Protein 9B0I (pdb70)

Radius of gyration: 42.86 Å; Cα contacts (8 Å, |Δi|>4): 2723; chains: 2; bounding box: 68×131×93 Å

Structure (mmCIF, N/CA/C/O backbone):
data_9B0I
#
_entry.id   9B0I
#
_cell.length_a   1.00
_cell.length_b   1.00
_cell.length_c   1.00
_cell.angle_alpha   90.00
_cell.angle_beta   90.00
_cell.angle_gamma   90.00
#
_symmetry.space_group_name_H-M   'P 1'
#
loop_
_entity.id
_entity.type
_entity.pdbx_description
1 polymer 'RNA cytidine acetyltransferase'
2 non-polymer "ADENOSINE-5'-DIPHOSPHATE"
3 non-polymer 'MAGNESIUM ION'
4 non-polymer '[[(2~{R},3~{S},4~{S},5~{R})-5-(6-aminopurin-9-yl)-4-oxidanyl-3-phosphonooxy-oxolan-2-yl]methoxy-oxidanyl-phosphoryl] [(3~{R})-4-[[3-[2-[2-[[1-[(2~{R},3~{S},4~{R},5~{R})-5-(hydroxymethyl)-3,4-bis(oxidanyl)oxolan-2-yl]-2-oxidanylidene-pyrimidin-4-yl]amino]-2-oxidanylidene-ethyl]sulfanylethylamino]-3-oxidanylidene-propyl]amino]-2,2-dimethyl-3-oxidanyl-4-oxidanylidene-butyl] hydrogen phosphate'
#
loop_
_atom_site.group_PDB
_atom_site.id
_atom_site.type_symbol
_atom_site.label_atom_id
_atom_site.label_alt_id
_atom_site.label_comp_id
_atom_site.label_asym_id
_atom_site.label_entity_id
_atom_site.label_seq_id
_atom_site.pdbx_PDB_ins_code
_atom_site.Cartn_x
_atom_site.Cartn_y
_atom_site.Cartn_z
_atom_site.occupancy
_atom_site.B_iso_or_equiv
_atom_site.auth_seq_id
_atom_site.auth_comp_id
_atom_site.auth_asym_id
_atom_site.auth_atom_id
_atom_site.pdbx_PDB_model_num
ATOM 1 N N . LYS A 1 18 ? 128.720 88.529 171.908 1.00 110.50 5 LYS A N 1
ATOM 2 C CA . LYS A 1 18 ? 128.609 89.787 172.637 1.00 111.87 5 LYS A CA 1
ATOM 3 C C . LYS A 1 18 ? 129.924 90.130 173.334 1.00 112.82 5 LYS A C 1
ATOM 4 O O . LYS A 1 18 ? 130.178 91.288 173.666 1.00 112.33 5 LYS A O 1
ATOM 10 N N . THR A 1 19 ? 130.759 89.116 173.547 1.00 108.88 6 THR A N 1
ATOM 11 C CA . THR A 1 19 ? 132.034 89.318 174.224 1.00 107.61 6 THR A CA 1
ATOM 12 C C . THR A 1 19 ? 133.012 90.027 173.293 1.00 107.51 6 THR A C 1
ATOM 13 O O . THR A 1 19 ? 133.379 89.494 172.241 1.00 106.60 6 THR A O 1
ATOM 17 N N . VAL A 1 20 ? 133.434 91.229 173.686 1.00 97.54 7 VAL A N 1
ATOM 18 C CA . VAL A 1 20 ? 134.360 92.007 172.874 1.00 96.84 7 VAL A CA 1
ATOM 19 C C . VAL A 1 20 ? 135.761 91.422 172.997 1.00 95.87 7 VAL A C 1
ATOM 20 O O . VAL A 1 20 ? 136.150 90.910 174.056 1.00 97.03 7 VAL A O 1
ATOM 24 N N . ASP A 1 21 ? 136.521 91.480 171.905 1.00 81.86 8 ASP A N 1
ATOM 25 C CA . ASP A 1 21 ? 137.905 91.026 171.928 1.00 80.42 8 ASP A CA 1
ATOM 26 C C . ASP A 1 21 ? 138.701 91.812 172.962 1.00 81.03 8 ASP A C 1
ATOM 27 O O . ASP A 1 21 ? 138.532 93.025 173.110 1.00 81.30 8 ASP A O 1
ATOM 32 N N . SER A 1 22 ? 139.576 91.109 173.683 1.00 76.70 9 SER A N 1
ATOM 33 C CA . SER A 1 22 ? 140.296 91.721 174.792 1.00 76.95 9 SER A CA 1
ATOM 34 C C . SER A 1 22 ? 141.375 92.693 174.335 1.00 76.24 9 SER A C 1
ATOM 35 O O . SER A 1 22 ? 141.867 93.477 175.154 1.00 76.54 9 SER A O 1
ATOM 38 N N . ARG A 1 23 ? 141.761 92.662 173.058 1.00 68.22 10 ARG A N 1
ATOM 39 C CA . ARG A 1 23 ? 142.828 93.539 172.592 1.00 67.46 10 ARG A CA 1
ATOM 40 C C . ARG A 1 23 ? 142.388 94.993 172.483 1.00 69.86 10 ARG A C 1
ATOM 41 O O . ARG A 1 23 ? 143.214 95.891 172.679 1.00 75.30 10 ARG A O 1
ATOM 49 N N . ILE A 1 24 ? 141.118 95.246 172.182 1.00 68.44 11 ILE A N 1
ATOM 50 C CA . ILE A 1 24 ? 140.604 96.609 172.051 1.00 70.10 11 ILE A CA 1
ATOM 51 C C . ILE A 1 24 ? 140.702 97.354 173.381 1.00 68.28 11 ILE A C 1
ATOM 52 O O . ILE A 1 24 ? 141.354 98.413 173.433 1.00 65.71 11 ILE A O 1
ATOM 57 N N . PRO A 1 25 ? 140.083 96.877 174.473 1.00 65.44 12 PRO A N 1
ATOM 58 C CA . PRO A 1 25 ? 140.233 97.602 175.741 1.00 65.04 12 PRO A CA 1
ATOM 59 C C . PRO A 1 25 ? 141.662 97.640 176.233 1.00 64.25 12 PRO A C 1
ATOM 60 O O . PRO A 1 25 ? 142.056 98.616 176.878 1.00 67.00 12 PRO A O 1
ATOM 64 N N . THR A 1 26 ? 142.456 96.609 175.942 1.00 58.19 13 THR A N 1
ATOM 65 C CA . THR A 1 26 ? 143.858 96.616 176.347 1.00 60.51 13 THR A CA 1
ATOM 66 C C . THR A 1 26 ? 144.614 97.759 175.681 1.00 59.34 13 THR A C 1
ATOM 67 O O . THR A 1 26 ? 145.346 98.505 176.342 1.00 65.49 13 THR A O 1
ATOM 71 N N . LEU A 1 27 ? 144.437 97.919 174.367 1.00 55.98 14 LEU A N 1
ATOM 72 C CA . LEU A 1 27 ? 145.101 99.008 173.661 1.00 58.16 14 LEU A CA 1
ATOM 73 C C . LEU A 1 27 ? 144.593 100.363 174.136 1.00 59.87 14 LEU A C 1
ATOM 74 O O . LEU A 1 27 ? 145.379 101.304 174.303 1.00 61.87 14 LEU A O 1
ATOM 79 N N . ILE A 1 28 ? 143.282 100.481 174.362 1.00 60.59 15 ILE A N 1
ATOM 80 C CA . ILE A 1 28 ? 142.734 101.753 174.830 1.00 58.23 15 ILE A CA 1
ATOM 81 C C . ILE A 1 28 ? 143.310 102.112 176.196 1.00 60.15 15 ILE A C 1
ATOM 82 O O . ILE A 1 28 ? 143.687 103.265 176.445 1.00 59.76 15 ILE A O 1
ATOM 87 N N . ARG A 1 29 ? 143.397 101.131 177.096 1.00 64.62 16 ARG A N 1
ATOM 88 C CA . ARG A 1 29 ? 143.936 101.382 178.427 1.00 61.03 16 ARG A CA 1
ATOM 89 C C . ARG A 1 29 ? 145.418 101.734 178.374 1.00 60.28 16 ARG A C 1
ATOM 90 O O . ARG A 1 29 ? 145.873 102.612 179.113 1.00 66.32 16 ARG A O 1
ATOM 98 N N . ASN A 1 30 ? 146.191 101.054 177.522 1.00 50.51 17 ASN A N 1
ATOM 99 C CA . ASN A 1 30 ? 147.605 101.398 177.395 1.00 50.51 17 ASN A CA 1
ATOM 100 C C . ASN A 1 30 ? 147.780 102.814 176.865 1.00 52.32 17 ASN A C 1
ATOM 101 O O . ASN A 1 30 ? 148.642 103.564 177.342 1.00 58.37 17 ASN A O 1
ATOM 106 N N . GLY A 1 31 ? 146.969 103.200 175.879 1.00 52.58 18 GLY A N 1
ATOM 107 C CA . GLY A 1 31 ? 147.035 104.561 175.375 1.00 51.60 18 GLY A CA 1
ATOM 108 C C . GLY A 1 31 ? 146.663 105.588 176.426 1.00 50.90 18 GLY A C 1
ATOM 109 O O . GLY A 1 31 ? 147.292 106.645 176.522 1.00 47.35 18 GLY A O 1
ATOM 110 N N . LEU A 1 32 ? 145.633 105.297 177.224 1.00 58.81 19 LEU A N 1
ATOM 111 C CA . LEU A 1 32 ? 145.240 106.212 178.292 1.00 54.70 19 LEU A CA 1
ATOM 112 C C . LEU A 1 32 ? 146.331 106.330 179.350 1.00 52.53 19 LEU A C 1
ATOM 113 O O . LEU A 1 32 ? 146.604 107.428 179.849 1.00 52.90 19 LEU A O 1
ATOM 118 N N . GLN A 1 33 ? 146.959 105.210 179.708 1.00 53.98 20 GLN A N 1
ATOM 119 C CA . GLN A 1 33 ? 148.006 105.226 180.724 1.00 51.19 20 GLN A CA 1
ATOM 120 C C . GLN A 1 33 ? 149.225 106.004 180.251 1.00 55.10 20 GLN A C 1
ATOM 121 O O . GLN A 1 33 ? 149.786 106.812 180.999 1.00 58.01 20 GLN A O 1
ATOM 127 N N . THR A 1 34 ? 149.655 105.773 179.012 1.00 54.75 21 THR A N 1
ATOM 128 C CA . THR A 1 34 ? 150.859 106.398 178.484 1.00 51.31 21 THR A CA 1
ATOM 129 C C . THR A 1 34 ? 150.566 107.754 177.843 1.00 49.63 21 THR A C 1
ATOM 130 O O . THR A 1 34 ? 151.500 108.485 177.495 1.00 49.06 21 THR A O 1
ATOM 134 N N . LYS A 1 35 ? 149.288 108.117 177.718 1.00 48.38 22 LYS A N 1
ATOM 135 C CA . LYS A 1 35 ? 148.853 109.365 177.087 1.00 49.86 22 LYS A CA 1
ATOM 136 C C . LYS A 1 35 ? 149.256 109.398 175.611 1.00 54.88 22 LYS A C 1
ATOM 137 O O . LYS A 1 35 ? 149.913 110.325 175.132 1.00 54.18 22 LYS A O 1
ATOM 143 N N . LYS A 1 36 ? 148.834 108.360 174.891 1.00 50.83 23 LYS A N 1
ATOM 144 C CA . LYS A 1 36 ? 149.093 108.227 173.466 1.00 37.31 23 LYS A CA 1
ATOM 145 C C . LYS A 1 36 ? 147.806 107.840 172.753 1.00 36.92 23 LYS A C 1
ATOM 146 O O . LYS A 1 36 ? 146.916 107.219 173.337 1.00 43.90 23 LYS A O 1
ATOM 152 N N . ARG A 1 37 ? 147.719 108.212 171.480 1.00 34.96 24 ARG A N 1
ATOM 153 C CA . ARG A 1 37 ? 146.501 108.024 170.712 1.00 30.27 24 ARG A CA 1
ATOM 154 C C . ARG A 1 37 ? 146.365 106.577 170.247 1.00 32.92 24 ARG A C 1
ATOM 155 O O . ARG A 1 37 ? 147.292 105.770 170.338 1.00 35.28 24 ARG A O 1
ATOM 163 N N . SER A 1 38 ? 145.179 106.253 169.742 1.00 37.47 25 SER A N 1
ATOM 164 C CA . SER A 1 38 ? 144.890 104.942 169.187 1.00 36.14 25 SER A CA 1
ATOM 165 C C . SER A 1 38 ? 144.236 105.106 167.825 1.00 40.41 25 SER A C 1
ATOM 166 O O . SER A 1 38 ? 143.493 106.061 167.586 1.00 44.46 25 SER A O 1
ATOM 169 N N . PHE A 1 39 ? 144.521 104.163 166.931 1.00 40.30 26 PHE A N 1
ATOM 170 C CA . PHE A 1 39 ? 144.014 104.184 165.567 1.00 39.45 26 PHE A CA 1
ATOM 171 C C . PHE A 1 39 ? 143.110 102.980 165.360 1.00 40.09 26 PHE A C 1
ATOM 172 O O . PHE A 1 39 ? 143.510 101.845 165.636 1.00 44.73 26 PHE A O 1
ATOM 180 N N . PHE A 1 40 ? 141.896 103.230 164.883 1.00 40.16 27 PHE A N 1
ATOM 181 C CA . PHE A 1 40 ? 140.947 102.174 164.573 1.00 45.26 27 PHE A CA 1
ATOM 182 C C . PHE A 1 40 ? 140.380 102.398 163.181 1.00 52.63 27 PHE A C 1
ATOM 183 O O . PHE A 1 40 ? 140.019 103.522 162.822 1.00 57.98 27 PHE A O 1
ATOM 191 N N . VAL A 1 41 ? 140.311 101.324 162.399 1.00 54.24 28 VAL A N 1
ATOM 192 C CA . VAL A 1 41 ? 139.721 101.342 161.066 1.00 50.82 28 VAL A CA 1
ATOM 193 C C . VAL A 1 41 ? 138.526 100.402 161.072 1.00 50.89 28 VAL A C 1
ATOM 194 O O . VAL A 1 41 ? 138.652 99.236 161.463 1.00 54.38 28 VAL A O 1
ATOM 198 N N . VAL A 1 42 ? 137.373 100.907 160.647 1.00 55.94 29 VAL A N 1
ATOM 199 C CA . VAL A 1 42 ? 136.120 100.163 160.681 1.00 61.66 29 VAL A CA 1
ATOM 200 C C . VAL A 1 42 ? 135.698 99.855 159.252 1.00 65.38 29 VAL A C 1
ATOM 201 O O . VAL A 1 42 ? 135.710 100.741 158.390 1.00 64.40 29 VAL A O 1
ATOM 205 N N . VAL A 1 43 ? 135.335 98.599 159.002 1.00 77.14 30 VAL A N 1
ATOM 206 C CA . VAL A 1 43 ? 134.859 98.149 157.699 1.00 75.29 30 VAL A CA 1
ATOM 207 C C . VAL A 1 43 ? 133.483 97.528 157.894 1.00 77.07 30 VAL A C 1
ATOM 208 O O . VAL A 1 43 ? 133.322 96.606 158.703 1.00 77.74 30 VAL A O 1
ATOM 212 N N . GLY A 1 44 ? 132.502 98.025 157.161 1.00 86.99 31 GLY A N 1
ATOM 213 C CA . GLY A 1 44 ? 131.153 97.505 157.259 1.00 88.38 31 GLY A CA 1
ATOM 214 C C . GLY A 1 44 ? 130.135 98.600 157.011 1.00 92.41 31 GLY A C 1
ATOM 215 O O . GLY A 1 44 ? 130.472 99.742 156.713 1.00 91.24 31 GLY A O 1
ATOM 216 N N . ASP A 1 45 ? 128.865 98.214 157.139 1.00 106.11 32 ASP A N 1
ATOM 217 C CA . ASP A 1 45 ? 127.750 99.127 156.932 1.00 105.11 32 ASP A CA 1
ATOM 218 C C . ASP A 1 45 ? 127.101 99.595 158.229 1.00 103.86 32 ASP A C 1
ATOM 219 O O . ASP A 1 45 ? 126.131 100.357 158.175 1.00 103.17 32 ASP A O 1
ATOM 224 N N . HIS A 1 46 ? 127.603 99.160 159.384 1.00 102.24 33 HIS A N 1
ATOM 225 C CA . HIS A 1 46 ? 127.043 99.579 160.664 1.00 103.41 33 HIS A CA 1
ATOM 226 C C . HIS A 1 46 ? 128.131 100.120 161.582 1.00 103.05 33 HIS A C 1
ATOM 227 O O . HIS A 1 46 ? 128.220 99.726 162.749 1.00 104.23 33 HIS A O 1
ATOM 234 N N . ALA A 1 47 ? 128.965 101.024 161.063 1.00 95.39 34 ALA A N 1
ATOM 235 C CA . ALA A 1 47 ? 130.054 101.590 161.850 1.00 98.07 34 ALA A CA 1
ATOM 236 C C . ALA A 1 47 ? 129.564 102.430 163.022 1.00 97.71 34 ALA A C 1
ATOM 237 O O . ALA A 1 47 ? 130.364 102.744 163.913 1.00 96.68 34 ALA A O 1
ATOM 239 N N . LYS A 1 48 ? 128.282 102.804 163.043 1.00 96.90 35 LYS A N 1
ATOM 240 C CA . LYS A 1 48 ? 127.755 103.597 164.148 1.00 96.97 35 LYS A CA 1
ATOM 241 C C . LYS A 1 48 ? 127.882 102.847 165.468 1.00 96.23 35 LYS A C 1
ATOM 242 O O . LYS A 1 48 ? 128.309 103.413 166.481 1.00 97.64 35 LYS A O 1
ATOM 248 N N . GLU A 1 49 ? 127.516 101.563 165.471 1.00 94.56 36 GLU A N 1
ATOM 249 C CA . GLU A 1 49 ? 127.610 100.769 166.692 1.00 96.60 36 GLU A CA 1
ATOM 250 C C . GLU A 1 49 ? 129.058 100.609 167.137 1.00 96.01 36 GLU A C 1
ATOM 251 O O . GLU A 1 49 ? 129.353 100.665 168.336 1.00 95.19 36 GLU A O 1
ATOM 257 N N . ALA A 1 50 ? 129.973 100.405 166.186 1.00 84.14 37 ALA A N 1
ATOM 258 C CA . ALA A 1 50 ? 131.384 100.280 166.536 1.00 84.59 37 ALA A CA 1
ATOM 259 C C . ALA A 1 50 ? 131.913 101.565 167.159 1.00 86.21 37 ALA A C 1
ATOM 260 O O . ALA A 1 50 ? 132.636 101.525 168.162 1.00 85.38 37 ALA A O 1
ATOM 262 N N . ILE A 1 51 ? 131.556 102.716 166.584 1.00 79.87 38 ILE A N 1
ATOM 263 C CA . ILE A 1 51 ? 132.010 103.989 167.136 1.00 76.22 38 ILE A CA 1
ATOM 264 C C . ILE A 1 51 ? 131.416 104.214 168.522 1.00 77.17 38 ILE A C 1
ATOM 265 O O . ILE A 1 51 ? 132.102 104.686 169.437 1.00 78.48 38 ILE A O 1
ATOM 270 N N . VAL A 1 52 ? 130.137 103.874 168.703 1.00 82.31 39 VAL A N 1
ATOM 271 C CA . VAL A 1 52 ? 129.498 104.030 170.008 1.00 81.91 39 VAL A CA 1
ATOM 272 C C . VAL A 1 52 ? 130.201 103.169 171.050 1.00 82.14 39 VAL A C 1
ATOM 273 O O . VAL A 1 52 ? 130.505 103.626 172.160 1.00 84.81 39 VAL A O 1
ATOM 277 N N . HIS A 1 53 ? 130.475 101.908 170.705 1.00 77.34 40 HIS A N 1
ATOM 278 C CA . HIS A 1 53 ? 131.149 101.011 171.638 1.00 79.79 40 HIS A CA 1
ATOM 279 C C . HIS A 1 53 ? 132.548 101.512 171.974 1.00 79.13 40 HIS A C 1
ATOM 280 O O . HIS A 1 53 ? 132.958 101.485 173.141 1.00 79.44 40 HIS A O 1
ATOM 287 N N . LEU A 1 54 ? 133.293 101.973 170.966 1.00 70.12 41 LEU A N 1
ATOM 288 C CA . LEU A 1 54 ? 134.640 102.476 171.213 1.00 70.66 41 LEU A CA 1
ATOM 289 C C . LEU A 1 54 ? 134.616 103.699 172.121 1.00 73.41 41 LEU A C 1
ATOM 290 O O . LEU A 1 54 ? 135.433 103.811 173.043 1.00 72.66 41 LEU A O 1
ATOM 295 N N . TYR A 1 55 ? 133.686 104.626 171.878 1.00 72.43 42 TYR A N 1
ATOM 296 C CA . TYR A 1 55 ? 133.594 105.814 172.719 1.00 68.94 42 TYR A CA 1
ATOM 297 C C . TYR A 1 55 ? 133.214 105.452 174.147 1.00 68.55 42 TYR A C 1
ATOM 298 O O . TYR A 1 55 ? 133.764 106.014 175.100 1.00 71.56 42 TYR A O 1
ATOM 307 N N . TYR A 1 56 ? 132.276 104.516 174.317 1.00 70.41 43 TYR A N 1
ATOM 308 C CA . TYR A 1 56 ? 131.899 104.087 175.660 1.00 72.39 43 TYR A CA 1
ATOM 309 C C . TYR A 1 56 ? 133.092 103.477 176.386 1.00 73.72 43 TYR A C 1
ATOM 310 O O . TYR A 1 56 ? 133.356 103.803 177.551 1.00 75.33 43 TYR A O 1
ATOM 319 N N . ILE A 1 57 ? 133.832 102.595 175.709 1.00 71.29 44 ILE A N 1
ATOM 320 C CA . ILE A 1 57 ? 134.977 101.944 176.340 1.00 68.12 44 ILE A CA 1
ATOM 321 C C . ILE A 1 57 ? 136.037 102.970 176.719 1.00 69.33 44 ILE A C 1
ATOM 322 O O . ILE A 1 57 ? 136.620 102.907 177.808 1.00 68.71 44 ILE A O 1
ATOM 327 N N . MET A 1 58 ? 136.305 103.931 175.831 1.00 67.64 45 MET A N 1
ATOM 328 C CA . MET A 1 58 ? 137.301 104.954 176.139 1.00 67.21 45 MET A CA 1
ATOM 329 C C . MET A 1 58 ? 136.862 105.834 177.304 1.00 66.85 45 MET A C 1
ATOM 330 O O . MET A 1 58 ? 137.679 106.189 178.160 1.00 66.54 45 MET A O 1
ATOM 335 N N . SER A 1 59 ? 135.579 106.202 177.352 1.00 72.60 46 SER A N 1
ATOM 336 C CA . SER A 1 59 ? 135.119 107.136 178.374 1.00 72.37 46 SER A CA 1
ATOM 337 C C . SER A 1 59 ? 134.976 106.473 179.737 1.00 72.36 46 SER A C 1
ATOM 338 O O . SER A 1 59 ? 135.127 107.143 180.765 1.00 72.76 46 SER A O 1
ATOM 341 N N . SER A 1 60 ? 134.684 105.170 179.777 1.00 78.46 47 SER A N 1
ATOM 342 C CA . SER A 1 60 ? 134.433 104.517 181.057 1.00 77.84 47 SER A CA 1
ATOM 343 C C . SER A 1 60 ? 135.685 104.395 181.918 1.00 79.63 47 SER A C 1
ATOM 344 O O . SER A 1 60 ? 135.570 104.090 183.109 1.00 80.53 47 SER A O 1
ATOM 347 N N . MET A 1 61 ? 136.871 104.622 181.353 1.00 81.21 48 MET A N 1
ATOM 348 C CA . MET A 1 61 ? 138.106 104.460 182.111 1.00 79.68 48 MET A CA 1
ATOM 349 C C . MET A 1 61 ? 138.628 105.758 182.709 1.00 80.76 48 MET A C 1
ATOM 350 O O . MET A 1 61 ? 139.220 105.732 183.794 1.00 80.14 48 MET A O 1
ATOM 355 N N . ASP A 1 62 ? 138.431 106.890 182.039 1.00 90.68 49 ASP A N 1
ATOM 356 C CA . ASP A 1 62 ? 139.019 108.148 182.471 1.00 92.02 49 ASP A CA 1
ATOM 357 C C . ASP A 1 62 ? 137.965 109.243 182.507 1.00 91.17 49 ASP A C 1
ATOM 358 O O . ASP A 1 62 ? 136.941 109.169 181.822 1.00 90.92 49 ASP A O 1
ATOM 363 N N . VAL A 1 63 ? 138.231 110.262 183.319 1.00 89.59 50 VAL A N 1
ATOM 364 C CA . VAL A 1 63 ? 137.348 111.415 183.424 1.00 89.14 50 VAL A CA 1
ATOM 365 C C . VAL A 1 63 ? 138.031 112.720 183.032 1.00 89.18 50 VAL A C 1
ATOM 366 O O . VAL A 1 63 ? 137.343 113.653 182.584 1.00 88.47 50 VAL A O 1
ATOM 370 N N . ARG A 1 64 ? 139.355 112.821 183.148 1.00 89.39 51 ARG A N 1
ATOM 371 C CA . ARG A 1 64 ? 140.070 114.037 182.784 1.00 88.75 51 ARG A CA 1
ATOM 372 C C . ARG A 1 64 ? 140.210 114.223 181.280 1.00 88.64 51 ARG A C 1
ATOM 373 O O . ARG A 1 64 ? 140.609 115.309 180.844 1.00 89.41 51 ARG A O 1
ATOM 381 N N . GLN A 1 65 ? 139.899 113.200 180.477 1.00 83.11 52 GLN A N 1
ATOM 382 C CA . GLN A 1 65 ? 139.985 113.276 179.016 1.00 83.81 52 GLN A CA 1
ATOM 383 C C . GLN A 1 65 ? 138.655 112.796 178.440 1.00 84.88 52 GLN A C 1
ATOM 384 O O . GLN A 1 65 ? 138.491 111.618 178.116 1.00 84.72 52 GLN A O 1
ATOM 390 N N . ASN A 1 66 ? 137.702 113.717 178.317 1.00 77.82 53 ASN A N 1
ATOM 391 C CA . ASN A 1 66 ? 136.413 113.441 177.690 1.00 74.91 53 ASN A CA 1
ATOM 392 C C . ASN A 1 66 ? 135.968 114.635 176.861 1.00 71.41 53 ASN A C 1
ATOM 393 O O . ASN A 1 66 ? 134.805 115.048 176.907 1.00 72.88 53 ASN A O 1
ATOM 398 N N . LYS A 1 67 ? 136.886 115.201 176.086 1.00 57.54 54 LYS A N 1
ATOM 399 C CA . LYS A 1 67 ? 136.631 116.450 175.382 1.00 62.68 54 LYS A CA 1
ATOM 400 C C . LYS A 1 67 ? 135.673 116.216 174.213 1.00 62.12 54 LYS A C 1
ATOM 401 O O . LYS A 1 67 ? 135.112 115.132 174.027 1.00 61.52 54 LYS A O 1
ATOM 407 N N . SER A 1 68 ? 135.474 117.259 173.414 1.00 50.87 55 SER A N 1
ATOM 408 C CA . SER A 1 68 ? 134.515 117.221 172.325 1.00 51.18 55 SER A CA 1
ATOM 409 C C . SER A 1 68 ? 134.956 116.244 171.239 1.00 50.55 55 SER A C 1
ATOM 410 O O . SER A 1 68 ? 136.133 115.894 171.115 1.00 50.09 55 SER A O 1
ATOM 413 N N . VAL A 1 69 ? 133.983 115.805 170.445 1.00 51.23 56 VAL A N 1
ATOM 414 C CA . VAL A 1 69 ? 134.193 114.850 169.363 1.00 46.99 56 VAL A CA 1
ATOM 415 C C . VAL A 1 69 ? 134.089 115.594 168.041 1.00 47.29 56 VAL A C 1
ATOM 416 O O . VAL A 1 69 ? 133.106 116.302 167.797 1.00 55.86 56 VAL A O 1
ATOM 420 N N . LEU A 1 70 ? 135.097 115.434 167.190 1.00 39.95 57 LEU A N 1
ATOM 421 C CA . LEU A 1 70 ? 135.130 116.080 165.886 1.00 43.02 57 LEU A CA 1
ATOM 422 C C . LEU A 1 70 ? 134.659 115.109 164.813 1.00 45.46 57 LEU A C 1
ATOM 423 O O . LEU A 1 70 ? 135.015 113.928 164.833 1.00 52.16 57 LEU A O 1
ATOM 428 N N . TRP A 1 71 ? 133.852 115.611 163.882 1.00 48.61 58 TRP A N 1
ATOM 429 C CA . TRP A 1 71 ? 133.337 114.817 162.773 1.00 46.33 58 TRP A CA 1
ATOM 430 C C . TRP A 1 71 ? 133.585 115.573 161.478 1.00 50.02 58 TRP A C 1
ATOM 431 O O . TRP A 1 71 ? 133.179 116.732 161.348 1.00 54.18 58 TRP A O 1
ATOM 442 N N . ALA A 1 72 ? 134.247 114.921 160.525 1.00 48.73 59 ALA A N 1
ATOM 443 C CA . ALA A 1 72 ? 134.566 115.514 159.234 1.00 50.37 59 ALA A CA 1
ATOM 444 C C . ALA A 1 72 ? 134.007 114.635 158.125 1.00 53.54 59 ALA A C 1
ATOM 445 O O . ALA A 1 72 ? 134.144 113.408 158.172 1.00 57.03 59 ALA A O 1
ATOM 447 N N . TYR A 1 73 ? 133.378 115.262 157.133 1.00 57.38 60 TYR A N 1
ATOM 448 C CA . TYR A 1 73 ? 132.755 114.533 156.037 1.00 57.67 60 TYR A CA 1
ATOM 449 C C . TYR A 1 73 ? 132.628 115.456 154.835 1.00 61.62 60 TYR A C 1
ATOM 450 O O . TYR A 1 73 ? 132.774 116.676 154.948 1.00 60.93 60 TYR A O 1
ATOM 459 N N . LYS A 1 74 ? 132.359 114.852 153.675 1.00 65.03 61 LYS A N 1
ATOM 460 C CA . LYS A 1 74 ? 132.334 115.608 152.426 1.00 63.42 61 LYS A CA 1
ATOM 461 C C . LYS A 1 74 ? 131.001 116.322 152.224 1.00 65.88 61 LYS A C 1
ATOM 462 O O . LYS A 1 74 ? 130.942 117.556 152.223 1.00 66.40 61 LYS A O 1
ATOM 468 N N . LYS A 1 75 ? 129.924 115.565 152.052 1.00 74.59 62 LYS A N 1
ATOM 469 C CA . LYS A 1 75 ? 128.613 116.167 151.822 1.00 74.93 62 LYS A CA 1
ATOM 470 C C . LYS A 1 75 ? 127.523 115.616 152.729 1.00 72.68 62 LYS A C 1
ATOM 471 O O . LYS A 1 75 ? 126.648 116.374 153.152 1.00 72.08 62 LYS A O 1
ATOM 477 N N . GLU A 1 76 ? 127.549 114.322 153.034 1.00 79.03 63 GLU A N 1
ATOM 478 C CA . GLU A 1 76 ? 126.475 113.699 153.802 1.00 81.99 63 GLU A CA 1
ATOM 479 C C . GLU A 1 76 ? 126.999 112.965 155.030 1.00 84.27 63 GLU A C 1
ATOM 480 O O . GLU A 1 76 ? 126.312 112.113 155.594 1.00 84.44 63 GLU A O 1
ATOM 486 N N . PRO A 1 107 ? 121.137 103.609 169.784 1.00 104.71 94 PRO A N 1
ATOM 487 C CA . PRO A 1 107 ? 122.213 104.135 170.629 1.00 104.18 94 PRO A CA 1
ATOM 488 C C . PRO A 1 107 ? 122.913 105.340 170.007 1.00 104.37 94 PRO A C 1
ATOM 489 O O . PRO A 1 107 ? 123.268 106.275 170.723 1.00 104.24 94 PRO A O 1
ATOM 493 N N . PHE A 1 108 ? 123.105 105.309 168.686 1.00 101.86 95 PHE A N 1
ATOM 494 C CA . PHE A 1 108 ? 123.723 106.441 168.001 1.00 100.76 95 PHE A CA 1
ATOM 495 C C . PHE A 1 108 ? 122.867 107.694 168.130 1.00 101.77 95 PHE A C 1
ATOM 496 O O . PHE A 1 108 ? 123.392 108.801 168.304 1.00 101.61 95 PHE A O 1
ATOM 504 N N . GLU A 1 109 ? 121.542 107.537 168.050 1.00 110.22 96 GLU A N 1
ATOM 505 C CA . GLU A 1 109 ? 120.643 108.674 168.215 1.00 110.68 96 GLU A CA 1
ATOM 506 C C . GLU A 1 109 ? 120.794 109.297 169.597 1.00 109.48 96 GLU A C 1
ATOM 507 O O . GLU A 1 109 ? 120.784 110.525 169.739 1.00 108.44 96 GLU A O 1
ATOM 513 N N . LEU A 1 110 ? 120.925 108.465 170.631 1.00 106.45 97 LEU A N 1
ATOM 514 C CA . LEU A 1 110 ? 121.191 108.978 171.968 1.00 107.25 97 LEU A CA 1
ATOM 515 C C . LEU A 1 110 ? 122.631 109.451 172.117 1.00 106.32 97 LEU A C 1
ATOM 516 O O . LEU A 1 110 ? 122.897 110.379 172.889 1.00 105.34 97 LEU A O 1
ATOM 521 N N . PHE A 1 111 ? 123.565 108.828 171.394 1.00 98.11 98 PHE A N 1
ATOM 522 C CA . PHE A 1 111 ? 124.968 109.216 171.496 1.00 97.19 98 PHE A CA 1
ATOM 523 C C . PHE A 1 111 ? 125.194 110.631 170.976 1.00 96.73 98 PHE A C 1
ATOM 524 O O . PHE A 1 111 ? 125.953 111.402 171.574 1.00 96.35 98 PHE A O 1
ATOM 532 N N . ILE A 1 112 ? 124.546 110.994 169.865 1.00 99.02 99 ILE A N 1
ATOM 533 C CA . ILE A 1 112 ? 124.765 112.320 169.296 1.00 99.55 99 ILE A CA 1
ATOM 534 C C . ILE A 1 112 ? 124.071 113.409 170.102 1.00 99.17 99 ILE A C 1
ATOM 535 O O . ILE A 1 112 ? 124.340 114.597 169.889 1.00 98.49 99 ILE A O 1
ATOM 540 N N . SER A 1 113 ? 123.182 113.041 171.022 1.00 102.59 100 SER A N 1
ATOM 541 C CA . SER A 1 113 ? 122.421 114.005 171.804 1.00 103.41 100 SER A CA 1
ATOM 542 C C . SER A 1 113 ? 122.975 114.202 173.209 1.00 102.81 100 SER A C 1
ATOM 543 O O . SER A 1 113 ? 122.318 114.839 174.038 1.00 102.57 100 SER A O 1
ATOM 546 N N . LEU A 1 114 ? 124.165 113.674 173.500 1.00 99.82 101 LEU A N 1
ATOM 547 C CA . LEU A 1 114 ? 124.738 113.765 174.834 1.00 99.95 101 LEU A CA 1
ATOM 548 C C . LEU A 1 114 ? 126.138 114.357 174.881 1.00 99.86 101 LEU A C 1
ATOM 549 O O . LEU A 1 114 ? 126.605 114.691 175.975 1.00 99.60 101 LEU A O 1
ATOM 554 N N . ASN A 1 115 ? 126.818 114.501 173.745 1.00 87.16 102 ASN A N 1
ATOM 555 C CA . ASN A 1 115 ? 128.188 114.989 173.723 1.00 84.54 102 ASN A CA 1
ATOM 556 C C . ASN A 1 115 ? 128.331 116.111 172.706 1.00 83.63 102 ASN A C 1
ATOM 557 O O . ASN A 1 115 ? 127.592 116.180 171.721 1.00 85.46 102 ASN A O 1
ATOM 562 N N . ASP A 1 116 ? 129.297 116.990 172.961 1.00 76.38 103 ASP A N 1
ATOM 563 C CA . ASP A 1 116 ? 129.551 118.136 172.094 1.00 78.14 103 ASP A CA 1
ATOM 564 C C . ASP A 1 116 ? 130.256 117.668 170.828 1.00 75.07 103 ASP A C 1
ATOM 565 O O . ASP A 1 116 ? 131.433 117.296 170.865 1.00 77.39 103 ASP A O 1
ATOM 570 N N . ILE A 1 117 ? 129.543 117.687 169.705 1.00 59.10 104 ILE A N 1
ATOM 571 C CA . ILE A 1 117 ? 130.073 117.256 168.418 1.00 59.88 104 ILE A CA 1
ATOM 572 C C . ILE A 1 117 ? 130.153 118.465 167.499 1.00 60.08 104 ILE A C 1
ATOM 573 O O . ILE A 1 117 ? 129.152 119.159 167.288 1.00 65.96 104 ILE A O 1
ATOM 578 N N . ARG A 1 118 ? 131.341 118.715 166.954 1.00 52.03 105 ARG A N 1
ATOM 579 C CA . ARG A 1 118 ? 131.556 119.786 165.988 1.00 52.55 105 ARG A CA 1
ATOM 580 C C . ARG A 1 118 ? 131.615 119.167 164.597 1.00 55.47 105 ARG A C 1
ATOM 581 O O . ARG A 1 118 ? 132.498 118.353 164.310 1.00 58.65 105 ARG A O 1
ATOM 589 N N . TYR A 1 119 ? 130.675 119.551 163.737 1.00 56.08 106 TYR A N 1
ATOM 590 C CA . TYR A 1 119 ? 130.617 119.040 162.375 1.00 50.43 106 TYR A CA 1
ATOM 591 C C . TYR A 1 119 ? 131.361 119.985 161.444 1.00 53.38 106 TYR A C 1
ATOM 592 O O . TYR A 1 119 ? 131.093 121.190 161.429 1.00 57.05 106 TYR A O 1
ATOM 601 N N . CYS A 1 120 ? 132.291 119.437 160.668 1.00 53.80 107 CYS A N 1
ATOM 602 C CA . CYS A 1 120 ? 133.121 120.223 159.769 1.00 57.49 107 CYS A CA 1
ATOM 603 C C . CYS A 1 120 ? 133.152 119.574 158.394 1.00 61.30 107 CYS A C 1
ATOM 604 O O . CYS A 1 120 ? 133.112 118.346 158.276 1.00 63.50 107 CYS A O 1
ATOM 607 N N . TYR A 1 121 ? 133.216 120.405 157.359 1.00 65.93 108 TYR A N 1
ATOM 608 C CA . TYR A 1 121 ? 133.350 119.919 155.997 1.00 63.35 108 TYR A CA 1
ATOM 609 C C . TYR A 1 121 ? 134.822 119.735 155.646 1.00 66.44 108 TYR A C 1
ATOM 610 O O . TYR A 1 121 ? 135.715 120.291 156.290 1.00 70.18 108 TYR A O 1
ATOM 619 N N . TYR A 1 122 ? 135.072 118.940 154.604 1.00 62.61 109 TYR A N 1
ATOM 620 C CA . TYR A 1 122 ? 136.446 118.732 154.163 1.00 59.99 109 TYR A CA 1
ATOM 621 C C . TYR A 1 122 ? 137.062 120.019 153.631 1.00 57.36 109 TYR A C 1
ATOM 622 O O . TYR A 1 122 ? 138.280 120.207 153.726 1.00 58.44 109 TYR A O 1
ATOM 631 N N . LYS A 1 123 ? 136.247 120.909 153.069 1.00 59.44 110 LYS A N 1
ATOM 632 C CA . LYS A 1 123 ? 136.731 122.197 152.594 1.00 63.54 110 LYS A CA 1
ATOM 633 C C . LYS A 1 123 ? 136.818 123.240 153.698 1.00 65.69 110 LYS A C 1
ATOM 634 O O . LYS A 1 123 ? 137.434 124.290 153.487 1.00 67.18 110 LYS A O 1
ATOM 640 N N . GLU A 1 124 ? 136.223 122.980 154.862 1.00 62.93 111 GLU A N 1
ATOM 641 C CA . GLU A 1 124 ? 136.206 123.925 155.971 1.00 63.95 111 GLU A CA 1
ATOM 642 C C . GLU A 1 124 ? 137.151 123.522 157.098 1.00 66.60 111 GLU A C 1
ATOM 643 O O . GLU A 1 124 ? 137.016 124.019 158.220 1.00 66.68 111 GLU A O 1
ATOM 649 N N . THR A 1 125 ? 138.107 122.632 156.824 1.00 60.92 112 THR A N 1
ATOM 650 C CA . THR A 1 125 ? 139.023 122.171 157.859 1.00 57.69 112 THR A CA 1
ATOM 651 C C . THR A 1 125 ? 139.969 123.262 158.342 1.00 58.48 112 THR A C 1
ATOM 652 O O . THR A 1 125 ? 140.650 123.060 159.352 1.00 62.11 112 THR A O 1
ATOM 656 N N . ASP A 1 126 ? 140.036 124.400 157.651 1.00 57.79 113 ASP A N 1
ATOM 657 C CA . ASP A 1 126 ? 140.855 125.508 158.128 1.00 63.17 113 ASP A CA 1
ATOM 658 C C . ASP A 1 126 ? 140.248 126.189 159.348 1.00 63.49 113 ASP A C 1
ATOM 659 O O . ASP A 1 126 ? 140.949 126.936 160.039 1.00 61.63 113 ASP A O 1
ATOM 664 N N . LYS A 1 127 ? 138.964 125.954 159.626 1.00 60.74 114 LYS A N 1
ATOM 665 C CA . LYS A 1 127 ? 138.301 126.592 160.756 1.00 58.50 114 LYS A CA 1
ATOM 666 C C . LYS A 1 127 ? 138.566 125.890 162.081 1.00 59.18 114 LYS A C 1
ATOM 667 O O . LYS A 1 127 ? 138.348 126.494 163.137 1.00 63.70 114 LYS A O 1
ATOM 673 N N . ILE A 1 128 ? 139.029 124.642 162.058 1.00 49.31 115 ILE A N 1
ATOM 674 C CA . ILE A 1 128 ? 139.248 123.891 163.289 1.00 50.64 115 ILE A CA 1
ATOM 675 C C . ILE A 1 128 ? 140.720 123.951 163.671 1.00 51.28 115 ILE A C 1
ATOM 676 O O . ILE A 1 128 ? 141.201 123.134 164.463 1.00 55.81 115 ILE A O 1
ATOM 681 N N . LEU A 1 129 ? 141.442 124.919 163.115 1.00 47.03 116 LEU A N 1
ATOM 682 C CA . LEU A 1 129 ? 142.856 125.071 163.427 1.00 48.12 116 LEU A CA 1
ATOM 683 C C . LEU A 1 129 ? 143.027 125.582 164.853 1.00 45.46 116 LEU A C 1
ATOM 684 O O . LEU A 1 129 ? 142.382 126.553 165.258 1.00 46.13 116 LEU A O 1
ATOM 689 N N . GLY A 1 130 ? 143.902 124.925 165.614 1.00 38.32 117 GLY A N 1
ATOM 690 C CA . GLY A 1 130 ? 144.214 125.340 166.963 1.00 36.64 117 GLY A CA 1
ATOM 691 C C . GLY A 1 130 ? 143.365 124.720 168.051 1.00 36.88 117 GLY A C 1
ATOM 692 O O . GLY A 1 130 ? 143.633 124.965 169.234 1.00 40.31 117 GLY A O 1
ATOM 693 N N . ASN A 1 131 ? 142.356 123.928 167.702 1.00 39.05 118 ASN A N 1
ATOM 694 C CA . ASN A 1 131 ? 141.500 123.319 168.707 1.00 42.50 118 ASN A CA 1
ATOM 695 C C . ASN A 1 131 ? 142.120 122.023 169.225 1.00 43.42 118 ASN A C 1
ATOM 696 O O . ASN A 1 131 ? 143.201 121.602 168.805 1.00 42.01 118 ASN A O 1
ATOM 701 N N . THR A 1 132 ? 141.420 121.385 170.160 1.00 39.35 119 THR A N 1
ATOM 702 C CA . THR A 1 132 ? 141.829 120.101 170.713 1.00 34.69 119 THR A CA 1
ATOM 703 C C . THR A 1 132 ? 140.583 119.267 170.963 1.00 36.21 119 THR A C 1
ATOM 704 O O . THR A 1 132 ? 139.643 119.736 171.609 1.00 41.55 119 THR A O 1
ATOM 708 N N . TYR A 1 133 ? 140.578 118.038 170.453 1.00 33.25 120 TYR A N 1
ATOM 709 C CA . TYR A 1 133 ? 139.424 117.159 170.555 1.00 33.64 120 TYR A CA 1
ATOM 710 C C . TYR A 1 133 ? 139.846 115.822 171.144 1.00 35.33 120 TYR A C 1
ATOM 711 O O . TYR A 1 133 ? 141.016 115.436 171.094 1.00 39.95 120 TYR A O 1
ATOM 720 N N . GLY A 1 134 ? 138.873 115.119 171.714 1.00 38.18 121 GLY A N 1
ATOM 721 C CA . GLY A 1 134 ? 139.129 113.829 172.320 1.00 38.41 121 GLY A CA 1
ATOM 722 C C . GLY A 1 134 ? 138.839 112.661 171.402 1.00 41.71 121 GLY A C 1
ATOM 723 O O . GLY A 1 134 ? 139.129 111.512 171.745 1.00 42.63 121 GLY A O 1
ATOM 724 N N . MET A 1 135 ? 138.263 112.940 170.234 1.00 46.74 122 MET A N 1
ATOM 725 C CA . MET A 1 135 ? 137.962 111.901 169.260 1.00 43.36 122 MET A CA 1
ATOM 726 C C . MET A 1 135 ? 137.723 112.551 167.905 1.00 42.39 122 MET A C 1
ATOM 727 O O . MET A 1 135 ? 137.076 113.597 167.820 1.00 46.34 122 MET A O 1
ATOM 732 N N . CYS A 1 136 ? 138.249 111.926 166.855 1.00 41.22 123 CYS A N 1
ATOM 733 C CA . CYS A 1 136 ? 138.100 112.410 165.491 1.00 40.78 123 CYS A CA 1
ATOM 734 C C . CYS A 1 136 ? 137.560 111.290 164.616 1.00 43.67 123 CYS A C 1
ATOM 735 O O . CYS A 1 136 ? 137.974 110.136 164.746 1.00 49.75 123 CYS A O 1
ATOM 738 N N . ILE A 1 137 ? 136.630 111.633 163.727 1.00 42.53 124 ILE A N 1
ATOM 739 C CA . ILE A 1 137 ? 135.982 110.666 162.851 1.00 42.76 124 ILE A CA 1
ATOM 740 C C . ILE A 1 137 ? 136.061 111.174 161.419 1.00 43.91 124 ILE A C 1
ATOM 741 O O . ILE A 1 137 ? 135.767 112.345 161.154 1.00 49.98 124 ILE A O 1
ATOM 746 N N . LEU A 1 138 ? 136.465 110.299 160.502 1.00 44.11 125 LEU A N 1
ATOM 747 C CA . LEU A 1 138 ? 136.471 110.586 159.072 1.00 48.70 125 LEU A CA 1
ATOM 748 C C . LEU A 1 138 ? 135.513 109.619 158.392 1.00 51.39 125 LEU A C 1
ATOM 749 O O . LEU A 1 138 ? 135.645 108.401 158.546 1.00 55.51 125 LEU A O 1
ATOM 754 N N . GLN A 1 139 ? 134.553 110.159 157.640 1.00 54.85 126 GLN A N 1
ATOM 755 C CA . GLN A 1 139 ? 133.449 109.364 157.112 1.00 58.43 126 GLN A CA 1
ATOM 756 C C . GLN A 1 139 ? 133.664 108.947 155.660 1.00 63.44 126 GLN A C 1
ATOM 757 O O . GLN A 1 139 ? 133.651 107.754 155.347 1.00 64.24 126 GLN A O 1
ATOM 763 N N . ASP A 1 140 ? 133.860 109.910 154.763 1.00 68.38 127 ASP A N 1
ATOM 764 C CA . ASP A 1 140 ? 133.959 109.628 153.334 1.00 66.27 127 ASP A CA 1
ATOM 765 C C . ASP A 1 140 ? 135.417 109.369 152.972 1.00 66.02 127 ASP A C 1
ATOM 766 O O . ASP A 1 140 ? 136.225 110.301 152.908 1.00 66.44 127 ASP A O 1
ATOM 771 N N . PHE A 1 141 ? 135.748 108.099 152.728 1.00 64.13 128 PHE A N 1
ATOM 772 C CA . PHE A 1 141 ? 137.090 107.715 152.305 1.00 66.26 128 PHE A CA 1
ATOM 773 C C . PHE A 1 141 ? 137.405 108.154 150.881 1.00 67.10 128 PHE A C 1
ATOM 774 O O . PHE A 1 141 ? 138.580 108.178 150.501 1.00 63.21 128 PHE A O 1
ATOM 782 N N . GLU A 1 142 ? 136.388 108.520 150.099 1.00 76.42 129 GLU A N 1
ATOM 783 C CA . GLU A 1 142 ? 136.573 108.736 148.668 1.00 74.06 129 GLU A CA 1
ATOM 784 C C . GLU A 1 142 ? 137.333 110.022 148.368 1.00 74.36 129 GLU A C 1
ATOM 785 O O . GLU A 1 142 ? 137.948 110.136 147.302 1.00 74.42 129 GLU A O 1
ATOM 791 N N . ALA A 1 143 ? 137.302 110.999 149.274 1.00 63.86 130 ALA A N 1
ATOM 792 C CA . ALA A 1 143 ? 137.839 112.323 148.984 1.00 61.67 130 ALA A CA 1
ATOM 793 C C . ALA A 1 143 ? 138.834 112.822 150.024 1.00 62.92 130 ALA A C 1
ATOM 794 O O . ALA A 1 143 ? 139.131 114.022 150.045 1.00 62.06 130 ALA A O 1
ATOM 796 N N . ILE A 1 144 ? 139.363 111.952 150.882 1.00 61.70 131 ILE A N 1
ATOM 797 C CA . ILE A 1 144 ? 140.288 112.391 151.926 1.00 57.32 131 ILE A CA 1
ATOM 798 C C . ILE A 1 144 ? 141.668 112.553 151.294 1.00 53.07 131 ILE A C 1
ATOM 799 O O . ILE A 1 144 ? 142.438 111.599 151.178 1.00 55.07 131 ILE A O 1
ATOM 804 N N . THR A 1 145 ? 141.984 113.774 150.880 1.00 43.00 132 THR A N 1
ATOM 805 C CA . THR A 1 145 ? 143.310 114.073 150.382 1.00 40.46 132 THR A CA 1
ATOM 806 C C . THR A 1 145 ? 144.302 114.109 151.543 1.00 43.68 132 THR A C 1
ATOM 807 O O . THR A 1 145 ? 143.909 114.263 152.701 1.00 49.09 132 THR A O 1
ATOM 811 N N . PRO A 1 146 ? 145.597 113.945 151.260 1.00 35.10 133 PRO A N 1
ATOM 812 C CA . PRO A 1 146 ? 146.592 114.006 152.344 1.00 35.68 133 PRO A CA 1
ATOM 813 C C . PRO A 1 146 ? 146.566 115.305 153.132 1.00 36.27 133 PRO A C 1
ATOM 814 O O . PRO A 1 146 ? 146.836 115.287 154.340 1.00 35.33 133 PRO A O 1
ATOM 818 N N . ASN A 1 147 ? 146.257 116.433 152.489 1.00 35.70 134 ASN A N 1
ATOM 819 C CA . ASN A 1 147 ? 146.180 117.698 153.212 1.00 32.53 134 ASN A CA 1
ATOM 820 C C . ASN A 1 147 ? 145.082 117.662 154.267 1.00 36.85 134 ASN A C 1
ATOM 821 O O . ASN A 1 147 ? 145.261 118.173 155.378 1.00 46.22 134 ASN A O 1
ATOM 826 N N . ILE A 1 148 ? 143.933 117.072 153.934 1.00 35.85 135 ILE A N 1
ATOM 827 C CA . ILE A 1 148 ? 142.865 116.908 154.915 1.00 30.03 135 ILE A CA 1
ATOM 828 C C . ILE A 1 148 ? 143.299 115.967 156.029 1.00 31.52 135 ILE A C 1
ATOM 829 O O . ILE A 1 148 ? 143.032 116.218 157.212 1.00 35.53 135 ILE A O 1
ATOM 834 N N . LEU A 1 149 ? 143.953 114.860 155.665 1.00 33.36 136 LEU A N 1
ATOM 835 C CA . LEU A 1 149 ? 144.328 113.842 156.640 1.00 29.73 136 LEU A CA 1
ATOM 836 C C . LEU A 1 149 ? 145.332 114.373 157.651 1.00 30.99 136 LEU A C 1
ATOM 837 O O . LEU A 1 149 ? 145.252 114.040 158.838 1.00 36.29 136 LEU A O 1
ATOM 842 N N . ALA A 1 150 ? 146.289 115.186 157.204 1.00 32.66 137 ALA A N 1
ATOM 843 C CA . ALA A 1 150 ? 147.260 115.754 158.132 1.00 28.24 137 ALA A CA 1
ATOM 844 C C . ALA A 1 150 ? 146.588 116.679 159.137 1.00 32.31 137 ALA A C 1
ATOM 845 O O . ALA A 1 150 ? 146.947 116.684 160.320 1.00 35.80 137 ALA A O 1
ATOM 847 N N . ARG A 1 151 ? 145.612 117.470 158.688 1.00 34.09 138 ARG A N 1
ATOM 848 C CA . ARG A 1 151 ? 144.989 118.457 159.563 1.00 31.33 138 ARG A CA 1
ATOM 849 C C . ARG A 1 151 ? 143.993 117.831 160.533 1.00 37.20 138 ARG A C 1
ATOM 850 O O . ARG A 1 151 ? 143.888 118.276 161.680 1.00 38.09 138 ARG A O 1
ATOM 858 N N . THR A 1 152 ? 143.244 116.810 160.106 1.00 35.70 139 THR A N 1
ATOM 859 C CA . THR A 1 152 ? 142.179 116.311 160.973 1.00 31.96 139 THR A CA 1
ATOM 860 C C . THR A 1 152 ? 142.698 115.488 162.145 1.00 33.16 139 THR A C 1
ATOM 861 O O . THR A 1 152 ? 141.968 115.305 163.124 1.00 35.68 139 THR A O 1
ATOM 865 N N . ILE A 1 153 ? 143.928 114.986 162.071 1.00 28.16 140 ILE A N 1
ATOM 866 C CA . ILE A 1 153 ? 144.426 114.067 163.089 1.00 22.94 140 ILE A CA 1
ATOM 867 C C . ILE A 1 153 ? 145.262 114.780 164.151 1.00 30.69 140 ILE A C 1
ATOM 868 O O . ILE A 1 153 ? 145.240 114.384 165.321 1.00 35.28 140 ILE A O 1
ATOM 873 N N . GLU A 1 154 ? 145.961 115.853 163.783 1.00 31.58 141 GLU A N 1
ATOM 874 C CA . GLU A 1 154 ? 146.840 116.551 164.714 1.00 31.23 141 GLU A CA 1
ATOM 875 C C . GLU A 1 154 ? 146.091 117.242 165.846 1.00 25.15 141 GLU A C 1
ATOM 876 O O . GLU A 1 154 ? 146.733 117.682 166.805 1.00 27.47 141 GLU A O 1
ATOM 882 N N . THR A 1 155 ? 144.768 117.352 165.763 1.00 26.26 142 THR A N 1
ATOM 883 C CA . THR A 1 155 ? 143.975 118.033 166.778 1.00 27.09 142 THR A CA 1
ATOM 884 C C . THR A 1 155 ? 143.398 117.084 167.822 1.00 27.38 142 THR A C 1
ATOM 885 O O . THR A 1 155 ? 142.433 117.447 168.501 1.00 36.69 142 THR A O 1
ATOM 889 N N . VAL A 1 156 ? 143.952 115.884 167.962 1.00 24.68 143 VAL A N 1
ATOM 890 C CA . VAL A 1 156 ? 143.512 114.926 168.969 1.00 31.71 143 VAL A CA 1
ATOM 891 C C . VAL A 1 156 ? 144.574 114.847 170.056 1.00 37.21 143 VAL A C 1
ATOM 892 O O . VAL A 1 156 ? 145.760 114.649 169.764 1.00 45.36 143 VAL A O 1
ATOM 896 N N . GLU A 1 157 ? 144.154 115.007 171.308 1.00 41.73 144 GLU A N 1
ATOM 897 C CA . GLU A 1 157 ? 145.075 114.951 172.430 1.00 40.42 144 GLU A CA 1
ATOM 898 C C . GLU A 1 157 ? 145.398 113.501 172.784 1.00 44.33 144 GLU A C 1
ATOM 899 O O . GLU A 1 157 ? 144.730 112.561 172.346 1.00 49.54 144 GLU A O 1
ATOM 905 N N . GLY A 1 158 ? 146.438 113.330 173.596 1.00 46.72 145 GLY A N 1
ATOM 906 C CA . GLY A 1 158 ? 146.862 111.990 173.963 1.00 46.04 145 GLY A CA 1
ATOM 907 C C . GLY A 1 158 ? 145.765 111.236 174.695 1.00 47.15 145 GLY A C 1
ATOM 908 O O . GLY A 1 158 ? 145.017 111.804 175.492 1.00 48.45 145 GLY A O 1
ATOM 909 N N . GLY A 1 159 ? 145.674 109.938 174.414 1.00 46.19 146 GLY A N 1
ATOM 910 C CA . GLY A 1 159 ? 144.652 109.092 174.986 1.00 45.50 146 GLY A CA 1
ATOM 911 C C . GLY A 1 159 ? 143.378 108.986 174.176 1.00 47.72 146 GLY A C 1
ATOM 912 O O . GLY A 1 159 ? 142.510 108.174 174.522 1.00 49.07 146 GLY A O 1
ATOM 913 N N . GLY A 1 160 ? 143.238 109.766 173.109 1.00 42.39 147 GLY A N 1
ATOM 914 C CA . GLY A 1 160 ? 142.034 109.758 172.309 1.00 39.46 147 GLY A CA 1
ATOM 915 C C . GLY A 1 160 ? 142.018 108.630 171.295 1.00 46.26 147 GLY A C 1
ATOM 916 O O . GLY A 1 160 ? 142.875 107.746 171.275 1.00 52.06 147 GLY A O 1
ATOM 917 N N . LEU A 1 161 ? 141.004 108.671 170.436 1.00 42.46 148 LEU A N 1
ATOM 918 C CA . LEU A 1 161 ? 140.805 107.677 169.394 1.00 34.88 148 LEU A CA 1
ATOM 919 C C . LEU A 1 161 ? 140.747 108.359 168.036 1.00 38.08 148 LEU A C 1
ATOM 920 O O . LEU A 1 161 ? 140.179 109.447 167.903 1.00 47.12 148 LEU A O 1
ATOM 925 N N . VAL A 1 162 ? 141.339 107.720 167.033 1.00 39.81 149 VAL A N 1
ATOM 926 C CA . VAL A 1 162 ? 141.234 108.149 165.644 1.00 36.74 149 VAL A CA 1
ATOM 927 C C . VAL A 1 162 ? 140.523 107.034 164.892 1.00 39.91 149 VAL A C 1
ATOM 928 O O . VAL A 1 162 ? 141.061 105.929 164.754 1.00 45.89 149 VAL A O 1
ATOM 932 N N . VAL A 1 163 ? 139.317 107.316 164.407 1.00 34.48 150 VAL A N 1
ATOM 933 C CA . VAL A 1 163 ? 138.473 106.322 163.756 1.00 40.03 150 VAL A CA 1
ATOM 934 C C . VAL A 1 163 ? 138.322 106.698 162.290 1.00 41.91 150 VAL A C 1
ATOM 935 O O . VAL A 1 163 ? 138.016 107.852 161.967 1.00 49.30 150 VAL A O 1
ATOM 939 N N . LEU A 1 164 ? 138.546 105.729 161.408 1.00 44.88 151 LEU A N 1
ATOM 940 C CA . LEU A 1 164 ? 138.389 105.907 159.972 1.00 48.23 151 LEU A CA 1
ATOM 941 C C . LEU A 1 164 ? 137.347 104.920 159.467 1.00 49.43 151 LEU A C 1
ATOM 942 O O . LEU A 1 164 ? 137.446 103.718 159.734 1.00 53.48 151 LEU A O 1
ATOM 947 N N . LEU A 1 165 ? 136.355 105.426 158.743 1.00 52.31 152 LEU A N 1
ATOM 948 C CA . LEU A 1 165 ? 135.230 104.622 158.284 1.00 55.63 152 LEU A CA 1
ATOM 949 C C . LEU A 1 165 ? 135.447 104.195 156.840 1.00 61.83 152 LEU A C 1
ATOM 950 O O . LEU A 1 165 ? 135.851 105.006 156.000 1.00 64.57 152 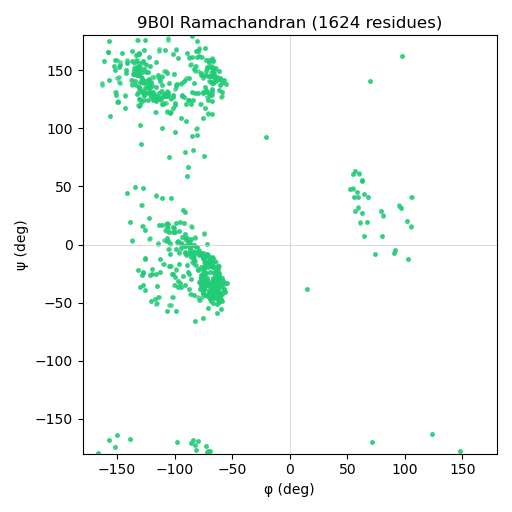LEU A O 1
ATOM 955 N N . LEU A 1 166 ? 135.178 102.925 156.557 1.00 72.18 153 LEU A N 1
ATOM 956 C CA . LEU A 1 166 ? 135.297 102.367 155.221 1.00 69.94 153 LEU A CA 1
ATOM 957 C C . LEU A 1 166 ? 133.945 101.844 154.757 1.00 71.99 153 LEU A C 1
ATOM 958 O O . LEU A 1 166 ? 133.158 101.318 155.549 1.00 72.87 153 LEU A O 1
ATOM 963 N N . LYS A 1 167 ? 133.681 101.994 153.461 1.00 80.80 154 LYS A N 1
ATOM 964 C CA . LYS A 1 167 ? 132.408 101.570 152.902 1.00 80.80 154 LYS A CA 1
ATOM 965 C C . LYS A 1 167 ? 132.288 100.048 152.944 1.00 82.10 154 LYS A C 1
ATOM 966 O O . LYS A 1 167 ? 133.277 99.318 153.055 1.00 82.18 154 LYS A O 1
ATOM 972 N N . GLY A 1 168 ? 131.047 99.572 152.857 1.00 86.24 155 GLY A N 1
ATOM 973 C CA . GLY A 1 168 ? 130.765 98.150 152.918 1.00 87.59 155 GLY A CA 1
ATOM 974 C C . GLY A 1 168 ? 131.448 97.364 151.820 1.00 88.28 155 GLY A C 1
ATOM 975 O O . GLY A 1 168 ? 131.313 97.692 150.637 1.00 88.69 155 GLY A O 1
ATOM 976 N N . MET A 1 169 ? 132.182 96.320 152.197 1.00 89.93 156 MET A N 1
ATOM 977 C CA . MET A 1 169 ? 132.989 95.565 151.253 1.00 89.25 156 MET A CA 1
ATOM 978 C C . MET A 1 169 ? 132.922 94.083 151.589 1.00 90.06 156 MET A C 1
ATOM 979 O O . MET A 1 169 ? 132.620 93.691 152.719 1.00 90.67 156 MET A O 1
ATOM 984 N N . THR A 1 170 ? 133.204 93.259 150.581 1.00 96.83 157 THR A N 1
ATOM 985 C CA . THR A 1 170 ? 133.375 91.825 150.775 1.00 99.25 157 THR A CA 1
ATOM 986 C C . THR A 1 170 ? 134.837 91.415 150.854 1.00 98.94 157 THR A C 1
ATOM 987 O O . THR A 1 170 ? 135.172 90.495 151.606 1.00 98.70 157 THR A O 1
ATOM 991 N N . SER A 1 171 ? 135.707 92.079 150.098 1.00 92.82 158 SER A N 1
ATOM 992 C CA . SER A 1 171 ? 137.144 91.870 150.169 1.00 92.94 158 SER A CA 1
ATOM 993 C C . SER A 1 171 ? 137.835 93.223 150.240 1.00 94.45 158 SER A C 1
ATOM 994 O O . SER A 1 171 ? 137.345 94.216 149.697 1.00 91.11 158 SER A O 1
ATOM 997 N N . LEU A 1 172 ? 138.979 93.257 150.916 1.00 95.13 159 LEU A N 1
ATOM 998 C CA . LEU A 1 172 ? 139.714 94.499 151.114 1.00 92.86 159 LEU A CA 1
ATOM 999 C C . LEU A 1 172 ? 140.582 94.875 149.920 1.00 92.62 159 LEU A C 1
ATOM 1000 O O . LEU A 1 172 ? 141.339 95.847 150.007 1.00 92.53 159 LEU A O 1
ATOM 1005 N N . LYS A 1 173 ? 140.501 94.132 148.819 1.00 82.64 160 LYS A N 1
ATOM 1006 C CA . LYS A 1 173 ? 141.333 94.400 147.656 1.00 80.61 160 LYS A CA 1
ATOM 1007 C C . LYS A 1 173 ? 140.707 95.382 146.673 1.00 81.37 160 LYS A C 1
ATOM 1008 O O . LYS A 1 173 ? 141.395 95.821 145.745 1.00 80.81 160 LYS A O 1
ATOM 1014 N N . GLN A 1 174 ? 139.434 95.745 146.849 1.00 87.60 161 GLN A N 1
ATOM 1015 C CA . GLN A 1 174 ? 138.786 96.632 145.890 1.00 89.44 161 GLN A CA 1
ATOM 1016 C C . GLN A 1 174 ? 139.253 98.076 146.003 1.00 87.48 161 GLN A C 1
ATOM 1017 O O . GLN A 1 174 ? 138.987 98.864 145.089 1.00 86.20 161 GLN A O 1
ATOM 1023 N N . LEU A 1 175 ? 139.932 98.446 147.089 1.00 77.98 162 LEU A N 1
ATOM 1024 C CA . LEU A 1 175 ? 140.489 99.786 147.201 1.00 77.51 162 LEU A CA 1
ATOM 1025 C C . LEU A 1 175 ? 141.718 99.987 146.329 1.00 76.65 162 LEU A C 1
ATOM 1026 O O . LEU A 1 175 ? 142.115 101.135 146.106 1.00 76.58 162 LEU A O 1
ATOM 1031 N N . TYR A 1 176 ? 142.321 98.907 145.828 1.00 72.92 163 TYR A N 1
ATOM 1032 C CA . TYR A 1 176 ? 143.553 99.024 145.059 1.00 70.72 163 TYR A CA 1
ATOM 1033 C C . TYR A 1 176 ? 143.370 99.837 143.786 1.00 72.40 163 TYR A C 1
ATOM 1034 O O . TYR A 1 176 ? 144.340 100.426 143.297 1.00 74.73 163 TYR A O 1
ATOM 1043 N N . THR A 1 177 ? 142.152 99.886 143.238 1.00 78.13 164 THR A N 1
ATOM 1044 C CA . THR A 1 177 ? 141.903 100.652 142.022 1.00 80.56 164 THR A CA 1
ATOM 1045 C C . THR A 1 177 ? 140.579 101.410 142.075 1.00 81.33 164 THR A C 1
ATOM 1046 O O . THR A 1 177 ? 140.058 101.799 141.024 1.00 80.93 164 THR A O 1
ATOM 1050 N N . MET A 1 178 ? 140.025 101.629 143.265 1.00 83.32 165 MET A N 1
ATOM 1051 C CA . MET A 1 178 ? 138.750 102.320 143.388 1.00 82.14 165 MET A CA 1
ATOM 1052 C C . MET A 1 178 ? 138.885 103.777 142.959 1.00 81.60 165 MET A C 1
ATOM 1053 O O . MET A 1 178 ? 139.873 104.446 143.273 1.00 80.68 165 MET A O 1
ATOM 1058 N N . THR A 1 179 ? 137.885 104.263 142.228 1.00 84.11 166 THR A N 1
ATOM 1059 C CA . THR A 1 179 ? 137.905 105.635 141.741 1.00 85.67 166 THR A CA 1
ATOM 1060 C C . THR A 1 179 ? 137.757 106.620 142.894 1.00 84.18 166 THR A C 1
ATOM 1061 O O . THR A 1 179 ? 137.056 106.357 143.875 1.00 81.46 166 THR A O 1
ATOM 1065 N N . MET A 1 180 ? 138.427 107.760 142.770 1.00 75.25 167 MET A N 1
ATOM 1066 C CA . MET A 1 180 ? 138.418 108.803 143.784 1.00 74.85 167 MET A CA 1
ATOM 1067 C C . MET A 1 180 ? 137.712 110.044 143.253 1.00 73.53 167 MET A C 1
ATOM 1068 O O . MET A 1 180 ? 137.438 110.173 142.057 1.00 73.50 167 MET A O 1
ATOM 1073 N N . ASP A 1 181 ? 137.420 110.969 144.168 1.00 67.85 168 ASP A N 1
ATOM 1074 C CA . ASP A 1 181 ? 136.797 112.233 143.799 1.00 66.19 168 ASP A CA 1
ATOM 1075 C C . ASP A 1 181 ? 137.792 113.239 143.240 1.00 67.59 168 ASP A C 1
ATOM 1076 O O . ASP A 1 181 ? 137.376 114.305 142.777 1.00 68.77 168 ASP A O 1
ATOM 1081 N N . VAL A 1 182 ? 139.088 112.928 143.277 1.00 69.73 169 VAL A N 1
ATOM 1082 C CA . VAL A 1 182 ? 140.114 113.809 142.728 1.00 68.97 169 VAL A CA 1
ATOM 1083 C C . VAL A 1 182 ? 140.551 113.374 141.334 1.00 68.71 169 VAL A C 1
ATOM 1084 O O . VAL A 1 182 ? 141.032 114.214 140.555 1.00 70.49 169 VAL A O 1
ATOM 1088 N N . HIS A 1 183 ? 140.339 112.105 140.971 1.00 69.82 170 HIS A N 1
ATOM 1089 C CA . HIS A 1 183 ? 140.774 111.593 139.676 1.00 71.49 170 HIS A CA 1
ATOM 1090 C C . HIS A 1 183 ? 140.115 112.310 138.504 1.00 72.61 170 HIS A C 1
ATOM 1091 O O . HIS A 1 183 ? 140.622 112.223 137.381 1.00 71.36 170 HIS A O 1
ATOM 1098 N N . ALA A 1 184 ? 139.000 113.007 138.736 1.00 74.52 171 ALA A N 1
ATOM 1099 C CA . ALA A 1 184 ? 138.335 113.722 137.652 1.00 73.01 171 ALA A CA 1
ATOM 1100 C C . ALA A 1 184 ? 139.242 114.792 137.056 1.00 73.87 171 ALA A C 1
ATOM 1101 O O . ALA A 1 184 ? 139.301 114.954 135.832 1.00 76.35 171 ALA A O 1
ATOM 1103 N N . ARG A 1 185 ? 139.958 115.531 137.905 1.00 72.82 172 ARG A N 1
ATOM 1104 C CA . ARG A 1 185 ? 140.872 116.554 137.412 1.00 72.70 172 ARG A CA 1
ATOM 1105 C C . ARG A 1 185 ? 142.103 115.959 136.740 1.00 71.37 172 ARG A C 1
ATOM 1106 O O . ARG A 1 185 ? 142.777 116.660 135.978 1.00 70.56 172 ARG A O 1
ATOM 1114 N N . TYR A 1 186 ? 142.414 114.689 137.008 1.00 64.15 173 TYR A N 1
ATOM 1115 C CA . TYR A 1 186 ? 143.590 114.072 136.403 1.00 65.79 173 TYR A CA 1
ATOM 1116 C C . TYR A 1 186 ? 143.356 113.744 134.934 1.00 68.91 173 TYR A C 1
ATOM 1117 O O . TYR A 1 186 ? 144.265 113.889 134.109 1.00 66.61 173 TYR A O 1
ATOM 1126 N N . ARG A 1 187 ? 142.149 113.298 134.592 1.00 77.67 174 ARG A N 1
ATOM 1127 C CA . ARG A 1 187 ? 141.871 112.825 133.242 1.00 75.38 174 ARG A CA 1
ATOM 1128 C C . ARG A 1 187 ? 141.948 113.959 132.228 1.00 73.90 174 ARG A C 1
ATOM 1129 O O . ARG A 1 187 ? 141.602 115.106 132.521 1.00 71.95 174 ARG A O 1
ATOM 1137 N N . THR A 1 188 ? 142.406 113.623 131.026 1.00 74.01 175 THR A N 1
ATOM 1138 C CA . THR A 1 188 ? 142.580 114.567 129.934 1.00 73.52 175 THR A CA 1
ATOM 1139 C C . THR A 1 188 ? 141.975 113.957 128.672 1.00 72.95 175 THR A C 1
ATOM 1140 O O . THR A 1 188 ? 141.506 112.815 128.674 1.00 71.56 175 THR A O 1
ATOM 1144 N N . GLU A 1 189 ? 141.966 114.731 127.586 1.00 71.98 176 GLU A N 1
ATOM 1145 C CA . GLU A 1 189 ? 141.469 114.219 126.313 1.00 72.64 176 GLU A CA 1
ATOM 1146 C C . GLU A 1 189 ? 142.361 113.104 125.779 1.00 72.90 176 GLU A C 1
ATOM 1147 O O . GLU A 1 189 ? 141.868 112.068 125.318 1.00 73.72 176 GLU A O 1
ATOM 1153 N N . ALA A 1 190 ? 143.681 113.297 125.837 1.00 69.92 177 ALA A N 1
ATOM 1154 C CA . ALA A 1 190 ? 144.598 112.297 125.298 1.00 69.47 177 ALA A CA 1
ATOM 1155 C C . ALA A 1 190 ? 144.687 111.071 126.200 1.00 71.83 177 ALA A C 1
ATOM 1156 O O . ALA A 1 190 ? 144.698 109.936 125.711 1.00 70.05 177 ALA A O 1
ATOM 1158 N N . HIS A 1 191 ? 144.753 111.275 127.515 1.00 68.06 178 HIS A N 1
ATOM 1159 C CA . HIS A 1 191 ? 144.881 110.189 128.481 1.00 65.03 178 HIS A CA 1
ATOM 1160 C C . HIS A 1 191 ? 143.643 110.167 129.364 1.00 67.03 178 HIS A C 1
ATOM 1161 O O . HIS A 1 191 ? 143.312 111.174 129.998 1.00 67.18 178 HIS A O 1
ATOM 1168 N N . ASP A 1 192 ? 142.972 109.017 129.420 1.00 78.50 179 ASP A N 1
ATOM 1169 C CA . ASP A 1 192 ? 141.733 108.883 130.170 1.00 79.35 179 ASP A CA 1
ATOM 1170 C C . ASP A 1 192 ? 141.736 107.743 131.178 1.00 78.59 179 ASP A C 1
ATOM 1171 O O . ASP A 1 192 ? 140.820 107.678 132.007 1.00 76.64 179 ASP A O 1
ATOM 1176 N N . ASP A 1 193 ? 142.721 106.850 131.140 1.00 74.03 180 ASP A N 1
ATOM 1177 C CA . ASP A 1 193 ? 142.783 105.711 132.046 1.00 74.00 180 ASP A CA 1
ATOM 1178 C C . ASP A 1 193 ? 143.745 106.033 133.184 1.00 74.84 180 ASP A C 1
ATOM 1179 O O . ASP A 1 193 ? 144.922 106.324 132.943 1.00 74.58 180 ASP A O 1
ATOM 1184 N N . VAL A 1 194 ? 143.245 105.978 134.416 1.00 65.46 181 VAL A N 1
ATOM 1185 C CA . VAL A 1 194 ? 144.015 106.321 135.606 1.00 64.33 181 VAL A CA 1
ATOM 1186 C C . VAL A 1 194 ? 144.043 105.111 136.528 1.00 64.65 181 VAL A C 1
ATOM 1187 O O . VAL A 1 194 ? 142.996 104.521 136.818 1.00 64.32 181 VAL A O 1
ATOM 1191 N N . ILE A 1 195 ? 145.239 104.747 136.989 1.00 59.53 182 ILE A N 1
ATOM 1192 C CA . ILE A 1 195 ? 145.447 103.601 137.867 1.00 57.07 182 ILE A CA 1
ATOM 1193 C C . ILE A 1 195 ? 145.746 104.117 139.267 1.00 57.74 182 ILE A C 1
ATOM 1194 O O . ILE A 1 195 ? 146.628 104.965 139.447 1.00 56.76 182 ILE A O 1
ATOM 1199 N N . ALA A 1 196 ? 145.015 103.605 140.255 1.00 59.78 183 ALA A N 1
ATOM 1200 C CA . ALA A 1 196 ? 145.154 104.070 141.628 1.00 57.83 183 ALA A CA 1
ATOM 1201 C C . ALA A 1 196 ? 146.300 103.349 142.326 1.00 56.85 183 ALA A C 1
ATOM 1202 O O . ALA A 1 196 ? 146.396 102.119 142.276 1.00 59.76 183 ALA A O 1
ATOM 1204 N N . ARG A 1 197 ? 147.167 104.121 142.979 1.00 49.78 184 ARG A N 1
ATOM 1205 C CA . ARG A 1 197 ? 148.295 103.575 143.724 1.00 48.42 184 ARG A CA 1
ATOM 1206 C C . ARG A 1 197 ? 148.387 104.068 145.159 1.00 44.80 184 ARG A C 1
ATOM 1207 O O . ARG A 1 197 ? 149.001 103.380 145.983 1.00 43.72 184 ARG A O 1
ATOM 1215 N N . PHE A 1 198 ? 147.813 105.228 145.487 1.00 37.04 185 PHE A N 1
ATOM 1216 C CA . PHE A 1 198 ? 147.878 105.733 146.854 1.00 37.88 185 PHE A CA 1
ATOM 1217 C C . PHE A 1 198 ? 147.120 104.828 147.819 1.00 42.48 185 PHE A C 1
ATOM 1218 O O . PHE A 1 198 ? 147.580 104.587 148.941 1.00 49.35 185 PHE A O 1
ATOM 1226 N N . ASN A 1 199 ? 145.956 104.323 147.405 1.00 46.91 186 ASN A N 1
ATOM 1227 C CA . ASN A 1 199 ? 145.167 103.464 148.280 1.00 45.30 186 ASN A CA 1
ATOM 1228 C C . ASN A 1 199 ? 145.823 102.111 148.516 1.00 48.29 186 ASN A C 1
ATOM 1229 O O . ASN A 1 199 ? 145.522 101.461 149.523 1.00 52.98 186 ASN A O 1
ATOM 1234 N N . GLU A 1 200 ? 146.692 101.662 147.610 1.00 45.97 187 GLU A N 1
ATOM 1235 C CA . GLU A 1 200 ? 147.460 100.450 147.872 1.00 43.65 187 GLU A CA 1
ATOM 1236 C C . GLU A 1 200 ? 148.433 100.662 149.023 1.00 47.76 187 GLU A C 1
ATOM 1237 O O . GLU A 1 200 ? 148.465 99.872 149.976 1.00 49.17 187 GLU A O 1
ATOM 1243 N N . ARG A 1 201 ? 149.219 101.735 148.957 1.00 45.00 188 ARG A N 1
ATOM 1244 C CA . ARG A 1 201 ? 150.150 102.084 150.019 1.00 35.26 188 ARG A CA 1
ATOM 1245 C C . ARG A 1 201 ? 149.447 102.394 151.331 1.00 36.82 188 ARG A C 1
ATOM 1246 O O . ARG A 1 201 ? 149.987 102.069 152.393 1.00 47.12 188 ARG A O 1
ATOM 1254 N N . PHE A 1 202 ? 148.258 102.998 151.283 1.00 32.79 189 PHE A N 1
ATOM 1255 C CA . PHE A 1 202 ? 147.519 103.298 152.503 1.00 35.95 189 PHE A CA 1
ATOM 1256 C C . PHE A 1 202 ? 147.177 102.034 153.283 1.00 41.06 189 PHE A C 1
ATOM 1257 O O . PHE A 1 202 ? 147.338 101.996 154.506 1.00 43.15 189 PHE A O 1
ATOM 1265 N N . LEU A 1 203 ? 146.702 100.992 152.600 1.00 40.87 190 LEU A N 1
ATOM 1266 C CA . LEU A 1 203 ? 146.407 99.743 153.289 1.00 35.94 190 LEU A CA 1
ATOM 1267 C C . LEU A 1 203 ? 147.663 98.943 153.602 1.00 35.37 190 LEU A C 1
ATOM 1268 O O . LEU A 1 203 ? 147.679 98.186 154.579 1.00 38.38 190 LEU A O 1
ATOM 1273 N N . LEU A 1 204 ? 148.718 99.081 152.796 1.00 38.78 191 LEU A N 1
ATOM 1274 C CA . LEU A 1 204 ? 149.942 98.344 153.090 1.00 37.04 191 LEU A CA 1
ATOM 1275 C C . LEU A 1 204 ? 150.667 98.913 154.302 1.00 38.34 191 LEU A C 1
ATOM 1276 O O . LEU A 1 204 ? 151.371 98.176 155.000 1.00 46.19 191 LEU A O 1
ATOM 1281 N N . SER A 1 205 ? 150.515 100.211 154.566 1.00 31.31 192 SER A N 1
ATOM 1282 C CA . SER A 1 205 ? 151.186 100.832 155.700 1.00 30.47 192 SER A CA 1
ATOM 1283 C C . SER A 1 205 ? 150.430 100.663 157.011 1.00 40.20 192 SER A C 1
ATOM 1284 O O . SER A 1 205 ? 150.976 101.001 158.065 1.00 44.02 192 SER A O 1
ATOM 1287 N N . LEU A 1 206 ? 149.197 100.150 156.976 1.00 44.63 193 LEU A N 1
ATOM 1288 C CA . LEU A 1 206 ? 148.447 99.952 158.212 1.00 38.91 193 LEU A CA 1
ATOM 1289 C C . LEU A 1 206 ? 149.077 98.877 159.087 1.00 41.92 193 LEU A C 1
ATOM 1290 O O . LEU A 1 206 ? 148.950 98.929 160.315 1.00 48.82 193 LEU A O 1
ATOM 1295 N N . GLY A 1 207 ? 149.749 97.903 158.485 1.00 39.55 194 GLY A N 1
ATOM 1296 C CA . GLY A 1 207 ? 150.388 96.845 159.236 1.00 43.64 194 GLY A CA 1
ATOM 1297 C C . GLY A 1 207 ? 151.708 97.205 159.872 1.00 45.70 194 GLY A C 1
ATOM 1298 O O . GLY A 1 207 ? 152.275 96.390 160.604 1.00 48.49 194 GLY A O 1
ATOM 1299 N N . SER A 1 208 ? 152.222 98.404 159.614 1.00 46.30 195 SER A N 1
ATOM 1300 C CA . SER A 1 208 ? 153.471 98.864 160.200 1.00 46.74 195 SER A CA 1
ATOM 1301 C C . SER A 1 208 ? 153.264 99.727 161.437 1.00 50.06 195 SER A C 1
ATOM 1302 O O . SER A 1 208 ? 154.244 100.226 161.998 1.00 54.69 195 SER A O 1
ATOM 1305 N N . CYS A 1 209 ? 152.022 99.916 161.872 1.00 48.16 196 CYS A N 1
ATOM 1306 C CA . CYS A 1 209 ? 151.703 100.725 163.040 1.00 44.36 196 CYS A CA 1
ATOM 1307 C C . CYS A 1 209 ? 151.335 99.807 164.197 1.00 48.79 196 CYS A C 1
ATOM 1308 O O . CYS A 1 209 ? 150.514 98.898 164.036 1.00 53.46 196 CYS A O 1
ATOM 1311 N N . GLU A 1 210 ? 151.943 100.047 165.358 1.00 48.84 197 GLU A N 1
ATOM 1312 C CA . GLU A 1 210 ? 151.727 99.196 166.520 1.00 48.30 197 GLU A CA 1
ATOM 1313 C C . GLU A 1 210 ? 150.497 99.583 167.330 1.00 46.75 197 GLU A C 1
ATOM 1314 O O . GLU A 1 210 ? 150.128 98.847 168.250 1.00 50.20 197 GLU A O 1
ATOM 1320 N N . SER A 1 211 ? 149.858 100.710 167.017 1.00 45.82 198 SER A N 1
ATOM 1321 C CA . SER A 1 211 ? 148.673 101.166 167.732 1.00 43.64 198 SER A CA 1
ATOM 1322 C C . SER A 1 211 ? 147.425 101.146 166.858 1.00 46.84 198 SER A C 1
ATOM 1323 O O . SER A 1 211 ? 146.423 101.781 167.202 1.00 46.91 198 SER A O 1
ATOM 1326 N N . CYS A 1 212 ? 147.461 100.430 165.739 1.00 51.49 199 CYS A N 1
ATOM 1327 C CA . CYS A 1 212 ? 146.371 100.416 164.775 1.00 46.47 199 CYS A CA 1
ATOM 1328 C C . CYS A 1 212 ? 145.670 99.066 164.801 1.00 46.47 199 CYS A C 1
ATOM 1329 O O . CYS A 1 212 ? 146.318 98.022 164.680 1.00 49.36 199 CYS A O 1
ATOM 1332 N N . LEU A 1 213 ? 144.350 99.093 164.959 1.00 47.16 200 LEU A N 1
ATOM 1333 C CA . LEU A 1 213 ? 143.517 97.901 164.915 1.00 49.36 200 LEU A CA 1
ATOM 1334 C C . LEU A 1 213 ? 142.485 98.061 163.809 1.00 54.30 200 LEU A C 1
ATOM 1335 O O . LEU A 1 213 ? 141.870 99.125 163.681 1.00 54.71 200 LEU A O 1
ATOM 1340 N N . VAL A 1 214 ? 142.302 97.013 163.012 1.00 63.48 201 VAL A N 1
ATOM 1341 C CA . VAL A 1 214 ? 141.295 96.983 161.958 1.00 62.81 201 VAL A CA 1
ATOM 1342 C C . VAL A 1 214 ? 140.223 95.989 162.376 1.00 64.14 201 VAL A C 1
ATOM 1343 O O . VAL A 1 214 ? 140.513 94.805 162.586 1.00 64.22 201 VAL A O 1
ATOM 1347 N N . ILE A 1 215 ? 138.984 96.467 162.496 1.00 68.49 202 ILE A N 1
ATOM 1348 C CA . ILE A 1 215 ? 137.879 95.654 162.981 1.00 66.72 202 ILE A CA 1
ATOM 1349 C C . ILE A 1 215 ? 136.731 95.720 161.983 1.00 69.36 202 ILE A C 1
ATOM 1350 O O . ILE A 1 215 ? 136.612 96.658 161.192 1.00 66.99 202 ILE A O 1
ATOM 1355 N N . ASP A 1 216 ? 135.887 94.696 162.027 1.00 82.16 203 ASP A N 1
ATOM 1356 C CA . ASP A 1 216 ? 134.738 94.569 161.150 1.00 81.33 203 ASP A CA 1
ATOM 1357 C C . ASP A 1 216 ? 133.472 95.047 161.857 1.00 82.21 203 ASP A C 1
ATOM 1358 O O . ASP A 1 216 ? 133.518 95.651 162.932 1.00 82.93 203 ASP A O 1
ATOM 1363 N N . ASP A 1 217 ? 132.323 94.782 161.234 1.00 92.42 204 ASP A N 1
ATOM 1364 C CA . ASP A 1 217 ? 131.044 95.137 161.838 1.00 92.99 204 ASP A CA 1
ATOM 1365 C C . ASP A 1 217 ? 130.802 94.354 163.124 1.00 92.13 204 ASP A C 1
ATOM 1366 O O . ASP A 1 217 ? 130.295 94.904 164.108 1.00 89.78 204 ASP A O 1
ATOM 1371 N N . GLU A 1 218 ? 131.156 93.068 163.136 1.00 94.80 205 GLU A N 1
ATOM 1372 C CA . GLU A 1 218 ? 130.979 92.222 164.308 1.00 93.14 205 GLU A CA 1
ATOM 1373 C C . GLU A 1 218 ? 132.144 92.321 165.288 1.00 93.09 205 GLU A C 1
ATOM 1374 O O . GLU A 1 218 ? 132.280 91.454 166.160 1.00 92.92 205 GLU A O 1
ATOM 1380 N N . LEU A 1 219 ? 132.984 93.351 165.160 1.00 89.75 206 LEU A N 1
ATOM 1381 C CA . LEU A 1 219 ? 134.119 93.575 166.060 1.00 89.05 206 LEU A CA 1
ATOM 1382 C C . LEU A 1 219 ? 135.092 92.396 166.034 1.00 88.71 206 LEU A C 1
ATOM 1383 O O . LEU A 1 219 ? 135.333 91.735 167.046 1.00 90.50 206 LEU A O 1
ATOM 1388 N N . ASN A 1 220 ? 135.655 92.135 164.858 1.00 82.44 207 ASN A N 1
ATOM 1389 C CA . ASN A 1 220 ? 136.615 91.058 164.661 1.00 83.17 207 ASN A CA 1
ATOM 1390 C C . ASN A 1 220 ? 137.921 91.626 164.123 1.00 84.63 207 ASN A C 1
ATOM 1391 O O . ASN A 1 220 ? 137.914 92.400 163.161 1.00 87.06 207 ASN A O 1
ATOM 1396 N N . VAL A 1 221 ? 139.036 91.237 164.742 1.00 76.02 208 VAL A N 1
ATOM 1397 C CA . VAL A 1 221 ? 140.341 91.726 164.315 1.00 76.91 208 VAL A CA 1
ATOM 1398 C C . VAL A 1 221 ? 140.747 91.047 163.010 1.00 75.61 208 VAL A C 1
ATOM 1399 O O . VAL A 1 221 ? 140.444 89.870 162.771 1.00 76.28 208 VAL A O 1
ATOM 1403 N N . LEU A 1 222 ? 141.441 91.800 162.148 1.00 67.09 209 LEU A N 1
ATOM 1404 C CA . LEU A 1 222 ? 141.879 91.298 160.854 1.00 67.92 209 LEU A CA 1
ATOM 1405 C C . LEU A 1 222 ? 143.391 91.098 160.819 1.00 68.04 209 LEU A C 1
ATOM 1406 O O . LEU A 1 222 ? 144.136 91.799 161.512 1.00 66.32 209 LEU A O 1
ATOM 1411 N N . PRO A 1 223 ? 143.867 90.131 160.033 1.00 69.82 210 PRO A N 1
ATOM 1412 C CA . PRO A 1 223 ? 145.317 89.929 159.895 1.00 68.16 210 PRO A CA 1
ATOM 1413 C C . PRO A 1 223 ? 146.083 91.168 159.465 1.00 64.17 210 PRO A C 1
ATOM 1414 O O . PRO A 1 223 ? 147.244 91.335 159.861 1.00 64.90 210 PRO A O 1
ATOM 1418 N N . ILE A 1 224 ? 145.479 92.036 158.650 1.00 54.30 211 ILE A N 1
ATOM 1419 C CA . ILE A 1 224 ? 146.184 93.216 158.156 1.00 57.34 211 ILE A CA 1
ATOM 1420 C C . ILE A 1 224 ? 146.577 94.139 159.303 1.00 63.35 211 ILE A C 1
ATOM 1421 O O . ILE A 1 224 ? 147.582 94.856 159.217 1.00 62.38 211 ILE A O 1
ATOM 1426 N N . SER A 1 225 ? 145.810 94.129 160.392 1.00 63.78 212 SER A N 1
ATOM 1427 C CA . SER A 1 225 ? 146.079 95.016 161.516 1.00 55.47 212 SER A CA 1
ATOM 1428 C C . SER A 1 225 ? 147.474 94.774 162.078 1.00 54.13 212 SER A C 1
ATOM 1429 O O . SER A 1 225 ? 147.866 93.632 162.334 1.00 55.61 212 SER A O 1
ATOM 1432 N N . GLY A 1 226 ? 148.221 95.856 162.271 1.00 48.54 213 GLY A N 1
ATOM 1433 C CA . GLY A 1 226 ? 149.581 95.808 162.760 1.00 51.54 213 GLY A CA 1
ATOM 1434 C C . GLY A 1 226 ? 149.735 95.899 164.261 1.00 52.95 213 GLY A C 1
ATOM 1435 O O . GLY A 1 226 ? 150.862 96.036 164.747 1.00 50.69 213 GLY A O 1
ATOM 1436 N N . GLY A 1 227 ? 148.641 95.833 165.012 1.00 55.01 214 GLY A N 1
ATOM 1437 C CA . GLY A 1 227 ? 148.714 95.911 166.456 1.00 51.51 214 GLY A CA 1
ATOM 1438 C C . GLY A 1 227 ? 147.979 94.787 167.155 1.00 57.24 214 GLY A C 1
ATOM 1439 O O . GLY A 1 227 ? 147.414 94.986 168.233 1.00 62.06 214 GLY A O 1
ATOM 1440 N N . LYS A 1 228 ? 147.974 93.599 166.550 1.00 58.91 215 LYS A N 1
ATOM 1441 C CA . LYS A 1 228 ? 147.331 92.444 167.162 1.00 58.47 215 LYS A CA 1
ATOM 1442 C C . LYS A 1 228 ? 148.224 91.734 168.170 1.00 58.96 215 LYS A C 1
ATOM 1443 O O . LYS A 1 228 ? 147.757 90.804 168.836 1.00 61.31 215 LYS A O 1
ATOM 1449 N N . GLY A 1 229 ? 149.484 92.140 168.294 1.00 63.36 216 GLY A N 1
ATOM 1450 C CA . GLY A 1 229 ? 150.404 91.574 169.255 1.00 65.47 216 GLY A CA 1
ATOM 1451 C C . GLY A 1 229 ? 150.632 92.403 170.500 1.00 65.76 216 GLY A C 1
ATOM 1452 O O . GLY A 1 229 ? 151.597 92.143 171.229 1.00 67.84 216 GLY A O 1
ATOM 1453 N N . VAL A 1 230 ? 149.781 93.393 170.770 1.00 65.63 217 VAL A N 1
ATOM 1454 C CA . VAL A 1 230 ? 149.976 94.265 171.922 1.00 68.54 217 VAL A CA 1
ATOM 1455 C C . VAL A 1 230 ? 149.583 93.528 173.195 1.00 70.33 217 VAL A C 1
ATOM 1456 O O . VAL A 1 230 ? 148.502 92.930 173.280 1.00 69.93 217 VAL A O 1
ATOM 1460 N N . LYS A 1 231 ? 150.469 93.565 174.195 1.00 74.48 218 LYS A N 1
ATOM 1461 C CA . LYS A 1 231 ? 150.247 92.960 175.497 1.00 75.60 218 LYS A CA 1
ATOM 1462 C C . LYS A 1 231 ? 149.977 94.035 176.546 1.00 77.40 218 LYS A C 1
ATOM 1463 O O . LYS A 1 231 ? 150.501 95.149 176.447 1.00 74.86 218 LYS A O 1
ATOM 1469 N N . PRO A 1 232 ? 149.155 93.738 177.555 1.00 77.99 219 PRO A N 1
ATOM 1470 C CA . PRO A 1 232 ? 148.806 94.763 178.547 1.00 74.51 219 PRO A CA 1
ATOM 1471 C C . PRO A 1 232 ? 150.027 95.267 179.304 1.00 75.35 219 PRO A C 1
ATOM 1472 O O . PRO A 1 232 ? 150.945 94.509 179.622 1.00 75.47 219 PRO A O 1
ATOM 1476 N N . LEU A 1 233 ? 150.025 96.569 179.586 1.00 78.59 220 LEU A N 1
ATOM 1477 C CA . LEU A 1 233 ? 151.089 97.206 180.341 1.00 79.65 220 LEU A CA 1
ATOM 1478 C C . LEU A 1 233 ? 150.861 97.020 181.841 1.00 79.60 220 LEU A C 1
ATOM 1479 O O . LEU A 1 233 ? 149.719 96.891 182.289 1.00 80.17 220 LEU A O 1
ATOM 1484 N N . PRO A 1 234 ? 151.929 96.990 182.633 1.00 82.05 221 PRO A N 1
ATOM 1485 C CA . PRO A 1 234 ? 151.773 96.896 184.090 1.00 83.65 221 PRO A CA 1
ATOM 1486 C C . PRO A 1 234 ? 151.057 98.115 184.641 1.00 84.95 221 PRO A C 1
ATOM 1487 O O . PRO A 1 234 ? 151.270 99.239 184.163 1.00 84.45 221 PRO A O 1
ATOM 1491 N N . PRO A 1 235 ? 150.205 97.938 185.646 1.00 92.82 222 PRO A N 1
ATOM 1492 C CA . PRO A 1 235 ? 149.495 99.080 186.232 1.00 92.96 222 PRO A CA 1
ATOM 1493 C C . PRO A 1 235 ? 150.444 99.958 187.028 1.00 93.73 222 PRO A C 1
ATOM 1494 O O . PRO A 1 235 ? 151.128 99.479 187.945 1.00 94.83 222 PRO A O 1
ATOM 1498 N N . PRO A 1 236 ? 150.517 101.245 186.708 1.00 95.07 223 PRO A N 1
ATOM 1499 C CA . PRO A 1 236 ? 151.442 102.136 187.411 1.00 97.81 223 PRO A CA 1
ATOM 1500 C C . PRO A 1 236 ? 150.878 102.607 188.743 1.00 97.20 223 PRO A C 1
ATOM 1501 O O . PRO A 1 236 ? 149.689 102.469 189.037 1.00 96.17 223 PRO A O 1
ATOM 1505 N N . ASP A 1 237 ? 151.769 103.174 189.553 1.00 106.78 224 ASP A N 1
ATOM 1506 C CA . ASP A 1 237 ? 151.413 103.758 190.845 1.00 107.65 224 ASP A CA 1
ATOM 1507 C C . ASP A 1 237 ? 152.017 105.158 190.909 1.00 107.45 224 ASP A C 1
ATOM 1508 O O . ASP A 1 237 ? 153.221 105.312 191.134 1.00 106.95 224 ASP A O 1
ATOM 1513 N N . GLU A 1 238 ? 151.179 106.176 190.713 1.00 108.86 225 GLU A N 1
ATOM 1514 C CA . GLU A 1 238 ? 151.607 107.567 190.744 1.00 108.52 225 GLU A CA 1
ATOM 1515 C C . GLU A 1 238 ? 151.287 108.247 192.071 1.00 107.88 225 GLU A C 1
ATOM 1516 O O . GLU A 1 238 ? 151.336 109.479 192.156 1.00 107.15 225 GLU A O 1
ATOM 1522 N N . ASP A 1 239 ? 150.951 107.469 193.104 1.00 117.04 226 ASP A N 1
ATOM 1523 C CA . ASP A 1 239 ? 150.686 108.053 194.415 1.00 118.94 226 ASP A CA 1
ATOM 1524 C C . ASP A 1 239 ? 151.919 108.764 194.958 1.00 117.75 226 ASP A C 1
ATOM 1525 O O . ASP A 1 239 ? 151.823 109.876 195.490 1.00 114.72 226 ASP A O 1
ATOM 1530 N N . GLU A 1 240 ? 153.087 108.136 194.832 1.00 116.20 227 GLU A N 1
ATOM 1531 C CA . GLU A 1 240 ? 154.357 108.755 195.183 1.00 115.41 227 GLU A CA 1
ATOM 1532 C C . GLU A 1 240 ? 155.278 108.950 193.990 1.00 113.53 227 GLU A C 1
ATOM 1533 O O . GLU A 1 240 ? 155.991 109.954 193.933 1.00 112.42 227 GLU A O 1
ATOM 1539 N N . GLU A 1 241 ? 155.270 108.021 193.039 1.00 102.62 228 GLU A N 1
ATOM 1540 C CA . GLU A 1 241 ? 156.105 108.143 191.853 1.00 101.96 228 GLU A CA 1
ATOM 1541 C C . GLU A 1 241 ? 155.633 109.303 190.986 1.00 102.71 228 GLU A C 1
ATOM 1542 O O . GLU A 1 241 ? 154.434 109.461 190.738 1.00 103.95 228 GLU A O 1
ATOM 1548 N N . LEU A 1 242 ? 156.580 110.119 190.531 1.00 87.79 229 LEU A N 1
ATOM 1549 C CA . LEU A 1 242 ? 156.304 111.208 189.609 1.00 85.02 229 LEU A CA 1
ATOM 1550 C C . LEU A 1 242 ? 157.363 111.212 188.517 1.00 84.70 229 LEU A C 1
ATOM 1551 O O . LEU A 1 242 ? 158.520 110.856 188.754 1.00 85.04 229 LEU A O 1
ATOM 1556 N N . SER A 1 243 ? 156.956 111.611 187.318 1.00 79.33 230 SER A N 1
ATOM 1557 C CA . SER A 1 243 ? 157.881 111.629 186.196 1.00 78.78 230 SER A CA 1
ATOM 1558 C C . SER A 1 243 ? 158.982 112.658 186.442 1.00 79.74 230 SER A C 1
ATOM 1559 O O . SER A 1 243 ? 158.724 113.714 187.030 1.00 82.79 230 SER A O 1
ATOM 1562 N N . PRO A 1 244 ? 160.221 112.376 186.028 1.00 70.09 231 PRO A N 1
ATOM 1563 C CA . PRO A 1 244 ? 161.291 113.373 186.204 1.00 72.61 231 PRO A CA 1
ATOM 1564 C C . PRO A 1 244 ? 161.003 114.694 185.513 1.00 74.74 231 PRO A C 1
ATOM 1565 O O . PRO A 1 244 ? 161.359 115.757 186.039 1.00 75.95 231 PRO A O 1
ATOM 1569 N N . ALA A 1 245 ? 160.364 114.656 184.341 1.00 70.30 232 ALA A N 1
ATOM 1570 C CA . ALA A 1 245 ? 160.011 115.892 183.651 1.00 66.53 232 ALA A CA 1
ATOM 1571 C C . ALA A 1 245 ? 159.006 116.705 184.455 1.00 68.45 232 ALA A C 1
ATOM 1572 O O . ALA A 1 245 ? 159.103 117.936 184.514 1.00 70.79 232 ALA A O 1
ATOM 1574 N N . ALA A 1 246 ? 158.031 116.037 185.076 1.00 68.44 233 ALA A N 1
ATOM 1575 C CA . ALA A 1 246 ? 157.069 116.747 185.913 1.00 71.59 233 ALA A CA 1
ATOM 1576 C C . ALA A 1 246 ? 157.752 117.398 187.109 1.00 70.60 233 ALA A C 1
ATOM 1577 O O . ALA A 1 246 ? 157.437 118.538 187.469 1.00 70.91 233 ALA A O 1
ATOM 1579 N N . LYS A 1 247 ? 158.692 116.687 187.738 1.00 66.26 234 LYS A N 1
ATOM 1580 C CA . LYS A 1 247 ? 159.429 117.262 188.858 1.00 66.44 234 LYS A CA 1
ATOM 1581 C C . LYS A 1 247 ? 160.248 118.468 188.417 1.00 68.47 234 LYS A C 1
ATOM 1582 O O . LYS A 1 247 ? 160.284 119.491 189.112 1.00 72.57 234 LYS A O 1
ATOM 1588 N N . GLU A 1 248 ? 160.911 118.367 187.262 1.00 57.35 235 GLU A N 1
ATOM 1589 C CA . GLU A 1 248 ? 161.685 119.494 186.752 1.00 58.12 235 GLU A CA 1
ATOM 1590 C C . GLU A 1 248 ? 160.788 120.691 186.461 1.00 60.53 235 GLU A C 1
ATOM 1591 O O . GLU A 1 248 ? 161.139 121.834 186.781 1.00 61.18 235 GLU A O 1
ATOM 1597 N N . LEU A 1 249 ? 159.625 120.448 185.854 1.00 57.14 236 LEU A N 1
ATOM 1598 C CA . LEU A 1 249 ? 158.698 121.535 185.556 1.00 55.86 236 LEU A CA 1
ATOM 1599 C C . LEU A 1 249 ? 158.204 122.204 186.832 1.00 56.26 236 LEU A C 1
ATOM 1600 O O . LEU A 1 249 ? 158.155 123.438 186.918 1.00 57.84 236 LEU A O 1
ATOM 1605 N N . LYS A 1 250 ? 157.840 121.403 187.839 1.00 58.95 237 LYS A N 1
ATOM 1606 C CA . LYS A 1 250 ? 157.379 121.967 189.103 1.00 60.13 237 LYS A CA 1
ATOM 1607 C C . LYS A 1 250 ? 158.475 122.781 189.776 1.00 58.68 237 LYS A C 1
ATOM 1608 O O . LYS A 1 250 ? 158.210 123.862 190.314 1.00 59.01 237 LYS A O 1
ATOM 1614 N N . LYS A 1 251 ? 159.712 122.282 189.756 1.00 58.07 238 LYS A N 1
ATOM 1615 C CA . LYS A 1 251 ? 160.814 123.030 190.351 1.00 61.03 238 LYS A CA 1
ATOM 1616 C C . LYS A 1 251 ? 161.044 124.349 189.624 1.00 65.32 238 LYS A C 1
ATOM 1617 O O . LYS A 1 251 ? 161.252 125.389 190.261 1.00 63.10 238 LYS A O 1
ATOM 1623 N N . ILE A 1 252 ? 161.010 124.327 188.289 1.00 60.96 239 ILE A N 1
ATOM 1624 C CA . ILE A 1 252 ? 161.205 125.557 187.524 1.00 54.43 239 ILE A CA 1
ATOM 1625 C C . ILE A 1 252 ? 160.112 126.564 187.853 1.00 54.14 239 ILE A C 1
ATOM 1626 O O . ILE A 1 252 ? 160.378 127.759 188.026 1.00 56.61 239 ILE A O 1
ATOM 1631 N N . LYS A 1 253 ? 158.865 126.097 187.949 1.00 52.61 240 LYS A N 1
ATOM 1632 C CA . LYS A 1 253 ? 157.770 126.996 188.301 1.00 53.39 240 LYS A CA 1
ATOM 1633 C C . LYS A 1 253 ? 157.949 127.568 189.703 1.00 57.23 240 LYS A C 1
ATOM 1634 O O . LYS A 1 253 ? 157.691 128.755 189.933 1.00 61.25 240 LYS A O 1
ATOM 1640 N N . ASP A 1 254 ? 158.393 126.743 190.654 1.00 61.62 241 ASP A N 1
ATOM 1641 C CA . ASP A 1 254 ? 158.437 127.171 192.048 1.00 60.25 241 ASP A CA 1
ATOM 1642 C C . ASP A 1 254 ? 159.605 128.101 192.358 1.00 61.52 241 ASP A C 1
ATOM 1643 O O . ASP A 1 254 ? 159.454 129.007 193.184 1.00 62.85 241 ASP A O 1
ATOM 1648 N N . GLU A 1 255 ? 160.768 127.910 191.727 1.00 61.93 242 GLU A N 1
ATOM 1649 C CA . GLU A 1 255 ? 161.914 128.747 192.085 1.00 63.90 242 GLU A CA 1
ATOM 1650 C C . GLU A 1 255 ? 161.738 130.210 191.694 1.00 65.42 242 GLU A C 1
ATOM 1651 O O . GLU A 1 255 ? 162.539 131.047 192.123 1.00 65.97 242 GLU A O 1
ATOM 1657 N N . LEU A 1 256 ? 160.724 130.545 190.893 1.00 61.25 243 LEU A N 1
ATOM 1658 C CA . LEU A 1 256 ? 160.493 131.928 190.486 1.00 59.72 243 LEU A CA 1
ATOM 1659 C C . LEU A 1 256 ? 159.109 132.427 190.884 1.00 59.79 243 LEU A C 1
ATOM 1660 O O . LEU A 1 256 ? 158.605 133.380 190.284 1.00 62.30 243 LEU A O 1
ATOM 1665 N N . GLU A 1 257 ? 158.487 131.810 191.891 1.00 59.69 244 GLU A N 1
ATOM 1666 C CA . GLU A 1 257 ? 157.140 132.210 192.288 1.00 63.48 244 GLU A CA 1
ATOM 1667 C C . GLU A 1 257 ? 157.126 133.609 192.894 1.00 67.59 244 GLU A C 1
ATOM 1668 O O . GLU A 1 257 ? 156.173 134.371 192.694 1.00 67.16 244 GLU A O 1
ATOM 1674 N N . ASP A 1 258 ? 158.171 133.965 193.641 1.00 66.44 245 ASP A N 1
ATOM 1675 C CA . ASP A 1 258 ? 158.192 135.224 194.374 1.00 64.44 245 ASP A CA 1
ATOM 1676 C C . ASP A 1 258 ? 158.488 136.434 193.496 1.00 64.21 245 ASP A C 1
ATOM 1677 O O . ASP A 1 258 ? 158.402 137.565 193.986 1.00 64.85 245 ASP A O 1
ATOM 1682 N N . THR A 1 259 ? 158.832 136.234 192.229 1.00 59.20 246 THR A N 1
ATOM 1683 C CA . THR A 1 259 ? 159.130 137.330 191.317 1.00 58.83 246 THR A CA 1
ATOM 1684 C C . THR A 1 259 ? 157.922 137.600 190.427 1.00 53.41 246 THR A C 1
ATOM 1685 O O . THR A 1 259 ? 157.170 136.682 190.090 1.00 56.25 246 THR A O 1
ATOM 1689 N N . GLN A 1 260 ? 157.731 138.867 190.063 1.00 45.10 247 GLN A N 1
ATOM 1690 C CA . GLN A 1 260 ? 156.627 139.259 189.206 1.00 48.29 247 GLN A CA 1
ATOM 1691 C C . GLN A 1 260 ? 157.137 140.077 188.024 1.00 49.85 247 GLN A C 1
ATOM 1692 O O . GLN A 1 260 ? 158.130 140.800 188.149 1.00 54.08 247 GLN A O 1
ATOM 1698 N N . PRO A 1 261 ? 156.475 139.988 186.860 1.00 41.24 248 PRO A N 1
ATOM 1699 C CA . PRO A 1 261 ? 155.280 139.195 186.549 1.00 39.28 248 PRO A CA 1
ATOM 1700 C C . PRO A 1 261 ? 155.622 137.789 186.077 1.00 38.32 248 PRO A C 1
ATOM 1701 O O . PRO A 1 261 ? 154.729 137.007 185.760 1.00 37.90 248 PRO A O 1
ATOM 1705 N N . ILE A 1 262 ? 156.912 137.445 186.025 1.00 30.59 249 ILE A N 1
ATOM 1706 C CA . ILE A 1 262 ? 157.323 136.150 185.490 1.00 29.94 249 ILE A CA 1
ATOM 1707 C C . ILE A 1 262 ? 156.782 135.009 186.340 1.00 33.49 249 ILE A C 1
ATOM 1708 O O . ILE A 1 262 ? 156.501 133.922 185.824 1.00 42.29 249 ILE A O 1
ATOM 1713 N N . GLY A 1 263 ? 156.611 135.233 187.644 1.00 31.75 250 GLY A N 1
ATOM 1714 C CA . GLY A 1 263 ? 156.087 134.181 188.498 1.00 33.33 250 GLY A CA 1
ATOM 1715 C C . GLY A 1 263 ? 154.666 133.787 188.144 1.00 38.06 250 GLY A C 1
ATOM 1716 O O . GLY A 1 263 ? 154.316 132.605 188.176 1.00 46.47 250 GLY A O 1
ATOM 1717 N N . SER A 1 264 ? 153.827 134.768 187.812 1.00 31.89 251 SER A N 1
ATOM 1718 C CA . SER A 1 264 ? 152.458 134.469 187.412 1.00 30.15 251 SER A CA 1
ATOM 1719 C C . SER A 1 264 ? 152.377 133.942 185.986 1.00 33.87 251 SER A C 1
ATOM 1720 O O . SER A 1 264 ? 151.497 133.130 185.681 1.00 38.45 251 SER A O 1
ATOM 1723 N N . LEU A 1 265 ? 153.270 134.396 185.104 1.00 30.62 252 LEU A N 1
ATOM 1724 C CA . LEU A 1 265 ? 153.227 133.978 183.708 1.00 26.42 252 LEU A CA 1
ATOM 1725 C C . LEU A 1 265 ? 153.783 132.574 183.500 1.00 27.54 252 LEU A C 1
ATOM 1726 O O . LEU A 1 265 ? 153.303 131.851 182.621 1.00 32.18 252 LEU A O 1
ATOM 1731 N N . ILE A 1 266 ? 154.782 132.169 184.289 1.00 31.60 253 ILE A N 1
ATOM 1732 C CA . ILE A 1 266 ? 155.400 130.862 184.099 1.00 28.67 253 ILE A CA 1
ATOM 1733 C C . ILE A 1 266 ? 154.438 129.728 184.415 1.00 28.81 253 ILE A C 1
ATOM 1734 O O . ILE A 1 266 ? 154.698 128.581 184.040 1.00 36.21 253 ILE A O 1
ATOM 1739 N N . LYS A 1 267 ? 153.326 130.016 185.090 1.00 23.57 254 LYS A N 1
ATOM 1740 C CA . LYS A 1 267 ? 152.325 129.000 185.387 1.00 31.52 254 LYS A CA 1
ATOM 1741 C C . LYS A 1 267 ? 151.498 128.611 184.170 1.00 39.76 254 LYS A C 1
ATOM 1742 O O . LYS A 1 267 ? 150.500 127.899 184.323 1.00 43.52 254 LYS A O 1
ATOM 1748 N N . LEU A 1 268 ? 151.881 129.062 182.978 1.00 35.01 255 LEU A N 1
ATOM 1749 C CA . LEU A 1 268 ? 151.170 128.741 181.748 1.00 26.31 255 LEU A CA 1
ATOM 1750 C C . LEU A 1 268 ? 151.848 127.648 180.934 1.00 24.22 255 LEU A C 1
ATOM 1751 O O . LEU A 1 268 ? 151.172 126.957 180.166 1.00 28.16 255 LEU A O 1
ATOM 1756 N N . ALA A 1 269 ? 153.158 127.475 181.091 1.00 24.41 256 ALA A N 1
ATOM 1757 C CA . ALA A 1 269 ? 153.899 126.498 180.309 1.00 22.49 256 ALA A CA 1
ATOM 1758 C C . ALA A 1 269 ? 153.489 125.077 180.674 1.00 33.80 256 ALA A C 1
ATOM 1759 O O . ALA A 1 269 ? 153.038 124.800 181.788 1.00 38.06 256 ALA A O 1
ATOM 1761 N N . ARG A 1 270 ? 153.648 124.166 179.710 1.00 34.76 257 ARG A N 1
ATOM 1762 C CA . ARG A 1 270 ? 153.333 122.759 179.905 1.00 29.29 257 ARG A CA 1
ATOM 1763 C C . ARG A 1 270 ? 154.518 121.827 179.716 1.00 28.61 257 ARG A C 1
ATOM 1764 O O . ARG A 1 270 ? 154.476 120.701 180.220 1.00 38.74 257 ARG A O 1
ATOM 1772 N N . THR A 1 271 ? 155.562 122.252 179.012 1.00 29.29 258 THR A N 1
ATOM 1773 C CA . THR A 1 271 ? 156.761 121.454 178.820 1.00 30.85 258 THR A CA 1
ATOM 1774 C C . THR A 1 271 ? 157.968 122.221 179.341 1.00 34.22 258 THR A C 1
ATOM 1775 O O . THR A 1 271 ? 157.922 123.440 179.521 1.00 45.93 258 THR A O 1
ATOM 1779 N N . VAL A 1 272 ? 159.055 121.490 179.590 1.00 32.09 259 VAL A N 1
ATOM 1780 C CA . VAL A 1 272 ? 160.274 122.126 180.078 1.00 38.62 259 VAL A CA 1
ATOM 1781 C C . VAL A 1 272 ? 160.866 123.042 179.013 1.00 39.73 259 VAL A C 1
ATOM 1782 O O . VAL A 1 272 ? 161.370 124.131 179.318 1.00 41.50 259 VAL A O 1
ATOM 1786 N N . ASP A 1 273 ? 160.818 122.617 177.748 1.00 28.35 260 ASP A N 1
ATOM 1787 C CA . ASP A 1 273 ? 161.342 123.441 176.664 1.00 28.82 260 ASP A CA 1
ATOM 1788 C C . ASP A 1 273 ? 160.546 124.732 176.509 1.00 34.57 260 ASP A C 1
ATOM 1789 O O . ASP A 1 273 ? 161.122 125.792 176.238 1.00 39.35 260 ASP A O 1
ATOM 1794 N N . GLN A 1 274 ? 159.221 124.662 176.668 1.00 28.21 261 GLN A N 1
ATOM 1795 C CA . GLN A 1 274 ? 158.408 125.875 176.645 1.00 26.21 261 GLN A CA 1
ATOM 1796 C C . GLN A 1 274 ? 158.810 126.826 177.764 1.00 25.21 261 GLN A C 1
ATOM 1797 O O . GLN A 1 274 ? 158.901 128.042 177.557 1.00 28.30 261 GLN A O 1
ATOM 1803 N N . ALA A 1 275 ? 159.046 126.288 178.962 1.00 22.27 262 ALA A N 1
ATOM 1804 C CA . ALA A 1 275 ? 159.464 127.123 180.080 1.00 25.42 262 ALA A CA 1
ATOM 1805 C C . ALA A 1 275 ? 160.809 127.782 179.804 1.00 30.51 262 ALA A C 1
ATOM 1806 O O . ALA A 1 275 ? 160.999 128.964 180.106 1.00 41.27 262 ALA A O 1
ATOM 1808 N N . LYS A 1 276 ? 161.754 127.036 179.227 1.00 21.50 263 LYS A N 1
ATOM 1809 C CA . LYS A 1 276 ? 163.052 127.625 178.908 1.00 23.45 263 LYS A CA 1
ATOM 1810 C C . LYS A 1 276 ? 162.940 128.693 177.826 1.00 26.56 263 LYS A C 1
ATOM 1811 O O . LYS A 1 276 ? 163.623 129.724 177.899 1.00 33.25 263 LYS A O 1
ATOM 1817 N N . ALA A 1 277 ? 162.096 128.469 176.816 1.00 24.52 264 ALA A N 1
ATOM 1818 C CA . ALA A 1 277 ? 161.888 129.483 175.787 1.00 28.23 264 ALA A CA 1
ATOM 1819 C C . ALA A 1 277 ? 161.278 130.749 176.375 1.00 29.84 264 ALA A C 1
ATOM 1820 O O . ALA A 1 277 ? 161.698 131.864 176.039 1.00 25.11 264 ALA A O 1
ATOM 1822 N N . LEU A 1 278 ? 160.286 130.595 177.257 1.00 30.11 265 LEU A N 1
ATOM 1823 C CA . LEU A 1 278 ? 159.706 131.752 177.927 1.00 23.12 265 LEU A CA 1
ATOM 1824 C C . LEU A 1 278 ? 160.732 132.472 178.787 1.00 23.51 265 LEU A C 1
ATOM 1825 O O . LEU A 1 278 ? 160.740 133.706 178.838 1.00 33.83 265 LEU A O 1
ATOM 1830 N N . LEU A 1 279 ? 161.593 131.722 179.477 1.00 22.34 266 LEU A N 1
ATOM 1831 C CA . LEU A 1 279 ? 162.640 132.348 180.275 1.00 22.48 266 LEU A CA 1
ATOM 1832 C C . LEU A 1 279 ? 163.580 133.164 179.402 1.00 27.88 266 LEU A C 1
ATOM 1833 O O . LEU A 1 279 ? 163.947 134.287 179.760 1.00 32.67 266 LEU A O 1
ATOM 1838 N N . THR A 1 280 ? 163.978 132.620 178.250 1.00 22.95 267 THR A N 1
ATOM 1839 C CA . THR A 1 280 ? 164.853 133.370 177.351 1.00 25.49 267 THR A CA 1
ATOM 1840 C C . THR A 1 280 ? 164.168 134.629 176.826 1.00 29.17 267 THR A C 1
ATOM 1841 O O . THR A 1 280 ? 164.778 135.706 176.789 1.00 33.34 267 THR A O 1
ATOM 1845 N N . PHE A 1 281 ? 162.897 134.514 176.429 1.00 25.30 268 PHE A N 1
ATOM 1846 C CA . PHE A 1 281 ? 162.165 135.676 175.929 1.00 19.89 268 PHE A CA 1
ATOM 1847 C C . PHE A 1 281 ? 162.058 136.763 176.994 1.00 26.27 268 PHE A C 1
ATOM 1848 O O . PHE A 1 281 ? 162.321 137.942 176.724 1.00 29.16 268 PHE A O 1
ATOM 1856 N N . VAL A 1 282 ? 161.679 136.382 178.215 1.00 29.24 269 VAL A N 1
ATOM 1857 C CA . VAL A 1 282 ? 161.499 137.361 179.282 1.00 24.42 269 VAL A CA 1
ATOM 1858 C C . VAL A 1 282 ? 162.838 137.956 179.700 1.00 25.62 269 VAL A C 1
ATOM 1859 O O . VAL A 1 282 ? 162.922 139.140 180.042 1.00 29.90 269 VAL A O 1
ATOM 1863 N N . ASP A 1 283 ? 163.905 137.154 179.686 1.00 22.28 270 ASP A N 1
ATOM 1864 C CA . ASP A 1 283 ? 165.227 137.687 179.990 1.00 23.65 270 ASP A CA 1
ATOM 1865 C C . ASP A 1 283 ? 165.654 138.715 178.953 1.00 30.33 270 ASP A C 1
ATOM 1866 O O . ASP A 1 283 ? 166.272 139.730 179.292 1.00 35.97 270 ASP A O 1
ATOM 1871 N N . ALA A 1 284 ? 165.346 138.462 177.679 1.00 31.52 271 ALA A N 1
ATOM 1872 C CA . ALA A 1 284 ? 165.638 139.452 176.647 1.00 30.25 271 ALA A CA 1
ATOM 1873 C C . ALA A 1 284 ? 164.815 140.720 176.846 1.00 33.90 271 ALA A C 1
ATOM 1874 O O . ALA A 1 284 ? 165.328 141.832 176.683 1.00 31.52 271 ALA A O 1
ATOM 1876 N N . ILE A 1 285 ? 163.536 140.569 177.196 1.00 32.94 272 ILE A N 1
ATOM 1877 C CA . ILE A 1 285 ? 162.653 141.727 177.326 1.00 27.40 272 ILE A CA 1
ATOM 1878 C C . ILE A 1 285 ? 163.058 142.589 178.518 1.00 29.52 272 ILE A C 1
ATOM 1879 O O . ILE A 1 285 ? 163.186 143.813 178.403 1.00 30.73 272 ILE A O 1
ATOM 1884 N N . ALA A 1 286 ? 163.268 141.964 179.678 1.00 37.16 273 ALA A N 1
ATOM 1885 C CA . ALA A 1 286 ? 163.527 142.708 180.906 1.00 34.51 273 ALA A CA 1
ATOM 1886 C C . ALA A 1 286 ? 164.893 143.375 180.913 1.00 35.70 273 ALA A C 1
ATOM 1887 O O . ALA A 1 286 ? 165.125 144.270 181.730 1.00 40.11 273 ALA A O 1
ATOM 1889 N N . GLU A 1 287 ? 165.802 142.957 180.031 1.00 43.49 274 GLU A N 1
ATOM 1890 C CA . GLU A 1 287 ? 167.097 143.617 179.935 1.00 46.23 274 GLU A CA 1
ATOM 1891 C C . GLU A 1 287 ? 166.965 145.069 179.501 1.00 50.80 274 GLU A C 1
ATOM 1892 O O . GLU A 1 287 ? 167.874 145.866 179.759 1.00 52.10 274 GLU A O 1
ATOM 1898 N N . LYS A 1 288 ? 165.858 145.424 178.845 1.00 53.80 275 LYS A N 1
ATOM 1899 C CA . LYS A 1 288 ? 165.588 146.787 178.385 1.00 49.87 275 LYS A CA 1
ATOM 1900 C C . LYS A 1 288 ? 166.692 147.308 177.471 1.00 51.52 275 LYS A C 1
ATOM 1901 O O . LYS A 1 288 ? 166.953 148.512 177.414 1.00 53.11 275 LYS A O 1
ATOM 1907 N N . THR A 1 289 ? 167.350 146.401 176.759 1.00 52.06 276 THR A N 1
ATOM 1908 C CA . THR A 1 289 ? 168.281 146.743 175.694 1.00 51.92 276 THR A CA 1
ATOM 1909 C C . THR A 1 289 ? 167.741 146.166 174.394 1.00 53.36 276 THR A C 1
ATOM 1910 O O . THR A 1 289 ? 167.405 144.979 174.331 1.00 53.56 276 THR A O 1
ATOM 1914 N N . LEU A 1 290 ? 167.655 147.006 173.364 1.00 44.77 277 LEU A N 1
ATOM 1915 C CA . LEU A 1 290 ? 167.021 146.637 172.105 1.00 43.54 277 LEU A CA 1
ATOM 1916 C C . LEU A 1 290 ? 168.003 146.045 171.101 1.00 48.05 277 LEU A C 1
ATOM 1917 O O . LEU A 1 290 ? 167.797 146.176 169.887 1.00 53.70 277 LEU A O 1
ATOM 1922 N N . ARG A 1 291 ? 169.071 145.407 171.572 1.00 48.71 278 ARG A N 1
ATOM 1923 C CA . ARG A 1 291 ? 170.085 144.800 170.716 1.00 48.57 278 ARG A CA 1
ATOM 1924 C C . ARG A 1 291 ? 170.048 143.276 170.799 1.00 48.58 278 ARG A C 1
ATOM 1925 O O . ARG A 1 291 ? 171.088 142.617 170.825 1.00 52.50 278 ARG A O 1
ATOM 1933 N N . ASN A 1 292 ? 168.852 142.696 170.843 1.00 40.36 279 ASN A N 1
ATOM 1934 C CA . ASN A 1 292 ? 168.688 141.261 171.016 1.00 41.22 279 ASN A CA 1
ATOM 1935 C C . ASN A 1 292 ? 167.852 140.674 169.886 1.00 40.96 279 ASN A C 1
ATOM 1936 O O . ASN A 1 292 ? 167.049 141.369 169.257 1.00 43.91 279 ASN A O 1
ATOM 1941 N N . THR A 1 293 ? 168.059 139.383 169.635 1.00 29.77 280 THR A N 1
ATOM 1942 C CA . THR A 1 293 ? 167.294 138.638 168.643 1.00 24.89 280 THR A CA 1
ATOM 1943 C C . THR A 1 293 ? 167.245 137.183 169.079 1.00 27.64 280 THR A C 1
ATOM 1944 O O . THR A 1 293 ? 168.280 136.606 169.420 1.00 39.84 280 THR A O 1
ATOM 1948 N N . VAL A 1 294 ? 166.051 136.597 169.077 1.00 25.17 281 VAL A N 1
ATOM 1949 C CA . VAL A 1 294 ? 165.858 135.205 169.465 1.00 24.69 281 VAL A CA 1
ATOM 1950 C C . VAL A 1 294 ? 165.122 134.488 168.343 1.00 26.17 281 VAL A C 1
ATOM 1951 O O . VAL A 1 294 ? 164.035 134.914 167.938 1.00 31.29 281 VAL A O 1
ATOM 1955 N N . THR A 1 295 ? 165.708 133.401 167.850 1.00 31.00 282 THR A N 1
ATOM 1956 C CA . THR A 1 295 ? 165.117 132.591 166.792 1.00 27.87 282 THR A CA 1
ATOM 1957 C C . THR A 1 295 ? 164.760 131.226 167.363 1.00 26.64 282 THR A C 1
ATOM 1958 O O . THR A 1 295 ? 165.622 130.538 167.916 1.00 35.07 282 THR A O 1
ATOM 1962 N N . LEU A 1 296 ? 163.498 130.836 167.218 1.00 15.72 283 LEU A N 1
ATOM 1963 C CA . LEU A 1 296 ? 162.993 129.581 167.752 1.00 21.11 283 LEU A CA 1
ATOM 1964 C C . LEU A 1 296 ? 162.531 128.698 166.602 1.00 29.48 283 LEU A C 1
ATOM 1965 O O . LEU A 1 296 ? 161.702 129.117 165.790 1.00 40.58 283 LEU A O 1
ATOM 1970 N N . THR A 1 297 ? 163.067 127.481 166.533 1.00 27.17 284 THR A N 1
ATOM 1971 C CA . THR A 1 297 ? 162.724 126.530 165.485 1.00 24.97 284 THR A CA 1
ATOM 1972 C C . THR A 1 297 ? 162.338 125.201 166.113 1.00 30.42 284 THR A C 1
ATOM 1973 O O . THR A 1 297 ? 162.964 124.758 167.078 1.00 34.84 284 THR A O 1
ATOM 1977 N N . ALA A 1 298 ? 161.309 124.569 165.562 1.00 32.00 285 ALA A N 1
ATOM 1978 C CA . ALA A 1 298 ? 160.812 123.296 166.070 1.00 28.71 285 ALA A CA 1
ATOM 1979 C C . ALA A 1 298 ? 159.881 122.702 165.021 1.00 34.94 285 ALA A C 1
ATOM 1980 O O . ALA A 1 298 ? 159.668 123.282 163.953 1.00 46.36 285 ALA A O 1
ATOM 1982 N N . ALA A 1 299 ? 159.324 121.539 165.337 1.00 23.94 286 ALA A N 1
ATOM 1983 C CA . ALA A 1 299 ? 158.368 120.884 164.457 1.00 25.69 286 ALA A CA 1
ATOM 1984 C C . ALA A 1 299 ? 156.999 121.538 164.627 1.00 29.08 286 ALA A C 1
ATOM 1985 O O . ALA A 1 299 ? 156.861 122.593 165.251 1.00 32.11 286 ALA A O 1
ATOM 1987 N N . ARG A 1 300 ? 155.965 120.920 164.068 1.00 29.66 287 ARG A N 1
ATOM 1988 C CA . ARG A 1 300 ? 154.609 121.437 164.178 1.00 26.00 287 ARG A CA 1
ATOM 1989 C C . ARG A 1 300 ? 153.932 120.861 165.414 1.00 31.88 287 ARG A C 1
ATOM 1990 O O . ARG A 1 300 ? 153.787 119.641 165.539 1.00 28.93 287 ARG A O 1
ATOM 1998 N N . GLY A 1 301 ? 153.510 121.740 166.318 1.00 29.86 288 GLY A N 1
ATOM 1999 C CA . GLY A 1 301 ? 152.858 121.335 167.544 1.00 16.30 288 GLY A CA 1
ATOM 2000 C C . GLY A 1 301 ? 153.717 121.361 168.788 1.00 17.89 288 GLY A C 1
ATOM 2001 O O . GLY A 1 301 ? 153.370 120.694 169.767 1.00 18.82 288 GLY A O 1
ATOM 2002 N N . ARG A 1 302 ? 154.822 122.105 168.786 1.00 24.27 289 ARG A N 1
ATOM 2003 C CA . ARG A 1 302 ? 155.740 122.122 169.916 1.00 24.00 289 ARG A CA 1
ATOM 2004 C C . ARG A 1 302 ? 155.514 123.285 170.875 1.00 23.80 289 ARG A C 1
ATOM 2005 O O . ARG A 1 302 ? 156.001 123.230 172.009 1.00 26.47 289 ARG A O 1
ATOM 2013 N N . GLY A 1 303 ? 154.798 124.327 170.464 1.00 24.37 290 GLY A N 1
ATOM 2014 C CA . GLY A 1 303 ? 154.486 125.415 171.370 1.00 18.89 290 GLY A CA 1
ATOM 2015 C C . GLY A 1 303 ? 155.260 126.697 171.150 1.00 24.94 290 GLY A C 1
ATOM 2016 O O . GLY A 1 303 ? 155.672 127.342 172.118 1.00 36.98 290 GLY A O 1
ATOM 2017 N N . LYS A 1 304 ? 155.465 127.091 169.893 1.00 15.88 291 LYS A N 1
ATOM 2018 C CA . LYS A 1 304 ? 156.174 128.338 169.626 1.00 13.81 291 LYS A CA 1
ATOM 2019 C C . LYS A 1 304 ? 155.230 129.534 169.635 1.00 16.12 291 LYS A C 1
ATOM 2020 O O . LYS A 1 304 ? 155.561 130.587 170.195 1.00 28.28 291 LYS A O 1
ATOM 2026 N N . SER A 1 305 ? 154.054 129.391 169.019 1.00 16.65 292 SER A N 1
ATOM 2027 C CA . SER A 1 305 ? 153.106 130.497 168.961 1.00 18.05 292 SER A CA 1
ATOM 2028 C C . SER A 1 305 ? 152.612 130.882 170.350 1.00 25.27 292 SER A C 1
ATOM 2029 O O . SER A 1 305 ? 152.532 132.071 170.674 1.00 33.91 292 SER A O 1
ATOM 2032 N N . ALA A 1 306 ? 152.279 129.895 171.184 1.00 19.42 293 ALA A N 1
ATOM 2033 C CA . ALA A 1 306 ? 151.826 130.196 172.539 1.00 19.75 293 ALA A CA 1
ATOM 2034 C C . ALA A 1 306 ? 152.931 130.847 173.362 1.00 22.12 293 ALA A C 1
ATOM 2035 O O . ALA A 1 306 ? 152.676 131.786 174.129 1.00 32.10 293 ALA A O 1
ATOM 2037 N N . ALA A 1 307 ? 154.166 130.363 173.219 1.00 14.67 294 ALA A N 1
ATOM 2038 C CA . ALA A 1 307 ? 155.281 130.954 173.950 1.00 15.01 294 ALA A CA 1
ATOM 2039 C C . ALA A 1 307 ? 155.495 132.407 173.549 1.00 22.37 294 ALA A C 1
ATOM 2040 O O . ALA A 1 307 ? 155.683 133.275 174.410 1.00 31.93 294 ALA A O 1
ATOM 2042 N N . MET A 1 308 ? 155.456 132.698 172.247 1.00 14.94 295 MET A N 1
ATOM 2043 C CA . MET A 1 308 ? 155.603 134.081 171.808 1.00 15.81 295 MET A CA 1
ATOM 2044 C C . MET A 1 308 ? 154.418 134.943 172.232 1.00 20.74 295 MET A C 1
ATOM 2045 O O . MET A 1 308 ? 154.600 136.122 172.553 1.00 22.05 295 MET A O 1
ATOM 2050 N N . GLY A 1 309 ? 153.211 134.377 172.254 1.00 15.73 296 GLY A N 1
ATOM 2051 C CA . GLY A 1 309 ? 152.066 135.127 172.742 1.00 13.76 296 GLY A CA 1
ATOM 2052 C C . GLY A 1 309 ? 152.205 135.521 174.200 1.00 22.61 296 GLY A C 1
ATOM 2053 O O . GLY A 1 309 ? 151.888 136.650 174.581 1.00 24.41 296 GLY A O 1
ATOM 2054 N N . VAL A 1 310 ? 152.682 134.597 175.036 1.00 22.93 297 VAL A N 1
ATOM 2055 C CA . VAL A 1 310 ? 152.889 134.918 176.447 1.00 15.96 297 VAL A CA 1
ATOM 2056 C C . VAL A 1 310 ? 154.032 135.917 176.611 1.00 19.85 297 VAL A C 1
ATOM 2057 O O . VAL A 1 310 ? 153.982 136.807 177.472 1.00 24.47 297 VAL A O 1
ATOM 2061 N N . ALA A 1 311 ? 155.080 135.790 175.793 1.00 9.16 298 ALA A N 1
ATOM 2062 C CA . ALA A 1 311 ? 156.151 136.778 175.824 1.00 13.32 298 ALA A CA 1
ATOM 2063 C C . ALA A 1 311 ? 155.664 138.168 175.431 1.00 24.14 298 ALA A C 1
ATOM 2064 O O . ALA A 1 311 ? 156.190 139.163 175.939 1.00 27.68 298 ALA A O 1
ATOM 2066 N N . ILE A 1 312 ? 154.670 138.257 174.545 1.00 25.86 299 ILE A N 1
ATOM 2067 C CA . ILE A 1 312 ? 154.099 139.557 174.199 1.00 17.98 299 ILE A CA 1
ATOM 2068 C C . ILE A 1 312 ? 153.419 140.185 175.411 1.00 15.64 299 ILE A C 1
ATOM 2069 O O . ILE A 1 312 ? 153.556 141.388 175.662 1.00 9.42 299 ILE A O 1
ATOM 2074 N N . ALA A 1 313 ? 152.666 139.387 176.174 1.00 20.12 300 ALA A N 1
ATOM 2075 C CA . ALA A 1 313 ? 152.046 139.900 177.392 1.00 15.48 300 ALA A CA 1
ATOM 2076 C C . ALA A 1 313 ? 153.091 140.327 178.412 1.00 15.90 300 ALA A C 1
ATOM 2077 O O . ALA A 1 313 ? 152.912 141.340 179.099 1.00 18.43 300 ALA A O 1
ATOM 2079 N N . ALA A 1 314 ? 154.183 139.570 178.531 1.00 21.15 301 ALA A N 1
ATOM 2080 C CA . ALA A 1 314 ? 155.269 139.987 179.416 1.00 17.10 301 ALA A CA 1
ATOM 2081 C C . ALA A 1 314 ? 155.854 141.325 178.978 1.00 11.03 301 ALA A C 1
ATOM 2082 O O . ALA A 1 314 ? 156.117 142.202 179.810 1.00 21.14 301 ALA A O 1
ATOM 2084 N N . ALA A 1 315 ? 156.059 141.501 177.670 1.00 15.19 302 ALA A N 1
ATOM 2085 C CA . ALA A 1 315 ? 156.580 142.766 177.160 1.00 23.79 302 ALA A CA 1
ATOM 2086 C C . ALA A 1 315 ? 155.623 143.917 177.443 1.00 20.55 302 ALA A C 1
ATOM 2087 O O . ALA A 1 315 ? 156.055 145.022 177.788 1.00 13.90 302 ALA A O 1
ATOM 2089 N N . VAL A 1 316 ? 154.319 143.680 177.284 1.00 29.10 303 VAL A N 1
ATOM 2090 C CA . VAL A 1 316 ? 153.330 144.717 177.577 1.00 18.84 303 VAL A CA 1
ATOM 2091 C C . VAL A 1 316 ? 153.379 145.092 179.052 1.00 17.50 303 VAL A C 1
ATOM 2092 O O . VAL A 1 316 ? 153.384 146.275 179.412 1.00 22.34 303 VAL A O 1
ATOM 2096 N N . ALA A 1 317 ? 153.429 144.087 179.929 1.00 24.69 304 ALA A N 1
ATOM 2097 C CA . ALA A 1 317 ? 153.506 144.337 181.362 1.00 22.41 304 ALA A CA 1
ATOM 2098 C C . ALA A 1 317 ? 154.817 144.983 181.784 1.00 24.38 304 ALA A C 1
ATOM 2099 O O . ALA A 1 317 ? 154.877 145.561 182.873 1.00 25.69 304 ALA A O 1
ATOM 2101 N N . TYR A 1 318 ? 155.862 144.897 180.965 1.00 24.59 305 TYR A N 1
ATOM 2102 C CA . TYR A 1 318 ? 157.146 145.497 181.293 1.00 18.67 305 TYR A CA 1
ATOM 2103 C C . TYR A 1 318 ? 157.277 146.931 180.793 1.00 22.69 305 TYR A C 1
ATOM 2104 O O . TYR A 1 318 ? 158.350 147.525 180.929 1.00 31.60 305 TYR A O 1
ATOM 2113 N N . GLY A 1 319 ? 156.222 147.496 180.218 1.00 22.46 306 GLY A N 1
ATOM 2114 C CA . GLY A 1 319 ? 156.228 148.885 179.810 1.00 25.33 306 GLY A CA 1
ATOM 2115 C C . GLY A 1 319 ? 156.562 149.163 178.361 1.00 30.92 306 GLY A C 1
ATOM 2116 O O . GLY A 1 319 ? 157.149 150.213 178.076 1.00 36.67 306 GLY A O 1
ATOM 2117 N N . TYR A 1 320 ? 156.217 148.265 177.443 1.00 31.38 307 TYR A N 1
ATOM 2118 C CA . TYR A 1 320 ? 156.485 148.477 176.027 1.00 20.51 307 TYR A CA 1
ATOM 2119 C C . TYR A 1 320 ? 155.289 149.142 175.359 1.00 27.96 307 TYR A C 1
ATOM 2120 O O . TYR A 1 320 ? 154.135 148.823 175.660 1.00 37.25 307 TYR A O 1
ATOM 2129 N N . SER A 1 321 ? 155.568 150.072 174.448 1.00 23.26 308 SER A N 1
ATOM 2130 C CA . SER A 1 321 ? 154.534 150.873 173.802 1.00 19.91 308 SER A CA 1
ATOM 2131 C C . SER A 1 321 ? 154.246 150.447 172.371 1.00 24.56 308 SER A C 1
ATOM 2132 O O . SER A 1 321 ? 153.085 150.228 172.015 1.00 25.54 308 SER A O 1
ATOM 2135 N N . ASN A 1 322 ? 155.274 150.332 171.533 1.00 20.03 309 ASN A N 1
ATOM 2136 C CA . ASN A 1 322 ? 155.110 150.016 170.117 1.00 15.39 309 ASN A CA 1
ATOM 2137 C C . ASN A 1 322 ? 155.484 148.556 169.887 1.00 16.72 309 ASN A C 1
ATOM 2138 O O . ASN A 1 322 ? 156.651 148.178 170.025 1.00 18.82 309 ASN A O 1
ATOM 2143 N N . ILE A 1 323 ? 154.494 147.741 169.529 1.00 23.38 310 ILE A N 1
ATOM 2144 C CA . ILE A 1 323 ? 154.677 146.313 169.293 1.00 15.48 310 ILE A CA 1
ATOM 2145 C C . ILE A 1 323 ? 154.030 145.968 167.958 1.00 14.17 310 ILE A C 1
ATOM 2146 O O . ILE A 1 323 ? 152.840 146.240 167.755 1.00 17.22 310 ILE A O 1
ATOM 2151 N N . PHE A 1 324 ? 154.803 145.363 167.059 1.00 9.49 311 PHE A N 1
ATOM 2152 C CA . PHE A 1 324 ? 154.352 145.038 165.713 1.00 10.77 311 PHE A CA 1
ATOM 2153 C C . PHE A 1 324 ? 154.481 143.541 165.465 1.00 15.17 311 PHE A C 1
ATOM 2154 O O . PHE A 1 324 ? 155.470 142.922 165.866 1.00 22.63 311 PHE A O 1
ATOM 2162 N N . ILE A 1 325 ? 153.481 142.966 164.801 1.00 12.44 312 ILE A N 1
ATOM 2163 C CA . ILE A 1 325 ? 153.435 141.537 164.512 1.00 14.22 312 ILE A CA 1
ATOM 2164 C C . ILE A 1 325 ? 153.224 141.345 163.017 1.00 25.17 312 ILE A C 1
ATOM 2165 O O . ILE A 1 325 ? 152.297 141.923 162.441 1.00 32.26 312 ILE A O 1
ATOM 2170 N N . THR A 1 326 ? 154.076 140.531 162.392 1.00 29.19 313 THR A N 1
ATOM 2171 C CA . THR A 1 326 ? 153.976 140.227 160.970 1.00 24.08 313 THR A CA 1
ATOM 2172 C C . THR A 1 326 ? 153.955 138.718 160.770 1.00 30.07 313 THR A C 1
ATOM 2173 O O . THR A 1 326 ? 154.512 137.963 161.570 1.00 27.99 313 THR A O 1
ATOM 2177 N N . SER A 1 327 ? 153.304 138.285 159.695 1.00 34.05 314 SER A N 1
ATOM 2178 C CA . SER A 1 327 ? 153.233 136.874 159.341 1.00 31.62 314 SER A CA 1
ATOM 2179 C C . SER A 1 327 ? 152.849 136.768 157.873 1.00 35.02 314 SER A C 1
ATOM 2180 O O . SER A 1 327 ? 152.278 137.709 157.310 1.00 40.67 314 SER A O 1
ATOM 2183 N N . PRO A 1 328 ? 153.161 135.642 157.220 1.00 36.50 315 PRO A N 1
ATOM 2184 C CA . PRO A 1 328 ? 152.731 135.474 155.819 1.00 35.67 315 PRO A CA 1
ATOM 2185 C C . PRO A 1 328 ? 151.230 135.590 155.629 1.00 38.34 315 PRO A C 1
ATOM 2186 O O . PRO A 1 328 ? 150.779 136.155 154.627 1.00 35.64 315 PRO A O 1
ATOM 2190 N N . SER A 1 329 ? 150.443 135.069 156.563 1.00 45.64 316 SER A N 1
ATOM 2191 C CA . SER A 1 329 ? 148.993 135.127 156.489 1.00 45.12 316 SER A CA 1
ATOM 2192 C C . SER A 1 329 ? 148.438 135.497 157.854 1.00 44.73 316 SER A C 1
ATOM 2193 O O . SER A 1 329 ? 149.013 135.123 158.883 1.00 50.42 316 SER A O 1
ATOM 2196 N N . PRO A 1 330 ? 147.322 136.231 157.896 1.00 40.23 317 PRO A N 1
ATOM 2197 C CA . PRO A 1 330 ? 146.700 136.556 159.190 1.00 36.54 317 PRO A CA 1
ATOM 2198 C C . PRO A 1 330 ? 146.025 135.372 159.865 1.00 40.41 317 PRO A C 1
ATOM 2199 O O . PRO A 1 330 ? 145.458 135.548 160.950 1.00 45.65 317 PRO A O 1
ATOM 2203 N N . GLU A 1 331 ? 146.049 134.184 159.259 1.00 43.90 318 GLU A N 1
ATOM 2204 C CA . GLU A 1 331 ? 145.545 132.991 159.925 1.00 44.59 318 GLU A CA 1
ATOM 2205 C C . GLU A 1 331 ? 146.599 132.315 160.791 1.00 45.59 318 GLU A C 1
ATOM 2206 O O . GLU A 1 331 ? 146.289 131.324 161.459 1.00 44.89 318 GLU A O 1
ATOM 2212 N N . ASN A 1 332 ? 147.834 132.823 160.787 1.00 42.43 319 ASN A N 1
ATOM 2213 C CA . ASN A 1 332 ? 148.902 132.227 161.580 1.00 38.24 319 ASN A CA 1
ATOM 2214 C C . ASN A 1 332 ? 148.937 132.755 163.008 1.00 36.40 319 ASN A C 1
ATOM 2215 O O . ASN A 1 332 ? 149.706 132.238 163.825 1.00 40.65 319 ASN A O 1
ATOM 2220 N N . LEU A 1 333 ? 148.132 133.767 163.327 1.00 25.80 320 LEU A N 1
ATOM 2221 C CA . LEU A 1 333 ? 148.179 134.434 164.620 1.00 23.88 320 LEU A CA 1
ATOM 2222 C C . LEU A 1 333 ? 147.014 134.047 165.527 1.00 25.03 320 LEU A C 1
ATOM 2223 O O . LEU A 1 333 ? 146.823 134.667 166.580 1.00 29.76 320 LEU A O 1
ATOM 2228 N N . LYS A 1 334 ? 146.251 133.018 165.150 1.00 33.21 321 LYS A N 1
ATOM 2229 C CA . LYS A 1 334 ? 145.039 132.668 165.885 1.00 35.31 321 LYS A CA 1
ATOM 2230 C C . LYS A 1 334 ? 145.343 132.269 167.325 1.00 35.65 321 LYS A C 1
ATOM 2231 O O . LYS A 1 334 ? 144.623 132.667 168.247 1.00 36.77 321 LYS A O 1
ATOM 2237 N N . THR A 1 335 ? 146.393 131.477 167.541 1.00 24.60 322 THR A N 1
ATOM 2238 C CA . THR A 1 335 ? 146.773 131.076 168.890 1.00 23.62 322 THR A CA 1
ATOM 2239 C C . THR A 1 335 ? 147.683 132.085 169.576 1.00 28.05 322 THR A C 1
ATOM 2240 O O . THR A 1 335 ? 147.645 132.199 170.808 1.00 39.72 322 THR A O 1
ATOM 2244 N N . LEU A 1 336 ? 148.492 132.819 168.811 1.00 18.44 323 LEU A N 1
ATOM 2245 C CA . LEU A 1 336 ? 149.303 133.879 169.396 1.00 17.69 323 LEU A CA 1
ATOM 2246 C C . LEU A 1 336 ? 148.427 134.922 170.076 1.00 20.94 323 LEU A C 1
ATOM 2247 O O . LEU A 1 336 ? 148.682 135.308 171.226 1.00 26.76 323 LEU A O 1
ATOM 2252 N N . PHE A 1 337 ? 147.369 135.368 169.396 1.00 18.75 324 PHE A N 1
ATOM 2253 C CA . PHE A 1 337 ? 146.489 136.368 169.982 1.00 13.56 324 PHE A CA 1
ATOM 2254 C C . PHE A 1 337 ? 145.586 135.791 171.061 1.00 20.20 324 PHE A C 1
ATOM 2255 O O . PHE A 1 337 ? 145.059 136.553 171.876 1.00 35.02 324 PHE A O 1
ATOM 2263 N N . GLU A 1 338 ? 145.391 134.472 171.090 1.00 17.11 325 GLU A N 1
ATOM 2264 C CA . GLU A 1 338 ? 144.669 133.867 172.204 1.00 17.73 325 GLU A CA 1
ATOM 2265 C C . GLU A 1 338 ? 145.525 133.842 173.462 1.00 22.17 325 GLU A C 1
ATOM 2266 O O . GLU A 1 338 ? 145.048 134.160 174.559 1.00 32.23 325 GLU A O 1
ATOM 2272 N N . PHE A 1 339 ? 146.796 133.479 173.327 1.00 19.15 326 PHE A N 1
ATOM 2273 C CA . PHE A 1 339 ? 147.670 133.441 174.489 1.00 15.43 326 PHE A CA 1
ATOM 2274 C C . PHE A 1 339 ? 148.105 134.823 174.958 1.00 19.59 326 PHE A C 1
ATOM 2275 O O . PHE A 1 339 ? 148.436 134.978 176.138 1.00 26.45 326 PHE A O 1
ATOM 2283 N N . VAL A 1 340 ? 148.072 135.837 174.090 1.00 22.38 327 VAL A N 1
ATOM 2284 C CA . VAL A 1 340 ? 148.246 137.203 174.580 1.00 13.25 327 VAL A CA 1
ATOM 2285 C C . VAL A 1 340 ? 147.147 137.550 175.580 1.00 13.15 327 VAL A C 1
ATOM 2286 O O . VAL A 1 340 ? 147.418 138.071 176.671 1.00 24.11 327 VAL A O 1
ATOM 2290 N N . PHE A 1 341 ? 145.894 137.238 175.241 1.00 17.14 328 PHE A N 1
ATOM 2291 C CA . PHE A 1 341 ? 144.794 137.504 176.162 1.00 18.21 328 PHE A CA 1
ATOM 2292 C C . PHE A 1 341 ? 144.858 136.605 177.389 1.00 15.22 328 PHE A C 1
ATOM 2293 O O . PHE A 1 341 ? 144.453 137.023 178.477 1.00 27.03 328 PHE A O 1
ATOM 2301 N N . LYS A 1 342 ? 145.344 135.371 177.238 1.00 12.59 329 LYS A N 1
ATOM 2302 C CA . LYS A 1 342 ? 145.529 134.520 178.411 1.00 16.78 329 LYS A CA 1
ATOM 2303 C C . LYS A 1 342 ? 146.543 135.114 179.381 1.00 21.49 329 LYS A C 1
ATOM 2304 O O . LYS A 1 342 ? 146.323 135.096 180.598 1.00 31.68 329 LYS A O 1
ATOM 2310 N N . GLY A 1 343 ? 147.655 135.643 178.868 1.00 23.57 330 GLY A N 1
ATOM 2311 C CA . GLY A 1 343 ? 148.598 136.342 179.725 1.00 23.87 330 GLY A CA 1
ATOM 2312 C C . GLY A 1 343 ? 148.008 137.580 180.370 1.00 26.98 330 GLY A C 1
ATOM 2313 O O . GLY A 1 343 ? 148.270 137.859 181.546 1.00 28.61 330 GLY A O 1
ATOM 2314 N N . PHE A 1 344 ? 147.202 138.336 179.619 1.00 23.12 331 PHE A N 1
ATOM 2315 C CA . PHE A 1 344 ? 146.524 139.490 180.207 1.00 14.35 331 PHE A CA 1
ATOM 2316 C C . PHE A 1 344 ? 145.606 139.067 181.348 1.00 19.72 331 PHE A C 1
ATOM 2317 O O . PHE A 1 344 ? 145.567 139.721 182.395 1.00 23.91 331 PHE A O 1
ATOM 2325 N N . ASP A 1 345 ? 144.858 137.977 181.161 1.00 24.83 332 ASP A N 1
ATOM 2326 C CA . ASP A 1 345 ? 144.002 137.467 182.228 1.00 24.60 332 ASP A CA 1
ATOM 2327 C C . ASP A 1 345 ? 144.815 137.034 183.437 1.00 26.82 332 ASP A C 1
ATOM 2328 O O . ASP A 1 345 ? 144.420 137.297 184.578 1.00 32.97 332 ASP A O 1
ATOM 2333 N N . ALA A 1 346 ? 145.946 136.367 183.213 1.00 26.20 333 ALA A N 1
ATOM 2334 C CA . ALA A 1 346 ? 146.828 135.992 184.310 1.00 24.81 333 ALA A CA 1
ATOM 2335 C C . ALA A 1 346 ? 147.480 137.192 184.982 1.00 29.33 333 ALA A C 1
ATOM 2336 O O . ALA A 1 346 ? 148.000 137.050 186.093 1.00 33.17 333 ALA A O 1
ATOM 2338 N N . LEU A 1 347 ? 147.472 138.360 184.340 1.00 35.69 334 LEU A N 1
ATOM 2339 C CA . LEU A 1 347 ? 148.007 139.584 184.927 1.00 29.68 334 LEU A CA 1
ATOM 2340 C C . LEU A 1 347 ? 146.933 140.447 185.577 1.00 32.08 334 LEU A C 1
ATOM 2341 O O . LEU A 1 347 ? 147.199 141.611 185.897 1.00 35.51 334 LEU A O 1
ATOM 2346 N N . ASP A 1 348 ? 145.725 139.912 185.761 1.00 36.05 335 ASP A N 1
ATOM 2347 C CA . ASP A 1 348 ? 144.606 140.577 186.427 1.00 35.37 335 ASP A CA 1
ATOM 2348 C C . ASP A 1 348 ? 144.074 141.780 185.656 1.00 37.94 335 ASP A C 1
ATOM 2349 O O . ASP A 1 348 ? 143.396 142.633 186.238 1.00 42.20 335 ASP A O 1
ATOM 2354 N N . TYR A 1 349 ? 144.354 141.876 184.359 1.00 37.04 336 TYR A N 1
ATOM 2355 C CA . TYR A 1 349 ? 143.761 142.932 183.551 1.00 34.85 336 TYR A CA 1
ATOM 2356 C C . TYR A 1 349 ? 142.284 142.640 183.312 1.00 39.20 336 TYR A C 1
ATOM 2357 O O . TYR A 1 349 ? 141.860 141.483 183.247 1.00 45.81 336 TYR A O 1
ATOM 2366 N N . LYS A 1 350 ? 141.497 143.702 183.173 1.00 35.45 337 LYS A N 1
ATOM 2367 C CA . LYS A 1 350 ? 140.059 143.586 182.986 1.00 40.11 337 LYS A CA 1
ATOM 2368 C C . LYS A 1 350 ? 139.667 144.056 181.592 1.00 43.43 337 LYS A C 1
ATOM 2369 O O . LYS A 1 350 ? 140.210 145.040 181.081 1.00 46.41 337 LYS A O 1
ATOM 2375 N N . ASP A 1 351 ? 138.722 143.343 180.984 1.00 48.56 338 ASP A N 1
ATOM 2376 C CA . ASP A 1 351 ? 138.261 143.678 179.646 1.00 46.01 338 ASP A CA 1
ATOM 2377 C C . ASP A 1 351 ? 137.396 144.932 179.667 1.00 48.59 338 ASP A C 1
ATOM 2378 O O . ASP A 1 351 ? 136.667 145.197 180.627 1.00 56.09 338 ASP A O 1
ATOM 2383 N N . HIS A 1 352 ? 137.504 145.718 178.593 1.00 41.18 339 HIS A N 1
ATOM 2384 C CA . HIS A 1 352 ? 136.689 146.911 178.371 1.00 42.77 339 HIS A CA 1
ATOM 2385 C C . HIS A 1 352 ? 136.943 147.988 179.418 1.00 49.39 339 HIS A C 1
ATOM 2386 O O . HIS A 1 352 ? 136.236 149.000 179.455 1.00 53.39 339 HIS A O 1
ATOM 2393 N N . ALA A 1 353 ? 137.944 147.784 180.271 1.00 43.48 340 ALA A N 1
ATOM 2394 C CA . ALA A 1 353 ? 138.315 148.780 181.266 1.00 40.56 340 ALA A CA 1
ATOM 2395 C C . ALA A 1 353 ? 139.804 149.078 181.177 1.00 40.29 340 ALA A C 1
ATOM 2396 O O . ALA A 1 353 ? 140.232 150.216 181.390 1.00 42.07 340 ALA A O 1
ATOM 2398 N N . ASP A 1 354 ? 140.599 148.055 180.857 1.00 36.57 341 ASP A N 1
ATOM 2399 C CA . ASP A 1 354 ? 142.042 148.200 180.738 1.00 36.07 341 ASP A CA 1
ATOM 2400 C C . ASP A 1 354 ? 142.559 148.031 179.319 1.00 42.80 341 ASP A C 1
ATOM 2401 O O . ASP A 1 354 ? 143.637 148.546 179.010 1.00 42.23 341 ASP A O 1
ATOM 2406 N N . TYR A 1 355 ? 141.829 147.327 178.456 1.00 41.80 342 TYR A N 1
ATOM 2407 C CA . TYR A 1 355 ? 142.237 147.164 177.070 1.00 36.95 342 TYR A CA 1
ATOM 2408 C C . TYR A 1 355 ? 141.004 146.970 176.200 1.00 39.61 342 TYR A C 1
ATOM 2409 O O . TYR A 1 355 ? 139.935 146.586 176.680 1.00 43.85 342 TYR A O 1
ATOM 2418 N N . THR A 1 356 ? 141.168 147.247 174.908 1.00 36.67 343 THR A N 1
ATOM 2419 C CA . THR A 1 356 ? 140.112 147.048 173.927 1.00 36.77 343 THR A CA 1
ATOM 2420 C C . THR A 1 356 ? 140.695 146.375 172.692 1.00 39.35 343 THR A C 1
ATOM 2421 O O . THR A 1 356 ? 141.863 146.572 172.349 1.00 38.61 343 THR A O 1
ATOM 2425 N N . ILE A 1 357 ? 139.865 145.575 172.025 1.00 36.71 344 ILE A N 1
ATOM 2426 C CA . ILE A 1 357 ? 140.278 144.774 170.878 1.00 34.81 344 ILE A CA 1
ATOM 2427 C C . ILE A 1 357 ? 139.627 145.340 169.624 1.00 38.66 344 ILE A C 1
ATOM 2428 O O . ILE A 1 357 ? 138.403 145.513 169.576 1.00 46.17 344 ILE A O 1
ATOM 2433 N N . ILE A 1 358 ? 140.442 145.619 168.610 1.00 37.00 345 ILE A N 1
ATOM 2434 C CA . ILE A 1 358 ? 139.976 146.137 167.329 1.00 39.00 345 ILE A CA 1
ATOM 2435 C C . ILE A 1 358 ? 140.124 145.032 166.293 1.00 42.18 345 ILE A C 1
ATOM 2436 O O . ILE A 1 358 ? 141.231 144.529 166.065 1.00 45.50 345 ILE A O 1
ATOM 2441 N N . GLN A 1 359 ? 139.014 144.662 165.663 1.00 57.51 346 GLN A N 1
ATOM 2442 C CA . GLN A 1 359 ? 138.956 143.534 164.745 1.00 57.39 346 GLN A CA 1
ATOM 2443 C C . GLN A 1 359 ? 138.538 144.010 163.360 1.00 63.12 346 GLN A C 1
ATOM 2444 O O . GLN A 1 359 ? 137.624 144.828 163.225 1.00 67.49 346 GLN A O 1
ATOM 2450 N N . SER A 1 360 ? 139.213 143.494 162.332 1.00 71.24 347 SER A N 1
ATOM 2451 C CA . SER A 1 360 ? 138.973 143.907 160.948 1.00 73.76 347 SER A CA 1
ATOM 2452 C C . SER A 1 360 ? 137.815 143.092 160.386 1.00 77.15 347 SER A C 1
ATOM 2453 O O . SER A 1 360 ? 137.995 141.994 159.860 1.00 78.69 347 SER A O 1
ATOM 2456 N N . THR A 1 361 ? 136.604 143.644 160.499 1.00 93.72 348 THR A N 1
ATOM 2457 C CA . THR A 1 361 ? 135.417 142.943 160.018 1.00 94.18 348 THR A CA 1
ATOM 2458 C C . THR A 1 361 ? 135.263 143.039 158.505 1.00 94.21 348 THR A C 1
ATOM 2459 O O . THR A 1 361 ? 134.734 142.112 157.881 1.00 95.14 348 THR A O 1
ATOM 2463 N N . ASN A 1 362 ? 135.701 144.147 157.903 1.00 100.07 349 ASN A N 1
ATOM 2464 C CA . ASN A 1 362 ? 135.383 144.409 156.500 1.00 102.42 349 ASN A CA 1
ATOM 2465 C C . ASN A 1 362 ? 135.929 143.354 155.543 1.00 103.94 349 ASN A C 1
ATOM 2466 O O . ASN A 1 362 ? 135.159 142.869 154.696 1.00 102.55 349 ASN A O 1
ATOM 2471 N N . PRO A 1 363 ? 137.213 142.949 155.601 1.00 105.66 350 PRO A N 1
ATOM 2472 C CA . PRO A 1 363 ? 137.683 141.920 154.662 1.00 104.63 350 PRO A CA 1
ATOM 2473 C C . PRO A 1 363 ? 137.128 140.538 154.974 1.00 104.04 350 PRO A C 1
ATOM 2474 O O . PRO A 1 363 ? 136.337 140.371 155.909 1.00 102.87 350 PRO A O 1
ATOM 2478 N N . GLU A 1 364 ? 137.538 139.541 154.187 1.00 102.69 351 GLU A N 1
ATOM 2479 C CA . GLU A 1 364 ? 137.040 138.182 154.383 1.00 103.44 351 GLU A CA 1
ATOM 2480 C C . GLU A 1 364 ? 137.480 137.612 155.727 1.00 104.83 351 GLU A C 1
ATOM 2481 O O . GLU A 1 364 ? 136.691 136.953 156.414 1.00 105.37 351 GLU A O 1
ATOM 2487 N N . PHE A 1 365 ? 138.731 137.853 156.120 1.00 92.61 352 PHE A N 1
ATOM 2488 C CA . PHE A 1 365 ? 139.220 137.358 157.400 1.00 89.28 352 PHE A CA 1
ATOM 2489 C C . PHE A 1 365 ? 138.650 138.188 158.543 1.00 88.68 352 PHE A C 1
ATOM 2490 O O . PHE A 1 365 ? 139.350 139.024 159.122 1.00 88.65 352 PHE A O 1
ATOM 2498 N N . ASN A 1 366 ? 137.374 137.964 158.870 1.00 87.03 353 ASN A N 1
ATOM 2499 C CA . ASN A 1 366 ? 136.729 138.754 159.914 1.00 86.91 353 ASN A CA 1
ATOM 2500 C C . ASN A 1 366 ? 137.393 138.536 161.267 1.00 85.14 353 ASN A C 1
ATOM 2501 O O . ASN A 1 366 ? 137.628 139.493 162.011 1.00 84.93 353 ASN A O 1
ATOM 2506 N N . LYS A 1 367 ? 137.720 137.286 161.596 1.00 78.02 354 LYS A N 1
ATOM 2507 C CA . LYS A 1 367 ? 138.266 136.971 162.910 1.00 78.23 354 LYS A CA 1
ATOM 2508 C C . LYS A 1 367 ? 139.692 137.471 163.100 1.00 78.00 354 LYS A C 1
ATOM 2509 O O . LYS A 1 367 ? 140.208 137.400 164.221 1.00 80.11 354 LYS A O 1
ATOM 2515 N N . ALA A 1 368 ? 140.339 137.966 162.048 1.00 61.34 355 ALA A N 1
ATOM 2516 C CA . ALA A 1 368 ? 141.723 138.407 162.154 1.00 61.41 355 ALA A CA 1
ATOM 2517 C C . ALA A 1 368 ? 141.810 139.693 162.967 1.00 61.16 355 ALA A C 1
ATOM 2518 O O . ALA A 1 368 ? 141.329 140.744 162.532 1.00 59.72 355 ALA A O 1
ATOM 2520 N N . ILE A 1 369 ? 142.423 139.610 164.145 1.00 45.88 356 ILE A N 1
ATOM 2521 C CA . ILE A 1 369 ? 142.677 140.787 164.965 1.00 35.87 356 ILE A CA 1
ATOM 2522 C C . ILE A 1 369 ? 143.747 141.630 164.289 1.00 36.95 356 ILE A C 1
ATOM 2523 O O . ILE A 1 369 ? 144.710 141.099 163.723 1.00 38.74 356 ILE A O 1
ATOM 2528 N N . VAL A 1 370 ? 143.584 142.950 164.336 1.00 33.78 357 VAL A N 1
ATOM 2529 C CA . VAL A 1 370 ? 144.505 143.844 163.646 1.00 29.40 357 VAL A CA 1
ATOM 2530 C C . VAL A 1 370 ? 145.163 144.808 164.624 1.00 32.65 357 VAL A C 1
ATOM 2531 O O . VAL A 1 370 ? 146.272 145.293 164.376 1.00 36.14 357 VAL A O 1
ATOM 2535 N N . ARG A 1 371 ? 144.494 145.095 165.739 1.00 26.56 358 ARG A N 1
ATOM 2536 C CA . ARG A 1 371 ? 145.005 146.089 166.672 1.00 23.21 358 ARG A CA 1
ATOM 2537 C C . ARG A 1 371 ? 144.425 145.841 168.056 1.00 25.76 358 ARG A C 1
ATOM 2538 O O . ARG A 1 371 ? 143.254 145.477 168.188 1.00 28.56 358 ARG A O 1
ATOM 2546 N N . VAL A 1 372 ? 145.257 146.032 169.079 1.00 28.64 359 VAL A N 1
ATOM 2547 C CA . VAL A 1 372 ? 144.848 145.953 170.477 1.00 29.83 359 VAL A CA 1
ATOM 2548 C C . VAL A 1 372 ? 145.400 147.174 171.198 1.00 33.67 359 VAL A C 1
ATOM 2549 O O . VAL A 1 372 ? 146.595 147.470 171.093 1.00 35.74 359 VAL A O 1
ATOM 2553 N N . ASN A 1 373 ? 144.537 147.880 171.925 1.00 32.42 360 ASN A N 1
ATOM 2554 C CA . ASN A 1 373 ? 144.910 149.094 172.639 1.00 25.85 360 ASN A CA 1
ATOM 2555 C C . ASN A 1 373 ? 144.869 148.858 174.142 1.00 35.95 360 ASN A C 1
ATOM 2556 O O . ASN A 1 373 ? 143.940 148.229 174.655 1.00 37.87 360 ASN A O 1
ATOM 2561 N N . ILE A 1 374 ? 145.881 149.367 174.843 1.00 41.79 361 ILE A N 1
ATOM 2562 C CA . ILE A 1 374 ? 146.014 149.209 176.287 1.00 37.38 361 ILE A CA 1
ATOM 2563 C C . ILE A 1 374 ? 146.186 150.589 176.907 1.00 35.99 361 ILE A C 1
ATOM 2564 O O . ILE A 1 374 ? 147.048 151.363 176.476 1.00 37.29 361 ILE A O 1
ATOM 2569 N N . HIS A 1 375 ? 145.375 150.893 177.918 1.00 34.66 362 HIS A N 1
ATOM 2570 C CA . HIS A 1 375 ? 145.377 152.197 178.575 1.00 34.86 362 HIS A CA 1
ATOM 2571 C C . HIS A 1 375 ? 145.352 152.040 180.092 1.00 37.38 362 HIS A C 1
ATOM 2572 O O . HIS A 1 375 ? 144.545 152.654 180.792 1.00 37.44 362 HIS A O 1
ATOM 2579 N N . ARG A 1 376 ? 146.240 151.199 180.626 1.00 43.20 363 ARG A N 1
ATOM 2580 C CA . ARG A 1 376 ? 146.311 151.025 182.074 1.00 38.38 363 ARG A CA 1
ATOM 2581 C C . ARG A 1 376 ? 146.984 152.221 182.737 1.00 34.61 363 ARG A C 1
ATOM 2582 O O . ARG A 1 376 ? 146.365 152.936 183.532 1.00 36.41 363 ARG A O 1
ATOM 2590 N N . ASN A 1 377 ? 148.256 152.455 182.419 1.00 37.93 364 ASN A N 1
ATOM 2591 C CA . ASN A 1 377 ? 148.988 153.608 182.927 1.00 40.63 364 ASN A CA 1
ATOM 2592 C C . ASN A 1 377 ? 149.199 154.656 181.842 1.00 41.33 364 ASN A C 1
ATOM 2593 O O . ASN A 1 377 ? 148.787 155.808 181.998 1.00 49.46 364 ASN A O 1
ATOM 2598 N N . HIS A 1 378 ? 149.830 154.275 180.736 1.00 30.15 365 HIS A N 1
ATOM 2599 C CA . HIS A 1 378 ? 149.929 155.108 179.550 1.00 32.29 365 HIS A CA 1
ATOM 2600 C C . HIS A 1 378 ? 149.530 154.267 178.346 1.00 36.92 365 HIS A C 1
ATOM 2601 O O . HIS A 1 378 ? 149.470 153.038 178.415 1.00 40.16 365 HIS A O 1
ATOM 2608 N N . ARG A 1 379 ? 149.241 154.941 177.238 1.00 35.55 366 ARG A N 1
ATOM 2609 C CA . ARG A 1 379 ? 148.682 154.258 176.080 1.00 29.11 366 ARG A CA 1
ATOM 2610 C C . ARG A 1 379 ? 149.715 153.336 175.442 1.00 33.20 366 ARG A C 1
ATOM 2611 O O . ARG A 1 379 ? 150.839 153.750 175.146 1.00 35.34 366 ARG A O 1
ATOM 2619 N N . GLN A 1 380 ? 149.325 152.078 175.237 1.00 31.61 367 GLN A N 1
ATOM 2620 C CA . GLN A 1 380 ? 150.148 151.080 174.572 1.00 27.16 367 GLN A CA 1
ATOM 2621 C C . GLN A 1 380 ? 149.301 150.359 173.535 1.00 32.16 367 GLN A C 1
ATOM 2622 O O . GLN A 1 380 ? 148.084 150.233 173.690 1.00 34.95 367 GLN A O 1
ATOM 2628 N N . THR A 1 381 ? 149.950 149.882 172.475 1.00 25.50 368 THR A N 1
ATOM 2629 C CA . THR A 1 381 ? 149.234 149.270 171.367 1.00 23.38 368 THR A CA 1
ATOM 2630 C C . THR A 1 381 ? 149.998 148.066 170.834 1.00 27.85 368 THR A C 1
ATOM 2631 O O . THR A 1 381 ? 151.212 147.946 171.014 1.00 33.24 368 THR A O 1
ATOM 2635 N N . ILE A 1 382 ? 149.258 147.167 170.188 1.00 22.94 369 ILE A N 1
ATOM 2636 C CA . ILE A 1 382 ? 149.804 146.001 169.501 1.00 17.42 369 ILE A CA 1
ATOM 2637 C C . ILE A 1 382 ? 149.189 145.970 168.109 1.00 20.99 369 ILE A C 1
ATOM 2638 O O . ILE A 1 382 ? 147.964 145.867 167.975 1.00 18.12 369 ILE A O 1
ATOM 2643 N N . GLN A 1 383 ? 150.027 146.050 167.078 1.00 22.88 370 GLN A N 1
ATOM 2644 C CA . GLN A 1 383 ? 149.559 146.211 165.708 1.00 22.15 370 GLN A CA 1
ATOM 2645 C C . GLN A 1 383 ? 150.031 145.066 164.822 1.00 25.68 370 GLN A C 1
ATOM 2646 O O . GLN A 1 383 ? 151.177 144.621 164.921 1.00 32.01 370 GLN A O 1
ATOM 2652 N N . TYR A 1 384 ? 149.138 144.604 163.949 1.00 26.81 371 TYR A N 1
ATOM 2653 C CA . TYR A 1 384 ? 149.448 143.596 162.944 1.00 22.95 371 TYR A CA 1
ATOM 2654 C C . TYR A 1 384 ? 149.595 144.262 161.583 1.00 25.82 371 TYR A C 1
ATOM 2655 O O . TYR A 1 384 ? 148.685 144.962 161.129 1.00 36.23 371 TYR A O 1
ATOM 2664 N N . ILE A 1 385 ? 150.733 144.028 160.928 1.00 21.31 372 ILE A N 1
ATOM 2665 C CA . ILE A 1 385 ? 151.035 144.627 159.635 1.00 23.04 372 ILE A CA 1
ATOM 2666 C C . ILE A 1 385 ? 151.406 143.532 158.644 1.00 27.13 372 ILE A C 1
ATOM 2667 O O . ILE A 1 385 ? 151.634 142.377 159.009 1.00 33.66 372 ILE A O 1
ATOM 2672 N N . ARG A 1 386 ? 151.448 143.911 157.371 1.00 26.63 373 ARG A N 1
ATOM 2673 C CA . ARG A 1 386 ? 151.897 143.021 156.315 1.00 22.61 373 ARG A CA 1
ATOM 2674 C C . ARG A 1 386 ? 153.414 143.092 156.172 1.00 30.82 373 ARG A C 1
ATOM 2675 O O . ARG A 1 386 ? 154.033 144.099 156.523 1.00 36.62 373 ARG A O 1
ATOM 2683 N N . PRO A 1 387 ? 154.043 142.030 155.659 1.00 31.18 374 PRO A N 1
ATOM 2684 C CA . PRO A 1 387 ? 155.513 142.026 155.564 1.00 28.32 374 PRO A CA 1
ATOM 2685 C C . PRO A 1 387 ? 156.078 143.110 154.663 1.00 31.04 374 PRO A C 1
ATOM 2686 O O . PRO A 1 387 ? 157.268 143.427 154.776 1.00 32.41 374 PRO A O 1
ATOM 2690 N N . GLN A 1 388 ? 155.274 143.686 153.776 1.00 31.30 375 GLN A N 1
ATOM 2691 C CA . GLN A 1 388 ? 155.728 144.735 152.874 1.00 30.09 375 GLN A CA 1
ATOM 2692 C C . GLN A 1 388 ? 155.538 146.136 153.443 1.00 36.58 375 GLN A C 1
ATOM 2693 O O . GLN A 1 388 ? 155.790 147.114 152.733 1.00 44.11 375 GLN A O 1
ATOM 2699 N N . ASP A 1 389 ? 155.106 146.258 154.696 1.00 25.16 376 ASP A N 1
ATOM 2700 C CA . ASP A 1 389 ? 154.856 147.549 155.335 1.00 24.02 376 ASP A CA 1
ATOM 2701 C C . ASP A 1 389 ? 155.972 147.934 156.296 1.00 30.19 376 ASP A C 1
ATOM 2702 O O . ASP A 1 389 ? 155.715 148.457 157.382 1.00 34.70 376 ASP A O 1
ATOM 2707 N N . ALA A 1 390 ? 157.225 147.677 155.920 1.00 23.52 377 ALA A N 1
ATOM 2708 C CA . ALA A 1 390 ? 158.359 147.957 156.791 1.00 26.39 377 ALA A CA 1
ATOM 2709 C C . ALA A 1 390 ? 158.591 149.444 157.022 1.00 32.39 377 ALA A C 1
ATOM 2710 O O . ALA A 1 390 ? 159.398 149.794 157.889 1.00 34.98 377 ALA A O 1
ATOM 2712 N N . HIS A 1 391 ? 157.926 150.323 156.272 1.00 34.26 378 HIS A N 1
ATOM 2713 C CA . HIS A 1 391 ? 158.133 151.758 156.430 1.00 29.28 378 HIS A CA 1
ATOM 2714 C C . HIS A 1 391 ? 157.447 152.333 157.663 1.00 30.23 378 HIS A C 1
ATOM 2715 O O . HIS A 1 391 ? 157.703 153.492 158.005 1.00 27.55 378 HIS A O 1
ATOM 2722 N N . VAL A 1 392 ? 156.587 151.559 158.336 1.00 30.62 379 VAL A N 1
ATOM 2723 C CA . VAL A 1 392 ? 155.884 152.046 159.519 1.00 27.95 379 VAL A CA 1
ATOM 2724 C C . VAL A 1 392 ? 156.609 151.712 160.815 1.00 26.31 379 VAL A C 1
ATOM 2725 O O . VAL A 1 392 ? 156.123 152.071 161.895 1.00 31.54 379 VAL A O 1
ATOM 2729 N N . LEU A 1 393 ? 157.764 151.047 160.744 1.00 21.93 380 LEU A N 1
ATOM 2730 C CA . LEU A 1 393 ? 158.484 150.590 161.926 1.00 20.96 380 LEU A CA 1
ATOM 2731 C C . LEU A 1 393 ? 159.529 151.588 162.405 1.00 25.08 380 LEU A C 1
ATOM 2732 O O . LEU A 1 393 ? 160.548 151.184 162.978 1.00 33.46 380 LEU A O 1
ATOM 2737 N N . GLY A 1 394 ? 159.312 152.883 162.173 1.00 21.91 381 GLY A N 1
ATOM 2738 C CA . GLY A 1 394 ? 160.283 153.873 162.611 1.00 24.27 381 GLY A CA 1
ATOM 2739 C C . GLY A 1 394 ? 160.383 153.980 164.121 1.00 26.29 381 GLY A C 1
ATOM 2740 O O . GLY A 1 394 ? 161.458 154.253 164.661 1.00 28.82 381 GLY A O 1
ATOM 2741 N N . GLN A 1 395 ? 159.267 153.774 164.822 1.00 23.81 382 GLN A N 1
ATOM 2742 C CA . GLN A 1 395 ? 159.197 153.940 166.268 1.00 21.35 382 GLN A CA 1
ATOM 2743 C C . GLN A 1 395 ? 159.023 152.615 167.003 1.00 25.50 382 GLN A C 1
ATOM 2744 O O . GLN A 1 395 ? 158.645 152.612 168.177 1.00 27.17 382 GLN A O 1
ATOM 2750 N N . ALA A 1 396 ? 159.293 151.494 166.340 1.00 27.27 383 ALA A N 1
ATOM 2751 C CA . ALA A 1 396 ? 159.016 150.190 166.921 1.00 17.58 383 ALA A CA 1
ATOM 2752 C C . ALA A 1 396 ? 159.973 149.883 168.069 1.00 26.44 383 ALA A C 1
ATOM 2753 O O . ALA A 1 396 ? 161.061 150.454 168.184 1.00 30.23 383 ALA A O 1
ATOM 2755 N N . GLU A 1 397 ? 159.542 148.963 168.933 1.00 28.94 384 GLU A N 1
ATOM 2756 C CA . GLU A 1 397 ? 160.357 148.503 170.050 1.00 20.97 384 GLU A CA 1
ATOM 2757 C C . GLU A 1 397 ? 160.441 146.983 170.069 1.00 22.48 384 GLU A C 1
ATOM 2758 O O . GLU A 1 397 ? 161.408 146.415 170.582 1.00 27.15 384 GLU A O 1
ATOM 2764 N N . LEU A 1 398 ? 159.432 146.317 169.516 1.00 15.43 385 LEU A N 1
ATOM 2765 C CA . LEU A 1 398 ? 159.417 144.860 169.459 1.00 10.65 385 LEU A CA 1
ATOM 2766 C C . LEU A 1 398 ? 158.655 144.433 168.216 1.00 19.81 385 LEU A C 1
ATOM 2767 O O . LEU A 1 398 ? 157.487 144.796 168.051 1.00 27.79 385 LEU A O 1
ATOM 2772 N N . VAL A 1 399 ? 159.313 143.668 167.350 1.00 16.10 386 VAL A N 1
ATOM 2773 C CA . VAL A 1 399 ? 158.707 143.129 166.139 1.00 9.13 386 VAL A CA 1
ATOM 2774 C C . VAL A 1 399 ? 158.761 141.612 166.227 1.00 10.53 386 VAL A C 1
ATOM 2775 O O . VAL A 1 399 ? 159.839 141.034 166.408 1.00 15.99 386 VAL A O 1
ATOM 2779 N N . VAL A 1 400 ? 157.605 140.970 166.100 1.00 12.49 387 VAL A N 1
ATOM 2780 C CA . VAL A 1 400 ? 157.492 139.518 166.161 1.00 11.15 387 VAL A CA 1
ATOM 2781 C C . VAL A 1 400 ? 157.152 139.020 164.765 1.00 20.38 387 VAL A C 1
ATOM 2782 O O . VAL A 1 400 ? 156.120 139.399 164.198 1.00 30.58 387 VAL A O 1
ATOM 2786 N N . ILE A 1 401 ? 158.010 138.170 164.215 1.00 24.52 388 ILE A N 1
ATOM 2787 C CA . ILE A 1 401 ? 157.844 137.630 162.871 1.00 24.39 388 ILE A CA 1
ATOM 2788 C C . ILE A 1 401 ? 157.516 136.150 163.020 1.00 23.54 388 ILE A C 1
ATOM 2789 O O . ILE A 1 401 ? 158.406 135.323 163.246 1.00 26.38 388 ILE A O 1
ATOM 2794 N N . ASP A 1 402 ? 156.238 135.809 162.899 1.00 19.12 389 ASP A N 1
ATOM 2795 C CA . ASP A 1 402 ? 155.819 134.417 162.941 1.00 26.95 389 ASP A CA 1
ATOM 2796 C C . ASP A 1 402 ? 155.998 133.780 161.569 1.00 33.33 389 ASP A C 1
ATOM 2797 O O . ASP A 1 402 ? 155.704 134.399 160.543 1.00 42.42 389 ASP A O 1
ATOM 2802 N N . GLU A 1 403 ? 156.488 132.540 161.558 1.00 24.54 390 GLU A N 1
ATOM 2803 C CA . GLU A 1 403 ? 156.761 131.803 160.324 1.00 22.79 390 GLU A CA 1
ATOM 2804 C C . GLU A 1 403 ? 157.719 132.588 159.424 1.00 18.48 390 GLU A C 1
ATOM 2805 O O . GLU A 1 403 ? 157.382 132.997 158.313 1.00 23.21 390 GLU A O 1
ATOM 2811 N N . ALA A 1 404 ? 158.932 132.799 159.936 1.00 16.98 391 ALA A N 1
ATOM 2812 C CA . ALA A 1 404 ? 159.906 133.623 159.231 1.00 24.45 391 ALA A CA 1
ATOM 2813 C C . ALA A 1 404 ? 160.515 132.918 158.028 1.00 26.43 391 ALA A C 1
ATOM 2814 O O . ALA A 1 404 ? 161.073 133.588 157.153 1.00 29.37 391 ALA A O 1
ATOM 2816 N N . ALA A 1 405 ? 160.433 131.588 157.965 1.00 30.35 392 ALA A N 1
ATOM 2817 C CA . ALA A 1 405 ? 161.007 130.855 156.843 1.00 22.25 392 ALA A CA 1
ATOM 2818 C C . ALA A 1 405 ? 160.144 130.941 155.592 1.00 21.98 392 ALA A C 1
ATOM 2819 O O . ALA A 1 405 ? 160.670 130.865 154.477 1.00 21.69 392 ALA A O 1
ATOM 2821 N N . ALA A 1 406 ? 158.832 131.103 155.751 1.00 23.76 393 ALA A N 1
ATOM 2822 C CA . ALA A 1 406 ? 157.917 131.162 154.619 1.00 20.56 393 ALA A CA 1
ATOM 2823 C C . ALA A 1 406 ? 157.840 132.545 153.987 1.00 25.54 393 ALA A C 1
ATOM 2824 O O . ALA A 1 406 ? 157.090 132.724 153.023 1.00 37.32 393 ALA A O 1
ATOM 2826 N N . ILE A 1 407 ? 158.576 133.519 154.509 1.00 25.64 394 ILE A N 1
ATOM 2827 C CA . ILE A 1 407 ? 158.611 134.870 153.954 1.00 24.67 394 ILE A CA 1
ATOM 2828 C C . ILE A 1 407 ? 159.800 134.970 153.005 1.00 31.83 394 ILE A C 1
ATOM 2829 O O . ILE A 1 407 ? 160.875 134.435 153.312 1.00 33.88 394 ILE A O 1
ATOM 2834 N N . PRO A 1 408 ? 159.656 135.615 151.847 1.00 28.14 395 PRO A N 1
ATOM 2835 C CA . PRO A 1 408 ? 160.820 135.835 150.982 1.00 22.93 395 PRO A CA 1
ATOM 2836 C C . PRO A 1 408 ? 161.919 136.584 151.719 1.00 28.73 395 PRO A C 1
ATOM 2837 O O . PRO A 1 408 ? 161.655 137.494 152.507 1.00 38.01 395 PRO A O 1
ATOM 2841 N N . LEU A 1 409 ? 163.161 136.184 151.455 1.00 28.84 396 LEU A N 1
ATOM 2842 C CA . LEU A 1 409 ? 164.287 136.680 152.244 1.00 29.35 396 LEU A CA 1
ATOM 2843 C C . LEU A 1 409 ? 164.459 138.197 152.218 1.00 40.02 396 LEU A C 1
ATOM 2844 O O . LEU A 1 409 ? 164.757 138.764 153.284 1.00 41.91 396 LEU A O 1
ATOM 2849 N N . PRO A 1 410 ? 164.336 138.902 151.085 1.00 32.67 397 PRO A N 1
ATOM 2850 C CA . PRO A 1 410 ? 164.490 140.368 151.136 1.00 28.95 397 PRO A CA 1
ATOM 2851 C C . PRO A 1 410 ? 163.496 141.064 152.054 1.00 31.62 397 PRO A C 1
ATOM 2852 O O . PRO A 1 410 ? 163.847 142.078 152.671 1.00 37.99 397 PRO A O 1
ATOM 2856 N N . LEU A 1 411 ? 162.267 140.555 152.169 1.00 30.72 398 LEU A N 1
ATOM 2857 C CA . LEU A 1 411 ? 161.311 141.157 153.094 1.00 26.65 398 LEU A CA 1
ATOM 2858 C C . LEU A 1 411 ? 161.797 141.053 154.536 1.00 25.55 398 LEU A C 1
ATOM 2859 O O . LEU A 1 411 ? 161.742 142.033 155.290 1.00 32.70 398 LEU A O 1
ATOM 2864 N N . VAL A 1 412 ? 162.292 139.878 154.931 1.00 25.14 399 VAL A N 1
ATOM 2865 C CA . VAL A 1 412 ? 162.854 139.717 156.267 1.00 27.98 399 VAL A CA 1
ATOM 2866 C C . VAL A 1 412 ? 164.066 140.619 156.443 1.00 26.38 399 VAL A C 1
ATOM 2867 O O . VAL A 1 412 ? 164.250 141.237 157.498 1.00 31.78 399 VAL A O 1
ATOM 2871 N N . LYS A 1 413 ? 164.908 140.713 155.414 1.00 26.09 400 LYS A N 1
ATOM 2872 C CA . LYS A 1 413 ? 166.077 141.581 155.471 1.00 33.60 400 LYS A CA 1
ATOM 2873 C C . LYS A 1 413 ? 165.696 143.040 155.678 1.00 39.29 400 LYS A C 1
ATOM 2874 O O . LYS A 1 413 ? 166.440 143.780 156.330 1.00 41.93 400 LYS A O 1
ATOM 2880 N N . LYS A 1 414 ? 164.561 143.468 155.130 1.00 35.39 401 LYS A N 1
ATOM 2881 C CA . LYS A 1 414 ? 164.080 144.829 155.325 1.00 34.29 401 LYS A CA 1
ATOM 2882 C C . LYS A 1 414 ? 163.286 145.011 156.614 1.00 35.47 401 LYS A C 1
ATOM 2883 O O . LYS A 1 414 ? 163.076 146.154 157.031 1.00 39.51 401 LYS A O 1
ATOM 2889 N N . LEU A 1 415 ? 162.840 143.927 157.254 1.00 31.91 402 LEU A N 1
ATOM 2890 C CA . LEU A 1 415 ? 162.153 144.058 158.535 1.00 23.08 402 LEU A CA 1
ATOM 2891 C C . LEU A 1 415 ? 163.102 144.155 159.723 1.00 24.92 402 LEU A C 1
ATOM 2892 O O . LEU A 1 415 ? 162.647 144.461 160.830 1.00 26.75 402 LEU A O 1
ATOM 2897 N N . MET A 1 416 ? 164.395 143.904 159.532 1.00 28.58 403 MET A N 1
ATOM 2898 C CA . MET A 1 416 ? 165.373 144.026 160.608 1.00 28.51 403 MET A CA 1
ATOM 2899 C C . MET A 1 416 ? 165.647 145.500 160.872 1.00 35.65 403 MET A C 1
ATOM 2900 O O . MET A 1 416 ? 165.894 146.270 159.939 1.00 44.54 403 MET A O 1
ATOM 2905 N N . GLY A 1 417 ? 165.606 145.895 162.140 1.00 28.23 404 GLY A N 1
ATOM 2906 C CA . GLY A 1 417 ? 165.901 147.254 162.521 1.00 29.30 404 GLY A CA 1
ATOM 2907 C C . GLY A 1 417 ? 166.744 147.324 163.776 1.00 35.87 404 GLY A C 1
ATOM 2908 O O . GLY A 1 417 ? 167.308 146.323 164.229 1.00 38.77 404 GLY A O 1
ATOM 2909 N N . PRO A 1 418 ? 166.853 148.516 164.361 1.00 34.13 405 PRO A N 1
ATOM 2910 C CA . PRO A 1 418 ? 167.564 148.673 165.640 1.00 29.70 405 PRO A CA 1
ATOM 2911 C C . PRO A 1 418 ? 166.637 148.492 166.842 1.00 29.91 405 PRO A C 1
ATOM 2912 O O . PRO A 1 418 ? 166.470 149.388 167.673 1.00 35.30 405 PRO A O 1
ATOM 2916 N N . TYR A 1 419 ? 166.020 147.320 166.933 1.00 23.65 406 TYR A N 1
ATOM 2917 C CA . TYR A 1 419 ? 165.114 147.020 168.034 1.00 23.25 406 TYR A CA 1
ATOM 2918 C C . TYR A 1 419 ? 165.162 145.518 168.301 1.00 30.66 406 TYR A C 1
ATOM 2919 O O . TYR A 1 419 ? 166.078 144.823 167.851 1.00 36.78 406 TYR A O 1
ATOM 2928 N N . LEU A 1 420 ? 164.173 145.019 169.033 1.00 20.17 407 LEU A N 1
ATOM 2929 C CA . LEU A 1 420 ? 164.152 143.647 169.519 1.00 19.10 407 LEU A CA 1
ATOM 2930 C C . LEU A 1 420 ? 163.233 142.806 168.640 1.00 21.87 407 LEU A C 1
ATOM 2931 O O . LEU A 1 420 ? 162.083 143.185 168.399 1.00 32.22 407 LEU A O 1
ATOM 2936 N N . VAL A 1 421 ? 163.740 141.668 168.164 1.00 23.66 408 VAL A N 1
ATOM 2937 C CA . VAL A 1 421 ? 163.057 140.846 167.170 1.00 23.33 408 VAL A CA 1
ATOM 2938 C C . VAL A 1 421 ? 162.872 139.436 167.714 1.00 15.75 408 VAL A C 1
ATOM 2939 O O . VAL A 1 421 ? 163.797 138.857 168.294 1.00 17.55 408 VAL A O 1
ATOM 2943 N N . PHE A 1 422 ? 161.675 138.886 167.525 1.00 12.58 409 PHE A N 1
ATOM 2944 C CA . PHE A 1 422 ? 161.362 137.503 167.862 1.00 16.09 409 PHE A CA 1
ATOM 2945 C C . PHE A 1 422 ? 160.976 136.759 166.592 1.00 19.78 409 PHE A C 1
ATOM 2946 O O . PHE A 1 422 ? 160.115 137.222 165.839 1.00 29.13 409 PHE A O 1
ATOM 2954 N N . MET A 1 423 ? 161.598 135.604 166.362 1.00 17.63 410 MET A N 1
ATOM 2955 C CA . MET A 1 423 ? 161.324 134.797 165.180 1.00 13.61 410 MET A CA 1
ATOM 2956 C C . MET A 1 423 ? 160.965 133.375 165.576 1.00 21.37 410 MET A C 1
ATOM 2957 O O . MET A 1 423 ? 161.566 132.803 166.490 1.00 27.85 410 MET A O 1
ATOM 2962 N N . ALA A 1 424 ? 159.987 132.809 164.875 1.00 16.40 411 ALA A N 1
ATOM 2963 C CA . ALA A 1 424 ? 159.629 131.406 165.003 1.00 16.89 411 ALA A CA 1
ATOM 2964 C C . ALA A 1 424 ? 159.502 130.804 163.613 1.00 24.67 411 ALA A C 1
ATOM 2965 O O . ALA A 1 424 ? 159.077 131.474 162.669 1.00 31.05 411 ALA A O 1
ATOM 2967 N N . SER A 1 425 ? 159.874 129.532 163.491 1.00 24.69 412 SER A N 1
ATOM 2968 C CA . SER A 1 425 ? 159.859 128.868 162.197 1.00 20.78 412 SER A CA 1
ATOM 2969 C C . SER A 1 425 ? 159.551 127.391 162.382 1.00 23.84 412 SER A C 1
ATOM 2970 O O . SER A 1 425 ? 159.832 126.808 163.432 1.00 16.70 412 SER A O 1
ATOM 2973 N N . THR A 1 426 ? 158.971 126.794 161.346 1.00 30.73 413 THR A N 1
ATOM 2974 C CA . THR A 1 426 ? 158.668 125.370 161.319 1.00 30.40 413 THR A CA 1
ATOM 2975 C C . THR A 1 426 ? 159.659 124.666 160.403 1.00 28.15 413 THR A C 1
ATOM 2976 O O . THR A 1 426 ? 159.853 125.079 159.256 1.00 32.10 413 THR A O 1
ATOM 2980 N N . ILE A 1 427 ? 160.284 123.605 160.911 1.00 24.76 414 ILE A N 1
ATOM 2981 C CA . ILE A 1 427 ? 161.331 122.900 160.180 1.00 27.34 414 ILE A CA 1
ATOM 2982 C C . ILE A 1 427 ? 160.932 121.493 159.772 1.00 34.22 414 ILE A C 1
ATOM 2983 O O . ILE A 1 427 ? 161.636 120.883 158.951 1.00 39.04 414 ILE A O 1
ATOM 2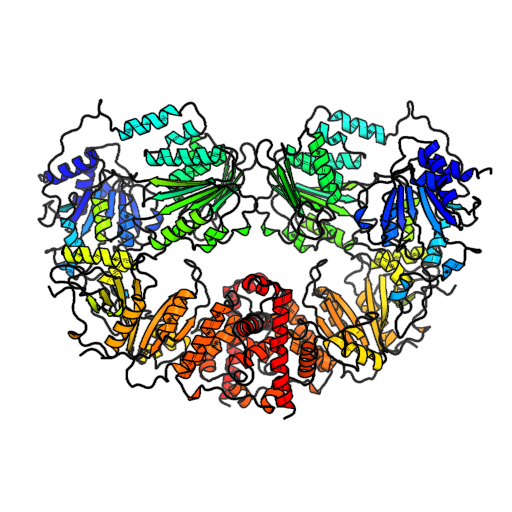988 N N . SER A 1 428 ? 159.840 120.955 160.304 1.00 33.99 415 SER A N 1
ATOM 2989 C CA . SER A 1 428 ? 159.396 119.613 159.957 1.00 27.98 415 SER A CA 1
ATOM 2990 C C . SER A 1 428 ? 157.882 119.553 160.115 1.00 30.38 415 SER A C 1
ATOM 2991 O O . SER A 1 428 ? 157.228 120.566 160.371 1.00 37.77 415 SER A O 1
ATOM 2994 N N . GLY A 1 429 ? 157.324 118.361 159.959 1.00 26.85 416 GLY A N 1
ATOM 2995 C CA . GLY A 1 429 ? 155.895 118.199 160.092 1.00 26.58 416 GLY A CA 1
ATOM 2996 C C . GLY A 1 429 ? 155.135 118.808 158.925 1.00 30.77 416 GLY A C 1
ATOM 2997 O O . GLY A 1 429 ? 155.696 119.216 157.909 1.00 30.27 416 GLY A O 1
ATOM 2998 N N . TYR A 1 430 ? 153.818 118.865 159.101 1.00 29.32 417 TYR A N 1
ATOM 2999 C CA . TYR A 1 430 ? 152.941 119.403 158.072 1.00 30.05 417 TYR A CA 1
ATOM 3000 C C . TYR A 1 430 ? 153.212 120.887 157.854 1.00 31.92 417 TYR A C 1
ATOM 3001 O O . TYR A 1 430 ? 153.499 121.627 158.798 1.00 38.34 417 TYR A O 1
ATOM 3010 N N . GLU A 1 431 ? 153.130 121.314 156.593 1.00 31.92 418 GLU A N 1
ATOM 3011 C CA . GLU A 1 431 ? 153.316 122.713 156.204 1.00 33.57 418 GLU A CA 1
ATOM 3012 C C . GLU A 1 431 ? 154.692 123.241 156.599 1.00 34.44 418 GLU A C 1
ATOM 3013 O O . GLU A 1 431 ? 154.851 124.427 156.895 1.00 36.22 418 GLU A O 1
ATOM 3019 N N . GLY A 1 432 ? 155.700 122.373 156.599 1.00 33.02 419 GLY A N 1
ATOM 3020 C CA . GLY A 1 432 ? 157.045 122.776 156.937 1.00 23.96 419 GLY A CA 1
ATOM 3021 C C . GLY A 1 432 ? 157.755 123.448 155.781 1.00 29.50 419 GLY A C 1
ATOM 3022 O O . GLY A 1 432 ? 157.257 123.533 154.660 1.00 38.97 419 GLY A O 1
ATOM 3023 N N . THR A 1 433 ? 158.959 123.931 156.069 1.00 27.04 420 THR A N 1
ATOM 3024 C CA . THR A 1 433 ? 159.776 124.647 155.101 1.00 29.06 420 THR A CA 1
ATOM 3025 C C . THR A 1 433 ? 160.991 123.805 154.733 1.00 30.38 420 THR A C 1
ATOM 3026 O O . THR A 1 433 ? 161.535 123.084 155.575 1.00 32.25 420 THR A O 1
ATOM 3030 N N . GLY A 1 434 ? 161.404 123.892 153.471 1.00 24.30 421 GLY A N 1
ATOM 3031 C CA . GLY A 1 434 ? 162.557 123.138 153.023 1.00 28.43 421 GLY A CA 1
ATOM 3032 C C . GLY A 1 434 ? 163.833 123.578 153.714 1.00 32.34 421 GLY A C 1
ATOM 3033 O O . GLY A 1 434 ? 163.987 124.728 154.123 1.00 38.65 421 GLY A O 1
ATOM 3034 N N . ARG A 1 435 ? 164.769 122.634 153.836 1.00 31.72 422 ARG A N 1
ATOM 3035 C CA . ARG A 1 435 ? 165.980 122.881 154.611 1.00 32.46 422 ARG A CA 1
ATOM 3036 C C . ARG A 1 435 ? 166.871 123.938 153.972 1.00 31.73 422 ARG A C 1
ATOM 3037 O O . ARG A 1 435 ? 167.593 124.643 154.684 1.00 39.27 422 ARG A O 1
ATOM 3045 N N . SER A 1 436 ? 166.849 124.059 152.643 1.00 28.32 423 SER A N 1
ATOM 3046 C CA . SER A 1 436 ? 167.682 125.059 151.981 1.00 35.05 423 SER A CA 1
ATOM 3047 C C . SER A 1 436 ? 167.259 126.476 152.353 1.00 36.97 423 SER A C 1
ATOM 3048 O O . SER A 1 436 ? 168.109 127.333 152.633 1.00 38.79 423 SER A O 1
ATOM 3051 N N . LEU A 1 437 ? 165.950 126.740 152.371 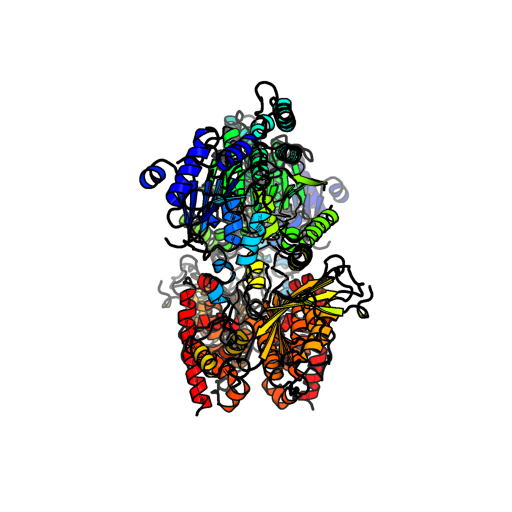1.00 33.53 424 LEU A N 1
ATOM 3052 C CA . LEU A 1 437 ? 165.458 128.062 152.746 1.00 33.67 424 LEU A CA 1
ATOM 3053 C C . LEU A 1 437 ? 165.822 128.401 154.186 1.00 33.10 424 LEU A C 1
ATOM 3054 O O . LEU A 1 437 ? 166.271 129.519 154.476 1.00 33.96 424 LEU A O 1
ATOM 3059 N N . SER A 1 438 ? 165.636 127.447 155.101 1.00 28.88 425 SER A N 1
ATOM 3060 C CA . SER A 1 438 ? 165.986 127.679 156.497 1.00 32.45 425 SER A CA 1
ATOM 3061 C C . SER A 1 438 ? 167.479 127.926 156.651 1.00 33.14 425 SER A C 1
ATOM 3062 O O . SER A 1 438 ? 167.893 128.805 157.417 1.00 40.01 425 SER A O 1
ATOM 3065 N N . LEU A 1 439 ? 168.303 127.156 155.939 1.00 33.85 426 LEU A N 1
ATOM 3066 C CA . LEU A 1 439 ? 169.744 127.356 156.018 1.00 36.39 426 LEU A CA 1
ATOM 3067 C C . LEU A 1 439 ? 170.128 128.743 155.530 1.00 35.68 426 LEU A C 1
ATOM 3068 O O . LEU A 1 439 ? 170.961 129.415 156.147 1.00 41.19 426 LEU A O 1
ATOM 3073 N N . LYS A 1 440 ? 169.518 129.198 154.432 1.00 35.08 427 LYS A N 1
ATOM 3074 C CA . LYS A 1 440 ? 169.782 130.552 153.956 1.00 37.48 427 LYS A CA 1
ATOM 3075 C C . LYS A 1 440 ? 169.374 131.594 154.992 1.00 37.65 427 LYS A C 1
ATOM 3076 O O . LYS A 1 440 ? 170.104 132.567 155.223 1.00 38.37 427 LYS A O 1
ATOM 3082 N N . LEU A 1 441 ? 168.215 131.405 155.628 1.00 38.54 428 LEU A N 1
ATOM 3083 C CA . LEU A 1 441 ? 167.736 132.379 156.607 1.00 35.93 428 LEU A CA 1
ATOM 3084 C C . LEU A 1 441 ? 168.682 132.484 157.799 1.00 36.46 428 LEU A C 1
ATOM 3085 O O . LEU A 1 441 ? 169.102 133.587 158.178 1.00 41.00 428 LEU A O 1
ATOM 3090 N N . ILE A 1 442 ? 169.030 131.346 158.409 1.00 37.52 429 ILE A N 1
ATOM 3091 C CA . ILE A 1 442 ? 169.944 131.392 159.548 1.00 35.76 429 ILE A CA 1
ATOM 3092 C C . ILE A 1 442 ? 171.333 131.863 159.146 1.00 35.42 429 ILE A C 1
ATOM 3093 O O . ILE A 1 442 ? 171.994 132.546 159.934 1.00 38.75 429 ILE A O 1
ATOM 3098 N N . LYS A 1 443 ? 171.805 131.519 157.945 1.00 41.44 430 LYS A N 1
ATOM 3099 C CA . LYS A 1 443 ? 173.094 132.030 157.501 1.00 41.99 430 LYS A CA 1
ATOM 3100 C C . LYS A 1 443 ? 173.076 133.547 157.374 1.00 42.25 430 LYS A C 1
ATOM 3101 O O . LYS A 1 443 ? 174.035 134.209 157.779 1.00 47.90 430 LYS A O 1
ATOM 3107 N N . GLN A 1 444 ? 171.994 134.116 156.838 1.00 44.76 431 GLN A N 1
ATOM 3108 C CA . GLN A 1 444 ? 171.900 135.571 156.761 1.00 45.82 431 GLN A CA 1
ATOM 3109 C C . GLN A 1 444 ? 171.853 136.201 158.149 1.00 43.93 431 GLN A C 1
ATOM 3110 O O . GLN A 1 444 ? 172.505 137.225 158.393 1.00 41.28 431 GLN A O 1
ATOM 3116 N N . LEU A 1 445 ? 171.088 135.608 159.071 1.00 44.57 432 LEU A N 1
ATOM 3117 C CA . LEU A 1 445 ? 171.029 136.157 160.424 1.00 42.87 432 LEU A CA 1
ATOM 3118 C C . LEU A 1 445 ? 172.395 136.119 161.098 1.00 45.18 432 LEU A C 1
ATOM 3119 O O . LEU A 1 445 ? 172.788 137.075 161.775 1.00 44.03 432 LEU A O 1
ATOM 3124 N N . ARG A 1 446 ? 173.134 135.022 160.925 1.00 50.23 433 ARG A N 1
ATOM 3125 C CA . ARG A 1 446 ? 174.470 134.935 161.505 1.00 46.32 433 ARG A CA 1
ATOM 3126 C C . ARG A 1 446 ? 175.426 135.915 160.836 1.00 47.02 433 ARG A C 1
ATOM 3127 O O . ARG A 1 446 ? 176.338 136.443 161.482 1.00 45.94 433 ARG A O 1
ATOM 3135 N N . GLU A 1 447 ? 175.237 136.165 159.538 1.00 54.26 434 GLU A N 1
ATOM 3136 C CA . GLU A 1 447 ? 176.054 137.157 158.847 1.00 56.42 434 GLU A CA 1
ATOM 3137 C C . GLU A 1 447 ? 175.803 138.558 159.391 1.00 56.53 434 GLU A C 1
ATOM 3138 O O . GLU A 1 447 ? 176.739 139.354 159.524 1.00 55.65 434 GLU A O 1
ATOM 3144 N N . GLN A 1 448 ? 174.543 138.881 159.696 1.00 58.78 435 GLN A N 1
ATOM 3145 C CA . GLN A 1 448 ? 174.225 140.218 160.193 1.00 58.48 435 GLN A CA 1
ATOM 3146 C C . GLN A 1 448 ? 174.895 140.496 161.534 1.00 58.19 435 GLN A C 1
ATOM 3147 O O . GLN A 1 448 ? 175.430 141.590 161.751 1.00 56.84 435 GLN A O 1
ATOM 3153 N N . SER A 1 449 ? 174.878 139.527 162.442 1.00 60.66 436 SER A N 1
ATOM 3154 C CA . SER A 1 449 ? 175.487 139.704 163.756 1.00 62.52 436 SER A CA 1
ATOM 3155 C C . SER A 1 449 ? 176.992 139.467 163.700 1.00 59.39 436 SER A C 1
ATOM 3156 O O . SER A 1 449 ? 177.728 140.235 163.081 1.00 59.09 436 SER A O 1
ATOM 3159 N N . ARG A 1 480 ? 174.825 143.567 168.550 1.00 42.09 467 ARG A N 1
ATOM 3160 C CA . ARG A 1 480 ? 173.659 142.707 168.399 1.00 41.36 467 ARG A CA 1
ATOM 3161 C C . ARG A 1 480 ? 173.948 141.301 168.908 1.00 42.32 467 ARG A C 1
ATOM 3162 O O . ARG A 1 480 ? 175.036 140.768 168.701 1.00 49.54 467 ARG A O 1
ATOM 3170 N N . SER A 1 481 ? 172.965 140.705 169.576 1.00 43.14 468 SER A N 1
ATOM 3171 C CA . SER A 1 481 ? 173.086 139.369 170.141 1.00 47.36 468 SER A CA 1
ATOM 3172 C C . SER A 1 481 ? 172.050 138.456 169.505 1.00 46.85 468 SER A C 1
ATOM 3173 O O . SER A 1 481 ? 170.871 138.815 169.420 1.00 52.49 468 SER A O 1
ATOM 3176 N N . LEU A 1 482 ? 172.489 137.283 169.060 1.00 39.62 469 LEU A N 1
ATOM 3177 C CA . LEU A 1 482 ? 171.612 136.289 168.459 1.00 38.24 469 LEU A CA 1
ATOM 3178 C C . LEU A 1 482 ? 171.627 135.032 169.315 1.00 43.91 469 LEU A C 1
ATOM 3179 O O . LEU A 1 482 ? 172.698 134.508 169.635 1.00 47.23 469 LEU A O 1
ATOM 3184 N N . LYS A 1 483 ? 170.441 134.553 169.683 1.00 41.55 470 LYS A N 1
ATOM 3185 C CA . LYS A 1 483 ? 170.297 133.359 170.504 1.00 39.62 470 LYS A CA 1
ATOM 3186 C C . LYS A 1 483 ? 169.271 132.439 169.863 1.00 41.55 470 LYS A C 1
ATOM 3187 O O . LYS A 1 483 ? 168.176 132.881 169.504 1.00 38.40 470 LYS A O 1
ATOM 3193 N N . GLU A 1 484 ? 169.624 131.165 169.724 1.00 48.37 471 GLU A N 1
ATOM 3194 C CA . GLU A 1 484 ? 168.791 130.178 169.049 1.00 42.21 471 GLU A CA 1
ATOM 3195 C C . GLU A 1 484 ? 168.367 129.101 170.037 1.00 42.52 471 GLU A C 1
ATOM 3196 O O . GLU A 1 484 ? 169.188 128.612 170.819 1.00 49.76 471 GLU A O 1
ATOM 3202 N N . ILE A 1 485 ? 167.088 128.733 169.996 1.00 32.72 472 ILE A N 1
ATOM 3203 C CA . ILE A 1 485 ? 166.518 127.743 170.897 1.00 35.10 472 ILE A CA 1
ATOM 3204 C C . ILE A 1 485 ? 165.680 126.764 170.084 1.00 33.21 472 ILE A C 1
ATOM 3205 O O . ILE A 1 485 ? 165.310 127.027 168.940 1.00 31.08 472 ILE A O 1
ATOM 3210 N N . THR A 1 486 ? 165.387 125.616 170.693 1.00 37.19 473 THR A N 1
ATOM 3211 C CA . THR A 1 486 ? 164.682 124.538 170.015 1.00 36.06 473 THR A CA 1
ATOM 3212 C C . THR A 1 486 ? 163.724 123.866 170.988 1.00 36.03 473 THR A C 1
ATOM 3213 O O . THR A 1 486 ? 163.972 123.829 172.196 1.00 41.07 473 THR A O 1
ATOM 3217 N N . LEU A 1 487 ? 162.629 123.333 170.451 1.00 26.87 474 LEU A N 1
ATOM 3218 C CA . LEU A 1 487 ? 161.666 122.553 171.216 1.00 28.79 474 LEU A CA 1
ATOM 3219 C C . LEU A 1 487 ? 161.524 121.175 170.586 1.00 34.41 474 LEU A C 1
ATOM 3220 O O . LEU A 1 487 ? 161.555 121.039 169.359 1.00 37.99 474 LEU A O 1
ATOM 3225 N N . SER A 1 488 ? 161.378 120.151 171.425 1.00 33.98 475 SER A N 1
ATOM 3226 C CA . SER A 1 488 ? 161.281 118.777 170.947 1.00 28.51 475 SER A CA 1
ATOM 3227 C C . SER A 1 488 ? 159.987 118.090 171.350 1.00 30.68 475 SER A C 1
ATOM 3228 O O . SER A 1 488 ? 159.324 117.484 170.501 1.00 36.31 475 SER A O 1
ATOM 3231 N N . GLU A 1 489 ? 159.607 118.162 172.617 1.00 34.15 476 GLU A N 1
ATOM 3232 C CA . GLU A 1 489 ? 158.486 117.370 173.114 1.00 31.40 476 GLU A CA 1
ATOM 3233 C C . GLU A 1 489 ? 157.162 118.023 172.730 1.00 31.98 476 GLU A C 1
ATOM 3234 O O . GLU A 1 489 ? 156.987 119.226 172.944 1.00 39.94 476 GLU A O 1
ATOM 3240 N N . PRO A 1 490 ? 156.214 117.271 172.160 1.00 25.51 477 PRO A N 1
ATOM 3241 C CA . PRO A 1 490 ? 154.916 117.859 171.803 1.00 24.06 477 PRO A CA 1
ATOM 3242 C C . PRO A 1 490 ? 154.083 118.218 173.022 1.00 31.24 477 PRO A C 1
ATOM 3243 O O . PRO A 1 490 ? 154.531 118.042 174.158 1.00 33.29 477 PRO A O 1
ATOM 3247 N N . ILE A 1 491 ? 152.869 118.713 172.803 1.00 32.59 478 ILE A N 1
ATOM 3248 C CA . ILE A 1 491 ? 152.001 119.183 173.875 1.00 33.61 478 ILE A CA 1
ATOM 3249 C C . ILE A 1 491 ? 150.721 118.357 173.963 1.00 29.17 478 ILE A C 1
ATOM 3250 O O . ILE A 1 491 ? 150.324 117.929 175.047 1.00 36.14 478 ILE A O 1
ATOM 3255 N N . ARG A 1 492 ? 150.067 118.117 172.827 1.00 21.12 479 ARG A N 1
ATOM 3256 C CA . ARG A 1 492 ? 148.772 117.447 172.858 1.00 26.79 479 ARG A CA 1
ATOM 3257 C C . ARG A 1 492 ? 148.895 115.972 173.223 1.00 31.01 479 ARG A C 1
ATOM 3258 O O . ARG A 1 492 ? 147.981 115.412 173.838 1.00 39.24 479 ARG A O 1
ATOM 3266 N N . TYR A 1 493 ? 150.002 115.328 172.860 1.00 33.93 480 TYR A N 1
ATOM 3267 C CA . TYR A 1 493 ? 150.180 113.902 173.093 1.00 32.74 480 TYR A CA 1
ATOM 3268 C C . TYR A 1 493 ? 151.592 113.651 173.603 1.00 35.65 480 TYR A C 1
ATOM 3269 O O . TYR A 1 493 ? 152.464 114.521 173.539 1.00 39.96 480 TYR A O 1
ATOM 3278 N N . ALA A 1 494 ? 151.811 112.445 174.119 1.00 29.73 481 ALA A N 1
ATOM 3279 C CA . ALA A 1 494 ? 153.120 112.081 174.640 1.00 27.57 481 ALA A CA 1
ATOM 3280 C C . ALA A 1 494 ? 154.123 111.896 173.509 1.00 29.03 481 ALA A C 1
ATOM 3281 O O . ALA A 1 494 ? 153.766 111.542 172.383 1.00 36.34 481 ALA A O 1
ATOM 3283 N N . GLN A 1 495 ? 155.391 112.145 173.820 1.00 34.57 482 GLN A N 1
ATOM 3284 C CA . GLN A 1 495 ? 156.454 111.953 172.845 1.00 37.13 482 GLN A CA 1
ATOM 3285 C C . GLN A 1 495 ? 156.589 110.479 172.483 1.00 43.22 482 GLN A C 1
ATOM 3286 O O . GLN A 1 495 ? 156.370 109.589 173.308 1.00 44.71 482 GLN A O 1
ATOM 3292 N N . GLY A 1 496 ? 156.957 110.225 171.230 1.00 42.01 483 GLY A N 1
ATOM 3293 C CA . GLY A 1 496 ? 157.021 108.863 170.740 1.00 36.45 483 GLY A CA 1
ATOM 3294 C C . GLY A 1 496 ? 155.681 108.274 170.370 1.00 33.73 483 GLY A C 1
ATOM 3295 O O . GLY A 1 496 ? 155.501 107.056 170.461 1.00 39.11 483 GLY A O 1
ATOM 3296 N N . ASP A 1 497 ? 154.728 109.106 169.961 1.00 31.68 484 ASP A N 1
ATOM 3297 C CA . ASP A 1 497 ? 153.409 108.616 169.589 1.00 32.95 484 ASP A CA 1
ATOM 3298 C C . ASP A 1 497 ? 153.485 107.800 168.304 1.00 38.62 484 ASP A C 1
ATOM 3299 O O . ASP A 1 497 ? 154.217 108.143 167.373 1.00 42.68 484 ASP A O 1
ATOM 3304 N N . ASN A 1 498 ? 152.725 106.704 168.264 1.00 35.40 485 ASN A N 1
ATOM 3305 C CA . ASN A 1 498 ? 152.758 105.809 167.112 1.00 32.63 485 ASN A CA 1
ATOM 3306 C C . ASN A 1 498 ? 152.001 106.381 165.917 1.00 36.33 485 ASN A C 1
ATOM 3307 O O . ASN A 1 498 ? 152.463 106.263 164.777 1.00 39.06 485 ASN A O 1
ATOM 3312 N N . VAL A 1 499 ? 150.838 106.992 166.155 1.00 32.74 486 VAL A N 1
ATOM 3313 C CA . VAL A 1 499 ? 150.034 107.514 165.053 1.00 27.06 486 VAL A CA 1
ATOM 3314 C C . VAL A 1 499 ? 150.762 108.652 164.347 1.00 27.91 486 VAL A C 1
ATOM 3315 O O . VAL A 1 499 ? 150.729 108.758 163.116 1.00 37.21 486 VAL A O 1
ATOM 3319 N N . GLU A 1 500 ? 151.435 109.516 165.109 1.00 27.85 487 GLU A N 1
ATOM 3320 C CA . GLU A 1 500 ? 152.220 110.583 164.497 1.00 28.94 487 GLU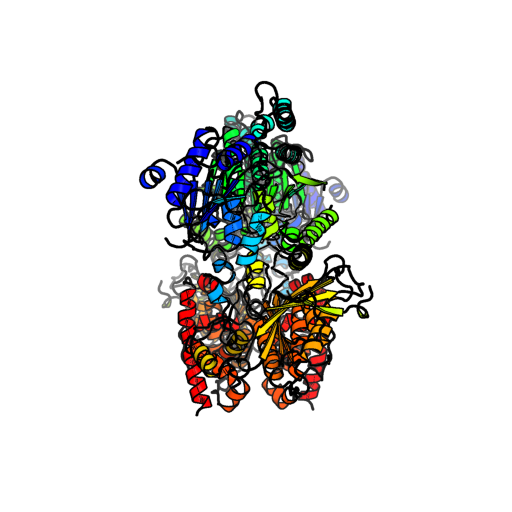 A CA 1
ATOM 3321 C C . GLU A 1 500 ? 153.347 110.017 163.644 1.00 34.41 487 GLU A C 1
ATOM 3322 O O . GLU A 1 500 ? 153.625 110.524 162.552 1.00 38.16 487 GLU A O 1
ATOM 3328 N N . LYS A 1 501 ? 154.014 108.968 164.131 1.00 31.66 488 LYS A N 1
ATOM 3329 C CA . LYS A 1 501 ? 155.081 108.341 163.360 1.00 25.89 488 LYS A CA 1
ATOM 3330 C C . LYS A 1 501 ? 154.549 107.749 162.062 1.00 27.35 488 LYS A C 1
ATOM 3331 O O . LYS A 1 501 ? 155.156 107.915 160.996 1.00 36.08 488 LYS A O 1
ATOM 3337 N N . TRP A 1 502 ? 153.409 107.059 162.132 1.00 24.32 489 TRP A N 1
ATOM 3338 C CA . TRP A 1 502 ? 152.812 106.481 160.933 1.00 23.00 489 TRP A CA 1
ATOM 3339 C C . TRP A 1 502 ? 152.412 107.562 159.938 1.00 29.02 489 TRP A C 1
ATOM 3340 O O . TRP A 1 502 ? 152.607 107.402 158.729 1.00 37.20 489 TRP A O 1
ATOM 3351 N N . LEU A 1 503 ? 151.844 108.667 160.427 1.00 26.72 490 LEU A N 1
ATOM 3352 C CA . LEU A 1 503 ? 151.462 109.761 159.539 1.00 21.94 490 LEU A CA 1
ATOM 3353 C C . LEU A 1 503 ? 152.681 110.405 158.892 1.00 19.28 490 LEU A C 1
ATOM 3354 O O . LEU A 1 503 ? 152.651 110.743 157.704 1.00 26.35 490 LEU A O 1
ATOM 3359 N N . ASN A 1 504 ? 153.757 110.597 159.655 1.00 20.57 491 ASN A N 1
ATOM 3360 C CA . ASN A 1 504 ? 154.969 111.175 159.084 1.00 23.07 491 ASN A CA 1
ATOM 3361 C C . ASN A 1 504 ? 155.578 110.254 158.036 1.00 25.75 491 ASN A C 1
ATOM 3362 O O . ASN A 1 504 ? 156.107 110.723 157.022 1.00 32.31 491 ASN A O 1
ATOM 3367 N N . THR A 1 505 ? 155.526 108.941 158.268 1.00 27.48 492 THR A N 1
ATOM 3368 C CA . THR A 1 505 ? 156.058 107.995 157.291 1.00 23.32 492 THR A CA 1
ATOM 3369 C C . THR A 1 505 ? 155.211 107.968 156.024 1.00 29.11 492 THR A C 1
ATOM 3370 O O . THR A 1 505 ? 155.745 107.992 154.909 1.00 31.91 492 THR A O 1
ATOM 3374 N N . LEU A 1 506 ? 153.885 107.924 156.175 1.00 24.83 493 LEU A N 1
ATOM 3375 C CA . LEU A 1 506 ? 153.009 107.756 155.019 1.00 23.74 493 LEU A CA 1
ATOM 3376 C C . LEU A 1 506 ? 153.081 108.950 154.072 1.00 25.93 493 LEU A C 1
ATOM 3377 O O . LEU A 1 506 ? 153.124 108.777 152.849 1.00 28.83 493 LEU A O 1
ATOM 3382 N N . LEU A 1 507 ? 153.092 110.166 154.613 1.00 29.86 494 LEU A N 1
ATOM 3383 C CA . LEU A 1 507 ? 153.083 111.377 153.803 1.00 23.02 494 LEU A CA 1
ATOM 3384 C C . LEU A 1 507 ? 154.473 111.939 153.546 1.00 24.19 494 LEU A C 1
ATOM 3385 O O . LEU A 1 507 ? 154.589 112.980 152.895 1.00 25.25 494 LEU A O 1
ATOM 3390 N N . CYS A 1 508 ? 155.522 111.278 154.039 1.00 32.29 495 CYS A N 1
ATOM 3391 C CA . CYS A 1 508 ? 156.905 111.735 153.874 1.00 33.33 495 CYS A CA 1
ATOM 3392 C C . CYS A 1 508 ? 157.088 113.159 154.393 1.00 37.44 495 CYS A C 1
ATOM 3393 O O . CYS A 1 508 ? 157.781 113.978 153.786 1.00 39.82 495 CYS A O 1
ATOM 3396 N N . LEU A 1 509 ? 156.457 113.457 155.531 1.00 30.52 496 LEU A N 1
ATOM 3397 C CA . LEU A 1 509 ? 156.549 114.792 156.112 1.00 29.78 496 LEU A CA 1
ATOM 3398 C C . LEU A 1 509 ? 157.894 115.036 156.781 1.00 32.26 496 LEU A C 1
ATOM 3399 O O . LEU A 1 509 ? 158.381 116.170 156.783 1.00 36.12 496 LEU A O 1
ATOM 3404 N N . ASP A 1 510 ? 158.502 114.002 157.349 1.00 36.78 497 ASP A N 1
ATOM 3405 C CA . ASP A 1 510 ? 159.810 114.134 157.975 1.00 36.09 497 ASP A CA 1
ATOM 3406 C C . ASP A 1 510 ? 160.914 113.778 156.990 1.00 39.28 497 ASP A C 1
ATOM 3407 O O . ASP A 1 510 ? 161.992 114.368 157.013 1.00 44.90 497 ASP A O 1
ATOM 3412 N N . PRO A 1 524 ? 181.332 112.612 142.137 1.00 60.25 511 PRO A N 1
ATOM 3413 C CA . PRO A 1 524 ? 181.829 112.086 140.861 1.00 61.52 511 PRO A CA 1
ATOM 3414 C C . PRO A 1 524 ? 181.788 113.118 139.740 1.00 62.36 511 PRO A C 1
ATOM 3415 O O . PRO A 1 524 ? 181.098 114.129 139.857 1.00 61.37 511 PRO A O 1
ATOM 3419 N N . ASP A 1 525 ? 182.533 112.862 138.670 1.00 66.87 512 ASP A N 1
ATOM 3420 C CA . ASP A 1 525 ? 182.504 113.748 137.518 1.00 69.32 512 ASP A CA 1
ATOM 3421 C C . ASP A 1 525 ? 181.128 113.693 136.856 1.00 71.44 512 ASP A C 1
ATOM 3422 O O . ASP A 1 525 ? 180.534 112.616 136.751 1.00 72.45 512 ASP A O 1
ATOM 3427 N N . PRO A 1 526 ? 180.589 114.834 136.418 1.00 63.23 513 PRO A N 1
ATOM 3428 C CA . PRO A 1 526 ? 179.265 114.813 135.774 1.00 57.52 513 PRO A CA 1
ATOM 3429 C C . PRO A 1 526 ? 179.206 113.938 134.535 1.00 58.29 513 PRO A C 1
ATOM 3430 O O . PRO A 1 526 ? 178.155 113.346 134.258 1.00 57.46 513 PRO A O 1
ATOM 3434 N N . SER A 1 527 ? 180.303 113.832 133.782 1.00 65.79 514 SER A N 1
ATOM 3435 C CA . SER A 1 527 ? 180.298 113.046 132.553 1.00 65.72 514 SER A CA 1
ATOM 3436 C C . SER A 1 527 ? 180.133 111.553 132.809 1.00 64.33 514 SER A C 1
ATOM 3437 O O . SER A 1 527 ? 179.769 110.818 131.886 1.00 64.76 514 SER A O 1
ATOM 3440 N N . GLN A 1 528 ? 180.393 111.089 134.028 1.00 66.49 515 GLN A N 1
ATOM 3441 C CA . GLN A 1 528 ? 180.283 109.676 134.361 1.00 68.26 515 GLN A CA 1
ATOM 3442 C C . GLN A 1 528 ? 178.905 109.290 134.882 1.00 67.96 515 GLN A C 1
ATOM 3443 O O . GLN A 1 528 ? 178.678 108.111 135.169 1.00 69.21 515 GLN A O 1
ATOM 3449 N N . CYS A 1 529 ? 177.987 110.243 135.010 1.00 57.12 516 CYS A N 1
ATOM 3450 C CA . CYS A 1 529 ? 176.656 109.948 135.512 1.00 53.54 516 CYS A CA 1
ATOM 3451 C C . CYS A 1 529 ? 175.777 109.371 134.405 1.00 54.07 516 CYS A C 1
ATOM 3452 O O . CYS A 1 529 ? 176.062 109.503 133.213 1.00 57.14 516 CYS A O 1
ATOM 3455 N N . GLU A 1 530 ? 174.696 108.718 134.821 1.00 44.52 517 GLU A N 1
ATOM 3456 C CA . GLU A 1 530 ? 173.777 108.068 133.901 1.00 43.11 517 GLU A CA 1
ATOM 3457 C C . GLU A 1 530 ? 172.346 108.345 134.337 1.00 44.22 517 GLU A C 1
ATOM 3458 O O . GLU A 1 530 ? 172.048 108.358 135.533 1.00 48.70 517 GLU A O 1
ATOM 3464 N N . LEU A 1 531 ? 171.467 108.568 133.365 1.00 32.42 518 LEU A N 1
ATOM 3465 C CA . LEU A 1 531 ? 170.059 108.820 133.627 1.00 28.68 518 LEU A CA 1
ATOM 3466 C C . LEU A 1 531 ? 169.290 107.506 133.627 1.00 34.28 518 LEU A C 1
ATOM 3467 O O . LEU A 1 531 ? 169.583 106.605 132.838 1.00 40.83 518 LEU A O 1
ATOM 3472 N N . LEU A 1 532 ? 168.305 107.403 134.516 1.00 31.93 519 LEU A N 1
ATOM 3473 C CA . LEU A 1 532 ? 167.506 106.197 134.663 1.00 25.50 519 LEU A CA 1
ATOM 3474 C C . LEU A 1 532 ? 166.031 106.562 134.733 1.00 26.18 519 LEU A C 1
ATOM 3475 O O . LEU A 1 532 ? 165.663 107.692 135.056 1.00 34.68 519 LEU A O 1
ATOM 3480 N N . HIS A 1 533 ? 165.187 105.584 134.423 1.00 23.13 520 HIS A N 1
ATOM 3481 C CA . HIS A 1 533 ? 163.741 105.728 134.497 1.00 27.11 520 HIS A CA 1
ATOM 3482 C C . HIS A 1 533 ? 163.229 104.935 135.690 1.00 33.13 520 HIS A C 1
ATOM 3483 O O . HIS A 1 533 ? 163.566 103.757 135.846 1.00 46.45 520 HIS A O 1
ATOM 3490 N N . VAL A 1 534 ? 162.422 105.578 136.528 1.00 26.07 521 VAL A N 1
ATOM 3491 C CA . VAL A 1 534 ? 161.931 104.982 137.766 1.00 29.68 521 VAL A CA 1
ATOM 3492 C C . VAL A 1 534 ? 160.516 104.474 137.533 1.00 29.72 521 VAL A C 1
ATOM 3493 O O . VAL A 1 534 ? 159.615 105.250 137.194 1.00 28.09 521 VAL A O 1
ATOM 3497 N N . ASN A 1 535 ? 160.318 103.173 137.721 1.00 36.44 522 ASN A N 1
ATOM 3498 C CA . ASN A 1 535 ? 159.002 102.570 137.572 1.00 37.41 522 ASN A CA 1
ATOM 3499 C C . ASN A 1 535 ? 158.116 102.965 138.746 1.00 36.54 522 ASN A C 1
ATOM 3500 O O . ASN A 1 535 ? 158.528 102.863 139.904 1.00 42.99 522 ASN A O 1
ATOM 3505 N N . ARG A 1 536 ? 156.900 103.418 138.447 1.00 32.87 523 ARG A N 1
ATOM 3506 C CA . ARG A 1 536 ? 155.973 103.859 139.480 1.00 32.85 523 ARG A CA 1
ATOM 3507 C C . ARG A 1 536 ? 155.058 102.752 139.983 1.00 33.99 523 ARG A C 1
ATOM 3508 O O . ARG A 1 536 ? 154.319 102.973 140.947 1.00 36.99 523 ARG A O 1
ATOM 3516 N N . ASP A 1 537 ? 155.074 101.577 139.355 1.00 44.16 524 ASP A N 1
ATOM 3517 C CA . ASP A 1 537 ? 154.262 100.469 139.846 1.00 44.54 524 ASP A CA 1
ATOM 3518 C C . ASP A 1 537 ? 154.885 99.802 141.064 1.00 39.60 524 ASP A C 1
ATOM 3519 O O . ASP A 1 537 ? 154.161 99.250 141.900 1.00 38.27 524 ASP A O 1
ATOM 3524 N N . THR A 1 538 ? 156.213 99.835 141.178 1.00 39.09 525 THR A N 1
ATOM 3525 C CA . THR A 1 538 ? 156.909 99.275 142.327 1.00 37.37 525 THR A CA 1
ATOM 3526 C C . THR A 1 538 ? 157.425 100.333 143.290 1.00 37.24 525 THR A C 1
ATOM 3527 O O . THR A 1 538 ? 157.721 100.004 144.443 1.00 43.14 525 THR A O 1
ATOM 3531 N N . LEU A 1 539 ? 157.546 101.584 142.845 1.00 28.86 526 LEU A N 1
ATOM 3532 C CA . LEU A 1 539 ? 157.961 102.654 143.743 1.00 24.94 526 LEU A CA 1
ATOM 3533 C C . LEU A 1 539 ? 156.934 102.892 144.842 1.00 31.79 526 LEU A C 1
ATOM 3534 O O . LEU A 1 539 ? 157.288 103.364 145.927 1.00 40.35 526 LEU A O 1
ATOM 3539 N N . PHE A 1 540 ? 155.670 102.568 144.587 1.00 32.95 527 PHE A N 1
ATOM 3540 C CA . PHE A 1 540 ? 154.589 102.743 145.548 1.00 32.36 527 PHE A CA 1
ATOM 3541 C C . PHE A 1 540 ? 153.990 101.399 145.944 1.00 33.23 527 PHE A C 1
ATOM 3542 O O . PHE A 1 540 ? 152.772 101.248 146.054 1.00 32.18 527 PHE A O 1
ATOM 3550 N N . SER A 1 541 ? 154.849 100.403 146.158 1.00 34.84 528 SER A N 1
ATOM 3551 C CA . SER A 1 541 ? 154.429 99.067 146.556 1.00 35.70 528 SER A CA 1
ATOM 3552 C C . SER A 1 541 ? 154.758 98.745 148.007 1.00 47.22 528 SER A C 1
ATOM 3553 O O . SER A 1 541 ? 154.519 97.614 148.444 1.00 50.80 528 SER A O 1
ATOM 3556 N N . PHE A 1 542 ? 155.312 99.701 148.754 1.00 51.81 529 PHE A N 1
ATOM 3557 C CA . PHE A 1 542 ? 155.639 99.537 150.173 1.00 46.42 529 PHE A CA 1
ATOM 3558 C C . PHE A 1 542 ? 156.679 98.446 150.412 1.00 42.56 529 PHE A C 1
ATOM 3559 O O . PHE A 1 542 ? 156.711 97.829 151.478 1.00 43.47 529 PHE A O 1
ATOM 3567 N N . HIS A 1 543 ? 157.533 98.193 149.432 1.00 45.87 530 HIS A N 1
ATOM 3568 C CA . HIS A 1 543 ? 158.695 97.364 149.696 1.00 45.79 530 HIS A CA 1
ATOM 3569 C C . HIS A 1 543 ? 159.748 98.186 150.441 1.00 43.61 530 HIS A C 1
ATOM 3570 O O . HIS A 1 543 ? 159.871 99.392 150.213 1.00 51.02 530 HIS A O 1
ATOM 3577 N N . PRO A 1 544 ? 160.504 97.563 151.352 1.00 40.23 531 PRO A N 1
ATOM 3578 C CA . PRO A 1 544 ? 161.478 98.343 152.139 1.00 42.10 531 PRO A CA 1
ATOM 3579 C C . PRO A 1 544 ? 162.481 99.110 151.295 1.00 44.77 531 PRO A C 1
ATOM 3580 O O . PRO A 1 544 ? 162.778 100.272 151.599 1.00 50.23 531 PRO A O 1
ATOM 3584 N N . VAL A 1 545 ? 162.992 98.504 150.223 1.00 41.77 532 VAL A N 1
ATOM 3585 C CA . VAL A 1 545 ? 163.945 99.197 149.361 1.00 41.49 532 VAL A CA 1
ATOM 3586 C C . VAL A 1 545 ? 163.251 100.309 148.582 1.00 39.42 532 VAL A C 1
ATOM 3587 O O . VAL A 1 545 ? 163.765 101.432 148.473 1.00 38.19 532 VAL A O 1
ATOM 3591 N N . SER A 1 546 ? 162.070 100.014 148.035 1.00 35.13 533 SER A N 1
ATOM 3592 C CA . SER A 1 546 ? 161.310 101.024 147.310 1.00 35.20 533 SER A CA 1
ATOM 3593 C C . SER A 1 546 ? 160.927 102.182 148.220 1.00 35.73 533 SER A C 1
ATOM 3594 O O . SER A 1 546 ? 161.002 103.345 147.814 1.00 37.22 533 SER A O 1
ATOM 3597 N N . GLU A 1 547 ? 160.511 101.882 149.452 1.00 45.70 534 GLU A N 1
ATOM 3598 C CA . GLU A 1 547 ? 160.175 102.940 150.399 1.00 41.12 534 GLU A CA 1
ATOM 3599 C C . GLU A 1 547 ? 161.399 103.775 150.753 1.00 39.26 534 GLU A C 1
ATOM 3600 O O . GLU A 1 547 ? 161.319 105.008 150.842 1.00 44.74 534 GLU A O 1
ATOM 3606 N N . LYS A 1 548 ? 162.544 103.119 150.960 1.00 37.30 535 LYS A N 1
ATOM 3607 C CA . LYS A 1 548 ? 163.761 103.848 151.292 1.00 36.76 535 LYS A CA 1
ATOM 3608 C C . LYS A 1 548 ? 164.173 104.777 150.158 1.00 43.71 535 LYS A C 1
ATOM 3609 O O . LYS A 1 548 ? 164.697 105.870 150.401 1.00 46.36 535 LYS A O 1
ATOM 3615 N N . PHE A 1 549 ? 163.950 104.360 148.910 1.00 41.70 536 PHE A N 1
ATOM 3616 C CA . PHE A 1 549 ? 164.264 105.237 147.782 1.00 36.26 536 PHE A CA 1
ATOM 3617 C C . PHE A 1 549 ? 163.234 106.355 147.635 1.00 33.23 536 PHE A C 1
ATOM 3618 O O . PHE A 1 549 ? 163.584 107.493 147.292 1.00 35.66 536 PHE A O 1
ATOM 3626 N N . LEU A 1 550 ? 161.958 106.043 147.872 1.00 27.48 537 LEU A N 1
ATOM 3627 C CA . LEU A 1 550 ? 160.907 107.045 147.736 1.00 28.36 537 LEU A CA 1
ATOM 3628 C C . LEU A 1 550 ? 161.099 108.178 148.731 1.00 30.91 537 LEU A C 1
ATOM 3629 O O . LEU A 1 550 ? 160.905 109.353 148.392 1.00 34.99 537 LEU A O 1
ATOM 3634 N N . GLN A 1 551 ? 161.474 107.846 149.969 1.00 35.02 538 GLN A N 1
ATOM 3635 C CA . GLN A 1 551 ? 161.732 108.896 150.946 1.00 27.19 538 GLN A CA 1
ATOM 3636 C C . GLN A 1 551 ? 162.889 109.786 150.513 1.00 28.92 538 GLN A C 1
ATOM 3637 O O . GLN A 1 551 ? 162.810 111.010 150.658 1.00 34.72 538 GLN A O 1
ATOM 3643 N N . GLN A 1 552 ? 163.954 109.199 149.963 1.00 28.26 539 GLN A N 1
ATOM 3644 C CA . GLN A 1 552 ? 165.084 109.987 149.482 1.00 34.19 539 GLN A CA 1
ATOM 3645 C C . GLN A 1 552 ? 164.698 110.913 148.337 1.00 35.78 539 GLN A C 1
ATOM 3646 O O . GLN A 1 552 ? 165.195 112.042 148.266 1.00 32.79 539 GLN A O 1
ATOM 3652 N N . MET A 1 553 ? 163.843 110.450 147.424 1.00 35.84 540 MET A N 1
ATOM 3653 C CA . MET A 1 553 ? 163.426 111.301 146.312 1.00 23.87 540 MET A CA 1
ATOM 3654 C C . MET A 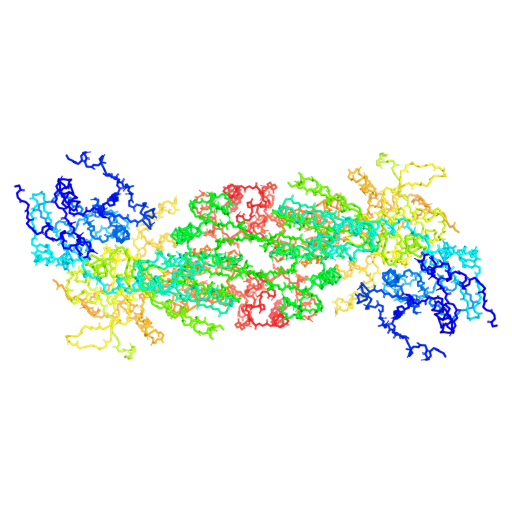1 553 ? 162.518 112.435 146.779 1.00 33.68 540 MET A C 1
ATOM 3655 O O . MET A 1 553 ? 162.685 113.591 146.363 1.00 42.22 540 MET A O 1
ATOM 3660 N N . VAL A 1 554 ? 161.544 112.122 147.639 1.00 34.42 541 VAL A N 1
ATOM 3661 C CA . VAL A 1 554 ? 160.628 113.155 148.118 1.00 24.94 541 VAL A CA 1
ATOM 3662 C C . VAL A 1 554 ? 161.373 114.180 148.962 1.00 19.23 541 VAL A C 1
ATOM 3663 O O . VAL A 1 554 ? 161.095 115.382 148.888 1.00 16.07 541 VAL A O 1
ATOM 3667 N N . ALA A 1 555 ? 162.340 113.732 149.766 1.00 25.94 542 ALA A N 1
ATOM 3668 C CA . ALA A 1 555 ? 163.186 114.662 150.498 1.00 29.28 542 ALA A CA 1
ATOM 3669 C C . ALA A 1 555 ? 164.030 115.528 149.578 1.00 32.27 542 ALA A C 1
ATOM 3670 O O . ALA A 1 555 ? 164.491 116.591 150.004 1.00 37.79 542 ALA A O 1
ATOM 3672 N N . LEU A 1 556 ? 164.247 115.096 148.338 1.00 38.21 543 LEU A N 1
ATOM 3673 C CA . LEU A 1 556 ? 164.960 115.889 147.348 1.00 34.19 543 LEU A CA 1
ATOM 3674 C C . LEU A 1 556 ? 164.069 116.951 146.719 1.00 27.14 543 LEU A C 1
ATOM 3675 O O . LEU A 1 556 ? 164.480 118.106 146.581 1.00 29.38 543 LEU A O 1
ATOM 3680 N N . TYR A 1 557 ? 162.847 116.580 146.337 1.00 25.77 544 TYR A N 1
ATOM 3681 C CA . TYR A 1 557 ? 162.040 117.502 145.547 1.00 31.49 544 TYR A CA 1
ATOM 3682 C C . TYR A 1 557 ? 161.297 118.541 146.384 1.00 34.18 544 TYR A C 1
ATOM 3683 O O . TYR A 1 557 ? 160.769 119.499 145.810 1.00 34.15 544 TYR A O 1
ATOM 3692 N N . VAL A 1 558 ? 161.263 118.410 147.711 1.00 37.37 545 VAL A N 1
ATOM 3693 C CA . VAL A 1 558 ? 160.573 119.376 148.565 1.00 31.43 545 VAL A CA 1
ATOM 3694 C C . VAL A 1 558 ? 161.546 120.259 149.340 1.00 27.50 545 VAL A C 1
ATOM 3695 O O . VAL A 1 558 ? 161.126 120.985 150.245 1.00 32.21 545 VAL A O 1
ATOM 3699 N N . ALA A 1 559 ? 162.834 120.227 149.000 1.00 29.20 546 ALA A N 1
ATOM 3700 C CA . ALA A 1 559 ? 163.826 120.971 149.764 1.00 29.10 546 ALA A CA 1
ATOM 3701 C C . ALA A 1 559 ? 163.766 122.475 149.530 1.00 34.20 546 ALA A C 1
ATOM 3702 O O . ALA A 1 559 ? 164.450 123.218 150.240 1.00 37.75 546 ALA A O 1
ATOM 3704 N N . SER A 1 560 ? 162.983 122.943 148.558 1.00 32.26 547 SER A N 1
ATOM 3705 C CA . SER A 1 560 ? 162.891 124.367 148.266 1.00 28.50 547 SER A CA 1
ATOM 3706 C C . SER A 1 560 ? 161.480 124.924 148.373 1.00 30.16 547 SER A C 1
ATOM 3707 O O . SER A 1 560 ? 161.271 126.098 148.045 1.00 37.39 547 SER A O 1
ATOM 3710 N N . HIS A 1 561 ? 160.509 124.130 148.812 1.00 26.98 548 HIS A N 1
ATOM 3711 C CA . HIS A 1 561 ? 159.158 124.637 148.996 1.00 30.39 548 HIS A CA 1
ATOM 3712 C C . HIS A 1 561 ? 159.096 125.588 150.185 1.00 37.02 548 HIS A C 1
ATOM 3713 O O . HIS A 1 561 ? 159.801 125.419 151.182 1.00 45.38 548 HIS A O 1
ATOM 3720 N N . TYR A 1 562 ? 158.245 126.609 150.065 1.00 32.33 549 TYR A N 1
ATOM 3721 C CA . TYR A 1 562 ? 157.979 127.487 151.199 1.00 23.84 549 TYR A CA 1
ATOM 3722 C C . TYR A 1 562 ? 157.085 126.815 152.230 1.00 31.62 549 TYR A C 1
ATOM 3723 O O . TYR A 1 562 ? 157.207 127.092 153.427 1.00 35.33 549 TYR A O 1
ATOM 3732 N N . LYS A 1 563 ? 156.188 125.939 151.787 1.00 34.22 550 LYS A N 1
ATOM 3733 C CA . LYS A 1 563 ? 155.314 125.184 152.679 1.00 34.93 550 LYS A CA 1
ATOM 3734 C C . LYS A 1 563 ? 155.150 123.790 152.093 1.00 36.83 550 LYS A C 1
ATOM 3735 O O . LYS A 1 563 ? 154.621 123.641 150.988 1.00 41.82 550 LYS A O 1
ATOM 3741 N N . ASN A 1 564 ? 155.605 122.776 152.825 1.00 31.47 551 ASN A N 1
ATOM 3742 C CA . ASN A 1 564 ? 155.446 121.400 152.377 1.00 30.10 551 ASN A CA 1
ATOM 3743 C C . ASN A 1 564 ? 153.968 121.058 152.241 1.00 37.79 551 ASN A C 1
ATOM 3744 O O . ASN A 1 564 ? 153.165 121.354 153.129 1.00 40.10 551 ASN A O 1
ATOM 3749 N N . SER A 1 565 ? 153.611 120.436 151.120 1.00 41.03 552 SER A N 1
ATOM 3750 C CA . SER A 1 565 ? 152.227 120.075 150.829 1.00 34.99 552 SER A CA 1
ATOM 3751 C C . SER A 1 565 ? 152.182 118.604 150.441 1.00 36.00 552 SER A C 1
ATOM 3752 O O . SER A 1 565 ? 152.873 118.197 149.484 1.00 42.79 552 SER A O 1
ATOM 3755 N N . PRO A 1 566 ? 151.402 117.773 151.134 1.00 34.51 553 PRO A N 1
ATOM 3756 C CA . PRO A 1 566 ? 151.362 116.342 150.814 1.00 37.07 553 PRO A CA 1
ATOM 3757 C C . PRO A 1 566 ? 150.389 115.965 149.707 1.00 35.91 553 PRO A C 1
ATOM 3758 O O . PRO A 1 566 ? 150.218 114.770 149.446 1.00 38.64 553 PRO A O 1
ATOM 3762 N N . ASN A 1 567 ? 149.737 116.931 149.058 1.00 34.60 554 ASN A N 1
ATOM 3763 C CA . ASN A 1 567 ? 148.880 116.621 147.919 1.00 35.49 554 ASN A CA 1
ATOM 3764 C C . ASN A 1 567 ? 149.680 116.304 146.662 1.00 40.21 554 ASN A C 1
ATOM 3765 O O . ASN A 1 567 ? 149.224 115.508 145.826 1.00 43.99 554 ASN A O 1
ATOM 3770 N N . ASP A 1 568 ? 150.861 116.905 146.514 1.00 39.02 555 ASP A N 1
ATOM 3771 C CA . ASP A 1 568 ? 151.726 116.589 145.388 1.00 36.98 555 ASP A CA 1
ATOM 3772 C C . ASP A 1 568 ? 152.136 115.125 145.373 1.00 39.73 555 ASP A C 1
ATOM 3773 O O . ASP A 1 568 ? 152.413 114.589 144.299 1.00 47.54 555 ASP A O 1
ATOM 3778 N N . LEU A 1 569 ? 152.172 114.464 146.533 1.00 34.37 556 LEU A N 1
ATOM 3779 C CA . LEU A 1 569 ? 152.441 113.029 146.553 1.00 32.87 556 LEU A CA 1
ATOM 3780 C C . LEU A 1 569 ? 151.339 112.253 145.845 1.00 36.80 556 LEU A C 1
ATOM 3781 O O . LEU A 1 569 ? 151.621 111.360 145.037 1.00 41.31 556 LEU A O 1
ATOM 3786 N N . GLN A 1 570 ? 150.076 112.585 146.125 1.00 33.36 557 GLN A N 1
ATOM 3787 C CA . GLN A 1 570 ? 148.972 111.936 145.426 1.00 34.74 557 GLN A CA 1
ATOM 3788 C C . GLN A 1 570 ? 148.987 112.274 143.941 1.00 40.56 557 GLN A C 1
ATOM 3789 O O . GLN A 1 570 ? 148.703 111.413 143.100 1.00 39.06 557 GLN A O 1
ATOM 3795 N N . LEU A 1 571 ? 149.310 113.525 143.599 1.00 42.57 558 LEU A N 1
ATOM 3796 C CA . LEU A 1 571 ? 149.404 113.891 142.188 1.00 36.33 558 LEU A CA 1
ATOM 3797 C C . LEU A 1 571 ? 150.481 113.082 141.475 1.00 39.05 558 LEU A C 1
ATOM 3798 O O . LEU A 1 571 ? 150.265 112.591 140.362 1.00 47.26 558 LEU A O 1
ATOM 3803 N N . MET A 1 572 ? 151.649 112.933 142.101 1.00 34.20 559 MET A N 1
ATOM 3804 C CA . MET A 1 572 ? 152.729 112.156 141.505 1.00 30.09 559 MET A CA 1
ATOM 3805 C C . MET A 1 572 ? 152.354 110.684 141.392 1.00 30.25 559 MET A C 1
ATOM 3806 O O . MET A 1 572 ? 152.706 110.018 140.412 1.00 31.11 559 MET A O 1
ATOM 3811 N N . SER A 1 573 ? 151.633 110.160 142.383 1.00 31.07 560 SER A N 1
ATOM 3812 C CA . SER A 1 573 ? 151.308 108.739 142.394 1.00 35.93 560 SER A CA 1
ATOM 3813 C C . SER A 1 573 ? 150.231 108.379 141.376 1.00 40.22 560 SER A C 1
ATOM 3814 O O . SER A 1 573 ? 150.345 107.357 140.693 1.00 38.93 560 SER A O 1
ATOM 3817 N N . ASP A 1 574 ? 149.180 109.193 141.258 1.00 46.16 561 ASP A N 1
ATOM 3818 C CA . ASP A 1 574 ? 148.001 108.816 140.487 1.00 43.43 561 ASP A CA 1
ATOM 3819 C C . ASP A 1 574 ? 147.863 109.541 139.155 1.00 48.22 561 ASP A C 1
ATOM 3820 O O . ASP A 1 574 ? 146.838 109.373 138.486 1.00 54.37 561 ASP A O 1
ATOM 3825 N N . ALA A 1 575 ? 148.845 110.339 138.750 1.00 43.66 562 ALA A N 1
ATOM 3826 C CA . ALA A 1 575 ? 148.769 110.987 137.448 1.00 37.80 562 ALA A CA 1
ATOM 3827 C C . ALA A 1 575 ? 148.873 109.943 136.338 1.00 44.98 562 ALA A C 1
ATOM 3828 O O . ALA A 1 575 ? 149.672 109.007 136.438 1.00 45.77 562 ALA A O 1
ATOM 3830 N N . PRO A 1 576 ? 148.083 110.074 135.268 1.00 48.60 563 PRO A N 1
ATOM 3831 C CA . PRO A 1 576 ? 148.065 109.030 134.234 1.00 43.68 563 PRO A CA 1
ATOM 3832 C C . PRO A 1 576 ? 149.228 109.098 133.254 1.00 42.72 563 PRO A C 1
ATOM 3833 O O . PRO A 1 576 ? 149.554 108.090 132.620 1.00 46.35 563 PRO A O 1
ATOM 3837 N N . ALA A 1 577 ? 149.860 110.262 133.109 1.00 30.68 564 ALA A N 1
ATOM 3838 C CA . ALA A 1 577 ? 150.881 110.455 132.087 1.00 29.58 564 ALA A CA 1
ATOM 3839 C C . ALA A 1 577 ? 152.206 110.965 132.639 1.00 34.43 564 ALA A C 1
ATOM 3840 O O . ALA A 1 577 ? 153.065 111.386 131.858 1.00 39.41 564 ALA A O 1
ATOM 3842 N N . HIS A 1 578 ? 152.400 110.939 133.953 1.00 34.24 565 HIS A N 1
ATOM 3843 C CA . HIS A 1 578 ? 153.617 111.477 134.545 1.00 27.05 565 HIS A CA 1
ATOM 3844 C C . HIS A 1 578 ? 154.714 110.421 134.596 1.00 26.68 565 HIS A C 1
ATOM 3845 O O . HIS A 1 578 ? 154.448 109.240 134.832 1.00 34.16 565 HIS A O 1
ATOM 3852 N N . GLU A 1 579 ? 155.953 110.857 134.375 1.00 25.43 566 GLU A N 1
ATOM 3853 C CA . GLU A 1 579 ? 157.115 109.981 134.377 1.00 25.55 566 GLU A CA 1
ATOM 3854 C C . GLU A 1 579 ? 158.204 110.578 135.257 1.00 24.62 566 GLU A C 1
ATOM 3855 O O . GLU A 1 579 ? 158.310 111.799 135.393 1.00 29.77 566 GLU A O 1
ATOM 3861 N N . LEU A 1 580 ? 159.020 109.706 135.847 1.00 22.63 567 LEU A N 1
ATOM 3862 C CA . LEU A 1 580 ? 160.065 110.104 136.783 1.00 17.57 567 LEU A CA 1
ATOM 3863 C C . LEU A 1 580 ? 161.416 109.616 136.287 1.00 16.93 567 LEU A C 1
ATOM 3864 O O . LEU A 1 580 ? 161.563 108.444 135.930 1.00 27.92 567 LEU A O 1
ATOM 3869 N N . PHE A 1 581 ? 162.399 110.511 136.273 1.00 14.98 568 PHE A N 1
ATOM 3870 C CA . PHE A 1 581 ? 163.755 110.192 135.851 1.00 20.00 568 PHE A CA 1
ATOM 3871 C C . PHE A 1 581 ? 164.730 110.636 136.930 1.00 22.93 568 PHE A C 1
ATOM 3872 O O . PHE A 1 581 ? 164.565 111.706 137.522 1.00 33.76 568 PHE A O 1
ATOM 3880 N N . VAL A 1 582 ? 165.743 109.814 137.186 1.00 16.34 569 VAL A N 1
ATOM 3881 C CA . VAL A 1 582 ? 166.717 110.073 138.238 1.00 16.55 569 VAL A CA 1
ATOM 3882 C C . VAL A 1 582 ? 168.117 109.979 137.648 1.00 22.07 569 VAL A C 1
ATOM 3883 O O . VAL A 1 582 ? 168.373 109.166 136.753 1.00 31.72 569 VAL A O 1
ATOM 3887 N N . LEU A 1 583 ? 169.015 110.836 138.126 1.00 22.94 570 LEU A N 1
ATOM 3888 C CA . LEU A 1 583 ? 170.394 110.891 137.652 1.00 30.00 570 LEU A CA 1
ATOM 3889 C C . LEU A 1 583 ? 171.295 110.297 138.727 1.00 33.00 570 LEU A C 1
ATOM 3890 O O . LEU A 1 583 ? 171.422 110.860 139.819 1.00 39.63 570 LEU A O 1
ATOM 3895 N N . THR A 1 584 ? 171.925 109.170 138.415 1.00 42.10 571 THR A N 1
ATOM 3896 C CA . THR A 1 584 ? 172.815 108.483 139.336 1.00 43.12 571 THR A CA 1
ATOM 3897 C C . THR A 1 584 ? 174.202 108.360 138.722 1.00 50.52 571 THR A C 1
ATOM 3898 O O . THR A 1 584 ? 174.358 108.353 137.498 1.00 53.72 571 THR A O 1
ATOM 3902 N N . GLY A 1 585 ? 175.209 108.268 139.586 1.00 62.39 572 GLY A N 1
ATOM 3903 C CA . GLY A 1 585 ? 176.570 108.075 139.151 1.00 61.88 572 GLY A CA 1
ATOM 3904 C C . GLY A 1 585 ? 176.888 106.609 138.940 1.00 64.04 572 GLY A C 1
ATOM 3905 O O . GLY A 1 585 ? 176.001 105.750 138.961 1.00 63.64 572 GLY A O 1
ATOM 3906 N N . PRO A 1 586 ? 178.165 106.294 138.721 1.00 81.14 573 PRO A N 1
ATOM 3907 C CA . PRO A 1 586 ? 178.568 104.886 138.570 1.00 80.73 573 PRO A CA 1
ATOM 3908 C C . PRO A 1 586 ? 178.391 104.139 139.883 1.00 80.92 573 PRO A C 1
ATOM 3909 O O . PRO A 1 586 ? 178.945 104.528 140.913 1.00 82.46 573 PRO A O 1
ATOM 3913 N N . ILE A 1 587 ? 177.608 103.060 139.845 1.00 91.82 574 ILE A N 1
ATOM 3914 C CA . ILE A 1 587 ? 177.273 102.287 141.031 1.00 94.43 574 ILE A CA 1
ATOM 3915 C C . ILE A 1 587 ? 177.486 100.807 140.739 1.00 93.38 574 ILE A C 1
ATOM 3916 O O . ILE A 1 587 ? 177.591 100.382 139.588 1.00 91.59 574 ILE A O 1
ATOM 3921 N N . GLN A 1 588 ? 177.546 100.022 141.810 1.00 108.40 575 GLN A N 1
ATOM 3922 C CA . GLN A 1 588 ? 177.783 98.589 141.742 1.00 110.45 575 GLN A CA 1
ATOM 3923 C C . GLN A 1 588 ? 176.511 97.826 142.092 1.00 110.68 575 GLN A C 1
ATOM 3924 O O . GLN A 1 588 ? 175.539 98.385 142.606 1.00 109.92 575 GLN A O 1
ATOM 3930 N N . GLU A 1 589 ? 176.533 96.527 141.804 1.00 112.41 576 GLU A N 1
ATOM 3931 C CA . GLU A 1 589 ? 175.383 95.675 142.068 1.00 111.76 576 GLU A CA 1
ATOM 3932 C C . GLU A 1 589 ? 175.164 95.501 143.567 1.00 111.43 576 GLU A C 1
ATOM 3933 O O . GLU A 1 589 ? 176.111 95.435 144.356 1.00 110.44 576 GLU A O 1
ATOM 3939 N N . GLY A 1 590 ? 173.893 95.424 143.955 1.00 106.51 577 GLY A N 1
ATOM 3940 C CA . GLY A 1 590 ? 173.528 95.250 145.345 1.00 105.24 577 GLY A CA 1
ATOM 3941 C C . GLY A 1 590 ? 173.565 96.505 146.186 1.00 105.65 577 GLY A C 1
ATOM 3942 O O . GLY A 1 590 ? 173.394 96.417 147.407 1.00 106.62 577 GLY A O 1
ATOM 3943 N N . ARG A 1 591 ? 173.781 97.670 145.578 1.00 94.78 578 ARG A N 1
ATOM 3944 C CA . ARG A 1 591 ? 173.837 98.934 146.306 1.00 93.28 578 ARG A CA 1
ATOM 3945 C C . ARG A 1 591 ? 172.927 99.928 145.600 1.00 92.58 578 ARG A C 1
ATOM 3946 O O . ARG A 1 591 ? 173.135 100.233 144.422 1.00 91.51 578 ARG A O 1
ATOM 3954 N N . LEU A 1 592 ? 171.924 100.427 146.313 1.00 72.12 579 LEU A N 1
ATOM 3955 C CA . LEU A 1 592 ? 171.010 101.396 145.728 1.00 71.32 579 LEU A CA 1
ATOM 3956 C C . LEU A 1 592 ? 171.744 102.704 145.453 1.00 70.98 579 LEU A C 1
ATOM 3957 O O . LEU A 1 592 ? 172.417 103.232 146.349 1.00 71.21 579 LEU A O 1
ATOM 3962 N N . PRO A 1 593 ? 171.651 103.250 144.245 1.00 61.07 580 PRO A N 1
ATOM 3963 C CA . PRO A 1 593 ? 172.324 104.519 143.956 1.00 58.51 580 PRO A CA 1
ATOM 3964 C C . PRO A 1 593 ? 171.699 105.674 144.718 1.00 57.03 580 PRO A C 1
ATOM 3965 O O . PRO A 1 593 ? 170.497 105.695 144.993 1.00 57.63 580 PRO A O 1
ATOM 3969 N N . GLU A 1 594 ? 172.537 106.646 145.057 1.00 51.01 581 GLU A N 1
ATOM 3970 C CA . GLU A 1 594 ? 172.068 107.843 145.741 1.00 49.61 581 GLU A CA 1
ATOM 3971 C C . GLU A 1 594 ? 171.585 108.858 144.713 1.00 49.13 581 GLU A C 1
ATOM 3972 O O . GLU A 1 594 ? 172.369 109.268 143.850 1.00 51.84 581 GLU A O 1
ATOM 3978 N N . PRO A 1 595 ? 170.318 109.280 144.759 1.00 39.44 582 PRO A N 1
ATOM 3979 C CA . PRO A 1 595 ? 169.802 110.186 143.724 1.00 35.93 582 PRO A CA 1
ATOM 3980 C C . PRO A 1 595 ? 170.435 111.565 143.769 1.00 33.85 582 PRO A C 1
ATOM 3981 O O . PRO A 1 595 ? 170.228 112.324 144.720 1.00 41.97 582 PRO A O 1
ATOM 3985 N N . LEU A 1 596 ? 171.225 111.891 142.747 1.00 25.48 583 LEU A N 1
ATOM 3986 C CA . LEU A 1 596 ? 171.817 113.220 142.658 1.00 26.68 583 LEU A CA 1
ATOM 3987 C C . LEU A 1 596 ? 170.808 114.251 142.165 1.00 33.52 583 LEU A C 1
ATOM 3988 O O . LEU A 1 596 ? 170.800 115.390 142.643 1.00 35.00 583 LEU A O 1
ATOM 3993 N N . CYS A 1 597 ? 169.956 113.872 141.216 1.00 30.92 584 CYS A N 1
ATOM 3994 C CA . CYS A 1 597 ? 168.966 114.778 140.654 1.00 23.78 584 CYS A CA 1
ATOM 3995 C C . CYS A 1 597 ? 167.730 113.981 140.274 1.00 23.62 584 CYS A C 1
ATOM 3996 O O . CYS A 1 597 ? 167.808 112.781 140.005 1.00 27.92 584 CYS A O 1
ATOM 3999 N N . VAL A 1 598 ? 166.586 114.659 140.253 1.00 20.65 585 VAL A N 1
ATOM 4000 C CA . VAL A 1 598 ? 165.313 114.031 139.923 1.00 19.09 585 VAL A CA 1
ATOM 4001 C C . VAL A 1 598 ? 164.541 114.957 138.992 1.00 19.27 585 VAL A C 1
ATOM 4002 O O . VAL A 1 598 ? 164.526 116.177 139.183 1.00 21.94 585 VAL A O 1
ATOM 4006 N N . ILE A 1 599 ? 163.920 114.373 137.968 1.00 20.72 586 ILE A N 1
ATOM 4007 C CA . ILE A 1 599 ? 163.145 115.107 136.975 1.00 16.58 586 ILE A CA 1
ATOM 4008 C C . ILE A 1 599 ? 161.772 114.464 136.864 1.00 13.97 586 ILE A C 1
ATOM 4009 O O . ILE A 1 599 ? 161.665 113.240 136.740 1.00 25.17 586 ILE A O 1
ATOM 4014 N N . GLN A 1 600 ? 160.725 115.282 136.913 1.00 7.17 587 GLN A N 1
ATOM 4015 C CA . GLN A 1 600 ? 159.362 114.829 136.678 1.00 14.24 587 GLN A CA 1
ATOM 4016 C C . GLN A 1 600 ? 158.842 115.485 135.409 1.00 21.45 587 GLN A C 1
ATOM 4017 O O . GLN A 1 600 ? 158.890 116.712 135.277 1.00 24.40 587 GLN A O 1
ATOM 4023 N N . VAL A 1 601 ? 158.350 114.668 134.480 1.00 27.09 588 VAL A N 1
ATOM 4024 C CA . VAL A 1 601 ? 157.917 115.129 133.167 1.00 15.83 588 VAL A CA 1
ATOM 4025 C C . VAL A 1 601 ? 156.465 114.726 132.961 1.00 20.26 588 VAL A C 1
ATOM 4026 O O . VAL A 1 601 ? 156.006 113.701 133.473 1.00 32.49 588 VAL A O 1
ATOM 4030 N N . SER A 1 602 ? 155.737 115.551 132.214 1.00 22.70 589 SER A N 1
ATOM 4031 C CA . SER A 1 602 ? 154.361 115.267 131.834 1.00 25.43 589 SER A CA 1
ATOM 4032 C C . SER A 1 602 ? 154.203 115.471 130.336 1.00 31.62 589 SER A C 1
ATOM 4033 O O . SER A 1 602 ? 154.751 116.421 129.770 1.00 40.13 589 SER A O 1
ATOM 4036 N N . LEU A 1 603 ? 153.451 114.578 129.697 1.00 31.16 590 LEU A N 1
ATOM 4037 C CA . LEU A 1 603 ? 153.239 114.636 128.258 1.00 31.96 590 LEU A CA 1
ATOM 4038 C C . LEU A 1 603 ? 151.987 115.447 127.949 1.00 36.26 590 LEU A C 1
ATOM 4039 O O . LEU A 1 603 ? 150.908 115.162 128.479 1.00 32.92 590 LEU A O 1
ATOM 4044 N N . GLU A 1 604 ? 152.133 116.449 127.082 1.00 38.97 591 GLU A N 1
ATOM 4045 C CA . GLU A 1 604 ? 151.056 117.370 126.754 1.00 36.63 591 GLU A CA 1
ATOM 4046 C C . GLU A 1 604 ? 150.947 117.532 125.245 1.00 38.70 591 GLU A C 1
ATOM 4047 O O . GLU A 1 604 ? 151.928 117.375 124.514 1.00 37.41 591 GLU A O 1
ATOM 4053 N N . GLY A 1 605 ? 149.739 117.846 124.785 1.00 49.02 592 GLY A N 1
ATOM 4054 C CA . GLY A 1 605 ? 149.508 118.090 123.376 1.00 49.66 592 GLY A CA 1
ATOM 4055 C C . GLY A 1 605 ? 148.444 117.197 122.774 1.00 50.86 592 GLY A C 1
ATOM 4056 O O . GLY A 1 605 ? 147.655 116.586 123.502 1.00 51.37 592 GLY A O 1
ATOM 4057 N N . LYS A 1 606 ? 148.417 117.118 121.443 1.00 52.67 593 LYS A N 1
ATOM 4058 C CA . LYS A 1 606 ? 147.486 116.266 120.703 1.00 55.03 593 LYS A CA 1
ATOM 4059 C C . LYS A 1 606 ? 146.033 116.563 121.086 1.00 57.22 593 LYS A C 1
ATOM 4060 O O . LYS A 1 606 ? 145.300 115.706 121.582 1.00 59.15 593 LYS A O 1
ATOM 4066 N N . ILE A 1 607 ? 145.628 117.805 120.839 1.00 61.71 594 ILE A N 1
ATOM 4067 C CA . ILE A 1 607 ? 144.262 118.255 121.077 1.00 61.75 594 ILE A CA 1
ATOM 4068 C C . ILE A 1 607 ? 143.564 118.407 119.733 1.00 64.91 594 ILE A C 1
ATOM 4069 O O . ILE A 1 607 ? 144.111 119.019 118.807 1.00 64.36 594 ILE A O 1
ATOM 4074 N N . SER A 1 608 ? 142.363 117.844 119.623 1.00 75.13 595 SER A N 1
ATOM 4075 C CA . SER A 1 608 ? 141.606 117.935 118.382 1.00 76.61 595 SER A CA 1
ATOM 4076 C C . SER A 1 608 ? 141.245 119.385 118.084 1.00 75.92 595 SER A C 1
ATOM 4077 O O . SER A 1 608 ? 140.909 120.157 118.986 1.00 77.41 595 SER A O 1
ATOM 4080 N N . LYS A 1 609 ? 141.314 119.752 116.802 1.00 74.74 596 LYS A N 1
ATOM 4081 C CA . LYS A 1 609 ? 141.061 121.132 116.403 1.00 75.76 596 LYS A CA 1
ATOM 4082 C C . LYS A 1 609 ? 139.625 121.564 116.665 1.00 74.63 596 LYS A C 1
ATOM 4083 O O . LYS A 1 609 ? 139.371 122.765 116.801 1.00 76.06 596 LYS A O 1
ATOM 4089 N N . GLN A 1 610 ? 138.684 120.620 116.741 1.00 77.27 597 GLN A N 1
ATOM 4090 C CA . GLN A 1 610 ? 137.308 120.979 117.067 1.00 76.13 597 GLN A CA 1
ATOM 4091 C C . GLN A 1 610 ? 137.213 121.586 118.461 1.00 82.01 597 GLN A C 1
ATOM 4092 O O . GLN A 1 610 ? 136.568 122.624 118.651 1.00 84.68 597 GLN A O 1
ATOM 4098 N N . SER A 1 611 ? 137.867 120.965 119.445 1.00 78.75 598 SER A N 1
ATOM 4099 C CA . SER A 1 611 ? 137.846 121.493 120.804 1.00 77.10 598 SER A CA 1
ATOM 4100 C C . SER A 1 611 ? 138.614 122.803 120.918 1.00 74.73 598 SER A C 1
ATOM 4101 O O . SER A 1 611 ? 138.207 123.690 121.677 1.00 70.40 598 SER A O 1
ATOM 4104 N N . ILE A 1 612 ? 139.714 122.947 120.176 1.00 73.06 599 ILE A N 1
ATOM 4105 C CA . ILE A 1 612 ? 140.450 124.208 120.183 1.00 73.84 599 ILE A CA 1
ATOM 4106 C C . ILE A 1 612 ? 139.589 125.328 119.614 1.00 75.80 599 ILE A C 1
ATOM 4107 O O . ILE A 1 612 ? 139.572 126.446 120.142 1.00 76.65 599 ILE A O 1
ATOM 4112 N N . LEU A 1 613 ? 138.872 125.052 118.522 1.00 77.55 600 LEU A N 1
ATOM 4113 C CA . LEU A 1 613 ? 137.976 126.054 117.951 1.00 74.90 600 LEU A CA 1
ATOM 4114 C C . LEU A 1 613 ? 136.833 126.382 118.903 1.00 75.20 600 LEU A C 1
ATOM 4115 O O . LEU A 1 613 ? 136.420 127.542 119.013 1.00 74.99 600 LEU A O 1
ATOM 4120 N N . LYS A 1 614 ? 136.299 125.369 119.591 1.00 73.50 601 LYS A N 1
ATOM 4121 C CA . LYS A 1 614 ? 135.237 125.614 120.561 1.00 76.38 601 LYS A CA 1
ATOM 4122 C C . LYS A 1 614 ? 135.724 126.495 121.706 1.00 80.22 601 LYS A C 1
ATOM 4123 O O . LYS A 1 614 ? 135.008 127.399 122.152 1.00 81.67 601 LYS A O 1
ATOM 4129 N N . SER A 1 615 ? 136.939 126.244 122.198 1.00 79.01 602 SER A N 1
ATOM 4130 C CA . SER A 1 615 ? 137.458 127.021 123.320 1.00 78.46 602 SER A CA 1
ATOM 4131 C C . SER A 1 615 ? 137.828 128.438 122.896 1.00 78.23 602 SER A C 1
ATOM 4132 O O . SER A 1 615 ? 137.528 129.401 123.611 1.00 75.10 602 SER A O 1
ATOM 4135 N N . LEU A 1 616 ? 138.479 128.587 121.741 1.00 73.39 603 LEU A N 1
ATOM 4136 C CA . LEU A 1 616 ? 138.880 129.905 121.265 1.00 70.42 603 LEU A CA 1
ATOM 4137 C C . LEU A 1 616 ? 137.694 130.780 120.882 1.00 72.73 603 LEU A C 1
ATOM 4138 O O . LEU A 1 616 ? 137.873 131.987 120.697 1.00 74.85 603 LEU A O 1
ATOM 4143 N N . SER A 1 617 ? 136.497 130.205 120.757 1.00 79.80 604 SER A N 1
ATOM 4144 C CA . SER A 1 617 ? 135.284 130.958 120.466 1.00 80.86 604 SER A CA 1
ATOM 4145 C C . SER A 1 617 ? 134.377 131.078 121.685 1.00 78.14 604 SER A C 1
ATOM 4146 O O . SER A 1 617 ? 133.187 131.372 121.542 1.00 78.42 604 SER A O 1
ATOM 4149 N N . ARG A 1 618 ? 134.914 130.848 122.878 1.00 80.57 605 ARG A N 1
ATOM 4150 C CA . ARG A 1 618 ? 134.147 130.948 124.114 1.00 84.23 605 ARG A CA 1
ATOM 4151 C C . ARG A 1 618 ? 135.126 131.191 125.258 1.00 87.82 605 ARG A C 1
ATOM 4152 O O . ARG A 1 618 ? 136.303 131.497 125.035 1.00 86.79 605 ARG A O 1
ATOM 4160 N N . GLY A 1 619 ? 134.640 131.062 126.490 1.00 89.99 606 GLY A N 1
ATOM 4161 C CA . GLY A 1 619 ? 135.480 131.284 127.650 1.00 88.34 606 GLY A CA 1
ATOM 4162 C C . GLY A 1 619 ? 135.808 130.025 128.427 1.00 87.86 606 GLY A C 1
ATOM 4163 O O . GLY A 1 619 ? 136.742 130.014 129.233 1.00 88.57 606 GLY A O 1
ATOM 4164 N N . GLN A 1 620 ? 135.051 128.958 128.193 1.00 87.20 607 GLN A N 1
ATOM 4165 C CA . GLN A 1 620 ? 135.264 127.707 128.904 1.00 86.87 607 GLN A CA 1
ATOM 4166 C C . GLN A 1 620 ? 136.570 127.053 128.469 1.00 87.05 607 GLN A C 1
ATOM 4167 O O . GLN A 1 620 ? 136.972 127.129 127.304 1.00 86.11 607 GLN A O 1
ATOM 4173 N N . GLN A 1 621 ? 137.234 126.401 129.426 1.00 79.00 608 GLN A N 1
ATOM 4174 C CA . GLN A 1 621 ? 138.506 125.753 129.171 1.00 79.14 608 GLN A CA 1
ATOM 4175 C C . GLN A 1 621 ? 138.658 124.570 130.118 1.00 76.42 608 GLN A C 1
ATOM 4176 O O . GLN A 1 621 ? 138.470 124.739 131.333 1.00 76.48 608 GLN A O 1
ATOM 4182 N N . PRO A 1 622 ? 138.981 123.380 129.605 1.00 77.83 609 PRO A N 1
ATOM 4183 C CA . PRO A 1 622 ? 139.158 122.223 130.499 1.00 78.73 609 PRO A CA 1
ATOM 4184 C C . PRO A 1 622 ? 140.278 122.407 131.506 1.00 79.96 609 PRO A C 1
ATOM 4185 O O . PRO A 1 622 ? 140.209 121.840 132.605 1.00 78.14 609 PRO A O 1
ATOM 4189 N N . ALA A 1 623 ? 141.318 123.167 131.154 1.00 78.77 610 ALA A N 1
ATOM 4190 C CA . ALA A 1 623 ? 142.460 123.454 132.021 1.00 79.44 610 ALA A CA 1
ATOM 4191 C C . ALA A 1 623 ? 143.222 122.195 132.426 1.00 78.92 610 ALA A C 1
ATOM 4192 O O . ALA A 1 623 ? 143.968 122.209 133.411 1.00 76.24 610 ALA A O 1
ATOM 4194 N N . GLY A 1 624 ? 143.047 121.099 131.687 1.00 68.88 611 GLY A N 1
ATOM 4195 C CA . GLY A 1 624 ? 143.827 119.904 131.966 1.00 66.02 611 GLY A CA 1
ATOM 4196 C C . GLY A 1 624 ? 145.303 120.098 131.673 1.00 65.40 611 GLY A C 1
ATOM 4197 O O . GLY A 1 624 ? 146.165 119.665 132.442 1.00 64.58 611 GLY A O 1
ATOM 4198 N N . ASP A 1 625 ? 145.612 120.747 130.556 1.00 53.63 612 ASP A N 1
ATOM 4199 C CA . ASP A 1 625 ? 146.978 121.059 130.169 1.00 48.40 612 ASP A CA 1
ATOM 4200 C C . ASP A 1 625 ? 147.309 122.500 130.536 1.00 53.78 612 ASP A C 1
ATOM 4201 O O . ASP A 1 625 ? 146.432 123.298 130.872 1.00 55.05 612 ASP A O 1
ATOM 4206 N N . LEU A 1 626 ? 148.596 122.827 130.468 1.00 47.43 613 LEU A N 1
ATOM 4207 C CA . LEU A 1 626 ? 149.055 124.169 130.799 1.00 44.86 613 LEU A CA 1
ATOM 4208 C C . LEU A 1 626 ? 149.662 124.885 129.605 1.00 42.36 613 LEU A C 1
ATOM 4209 O O . LEU A 1 626 ? 149.274 126.021 129.313 1.00 46.70 613 LEU A O 1
ATOM 4214 N N . ILE A 1 627 ? 150.607 124.258 128.899 1.00 37.65 614 ILE A N 1
ATOM 4215 C CA . ILE A 1 627 ? 151.265 124.942 127.785 1.00 37.13 614 ILE A CA 1
ATOM 4216 C C . ILE A 1 627 ? 150.390 124.954 126.539 1.00 37.23 614 ILE A C 1
ATOM 4217 O O . ILE A 1 627 ? 150.260 126.018 125.917 1.00 36.56 614 ILE A O 1
ATOM 4222 N N . PRO A 1 628 ? 149.787 123.841 126.096 1.00 50.62 615 PRO A N 1
ATOM 4223 C CA . PRO A 1 628 ? 148.867 123.942 124.951 1.00 48.29 615 PRO A CA 1
ATOM 4224 C C . PRO A 1 628 ? 147.717 124.909 125.166 1.00 47.84 615 PRO A C 1
ATOM 4225 O O . PRO A 1 628 ? 147.336 125.620 124.229 1.00 52.90 615 PRO A O 1
ATOM 4229 N N . TRP A 1 629 ? 147.146 124.957 126.366 1.00 49.20 616 TRP A N 1
ATOM 4230 C CA . TRP A 1 629 ? 145.931 125.723 126.607 1.00 53.20 616 TRP A CA 1
ATOM 4231 C C . TRP A 1 629 ? 146.200 127.194 126.885 1.00 57.74 616 TRP A C 1
ATOM 4232 O O . TRP A 1 629 ? 145.251 127.976 126.989 1.00 56.87 616 TRP A O 1
ATOM 4243 N N . LEU A 1 630 ? 147.462 127.586 127.014 1.00 46.24 617 LEU A N 1
ATOM 4244 C CA . LEU A 1 630 ? 147.822 128.973 127.272 1.00 37.22 617 LEU A CA 1
ATOM 4245 C C . LEU A 1 630 ? 148.303 129.683 126.021 1.00 34.92 617 LEU A C 1
ATOM 4246 O O . LEU A 1 630 ? 147.896 130.821 125.767 1.00 42.18 617 LEU A O 1
ATOM 4251 N N . VAL A 1 631 ? 149.165 129.041 125.229 1.00 33.89 618 VAL A N 1
ATOM 4252 C CA . VAL A 1 631 ? 149.647 129.661 123.999 1.00 36.55 618 VAL A CA 1
ATOM 4253 C C . VAL A 1 631 ? 148.498 129.857 123.020 1.00 39.05 618 VAL A C 1
ATOM 4254 O O . VAL A 1 631 ? 148.427 130.873 122.317 1.00 47.50 618 VAL A O 1
ATOM 4258 N N . SER A 1 632 ? 147.569 128.900 122.974 1.00 36.57 619 SER A N 1
ATOM 4259 C CA . SER A 1 632 ? 146.433 129.018 122.067 1.00 37.03 619 SER A CA 1
ATOM 4260 C C . SER A 1 632 ? 145.577 130.230 122.406 1.00 36.51 619 SER A C 1
ATOM 4261 O O . SER A 1 632 ? 145.109 130.937 121.509 1.00 43.52 619 SER A O 1
ATOM 4264 N N . GLN A 1 633 ? 145.350 130.481 123.696 1.00 43.94 620 GLN A N 1
ATOM 4265 C CA . GLN A 1 633 ? 144.534 131.625 124.088 1.00 45.00 620 GLN A CA 1
ATOM 4266 C C . GLN A 1 633 ? 145.296 132.937 123.934 1.00 41.03 620 GLN A C 1
ATOM 4267 O O . GLN A 1 633 ? 144.732 133.936 123.472 1.00 44.43 620 GLN A O 1
ATOM 4273 N N . GLN A 1 634 ? 146.575 132.960 124.315 1.00 35.95 621 GLN A N 1
ATOM 4274 C CA . GLN A 1 634 ? 147.338 134.203 124.249 1.00 33.47 621 GLN A CA 1
ATOM 4275 C C . GLN A 1 634 ? 147.572 134.642 122.810 1.00 34.09 621 GLN A C 1
ATOM 4276 O O . GLN A 1 634 ? 147.478 135.835 122.499 1.00 38.58 621 GLN A O 1
ATOM 4282 N N . PHE A 1 635 ? 147.885 133.703 121.919 1.00 27.24 622 PHE A N 1
ATOM 4283 C CA . PHE A 1 635 ? 148.223 134.026 120.541 1.00 29.42 622 PHE A CA 1
ATOM 4284 C C . PHE A 1 635 ? 147.060 133.846 119.578 1.00 37.50 622 PHE A C 1
ATOM 4285 O O . PHE A 1 635 ? 147.204 134.168 118.395 1.00 39.31 622 PHE A O 1
ATOM 4293 N N . GLN A 1 636 ? 145.919 133.351 120.053 1.00 41.68 623 GLN A N 1
ATOM 4294 C CA . GLN A 1 636 ? 144.759 133.076 119.206 1.00 42.33 623 GLN A CA 1
ATOM 4295 C C . GLN A 1 636 ? 145.151 132.201 118.017 1.00 47.11 623 GLN A C 1
ATOM 4296 O O . GLN A 1 636 ? 144.817 132.478 116.864 1.00 46.04 623 GLN A O 1
ATOM 4302 N N . ASP A 1 637 ? 145.878 131.129 118.317 1.00 57.54 624 ASP A N 1
ATOM 4303 C CA . ASP A 1 637 ? 146.352 130.180 117.324 1.00 54.65 624 ASP A CA 1
ATOM 4304 C C . ASP A 1 637 ? 145.683 128.829 117.538 1.00 56.12 624 ASP A C 1
ATOM 4305 O O . ASP A 1 637 ? 145.395 128.432 118.670 1.00 59.06 624 ASP A O 1
ATOM 4310 N N . ASP A 1 638 ? 145.434 128.128 116.434 1.00 71.31 625 ASP A N 1
ATOM 4311 C CA . ASP A 1 638 ? 144.758 126.840 116.466 1.00 73.90 625 ASP A CA 1
ATOM 4312 C C . ASP A 1 638 ? 145.642 125.686 116.014 1.00 72.02 625 ASP A C 1
ATOM 4313 O O . ASP A 1 638 ? 145.170 124.544 115.973 1.00 70.32 625 ASP A O 1
ATOM 4318 N N . GLU A 1 639 ? 146.906 125.945 115.677 1.00 69.69 626 GLU A N 1
ATOM 4319 C CA . GLU A 1 639 ? 147.796 124.913 115.166 1.00 66.67 626 GLU A CA 1
ATOM 4320 C C . GLU A 1 639 ? 148.819 124.429 116.184 1.00 67.91 626 GLU A C 1
ATOM 4321 O O . GLU A 1 639 ? 149.393 123.352 115.993 1.00 69.15 626 GLU A O 1
ATOM 4327 N N . PHE A 1 640 ? 149.068 125.194 117.248 1.00 53.59 627 PHE A N 1
ATOM 4328 C CA . PHE A 1 640 ? 150.056 124.779 118.238 1.00 43.96 627 PHE A CA 1
ATOM 4329 C C . PHE A 1 640 ? 149.521 123.662 119.126 1.00 47.54 627 PHE A C 1
ATOM 4330 O O . PHE A 1 640 ? 150.255 122.727 119.465 1.00 54.40 627 PHE A O 1
ATOM 4338 N N . ALA A 1 641 ? 148.247 123.739 119.511 1.00 55.80 628 ALA A N 1
ATOM 4339 C CA . ALA A 1 641 ? 147.687 122.784 120.459 1.00 59.19 628 ALA A CA 1
ATOM 4340 C C . ALA A 1 641 ? 147.507 121.392 119.871 1.00 61.24 628 ALA A C 1
ATOM 4341 O O . ALA A 1 641 ? 147.191 120.463 120.621 1.00 61.06 628 ALA A O 1
ATOM 4343 N N . SER A 1 642 ? 147.686 121.222 118.564 1.00 59.36 629 SER A N 1
ATOM 4344 C CA . SER A 1 642 ? 147.561 119.918 117.928 1.00 56.81 629 SER A CA 1
ATOM 4345 C C . SER A 1 642 ? 148.881 119.161 117.856 1.00 57.09 629 SER A C 1
ATOM 4346 O O . SER A 1 642 ? 148.903 118.031 117.359 1.00 60.57 629 SER A O 1
ATOM 4349 N N . LEU A 1 643 ? 149.973 119.749 118.337 1.00 49.29 630 LEU A N 1
ATOM 4350 C CA . LEU A 1 643 ? 151.275 119.097 118.315 1.00 51.63 630 LEU A CA 1
ATOM 4351 C C . LEU A 1 643 ? 151.415 118.173 119.524 1.00 57.80 630 LEU A C 1
ATOM 4352 O O . LEU A 1 643 ? 150.447 117.869 120.227 1.00 55.49 630 LEU A O 1
ATOM 4357 N N . SER A 1 644 ? 152.637 117.704 119.769 1.00 54.37 631 SER A N 1
ATOM 4358 C CA . SER A 1 644 ? 152.954 116.866 120.915 1.00 46.60 631 SER A CA 1
ATOM 4359 C C . SER A 1 644 ? 154.190 117.418 121.609 1.00 45.14 631 SER A C 1
ATOM 4360 O O . SER A 1 644 ? 155.170 117.779 120.951 1.00 44.18 631 SER A O 1
ATOM 4363 N N . GLY A 1 645 ? 154.142 117.482 122.938 1.00 30.82 632 GLY A N 1
ATOM 4364 C CA . GLY A 1 645 ? 155.256 118.030 123.690 1.00 30.12 632 GLY A CA 1
ATOM 4365 C C . GLY A 1 645 ? 155.270 117.525 125.114 1.00 36.50 632 GLY A C 1
ATOM 4366 O O . GLY A 1 645 ? 154.370 116.810 125.558 1.00 41.63 632 GLY A O 1
ATOM 4367 N N . ALA A 1 646 ? 156.321 117.910 125.831 1.00 30.36 633 ALA A N 1
ATOM 4368 C CA . ALA A 1 646 ? 156.529 117.506 127.213 1.00 22.11 633 ALA A CA 1
ATOM 4369 C C . ALA A 1 646 ? 156.725 118.733 128.089 1.00 20.38 633 ALA A C 1
ATOM 4370 O O . ALA A 1 646 ? 157.402 119.686 127.694 1.00 25.66 633 ALA A O 1
ATOM 4372 N N . ARG A 1 647 ? 156.133 118.705 129.280 1.00 18.56 634 ARG A N 1
ATOM 4373 C CA . ARG A 1 647 ? 156.268 119.781 130.253 1.00 13.50 634 ARG A CA 1
ATOM 4374 C C . ARG A 1 647 ? 157.053 119.270 131.452 1.00 19.33 634 ARG A C 1
ATOM 4375 O O . ARG A 1 647 ? 156.671 118.268 132.066 1.00 29.10 634 ARG A O 1
ATOM 4383 N N . ILE A 1 648 ? 158.139 119.963 131.788 1.00 10.96 635 ILE A N 1
ATOM 4384 C CA . ILE A 1 648 ? 158.970 119.602 132.935 1.00 11.52 635 ILE A CA 1
ATOM 4385 C C . ILE A 1 648 ? 158.294 120.170 134.180 1.00 18.57 635 ILE A C 1
ATOM 4386 O O . ILE A 1 648 ? 158.417 121.357 134.480 1.00 20.67 635 ILE A O 1
ATOM 4391 N N . VAL A 1 649 ? 157.569 119.317 134.907 1.00 12.80 636 VAL A N 1
ATOM 4392 C CA . VAL A 1 649 ? 156.832 119.777 136.079 1.00 12.77 636 VAL A CA 1
ATOM 4393 C C . VAL A 1 649 ? 157.785 120.144 137.209 1.00 23.90 636 VAL A C 1
ATOM 4394 O O . VAL A 1 649 ? 157.626 121.185 137.856 1.00 33.54 636 VAL A O 1
ATOM 4398 N N . ARG A 1 650 ? 158.788 119.308 137.465 1.00 19.42 637 ARG A N 1
ATOM 4399 C CA . ARG A 1 650 ? 159.723 119.569 138.547 1.00 14.38 637 ARG A CA 1
ATOM 4400 C C . ARG A 1 650 ? 161.094 119.020 138.191 1.00 13.29 637 ARG A C 1
ATOM 4401 O O . ARG A 1 650 ? 161.205 117.977 137.543 1.00 23.93 637 ARG A O 1
ATOM 4409 N N . ILE A 1 651 ? 162.130 119.737 138.613 1.00 11.87 638 ILE A N 1
ATOM 4410 C CA . ILE A 1 651 ? 163.508 119.276 138.501 1.00 21.19 638 ILE A CA 1
ATOM 4411 C C . ILE A 1 651 ? 164.306 119.878 139.650 1.00 29.71 638 ILE A C 1
ATOM 4412 O O . ILE A 1 651 ? 164.340 121.101 139.821 1.00 41.06 638 ILE A O 1
ATOM 4417 N N . ALA A 1 652 ? 164.935 119.030 140.461 1.00 17.16 639 ALA A N 1
ATOM 4418 C CA . ALA A 1 652 ? 165.658 119.502 141.632 1.00 13.75 639 ALA A CA 1
ATOM 4419 C C . ALA A 1 652 ? 166.850 118.599 141.897 1.00 22.03 639 ALA A C 1
ATOM 4420 O O . ALA A 1 652 ? 166.743 117.376 141.785 1.00 26.82 639 ALA A O 1
ATOM 4422 N N . THR A 1 653 ? 167.976 119.204 142.258 1.00 31.22 640 THR A N 1
ATOM 4423 C CA . THR A 1 653 ? 169.197 118.478 142.566 1.00 34.95 640 THR A CA 1
ATOM 4424 C C . THR A 1 653 ? 169.432 118.466 144.074 1.00 40.77 640 THR A C 1
ATOM 4425 O O . THR A 1 653 ? 168.692 119.075 144.851 1.00 37.84 640 THR A O 1
ATOM 4429 N N . ASN A 1 654 ? 170.481 117.761 144.479 1.00 44.06 641 ASN A N 1
ATOM 4430 C CA . ASN A 1 654 ? 170.827 117.667 145.893 1.00 44.53 641 ASN A CA 1
ATOM 4431 C C . ASN A 1 654 ? 171.358 119.008 146.384 1.00 44.15 641 ASN A C 1
ATOM 4432 O O . ASN A 1 654 ? 172.276 119.564 145.771 1.00 45.64 641 ASN A O 1
ATOM 4437 N N . PRO A 1 655 ? 170.811 119.560 147.470 1.00 40.76 642 PRO A N 1
ATOM 4438 C CA . PRO A 1 655 ? 171.259 120.888 147.920 1.00 40.37 642 PRO A CA 1
ATOM 4439 C C . PRO A 1 655 ? 172.742 120.959 148.235 1.00 43.62 642 PRO A C 1
ATOM 4440 O O . PRO A 1 655 ? 173.341 122.033 148.100 1.00 48.11 642 PRO A O 1
ATOM 4444 N N . ASP A 1 656 ? 173.355 119.853 148.656 1.00 43.04 643 ASP A N 1
ATOM 4445 C CA . ASP A 1 656 ? 174.793 119.845 148.892 1.00 44.42 643 ASP A CA 1
ATOM 4446 C C . ASP A 1 656 ? 175.601 119.768 147.604 1.00 47.15 643 ASP A C 1
ATOM 4447 O O . ASP A 1 656 ? 176.787 120.115 147.612 1.00 49.75 643 ASP A O 1
ATOM 4452 N N . TYR A 1 657 ? 174.991 119.331 146.503 1.00 48.16 644 TYR A N 1
ATOM 4453 C CA . TYR A 1 657 ? 175.687 119.153 145.235 1.00 47.50 644 TYR A CA 1
ATOM 4454 C C . TYR A 1 657 ? 175.334 120.220 144.207 1.00 48.71 644 TYR A C 1
ATOM 4455 O O . TYR A 1 657 ? 175.625 120.039 143.020 1.00 49.84 644 TYR A O 1
ATOM 4464 N N . MET A 1 658 ? 174.718 121.322 144.624 1.00 47.88 645 MET A N 1
ATOM 4465 C CA . MET A 1 658 ? 174.265 122.323 143.671 1.00 47.30 645 MET A CA 1
ATOM 4466 C C . MET A 1 658 ? 175.446 123.063 143.050 1.00 45.51 645 MET A C 1
ATOM 4467 O O . MET A 1 658 ? 176.542 123.130 143.612 1.00 45.69 645 MET A O 1
ATOM 4472 N N . SER A 1 659 ? 175.200 123.618 141.862 1.00 43.61 646 SER A N 1
ATOM 4473 C CA . SER A 1 659 ? 176.178 124.429 141.136 1.00 43.03 646 SER A CA 1
ATOM 4474 C C . SER A 1 659 ? 177.460 123.651 140.849 1.00 39.60 646 SER A C 1
ATOM 4475 O O . SER A 1 659 ? 178.568 124.156 141.038 1.00 41.35 646 SER A O 1
ATOM 4478 N N . MET A 1 660 ? 177.313 122.409 140.383 1.00 44.60 647 MET A N 1
ATOM 4479 C CA . MET A 1 660 ? 178.458 121.609 139.969 1.00 49.43 647 MET A CA 1
ATOM 4480 C C . MET A 1 660 ? 178.215 120.843 138.672 1.00 52.59 647 MET A C 1
ATOM 4481 O O . MET A 1 660 ? 179.092 120.083 138.247 1.00 51.74 647 MET A O 1
ATOM 4486 N N . GLY A 1 661 ? 177.063 121.022 138.030 1.00 45.94 648 GLY A N 1
ATOM 4487 C CA . GLY A 1 661 ? 176.851 120.521 136.687 1.00 42.60 648 GLY A CA 1
ATOM 4488 C C . GLY A 1 661 ? 175.974 119.298 136.533 1.00 40.73 648 GLY A C 1
ATOM 4489 O O . GLY A 1 661 ? 175.999 118.680 135.463 1.00 35.78 648 GLY A O 1
ATOM 4490 N N . TYR A 1 662 ? 175.196 118.926 137.550 1.00 39.68 649 TYR A N 1
ATOM 4491 C CA . TYR A 1 662 ? 174.383 117.720 137.432 1.00 40.69 649 TYR A CA 1
ATOM 4492 C C . TYR A 1 662 ? 173.020 117.991 136.804 1.00 42.00 649 TYR A C 1
ATOM 4493 O O . TYR A 1 662 ? 172.530 117.165 136.025 1.00 50.86 649 TYR A O 1
ATOM 4502 N N . GLY A 1 663 ? 172.392 119.121 137.128 1.00 27.22 650 GLY A N 1
ATOM 4503 C CA . GLY A 1 663 ? 171.110 119.437 136.520 1.00 22.13 650 GLY A CA 1
ATOM 4504 C C . GLY A 1 663 ? 171.207 119.623 135.019 1.00 25.75 650 GLY A C 1
ATOM 4505 O O . GLY A 1 663 ? 170.347 119.153 134.268 1.00 33.19 650 GLY A O 1
ATOM 4506 N N . SER A 1 664 ? 172.259 120.305 134.560 1.00 22.52 651 SER A N 1
ATOM 4507 C CA . SER A 1 664 ? 172.465 120.477 133.127 1.00 20.79 651 SER A CA 1
ATOM 4508 C C . SER A 1 664 ? 172.704 119.141 132.436 1.00 28.51 651 SER A C 1
ATOM 4509 O O . SER A 1 664 ? 172.182 118.900 131.342 1.00 33.53 651 SER A O 1
ATOM 4512 N N . LYS A 1 665 ? 173.496 118.262 133.056 1.00 27.26 652 LYS A N 1
ATOM 4513 C CA . LYS A 1 665 ? 173.742 116.948 132.472 1.00 24.36 652 LYS A CA 1
ATOM 4514 C C . LYS A 1 665 ? 172.459 116.134 132.378 1.00 29.37 652 LYS A C 1
ATOM 4515 O O . LYS A 1 665 ? 172.200 115.487 131.356 1.00 40.54 652 LYS A O 1
ATOM 4521 N N . ALA A 1 666 ? 171.640 116.155 133.432 1.00 18.40 653 ALA A N 1
ATOM 4522 C CA . ALA A 1 666 ? 170.370 115.438 133.387 1.00 13.18 653 ALA A CA 1
ATOM 4523 C C . ALA A 1 666 ? 169.441 116.004 132.323 1.00 19.95 653 ALA A C 1
ATOM 4524 O O . ALA A 1 666 ? 168.774 115.240 131.614 1.00 30.19 653 ALA A O 1
ATOM 4526 N N . LEU A 1 667 ? 169.386 117.332 132.192 1.00 23.62 654 LEU A N 1
ATOM 4527 C CA . LEU A 1 667 ? 168.544 117.946 131.172 1.00 24.62 654 LEU A CA 1
ATOM 4528 C C . LEU A 1 667 ? 169.003 117.559 129.771 1.00 26.31 654 LEU A C 1
ATOM 4529 O O . LEU A 1 667 ? 168.183 117.210 128.911 1.00 29.16 654 LEU A O 1
ATOM 4534 N N . GLN A 1 668 ? 170.315 117.607 129.525 1.00 21.62 655 GLN A N 1
ATOM 4535 C CA . GLN A 1 668 ? 170.837 117.228 128.216 1.00 22.75 655 GLN A CA 1
ATOM 4536 C C . GLN A 1 668 ? 170.563 115.761 127.915 1.00 26.27 655 GLN A C 1
ATOM 4537 O O . GLN A 1 668 ? 170.209 115.408 126.785 1.00 33.02 655 GLN A O 1
ATOM 4543 N N . LEU A 1 669 ? 170.727 114.887 128.912 1.00 19.35 656 LEU A N 1
ATOM 4544 C CA . LEU A 1 669 ? 170.450 113.473 128.694 1.00 21.16 656 LEU A CA 1
ATOM 4545 C C . LEU A 1 669 ? 168.978 113.227 128.396 1.00 25.05 656 LEU A C 1
ATOM 4546 O O . LEU A 1 669 ? 168.655 112.418 127.521 1.00 32.63 656 LEU A O 1
ATOM 4551 N N . LEU A 1 670 ? 168.073 113.912 129.099 1.00 26.94 657 LEU A N 1
ATOM 4552 C CA . LEU A 1 670 ? 166.651 113.771 128.797 1.00 25.45 657 LEU A CA 1
ATOM 4553 C C . LEU A 1 670 ? 166.333 114.265 127.390 1.00 33.07 657 LEU A C 1
ATOM 4554 O O . LEU A 1 670 ? 165.559 113.630 126.660 1.00 39.46 657 LEU A O 1
ATOM 4559 N N . VAL A 1 671 ? 166.927 115.394 126.994 1.00 32.70 658 VAL A N 1
ATOM 4560 C CA . VAL A 1 671 ? 166.695 115.933 125.655 1.00 28.24 658 VAL A CA 1
ATOM 4561 C C . VAL A 1 671 ? 167.164 114.942 124.597 1.00 32.80 658 VAL A C 1
ATOM 4562 O O . VAL A 1 671 ? 166.449 114.653 123.631 1.00 34.35 658 VAL A O 1
ATOM 4566 N N . ASP A 1 672 ? 168.368 114.392 124.776 1.00 38.51 659 ASP A N 1
ATOM 4567 C CA . ASP A 1 672 ? 168.876 113.403 123.830 1.00 38.69 659 ASP A CA 1
ATOM 4568 C C . ASP A 1 672 ? 168.013 112.150 123.811 1.00 36.55 659 ASP A C 1
ATOM 4569 O O . ASP A 1 672 ? 167.835 111.538 122.753 1.00 39.62 659 ASP A O 1
ATOM 4574 N N . TYR A 1 673 ? 167.475 111.750 124.963 1.00 34.66 660 TYR A N 1
ATOM 4575 C CA . TYR A 1 673 ? 166.571 110.608 124.994 1.00 36.46 660 TYR A CA 1
ATOM 4576 C C . TYR A 1 673 ? 165.326 110.873 124.163 1.00 38.90 660 TYR A C 1
ATOM 4577 O O . TYR A 1 673 ? 164.875 110.001 123.413 1.00 45.25 660 TYR A O 1
ATOM 4586 N N . TYR A 1 674 ? 164.758 112.074 124.273 1.00 36.95 661 TYR A N 1
ATOM 4587 C CA . TYR A 1 674 ? 163.557 112.380 123.506 1.00 34.62 661 TYR A CA 1
ATOM 4588 C C . TYR A 1 674 ? 163.848 112.710 122.048 1.00 39.84 661 TYR A C 1
ATOM 4589 O O . TYR A 1 674 ? 162.906 112.817 121.256 1.00 44.72 661 TYR A O 1
ATOM 4598 N N . GLU A 1 675 ? 165.117 112.864 121.676 1.00 45.37 662 GLU A N 1
ATOM 4599 C CA . GLU A 1 675 ? 165.515 113.076 120.292 1.00 42.92 662 GLU A CA 1
ATOM 4600 C C . GLU A 1 675 ? 165.871 111.778 119.577 1.00 42.54 662 GLU A C 1
ATOM 4601 O O . GLU A 1 675 ? 166.341 111.823 118.436 1.00 42.95 662 GLU A O 1
ATOM 4607 N N . GLY A 1 676 ? 165.661 110.632 120.217 1.00 44.17 663 GLY A N 1
ATOM 4608 C CA . GLY A 1 676 ? 166.016 109.351 119.631 1.00 41.12 663 GLY A CA 1
ATOM 4609 C C . GLY A 1 676 ? 167.504 109.123 119.473 1.00 43.82 663 GLY A C 1
ATOM 4610 O O . GLY A 1 676 ? 167.939 108.581 118.450 1.00 45.60 663 GLY A O 1
ATOM 4611 N N . LYS A 1 677 ? 168.299 109.524 120.463 1.00 48.74 664 LYS A N 1
ATOM 4612 C CA . LYS A 1 677 ? 169.745 109.359 120.423 1.00 48.61 664 LYS A CA 1
ATOM 4613 C C . LYS A 1 677 ? 170.221 108.085 121.108 1.00 49.67 664 LYS A C 1
ATOM 4614 O O . LYS A 1 677 ? 171.422 107.803 121.095 1.00 52.81 664 LYS A O 1
ATOM 4620 N N . PHE A 1 678 ? 169.316 107.312 121.704 1.00 51.88 665 PHE A N 1
ATOM 4621 C CA . PHE A 1 678 ? 169.664 106.078 122.399 1.00 53.21 665 PHE A CA 1
ATOM 4622 C C . PHE A 1 678 ? 169.005 104.909 121.683 1.00 54.30 665 PHE A C 1
ATOM 4623 O O . PHE A 1 678 ? 167.780 104.884 121.527 1.00 56.11 665 PHE A O 1
ATOM 4631 N N . ALA A 1 679 ? 169.814 103.944 121.260 1.00 59.68 666 ALA A N 1
ATOM 4632 C CA . ALA A 1 679 ? 169.309 102.786 120.534 1.00 60.32 666 ALA A CA 1
ATOM 4633 C C . ALA A 1 679 ? 169.281 101.549 121.425 1.00 62.18 666 ALA A C 1
ATOM 4634 O O . ALA A 1 679 ? 168.617 100.562 121.112 1.00 61.33 666 ALA A O 1
ATOM 4636 N N . LEU A 1 718 ? 156.289 92.268 139.638 1.00 56.98 705 LEU A N 1
ATOM 4637 C CA . LEU A 1 718 ? 157.110 93.360 140.146 1.00 59.06 705 LEU A CA 1
ATOM 4638 C C . LEU A 1 718 ? 158.289 93.645 139.220 1.00 60.33 705 LEU A C 1
ATOM 4639 O O . LEU A 1 718 ? 159.351 93.039 139.354 1.00 60.52 705 LEU A O 1
ATOM 4644 N N . PRO A 1 719 ? 158.098 94.569 138.283 1.00 53.65 706 PRO A N 1
ATOM 4645 C CA . PRO A 1 719 ? 159.173 94.925 137.353 1.00 47.05 706 PRO A CA 1
ATOM 4646 C C . PRO A 1 719 ? 160.319 95.600 138.082 1.00 49.23 706 PRO A C 1
ATOM 4647 O O . PRO A 1 719 ? 160.134 96.125 139.190 1.00 53.16 706 PRO A O 1
ATOM 4651 N N . PRO A 1 720 ? 161.522 95.588 137.508 1.00 49.37 707 PRO A N 1
ATOM 4652 C CA . PRO A 1 720 ? 162.661 96.230 138.176 1.00 52.96 707 PRO A CA 1
ATOM 4653 C C . PRO A 1 720 ? 162.422 97.718 138.389 1.00 53.78 707 PRO A C 1
ATOM 4654 O O . PRO A 1 720 ? 161.820 98.397 137.555 1.00 56.44 707 PRO A O 1
ATOM 4658 N N . LEU A 1 721 ? 162.902 98.218 139.530 1.00 42.89 708 LEU A N 1
ATOM 4659 C CA . LEU A 1 721 ? 162.704 99.624 139.868 1.00 44.67 708 LEU A CA 1
ATOM 4660 C C . LEU A 1 721 ? 163.400 100.540 138.870 1.00 43.82 708 LEU A C 1
ATOM 4661 O O . LEU A 1 721 ? 162.843 101.567 138.466 1.00 40.34 708 LEU A O 1
ATOM 4666 N N . PHE A 1 722 ? 164.612 100.185 138.456 1.00 47.28 709 PHE A N 1
ATOM 4667 C CA . PHE A 1 722 ? 165.424 101.014 137.576 1.00 42.82 709 PHE A CA 1
ATOM 4668 C C . PHE A 1 722 ? 165.507 100.379 136.196 1.00 45.41 709 PHE A C 1
ATOM 4669 O O . PHE A 1 722 ? 165.828 99.193 136.071 1.00 51.01 709 PHE A O 1
ATOM 4677 N N . SER A 1 723 ? 165.223 101.172 135.166 1.00 43.09 710 SER A N 1
ATOM 4678 C CA . SER A 1 723 ? 165.303 100.730 133.781 1.00 45.48 710 SER A CA 1
ATOM 4679 C C . SER A 1 723 ? 166.220 101.672 133.019 1.00 41.85 710 SER A C 1
ATOM 4680 O O . SER A 1 723 ? 166.066 102.894 133.106 1.00 46.85 710 SER A O 1
ATOM 4683 N N . LYS A 1 724 ? 167.171 101.108 132.282 1.00 42.73 711 LYS A N 1
ATOM 4684 C CA . LYS A 1 724 ? 168.074 101.923 131.484 1.00 44.14 711 LYS A CA 1
ATOM 4685 C C . LYS A 1 724 ? 167.327 102.566 130.323 1.00 45.39 711 LYS A C 1
ATOM 4686 O O . LYS A 1 724 ? 166.321 102.044 129.835 1.00 48.76 711 LYS A O 1
ATOM 4692 N N . LEU A 1 725 ? 167.830 103.722 129.882 1.00 40.93 712 LEU A N 1
ATOM 4693 C CA . LEU A 1 725 ? 167.182 104.435 128.788 1.00 43.52 712 LEU A CA 1
ATOM 4694 C C . LEU A 1 725 ? 167.281 103.670 127.475 1.00 45.05 712 LEU A C 1
ATOM 4695 O O . LEU A 1 725 ? 166.379 103.764 126.635 1.00 49.14 712 LEU A O 1
ATOM 4700 N N . SER A 1 726 ? 168.359 102.908 127.280 1.00 52.45 713 SER A N 1
ATOM 4701 C CA . SER A 1 726 ? 168.531 102.158 126.042 1.00 53.32 713 SER A CA 1
ATOM 4702 C C . SER A 1 726 ? 167.525 101.025 125.899 1.00 52.12 713 SER A C 1
ATOM 4703 O O . SER A 1 726 ? 167.357 100.500 124.794 1.00 55.37 713 SER A O 1
ATOM 4706 N N . GLU A 1 727 ? 166.858 100.634 126.982 1.00 54.98 714 GLU A N 1
ATOM 4707 C CA . GLU A 1 727 ? 165.920 99.521 126.952 1.00 57.05 714 GLU A CA 1
ATOM 4708 C C . GLU A 1 727 ? 164.490 99.940 126.638 1.00 55.73 714 GLU A C 1
ATOM 4709 O O . GLU A 1 727 ? 163.631 99.068 126.472 1.00 58.92 714 GLU A O 1
ATOM 4715 N N . ARG A 1 728 ? 164.209 101.238 126.553 1.00 51.11 715 ARG A N 1
ATOM 4716 C CA . ARG A 1 728 ? 162.865 101.726 126.281 1.00 54.63 715 ARG A CA 1
ATOM 4717 C C . ARG A 1 728 ? 162.894 102.693 125.107 1.00 57.50 715 ARG A C 1
ATOM 4718 O O . ARG A 1 728 ? 163.826 103.490 124.969 1.00 60.37 715 ARG A O 1
ATOM 4726 N N . ARG A 1 729 ? 161.867 102.612 124.259 1.00 57.89 716 ARG A N 1
ATOM 4727 C CA . ARG A 1 729 ? 161.762 103.475 123.087 1.00 53.49 716 ARG A CA 1
ATOM 4728 C C . ARG A 1 729 ? 161.069 104.780 123.460 1.00 57.61 716 ARG A C 1
ATOM 4729 O O . ARG A 1 729 ? 159.950 104.751 123.985 1.00 60.72 716 ARG A O 1
ATOM 4737 N N . PRO A 1 730 ? 161.692 105.930 123.202 1.00 54.56 717 PRO A N 1
ATOM 4738 C CA . PRO A 1 730 ? 161.085 107.206 123.600 1.00 51.43 717 PRO A CA 1
ATOM 4739 C C . PRO A 1 730 ? 159.868 107.573 122.770 1.00 51.64 717 PRO A C 1
ATOM 4740 O O . PRO A 1 730 ? 159.443 106.811 121.895 1.00 51.12 717 PRO A O 1
ATOM 4744 N N . GLU A 1 731 ? 159.300 108.741 123.043 1.00 58.09 718 GLU A N 1
ATOM 4745 C CA . GLU A 1 731 ? 158.167 109.263 122.298 1.00 60.08 718 GLU A CA 1
ATOM 4746 C C . GLU A 1 731 ? 158.641 110.246 121.234 1.00 58.14 718 GLU A C 1
ATOM 4747 O O . GLU A 1 731 ? 159.749 110.783 121.298 1.00 59.45 718 GLU A O 1
ATOM 4753 N N . LYS A 1 732 ? 157.782 110.475 120.246 1.00 50.52 719 LYS A N 1
ATOM 4754 C CA . LYS A 1 732 ? 158.057 111.442 119.191 1.00 49.73 719 LYS A CA 1
ATOM 4755 C C . LYS A 1 732 ? 157.424 112.770 119.585 1.00 54.18 719 LYS A C 1
ATOM 4756 O O . LYS A 1 732 ? 156.197 112.912 119.568 1.00 56.70 719 LYS A O 1
ATOM 4762 N N . LEU A 1 733 ? 158.260 113.740 119.939 1.00 47.98 720 LEU A N 1
ATOM 4763 C CA . LEU A 1 733 ? 157.809 115.011 120.480 1.00 49.24 720 LEU A CA 1
ATOM 4764 C C . LEU A 1 733 ? 158.367 116.159 119.651 1.00 49.83 720 LEU A C 1
ATOM 4765 O O . LEU A 1 733 ? 159.462 116.068 119.089 1.00 46.98 720 LEU A O 1
ATOM 4770 N N . ASP A 1 734 ? 157.597 117.245 119.583 1.00 38.55 721 ASP A N 1
ATOM 4771 C CA . ASP A 1 734 ? 157.987 118.418 118.813 1.00 34.09 721 ASP A CA 1
ATOM 4772 C C . ASP A 1 734 ? 158.687 119.468 119.666 1.00 37.38 721 ASP A C 1
ATOM 4773 O O . ASP A 1 734 ? 159.619 120.126 119.194 1.00 39.77 721 ASP A O 1
ATOM 4778 N N . TYR A 1 735 ? 158.261 119.633 120.916 1.00 36.44 722 TYR A N 1
ATOM 4779 C CA . TYR A 1 735 ? 158.793 120.682 121.772 1.00 30.25 722 TYR A CA 1
ATOM 4780 C C . TYR A 1 735 ? 158.846 120.189 123.210 1.00 37.14 722 TYR A C 1
ATOM 4781 O O . TYR A 1 735 ? 158.238 119.177 123.567 1.00 40.86 722 TYR A O 1
ATOM 4790 N N . VAL A 1 736 ? 159.596 120.919 124.032 1.00 29.06 723 VAL A N 1
ATOM 4791 C CA . VAL A 1 736 ? 159.612 120.732 125.477 1.00 25.52 723 VAL A CA 1
ATOM 4792 C C . VAL A 1 736 ? 159.498 122.106 126.126 1.00 18.88 723 VAL A C 1
ATOM 4793 O O . VAL A 1 736 ? 160.105 123.073 125.653 1.00 22.48 723 VAL A O 1
ATOM 4797 N N . GLY A 1 737 ? 158.680 122.205 127.175 1.00 8.53 724 GLY A N 1
ATOM 4798 C CA . GLY A 1 737 ? 158.377 123.483 127.774 1.00 1.88 724 GLY A CA 1
ATOM 4799 C C . GLY A 1 737 ? 158.396 123.418 129.289 1.00 13.03 724 GLY A C 1
ATOM 4800 O O . GLY A 1 737 ? 158.236 122.359 129.893 1.00 26.13 724 GLY A O 1
ATOM 4801 N N . VAL A 1 738 ? 158.591 124.588 129.897 1.00 11.80 725 VAL A N 1
ATOM 4802 C CA . VAL A 1 738 ? 158.664 124.717 131.346 1.00 10.80 725 VAL A CA 1
ATOM 4803 C C . VAL A 1 738 ? 157.983 126.011 131.770 1.00 16.18 725 VAL A C 1
ATOM 4804 O O . VAL A 1 738 ? 157.982 127.006 131.040 1.00 24.32 725 VAL A O 1
ATOM 4808 N N . SER A 1 739 ? 157.381 125.984 132.958 1.00 19.65 726 SER A N 1
ATOM 4809 C CA . SER A 1 739 ? 156.746 127.148 133.561 1.00 10.02 726 SER A CA 1
ATOM 4810 C C . SER A 1 739 ? 157.314 127.341 134.958 1.00 19.57 726 SER A C 1
ATOM 4811 O O . SER A 1 739 ? 157.379 126.387 135.737 1.00 35.98 726 SER A O 1
ATOM 4814 N N . TYR A 1 740 ? 157.724 128.566 135.274 1.00 12.33 727 TYR A N 1
ATOM 4815 C CA . TYR A 1 740 ? 158.383 128.832 136.545 1.00 8.65 727 TYR A CA 1
ATOM 4816 C C . TYR A 1 740 ? 158.240 130.310 136.880 1.00 22.07 727 TYR A C 1
ATOM 4817 O O . TYR A 1 740 ? 157.878 131.126 136.031 1.00 33.58 727 TYR A O 1
ATOM 4826 N N . GLY A 1 741 ? 158.526 130.642 138.138 1.00 25.58 728 GLY A N 1
ATOM 4827 C CA . GLY A 1 741 ? 158.532 132.033 138.564 1.00 20.55 728 GLY A CA 1
ATOM 4828 C C . GLY A 1 741 ? 159.851 132.691 138.211 1.00 23.92 728 GLY A C 1
ATOM 4829 O O . GLY A 1 741 ? 160.924 132.162 138.519 1.00 28.83 728 GLY A O 1
ATOM 4830 N N . LEU A 1 742 ? 159.775 133.857 137.578 1.00 18.96 729 LEU A N 1
ATOM 4831 C CA . LEU A 1 742 ? 160.949 134.453 136.955 1.00 20.27 729 LEU A CA 1
ATOM 4832 C C . LEU A 1 742 ? 161.976 134.894 137.991 1.00 26.73 729 LEU A C 1
ATOM 4833 O O . LEU A 1 742 ? 161.643 135.560 138.975 1.00 23.44 729 LEU A O 1
ATOM 4838 N N . THR A 1 743 ? 163.232 134.520 137.754 1.00 28.00 730 THR A N 1
ATOM 4839 C CA . THR A 1 743 ? 164.376 134.988 138.521 1.00 26.19 730 THR A CA 1
ATOM 4840 C C . THR A 1 743 ? 165.586 134.948 137.600 1.00 27.16 730 THR A C 1
ATOM 4841 O O . THR A 1 743 ? 165.648 134.126 136.684 1.00 37.83 730 THR A O 1
ATOM 4845 N N . GLN A 1 744 ? 166.545 135.843 137.842 1.00 22.52 731 GLN A N 1
ATOM 4846 C CA . GLN A 1 744 ? 167.703 135.923 136.957 1.00 22.75 731 GLN A CA 1
ATOM 4847 C C . GLN A 1 744 ? 168.521 134.637 136.968 1.00 23.43 731 GLN A C 1
ATOM 4848 O O . GLN A 1 744 ? 168.943 134.164 135.905 1.00 34.15 731 GLN A O 1
ATOM 4854 N N . GLN A 1 745 ? 168.743 134.055 138.147 1.00 21.45 732 GLN A N 1
ATOM 4855 C CA . GLN A 1 745 ? 169.528 132.829 138.247 1.00 30.08 732 GLN A CA 1
ATOM 4856 C C . GLN A 1 745 ? 168.843 131.658 137.552 1.00 34.07 732 GLN A C 1
ATOM 4857 O O . GLN A 1 745 ? 169.509 130.844 136.904 1.00 35.74 732 GLN A O 1
ATOM 4863 N N . LEU A 1 746 ? 167.520 131.549 137.682 1.00 19.73 733 LEU A N 1
ATOM 4864 C CA . LEU A 1 746 ? 166.797 130.475 137.010 1.00 12.23 733 LEU A CA 1
ATOM 4865 C C . LEU A 1 746 ? 166.674 130.734 135.514 1.00 20.30 733 LEU A C 1
ATOM 4866 O O . LEU A 1 746 ? 166.762 129.795 134.708 1.00 32.53 733 LEU A O 1
ATOM 4871 N N . HIS A 1 747 ? 166.473 131.995 135.126 1.00 23.31 734 HIS A N 1
ATOM 4872 C CA . HIS A 1 747 ? 166.381 132.331 133.711 1.00 15.43 734 HIS A CA 1
ATOM 4873 C C . HIS A 1 747 ? 167.685 132.031 132.988 1.00 17.66 734 HIS A C 1
ATOM 4874 O O . HIS A 1 747 ? 167.669 131.557 131.850 1.00 24.73 734 HIS A O 1
ATOM 4881 N N . LYS A 1 748 ? 168.825 132.316 133.621 1.00 14.76 735 LYS A N 1
ATOM 4882 C CA . LYS A 1 748 ? 170.103 132.000 132.991 1.00 16.12 735 LYS A CA 1
ATOM 4883 C C . LYS A 1 748 ? 170.267 130.502 132.773 1.00 16.53 735 LYS A C 1
ATOM 4884 O O . LYS A 1 748 ? 170.707 130.071 131.698 1.00 19.97 735 LYS A O 1
ATOM 4890 N N . PHE A 1 749 ? 169.904 129.696 133.773 1.00 18.28 736 PHE A N 1
ATOM 4891 C CA . PHE A 1 749 ? 169.991 128.247 133.636 1.00 16.93 736 PHE A CA 1
ATOM 4892 C C . PHE A 1 749 ? 169.106 127.749 132.504 1.00 13.93 736 PHE A C 1
ATOM 4893 O O . PHE A 1 749 ? 169.519 126.894 131.713 1.00 20.83 736 PHE A O 1
ATOM 4901 N N . TRP A 1 750 ? 167.885 128.275 132.405 1.00 20.12 737 TRP A N 1
ATOM 4902 C CA . TRP A 1 750 ? 166.980 127.807 131.360 1.00 10.05 737 TRP A CA 1
ATOM 4903 C C . TRP A 1 750 ? 167.400 128.294 129.977 1.00 16.25 737 TRP A C 1
ATOM 4904 O O . TRP A 1 750 ? 167.217 127.581 128.986 1.00 18.44 737 TRP A O 1
ATOM 4915 N N . LYS A 1 751 ? 167.957 129.504 129.888 1.00 21.31 738 LYS A N 1
ATOM 4916 C CA . LYS A 1 751 ? 168.401 130.029 128.602 1.00 11.72 738 LYS A CA 1
ATOM 4917 C C . LYS A 1 751 ? 169.625 129.284 128.091 1.00 16.94 738 LYS A C 1
ATOM 4918 O O . LYS A 1 751 ? 169.777 129.085 126.880 1.00 17.39 738 LYS A O 1
ATOM 4924 N N . ARG A 1 752 ? 170.517 128.867 128.994 1.00 24.59 739 ARG A N 1
ATOM 4925 C CA . ARG A 1 752 ? 171.681 128.102 128.562 1.00 19.91 739 ARG A CA 1
ATOM 4926 C C . ARG A 1 752 ? 171.292 126.788 127.895 1.00 22.73 739 ARG A C 1
ATOM 4927 O O . ARG A 1 752 ? 172.061 126.266 127.081 1.00 28.64 739 ARG A O 1
ATOM 4935 N N . ALA A 1 753 ? 170.114 126.249 128.206 1.00 17.13 740 ALA A N 1
ATOM 4936 C CA . ALA A 1 753 ? 169.644 124.996 127.635 1.00 20.23 740 ALA A CA 1
ATOM 4937 C C . ALA A 1 753 ? 168.818 125.195 126.370 1.00 21.78 740 ALA A C 1
ATOM 4938 O O . ALA A 1 753 ? 168.067 124.291 125.987 1.00 26.35 740 ALA A O 1
ATOM 4940 N N . GLN A 1 754 ? 168.932 126.358 125.727 1.00 24.19 741 GLN A N 1
ATOM 4941 C CA . GLN A 1 754 ? 168.248 126.655 124.466 1.00 21.85 741 GLN A CA 1
ATOM 4942 C C . GLN A 1 754 ? 166.728 126.622 124.624 1.00 18.28 741 GLN A C 1
ATOM 4943 O O . GLN A 1 754 ? 166.020 125.910 123.911 1.00 20.34 741 GLN A O 1
ATOM 4949 N N . PHE A 1 755 ? 166.228 127.412 125.568 1.00 10.51 742 PHE A N 1
ATOM 4950 C CA . PHE A 1 755 ? 164.802 127.643 125.742 1.00 8.02 742 PHE A CA 1
ATOM 4951 C C . PHE A 1 755 ? 164.501 129.100 125.413 1.00 22.64 742 PHE A C 1
ATOM 4952 O O . PHE A 1 755 ? 165.306 129.987 125.708 1.00 23.27 742 PHE A O 1
ATOM 4960 N N . VAL A 1 756 ? 163.350 129.347 124.792 1.00 24.90 743 VAL A N 1
ATOM 4961 C CA . VAL A 1 756 ? 162.986 130.703 124.386 1.00 13.19 743 VAL A CA 1
ATOM 4962 C C . VAL A 1 756 ? 161.680 131.110 125.060 1.00 13.85 743 VAL A C 1
ATOM 4963 O O . VAL A 1 756 ? 160.760 130.289 125.180 1.00 12.64 743 VAL A O 1
ATOM 4967 N N . PRO A 1 757 ? 161.559 132.350 125.525 1.00 10.74 744 PRO A N 1
ATOM 4968 C CA . PRO A 1 757 ? 160.359 132.756 126.258 1.00 3.06 744 PRO A CA 1
ATOM 4969 C C . PRO A 1 757 ? 159.177 133.006 125.341 1.00 9.89 744 PRO A C 1
ATOM 4970 O O . PRO A 1 757 ? 159.319 133.447 124.199 1.00 24.39 744 PRO A O 1
ATOM 4974 N N . VAL A 1 758 ? 157.992 132.708 125.867 1.00 16.78 745 VAL A N 1
ATOM 4975 C CA . VAL A 1 758 ? 156.749 132.883 125.123 1.00 18.55 745 VAL A CA 1
ATOM 4976 C C . VAL A 1 758 ? 155.712 133.699 125.879 1.00 16.17 745 VAL A C 1
ATOM 4977 O O . VAL A 1 758 ? 154.869 134.363 125.248 1.00 21.29 745 VAL A O 1
ATOM 4981 N N . TYR A 1 759 ? 155.759 133.754 127.207 1.00 10.74 746 TYR A N 1
ATOM 4982 C CA . TYR A 1 759 ? 154.718 134.403 127.990 1.00 4.00 746 TYR A CA 1
ATOM 4983 C C . TYR A 1 759 ? 155.324 134.895 129.296 1.00 13.84 746 TYR A C 1
ATOM 4984 O O . TYR A 1 759 ? 156.322 134.350 129.772 1.00 14.54 746 TYR A O 1
ATOM 4993 N N . LEU A 1 760 ? 154.719 135.940 129.859 1.00 19.53 747 LEU A N 1
ATOM 4994 C CA . LEU A 1 760 ? 155.177 136.499 131.131 1.00 16.65 747 LEU A CA 1
ATOM 4995 C C . LEU A 1 760 ? 153.998 137.216 131.774 1.00 10.46 747 LEU A C 1
ATOM 4996 O O . LEU A 1 760 ? 153.571 138.263 131.280 1.00 17.04 747 LEU A O 1
ATOM 5001 N N . ARG A 1 761 ? 153.481 136.657 132.867 1.00 4.67 748 ARG A N 1
ATOM 5002 C CA . ARG A 1 761 ? 152.281 137.184 133.501 1.00 13.30 748 ARG A CA 1
ATOM 5003 C C . ARG A 1 761 ? 152.536 138.562 134.103 1.00 22.59 748 ARG A C 1
ATOM 5004 O O . ARG A 1 761 ? 153.650 138.890 134.516 1.00 25.74 748 ARG A O 1
ATOM 5012 N N . GLN A 1 762 ? 151.478 139.373 134.151 1.00 22.59 749 GLN A N 1
ATOM 5013 C CA . GLN A 1 762 ? 151.575 140.754 134.608 1.00 14.72 749 GLN A CA 1
ATOM 5014 C C . GLN A 1 762 ? 151.327 140.903 136.105 1.00 22.68 749 GLN A C 1
ATOM 5015 O O . GLN A 1 762 ? 151.947 141.755 136.749 1.00 33.47 749 GLN A O 1
ATOM 5021 N N . THR A 1 763 ? 150.430 140.101 136.672 1.00 27.02 750 THR A N 1
ATOM 5022 C CA . THR A 1 763 ? 150.129 140.157 138.097 1.00 25.41 750 THR A CA 1
ATOM 5023 C C . THR A 1 763 ? 151.087 139.241 138.849 1.00 23.67 750 THR A C 1
ATOM 5024 O O . THR A 1 763 ? 151.177 138.048 138.546 1.00 26.06 750 THR A O 1
ATOM 5028 N N . ALA A 1 764 ? 151.793 139.796 139.829 1.00 24.48 751 ALA A N 1
ATOM 5029 C CA . ALA A 1 764 ? 152.744 139.012 140.602 1.00 31.16 751 ALA A CA 1
ATOM 5030 C C . ALA A 1 764 ? 152.022 138.042 141.532 1.00 34.99 751 ALA A C 1
ATOM 5031 O O . ALA A 1 764 ? 150.884 138.274 141.949 1.00 41.15 751 ALA A O 1
ATOM 5033 N N . ASN A 1 765 ? 152.695 136.940 141.848 1.00 41.46 752 ASN A N 1
ATOM 5034 C CA . ASN A 1 765 ? 152.137 135.963 142.770 1.00 45.83 752 ASN A CA 1
ATOM 5035 C C . ASN A 1 765 ? 152.179 136.493 144.199 1.00 47.05 752 ASN A C 1
ATOM 5036 O O . ASN A 1 765 ? 153.177 137.059 144.648 1.00 48.94 752 ASN A O 1
ATOM 5041 N N . ASP A 1 766 ? 151.073 136.299 144.918 1.00 53.34 753 ASP A N 1
ATOM 5042 C CA . ASP A 1 766 ? 150.983 136.793 146.287 1.00 57.10 753 ASP A CA 1
ATOM 5043 C C . ASP A 1 766 ? 151.897 136.017 147.229 1.00 59.87 753 ASP A C 1
ATOM 5044 O O . ASP A 1 766 ? 152.459 136.594 148.167 1.00 55.93 753 ASP A O 1
ATOM 5049 N N . LEU A 1 767 ? 152.060 134.714 146.994 1.00 62.50 754 LEU A N 1
ATOM 5050 C CA . LEU A 1 767 ? 152.819 133.884 147.923 1.00 59.79 754 LEU A CA 1
ATOM 5051 C C . LEU A 1 767 ? 154.319 134.129 147.819 1.00 59.66 754 LEU A C 1
ATOM 5052 O O . LEU A 1 767 ? 155.044 133.920 148.798 1.00 64.07 754 LEU A O 1
ATOM 5057 N N . THR A 1 768 ? 154.806 134.557 146.658 1.00 47.91 755 THR A N 1
ATOM 5058 C CA . THR A 1 768 ? 156.239 134.733 146.450 1.00 46.38 755 THR A CA 1
ATOM 5059 C C . THR A 1 768 ? 156.621 136.120 145.961 1.00 43.30 755 THR A C 1
ATOM 5060 O O . THR A 1 768 ? 157.644 136.657 146.391 1.00 45.00 755 THR A O 1
ATOM 5064 N N . GLY A 1 769 ? 155.830 136.721 145.077 1.00 38.67 756 GLY A N 1
ATOM 5065 C CA . GLY A 1 769 ? 156.179 138.010 144.517 1.00 35.63 756 GLY A CA 1
ATOM 5066 C C . GLY A 1 769 ? 156.904 137.948 143.194 1.00 44.33 756 GLY A C 1
ATOM 5067 O O . GLY A 1 769 ? 157.752 138.807 142.923 1.00 40.18 756 GLY A O 1
ATOM 5068 N N . GLU A 1 770 ? 156.597 136.959 142.356 1.00 48.48 757 GLU A N 1
ATOM 5069 C CA . GLU A 1 770 ? 157.281 136.752 141.091 1.00 37.92 757 GLU A CA 1
ATOM 5070 C C . GLU A 1 770 ? 156.265 136.496 139.987 1.00 34.96 757 GLU A C 1
ATOM 5071 O O . GLU A 1 770 ? 155.138 136.062 140.237 1.00 34.85 757 GLU A O 1
ATOM 5077 N N . HIS A 1 771 ? 156.685 136.769 138.755 1.00 23.95 758 HIS A N 1
ATOM 5078 C CA . HIS A 1 771 ? 155.844 136.616 137.578 1.00 18.46 758 HIS A CA 1
ATOM 5079 C C . HIS A 1 771 ? 156.145 135.292 136.888 1.00 23.64 758 HIS A C 1
ATOM 5080 O O . HIS A 1 771 ? 157.308 134.908 136.740 1.00 28.93 758 HIS A O 1
ATOM 5087 N N . THR A 1 772 ? 155.091 134.601 136.466 1.00 20.61 759 THR A N 1
ATOM 5088 C CA . THR A 1 772 ? 155.252 133.322 135.788 1.00 14.09 759 THR A CA 1
ATOM 5089 C C . THR A 1 772 ? 155.798 133.522 134.379 1.00 18.72 759 THR A C 1
ATOM 5090 O O . THR A 1 772 ? 155.321 134.372 133.626 1.00 25.93 759 THR A O 1
ATOM 5094 N N . CYS A 1 773 ? 156.806 132.726 134.024 1.00 10.38 760 CYS A N 1
ATOM 5095 C CA . CYS A 1 773 ? 157.434 132.780 132.712 1.00 7.43 760 CYS A CA 1
ATOM 5096 C C . CYS A 1 773 ? 157.380 131.403 132.071 1.00 13.29 760 CYS A C 1
ATOM 5097 O O . CYS A 1 773 ? 157.553 130.388 132.750 1.00 21.27 760 CYS A O 1
ATOM 5100 N N . VAL A 1 774 ? 157.135 131.372 130.764 1.00 17.13 761 VAL A N 1
ATOM 5101 C CA . VAL A 1 774 ? 156.999 130.133 130.006 1.00 10.36 761 VAL A CA 1
ATOM 5102 C C . VAL A 1 774 ? 158.074 130.106 128.930 1.00 11.20 761 VAL A C 1
ATOM 5103 O O . VAL A 1 774 ? 158.240 131.081 128.190 1.00 26.69 761 VAL A O 1
ATOM 5107 N N . MET A 1 775 ? 158.802 128.996 128.847 1.00 4.03 762 MET A N 1
ATOM 5108 C CA . MET A 1 775 ? 159.847 128.820 127.851 1.00 6.28 762 MET A CA 1
ATOM 5109 C C . MET A 1 775 ? 159.645 127.495 127.131 1.00 9.83 762 MET A C 1
ATOM 5110 O O . MET A 1 775 ? 159.208 126.510 127.728 1.00 26.31 762 MET A O 1
ATOM 5115 N N . ILE A 1 776 ? 159.960 127.481 125.836 1.00 5.36 763 ILE A N 1
ATOM 5116 C CA . ILE A 1 776 ? 159.740 126.317 124.982 1.00 7.94 763 ILE A CA 1
ATOM 5117 C C . ILE A 1 776 ? 160.985 126.087 124.137 1.00 10.68 763 ILE A C 1
ATOM 5118 O O . ILE A 1 776 ? 161.618 127.041 123.676 1.00 21.97 763 ILE A O 1
ATOM 5123 N N . ARG A 1 777 ? 161.346 124.819 123.947 1.00 17.28 764 ARG A N 1
ATOM 5124 C CA . ARG A 1 777 ? 162.472 124.439 123.113 1.00 21.51 764 ARG A CA 1
ATOM 5125 C C . ARG A 1 777 ? 162.009 123.523 121.988 1.00 33.09 764 ARG A C 1
ATOM 5126 O O . ARG A 1 777 ? 161.320 122.528 122.253 1.00 25.94 764 ARG A O 1
ATOM 5134 N N . PRO A 1 778 ? 162.367 123.810 120.732 1.00 38.99 765 PRO A N 1
ATOM 5135 C CA . PRO A 1 778 ? 161.993 122.936 119.600 1.00 32.34 765 PRO A CA 1
ATOM 5136 C C . PRO A 1 778 ? 162.975 121.781 119.427 1.00 36.33 765 PRO A C 1
ATOM 5137 O O . PRO A 1 778 ? 163.894 121.803 118.598 1.00 40.34 765 PRO A O 1
ATOM 5141 N N . LEU A 1 779 ? 162.787 120.735 120.224 1.00 42.73 766 LEU A N 1
ATOM 5142 C CA . LEU A 1 779 ? 163.731 119.628 120.273 1.00 43.29 766 LEU A CA 1
ATOM 5143 C C . LEU A 1 779 ? 163.560 118.638 119.129 1.00 46.39 766 LEU A C 1
ATOM 5144 O O . LEU A 1 779 ? 164.403 117.747 118.985 1.00 53.62 766 LEU A O 1
ATOM 5149 N N . GLN A 1 780 ? 162.518 118.774 118.312 1.00 54.07 767 GLN A N 1
ATOM 5150 C CA . GLN A 1 780 ? 162.238 117.772 117.292 1.00 59.45 767 GLN A CA 1
ATOM 5151 C C . GLN A 1 780 ? 163.405 117.647 116.320 1.00 54.96 767 GLN A C 1
ATOM 5152 O O . GLN A 1 780 ? 163.990 118.644 115.890 1.00 56.29 767 GLN A O 1
ATOM 5158 N N . ASP A 1 781 ? 163.744 116.408 115.979 1.00 55.62 768 ASP A N 1
ATOM 5159 C CA . ASP A 1 781 ? 164.910 116.139 115.151 1.00 63.17 768 ASP A CA 1
ATOM 5160 C C . ASP A 1 781 ? 164.564 116.284 113.674 1.00 69.22 768 ASP A C 1
ATOM 5161 O O . ASP A 1 781 ? 163.644 115.628 113.175 1.00 71.38 768 ASP A O 1
ATOM 5166 N N . GLY A 1 782 ? 165.310 117.134 112.977 1.00 65.91 769 GLY A N 1
ATOM 5167 C CA . GLY A 1 782 ? 165.145 117.276 111.538 1.00 59.92 769 GLY A CA 1
ATOM 5168 C C . GLY A 1 782 ? 163.804 117.828 111.106 1.00 61.09 769 GLY A C 1
ATOM 5169 O O . GLY A 1 782 ? 163.207 117.322 110.148 1.00 61.05 769 GLY A O 1
ATOM 5170 N N . ASN A 1 783 ? 163.313 118.856 111.791 1.00 64.24 770 ASN A N 1
ATOM 5171 C CA . ASN A 1 783 ? 162.073 119.523 111.426 1.00 66.70 770 ASN A CA 1
ATOM 5172 C C . ASN A 1 783 ? 162.309 121.026 111.388 1.00 67.00 770 ASN A C 1
ATOM 5173 O O . ASN A 1 783 ? 163.311 121.534 111.898 1.00 68.13 770 ASN A O 1
ATOM 5178 N N . ASP A 1 784 ? 161.374 121.738 110.773 1.00 58.32 771 ASP A N 1
ATOM 5179 C CA . ASP A 1 784 ? 161.514 123.179 110.607 1.00 57.96 771 ASP A CA 1
ATOM 5180 C C . ASP A 1 784 ? 161.189 123.894 111.913 1.00 58.01 771 ASP A C 1
ATOM 5181 O O . ASP A 1 784 ? 160.078 123.739 112.432 1.00 54.61 771 ASP A O 1
ATOM 5186 N N . PRO A 1 785 ? 162.114 124.665 112.477 1.00 53.13 772 PRO A N 1
ATOM 5187 C CA . PRO A 1 785 ? 161.793 125.500 113.645 1.00 45.49 772 PRO A CA 1
ATOM 5188 C C . PRO A 1 785 ? 161.277 126.877 113.231 1.00 52.63 772 PRO A C 1
ATOM 5189 O O . PRO A 1 785 ? 161.924 127.904 113.445 1.00 56.75 772 PRO A O 1
ATOM 5193 N N . SER A 1 786 ? 160.096 126.899 112.611 1.00 50.52 773 SER A N 1
ATOM 5194 C CA . SER A 1 786 ? 159.505 128.138 112.131 1.00 48.56 773 SER A CA 1
ATOM 5195 C C . SER A 1 786 ? 158.197 128.502 112.811 1.00 43.25 773 SER A C 1
ATOM 5196 O O . SER A 1 786 ? 157.854 129.687 112.843 1.00 44.81 773 SER A O 1
ATOM 5199 N N . TRP A 1 787 ? 157.460 127.529 113.349 1.00 33.10 774 TRP A N 1
ATOM 5200 C CA . TRP A 1 787 ? 156.251 127.838 114.100 1.00 30.59 774 TRP A CA 1
ATOM 5201 C C . TRP A 1 787 ? 156.556 128.534 115.418 1.00 37.70 774 TRP A C 1
ATOM 5202 O O . TRP A 1 787 ? 155.660 129.153 115.999 1.00 40.42 774 TRP A O 1
ATOM 5213 N N . LEU A 1 788 ? 157.796 128.440 115.899 1.00 32.90 775 LEU A N 1
ATOM 5214 C CA . LEU A 1 788 ? 158.198 129.052 117.158 1.00 27.05 775 LEU A CA 1
ATOM 5215 C C . LEU A 1 788 ? 158.775 130.447 116.974 1.00 33.14 775 LEU A C 1
ATOM 5216 O O . LEU A 1 788 ? 158.694 131.272 117.894 1.00 36.75 775 LEU A O 1
ATOM 5221 N N . GLY A 1 789 ? 159.359 130.727 115.807 1.00 28.64 776 GLY A N 1
ATOM 5222 C CA . GLY A 1 789 ? 159.860 132.063 115.543 1.00 27.87 776 GLY A CA 1
ATOM 5223 C C . GLY A 1 789 ? 158.769 133.112 115.549 1.00 27.41 776 GLY A C 1
ATOM 5224 O O . GLY A 1 789 ? 158.981 134.231 116.020 1.00 29.94 776 GLY A O 1
ATOM 5225 N N . ALA A 1 790 ? 157.587 132.767 115.035 1.00 25.53 777 ALA A N 1
ATOM 5226 C CA . ALA A 1 790 ? 156.467 133.700 115.066 1.00 23.42 777 ALA A CA 1
ATOM 5227 C C . ALA A 1 790 ? 156.065 134.034 116.496 1.00 25.35 777 ALA A C 1
ATOM 5228 O O . ALA A 1 790 ? 155.852 135.207 116.828 1.00 36.05 777 ALA A O 1
ATOM 5230 N N . PHE A 1 791 ? 155.965 133.017 117.357 1.00 24.77 778 PHE A N 1
ATOM 5231 C CA . PHE A 1 791 ? 155.624 133.255 118.756 1.00 27.83 778 PHE A CA 1
ATOM 5232 C C . PHE A 1 791 ? 156.682 134.105 119.445 1.00 24.17 778 PHE A C 1
ATOM 5233 O O . PHE A 1 791 ? 156.351 135.028 120.199 1.00 26.69 778 PHE A O 1
ATOM 5241 N N . ALA A 1 792 ? 157.959 133.806 119.200 1.00 18.23 779 ALA A N 1
ATOM 5242 C CA . ALA A 1 792 ? 159.026 134.572 119.835 1.00 18.96 779 ALA A CA 1
ATOM 5243 C C . ALA A 1 792 ? 159.017 136.026 119.378 1.00 28.67 779 ALA A C 1
ATOM 5244 O O . ALA A 1 792 ? 159.196 136.937 120.194 1.00 35.10 779 ALA A O 1
ATOM 5246 N N . ALA A 1 793 ? 158.803 136.270 118.082 1.00 21.51 780 ALA A N 1
ATOM 5247 C CA . ALA A 1 793 ? 158.754 137.642 117.587 1.00 13.26 780 ALA A CA 1
ATOM 5248 C C . ALA A 1 793 ? 157.542 138.396 118.120 1.00 19.53 780 ALA A C 1
ATOM 5249 O O . ALA A 1 793 ? 157.650 139.581 118.459 1.00 30.99 780 ALA A O 1
ATOM 5251 N N . ASP A 1 794 ? 156.384 137.736 118.203 1.00 13.98 781 ASP A N 1
ATOM 5252 C CA . ASP A 1 794 ? 155.212 138.387 118.778 1.00 16.32 781 ASP A CA 1
ATOM 5253 C C . ASP A 1 794 ? 155.444 138.745 120.241 1.00 21.98 781 ASP A C 1
ATOM 5254 O O . ASP A 1 794 ? 155.094 139.850 120.679 1.00 29.97 781 ASP A O 1
ATOM 5259 N N . PHE A 1 795 ? 156.043 137.833 121.012 1.00 16.64 782 PHE A N 1
ATOM 5260 C CA . PHE A 1 795 ? 156.350 138.145 122.404 1.00 10.15 782 PHE A CA 1
ATOM 5261 C C . PHE A 1 795 ? 157.351 139.287 122.505 1.00 11.20 782 PHE A C 1
ATOM 5262 O O . PHE A 1 795 ? 157.248 140.134 123.398 1.00 16.63 782 PHE A O 1
ATOM 5270 N N . HIS A 1 796 ? 158.343 139.314 121.614 1.00 11.66 783 HIS A N 1
ATOM 5271 C CA . HIS A 1 796 ? 159.317 140.398 121.644 1.00 14.95 783 HIS A CA 1
ATOM 5272 C C . HIS A 1 796 ? 158.667 141.739 121.342 1.00 20.08 783 HIS A C 1
ATOM 5273 O O . HIS A 1 796 ? 159.051 142.759 121.924 1.00 17.92 783 HIS A O 1
ATOM 5280 N N . LYS A 1 797 ? 157.694 141.764 120.430 1.00 21.72 784 LYS A N 1
ATOM 5281 C CA . LYS A 1 797 ? 157.004 143.016 120.143 1.00 18.50 784 LYS A CA 1
ATOM 5282 C C . LYS A 1 797 ? 156.065 143.422 121.274 1.00 22.00 784 LYS A C 1
ATOM 5283 O O . LYS A 1 797 ? 155.855 144.620 121.494 1.00 18.67 784 LYS A O 1
ATOM 5289 N N . ARG A 1 798 ? 155.496 142.455 121.998 1.00 25.22 785 ARG A N 1
ATOM 5290 C CA . ARG A 1 798 ? 154.617 142.794 123.115 1.00 17.18 785 ARG A CA 1
ATOM 5291 C C . ARG A 1 798 ? 155.389 143.245 124.349 1.00 19.04 785 ARG A C 1
ATOM 5292 O O . ARG A 1 798 ? 154.911 144.112 125.088 1.00 24.50 785 ARG A O 1
ATOM 5300 N N . PHE A 1 799 ? 156.570 142.671 124.591 1.00 17.89 786 PHE A N 1
ATOM 5301 C CA . PHE A 1 799 ? 157.324 142.993 125.798 1.00 9.37 786 PHE A CA 1
ATOM 5302 C C . PHE A 1 799 ? 157.799 144.440 125.792 1.00 12.94 786 PHE A C 1
ATOM 5303 O O . PHE A 1 799 ? 157.835 145.089 126.842 1.00 16.89 786 PHE A O 1
ATOM 5311 N N . LEU A 1 800 ? 158.179 144.958 124.623 1.00 14.31 787 LEU A N 1
ATOM 5312 C CA . LEU A 1 800 ? 158.652 146.336 124.546 1.00 13.92 787 LEU A CA 1
ATOM 5313 C C . LEU A 1 800 ? 157.558 147.318 124.942 1.00 16.98 787 LEU A C 1
ATOM 5314 O O . LEU A 1 800 ? 157.823 148.315 125.623 1.00 20.56 787 LEU A O 1
ATOM 5319 N N . SER A 1 801 ? 156.322 147.060 124.516 1.00 20.07 788 SER A N 1
ATOM 5320 C CA . SER A 1 801 ? 155.221 147.952 124.862 1.00 19.25 788 SER A CA 1
ATOM 5321 C C . SER A 1 801 ? 154.749 147.725 126.293 1.00 22.09 788 SER A C 1
ATOM 5322 O O . SER A 1 801 ? 154.315 148.668 126.964 1.00 30.98 788 SER A O 1
ATOM 5325 N N . LEU A 1 802 ? 154.826 146.485 126.778 1.00 19.05 789 LEU A N 1
ATOM 5326 C CA . LEU A 1 802 ? 154.300 146.149 128.095 1.00 11.96 789 LEU A CA 1
ATOM 5327 C C . LEU A 1 802 ? 155.259 146.481 129.228 1.00 4.74 789 LEU A C 1
ATOM 5328 O O . LEU A 1 802 ? 154.911 146.251 130.389 1.00 7.84 789 LEU A O 1
ATOM 5333 N N . LEU A 1 803 ? 156.451 146.999 128.926 1.00 8.93 790 LEU A N 1
ATOM 5334 C CA . LEU A 1 803 ? 157.397 147.341 129.983 1.00 5.46 790 LEU A CA 1
ATOM 5335 C C . LEU A 1 803 ? 156.879 148.485 130.847 1.00 16.12 790 LEU A C 1
ATOM 5336 O O . LEU A 1 803 ? 157.358 148.690 131.968 1.00 27.15 790 LEU A O 1
ATOM 5341 N N . SER A 1 804 ? 155.917 149.255 130.339 1.00 10.00 791 SER A N 1
ATOM 5342 C CA . SER A 1 804 ? 155.385 150.371 131.116 1.00 11.09 791 SER A CA 1
ATOM 5343 C C . SER A 1 804 ? 154.223 149.933 132.001 1.00 14.52 791 SER A C 1
ATOM 5344 O O . SER A 1 804 ? 153.924 150.581 133.010 1.00 16.53 791 SER A O 1
ATOM 5347 N N . TYR A 1 805 ? 153.555 148.841 131.643 1.00 21.56 792 TYR A N 1
ATOM 5348 C CA . TYR A 1 805 ? 152.416 148.320 132.398 1.00 19.78 792 TYR A CA 1
ATOM 5349 C C . TYR A 1 805 ? 152.885 147.162 133.273 1.00 21.88 792 TYR A C 1
ATOM 5350 O O . TYR A 1 805 ? 152.990 146.023 132.809 1.00 29.88 792 TYR A O 1
ATOM 5359 N N . LYS A 1 806 ? 153.166 147.456 134.540 1.00 12.73 793 LYS A N 1
ATOM 5360 C CA . LYS A 1 806 ? 153.480 146.531 135.623 1.00 24.28 793 LYS A CA 1
ATOM 5361 C C . LYS A 1 806 ? 154.878 145.931 135.507 1.00 24.38 793 LYS A C 1
ATOM 5362 O O . LYS A 1 806 ? 155.321 145.272 136.446 1.00 22.42 793 LYS A O 1
ATOM 5368 N N . PHE A 1 807 ? 155.595 146.138 134.406 1.00 14.12 794 PHE A N 1
ATOM 5369 C CA . PHE A 1 807 ? 156.990 145.736 134.306 1.00 9.68 794 PHE A CA 1
ATOM 5370 C C . PHE A 1 807 ? 157.927 146.910 134.533 1.00 16.40 794 PHE A C 1
ATOM 5371 O O . PHE A 1 807 ? 159.128 146.799 134.274 1.00 24.19 794 PHE A O 1
ATOM 5379 N N . ARG A 1 808 ? 157.389 148.038 134.996 1.00 19.68 795 ARG A N 1
ATOM 5380 C CA . ARG A 1 808 ? 158.213 149.178 135.379 1.00 16.45 795 ARG A CA 1
ATOM 5381 C C . ARG A 1 808 ? 159.070 148.856 136.596 1.00 26.95 795 ARG A C 1
ATOM 5382 O O . ARG A 1 808 ? 160.111 149.485 136.816 1.00 28.96 795 ARG A O 1
ATOM 5390 N N . GLU A 1 809 ? 158.640 147.885 137.405 1.00 28.31 796 GLU A N 1
ATOM 5391 C CA . GLU A 1 809 ? 159.346 147.576 138.644 1.00 28.53 796 GLU A CA 1
ATOM 5392 C C . GLU A 1 809 ? 160.614 146.770 138.387 1.00 28.94 796 GLU A C 1
ATOM 5393 O O . GLU A 1 809 ? 161.557 146.817 139.184 1.00 31.44 796 GLU A O 1
ATOM 5399 N N . PHE A 1 810 ? 160.654 146.024 137.283 1.00 20.79 797 PHE A N 1
ATOM 5400 C CA . PHE A 1 810 ? 161.753 145.120 136.961 1.00 20.68 797 PHE A CA 1
ATOM 5401 C C . PHE A 1 810 ? 163.095 145.839 136.957 1.00 27.31 797 PHE A C 1
ATOM 5402 O O . PHE A 1 810 ? 163.192 146.970 136.466 1.00 27.71 797 PHE A O 1
ATOM 5410 N N . PRO A 1 811 ? 164.144 145.230 137.507 1.00 24.59 798 PRO A N 1
ATOM 5411 C CA . PRO A 1 811 ? 165.492 145.773 137.312 1.00 20.25 798 PRO A CA 1
ATOM 5412 C C . PRO A 1 811 ? 165.856 145.773 135.835 1.00 22.16 798 PRO A C 1
ATOM 5413 O O . PRO A 1 811 ? 165.399 144.925 135.066 1.00 31.80 798 PRO A O 1
ATOM 5417 N N . SER A 1 812 ? 166.681 146.743 135.440 1.00 21.96 799 SER A N 1
ATOM 5418 C CA . SER A 1 812 ? 166.977 146.925 134.023 1.00 21.82 799 SER A CA 1
ATOM 5419 C C . SER A 1 812 ? 167.654 145.697 133.427 1.00 26.05 799 SER A C 1
ATOM 5420 O O . SER A 1 812 ? 167.332 145.287 132.306 1.00 34.81 799 SER A O 1
ATOM 5423 N N . ILE A 1 813 ? 168.591 145.095 134.161 1.00 20.23 800 ILE A N 1
ATOM 5424 C CA . ILE A 1 813 ? 169.327 143.947 133.636 1.00 25.75 800 ILE A CA 1
ATOM 5425 C C . ILE A 1 813 ? 168.398 142.757 133.430 1.00 22.85 800 ILE A C 1
ATOM 5426 O O . ILE A 1 813 ? 168.525 142.012 132.448 1.00 21.47 800 ILE A O 1
ATOM 5431 N N . LEU A 1 814 ? 167.460 142.549 134.355 1.00 16.90 801 LEU A N 1
ATOM 5432 C CA . LEU A 1 814 ? 166.560 141.405 134.250 1.00 18.81 801 LEU A CA 1
ATOM 5433 C C . LEU A 1 814 ? 165.665 141.511 133.021 1.00 25.86 801 LEU A C 1
ATOM 5434 O O . LEU A 1 814 ? 165.421 140.510 132.339 1.00 31.68 801 LEU A O 1
ATOM 5439 N N . ALA A 1 815 ? 165.159 142.711 132.726 1.00 17.22 802 ALA A N 1
ATOM 5440 C CA . ALA A 1 815 ? 164.357 142.895 131.520 1.00 6.55 802 ALA A CA 1
ATOM 5441 C C . ALA A 1 815 ? 165.221 142.826 130.268 1.00 10.36 802 ALA A C 1
ATOM 5442 O O . ALA A 1 815 ? 164.776 142.335 129.223 1.00 18.08 802 ALA A O 1
ATOM 5444 N N . LEU A 1 816 ? 166.458 143.321 130.354 1.00 9.84 803 LEU A N 1
ATOM 5445 C CA . LEU A 1 816 ? 167.354 143.290 129.204 1.00 14.37 803 LEU A CA 1
ATOM 5446 C C . LEU A 1 816 ? 167.675 141.861 128.788 1.00 24.05 803 LEU A C 1
ATOM 5447 O O . LEU A 1 816 ? 167.715 141.551 127.593 1.00 29.36 803 LEU A O 1
ATOM 5452 N N . THR A 1 817 ? 167.917 140.977 129.759 1.00 25.28 804 THR A N 1
ATOM 5453 C CA . THR A 1 817 ? 168.195 139.583 129.420 1.00 17.37 804 THR A CA 1
ATOM 5454 C C . THR A 1 817 ? 166.995 138.906 128.768 1.00 15.26 804 THR A C 1
ATOM 5455 O O . THR A 1 817 ? 167.164 138.142 127.811 1.00 22.15 804 THR A O 1
ATOM 5459 N N . ILE A 1 818 ? 165.784 139.170 129.263 1.00 12.10 805 ILE A N 1
ATOM 5460 C CA . ILE A 1 818 ? 164.590 138.597 128.649 1.00 11.83 805 ILE A CA 1
ATOM 5461 C C . ILE A 1 818 ? 164.420 139.110 127.225 1.00 22.00 805 ILE A C 1
ATOM 5462 O O . ILE A 1 818 ? 164.077 138.346 126.314 1.00 24.75 805 ILE A O 1
ATOM 5467 N N . GLU A 1 819 ? 164.640 140.409 127.011 1.00 19.01 806 GLU A N 1
ATOM 5468 C CA . GLU A 1 819 ? 164.531 140.955 125.662 1.00 13.97 806 GLU A CA 1
ATOM 5469 C C . GLU A 1 819 ? 165.559 140.328 124.728 1.00 23.04 806 GLU A C 1
ATOM 5470 O O . GLU A 1 819 ? 165.234 139.963 123.592 1.00 31.27 806 GLU A O 1
ATOM 5476 N N . GLU A 1 820 ? 166.805 140.191 125.190 1.00 15.61 807 GLU A N 1
ATOM 5477 C CA . GLU A 1 820 ? 167.842 139.588 124.359 1.00 17.18 807 GLU A CA 1
ATOM 5478 C C . GLU A 1 820 ? 167.505 138.144 124.017 1.00 24.64 807 GLU A C 1
ATOM 5479 O O . GLU A 1 820 ? 167.674 137.714 122.870 1.00 31.83 807 GLU A O 1
ATOM 5485 N N . SER A 1 821 ? 167.028 137.379 124.999 1.00 19.82 808 SER A N 1
ATOM 5486 C CA . SER A 1 821 ? 166.667 135.989 124.753 1.00 17.80 808 SER A CA 1
ATOM 5487 C C . SER A 1 821 ? 165.491 135.862 123.794 1.00 22.96 808 SER A C 1
ATOM 5488 O O . SER A 1 821 ? 165.509 134.992 122.917 1.00 28.23 808 SER A O 1
ATOM 5491 N N . ALA A 1 822 ? 164.468 136.709 123.935 1.00 19.32 809 ALA A N 1
ATOM 5492 C CA . ALA A 1 822 ? 163.347 136.665 123.002 1.00 16.12 809 ALA A CA 1
ATOM 5493 C C . ALA A 1 822 ? 163.773 137.048 121.591 1.00 24.46 809 ALA A C 1
ATOM 5494 O O . ALA A 1 822 ? 163.342 136.413 120.622 1.00 25.92 809 ALA A O 1
ATOM 5496 N N . ASN A 1 823 ? 164.619 138.071 121.453 1.00 27.61 810 ASN A N 1
ATOM 5497 C CA . ASN A 1 823 ? 165.099 138.454 120.130 1.00 20.60 810 ASN A CA 1
ATOM 5498 C C . ASN A 1 823 ? 165.930 137.345 119.500 1.00 22.01 810 ASN A C 1
ATOM 5499 O O . ASN A 1 823 ? 165.803 137.075 118.301 1.00 27.67 810 ASN A O 1
ATOM 5504 N N . ALA A 1 824 ? 166.790 136.695 120.288 1.00 24.84 811 ALA A N 1
ATOM 5505 C CA . ALA A 1 824 ? 167.578 135.585 119.769 1.00 30.58 811 ALA A CA 1
ATOM 5506 C C . ALA A 1 824 ? 166.716 134.388 119.394 1.00 29.42 811 ALA A C 1
ATOM 5507 O O . ALA A 1 824 ? 167.027 133.699 118.418 1.00 30.35 811 ALA A O 1
ATOM 5509 N N . GLY A 1 825 ? 165.650 134.116 120.150 1.00 27.03 812 GLY A N 1
ATOM 5510 C CA . GLY A 1 825 ? 164.753 133.036 119.788 1.00 24.58 812 GLY A CA 1
ATOM 5511 C C . GLY A 1 825 ? 163.842 133.341 118.622 1.00 27.02 812 GLY A C 1
ATOM 5512 O O . GLY A 1 825 ? 163.331 132.412 117.991 1.00 30.59 812 GLY A O 1
ATOM 5513 N N . ALA A 1 826 ? 163.619 134.620 118.327 1.00 35.15 813 ALA A N 1
ATOM 5514 C CA . ALA A 1 826 ? 162.817 135.005 117.172 1.00 37.88 813 ALA A CA 1
ATOM 5515 C C . ALA A 1 826 ? 163.537 134.800 115.846 1.00 38.53 813 ALA A C 1
ATOM 5516 O O . ALA A 1 826 ? 162.900 134.908 114.794 1.00 41.84 813 ALA A O 1
ATOM 5518 N N . MET A 1 827 ? 164.838 134.512 115.865 1.00 40.57 814 MET A N 1
ATOM 5519 C CA . MET A 1 827 ? 165.600 134.322 114.637 1.00 38.35 814 MET A CA 1
ATOM 5520 C C . MET A 1 827 ? 165.421 132.941 114.027 1.00 40.05 814 MET A C 1
ATOM 5521 O O . MET A 1 827 ? 166.003 132.673 112.972 1.00 42.74 814 MET A O 1
ATOM 5526 N N . LEU A 1 828 ? 164.651 132.058 114.664 1.00 39.11 815 LEU A N 1
ATOM 5527 C CA . LEU A 1 828 ? 164.406 130.743 114.086 1.00 40.59 815 LEU A CA 1
ATOM 5528 C C . LEU A 1 828 ? 163.639 130.825 112.774 1.00 45.60 815 LEU A C 1
ATOM 5529 O O . LEU A 1 828 ? 163.658 129.865 111.997 1.00 45.98 815 LEU A O 1
ATOM 5534 N N . ASP A 1 829 ? 162.965 131.943 112.511 1.00 53.82 816 ASP A N 1
ATOM 5535 C CA . ASP A 1 829 ? 162.302 132.179 111.234 1.00 50.27 816 ASP A CA 1
ATOM 5536 C C . ASP A 1 829 ? 163.140 133.147 110.413 1.00 46.70 816 ASP A C 1
ATOM 5537 O O . ASP A 1 829 ? 163.290 134.314 110.809 1.00 45.28 816 ASP A O 1
ATOM 5542 N N . PRO A 1 830 ? 163.706 132.724 109.280 1.00 56.92 817 PRO A N 1
ATOM 5543 C CA . PRO A 1 830 ? 164.575 133.629 108.509 1.00 60.04 817 PRO A CA 1
ATOM 5544 C C . PRO A 1 830 ? 163.867 134.865 107.982 1.00 59.82 817 PRO A C 1
ATOM 5545 O O . PRO A 1 830 ? 164.537 135.859 107.676 1.00 59.96 817 PRO A O 1
ATOM 5549 N N . SER A 1 831 ? 162.539 134.838 107.859 1.00 57.04 818 SER A N 1
ATOM 5550 C CA . SER A 1 831 ? 161.803 136.009 107.403 1.00 56.15 818 SER A CA 1
ATOM 5551 C C . SER A 1 831 ? 161.707 137.098 108.463 1.00 55.06 818 SER A C 1
ATOM 5552 O O . SER A 1 831 ? 161.256 138.204 108.149 1.00 54.03 818 SER A O 1
ATOM 5555 N N . ASN A 1 832 ? 162.114 136.817 109.699 1.00 53.01 819 ASN A N 1
ATOM 5556 C CA . ASN A 1 832 ? 162.039 137.779 110.789 1.00 51.94 819 ASN A CA 1
ATOM 5557 C C . ASN A 1 832 ? 163.288 138.641 110.907 1.00 52.16 819 ASN A C 1
ATOM 5558 O O . ASN A 1 832 ? 163.402 139.414 111.863 1.00 49.21 819 ASN A O 1
ATOM 5563 N N . ALA A 1 833 ? 164.225 138.521 109.971 1.00 53.46 820 ALA A N 1
ATOM 5564 C CA . ALA A 1 833 ? 165.425 139.336 110.018 1.00 53.20 820 ALA A CA 1
ATOM 5565 C C . ALA A 1 833 ? 165.059 140.813 109.873 1.00 57.67 820 ALA A C 1
ATOM 5566 O O . ALA A 1 833 ? 164.129 141.162 109.139 1.00 57.64 820 ALA A O 1
ATOM 5568 N N . PRO A 1 834 ? 165.766 141.702 110.564 1.00 58.01 821 PRO A N 1
ATOM 5569 C CA . PRO A 1 834 ? 165.417 143.123 110.513 1.00 52.36 821 PRO A CA 1
ATOM 5570 C C . PRO A 1 834 ? 165.925 143.788 109.242 1.00 53.96 821 PRO A C 1
ATOM 5571 O O . PRO A 1 834 ? 166.805 143.283 108.543 1.00 55.08 821 PRO A O 1
ATOM 5575 N N . THR A 1 835 ? 165.345 144.950 108.958 1.00 56.16 822 THR A N 1
ATOM 5576 C CA . THR A 1 835 ? 165.708 145.759 107.807 1.00 52.99 822 THR A CA 1
ATOM 5577 C C . THR A 1 835 ? 166.277 147.092 108.275 1.00 53.43 822 THR A C 1
ATOM 5578 O O . THR A 1 835 ? 166.019 147.544 109.393 1.00 58.17 822 THR A O 1
ATOM 5582 N N . GLU A 1 836 ? 167.063 147.717 107.406 1.00 55.49 823 GLU A N 1
ATOM 5583 C CA . GLU A 1 836 ? 167.697 148.980 107.742 1.00 57.42 823 GLU A CA 1
ATOM 5584 C C . GLU A 1 836 ? 166.682 150.119 107.735 1.00 59.17 823 GLU A C 1
ATOM 5585 O O . GLU A 1 836 ? 165.542 149.975 107.286 1.00 62.65 823 GLU A O 1
ATOM 5591 N N . LEU A 1 837 ? 167.116 151.266 108.253 1.00 54.12 824 LEU A N 1
ATOM 5592 C CA . LEU A 1 837 ? 166.296 152.469 108.282 1.00 53.78 824 LEU A CA 1
ATOM 5593 C C . LEU A 1 837 ? 166.724 153.408 107.161 1.00 56.25 824 LEU A C 1
ATOM 5594 O O . LEU A 1 837 ? 167.907 153.738 107.036 1.00 60.58 824 LEU A O 1
ATOM 5599 N N . THR A 1 838 ? 165.761 153.833 106.351 1.00 56.35 825 THR A N 1
ATOM 5600 C CA . THR A 1 838 ? 166.008 154.720 105.226 1.00 56.93 825 THR A CA 1
ATOM 5601 C C . THR A 1 838 ? 165.626 156.153 105.576 1.00 59.11 825 THR A C 1
ATOM 5602 O O . THR A 1 838 ? 164.906 156.411 106.544 1.00 57.93 825 THR A O 1
ATOM 5606 N N . LYS A 1 839 ? 166.120 157.091 104.763 1.00 59.55 826 LYS A N 1
ATOM 5607 C CA . LYS A 1 839 ? 165.811 158.501 104.979 1.00 56.82 826 LYS A CA 1
ATOM 5608 C C . LYS A 1 839 ? 164.319 158.775 104.846 1.00 55.01 826 LYS A C 1
ATOM 5609 O O . LYS A 1 839 ? 163.774 159.611 105.577 1.00 56.29 826 LYS A O 1
ATOM 5615 N N . ALA A 1 840 ? 163.645 158.086 103.923 1.00 54.00 827 ALA A N 1
ATOM 5616 C CA . ALA A 1 840 ? 162.213 158.295 103.742 1.00 58.17 827 ALA A CA 1
ATOM 5617 C C . ALA A 1 840 ? 161.437 157.930 105.001 1.00 59.44 827 ALA A C 1
ATOM 5618 O O . ALA A 1 840 ? 160.510 158.646 105.396 1.00 59.58 827 ALA A O 1
ATOM 5620 N N . GLU A 1 841 ? 161.795 156.816 105.643 1.00 52.00 828 GLU A N 1
ATOM 5621 C CA . GLU A 1 841 ? 161.113 156.427 106.872 1.00 48.55 828 GLU A CA 1
ATOM 5622 C C . GLU A 1 841 ? 161.500 157.324 108.039 1.00 50.16 828 GLU A C 1
ATOM 5623 O O . GLU A 1 841 ? 160.668 157.596 108.911 1.00 54.44 828 GLU A O 1
ATOM 5629 N N . LEU A 1 842 ? 162.752 157.785 108.079 1.00 44.20 829 LEU A N 1
ATOM 5630 C CA . LEU A 1 842 ? 163.173 158.689 109.143 1.00 43.42 829 LEU A CA 1
ATOM 5631 C C . LEU A 1 842 ? 162.428 160.015 109.069 1.00 46.13 829 LEU A C 1
ATOM 5632 O O . LEU A 1 842 ? 162.051 160.582 110.101 1.00 45.08 829 LEU A O 1
ATOM 5637 N N . ASP A 1 843 ? 162.207 160.528 107.856 1.00 55.20 830 ASP A N 1
ATOM 5638 C CA . ASP A 1 843 ? 161.519 161.806 107.707 1.00 51.96 830 ASP A CA 1
ATOM 5639 C C . ASP A 1 843 ? 160.060 161.722 108.140 1.00 51.21 830 ASP A C 1
ATOM 5640 O O . ASP A 1 843 ? 159.436 162.755 108.406 1.00 52.23 830 ASP A O 1
ATOM 5645 N N . GLN A 1 844 ? 159.500 160.517 108.210 1.00 50.00 831 GLN A N 1
ATOM 5646 C CA . GLN A 1 844 ? 158.140 160.332 108.697 1.00 48.08 831 GLN A CA 1
ATOM 5647 C C . GLN A 1 844 ? 158.067 160.205 110.211 1.00 48.51 831 GLN A C 1
ATOM 5648 O O . GLN A 1 844 ? 156.967 160.049 110.750 1.00 50.20 831 GLN A O 1
ATOM 5654 N N . LEU A 1 845 ? 159.202 160.260 110.904 1.00 37.00 832 LEU A N 1
ATOM 5655 C CA . LEU A 1 845 ? 159.251 160.140 112.356 1.00 37.91 832 LEU A CA 1
ATOM 5656 C C . LEU A 1 845 ? 159.707 161.410 113.056 1.00 39.63 832 LEU A C 1
ATOM 5657 O O . LEU A 1 845 ? 159.103 161.806 114.054 1.00 42.67 832 LEU A O 1
ATOM 5662 N N . PHE A 1 846 ? 160.757 162.062 112.564 1.00 38.19 833 PHE A N 1
ATOM 5663 C CA . PHE A 1 846 ? 161.321 163.242 113.204 1.00 33.71 833 PHE A CA 1
ATOM 5664 C C . PHE A 1 846 ? 161.275 164.426 112.249 1.00 39.03 833 PHE A C 1
ATOM 5665 O O . PHE A 1 846 ? 161.750 164.332 111.113 1.00 39.87 833 PHE A O 1
ATOM 5673 N N . THR A 1 847 ? 160.705 165.533 112.715 1.00 41.45 834 THR A N 1
ATOM 5674 C CA . THR A 1 847 ? 160.707 166.786 111.979 1.00 37.30 834 THR A CA 1
ATOM 5675 C C . THR A 1 847 ? 162.076 167.453 112.080 1.00 40.23 834 THR A C 1
ATOM 5676 O O . THR A 1 847 ? 162.870 167.124 112.964 1.00 44.69 834 THR A O 1
ATOM 5680 N N . PRO A 1 848 ? 162.386 168.388 111.174 1.00 44.24 835 PRO A N 1
ATOM 5681 C CA . PRO A 1 848 ? 163.693 169.064 111.249 1.00 48.85 835 PRO A CA 1
ATOM 5682 C C . PRO A 1 848 ? 163.940 169.776 112.567 1.00 50.41 835 PRO A C 1
ATOM 5683 O O . PRO A 1 848 ? 165.094 169.861 113.010 1.00 53.04 835 PRO A O 1
ATOM 5687 N N . PHE A 1 849 ? 162.894 170.291 113.213 1.00 47.59 836 PHE A N 1
ATOM 5688 C CA . PHE A 1 849 ? 163.075 170.920 114.515 1.00 44.64 836 PHE A CA 1
ATOM 5689 C C . PHE A 1 849 ? 163.402 169.897 115.596 1.00 47.09 836 PHE A C 1
ATOM 5690 O O . PHE A 1 849 ? 164.158 170.205 116.525 1.00 49.46 836 PHE A O 1
ATOM 5698 N N . ASP A 1 850 ? 162.862 168.681 115.489 1.00 39.26 837 ASP A N 1
ATOM 5699 C CA . ASP A 1 850 ? 163.281 167.607 116.384 1.00 33.90 837 ASP A CA 1
ATOM 5700 C C . ASP A 1 850 ? 164.754 167.273 116.186 1.00 34.36 837 ASP A C 1
ATOM 5701 O O . ASP A 1 850 ? 165.480 167.035 117.159 1.00 37.16 837 ASP A O 1
ATOM 5706 N N . HIS A 1 851 ? 165.211 167.250 114.931 1.00 34.10 838 HIS A N 1
ATOM 5707 C CA . HIS A 1 851 ? 166.630 167.038 114.664 1.00 37.77 838 HIS A CA 1
ATOM 5708 C C . HIS A 1 851 ? 167.472 168.150 115.274 1.00 41.19 838 HIS A C 1
ATOM 5709 O O . HIS A 1 851 ? 168.545 167.892 115.831 1.00 41.07 838 HIS A O 1
ATOM 5716 N N . LYS A 1 852 ? 167.002 169.396 115.172 1.00 40.06 839 LYS A N 1
ATOM 5717 C CA . LYS A 1 852 ? 167.733 170.513 115.762 1.00 37.05 839 LYS A CA 1
ATOM 5718 C C . LYS A 1 852 ? 167.800 170.393 117.280 1.00 36.12 839 LYS A C 1
ATOM 5719 O O . LYS A 1 852 ? 168.846 170.659 117.883 1.00 38.39 839 LYS A O 1
ATOM 5725 N N . ARG A 1 853 ? 166.695 169.994 117.914 1.00 34.95 840 ARG A N 1
ATOM 5726 C CA . ARG A 1 853 ? 166.698 169.801 119.361 1.00 37.83 840 ARG A CA 1
ATOM 5727 C C . ARG A 1 853 ? 167.659 168.689 119.771 1.00 40.95 840 ARG A C 1
ATOM 5728 O O . ARG A 1 853 ? 168.410 168.836 120.744 1.00 42.02 840 ARG A O 1
ATOM 5736 N N . LEU A 1 854 ? 167.652 167.574 119.036 1.00 41.16 841 LEU A N 1
ATOM 5737 C CA . LEU A 1 854 ? 168.566 166.477 119.343 1.00 35.78 841 LEU A CA 1
ATOM 5738 C C . LEU A 1 854 ? 170.019 166.907 119.185 1.00 38.90 841 LEU A C 1
ATOM 5739 O O . LEU A 1 854 ? 170.867 166.580 120.024 1.00 40.51 841 LEU A O 1
ATOM 5744 N N . GLU A 1 855 ? 170.324 167.645 118.114 1.00 42.12 842 GLU A N 1
ATOM 5745 C CA . GLU A 1 855 ? 171.688 168.116 117.899 1.00 42.46 842 GLU A CA 1
ATOM 5746 C C . GLU A 1 855 ? 172.118 169.091 118.989 1.00 43.34 842 GLU A C 1
ATOM 5747 O O . GLU A 1 855 ? 173.265 169.051 119.447 1.00 44.60 842 GLU A O 1
ATOM 5753 N N . SER A 1 856 ? 171.213 169.975 119.415 1.00 42.51 843 SER A N 1
ATOM 5754 C CA . SER A 1 856 ? 171.544 170.908 120.487 1.00 46.80 843 SER A CA 1
ATOM 5755 C C . SER A 1 856 ? 171.806 170.174 121.795 1.00 43.23 843 SER A C 1
ATOM 5756 O O . SER A 1 856 ? 172.728 170.527 122.538 1.00 42.28 843 SER A O 1
ATOM 5759 N N . TYR A 1 857 ? 170.999 169.154 122.100 1.00 39.76 844 TYR A N 1
ATOM 5760 C CA . TYR A 1 857 ? 171.236 168.378 123.313 1.00 40.76 844 TYR A CA 1
ATOM 5761 C C . TYR A 1 857 ? 172.567 167.642 123.248 1.00 45.64 844 TYR A C 1
ATOM 5762 O O . TYR A 1 857 ? 173.302 167.587 124.241 1.00 48.84 844 TYR A O 1
ATOM 5771 N N . ALA A 1 858 ? 172.894 167.064 122.088 1.00 43.59 845 ALA A N 1
ATOM 5772 C CA . ALA A 1 858 ? 174.134 166.303 121.969 1.00 36.39 845 ALA A CA 1
ATOM 5773 C C . ALA A 1 858 ? 175.359 167.179 122.190 1.00 41.93 845 ALA A C 1
ATOM 5774 O O . ALA A 1 858 ? 176.402 166.684 122.631 1.00 43.41 845 ALA A O 1
ATOM 5776 N N . ASN A 1 859 ? 175.256 168.472 121.900 1.00 47.74 846 ASN A N 1
ATOM 5777 C CA . ASN A 1 859 ? 176.363 169.400 122.081 1.00 48.63 846 ASN A CA 1
ATOM 5778 C C . ASN A 1 859 ? 176.423 169.987 123.486 1.00 53.70 846 ASN A C 1
ATOM 5779 O O . ASN A 1 859 ? 177.322 170.786 123.769 1.00 54.74 846 ASN A O 1
ATOM 5784 N N . GLY A 1 860 ? 175.497 169.614 124.366 1.00 55.97 847 GLY A N 1
ATOM 5785 C CA . GLY A 1 860 ? 175.497 170.133 125.718 1.00 50.60 847 GLY A CA 1
ATOM 5786 C C . GLY A 1 860 ? 174.886 171.503 125.879 1.00 49.45 847 GLY A C 1
ATOM 5787 O O . GLY A 1 860 ? 175.235 172.217 126.824 1.00 52.81 847 GLY A O 1
ATOM 5788 N N . LEU A 1 861 ? 173.984 171.900 124.983 1.00 53.03 848 LEU A N 1
ATOM 5789 C CA . LEU A 1 861 ? 173.337 173.202 125.046 1.00 57.14 848 LEU A CA 1
ATOM 5790 C C . LEU A 1 861 ? 171.877 173.112 125.472 1.00 56.80 848 LEU A C 1
ATOM 5791 O O . LEU A 1 861 ? 171.120 174.063 125.259 1.00 59.19 848 LEU A O 1
ATOM 5796 N N . LEU A 1 862 ? 171.462 171.995 126.065 1.00 42.71 849 LEU A N 1
ATOM 5797 C CA . LEU A 1 862 ? 170.078 171.827 126.480 1.00 37.95 849 LEU A CA 1
ATOM 5798 C C . LEU A 1 862 ? 170.021 170.917 127.696 1.00 45.22 849 LEU A C 1
ATOM 5799 O O . LEU A 1 862 ? 170.943 170.142 127.963 1.00 50.77 849 LEU A O 1
ATOM 5804 N N . ASP A 1 863 ? 168.920 171.026 128.432 1.00 46.96 850 ASP A N 1
ATOM 5805 C CA . ASP A 1 863 ? 168.643 170.128 129.540 1.00 39.37 850 ASP A CA 1
ATOM 5806 C C . ASP A 1 863 ? 168.033 168.831 129.024 1.00 41.57 850 ASP A C 1
ATOM 5807 O O . ASP A 1 863 ? 167.329 168.812 128.011 1.00 46.35 850 ASP A O 1
ATOM 5812 N N . TYR A 1 864 ? 168.306 167.735 129.734 1.00 30.93 851 TYR A N 1
ATOM 5813 C CA . TYR A 1 864 ? 167.786 166.442 129.306 1.00 33.51 851 TYR A CA 1
ATOM 5814 C C . TYR A 1 864 ? 166.278 166.328 129.473 1.00 37.51 851 TYR A C 1
ATOM 5815 O O . TYR A 1 864 ? 165.688 165.373 128.959 1.00 42.10 851 TYR A O 1
ATOM 5824 N N . HIS A 1 865 ? 165.642 167.266 130.177 1.00 33.43 852 HIS A N 1
ATOM 5825 C CA . HIS A 1 865 ? 164.188 167.244 130.283 1.00 29.91 852 HIS A CA 1
ATOM 5826 C C . HIS A 1 865 ? 163.526 167.661 128.977 1.00 28.48 852 HIS A C 1
ATOM 5827 O O . HIS A 1 865 ? 162.375 167.289 128.722 1.00 28.11 852 HIS A O 1
ATOM 5834 N N . VAL A 1 866 ? 164.230 168.430 128.145 1.00 28.39 853 VAL A N 1
ATOM 5835 C CA . VAL A 1 866 ? 163.643 168.919 126.901 1.00 35.13 853 VAL A CA 1
ATOM 5836 C C . VAL A 1 866 ? 163.473 167.778 125.906 1.00 38.35 853 VAL A C 1
ATOM 5837 O O . VAL A 1 866 ? 162.372 167.536 125.397 1.00 39.38 853 VAL A O 1
ATOM 5841 N N . VAL A 1 867 ? 164.554 167.062 125.614 1.00 34.58 854 VAL A N 1
ATOM 5842 C CA . VAL A 1 867 ? 164.493 165.910 124.699 1.00 28.01 854 VAL A CA 1
ATOM 5843 C C . VAL A 1 867 ? 164.215 164.683 125.562 1.00 27.88 854 VAL A C 1
ATOM 5844 O O . VAL A 1 867 ? 165.090 163.881 125.892 1.00 23.76 854 VAL A O 1
ATOM 5848 N N . LEU A 1 868 ? 162.944 164.520 125.917 1.00 29.25 855 LEU A N 1
ATOM 5849 C CA . LEU A 1 868 ? 162.498 163.356 126.675 1.00 23.09 855 LEU A CA 1
ATOM 5850 C C . LEU A 1 868 ? 161.266 162.689 126.091 1.00 26.55 855 LEU A C 1
ATOM 5851 O O . LEU A 1 868 ? 161.039 161.509 126.375 1.00 31.30 855 LEU A O 1
ATOM 5856 N N . ASP A 1 869 ? 160.466 163.383 125.289 1.00 25.64 856 ASP A N 1
ATOM 5857 C CA . ASP A 1 869 ? 159.396 162.758 124.528 1.00 21.05 856 ASP A CA 1
ATOM 5858 C C . ASP A 1 869 ? 159.915 161.958 123.344 1.00 23.45 856 ASP A C 1
ATOM 5859 O O . ASP A 1 869 ? 159.174 161.134 122.797 1.00 29.75 856 ASP A O 1
ATOM 5864 N N . LEU A 1 870 ? 161.162 162.187 122.934 1.00 18.03 857 LEU A N 1
ATOM 5865 C CA . LEU A 1 870 ? 161.771 161.454 121.835 1.00 19.79 857 LEU A CA 1
ATOM 5866 C C . LEU A 1 870 ? 162.398 160.139 122.273 1.00 24.40 857 LEU A C 1
ATOM 5867 O O . LEU A 1 870 ? 162.776 159.338 121.412 1.00 32.47 857 LEU A O 1
ATOM 5872 N N . MET A 1 871 ? 162.530 159.902 123.576 1.00 17.14 858 MET A N 1
ATOM 5873 C CA . MET A 1 871 ? 163.163 158.671 124.045 1.00 9.03 858 MET A CA 1
ATOM 5874 C C . MET A 1 871 ? 162.409 157.413 123.635 1.00 13.23 858 MET A C 1
ATOM 5875 O O . MET A 1 871 ? 163.064 156.451 123.196 1.00 26.00 858 MET A O 1
ATOM 5880 N N . PRO A 1 872 ? 161.080 157.320 123.771 1.00 12.40 859 PRO A N 1
ATOM 5881 C CA . PRO A 1 872 ? 160.407 156.078 123.352 1.00 16.33 859 PRO A CA 1
ATOM 5882 C C . PRO A 1 872 ? 160.649 155.711 121.899 1.00 16.36 859 PRO A C 1
ATOM 5883 O O . PRO A 1 872 ? 160.835 154.527 121.595 1.00 21.07 859 PRO A O 1
ATOM 5887 N N . THR A 1 873 ? 160.671 156.690 120.992 1.00 17.83 860 THR A N 1
ATOM 5888 C CA . THR A 1 873 ? 160.882 156.388 119.581 1.00 14.65 860 THR A CA 1
ATOM 5889 C C . THR A 1 873 ? 162.290 155.870 119.318 1.00 23.90 860 THR A C 1
ATOM 5890 O O . THR A 1 873 ? 162.465 154.902 118.573 1.00 32.40 860 THR A O 1
ATOM 5894 N N . ILE A 1 874 ? 163.304 156.494 119.922 1.00 17.93 861 ILE A N 1
ATOM 5895 C CA . ILE A 1 874 ? 164.675 156.028 119.741 1.00 15.63 861 ILE A CA 1
ATOM 5896 C C . ILE A 1 874 ? 164.854 154.637 120.339 1.00 21.30 861 ILE A C 1
ATOM 5897 O O . ILE A 1 874 ? 165.516 153.772 119.750 1.00 26.44 861 ILE A O 1
ATOM 5902 N N . ALA A 1 875 ? 164.270 154.398 121.515 1.00 15.28 862 ALA A N 1
ATOM 5903 C CA . ALA A 1 875 ? 164.368 153.079 122.130 1.00 6.12 862 ALA A CA 1
ATOM 5904 C C . ALA A 1 875 ? 163.700 152.016 121.269 1.00 15.64 862 ALA A C 1
ATOM 5905 O O . ALA A 1 875 ? 164.248 150.924 121.085 1.00 22.30 862 ALA A O 1
ATOM 5907 N N . GLN A 1 876 ? 162.516 152.316 120.728 1.00 17.37 863 GLN A N 1
ATOM 5908 C CA . GLN A 1 876 ? 161.839 151.352 119.870 1.00 14.81 863 GLN A CA 1
ATOM 5909 C C . GLN A 1 876 ? 162.594 151.132 118.568 1.00 18.45 863 GLN A C 1
ATOM 5910 O O . GLN A 1 876 ? 162.576 150.023 118.027 1.00 20.98 863 GLN A O 1
ATOM 5916 N N . LEU A 1 877 ? 163.249 152.169 118.044 1.00 23.48 864 LEU A N 1
ATOM 5917 C CA . LEU A 1 877 ? 164.072 151.995 116.852 1.00 23.91 864 LEU A CA 1
ATOM 5918 C C . LEU A 1 877 ? 165.260 151.085 117.127 1.00 26.59 864 LEU A C 1
ATOM 5919 O O . LEU A 1 877 ? 165.593 150.225 116.305 1.00 33.37 864 LEU A O 1
ATOM 5924 N N . TYR A 1 878 ? 165.921 151.264 118.272 1.00 20.41 865 TYR A N 1
ATOM 5925 C CA . TYR A 1 878 ? 167.120 150.477 118.544 1.00 22.75 865 TYR A CA 1
ATOM 5926 C C . TYR A 1 878 ? 166.780 149.037 118.907 1.00 28.92 865 TYR A C 1
ATOM 5927 O O . TYR A 1 878 ? 167.441 148.104 118.440 1.00 37.78 865 TYR A O 1
ATOM 5936 N N . PHE A 1 879 ? 165.759 148.830 119.733 1.00 26.62 866 PHE A N 1
ATOM 5937 C CA . PHE A 1 879 ? 165.478 147.508 120.275 1.00 25.96 866 PHE A CA 1
ATOM 5938 C C . PHE A 1 879 ? 164.590 146.662 119.376 1.00 24.38 866 PHE A C 1
ATOM 5939 O O . PHE A 1 879 ? 164.236 145.544 119.760 1.00 34.13 866 PHE A O 1
ATOM 5947 N N . THR A 1 880 ? 164.214 147.159 118.201 1.00 18.54 867 THR A N 1
ATOM 5948 C CA . THR A 1 880 ? 163.482 146.359 117.230 1.00 23.58 867 THR A CA 1
ATOM 5949 C C . THR A 1 880 ? 164.348 145.923 116.056 1.00 32.81 867 THR A C 1
ATOM 5950 O O . THR A 1 880 ? 163.873 145.173 115.198 1.00 37.46 867 THR A O 1
ATOM 5954 N N . GLY A 1 881 ? 165.604 146.363 116.002 1.00 35.34 868 GLY A N 1
ATOM 5955 C CA . GLY A 1 881 ? 166.546 145.908 115.004 1.00 35.06 868 GLY A CA 1
ATOM 5956 C C . GLY A 1 881 ? 166.799 146.868 113.862 1.00 37.40 868 GLY A C 1
ATOM 5957 O O . GLY A 1 881 ? 167.749 146.654 113.100 1.00 42.65 868 GLY A O 1
ATOM 5958 N N . ARG A 1 882 ? 165.981 147.914 113.714 1.00 39.52 869 ARG A N 1
ATOM 5959 C CA . ARG A 1 882 ? 166.165 148.843 112.603 1.00 39.92 869 ARG A CA 1
ATOM 5960 C C . ARG A 1 882 ? 167.489 149.588 112.712 1.00 39.68 869 ARG A C 1
ATOM 5961 O O . ARG A 1 882 ? 168.187 149.778 111.710 1.00 40.13 869 ARG A O 1
ATOM 5969 N N . LEU A 1 883 ? 167.852 150.017 113.916 1.00 43.36 870 LEU A N 1
ATOM 5970 C CA . LEU A 1 883 ? 169.069 150.784 114.141 1.00 43.44 870 LEU A CA 1
ATOM 5971 C C . LEU A 1 883 ? 170.169 149.971 114.810 1.00 47.32 870 LEU A C 1
ATOM 5972 O O . LEU A 1 883 ? 171.233 150.524 115.108 1.00 46.81 870 LEU A O 1
ATOM 5977 N N . ARG A 1 884 ? 169.942 148.676 115.048 1.00 50.28 871 ARG A N 1
ATOM 5978 C CA . ARG A 1 884 ? 170.869 147.894 115.862 1.00 52.67 871 ARG A CA 1
ATOM 5979 C C . ARG A 1 884 ? 172.236 147.760 115.200 1.00 54.23 871 ARG A C 1
ATOM 5980 O O . ARG A 1 884 ? 173.270 147.889 115.866 1.00 57.33 871 ARG A O 1
ATOM 5988 N N . GLU A 1 885 ? 172.267 147.495 113.894 1.00 50.35 872 GLU A N 1
ATOM 5989 C CA . GLU A 1 885 ? 173.543 147.272 113.223 1.00 51.51 872 GLU A CA 1
ATOM 5990 C C . GLU A 1 885 ? 174.269 148.573 112.903 1.00 55.93 872 GLU A C 1
ATOM 5991 O O . GLU A 1 885 ? 175.487 148.559 112.691 1.00 58.68 872 GLU A O 1
ATOM 5997 N N . ALA A 1 886 ? 173.553 149.697 112.855 1.00 56.32 873 ALA A N 1
ATOM 5998 C CA . ALA A 1 886 ? 174.189 150.968 112.527 1.00 55.98 873 ALA A CA 1
ATOM 5999 C C . ALA A 1 886 ? 175.001 151.520 113.693 1.00 56.77 873 ALA A C 1
ATOM 6000 O O . ALA A 1 886 ? 176.097 152.053 113.491 1.00 58.13 873 ALA A O 1
ATOM 6002 N N . VAL A 1 887 ? 174.480 151.412 114.913 1.00 46.58 874 VAL A N 1
ATOM 6003 C CA . VAL A 1 887 ? 175.129 151.940 116.107 1.00 46.76 874 VAL A CA 1
ATOM 6004 C C . VAL A 1 887 ? 175.261 150.813 117.123 1.00 49.13 874 VAL A C 1
ATOM 6005 O O . VAL A 1 887 ? 174.313 150.047 117.336 1.00 46.91 874 VAL A O 1
ATOM 6009 N N . LYS A 1 888 ? 176.437 150.704 117.736 1.00 49.29 875 LYS A N 1
ATOM 6010 C CA . LYS A 1 888 ? 176.734 149.653 118.698 1.00 47.48 875 LYS A CA 1
ATOM 6011 C C . LYS A 1 888 ? 176.717 150.215 120.113 1.00 46.21 875 LYS A C 1
ATOM 6012 O O . LYS A 1 888 ? 177.211 151.320 120.361 1.00 48.35 875 LYS A O 1
ATOM 6018 N N . LEU A 1 889 ? 176.140 149.450 121.038 1.00 34.06 876 LEU A N 1
ATOM 6019 C CA . LEU A 1 889 ? 176.018 149.852 122.432 1.00 31.77 876 LEU A CA 1
ATOM 6020 C C . LEU A 1 889 ? 176.497 148.724 123.334 1.00 34.26 876 LEU A C 1
ATOM 6021 O O . LEU A 1 889 ? 176.322 147.545 123.014 1.00 34.12 876 LEU A O 1
ATOM 6026 N N . SER A 1 890 ? 177.094 149.094 124.464 1.00 34.34 877 SER A N 1
ATOM 6027 C CA . SER A 1 890 ? 177.551 148.122 125.443 1.00 34.72 877 SER A CA 1
ATOM 6028 C C . SER A 1 890 ? 176.384 147.672 126.320 1.00 37.06 877 SER A C 1
ATOM 6029 O O . SER A 1 890 ? 175.232 148.064 126.119 1.00 38.18 877 SER A O 1
ATOM 6032 N N . GLY A 1 891 ? 176.683 146.821 127.303 1.00 35.63 878 GLY A N 1
ATOM 6033 C CA . GLY A 1 891 ? 175.637 146.337 128.190 1.00 29.14 878 GLY A CA 1
ATOM 6034 C C . GLY A 1 891 ? 175.057 147.425 129.075 1.00 32.46 878 GLY A C 1
ATOM 6035 O O . GLY A 1 891 ? 173.837 147.518 129.240 1.00 39.83 878 GLY A O 1
ATOM 6036 N N . LEU A 1 892 ? 175.920 148.257 129.661 1.00 30.63 879 LEU A N 1
ATOM 6037 C CA . LEU A 1 892 ? 175.447 149.328 130.532 1.00 28.50 879 LEU A CA 1
ATOM 6038 C C . LEU A 1 892 ? 174.635 150.358 129.755 1.00 35.78 879 LEU A C 1
ATOM 6039 O O . LEU A 1 892 ? 173.578 150.805 130.220 1.00 34.25 879 LEU A O 1
ATOM 6044 N N . GLN A 1 893 ? 175.117 150.747 128.572 1.00 35.95 880 GLN A N 1
ATOM 6045 C CA . GLN A 1 893 ? 174.370 151.678 127.735 1.00 31.12 880 GLN A CA 1
ATOM 6046 C C . GLN A 1 893 ? 173.036 151.088 127.300 1.00 26.13 880 GLN A C 1
ATOM 6047 O O . GLN A 1 893 ? 172.023 151.794 127.291 1.00 31.22 880 GLN A O 1
ATOM 6053 N N . GLN A 1 894 ? 173.014 149.802 126.944 1.00 19.19 881 GLN A N 1
ATOM 6054 C CA . GLN A 1 894 ? 171.753 149.156 126.606 1.00 20.25 881 GLN A CA 1
ATOM 6055 C C . GLN A 1 894 ? 170.785 149.170 127.780 1.00 22.27 881 GLN A C 1
ATOM 6056 O O . GLN A 1 894 ? 169.596 149.442 127.591 1.00 25.71 881 GLN A O 1
ATOM 6062 N N . ALA A 1 895 ? 171.271 148.884 128.990 1.00 25.64 882 ALA A N 1
ATOM 6063 C CA . ALA A 1 895 ? 170.392 148.883 130.156 1.00 21.19 882 ALA A CA 1
ATOM 6064 C C . ALA A 1 895 ? 169.833 150.273 130.434 1.00 23.81 882 ALA A C 1
ATOM 6065 O O . ALA A 1 895 ? 168.637 150.423 130.712 1.00 31.62 882 ALA A O 1
ATOM 6067 N N . ILE A 1 896 ? 170.681 151.300 130.355 1.00 23.07 883 ILE A N 1
ATOM 6068 C CA . ILE A 1 896 ? 170.217 152.659 130.620 1.00 24.41 883 ILE A CA 1
ATOM 6069 C C . ILE A 1 896 ? 169.208 153.101 129.566 1.00 24.22 883 ILE A C 1
ATOM 6070 O O . ILE A 1 896 ? 168.170 153.694 129.893 1.00 23.50 883 ILE A O 1
ATOM 6075 N N . LEU A 1 897 ? 169.490 152.822 128.290 1.00 26.47 884 LEU A N 1
ATOM 6076 C CA . LEU A 1 897 ? 168.552 153.186 127.233 1.00 20.61 884 LEU A CA 1
ATOM 6077 C C . LEU A 1 897 ? 167.226 152.463 127.400 1.00 16.74 884 LEU A C 1
ATOM 6078 O O . LEU A 1 897 ? 166.161 153.077 127.281 1.00 20.43 884 LEU A O 1
ATOM 6083 N N . LEU A 1 898 ? 167.267 151.159 127.689 1.00 15.71 885 LEU A N 1
ATOM 6084 C CA . LEU A 1 898 ? 166.032 150.417 127.903 1.00 15.36 885 LEU A CA 1
ATOM 6085 C C . LEU A 1 898 ? 165.227 151.016 129.043 1.00 11.12 885 LEU A C 1
ATOM 6086 O O . LEU A 1 898 ? 164.032 151.285 128.889 1.00 14.38 885 LEU A O 1
ATOM 6091 N N . ALA A 1 899 ? 165.871 151.267 130.184 1.00 11.88 886 ALA A N 1
ATOM 6092 C CA . ALA A 1 899 ? 165.146 151.812 131.325 1.00 13.36 886 ALA A CA 1
ATOM 6093 C C . ALA A 1 899 ? 164.508 153.151 130.981 1.00 22.87 886 ALA A C 1
ATOM 6094 O O . ALA A 1 899 ? 163.282 153.301 131.066 1.00 25.24 886 ALA A O 1
ATOM 6096 N N . LEU A 1 900 ? 165.316 154.108 130.512 1.00 29.62 887 LEU A N 1
ATOM 6097 C CA . LEU A 1 900 ? 164.814 155.459 130.279 1.00 22.25 887 LEU A CA 1
ATOM 6098 C C . LEU A 1 900 ? 163.738 155.489 129.200 1.00 15.53 887 LEU A C 1
ATOM 6099 O O . LEU A 1 900 ? 162.746 156.215 129.330 1.00 7.87 887 LEU A O 1
ATOM 6104 N N . GLY A 1 901 ? 163.903 154.711 128.132 1.00 18.33 888 GLY A N 1
ATOM 6105 C CA . GLY A 1 901 ? 162.971 154.771 127.027 1.00 8.16 888 GLY A CA 1
ATOM 6106 C C . GLY A 1 901 ? 161.711 153.951 127.195 1.00 15.56 888 GLY A C 1
ATOM 6107 O O . GLY A 1 901 ? 160.623 154.432 126.870 1.00 22.71 888 GLY A O 1
ATOM 6108 N N . LEU A 1 902 ? 161.825 152.719 127.691 1.00 9.74 889 LEU A N 1
ATOM 6109 C CA . LEU A 1 902 ? 160.690 151.811 127.743 1.00 7.75 889 LEU A CA 1
ATOM 6110 C C . LEU A 1 902 ? 160.062 151.695 129.124 1.00 12.03 889 LEU A C 1
ATOM 6111 O O . LEU A 1 902 ? 158.877 151.360 129.219 1.00 14.57 889 LEU A O 1
ATOM 6116 N N . GLN A 1 903 ? 160.812 151.951 130.199 1.00 9.20 890 GLN A N 1
ATOM 6117 C CA . GLN A 1 903 ? 160.262 151.862 131.541 1.00 8.62 890 GLN A CA 1
ATOM 6118 C C . GLN A 1 903 ? 159.967 153.219 132.161 1.00 20.07 890 GLN A C 1
ATOM 6119 O O . GLN A 1 903 ? 159.354 153.267 133.232 1.00 20.95 890 GLN A O 1
ATOM 6125 N N . ARG A 1 904 ? 160.383 154.312 131.521 1.00 21.12 891 ARG A N 1
ATOM 6126 C CA . ARG A 1 904 ? 160.035 155.665 131.953 1.00 11.12 891 ARG A CA 1
ATOM 6127 C C . ARG A 1 904 ? 160.508 155.942 133.379 1.00 19.71 891 ARG A C 1
ATOM 6128 O O . ARG A 1 904 ? 159.807 156.568 134.175 1.00 17.35 891 ARG A O 1
ATOM 6136 N N . LYS A 1 905 ? 161.709 155.475 133.702 1.00 28.79 892 LYS A N 1
ATOM 6137 C CA . LYS A 1 905 ? 162.252 155.644 135.039 1.00 24.19 892 LYS A CA 1
ATOM 6138 C C . LYS A 1 905 ? 162.942 156.997 135.177 1.00 26.34 892 LYS A C 1
ATOM 6139 O O . LYS A 1 905 ? 163.293 157.650 134.192 1.00 32.79 892 LYS A O 1
ATOM 6145 N N . ASP A 1 906 ? 163.130 157.413 136.424 1.00 40.13 893 ASP A N 1
ATOM 6146 C CA . ASP A 1 906 ? 163.796 158.666 136.740 1.00 42.82 893 ASP A CA 1
ATOM 6147 C C . ASP A 1 906 ? 165.300 158.454 136.865 1.00 46.66 893 ASP A C 1
ATOM 6148 O O . ASP A 1 906 ? 165.787 157.328 136.980 1.00 53.45 893 ASP A O 1
ATOM 6153 N N . ILE A 1 907 ? 166.038 159.565 136.842 1.00 49.92 894 ILE A N 1
ATOM 6154 C CA . ILE A 1 907 ? 167.491 159.482 136.939 1.00 53.14 894 ILE A CA 1
ATOM 6155 C C . ILE A 1 907 ? 167.919 159.055 138.339 1.00 51.88 894 ILE A C 1
ATOM 6156 O O . ILE A 1 907 ? 168.835 158.238 138.494 1.00 52.36 894 ILE A O 1
ATOM 6161 N N . ASP A 1 908 ? 167.269 159.585 139.375 1.00 51.66 895 ASP A N 1
ATOM 6162 C CA . ASP A 1 908 ? 167.581 159.210 140.747 1.00 52.87 895 ASP A CA 1
ATOM 6163 C C . ASP A 1 908 ? 167.227 157.765 141.069 1.00 54.20 895 ASP A C 1
ATOM 6164 O O . ASP A 1 908 ? 167.970 157.113 141.811 1.00 56.02 895 ASP A O 1
ATOM 6169 N N . THR A 1 909 ? 166.114 157.252 140.542 1.00 50.36 896 THR A N 1
ATOM 6170 C CA . THR A 1 909 ? 165.809 155.835 140.710 1.00 48.25 896 THR A CA 1
ATOM 6171 C C . THR A 1 909 ? 166.847 154.971 140.005 1.00 48.80 896 THR A C 1
ATOM 6172 O O . THR A 1 909 ? 167.240 153.915 140.516 1.00 52.94 896 THR A O 1
ATOM 6176 N N . LEU A 1 910 ? 167.312 155.412 138.835 1.00 45.34 897 LEU A N 1
ATOM 6177 C CA . LEU A 1 910 ? 168.353 154.685 138.117 1.00 41.37 897 LEU A CA 1
ATOM 6178 C C . LEU A 1 910 ? 169.665 154.679 138.891 1.00 45.65 897 LEU A C 1
ATOM 6179 O O . LEU A 1 910 ? 170.390 153.679 138.884 1.00 49.25 897 LEU A O 1
ATOM 6184 N N . ALA A 1 911 ? 169.994 155.792 139.549 1.00 51.35 898 ALA A N 1
ATOM 6185 C CA . ALA A 1 911 ? 171.245 155.869 140.296 1.00 49.47 898 ALA A CA 1
ATOM 6186 C C . ALA A 1 911 ? 171.275 154.856 141.433 1.00 49.37 898 ALA A C 1
ATOM 6187 O O . ALA A 1 911 ? 172.312 154.233 141.693 1.00 51.45 898 ALA A O 1
ATOM 6189 N N . THR A 1 912 ? 170.150 154.685 142.129 1.00 49.37 899 THR A N 1
ATOM 6190 C CA . THR A 1 912 ? 170.087 153.718 143.221 1.00 50.27 899 THR A CA 1
ATOM 6191 C C . THR A 1 912 ? 170.251 152.292 142.708 1.00 49.78 899 THR A C 1
ATOM 6192 O O . THR A 1 912 ? 171.012 151.499 143.274 1.00 53.92 899 THR A O 1
ATOM 6196 N N . GLU A 1 913 ? 169.544 151.951 141.628 1.00 43.22 900 GLU A N 1
ATOM 6197 C CA . GLU A 1 913 ? 169.557 150.578 141.132 1.00 42.39 900 GLU A CA 1
ATOM 6198 C C . GLU A 1 913 ? 170.937 150.174 140.634 1.00 42.97 900 GLU A C 1
ATOM 6199 O O . GLU A 1 913 ? 171.391 149.052 140.882 1.00 47.97 900 GLU A O 1
ATOM 6205 N N . LEU A 1 914 ? 171.617 151.070 139.926 1.00 49.50 901 LEU A N 1
ATOM 6206 C CA . LEU A 1 914 ? 172.915 150.765 139.344 1.00 52.90 901 LEU A CA 1
ATOM 6207 C C . LEU A 1 914 ? 174.072 151.013 140.300 1.00 54.87 901 LEU A C 1
ATOM 6208 O O . LEU A 1 914 ? 175.219 150.730 139.937 1.00 56.62 901 LEU A O 1
ATOM 6213 N N . ASN A 1 915 ? 173.800 151.524 141.503 1.00 58.74 902 ASN A N 1
ATOM 6214 C CA . ASN A 1 915 ? 174.834 151.838 142.491 1.00 61.95 902 ASN A CA 1
ATOM 6215 C C . ASN A 1 915 ? 175.890 152.777 141.906 1.00 63.22 902 ASN A C 1
ATOM 6216 O O . ASN A 1 915 ? 177.096 152.550 142.022 1.00 62.69 902 ASN A O 1
ATOM 6221 N N . LEU A 1 916 ? 175.419 153.836 141.265 1.00 59.66 903 LEU A N 1
ATOM 6222 C CA . LEU A 1 916 ? 176.246 154.859 140.649 1.00 56.51 903 LEU A CA 1
ATOM 6223 C C . LEU A 1 916 ? 175.680 156.221 141.015 1.00 59.07 903 LEU A C 1
ATOM 6224 O O . LEU A 1 916 ? 174.479 156.351 141.271 1.00 63.08 903 LEU A O 1
ATOM 6229 N N . PRO A 1 917 ? 176.518 157.256 141.065 1.00 61.79 904 PRO A N 1
ATOM 6230 C CA . PRO A 1 917 ? 175.996 158.601 141.337 1.00 62.69 904 PRO A CA 1
ATOM 6231 C C . PRO A 1 917 ? 175.097 159.085 140.210 1.00 62.67 904 PRO A C 1
ATOM 6232 O O . PRO A 1 917 ? 175.273 158.716 139.047 1.00 60.79 904 PRO A O 1
ATOM 6236 N N . GLY A 1 918 ? 174.118 159.917 140.572 1.00 62.43 905 GLY A N 1
ATOM 6237 C CA . GLY A 1 918 ? 173.177 160.419 139.584 1.00 62.14 905 GLY A CA 1
ATOM 6238 C C . GLY A 1 918 ? 173.821 161.281 138.517 1.00 63.93 905 GLY A C 1
ATOM 6239 O O . GLY A 1 918 ? 173.394 161.264 137.361 1.00 62.92 905 GLY A O 1
ATOM 6240 N N . SER A 1 919 ? 174.852 162.040 138.882 1.00 63.64 906 SER A N 1
ATOM 6241 C CA . SER A 1 919 ? 175.543 162.924 137.954 1.00 61.87 906 SER A CA 1
ATOM 6242 C C . SER A 1 919 ? 176.470 162.176 137.005 1.00 59.85 906 SER A C 1
ATOM 6243 O O . SER A 1 919 ? 177.018 162.787 136.084 1.00 58.98 906 SER A O 1
ATOM 6246 N N . GLN A 1 920 ? 176.664 160.875 137.217 1.00 57.53 907 GLN A N 1
ATOM 6247 C CA . GLN A 1 920 ? 177.450 160.045 136.318 1.00 59.74 907 GLN A CA 1
ATOM 6248 C C . GLN A 1 920 ? 176.590 159.229 135.364 1.00 60.12 907 GLN A C 1
ATOM 6249 O O . GLN A 1 920 ? 177.040 158.930 134.252 1.00 59.25 907 GLN A O 1
ATOM 6255 N N . VAL A 1 921 ? 175.361 158.885 135.755 1.00 52.61 908 VAL A N 1
ATOM 6256 C CA . VAL A 1 921 ? 174.458 158.186 134.848 1.00 47.13 908 VAL A CA 1
ATOM 6257 C C . VAL A 1 921 ? 174.133 159.060 133.643 1.00 48.72 908 VAL A C 1
ATOM 6258 O O . VAL A 1 921 ? 174.035 158.571 132.511 1.00 50.91 908 VAL A O 1
ATOM 6262 N N . LEU A 1 922 ? 173.971 160.366 133.862 1.00 50.59 909 LEU A N 1
ATOM 6263 C CA . LEU A 1 922 ? 173.730 161.281 132.750 1.00 49.55 909 LEU A CA 1
ATOM 6264 C C . LEU A 1 922 ? 174.950 161.391 131.845 1.00 47.10 909 LEU A C 1
ATOM 6265 O O . LEU A 1 922 ? 174.812 161.559 130.629 1.00 48.60 909 LEU A O 1
ATOM 6270 N N . ALA A 1 923 ? 176.152 161.305 132.421 1.00 48.51 910 ALA A N 1
ATOM 6271 C CA . ALA A 1 923 ? 177.368 161.465 131.630 1.00 46.25 910 ALA A CA 1
ATOM 6272 C C . ALA A 1 923 ? 177.510 160.375 130.578 1.00 45.90 910 ALA A C 1
ATOM 6273 O O . ALA A 1 923 ? 178.065 160.623 129.502 1.00 48.70 910 ALA A O 1
ATOM 6275 N N . ILE A 1 924 ? 177.027 159.164 130.868 1.00 45.74 911 ILE A N 1
ATOM 6276 C CA . ILE A 1 924 ? 177.076 158.077 129.894 1.00 49.33 911 ILE A CA 1
ATOM 6277 C C . ILE A 1 924 ? 175.838 158.041 129.008 1.00 47.12 911 ILE A C 1
ATOM 6278 O O . ILE A 1 924 ? 175.876 157.430 127.929 1.00 48.58 911 ILE A O 1
ATOM 6283 N N . PHE A 1 925 ? 174.749 158.691 129.413 1.00 40.26 912 PHE A N 1
ATOM 6284 C CA . PHE A 1 925 ? 173.553 158.796 128.590 1.00 40.52 912 PHE A CA 1
ATOM 6285 C C . PHE A 1 925 ? 173.702 159.813 127.468 1.00 42.79 912 PHE A C 1
ATOM 6286 O O . PHE A 1 925 ? 173.042 159.676 126.435 1.00 44.26 912 PHE A O 1
ATOM 6294 N N . MET A 1 926 ? 174.557 160.819 127.638 1.00 45.10 913 MET A N 1
ATOM 6295 C CA . MET A 1 926 ? 174.837 161.784 126.587 1.00 39.51 913 MET A CA 1
ATOM 6296 C C . MET A 1 926 ? 175.735 161.199 125.503 1.00 42.32 913 MET A C 1
ATOM 6297 O O . MET A 1 926 ? 175.890 161.802 124.437 1.00 43.73 913 MET A O 1
ATOM 6302 N N . LYS A 1 927 ? 176.322 160.029 125.754 1.00 44.96 914 LYS A N 1
ATOM 6303 C CA . LYS A 1 927 ? 177.088 159.305 124.749 1.00 47.30 914 LYS A CA 1
ATOM 6304 C C . LYS A 1 927 ? 176.232 158.385 123.897 1.00 46.94 914 LYS A C 1
ATOM 6305 O O . LYS A 1 927 ? 176.613 158.077 122.768 1.00 51.20 914 LYS A O 1
ATOM 6311 N N . ILE A 1 928 ? 175.089 157.937 124.416 1.00 36.92 915 ILE A N 1
ATOM 6312 C CA . ILE A 1 928 ? 174.135 157.206 123.591 1.00 32.86 915 ILE A CA 1
ATOM 6313 C C . ILE A 1 928 ? 173.540 158.124 122.531 1.00 37.83 915 ILE A C 1
ATOM 6314 O O . ILE A 1 928 ? 173.374 157.731 121.371 1.00 39.85 915 ILE A O 1
ATOM 6319 N N . MET A 1 929 ? 173.216 159.362 122.911 1.00 41.64 916 MET A N 1
ATOM 6320 C CA . MET A 1 929 ? 172.490 160.286 122.050 1.00 38.48 916 MET A CA 1
ATOM 6321 C C . MET A 1 929 ? 173.379 161.019 121.057 1.00 36.31 916 MET A C 1
ATOM 6322 O O . MET A 1 929 ? 172.853 161.623 120.117 1.00 40.35 916 MET A O 1
ATOM 6327 N N . ARG A 1 930 ? 174.697 160.999 121.237 1.00 40.67 917 ARG A N 1
ATOM 6328 C CA . ARG A 1 930 ? 175.607 161.605 120.277 1.00 43.82 917 ARG A CA 1
ATOM 6329 C C . ARG A 1 930 ? 176.187 160.580 119.314 1.00 44.11 917 ARG A C 1
ATOM 6330 O O . ARG A 1 930 ? 177.011 160.931 118.463 1.00 44.97 917 ARG A O 1
ATOM 6338 N N . LYS A 1 931 ? 175.773 159.322 119.430 1.00 42.45 918 LYS A N 1
ATOM 6339 C CA . LYS A 1 931 ? 176.015 158.295 118.426 1.00 43.81 918 LYS A CA 1
ATOM 6340 C C . LYS A 1 931 ? 174.829 158.101 117.497 1.00 44.01 918 LYS A C 1
ATOM 6341 O O . LYS A 1 931 ? 175.013 157.843 116.307 1.00 42.66 918 LYS A O 1
ATOM 6347 N N . VAL A 1 932 ? 173.611 158.216 118.031 1.00 42.93 919 VAL A N 1
ATOM 6348 C CA . VAL A 1 932 ? 172.406 158.132 117.214 1.00 37.94 919 VAL A CA 1
ATOM 6349 C C . VAL A 1 932 ? 172.270 159.365 116.329 1.00 38.47 919 VAL A C 1
ATOM 6350 O O . VAL A 1 932 ? 171.874 159.272 115.159 1.00 45.89 919 VAL A O 1
ATOM 6354 N N . THR A 1 933 ? 172.601 160.539 116.873 1.00 37.49 920 THR A N 1
ATOM 6355 C CA . THR A 1 933 ? 172.438 161.783 116.129 1.00 43.30 920 THR A CA 1
ATOM 6356 C C . THR A 1 933 ? 173.305 161.800 114.877 1.00 49.65 920 THR A C 1
ATOM 6357 O O . THR A 1 933 ? 172.870 162.268 113.819 1.00 48.98 920 THR A O 1
ATOM 6361 N N . GLN A 1 934 ? 174.538 161.298 114.979 1.00 51.19 921 GLN A N 1
ATOM 6362 C CA . GLN A 1 934 ? 175.418 161.265 113.815 1.00 48.15 921 GLN A CA 1
ATOM 6363 C C . GLN A 1 934 ? 174.850 160.373 112.719 1.00 49.03 921 GLN A C 1
ATOM 6364 O O . GLN A 1 934 ? 174.896 160.726 111.534 1.00 55.80 921 GLN A O 1
ATOM 6370 N N . HIS A 1 935 ? 174.310 159.212 113.093 1.00 42.69 922 HIS A N 1
ATOM 6371 C CA . HIS A 1 935 ? 173.703 158.337 112.097 1.00 46.61 922 HIS A CA 1
ATOM 6372 C C . HIS A 1 935 ? 172.488 158.991 111.454 1.00 46.18 922 HIS A C 1
ATOM 6373 O O . HIS A 1 935 ? 172.298 158.896 110.236 1.00 42.47 922 HIS A O 1
ATOM 6380 N N . PHE A 1 936 ? 171.650 159.656 112.253 1.00 45.84 923 PHE A N 1
ATOM 6381 C CA . PHE A 1 936 ? 170.491 160.337 111.682 1.00 43.20 923 PHE A CA 1
ATOM 6382 C C . PHE A 1 936 ? 170.920 161.436 110.719 1.00 45.70 923 PHE A C 1
ATOM 6383 O O . PHE A 1 936 ? 170.322 161.605 109.649 1.00 48.40 923 PHE A O 1
ATOM 6391 N N . GLY A 1 937 ? 171.957 162.194 111.081 1.00 52.90 924 GLY A N 1
ATOM 6392 C CA . GLY A 1 937 ? 172.432 163.251 110.202 1.00 54.73 924 GLY A CA 1
ATOM 6393 C C . GLY A 1 937 ? 172.999 162.714 108.903 1.00 52.05 924 GLY A C 1
ATOM 6394 O O . GLY A 1 937 ? 172.744 163.258 107.826 1.00 49.91 924 GLY A O 1
ATOM 6395 N N . ALA A 1 938 ? 173.781 161.635 108.988 1.00 51.27 925 ALA A N 1
ATOM 6396 C CA . ALA A 1 938 ? 174.309 161.014 107.778 1.00 53.18 925 ALA A CA 1
ATOM 6397 C C . ALA A 1 938 ? 173.194 160.461 106.901 1.00 55.76 925 ALA A C 1
ATOM 6398 O O . ALA A 1 938 ? 173.265 160.562 105.671 1.00 56.51 925 ALA A O 1
ATOM 6400 N N . LEU A 1 939 ? 172.165 159.868 107.509 1.00 55.56 926 LEU A N 1
ATOM 6401 C CA . LEU A 1 939 ? 171.043 159.348 106.736 1.00 52.72 926 LEU A CA 1
ATOM 6402 C C . LEU A 1 939 ? 170.274 160.467 106.044 1.00 50.09 926 LEU A C 1
ATOM 6403 O O . LEU A 1 939 ? 169.884 160.329 104.879 1.00 51.61 926 LEU A O 1
ATOM 6408 N N . VAL A 1 940 ? 170.036 161.577 106.745 1.00 52.79 927 VAL A N 1
ATOM 6409 C CA . VAL A 1 940 ? 169.276 162.678 106.158 1.00 55.65 927 VAL A CA 1
ATOM 6410 C C . VAL A 1 940 ? 170.075 163.351 105.047 1.00 56.86 927 VAL A C 1
ATOM 6411 O O . VAL A 1 940 ? 169.555 163.601 103.953 1.00 54.63 927 VAL A O 1
ATOM 6415 N N . SER A 1 941 ? 171.349 163.654 105.309 1.00 57.24 928 SER A N 1
ATOM 6416 C CA . SER A 1 941 ? 172.167 164.329 104.306 1.00 54.87 928 SER A CA 1
ATOM 6417 C C . SER A 1 941 ? 172.411 163.437 103.095 1.00 56.93 928 SER A C 1
ATOM 6418 O O . SER A 1 941 ? 172.372 163.908 101.952 1.00 60.08 928 SER A O 1
ATOM 6421 N N . GLY A 1 942 ? 172.664 162.152 103.322 1.00 54.81 929 GLY A N 1
ATOM 6422 C CA . GLY A 1 942 ? 172.901 161.219 102.236 1.00 53.18 929 GLY A CA 1
ATOM 6423 C C . GLY A 1 942 ? 171.627 160.752 101.560 1.00 55.01 929 GLY A C 1
ATOM 6424 O O . GLY A 1 942 ? 170.762 161.558 101.216 1.00 56.41 929 GLY A O 1
ATOM 6425 N N . LYS B 1 18 ? 180.881 221.067 171.920 1.00 112.74 5 LYS B N 1
ATOM 6426 C CA . LYS B 1 18 ? 180.992 219.809 172.648 1.00 114.12 5 LYS B CA 1
ATOM 6427 C C . LYS B 1 18 ? 179.678 219.464 173.344 1.00 115.09 5 LYS B C 1
ATOM 6428 O O . LYS B 1 18 ? 179.424 218.306 173.674 1.00 114.65 5 LYS B O 1
ATOM 6434 N N . THR B 1 19 ? 178.842 220.477 173.558 1.00 111.01 6 THR B N 1
ATOM 6435 C CA . THR B 1 19 ? 177.567 220.274 174.234 1.00 109.72 6 THR B CA 1
ATOM 6436 C C . THR B 1 19 ? 176.590 219.566 173.302 1.00 109.78 6 THR B C 1
ATOM 6437 O O . THR B 1 19 ? 176.223 220.101 172.251 1.00 108.93 6 THR B O 1
ATOM 6441 N N . VAL B 1 20 ? 176.168 218.364 173.692 1.00 99.55 7 VAL B N 1
ATOM 6442 C CA . VAL B 1 20 ? 175.242 217.588 172.879 1.00 98.54 7 VAL B CA 1
ATOM 6443 C C . VAL B 1 20 ? 173.841 218.172 173.003 1.00 97.64 7 VAL B C 1
ATOM 6444 O O . VAL B 1 20 ? 173.450 218.677 174.064 1.00 98.62 7 VAL B O 1
ATOM 6448 N N . ASP B 1 21 ? 173.083 218.121 171.908 1.00 83.70 8 ASP B N 1
ATOM 6449 C CA . ASP B 1 21 ? 171.700 218.578 171.931 1.00 82.21 8 ASP B CA 1
ATOM 6450 C C . ASP B 1 21 ? 170.900 217.787 172.960 1.00 82.59 8 ASP B C 1
ATOM 6451 O O . ASP B 1 21 ? 171.057 216.572 173.093 1.00 82.60 8 ASP B O 1
ATOM 6456 N N . SER B 1 22 ? 170.036 218.492 173.692 1.00 77.99 9 SER B N 1
ATOM 6457 C CA . SER B 1 22 ? 169.299 217.883 174.792 1.00 78.25 9 SER B CA 1
ATOM 6458 C C . SER B 1 22 ? 168.221 216.912 174.332 1.00 77.48 9 SER B C 1
ATOM 6459 O O . SER B 1 22 ? 167.730 216.132 175.155 1.00 77.81 9 SER B O 1
ATOM 6462 N N . ARG B 1 23 ? 167.837 216.936 173.055 1.00 69.58 10 ARG B N 1
ATOM 6463 C CA . ARG B 1 23 ? 166.769 216.058 172.592 1.00 68.94 10 ARG B CA 1
ATOM 6464 C C . ARG B 1 23 ? 167.210 214.604 172.484 1.00 71.16 10 ARG B C 1
ATOM 6465 O O . ARG B 1 23 ? 166.385 213.705 172.679 1.00 76.41 10 ARG B O 1
ATOM 6473 N N . ILE B 1 24 ? 168.480 214.352 172.182 1.00 69.51 11 ILE B N 1
ATOM 6474 C CA . ILE B 1 24 ? 168.995 212.989 172.051 1.00 71.08 11 ILE B CA 1
ATOM 6475 C C . ILE B 1 24 ? 168.897 212.245 173.383 1.00 69.28 11 ILE B C 1
ATOM 6476 O O . ILE B 1 24 ? 168.246 211.186 173.435 1.00 66.77 11 ILE B O 1
ATOM 6481 N N . PRO B 1 25 ? 169.515 212.724 174.474 1.00 66.07 12 PRO B N 1
ATOM 6482 C CA . PRO B 1 25 ? 169.366 211.999 175.743 1.00 65.52 12 PRO B CA 1
ATOM 6483 C C . PRO B 1 25 ? 167.936 211.960 176.235 1.00 64.78 12 PRO B C 1
ATOM 6484 O O . PRO B 1 25 ? 167.543 210.984 176.880 1.00 67.16 12 PRO B O 1
ATOM 6488 N N . THR B 1 26 ? 167.142 212.991 175.943 1.00 59.24 13 THR B N 1
ATOM 6489 C CA . THR B 1 26 ? 165.740 212.983 176.348 1.00 61.52 13 THR B CA 1
ATOM 6490 C C . THR B 1 26 ? 164.985 211.840 175.682 1.00 60.41 13 THR B C 1
ATOM 6491 O O . THR B 1 26 ? 164.252 211.094 176.343 1.00 66.26 13 THR B O 1
ATOM 6495 N N . LEU B 1 27 ? 165.163 211.679 174.369 1.00 57.22 14 LEU B N 1
ATOM 6496 C CA . LEU B 1 27 ? 164.499 210.589 173.662 1.00 59.30 14 LEU B CA 1
ATOM 6497 C C . LEU B 1 27 ? 165.007 209.236 174.137 1.00 60.64 14 LEU B C 1
ATOM 6498 O O . LEU B 1 27 ? 164.222 208.293 174.304 1.00 62.53 14 LEU B O 1
ATOM 6503 N N . ILE B 1 28 ? 166.319 209.118 174.364 1.00 60.83 15 ILE B N 1
ATOM 6504 C CA . ILE B 1 28 ? 166.867 207.846 174.833 1.00 58.70 15 ILE B CA 1
ATOM 6505 C C . ILE B 1 28 ? 166.290 207.487 176.199 1.00 60.81 15 ILE B C 1
ATOM 6506 O O . ILE B 1 28 ? 165.913 206.335 176.448 1.00 60.52 15 ILE B O 1
ATOM 6511 N N . ARG B 1 29 ? 166.202 208.468 177.099 1.00 65.12 16 ARG B N 1
ATOM 6512 C CA . ARG B 1 29 ? 165.662 208.218 178.429 1.00 61.47 16 ARG B CA 1
ATOM 6513 C C . ARG B 1 29 ? 164.181 207.865 178.375 1.00 61.00 16 ARG B C 1
ATOM 6514 O O . ARG B 1 29 ? 163.725 206.988 179.115 1.00 67.02 16 ARG B O 1
ATOM 6522 N N . ASN B 1 30 ? 163.408 208.545 177.523 1.00 51.47 17 ASN B N 1
ATOM 6523 C CA . ASN B 1 30 ? 161.994 208.200 177.395 1.00 51.49 17 ASN B CA 1
ATOM 6524 C C . ASN B 1 30 ? 161.819 206.784 176.865 1.00 52.99 17 ASN B C 1
ATOM 6525 O O . ASN B 1 30 ? 160.957 206.034 177.342 1.00 58.91 17 ASN B O 1
ATOM 6530 N N . GLY B 1 31 ? 162.631 206.399 175.879 1.00 53.33 18 GLY B N 1
ATOM 6531 C CA . GLY B 1 31 ? 162.565 205.038 175.376 1.00 52.43 18 GLY B CA 1
ATOM 6532 C C . GLY B 1 31 ? 162.937 204.010 176.427 1.00 51.88 18 GLY B C 1
ATOM 6533 O O . GLY B 1 31 ? 162.307 202.954 176.523 1.00 48.49 18 GLY B O 1
ATOM 6534 N N . LEU B 1 32 ? 163.966 204.302 177.225 1.00 59.56 19 LEU B N 1
ATOM 6535 C CA . LEU B 1 32 ? 164.359 203.388 178.293 1.00 55.36 19 LEU B CA 1
ATOM 6536 C C . LEU B 1 32 ? 163.268 203.269 179.351 1.00 53.17 19 LEU B C 1
ATOM 6537 O O . LEU B 1 32 ? 162.995 202.171 179.850 1.00 53.46 19 LEU B O 1
ATOM 6542 N N . GLN B 1 33 ? 162.639 204.389 179.709 1.00 54.83 20 GLN B N 1
ATOM 6543 C CA . GLN B 1 33 ? 161.593 204.373 180.725 1.00 52.10 20 GLN B CA 1
ATOM 6544 C C . GLN B 1 33 ? 160.373 203.595 180.252 1.00 56.09 20 GLN B C 1
ATOM 6545 O O . GLN B 1 33 ? 159.812 202.787 181.000 1.00 59.10 20 GLN B O 1
ATOM 6551 N N . THR B 1 34 ? 159.944 203.826 179.013 1.00 55.37 21 THR B N 1
ATOM 6552 C CA . THR B 1 34 ? 158.740 203.201 178.485 1.00 51.89 21 THR B CA 1
ATOM 6553 C C . THR B 1 34 ? 159.033 201.845 177.844 1.00 50.19 21 THR B C 1
ATOM 6554 O O . THR B 1 34 ? 158.099 201.114 177.496 1.00 49.16 21 THR B O 1
ATOM 6558 N N . LYS B 1 35 ? 160.312 201.482 177.719 1.00 49.69 22 LYS B N 1
ATOM 6559 C CA . LYS B 1 35 ? 160.746 200.235 177.087 1.00 50.45 22 LYS B CA 1
ATOM 6560 C C . LYS B 1 35 ? 160.344 200.202 175.611 1.00 55.68 22 LYS B C 1
ATOM 6561 O O . LYS B 1 35 ? 159.687 199.275 175.132 1.00 55.10 22 LYS B O 1
ATOM 6567 N N . LYS B 1 36 ? 160.766 201.240 174.891 1.00 51.51 23 LYS B N 1
ATOM 6568 C CA . LYS B 1 36 ? 160.507 201.373 173.466 1.00 38.02 23 LYS B CA 1
ATOM 6569 C C . LYS B 1 36 ? 161.794 201.760 172.754 1.00 37.30 23 LYS B C 1
ATOM 6570 O O . LYS B 1 36 ? 162.684 202.382 173.338 1.00 44.09 23 LYS B O 1
ATOM 6576 N N . ARG B 1 37 ? 161.881 201.388 171.481 1.00 34.98 24 ARG B N 1
ATOM 6577 C CA . ARG B 1 37 ? 163.100 201.577 170.713 1.00 30.59 24 ARG B CA 1
ATOM 6578 C C . ARG B 1 37 ? 163.235 203.025 170.248 1.00 33.37 24 ARG B C 1
ATOM 6579 O O . ARG B 1 37 ? 162.305 203.830 170.336 1.00 35.49 24 ARG B O 1
ATOM 6587 N N . SER B 1 38 ? 164.421 203.350 169.746 1.00 38.32 25 SER B N 1
ATOM 6588 C CA . SER B 1 38 ? 164.707 204.663 169.191 1.00 36.82 25 SER B CA 1
ATOM 6589 C C . SER B 1 38 ? 165.365 204.500 167.830 1.00 41.25 25 SER B C 1
ATOM 6590 O O . SER B 1 38 ? 166.123 203.555 167.598 1.00 45.61 25 SER B O 1
ATOM 6593 N N . PHE B 1 39 ? 165.067 205.433 166.931 1.00 40.89 26 PHE B N 1
ATOM 6594 C CA . PHE B 1 39 ? 165.576 205.413 165.567 1.00 39.93 26 PHE B CA 1
ATOM 6595 C C . PHE B 1 39 ? 166.482 206.615 165.363 1.00 40.73 26 PHE B C 1
ATOM 6596 O O . PHE B 1 39 ? 166.085 207.751 165.640 1.00 45.44 26 PHE B O 1
ATOM 6604 N N . PHE B 1 40 ? 167.696 206.364 164.885 1.00 40.81 27 PHE B N 1
ATOM 6605 C CA . PHE B 1 40 ? 168.645 207.419 164.574 1.00 45.64 27 PHE B CA 1
ATOM 6606 C C . PHE B 1 40 ? 169.210 207.195 163.181 1.00 53.15 27 PHE B C 1
ATOM 6607 O O . PHE B 1 40 ? 169.556 206.068 162.816 1.00 58.17 27 PHE B O 1
ATOM 6615 N N . VAL B 1 41 ? 169.293 208.272 162.404 1.00 55.52 28 VAL B N 1
ATOM 6616 C CA . VAL B 1 41 ? 169.881 208.253 161.071 1.00 51.97 28 VAL B CA 1
ATOM 6617 C C . VAL B 1 41 ? 171.074 209.196 161.075 1.00 51.94 28 VAL B C 1
ATOM 6618 O O . VAL B 1 41 ? 170.947 210.362 161.464 1.00 55.44 28 VAL B O 1
ATOM 6622 N N . VAL B 1 42 ? 172.228 208.693 160.647 1.00 56.91 29 VAL B N 1
ATOM 6623 C CA . VAL B 1 42 ? 173.481 209.438 160.682 1.00 62.33 29 VAL B CA 1
ATOM 6624 C C . VAL B 1 42 ? 173.902 209.748 159.254 1.00 65.92 29 VAL B C 1
ATOM 6625 O O . VAL B 1 42 ? 173.890 208.862 158.391 1.00 65.11 29 VAL B O 1
ATOM 6629 N N . VAL B 1 43 ? 174.266 211.003 159.005 1.00 77.00 30 VAL B N 1
ATOM 6630 C CA . VAL B 1 43 ? 174.743 211.454 157.702 1.00 75.23 30 VAL B CA 1
ATOM 6631 C C . VAL B 1 43 ? 176.120 212.074 157.898 1.00 77.07 30 VAL B C 1
ATOM 6632 O O . VAL B 1 43 ? 176.280 212.995 158.708 1.00 77.78 30 VAL B O 1
ATOM 6636 N N . GLY B 1 44 ? 177.101 211.578 157.166 1.00 87.02 31 GLY B N 1
ATOM 6637 C CA . GLY B 1 44 ? 178.451 212.097 157.266 1.00 88.29 31 GLY B CA 1
ATOM 6638 C C . GLY B 1 44 ? 179.468 211.002 157.018 1.00 92.33 31 GLY B C 1
ATOM 6639 O O . GLY B 1 44 ? 179.131 209.860 156.717 1.00 91.43 31 GLY B O 1
ATOM 6640 N N . ASP B 1 45 ? 180.738 211.387 157.148 1.00 105.93 32 ASP B N 1
ATOM 6641 C CA . ASP B 1 45 ? 181.853 210.474 156.940 1.00 105.11 32 ASP B CA 1
ATOM 6642 C C . ASP B 1 45 ? 182.502 210.004 158.236 1.00 103.94 32 ASP B C 1
ATOM 6643 O O . ASP B 1 45 ? 183.472 209.241 158.180 1.00 103.25 32 ASP B O 1
ATOM 6648 N N . HIS B 1 46 ? 182.001 210.438 159.392 1.00 102.33 33 HIS B N 1
ATOM 6649 C CA . HIS B 1 46 ? 182.560 210.015 160.670 1.00 103.44 33 HIS B CA 1
ATOM 6650 C C . HIS B 1 46 ? 181.470 209.472 161.585 1.00 103.08 33 HIS B C 1
ATOM 6651 O O . HIS B 1 46 ? 181.382 209.860 162.755 1.00 104.24 33 HIS B O 1
ATOM 6658 N N . ALA B 1 47 ? 180.634 208.574 161.061 1.00 95.42 34 ALA B N 1
ATOM 6659 C CA . ALA B 1 47 ? 179.547 207.999 161.844 1.00 98.13 34 ALA B CA 1
ATOM 6660 C C . ALA B 1 47 ? 180.039 207.169 163.023 1.00 97.84 34 ALA B C 1
ATOM 6661 O O . ALA B 1 47 ? 179.240 206.864 163.918 1.00 96.68 34 ALA B O 1
ATOM 6663 N N . LYS B 1 48 ? 181.320 206.793 163.044 1.00 96.90 35 LYS B N 1
ATOM 6664 C CA . LYS B 1 48 ? 181.847 206.002 164.151 1.00 96.77 35 LYS B CA 1
ATOM 6665 C C . LYS B 1 48 ? 181.719 206.753 165.470 1.00 95.88 35 LYS B C 1
ATOM 6666 O O . LYS B 1 48 ? 181.291 206.188 166.483 1.00 97.39 35 LYS B O 1
ATOM 6672 N N . GLU B 1 49 ? 182.085 208.037 165.472 1.00 94.41 36 GLU B N 1
ATOM 6673 C CA . GLU B 1 49 ? 181.991 208.831 166.693 1.00 96.77 36 GLU B CA 1
ATOM 6674 C C . GLU B 1 49 ? 180.544 208.992 167.138 1.00 96.40 36 GLU B C 1
ATOM 6675 O O . GLU B 1 49 ? 180.248 208.936 168.338 1.00 95.45 36 GLU B O 1
ATOM 6681 N N . ALA B 1 50 ? 179.628 209.196 166.188 1.00 85.02 37 ALA B N 1
ATOM 6682 C CA . ALA B 1 50 ? 178.218 209.321 166.538 1.00 85.30 37 ALA B CA 1
ATOM 6683 C C . ALA B 1 50 ? 177.689 208.036 167.162 1.00 87.05 37 ALA B C 1
ATOM 6684 O O . ALA B 1 50 ? 176.965 208.076 168.165 1.00 86.35 37 ALA B O 1
ATOM 6686 N N . ILE B 1 51 ? 178.045 206.885 166.587 1.00 80.36 38 ILE B N 1
ATOM 6687 C CA . ILE B 1 51 ? 177.592 205.612 167.140 1.00 76.82 38 ILE B CA 1
ATOM 6688 C C . ILE B 1 51 ? 178.186 205.388 168.525 1.00 77.74 38 ILE B C 1
ATOM 6689 O O . ILE B 1 51 ? 177.500 204.915 169.440 1.00 79.13 38 ILE B O 1
ATOM 6694 N N . VAL B 1 52 ? 179.465 205.728 168.706 1.00 82.74 39 VAL B N 1
ATOM 6695 C CA . VAL B 1 52 ? 180.104 205.573 170.011 1.00 82.36 39 VAL B CA 1
ATOM 6696 C C . VAL B 1 52 ? 179.401 206.434 171.053 1.00 82.52 39 VAL B C 1
ATOM 6697 O O . VAL B 1 52 ? 179.097 205.977 172.163 1.00 85.24 39 VAL B O 1
ATOM 6701 N N . HIS B 1 53 ? 179.127 207.695 170.708 1.00 77.44 40 HIS B N 1
ATOM 6702 C CA . HIS B 1 53 ? 178.453 208.591 171.641 1.00 80.06 40 HIS B CA 1
ATOM 6703 C C . HIS B 1 53 ? 177.054 208.091 171.977 1.00 79.24 40 HIS B C 1
ATOM 6704 O O . HIS B 1 53 ? 176.643 208.117 173.144 1.00 79.82 40 HIS B O 1
ATOM 6711 N N . LEU B 1 54 ? 176.309 207.630 170.968 1.00 70.22 41 LEU B N 1
ATOM 6712 C CA . LEU B 1 54 ? 174.962 207.126 171.214 1.00 70.98 41 LEU B CA 1
ATOM 6713 C C . LEU B 1 54 ? 174.985 205.903 172.122 1.00 73.85 41 LEU B C 1
ATOM 6714 O O . LEU B 1 54 ? 174.168 205.791 173.044 1.00 73.23 41 LEU B O 1
ATOM 6719 N N . TYR B 1 55 ? 175.916 204.977 171.879 1.00 72.34 42 TYR B N 1
ATOM 6720 C CA . TYR B 1 55 ? 176.008 203.789 172.720 1.00 68.94 42 TYR B CA 1
ATOM 6721 C C . TYR B 1 55 ? 176.387 204.151 174.149 1.00 68.44 42 TYR B C 1
ATOM 6722 O O . TYR B 1 55 ? 175.837 203.587 175.101 1.00 71.17 42 TYR B O 1
ATOM 6731 N N . TYR B 1 56 ? 177.325 205.087 174.319 1.00 70.67 43 TYR B N 1
ATOM 6732 C CA . TYR B 1 56 ? 177.702 205.515 175.662 1.00 72.68 43 TYR B CA 1
ATOM 6733 C C . TYR B 1 56 ? 176.509 206.124 176.389 1.00 74.02 43 TYR B C 1
ATOM 6734 O O . TYR B 1 56 ? 176.244 205.794 177.552 1.00 75.46 43 TYR B O 1
ATOM 6743 N N . ILE B 1 57 ? 175.771 207.008 175.713 1.00 71.81 44 ILE B N 1
ATOM 6744 C CA . ILE B 1 57 ? 174.626 207.659 176.345 1.00 68.50 44 ILE B CA 1
ATOM 6745 C C . ILE B 1 57 ? 173.564 206.632 176.720 1.00 69.77 44 ILE B C 1
ATOM 6746 O O . ILE B 1 57 ? 172.980 206.693 177.809 1.00 69.12 44 ILE B O 1
ATOM 6751 N N . MET B 1 58 ? 173.297 205.674 175.829 1.00 68.59 45 MET B N 1
ATOM 6752 C CA . MET B 1 58 ? 172.299 204.651 176.130 1.00 68.15 45 MET B CA 1
ATOM 6753 C C . MET B 1 58 ? 172.733 203.767 177.294 1.00 68.08 45 MET B C 1
ATOM 6754 O O . MET B 1 58 ? 171.912 203.408 178.146 1.00 67.97 45 MET B O 1
ATOM 6759 N N . SER B 1 59 ? 174.016 203.398 177.346 1.00 73.17 46 SER B N 1
ATOM 6760 C CA . SER B 1 59 ? 174.472 202.462 178.367 1.00 72.44 46 SER B CA 1
ATOM 6761 C C . SER B 1 59 ? 174.615 203.123 179.732 1.00 72.40 46 SER B C 1
ATOM 6762 O O . SER B 1 59 ? 174.461 202.452 180.758 1.00 72.93 46 SER B O 1
ATOM 6765 N N . SER B 1 60 ? 174.909 204.425 179.773 1.00 79.29 47 SER B N 1
ATOM 6766 C CA . SER B 1 60 ? 175.162 205.075 181.055 1.00 78.86 47 SER B CA 1
ATOM 6767 C C . SER B 1 60 ? 173.911 205.198 181.916 1.00 80.59 47 SER B C 1
ATOM 6768 O O . SER B 1 60 ? 174.027 205.502 183.108 1.00 81.76 47 SER B O 1
ATOM 6771 N N . MET B 1 61 ? 172.724 204.972 181.353 1.00 81.68 48 MET B N 1
ATOM 6772 C CA . MET B 1 61 ? 171.490 205.135 182.112 1.00 80.00 48 MET B CA 1
ATOM 6773 C C . MET B 1 61 ? 170.969 203.837 182.711 1.00 81.26 48 MET B C 1
ATOM 6774 O O . MET B 1 61 ? 170.377 203.864 183.797 1.00 80.61 48 MET B O 1
ATOM 6779 N N . ASP B 1 62 ? 171.165 202.706 182.042 1.00 91.55 49 ASP B N 1
ATOM 6780 C CA . ASP B 1 62 ? 170.577 201.448 182.475 1.00 92.80 49 ASP B CA 1
ATOM 6781 C C . ASP B 1 62 ? 171.632 200.353 182.511 1.00 91.92 49 ASP B C 1
ATOM 6782 O O . ASP B 1 62 ? 172.655 200.426 181.826 1.00 91.69 49 ASP B O 1
ATOM 6787 N N . VAL B 1 63 ? 171.366 199.334 183.324 1.00 89.88 50 VAL B N 1
ATOM 6788 C CA . VAL B 1 63 ? 172.250 198.182 183.429 1.00 89.17 50 VAL B CA 1
ATOM 6789 C C . VAL B 1 63 ? 171.567 196.877 183.038 1.00 89.17 50 VAL B C 1
ATOM 6790 O O . VAL B 1 63 ? 172.255 195.944 182.590 1.00 88.62 50 VAL B O 1
ATOM 6794 N N . ARG B 1 64 ? 170.243 196.775 183.154 1.00 89.57 51 ARG B N 1
ATOM 6795 C CA . ARG B 1 64 ? 169.528 195.559 182.791 1.00 88.91 51 ARG B CA 1
ATOM 6796 C C . ARG B 1 64 ? 169.388 195.373 181.286 1.00 88.73 51 ARG B C 1
ATOM 6797 O O . ARG B 1 64 ? 168.990 194.287 180.850 1.00 89.71 51 ARG B O 1
ATOM 6805 N N . GLN B 1 65 ? 169.698 196.396 180.484 1.00 83.02 52 GLN B N 1
ATOM 6806 C CA . GLN B 1 65 ? 169.612 196.320 179.022 1.00 83.85 52 GLN B CA 1
ATOM 6807 C C . GLN B 1 65 ? 170.941 196.801 178.445 1.00 84.81 52 GLN B C 1
ATOM 6808 O O . GLN B 1 65 ? 171.104 197.979 178.122 1.00 84.64 52 GLN B O 1
ATOM 6814 N N . ASN B 1 66 ? 171.894 195.880 178.322 1.00 77.83 53 ASN B N 1
ATOM 6815 C CA . ASN B 1 66 ? 173.183 196.157 177.695 1.00 74.82 53 ASN B CA 1
ATOM 6816 C C . ASN B 1 66 ? 173.628 194.964 176.865 1.00 71.32 53 ASN B C 1
ATOM 6817 O O . ASN B 1 66 ? 174.792 194.551 176.911 1.00 72.81 53 ASN B O 1
ATOM 6822 N N . LYS B 1 67 ? 172.711 194.399 176.090 1.00 57.48 54 LYS B N 1
ATOM 6823 C CA . LYS B 1 67 ? 172.966 193.150 175.385 1.00 62.42 54 LYS B CA 1
ATOM 6824 C C . LYS B 1 67 ? 173.925 193.384 174.217 1.00 61.77 54 LYS B C 1
ATOM 6825 O O . LYS B 1 67 ? 174.485 194.468 174.031 1.00 61.09 54 LYS B O 1
ATOM 6831 N N . SER B 1 68 ? 174.124 192.341 173.417 1.00 50.29 55 SER B N 1
ATOM 6832 C CA . SER B 1 68 ? 175.084 192.380 172.329 1.00 50.74 55 SER B CA 1
ATOM 6833 C C . SER B 1 68 ? 174.643 193.357 171.242 1.00 49.84 55 SER B C 1
ATOM 6834 O O . SER B 1 68 ? 173.466 193.707 171.118 1.00 49.15 55 SER B O 1
ATOM 6837 N N . VAL B 1 69 ? 175.616 193.796 170.449 1.00 50.56 56 VAL B N 1
ATOM 6838 C CA . VAL B 1 69 ? 175.407 194.750 169.367 1.00 46.28 56 VAL B CA 1
ATOM 6839 C C . VAL B 1 69 ? 175.510 194.006 168.044 1.00 46.63 56 VAL B C 1
ATOM 6840 O O . VAL B 1 69 ? 176.494 193.298 167.800 1.00 55.52 56 VAL B O 1
ATOM 6844 N N . LEU B 1 70 ? 174.502 194.166 167.193 1.00 39.18 57 LEU B N 1
ATOM 6845 C CA . LEU B 1 70 ? 174.470 193.519 165.889 1.00 42.29 57 LEU B CA 1
ATOM 6846 C C . LEU B 1 70 ? 174.940 194.490 164.817 1.00 45.05 57 LEU B C 1
ATOM 6847 O O . LEU B 1 70 ? 174.585 195.672 164.836 1.00 52.00 57 LEU B O 1
ATOM 6852 N N . TRP B 1 71 ? 175.748 193.988 163.885 1.00 48.46 58 TRP B N 1
ATOM 6853 C CA . TRP B 1 71 ? 176.263 194.783 162.777 1.00 46.29 58 TRP B CA 1
ATOM 6854 C C . TRP B 1 71 ? 176.015 194.027 161.481 1.00 49.99 58 TRP B C 1
ATOM 6855 O O . TRP B 1 71 ? 176.421 192.868 161.350 1.00 53.96 58 TRP B O 1
ATOM 6866 N N . ALA B 1 72 ? 175.352 194.679 160.528 1.00 48.69 59 ALA B N 1
ATOM 6867 C CA . ALA B 1 72 ? 175.033 194.086 159.237 1.00 49.93 59 ALA B CA 1
ATOM 6868 C C . ALA B 1 72 ? 175.593 194.965 158.128 1.00 53.14 59 ALA B C 1
ATOM 6869 O O . ALA B 1 72 ? 175.455 196.191 158.175 1.00 56.94 59 ALA B O 1
ATOM 6871 N N . TYR B 1 73 ? 176.222 194.337 157.137 1.00 57.07 60 TYR B N 1
ATOM 6872 C CA . TYR B 1 73 ? 176.845 195.066 156.040 1.00 57.44 60 TYR B CA 1
ATOM 6873 C C . TYR B 1 73 ? 176.972 194.142 154.838 1.00 61.55 60 TYR B C 1
ATOM 6874 O O . TYR B 1 73 ? 176.826 192.922 154.951 1.00 61.21 60 TYR B O 1
ATOM 6883 N N . LYS B 1 74 ? 177.241 194.747 153.678 1.00 64.92 61 LYS B N 1
ATOM 6884 C CA . LYS B 1 74 ? 177.267 193.991 152.429 1.00 63.20 61 LYS B CA 1
ATOM 6885 C C . LYS B 1 74 ? 178.599 193.276 152.227 1.00 65.75 61 LYS B C 1
ATOM 6886 O O . LYS B 1 74 ? 178.658 192.042 152.224 1.00 66.31 61 LYS B O 1
ATOM 6892 N N . LYS B 1 75 ? 179.677 194.033 152.056 1.00 73.84 62 LYS B N 1
ATOM 6893 C CA . LYS B 1 75 ? 180.988 193.432 151.826 1.00 73.98 62 LYS B CA 1
ATOM 6894 C C . LYS B 1 75 ? 182.077 193.983 152.733 1.00 71.73 62 LYS B C 1
ATOM 6895 O O . LYS B 1 75 ? 182.953 193.225 153.157 1.00 71.01 62 LYS B O 1
ATOM 6901 N N . GLU B 1 76 ? 182.051 195.277 153.038 1.00 78.24 63 GLU B N 1
ATOM 6902 C CA . GLU B 1 76 ? 183.125 195.901 153.807 1.00 81.02 63 GLU B CA 1
ATOM 6903 C C . GLU B 1 76 ? 182.600 196.636 155.034 1.00 83.32 63 GLU B C 1
ATOM 6904 O O . GLU B 1 76 ? 183.287 197.486 155.600 1.00 83.43 63 GLU B O 1
ATOM 6910 N N . PRO B 1 107 ? 188.462 205.991 169.791 1.00 104.17 94 PRO B N 1
ATOM 6911 C CA . PRO B 1 107 ? 187.386 205.463 170.637 1.00 103.64 94 PRO B CA 1
ATOM 6912 C C . PRO B 1 107 ? 186.687 204.258 170.014 1.00 103.67 94 PRO B C 1
ATOM 6913 O O . PRO B 1 107 ? 186.331 203.323 170.730 1.00 103.54 94 PRO B O 1
ATOM 6917 N N . PHE B 1 108 ? 186.496 204.289 168.693 1.00 101.39 95 PHE B N 1
ATOM 6918 C CA . PHE B 1 108 ? 185.878 203.158 168.007 1.00 100.36 95 PHE B CA 1
ATOM 6919 C C . PHE B 1 108 ? 186.734 201.904 168.137 1.00 101.38 95 PHE B C 1
ATOM 6920 O O . PHE B 1 108 ? 186.208 200.797 168.311 1.00 101.23 95 PHE B O 1
ATOM 6928 N N . GLU B 1 109 ? 188.058 202.061 168.058 1.00 110.31 96 GLU B N 1
ATOM 6929 C CA . GLU B 1 109 ? 188.958 200.924 168.223 1.00 110.85 96 GLU B CA 1
ATOM 6930 C C . GLU B 1 109 ? 188.806 200.301 169.605 1.00 109.78 96 GLU B C 1
ATOM 6931 O O . GLU B 1 109 ? 188.815 199.072 169.746 1.00 108.71 96 GLU B O 1
ATOM 6937 N N . LEU B 1 110 ? 188.674 201.133 170.639 1.00 106.46 97 LEU B N 1
ATOM 6938 C CA . LEU B 1 110 ? 188.407 200.619 171.976 1.00 107.04 97 LEU B CA 1
ATOM 6939 C C . LEU B 1 110 ? 186.968 200.146 172.123 1.00 105.91 97 LEU B C 1
ATOM 6940 O O . LEU B 1 110 ? 186.701 199.219 172.895 1.00 104.73 97 LEU B O 1
ATOM 6945 N N . PHE B 1 111 ? 186.034 200.770 171.401 1.00 97.93 98 PHE B N 1
ATOM 6946 C CA . PHE B 1 111 ? 184.631 200.382 171.501 1.00 97.05 98 PHE B CA 1
ATOM 6947 C C . PHE B 1 111 ? 184.405 198.967 170.981 1.00 96.49 98 PHE B C 1
ATOM 6948 O O . PHE B 1 111 ? 183.645 198.197 171.578 1.00 96.06 98 PHE B O 1
ATOM 6956 N N . ILE B 1 112 ? 185.054 198.604 169.871 1.00 99.02 99 ILE B N 1
ATOM 6957 C CA . ILE B 1 112 ? 184.836 197.278 169.301 1.00 99.53 99 ILE B CA 1
ATOM 6958 C C . ILE B 1 112 ? 185.529 196.189 170.108 1.00 99.18 99 ILE B C 1
ATOM 6959 O O . ILE B 1 112 ? 185.261 195.001 169.895 1.00 98.45 99 ILE B O 1
ATOM 6964 N N . SER B 1 113 ? 186.418 196.557 171.029 1.00 102.80 100 SER B N 1
ATOM 6965 C CA . SER B 1 113 ? 187.179 195.594 171.811 1.00 103.61 100 SER B CA 1
ATOM 6966 C C . SER B 1 113 ? 186.624 195.397 173.216 1.00 102.95 100 SER B C 1
ATOM 6967 O O . SER B 1 113 ? 187.281 194.760 174.045 1.00 102.65 100 SER B O 1
ATOM 6970 N N . LEU B 1 114 ? 185.433 195.925 173.506 1.00 99.76 101 LEU B N 1
ATOM 6971 C CA . LEU B 1 114 ? 184.860 195.833 174.840 1.00 99.75 101 LEU B CA 1
ATOM 6972 C C . LEU B 1 114 ? 183.459 195.241 174.885 1.00 99.62 101 LEU B C 1
ATOM 6973 O O . LEU B 1 114 ? 182.992 194.908 175.979 1.00 99.22 101 LEU B O 1
ATOM 6978 N N . ASN B 1 115 ? 182.781 195.098 173.749 1.00 86.74 102 ASN B N 1
ATOM 6979 C CA . ASN B 1 115 ? 181.410 194.611 173.726 1.00 84.07 102 ASN B CA 1
ATOM 6980 C C . ASN B 1 115 ? 181.268 193.488 172.710 1.00 83.16 102 ASN B C 1
ATOM 6981 O O . ASN B 1 115 ? 182.007 193.419 171.725 1.00 84.89 102 ASN B O 1
ATOM 6986 N N . ASP B 1 116 ? 180.301 192.609 172.964 1.00 75.54 103 ASP B N 1
ATOM 6987 C CA . ASP B 1 116 ? 180.048 191.463 172.097 1.00 77.12 103 ASP B CA 1
ATOM 6988 C C . ASP B 1 116 ? 179.343 191.931 170.831 1.00 73.97 103 ASP B C 1
ATOM 6989 O O . ASP B 1 116 ? 178.167 192.304 170.867 1.00 76.36 103 ASP B O 1
ATOM 6994 N N . ILE B 1 117 ? 180.057 191.912 169.708 1.00 58.23 104 ILE B N 1
ATOM 6995 C CA . ILE B 1 117 ? 179.527 192.344 168.421 1.00 59.04 104 ILE B CA 1
ATOM 6996 C C . ILE B 1 117 ? 179.447 191.135 167.502 1.00 59.08 104 ILE B C 1
ATOM 6997 O O . ILE B 1 117 ? 180.448 190.440 167.291 1.00 65.04 104 ILE B O 1
ATOM 7002 N N . ARG B 1 118 ? 178.260 190.884 166.957 1.00 50.70 105 ARG B N 1
ATOM 7003 C CA . ARG B 1 118 ? 178.044 189.814 165.991 1.00 51.52 105 ARG B CA 1
ATOM 7004 C C . ARG B 1 118 ? 177.986 190.433 164.600 1.00 54.61 105 ARG B C 1
ATOM 7005 O O . ARG B 1 118 ? 177.103 191.247 164.313 1.00 58.06 105 ARG B O 1
ATOM 7013 N N . TYR B 1 119 ? 178.926 190.050 163.740 1.00 55.21 106 TYR B N 1
ATOM 7014 C CA . TYR B 1 119 ? 178.984 190.561 162.378 1.00 49.64 106 TYR B CA 1
ATOM 7015 C C . TYR B 1 119 ? 178.240 189.616 161.447 1.00 52.70 106 TYR B C 1
ATOM 7016 O O . TYR B 1 119 ? 178.507 188.411 161.431 1.00 55.95 106 TYR B O 1
ATOM 7025 N N . CYS B 1 120 ? 177.309 190.164 160.672 1.00 53.35 107 CYS B N 1
ATOM 7026 C CA . CYS B 1 120 ? 176.480 189.379 159.771 1.00 57.07 107 CYS B CA 1
ATOM 7027 C C . CYS B 1 120 ? 176.448 190.030 158.398 1.00 60.73 107 CYS B C 1
ATOM 7028 O O . CYS B 1 120 ? 176.488 191.258 158.282 1.00 62.85 107 CYS B O 1
ATOM 7031 N N . TYR B 1 121 ? 176.384 189.200 157.362 1.00 66.04 108 TYR B N 1
ATOM 7032 C CA . TYR B 1 121 ? 176.249 189.688 155.999 1.00 63.72 108 TYR B CA 1
ATOM 7033 C C . TYR B 1 121 ? 174.777 189.873 155.650 1.00 66.81 108 TYR B C 1
ATOM 7034 O O . TYR B 1 121 ? 173.884 189.327 156.302 1.00 70.35 108 TYR B O 1
ATOM 7043 N N . TYR B 1 122 ? 174.528 190.658 154.600 1.00 62.95 109 TYR B N 1
ATOM 7044 C CA . TYR B 1 122 ? 173.153 190.864 154.160 1.00 60.16 109 TYR B CA 1
ATOM 7045 C C . TYR B 1 122 ? 172.538 189.576 153.629 1.00 57.59 109 TYR B C 1
ATOM 7046 O O . TYR B 1 122 ? 171.321 189.386 153.725 1.00 58.82 109 TYR B O 1
ATOM 7055 N N . LYS B 1 123 ? 173.355 188.687 153.067 1.00 60.23 110 LYS B N 1
ATOM 7056 C CA . LYS B 1 123 ? 172.871 187.399 152.593 1.00 64.28 110 LYS B CA 1
ATOM 7057 C C . LYS B 1 123 ? 172.784 186.356 153.698 1.00 66.58 110 LYS B C 1
ATOM 7058 O O . LYS B 1 123 ? 172.169 185.305 153.487 1.00 68.34 110 LYS B O 1
ATOM 7064 N N . GLU B 1 124 ? 173.378 186.618 154.863 1.00 63.33 111 GLU B N 1
ATOM 7065 C CA . GLU B 1 124 ? 173.395 185.673 155.972 1.00 64.19 111 GLU B CA 1
ATOM 7066 C C . GLU B 1 124 ? 172.450 186.077 157.098 1.00 66.91 111 GLU B C 1
ATOM 7067 O O . GLU B 1 124 ? 172.584 185.581 158.221 1.00 66.84 111 GLU B O 1
ATOM 7073 N N . THR B 1 125 ? 171.493 186.967 156.823 1.00 61.16 112 THR B N 1
ATOM 7074 C CA . THR B 1 125 ? 170.577 187.428 157.859 1.00 58.01 112 THR B CA 1
ATOM 7075 C C . THR B 1 125 ? 169.631 186.338 158.342 1.00 58.79 112 THR B C 1
ATOM 7076 O O . THR B 1 125 ? 168.950 186.540 159.352 1.00 62.40 112 THR B O 1
ATOM 7080 N N . ASP B 1 126 ? 169.564 185.198 157.652 1.00 57.79 113 ASP B N 1
ATOM 7081 C CA . ASP B 1 126 ? 168.745 184.091 158.130 1.00 63.03 113 ASP B CA 1
ATOM 7082 C C . ASP B 1 126 ? 169.352 183.410 159.350 1.00 63.44 113 ASP B C 1
ATOM 7083 O O . ASP B 1 126 ? 168.651 182.664 160.041 1.00 61.55 113 ASP B O 1
ATOM 7088 N N . LYS B 1 127 ? 170.636 183.646 159.627 1.00 60.56 114 LYS B N 1
ATOM 7089 C CA . LYS B 1 127 ? 171.300 183.009 160.757 1.00 58.19 114 LYS B CA 1
ATOM 7090 C C . LYS B 1 127 ? 171.035 183.710 162.083 1.00 59.07 114 LYS B C 1
ATOM 7091 O O . LYS B 1 127 ? 171.252 183.107 163.138 1.00 63.64 114 LYS B O 1
ATOM 7097 N N . ILE B 1 128 ? 170.571 184.958 162.059 1.00 48.98 115 ILE B N 1
ATOM 7098 C CA . ILE B 1 128 ? 170.352 185.709 163.290 1.00 50.03 115 ILE B CA 1
ATOM 7099 C C . ILE B 1 128 ? 168.880 185.649 163.672 1.00 50.85 115 ILE B C 1
ATOM 7100 O O . ILE B 1 128 ? 168.399 186.466 164.464 1.00 55.74 115 ILE B O 1
ATOM 7105 N N . LEU B 1 129 ? 168.158 184.682 163.116 1.00 46.64 116 LEU B N 1
ATOM 7106 C CA . LEU B 1 129 ? 166.745 184.529 163.428 1.00 47.51 116 LEU B CA 1
ATOM 7107 C C . LEU B 1 129 ? 166.573 184.019 164.854 1.00 44.95 116 LEU B C 1
ATOM 7108 O O . LEU B 1 129 ? 167.218 183.047 165.259 1.00 45.85 116 LEU B O 1
ATOM 7113 N N . GLY B 1 130 ? 165.698 184.675 165.615 1.00 37.82 117 GLY B N 1
ATOM 7114 C CA . GLY B 1 130 ? 165.387 184.260 166.964 1.00 36.41 117 GLY B CA 1
ATOM 7115 C C . GLY B 1 130 ? 166.236 184.881 168.052 1.00 36.61 117 GLY B C 1
ATOM 7116 O O . GLY B 1 130 ? 165.969 184.636 169.235 1.00 40.03 117 GLY B O 1
ATOM 7117 N N . ASN B 1 131 ? 167.245 185.672 167.702 1.00 38.76 118 ASN B N 1
ATOM 7118 C CA . ASN B 1 131 ? 168.102 186.281 168.707 1.00 42.12 118 ASN B CA 1
ATOM 7119 C C . ASN B 1 131 ? 167.482 187.577 169.225 1.00 43.31 118 ASN B C 1
ATOM 7120 O O . ASN B 1 131 ? 166.400 187.998 168.805 1.00 42.23 118 ASN B O 1
ATOM 7125 N N . THR B 1 132 ? 168.181 188.216 170.160 1.00 38.95 119 THR B N 1
ATOM 7126 C CA . THR B 1 132 ? 167.773 189.499 170.713 1.00 34.39 119 THR B CA 1
ATOM 7127 C C . THR B 1 132 ? 169.018 190.334 170.963 1.00 36.20 119 THR B C 1
ATOM 7128 O O . THR B 1 132 ? 169.958 189.865 171.610 1.00 41.52 119 THR B O 1
ATOM 7132 N N . TYR B 1 133 ? 169.024 191.562 170.452 1.00 33.13 120 TYR B N 1
ATOM 7133 C CA . TYR B 1 133 ? 170.177 192.442 170.556 1.00 33.27 120 TYR B CA 1
ATOM 7134 C C . TYR B 1 133 ? 169.753 193.780 171.142 1.00 35.05 120 TYR B C 1
ATOM 7135 O O . TYR B 1 133 ? 168.583 194.163 171.092 1.00 39.94 120 TYR B O 1
ATOM 7144 N N . GLY B 1 134 ? 170.725 194.485 171.711 1.00 37.93 121 GLY B N 1
ATOM 7145 C CA . GLY B 1 134 ? 170.466 195.776 172.313 1.00 38.43 121 GLY B CA 1
ATOM 7146 C C . GLY B 1 134 ? 170.758 196.943 171.394 1.00 41.39 121 GLY B C 1
ATOM 7147 O O . GLY B 1 134 ? 170.468 198.092 171.736 1.00 42.24 121 GLY B O 1
ATOM 7148 N N . MET B 1 135 ? 171.336 196.664 170.228 1.00 46.35 122 MET B N 1
ATOM 7149 C CA . MET B 1 135 ? 171.641 197.703 169.255 1.00 42.90 122 MET B CA 1
ATOM 7150 C C . MET B 1 135 ? 171.886 197.054 167.900 1.00 42.34 122 MET B C 1
ATOM 7151 O O . MET B 1 135 ? 172.562 196.027 167.813 1.00 46.76 122 MET B O 1
ATOM 7156 N N . CYS B 1 136 ? 171.334 197.661 166.853 1.00 41.34 123 CYS B N 1
ATOM 7157 C CA . CYS B 1 136 ? 171.487 197.180 165.488 1.00 41.00 123 CYS B CA 1
ATOM 7158 C C . CYS B 1 136 ? 172.031 198.301 164.617 1.00 44.48 123 CYS B C 1
ATOM 7159 O O . CYS B 1 136 ? 171.616 199.455 164.748 1.00 50.30 123 CYS B O 1
ATOM 7162 N N . ILE B 1 137 ? 172.963 197.959 163.730 1.00 43.76 124 ILE B N 1
ATOM 7163 C CA . ILE B 1 137 ? 173.612 198.928 162.856 1.00 43.45 124 ILE B CA 1
ATOM 7164 C C . ILE B 1 137 ? 173.535 198.421 161.424 1.00 44.30 124 ILE B C 1
ATOM 7165 O O . ILE B 1 137 ? 173.832 197.252 161.158 1.00 50.18 124 ILE B O 1
ATOM 7170 N N . LEU B 1 138 ? 173.132 199.297 160.506 1.00 45.20 125 LEU B N 1
ATOM 7171 C CA . LEU B 1 138 ? 173.128 199.011 159.077 1.00 49.75 125 LEU B CA 1
ATOM 7172 C C . LEU B 1 138 ? 174.086 199.978 158.398 1.00 52.45 125 LEU B C 1
ATOM 7173 O O . LEU B 1 138 ? 173.954 201.197 158.554 1.00 56.54 125 LEU B O 1
ATOM 7178 N N . GLN B 1 139 ? 175.046 199.440 157.646 1.00 55.25 126 GLN B N 1
ATOM 7179 C CA . GLN B 1 139 ? 176.150 200.234 157.118 1.00 58.80 126 GLN B CA 1
ATOM 7180 C C . GLN B 1 139 ? 175.934 200.652 155.666 1.00 63.85 126 GLN B C 1
ATOM 7181 O O . GLN B 1 139 ? 175.948 201.846 155.354 1.00 64.86 126 GLN B O 1
ATOM 7187 N N . ASP B 1 140 ? 175.737 199.690 154.769 1.00 68.55 127 ASP B N 1
ATOM 7188 C CA . ASP B 1 140 ? 175.638 199.973 153.340 1.00 66.38 127 ASP B CA 1
ATOM 7189 C C . ASP B 1 140 ? 174.180 200.236 152.979 1.00 66.16 127 ASP B C 1
ATOM 7190 O O . ASP B 1 140 ? 173.369 199.306 152.923 1.00 66.46 127 ASP B O 1
ATOM 7195 N N . PHE B 1 141 ? 173.853 201.505 152.729 1.00 64.56 128 PHE B N 1
ATOM 7196 C CA . PHE B 1 141 ? 172.512 201.891 152.305 1.00 66.60 128 PHE B CA 1
ATOM 7197 C C . PHE B 1 141 ? 172.199 201.453 150.881 1.00 67.22 128 PHE B C 1
ATOM 7198 O O . PHE B 1 141 ? 171.024 201.436 150.498 1.00 63.45 128 PHE B O 1
ATOM 7206 N N . GLU B 1 142 ? 173.215 201.079 150.102 1.00 75.65 129 GLU B N 1
ATOM 7207 C CA . GLU B 1 142 ? 173.029 200.862 148.672 1.00 73.35 129 GLU B CA 1
ATOM 7208 C C . GLU B 1 142 ? 172.267 199.578 148.372 1.00 74.00 129 GLU B C 1
ATOM 7209 O O . GLU B 1 142 ? 171.654 199.463 147.306 1.00 74.36 129 GLU B O 1
ATOM 7215 N N . ALA B 1 143 ? 172.293 198.602 149.281 1.00 63.55 130 ALA B N 1
ATOM 7216 C CA . ALA B 1 143 ? 171.754 197.278 148.990 1.00 61.29 130 ALA B CA 1
ATOM 7217 C C . ALA B 1 143 ? 170.766 196.772 150.034 1.00 62.63 130 ALA B C 1
ATOM 7218 O O . ALA B 1 143 ? 170.471 195.572 150.051 1.00 61.58 130 ALA B O 1
ATOM 7220 N N . ILE B 1 144 ? 170.242 197.637 150.900 1.00 61.33 131 ILE B N 1
ATOM 7221 C CA . ILE B 1 144 ? 169.323 197.189 151.945 1.00 57.16 131 ILE B CA 1
ATOM 7222 C C . ILE B 1 144 ? 167.942 197.034 151.315 1.00 53.02 131 ILE B C 1
ATOM 7223 O O . ILE B 1 144 ? 167.173 197.991 151.221 1.00 54.64 131 ILE B O 1
ATOM 7228 N N . THR B 1 145 ? 167.624 195.819 150.883 1.00 43.64 132 THR B N 1
ATOM 7229 C CA . THR B 1 145 ? 166.298 195.525 150.383 1.00 41.03 132 THR B CA 1
ATOM 7230 C C . THR B 1 145 ? 165.305 195.484 151.543 1.00 44.19 132 THR B C 1
ATOM 7231 O O . THR B 1 145 ? 165.698 195.321 152.700 1.00 49.45 132 THR B O 1
ATOM 7235 N N . PRO B 1 146 ? 164.011 195.655 151.261 1.00 35.25 133 PRO B N 1
ATOM 7236 C CA . PRO B 1 146 ? 163.018 195.597 152.346 1.00 35.71 133 PRO B CA 1
ATOM 7237 C C . PRO B 1 146 ? 163.038 194.297 153.132 1.00 36.17 133 PRO B C 1
ATOM 7238 O O . PRO B 1 146 ? 162.765 194.314 154.339 1.00 35.08 133 PRO B O 1
ATOM 7242 N N . ASN B 1 147 ? 163.344 193.169 152.488 1.00 35.76 134 ASN B N 1
ATOM 7243 C CA . ASN B 1 147 ? 163.420 191.903 153.211 1.00 32.60 134 ASN B CA 1
ATOM 7244 C C . ASN B 1 147 ? 164.518 191.939 154.266 1.00 36.92 134 ASN B C 1
ATOM 7245 O O . ASN B 1 147 ? 164.339 191.428 155.377 1.00 46.16 134 ASN B O 1
ATOM 7250 N N . ILE B 1 148 ? 165.667 192.528 153.933 1.00 35.73 135 ILE B N 1
ATOM 7251 C CA . ILE B 1 148 ? 166.735 192.692 154.913 1.00 29.68 135 ILE B CA 1
ATOM 7252 C C . ILE B 1 148 ? 166.301 193.632 156.029 1.00 31.64 135 ILE B C 1
ATOM 7253 O O . ILE B 1 148 ? 166.567 193.381 157.211 1.00 35.31 135 ILE B O 1
ATOM 7258 N N . LEU B 1 149 ? 165.647 194.740 155.666 1.00 33.81 136 LEU B N 1
ATOM 7259 C CA . LEU B 1 149 ? 165.272 195.758 156.641 1.00 29.75 136 LEU B CA 1
ATOM 7260 C C . LEU B 1 149 ? 164.268 195.227 157.652 1.00 30.36 136 LEU B C 1
ATOM 7261 O O . LEU B 1 149 ? 164.349 195.558 158.839 1.00 36.20 136 LEU B O 1
ATOM 7266 N N . ALA B 1 150 ? 163.310 194.414 157.204 1.00 31.75 137 ALA B N 1
ATOM 7267 C CA . ALA B 1 150 ? 162.340 193.846 158.132 1.00 27.61 137 ALA B CA 1
ATOM 7268 C C . ALA B 1 150 ? 163.011 192.920 159.137 1.00 32.18 137 ALA B C 1
ATOM 7269 O O . ALA B 1 150 ? 162.652 192.915 160.319 1.00 35.76 137 ALA B O 1
ATOM 7271 N N . ARG B 1 151 ? 163.987 192.129 158.687 1.00 34.55 138 ARG B N 1
ATOM 7272 C CA . ARG B 1 151 ? 164.610 191.143 159.562 1.00 31.73 138 ARG B CA 1
ATOM 7273 C C . ARG B 1 151 ? 165.606 191.769 160.532 1.00 37.26 138 ARG B C 1
ATOM 7274 O O . ARG B 1 151 ? 165.711 191.323 161.679 1.00 37.78 138 ARG B O 1
ATOM 7282 N N . THR B 1 152 ? 166.355 192.789 160.106 1.00 36.03 139 THR B N 1
ATOM 7283 C CA . THR B 1 152 ? 167.420 193.288 160.973 1.00 32.27 139 THR B CA 1
ATOM 7284 C C . THR B 1 152 ? 166.900 194.111 162.145 1.00 33.48 139 THR B C 1
ATOM 7285 O O . THR B 1 152 ? 167.631 194.294 163.124 1.00 35.85 139 THR B O 1
ATOM 7289 N N . ILE B 1 153 ? 165.671 194.613 162.071 1.00 28.15 140 ILE B N 1
ATOM 7290 C CA . ILE B 1 153 ? 165.173 195.532 163.089 1.00 22.83 140 ILE B CA 1
ATOM 7291 C C . ILE B 1 153 ? 164.338 194.819 164.152 1.00 30.37 140 ILE B C 1
ATOM 7292 O O . ILE B 1 153 ? 164.359 195.216 165.322 1.00 35.08 140 ILE B O 1
ATOM 7297 N N . GLU B 1 154 ? 163.638 193.746 163.784 1.00 31.77 141 GLU B N 1
ATOM 7298 C CA . GLU B 1 154 ? 162.759 193.048 164.715 1.00 31.37 141 GLU B CA 1
ATOM 7299 C C . GLU B 1 154 ? 163.509 192.357 165.847 1.00 24.73 141 GLU B C 1
ATOM 7300 O O . GLU B 1 154 ? 162.867 191.918 166.806 1.00 26.89 141 GLU B O 1
ATOM 7306 N N . THR B 1 155 ? 164.832 192.247 165.764 1.00 26.20 142 THR B N 1
ATOM 7307 C CA . THR B 1 155 ? 165.625 191.567 166.779 1.00 26.78 142 THR B CA 1
ATOM 7308 C C . THR B 1 155 ? 166.202 192.516 167.823 1.00 27.48 142 THR B C 1
ATOM 7309 O O . THR B 1 155 ? 167.167 192.154 168.501 1.00 36.62 142 THR B O 1
ATOM 7313 N N . VAL B 1 156 ? 165.648 193.716 167.962 1.00 24.63 143 VAL B N 1
ATOM 7314 C CA . VAL B 1 156 ? 166.087 194.674 168.970 1.00 31.93 143 VAL B CA 1
ATOM 7315 C C . VAL B 1 156 ? 165.025 194.753 170.057 1.00 37.12 143 VAL B C 1
ATOM 7316 O O . VAL B 1 156 ? 163.840 194.951 169.765 1.00 45.26 143 VAL B O 1
ATOM 7320 N N . GLU B 1 157 ? 165.446 194.593 171.309 1.00 41.77 144 GLU B N 1
ATOM 7321 C CA . GLU B 1 157 ? 164.525 194.649 172.431 1.00 40.49 144 GLU B CA 1
ATOM 7322 C C . GLU B 1 157 ? 164.202 196.099 172.785 1.00 44.48 144 GLU B C 1
ATOM 7323 O O . GLU B 1 157 ? 164.870 197.039 172.347 1.00 49.75 144 GLU B O 1
ATOM 7329 N N . GLY B 1 158 ? 163.162 196.270 173.598 1.00 46.90 145 GLY B N 1
ATOM 7330 C CA . GLY B 1 158 ? 162.737 197.610 173.965 1.00 46.29 145 GLY B CA 1
ATOM 7331 C C . GLY B 1 158 ? 163.835 198.364 174.696 1.00 47.40 145 GLY B C 1
ATOM 7332 O O . GLY B 1 158 ? 164.583 197.796 175.494 1.00 48.32 145 GLY B O 1
ATOM 7333 N N . GLY B 1 159 ? 163.926 199.662 174.415 1.00 47.06 146 GLY B N 1
ATOM 7334 C CA . GLY B 1 159 ? 164.949 200.508 174.986 1.00 46.10 146 GLY B CA 1
ATOM 7335 C C . GLY B 1 159 ? 166.222 200.614 174.176 1.00 48.39 146 GLY B C 1
ATOM 7336 O O . GLY B 1 159 ? 167.090 201.425 174.521 1.00 49.80 146 GLY B O 1
ATOM 7337 N N . GLY B 1 160 ? 166.361 199.834 173.109 1.00 42.42 147 GLY B N 1
ATOM 7338 C CA . GLY B 1 160 ? 167.565 199.841 172.308 1.00 39.46 147 GLY B CA 1
ATOM 7339 C C . GLY B 1 160 ? 167.581 200.969 171.295 1.00 46.37 147 GLY B C 1
ATOM 7340 O O . GLY B 1 160 ? 166.724 201.853 171.275 1.00 52.42 147 GLY B O 1
ATOM 7341 N N . LEU B 1 161 ? 168.595 200.929 170.436 1.00 42.63 148 LEU B N 1
ATOM 7342 C CA . LEU B 1 161 ? 168.794 201.923 169.393 1.00 35.00 148 LEU B CA 1
ATOM 7343 C C . LEU B 1 161 ? 168.852 201.241 168.036 1.00 38.34 148 LEU B C 1
ATOM 7344 O O . LEU B 1 161 ? 169.420 200.154 167.902 1.00 47.72 148 LEU B O 1
ATOM 7349 N N . VAL B 1 162 ? 168.259 201.880 167.033 1.00 39.93 149 VAL B N 1
ATOM 7350 C CA . VAL B 1 162 ? 168.365 201.451 165.644 1.00 36.81 149 VAL B CA 1
ATOM 7351 C C . VAL B 1 162 ? 169.077 202.567 164.892 1.00 39.85 149 VAL B C 1
ATOM 7352 O O . VAL B 1 162 ? 168.538 203.672 164.753 1.00 45.94 149 VAL B O 1
ATOM 7356 N N . VAL B 1 163 ? 170.283 202.286 164.410 1.00 34.84 150 VAL B N 1
ATOM 7357 C CA . VAL B 1 163 ? 171.127 203.280 163.758 1.00 40.73 150 VAL B CA 1
ATOM 7358 C C . VAL B 1 163 ? 171.278 202.903 162.293 1.00 42.97 150 VAL B C 1
ATOM 7359 O O . VAL B 1 163 ? 171.586 201.750 161.970 1.00 49.80 150 VAL B O 1
ATOM 7363 N N . LEU B 1 164 ? 171.053 203.872 161.410 1.00 46.46 151 LEU B N 1
ATOM 7364 C CA . LEU B 1 164 ? 171.215 203.694 159.974 1.00 49.33 151 LEU B CA 1
ATOM 7365 C C . LEU B 1 164 ? 172.258 204.680 159.474 1.00 50.36 151 LEU B C 1
ATOM 7366 O O . LEU B 1 164 ? 172.166 205.880 159.750 1.00 54.12 151 LEU B O 1
ATOM 7371 N N . LEU B 1 165 ? 173.246 204.175 158.741 1.00 53.40 152 LEU B N 1
ATOM 7372 C CA . LEU B 1 165 ? 174.373 204.977 158.286 1.00 56.84 152 LEU B CA 1
ATOM 7373 C C . LEU B 1 165 ? 174.161 205.404 156.840 1.00 62.85 152 LEU B C 1
ATOM 7374 O O . LEU B 1 165 ? 173.786 204.586 155.994 1.00 65.54 152 LEU B O 1
ATOM 7379 N N . LEU B 1 166 ? 174.401 206.682 156.565 1.00 72.44 153 LEU B N 1
ATOM 7380 C CA . LEU B 1 166 ? 174.291 207.240 155.228 1.00 70.16 153 LEU B CA 1
ATOM 7381 C C . LEU B 1 166 ? 175.649 207.757 154.771 1.00 72.44 153 LEU B C 1
ATOM 7382 O O . LEU B 1 166 ? 176.435 208.277 155.568 1.00 73.27 153 LEU B O 1
ATOM 7387 N N . LYS B 1 167 ? 175.917 207.607 153.476 1.00 80.79 154 LYS B N 1
ATOM 7388 C CA . LYS B 1 167 ? 177.191 208.030 152.919 1.00 80.50 154 LYS B CA 1
ATOM 7389 C C . LYS B 1 167 ? 177.313 209.552 152.961 1.00 81.49 154 LYS B C 1
ATOM 7390 O O . LYS B 1 167 ? 176.326 210.281 153.086 1.00 81.44 154 LYS B O 1
ATOM 7396 N N . GLY B 1 168 ? 178.553 210.028 152.867 1.00 85.18 155 GLY B N 1
ATOM 7397 C CA . GLY B 1 168 ? 178.831 211.451 152.911 1.00 86.53 155 GLY B CA 1
ATOM 7398 C C . GLY B 1 168 ? 178.135 212.226 151.812 1.00 87.79 155 GLY B C 1
ATOM 7399 O O . GLY B 1 168 ? 178.252 211.883 150.633 1.00 88.22 155 GLY B O 1
ATOM 7400 N N . MET B 1 169 ? 177.404 213.274 152.187 1.00 89.88 156 MET B N 1
ATOM 7401 C CA . MET B 1 169 ? 176.605 214.038 151.242 1.00 88.79 156 MET B CA 1
ATOM 7402 C C . MET B 1 169 ? 176.681 215.518 151.584 1.00 89.50 156 MET B C 1
ATOM 7403 O O . MET B 1 169 ? 177.000 215.904 152.711 1.00 89.89 156 MET B O 1
ATOM 7408 N N . THR B 1 170 ? 176.383 216.347 150.584 1.00 97.35 157 THR B N 1
ATOM 7409 C CA . THR B 1 170 ? 176.217 217.781 150.785 1.00 100.03 157 THR B CA 1
ATOM 7410 C C . THR B 1 170 ? 174.757 218.195 150.862 1.00 99.84 157 THR B C 1
ATOM 7411 O O . THR B 1 170 ? 174.423 219.119 151.611 1.00 99.54 157 THR B O 1
ATOM 7415 N N . SER B 1 171 ? 173.886 217.533 150.105 1.00 93.40 158 SER B N 1
ATOM 7416 C CA . SER B 1 171 ? 172.449 217.739 150.178 1.00 93.44 158 SER B CA 1
ATOM 7417 C C . SER B 1 171 ? 171.761 216.384 150.244 1.00 94.83 158 SER B C 1
ATOM 7418 O O . SER B 1 171 ? 172.249 215.397 149.689 1.00 91.59 158 SER B O 1
ATOM 7421 N N . LEU B 1 172 ? 170.622 216.343 150.928 1.00 95.26 159 LEU B N 1
ATOM 7422 C CA . LEU B 1 172 ? 169.890 215.098 151.121 1.00 93.19 159 LEU B CA 1
ATOM 7423 C C . LEU B 1 172 ? 169.017 214.729 149.929 1.00 93.01 159 LEU B C 1
ATOM 7424 O O . LEU B 1 172 ? 168.246 213.769 150.020 1.00 93.06 159 LEU B O 1
ATOM 7429 N N . LYS B 1 173 ? 169.109 215.464 148.824 1.00 82.43 160 LYS B N 1
ATOM 7430 C CA . LYS B 1 173 ? 168.281 215.195 147.659 1.00 80.44 160 LYS B CA 1
ATOM 7431 C C . LYS B 1 173 ? 168.909 214.211 146.680 1.00 81.56 160 LYS B C 1
ATOM 7432 O O . LYS B 1 173 ? 168.227 213.777 145.745 1.00 81.26 160 LYS B O 1
ATOM 7438 N N . GLN B 1 174 ? 170.179 213.840 146.866 1.00 87.65 161 GLN B N 1
ATOM 7439 C CA . GLN B 1 174 ? 170.829 212.951 145.910 1.00 89.30 161 GLN B CA 1
ATOM 7440 C C . GLN B 1 174 ? 170.345 211.512 146.012 1.00 87.40 161 GLN B C 1
ATOM 7441 O O . GLN B 1 174 ? 170.602 210.727 145.092 1.00 86.13 161 GLN B O 1
ATOM 7447 N N . LEU B 1 175 ? 169.663 211.143 147.095 1.00 78.02 162 LEU B N 1
ATOM 7448 C CA . LEU B 1 175 ? 169.099 209.805 147.206 1.00 77.48 162 LEU B CA 1
ATOM 7449 C C . LEU B 1 175 ? 167.874 209.607 146.327 1.00 76.63 162 LEU B C 1
ATOM 7450 O O . LEU B 1 175 ? 167.480 208.460 146.096 1.00 76.40 162 LEU B O 1
ATOM 7455 N N . TYR B 1 176 ? 167.273 210.689 145.827 1.00 72.60 163 TYR B N 1
ATOM 7456 C CA . TYR B 1 176 ? 166.041 210.574 145.057 1.00 70.32 163 TYR B CA 1
ATOM 7457 C C . TYR B 1 176 ? 166.226 209.761 143.784 1.00 72.35 163 TYR B C 1
ATOM 7458 O O . TYR B 1 176 ? 165.256 209.175 143.291 1.00 74.88 163 TYR B O 1
ATOM 7467 N N . THR B 1 177 ? 167.446 209.711 143.239 1.00 78.49 164 THR B N 1
ATOM 7468 C CA . THR B 1 177 ? 167.699 208.946 142.024 1.00 80.90 164 THR B CA 1
ATOM 7469 C C . THR B 1 177 ? 169.023 208.188 142.079 1.00 81.38 164 THR B C 1
ATOM 7470 O O . THR B 1 177 ? 169.547 207.801 141.028 1.00 81.07 164 THR B O 1
ATOM 7474 N N . MET B 1 178 ? 169.575 207.969 143.270 1.00 82.95 165 MET B N 1
ATOM 7475 C CA . MET B 1 178 ? 170.851 207.278 143.394 1.00 81.76 165 MET B CA 1
ATOM 7476 C C . MET B 1 178 ? 170.718 205.822 142.964 1.00 81.56 165 MET B C 1
ATOM 7477 O O . MET B 1 178 ? 169.730 205.152 143.276 1.00 80.65 165 MET B O 1
ATOM 7482 N N . THR B 1 179 ? 171.720 205.337 142.234 1.00 84.12 166 THR B N 1
ATOM 7483 C CA . THR B 1 179 ? 171.701 203.966 141.745 1.00 85.46 166 THR B CA 1
ATOM 7484 C C . THR B 1 179 ? 171.846 202.979 142.897 1.00 83.93 166 THR B C 1
ATOM 7485 O O . THR B 1 179 ? 172.547 203.240 143.879 1.00 81.22 166 THR B O 1
ATOM 7489 N N . MET B 1 180 ? 171.175 201.840 142.772 1.00 74.71 167 MET B N 1
ATOM 7490 C CA . MET B 1 180 ? 171.180 200.796 143.784 1.00 74.34 167 MET B CA 1
ATOM 7491 C C . MET B 1 180 ? 171.876 199.551 143.250 1.00 73.13 167 MET B C 1
ATOM 7492 O O . MET B 1 180 ? 172.128 199.413 142.050 1.00 73.25 167 MET B O 1
ATOM 7497 N N . ASP B 1 181 ? 172.186 198.633 144.166 1.00 67.37 168 ASP B N 1
ATOM 7498 C CA . ASP B 1 181 ? 172.807 197.369 143.796 1.00 66.00 168 ASP B CA 1
ATOM 7499 C C . ASP B 1 181 ? 171.811 196.364 143.239 1.00 67.15 168 ASP B C 1
ATOM 7500 O O . ASP B 1 181 ? 172.225 195.298 142.771 1.00 68.43 168 ASP B O 1
ATOM 7505 N N . VAL B 1 182 ? 170.514 196.674 143.281 1.00 69.20 169 VAL B N 1
ATOM 7506 C CA . VAL B 1 182 ? 169.488 195.793 142.734 1.00 68.59 169 VAL B CA 1
ATOM 7507 C C . VAL B 1 182 ? 169.048 196.229 141.341 1.00 68.31 169 VAL B C 1
ATOM 7508 O O . VAL B 1 182 ? 168.557 195.391 140.565 1.00 70.35 169 VAL B O 1
ATOM 7512 N N . HIS B 1 183 ? 169.268 197.495 140.974 1.00 69.27 170 HIS B N 1
ATOM 7513 C CA . HIS B 1 183 ? 168.832 198.006 139.679 1.00 71.19 170 HIS B CA 1
ATOM 7514 C C . HIS B 1 183 ? 169.491 197.289 138.508 1.00 72.10 170 HIS B C 1
ATOM 7515 O O . HIS B 1 183 ? 168.985 197.378 137.384 1.00 70.77 170 HIS B O 1
ATOM 7522 N N . ALA B 1 184 ? 170.604 196.589 138.740 1.00 74.25 171 ALA B N 1
ATOM 7523 C CA . ALA B 1 184 ? 171.269 195.874 137.656 1.00 73.00 171 ALA B CA 1
ATOM 7524 C C . ALA B 1 184 ? 170.361 194.805 137.059 1.00 73.98 171 ALA B C 1
ATOM 7525 O O . ALA B 1 184 ? 170.301 194.645 135.835 1.00 76.39 171 ALA B O 1
ATOM 7527 N N . ARG B 1 185 ? 169.645 194.065 137.907 1.00 72.87 172 ARG B N 1
ATOM 7528 C CA . ARG B 1 185 ? 168.730 193.042 137.414 1.00 72.60 172 ARG B CA 1
ATOM 7529 C C . ARG B 1 185 ? 167.500 193.638 136.742 1.00 71.25 172 ARG B C 1
ATOM 7530 O O . ARG B 1 185 ? 166.825 192.938 135.980 1.00 70.68 172 ARG B O 1
ATOM 7538 N N . TYR B 1 186 ? 167.191 194.909 137.009 1.00 64.09 173 TYR B N 1
ATOM 7539 C CA . TYR B 1 186 ? 166.015 195.527 136.406 1.00 65.94 173 TYR B CA 1
ATOM 7540 C C . TYR B 1 186 ? 166.248 195.856 134.937 1.00 69.11 173 TYR B C 1
ATOM 7541 O O . TYR B 1 186 ? 165.337 195.711 134.113 1.00 66.41 173 TYR B O 1
ATOM 7550 N N . ARG B 1 187 ? 167.454 196.301 134.593 1.00 78.30 174 ARG B N 1
ATOM 7551 C CA . ARG B 1 187 ? 167.730 196.776 133.244 1.00 75.94 174 ARG B CA 1
ATOM 7552 C C . ARG B 1 187 ? 167.653 195.642 132.230 1.00 74.50 174 ARG B C 1
ATOM 7553 O O . ARG B 1 187 ? 168.012 194.497 132.518 1.00 72.09 174 ARG B O 1
ATOM 7561 N N . THR B 1 188 ? 167.180 195.975 131.032 1.00 74.44 175 THR B N 1
ATOM 7562 C CA . THR B 1 188 ? 167.009 195.031 129.940 1.00 73.57 175 THR B CA 1
ATOM 7563 C C . THR B 1 188 ? 167.624 195.639 128.681 1.00 73.07 175 THR B C 1
ATOM 7564 O O . THR B 1 188 ? 168.098 196.779 128.686 1.00 71.58 175 THR B O 1
ATOM 7568 N N . GLU B 1 189 ? 167.634 194.866 127.594 1.00 72.29 176 GLU B N 1
ATOM 7569 C CA . GLU B 1 189 ? 168.134 195.378 126.323 1.00 72.70 176 GLU B CA 1
ATOM 7570 C C . GLU B 1 189 ? 167.244 196.495 125.789 1.00 72.90 176 GLU B C 1
ATOM 7571 O O . GLU B 1 189 ? 167.739 197.531 125.330 1.00 73.64 176 GLU B O 1
ATOM 7577 N N . ALA B 1 190 ? 165.924 196.303 125.844 1.00 69.75 177 ALA B N 1
ATOM 7578 C CA . ALA B 1 190 ? 165.009 197.303 125.302 1.00 69.32 177 ALA B CA 1
ATOM 7579 C C . ALA B 1 190 ? 164.918 198.529 126.204 1.00 72.03 177 ALA B C 1
ATOM 7580 O O . ALA B 1 190 ? 164.907 199.664 125.715 1.00 70.27 177 ALA B O 1
ATOM 7582 N N . HIS B 1 191 ? 164.850 198.325 127.519 1.00 67.63 178 HIS B N 1
ATOM 7583 C CA . HIS B 1 191 ? 164.723 199.411 128.485 1.00 64.49 178 HIS B CA 1
ATOM 7584 C C . HIS B 1 191 ? 165.960 199.433 129.368 1.00 66.46 178 HIS B C 1
ATOM 7585 O O . HIS B 1 191 ? 166.291 198.426 130.002 1.00 66.72 178 HIS B O 1
ATOM 7592 N N . ASP B 1 192 ? 166.631 200.584 129.423 1.00 78.89 179 ASP B N 1
ATOM 7593 C CA . ASP B 1 192 ? 167.870 200.717 130.174 1.00 79.87 179 ASP B CA 1
ATOM 7594 C C . ASP B 1 192 ? 167.867 201.857 131.183 1.00 79.16 179 ASP B C 1
ATOM 7595 O O . ASP B 1 192 ? 168.782 201.922 132.012 1.00 76.90 179 ASP B O 1
ATOM 7600 N N . ASP B 1 193 ? 166.882 202.749 131.144 1.00 74.05 180 ASP B N 1
ATOM 7601 C CA . ASP B 1 193 ? 166.819 203.889 132.051 1.00 73.77 180 ASP B CA 1
ATOM 7602 C C . ASP B 1 193 ? 165.857 203.566 133.188 1.00 74.60 180 ASP B C 1
ATOM 7603 O O . ASP B 1 193 ? 164.680 203.276 132.946 1.00 74.22 180 ASP B O 1
ATOM 7608 N N . VAL B 1 194 ? 166.357 203.621 134.420 1.00 65.59 181 VAL B N 1
ATOM 7609 C CA . VAL B 1 194 ? 165.586 203.278 135.609 1.00 64.72 181 VAL B CA 1
ATOM 7610 C C . VAL B 1 194 ? 165.559 204.488 136.533 1.00 65.17 181 VAL B C 1
ATOM 7611 O O . VAL B 1 194 ? 166.606 205.078 136.823 1.00 64.79 181 VAL B O 1
ATOM 7615 N N . ILE B 1 195 ? 164.363 204.852 136.993 1.00 59.60 182 ILE B N 1
ATOM 7616 C CA . ILE B 1 195 ? 164.154 205.998 137.871 1.00 56.63 182 ILE B CA 1
ATOM 7617 C C . ILE B 1 195 ? 163.856 205.481 139.271 1.00 57.56 182 ILE B C 1
ATOM 7618 O O . ILE B 1 195 ? 162.973 204.634 139.451 1.00 56.76 182 ILE B O 1
ATOM 7623 N N . ALA B 1 196 ? 164.586 205.994 140.259 1.00 59.54 183 ALA B N 1
ATOM 7624 C CA . ALA B 1 196 ? 164.447 205.529 141.632 1.00 57.41 183 ALA B CA 1
ATOM 7625 C C . ALA B 1 196 ? 163.301 206.250 142.330 1.00 55.97 183 ALA B C 1
ATOM 7626 O O . ALA B 1 196 ? 163.204 207.480 142.280 1.00 58.71 183 ALA B O 1
ATOM 7628 N N . ARG B 1 197 ? 162.433 205.478 142.982 1.00 49.32 184 ARG B N 1
ATOM 7629 C CA . ARG B 1 197 ? 161.305 206.024 143.727 1.00 48.07 184 ARG B CA 1
ATOM 7630 C C . ARG B 1 197 ? 161.212 205.530 145.162 1.00 44.65 184 ARG B C 1
ATOM 7631 O O . ARG B 1 197 ? 160.598 206.218 145.985 1.00 43.24 184 ARG B O 1
ATOM 7639 N N . PHE B 1 198 ? 161.786 204.370 145.489 1.00 37.37 185 PHE B N 1
ATOM 7640 C CA . PHE B 1 198 ? 161.721 203.865 146.856 1.00 38.23 185 PHE B CA 1
ATOM 7641 C C . PHE B 1 198 ? 162.479 204.769 147.821 1.00 42.78 185 PHE B C 1
ATOM 7642 O O . PHE B 1 198 ? 162.020 205.011 148.944 1.00 49.76 185 PHE B O 1
ATOM 7650 N N . ASN B 1 199 ? 163.643 205.275 147.407 1.00 47.53 186 ASN B N 1
ATOM 7651 C CA . ASN B 1 199 ? 164.432 206.133 148.282 1.00 45.99 186 ASN B CA 1
ATOM 7652 C C . ASN B 1 199 ? 163.777 207.487 148.518 1.00 48.99 186 ASN B C 1
ATOM 7653 O O . ASN B 1 199 ? 164.078 208.136 149.525 1.00 53.75 186 ASN B O 1
ATOM 7658 N N . GLU B 1 200 ? 162.908 207.936 147.612 1.00 46.41 187 GLU B N 1
ATOM 7659 C CA . GLU B 1 200 ? 162.141 209.148 147.874 1.00 44.28 187 GLU B CA 1
ATOM 7660 C C . GLU B 1 200 ? 161.168 208.936 149.025 1.00 48.33 187 GLU B C 1
ATOM 7661 O O . GLU B 1 200 ? 161.135 209.726 149.978 1.00 50.10 187 GLU B O 1
ATOM 7667 N N . ARG B 1 201 ? 160.381 207.863 148.959 1.00 45.59 188 ARG B N 1
ATOM 7668 C CA . ARG B 1 201 ? 159.450 207.514 150.021 1.00 36.25 188 ARG B CA 1
ATOM 7669 C C . ARG B 1 201 ? 160.153 207.205 151.332 1.00 37.10 188 ARG B C 1
ATOM 7670 O O . ARG B 1 201 ? 159.613 207.530 152.394 1.00 47.12 188 ARG B O 1
ATOM 7678 N N . PHE B 1 202 ? 161.342 206.600 151.284 1.00 32.87 189 PHE B N 1
ATOM 7679 C CA . PHE B 1 202 ? 162.081 206.301 152.505 1.00 36.37 189 PHE B CA 1
ATOM 7680 C C . PHE B 1 202 ? 162.423 207.566 153.284 1.00 41.26 189 PHE B C 1
ATOM 7681 O O . PHE B 1 202 ? 162.261 207.604 154.508 1.00 43.46 189 PHE B O 1
ATOM 7689 N N . LEU B 1 203 ? 162.897 208.607 152.601 1.00 41.62 190 LEU B N 1
ATOM 7690 C CA . LEU B 1 203 ? 163.192 209.857 153.290 1.00 36.80 190 LEU B CA 1
ATOM 7691 C C . LEU B 1 203 ? 161.936 210.657 153.603 1.00 35.86 190 LEU B C 1
ATOM 7692 O O . LEU B 1 203 ? 161.920 211.414 154.579 1.00 38.70 190 LEU B O 1
ATOM 7697 N N . LEU B 1 204 ? 160.881 210.519 152.797 1.00 38.69 191 LEU B N 1
ATOM 7698 C CA . LEU B 1 204 ? 159.657 211.255 153.090 1.00 37.40 191 LEU B CA 1
ATOM 7699 C C . LEU B 1 204 ? 158.932 210.687 154.302 1.00 38.67 191 LEU B C 1
ATOM 7700 O O . LEU B 1 204 ? 158.228 211.424 155.000 1.00 46.11 191 LEU B O 1
ATOM 7705 N N . SER B 1 205 ? 159.083 209.389 154.566 1.00 31.90 192 SER B N 1
ATOM 7706 C CA . SER B 1 205 ? 158.412 208.768 155.700 1.00 30.84 192 SER B CA 1
ATOM 7707 C C . SER B 1 205 ? 159.169 208.937 157.011 1.00 40.52 192 SER B C 1
ATOM 7708 O O . SER B 1 205 ? 158.622 208.599 158.065 1.00 44.53 192 SER B O 1
ATOM 7711 N N . LEU B 1 206 ? 160.401 209.449 156.976 1.00 45.20 193 LEU B N 1
ATOM 7712 C CA . LEU B 1 206 ? 161.151 209.647 158.212 1.00 39.47 193 LEU B CA 1
ATOM 7713 C C . LEU B 1 206 ? 160.522 210.721 159.088 1.00 42.04 193 LEU B C 1
ATOM 7714 O O . LEU B 1 206 ? 160.648 210.669 160.316 1.00 48.65 193 LEU B O 1
ATOM 7719 N N . GLY B 1 207 ? 159.849 211.696 158.487 1.00 39.93 194 GLY B N 1
ATOM 7720 C CA . GLY B 1 207 ? 159.209 212.754 159.238 1.00 43.94 194 GLY B CA 1
ATOM 7721 C C . GLY B 1 207 ? 157.890 212.393 159.875 1.00 45.84 194 GLY B C 1
ATOM 7722 O O . GLY B 1 207 ? 157.323 213.208 160.607 1.00 49.12 194 GLY B O 1
ATOM 7723 N N . SER B 1 208 ? 157.376 211.193 159.616 1.00 46.54 195 SER B N 1
ATOM 7724 C CA . SER B 1 208 ? 156.127 210.733 160.202 1.00 47.19 195 SER B CA 1
ATOM 7725 C C . SER B 1 208 ? 156.334 209.869 161.438 1.00 50.88 195 SER B C 1
ATOM 7726 O O . SER B 1 208 ? 155.354 209.371 161.999 1.00 55.30 195 SER B O 1
ATOM 7729 N N . CYS B 1 209 ? 157.576 209.680 161.873 1.00 49.13 196 CYS B N 1
ATOM 7730 C CA . CYS B 1 209 ? 157.895 208.871 163.041 1.00 45.42 196 CYS B CA 1
ATOM 7731 C C . CYS B 1 209 ? 158.264 209.789 164.198 1.00 49.63 196 CYS B C 1
ATOM 7732 O O . CYS B 1 209 ? 159.087 210.696 164.037 1.00 54.31 196 CYS B O 1
ATOM 7735 N N . GLU B 1 210 ? 157.655 209.551 165.360 1.00 49.56 197 GLU B N 1
ATOM 7736 C CA . GLU B 1 210 ? 157.872 210.402 166.521 1.00 48.71 197 GLU B CA 1
ATOM 7737 C C . GLU B 1 210 ? 159.102 210.015 167.330 1.00 47.11 197 GLU B C 1
ATOM 7738 O O . GLU B 1 210 ? 159.471 210.752 168.250 1.00 50.30 197 GLU B O 1
ATOM 7744 N N . SER B 1 211 ? 159.741 208.888 167.018 1.00 46.94 198 SER B N 1
ATOM 7745 C CA . SER B 1 211 ? 160.926 208.433 167.733 1.00 44.62 198 SER B CA 1
ATOM 7746 C C . SER B 1 211 ? 162.174 208.452 166.859 1.00 47.97 198 SER B C 1
ATOM 7747 O O . SER B 1 211 ? 163.175 207.818 167.202 1.00 47.91 198 SER B O 1
ATOM 7750 N N . CYS B 1 212 ? 162.137 209.168 165.740 1.00 52.90 199 CYS B N 1
ATOM 7751 C CA . CYS B 1 212 ? 163.228 209.182 164.775 1.00 47.69 199 CYS B CA 1
ATOM 7752 C C . CYS B 1 212 ? 163.929 210.532 164.801 1.00 47.93 199 CYS B C 1
ATOM 7753 O O . CYS B 1 212 ? 163.281 211.576 164.680 1.00 51.17 199 CYS B O 1
ATOM 7756 N N . LEU B 1 213 ? 165.248 210.504 164.958 1.00 47.70 200 LEU B N 1
ATOM 7757 C CA . LEU B 1 213 ? 166.082 211.697 164.915 1.00 50.00 200 LEU B CA 1
ATOM 7758 C C . LEU B 1 213 ? 167.114 211.536 163.809 1.00 54.80 200 LEU B C 1
ATOM 7759 O O . LEU B 1 213 ? 167.728 210.473 163.680 1.00 55.29 200 LEU B O 1
ATOM 7764 N N . VAL B 1 214 ? 167.298 212.586 163.013 1.00 64.05 201 VAL B N 1
ATOM 7765 C CA . VAL B 1 214 ? 168.305 212.615 161.959 1.00 63.29 201 VAL B CA 1
ATOM 7766 C C . VAL B 1 214 ? 169.377 213.609 162.378 1.00 64.39 201 VAL B C 1
ATOM 7767 O O . VAL B 1 214 ? 169.087 214.793 162.588 1.00 64.57 201 VAL B O 1
ATOM 7771 N N . ILE B 1 215 ? 170.616 213.131 162.498 1.00 68.90 202 ILE B N 1
ATOM 7772 C CA . ILE B 1 215 ? 171.721 213.943 162.985 1.00 67.30 202 ILE B CA 1
ATOM 7773 C C . ILE B 1 215 ? 172.870 213.878 161.989 1.00 69.72 202 ILE B C 1
ATOM 7774 O O . ILE B 1 215 ? 172.991 212.940 161.198 1.00 67.37 202 ILE B O 1
ATOM 7779 N N . ASP B 1 216 ? 173.713 214.902 162.034 1.00 82.11 203 ASP B N 1
ATOM 7780 C CA . ASP B 1 216 ? 174.864 215.030 161.158 1.00 81.14 203 ASP B CA 1
ATOM 7781 C C . ASP B 1 216 ? 176.128 214.552 161.868 1.00 82.11 203 ASP B C 1
ATOM 7782 O O . ASP B 1 216 ? 176.081 213.952 162.945 1.00 82.79 203 ASP B O 1
ATOM 7787 N N . ASP B 1 217 ? 177.279 214.814 161.245 1.00 92.38 204 ASP B N 1
ATOM 7788 C CA . ASP B 1 217 ? 178.556 214.459 161.853 1.00 92.92 204 ASP B CA 1
ATOM 7789 C C . ASP B 1 217 ? 178.799 215.246 163.135 1.00 92.18 204 ASP B C 1
ATOM 7790 O O . ASP B 1 217 ? 179.311 214.701 164.119 1.00 89.96 204 ASP B O 1
ATOM 7795 N N . GLU B 1 218 ? 178.443 216.532 163.144 1.00 94.60 205 GLU B N 1
ATOM 7796 C CA . GLU B 1 218 ? 178.616 217.382 164.314 1.00 92.90 205 GLU B CA 1
ATOM 7797 C C . GLU B 1 218 ? 177.455 217.275 165.298 1.00 92.82 205 GLU B C 1
ATOM 7798 O O . GLU B 1 218 ? 177.325 218.134 166.178 1.00 92.72 205 GLU B O 1
ATOM 7804 N N . LEU B 1 219 ? 176.612 216.248 165.164 1.00 89.68 206 LEU B N 1
ATOM 7805 C CA . LEU B 1 219 ? 175.477 216.022 166.063 1.00 88.98 206 LEU B CA 1
ATOM 7806 C C . LEU B 1 219 ? 174.504 217.201 166.039 1.00 88.86 206 LEU B C 1
ATOM 7807 O O . LEU B 1 219 ? 174.260 217.858 167.053 1.00 90.49 206 LEU B O 1
ATOM 7812 N N . ASN B 1 220 ? 173.943 217.465 164.863 1.00 83.09 207 ASN B N 1
ATOM 7813 C CA . ASN B 1 220 ? 172.983 218.544 164.667 1.00 83.59 207 ASN B CA 1
ATOM 7814 C C . ASN B 1 220 ? 171.677 217.975 164.130 1.00 85.04 207 ASN B C 1
ATOM 7815 O O . ASN B 1 220 ? 171.684 217.193 163.174 1.00 87.32 207 ASN B O 1
ATOM 7820 N N . VAL B 1 221 ? 170.561 218.375 164.741 1.00 77.31 208 VAL B N 1
ATOM 7821 C CA . VAL B 1 221 ? 169.256 217.881 164.319 1.00 78.21 208 VAL B CA 1
ATOM 7822 C C . VAL B 1 221 ? 168.840 218.564 163.019 1.00 77.11 208 VAL B C 1
ATOM 7823 O O . VAL B 1 221 ? 169.111 219.751 162.796 1.00 77.80 208 VAL B O 1
ATOM 7827 N N . LEU B 1 222 ? 168.173 217.800 162.144 1.00 67.98 209 LEU B N 1
ATOM 7828 C CA . LEU B 1 222 ? 167.731 218.301 160.851 1.00 68.73 209 LEU B CA 1
ATOM 7829 C C . LEU B 1 222 ? 166.219 218.501 160.820 1.00 68.95 209 LEU B C 1
ATOM 7830 O O . LEU B 1 222 ? 165.477 217.800 161.515 1.00 67.25 209 LEU B O 1
ATOM 7835 N N . PRO B 1 223 ? 165.741 219.469 160.036 1.00 70.50 210 PRO B N 1
ATOM 7836 C CA . PRO B 1 223 ? 164.291 219.672 159.902 1.00 68.75 210 PRO B CA 1
ATOM 7837 C C . PRO B 1 223 ? 163.523 218.433 159.472 1.00 64.94 210 PRO B C 1
ATOM 7838 O O . PRO B 1 223 ? 162.363 218.267 159.870 1.00 65.35 210 PRO B O 1
ATOM 7842 N N . ILE B 1 224 ? 164.126 217.566 158.655 1.00 55.49 211 ILE B N 1
ATOM 7843 C CA . ILE B 1 224 ? 163.419 216.387 158.160 1.00 58.11 211 ILE B CA 1
ATOM 7844 C C . ILE B 1 224 ? 163.026 215.463 159.306 1.00 64.04 211 ILE B C 1
ATOM 7845 O O . ILE B 1 224 ? 162.020 214.747 159.220 1.00 63.26 211 ILE B O 1
ATOM 7850 N N . SER B 1 225 ? 163.793 215.472 160.396 1.00 64.59 212 SER B N 1
ATOM 7851 C CA . SER B 1 225 ? 163.523 214.584 161.519 1.00 56.38 212 SER B CA 1
ATOM 7852 C C . SER B 1 225 ? 162.128 214.826 162.080 1.00 55.52 212 SER B C 1
ATOM 7853 O O . SER B 1 225 ? 161.736 215.968 162.337 1.00 57.47 212 SER B O 1
ATOM 7856 N N . GLY B 1 226 ? 161.381 213.744 162.272 1.00 49.80 213 GLY B N 1
ATOM 7857 C CA . GLY B 1 226 ? 160.021 213.791 162.761 1.00 52.54 213 GLY B CA 1
ATOM 7858 C C . GLY B 1 226 ? 159.865 213.700 164.261 1.00 53.83 213 GLY B C 1
ATOM 7859 O O . GLY B 1 226 ? 158.738 213.562 164.746 1.00 51.89 213 GLY B O 1
ATOM 7860 N N . GLY B 1 227 ? 160.959 213.765 165.014 1.00 55.94 214 GLY B N 1
ATOM 7861 C CA . GLY B 1 227 ? 160.885 213.687 166.457 1.00 53.01 214 GLY B CA 1
ATOM 7862 C C . GLY B 1 227 ? 161.619 214.811 167.157 1.00 58.90 214 GLY B C 1
ATOM 7863 O O . GLY B 1 227 ? 162.184 214.611 168.235 1.00 63.98 214 GLY B O 1
ATOM 7864 N N . LYS B 1 228 ? 161.625 215.999 166.553 1.00 59.95 215 LYS B N 1
ATOM 7865 C CA . LYS B 1 228 ? 162.268 217.154 167.166 1.00 59.44 215 LYS B CA 1
ATOM 7866 C C . LYS B 1 228 ? 161.375 217.864 168.174 1.00 59.70 215 LYS B C 1
ATOM 7867 O O . LYS B 1 228 ? 161.841 218.794 168.840 1.00 62.15 215 LYS B O 1
ATOM 7873 N N . GLY B 1 229 ? 160.115 217.457 168.298 1.00 63.78 216 GLY B N 1
ATOM 7874 C CA . GLY B 1 229 ? 159.194 218.023 169.259 1.00 66.23 216 GLY B CA 1
ATOM 7875 C C . GLY B 1 229 ? 158.966 217.194 170.504 1.00 66.67 216 GLY B C 1
ATOM 7876 O O . GLY B 1 229 ? 158.002 217.454 171.233 1.00 68.64 216 GLY B O 1
ATOM 7877 N N . VAL B 1 230 ? 159.818 216.205 170.775 1.00 66.49 217 VAL B N 1
ATOM 7878 C CA . VAL B 1 230 ? 159.624 215.333 171.927 1.00 69.28 217 VAL B CA 1
ATOM 7879 C C . VAL B 1 230 ? 160.017 216.071 173.199 1.00 70.86 217 VAL B C 1
ATOM 7880 O O . VAL B 1 230 ? 161.097 216.669 173.284 1.00 70.50 217 VAL B O 1
ATOM 7884 N N . LYS B 1 231 ? 159.131 216.033 174.200 1.00 74.39 218 LYS B N 1
ATOM 7885 C CA . LYS B 1 231 ? 159.353 216.638 175.502 1.00 75.45 218 LYS B CA 1
ATOM 7886 C C . LYS B 1 231 ? 159.624 215.563 176.551 1.00 77.71 218 LYS B C 1
ATOM 7887 O O . LYS B 1 231 ? 159.099 214.449 176.453 1.00 75.15 218 LYS B O 1
ATOM 7893 N N . PRO B 1 232 ? 160.445 215.860 177.559 1.00 78.66 219 PRO B N 1
ATOM 7894 C CA . PRO B 1 232 ? 160.795 214.836 178.552 1.00 74.85 219 PRO B CA 1
ATOM 7895 C C . PRO B 1 232 ? 159.574 214.332 179.308 1.00 75.64 219 PRO B C 1
ATOM 7896 O O . PRO B 1 232 ? 158.656 215.090 179.627 1.00 75.62 219 PRO B O 1
ATOM 7900 N N . LEU B 1 233 ? 159.576 213.030 179.591 1.00 79.60 220 LEU B N 1
ATOM 7901 C CA . LEU B 1 233 ? 158.511 212.392 180.346 1.00 80.71 220 LEU B CA 1
ATOM 7902 C C . LEU B 1 233 ? 158.739 212.578 181.845 1.00 80.73 220 LEU B C 1
ATOM 7903 O O . LEU B 1 233 ? 159.882 212.707 182.294 1.00 81.58 220 LEU B O 1
ATOM 7908 N N . PRO B 1 234 ? 157.671 212.607 182.638 1.00 83.37 221 PRO B N 1
ATOM 7909 C CA . PRO B 1 234 ? 157.827 212.701 184.095 1.00 84.99 221 PRO B CA 1
ATOM 7910 C C . PRO B 1 234 ? 158.543 211.481 184.645 1.00 86.27 221 PRO B C 1
ATOM 7911 O O . PRO B 1 234 ? 158.331 210.357 184.166 1.00 85.88 221 PRO B O 1
ATOM 7915 N N . PRO B 1 235 ? 159.395 211.658 185.650 1.00 94.26 222 PRO B N 1
ATOM 7916 C CA . PRO B 1 235 ? 160.104 210.515 186.236 1.00 94.28 222 PRO B CA 1
ATOM 7917 C C . PRO B 1 235 ? 159.155 209.637 187.032 1.00 95.12 222 PRO B C 1
ATOM 7918 O O . PRO B 1 235 ? 158.470 210.116 187.948 1.00 96.31 222 PRO B O 1
ATOM 7922 N N . PRO B 1 236 ? 159.083 208.350 186.712 1.00 96.89 223 PRO B N 1
ATOM 7923 C CA . PRO B 1 236 ? 158.157 207.460 187.415 1.00 99.64 223 PRO B CA 1
ATOM 7924 C C . PRO B 1 236 ? 158.721 206.989 188.747 1.00 98.81 223 PRO B C 1
ATOM 7925 O O . PRO B 1 236 ? 159.909 207.127 189.042 1.00 97.79 223 PRO B O 1
ATOM 7929 N N . ASP B 1 237 ? 157.829 206.421 189.557 1.00 108.13 224 ASP B N 1
ATOM 7930 C CA . ASP B 1 237 ? 158.185 205.837 190.850 1.00 109.01 224 ASP B CA 1
ATOM 7931 C C . ASP B 1 237 ? 157.581 204.438 190.914 1.00 108.87 224 ASP B C 1
ATOM 7932 O O . ASP B 1 237 ? 156.377 204.284 191.138 1.00 108.51 224 ASP B O 1
ATOM 7937 N N . GLU B 1 238 ? 158.419 203.420 190.718 1.00 110.25 225 GLU B N 1
ATOM 7938 C CA . GLU B 1 238 ? 157.990 202.028 190.750 1.00 109.92 225 GLU B CA 1
ATOM 7939 C C . GLU B 1 238 ? 158.310 201.349 192.077 1.00 109.32 225 GLU B C 1
ATOM 7940 O O . GLU B 1 238 ? 158.261 200.117 192.161 1.00 108.77 225 GLU B O 1
ATOM 7946 N N . ASP B 1 239 ? 158.646 202.127 193.109 1.00 118.36 226 ASP B N 1
ATOM 7947 C CA . ASP B 1 239 ? 158.911 201.543 194.421 1.00 120.38 226 ASP B CA 1
ATOM 7948 C C . ASP B 1 239 ? 157.678 200.832 194.964 1.00 119.24 226 ASP B C 1
ATOM 7949 O O . ASP B 1 239 ? 157.775 199.720 195.496 1.00 116.32 226 ASP B O 1
ATOM 7954 N N . GLU B 1 240 ? 156.510 201.460 194.839 1.00 117.24 227 GLU B N 1
ATOM 7955 C CA . GLU B 1 240 ? 155.240 200.841 195.189 1.00 116.52 227 GLU B CA 1
ATOM 7956 C C . GLU B 1 240 ? 154.320 200.646 193.997 1.00 114.50 227 GLU B C 1
ATOM 7957 O O . GLU B 1 240 ? 153.606 199.642 193.939 1.00 113.49 227 GLU B O 1
ATOM 7963 N N . GLU B 1 241 ? 154.327 201.575 193.045 1.00 103.52 228 GLU B N 1
ATOM 7964 C CA . GLU B 1 241 ? 153.491 201.453 191.860 1.00 103.20 228 GLU B CA 1
ATOM 7965 C C . GLU B 1 241 ? 153.964 200.293 190.992 1.00 103.89 228 GLU B C 1
ATOM 7966 O O . GLU B 1 241 ? 155.163 200.136 190.744 1.00 105.10 228 GLU B O 1
ATOM 7972 N N . LEU B 1 242 ? 153.017 199.478 190.537 1.00 88.58 229 LEU B N 1
ATOM 7973 C CA . LEU B 1 242 ? 153.294 198.389 189.614 1.00 85.51 229 LEU B CA 1
ATOM 7974 C C . LEU B 1 242 ? 152.235 198.386 188.522 1.00 85.29 229 LEU B C 1
ATOM 7975 O O . LEU B 1 242 ? 151.077 198.742 188.759 1.00 85.70 229 LEU B O 1
ATOM 7980 N N . SER B 1 243 ? 152.643 197.988 187.322 1.00 79.85 230 SER B N 1
ATOM 7981 C CA . SER B 1 243 ? 151.718 197.971 186.200 1.00 79.37 230 SER B CA 1
ATOM 7982 C C . SER B 1 243 ? 150.616 196.942 186.446 1.00 80.34 230 SER B C 1
ATOM 7983 O O . SER B 1 243 ? 150.875 195.885 187.035 1.00 83.46 230 SER B O 1
ATOM 7986 N N . PRO B 1 244 ? 149.378 197.223 186.031 1.00 70.48 231 PRO B N 1
ATOM 7987 C CA . PRO B 1 244 ? 148.308 196.226 186.206 1.00 72.93 231 PRO B CA 1
ATOM 7988 C C . PRO B 1 244 ? 148.597 194.905 185.515 1.00 74.88 231 PRO B C 1
ATOM 7989 O O . PRO B 1 244 ? 148.241 193.842 186.041 1.00 75.86 231 PRO B O 1
ATOM 7993 N N . ALA B 1 245 ? 149.236 194.943 184.343 1.00 70.63 232 ALA B N 1
ATOM 7994 C CA . ALA B 1 245 ? 149.589 193.708 183.653 1.00 66.80 232 ALA B CA 1
ATOM 7995 C C . ALA B 1 245 ? 150.594 192.894 184.457 1.00 68.48 232 ALA B C 1
ATOM 7996 O O . ALA B 1 245 ? 150.497 191.663 184.517 1.00 70.92 232 ALA B O 1
ATOM 7998 N N . ALA B 1 246 ? 151.569 193.561 185.079 1.00 68.38 233 ALA B N 1
ATOM 7999 C CA . ALA B 1 246 ? 152.531 192.852 185.916 1.00 71.61 233 ALA B CA 1
ATOM 8000 C C . ALA B 1 246 ? 151.847 192.201 187.112 1.00 70.39 233 ALA B C 1
ATOM 8001 O O . ALA B 1 246 ? 152.162 191.060 187.472 1.00 70.77 233 ALA B O 1
ATOM 8003 N N . LYS B 1 247 ? 150.907 192.911 187.740 1.00 65.92 234 LYS B N 1
ATOM 8004 C CA . LYS B 1 247 ? 150.169 192.336 188.859 1.00 66.16 234 LYS B CA 1
ATOM 8005 C C . LYS B 1 247 ? 149.351 191.130 188.418 1.00 68.23 234 LYS B C 1
ATOM 8006 O O . LYS B 1 247 ? 149.314 190.107 189.113 1.00 72.52 234 LYS B O 1
ATOM 8012 N N . GLU B 1 248 ? 148.688 191.231 187.264 1.00 57.29 235 GLU B N 1
ATOM 8013 C CA . GLU B 1 248 ? 147.914 190.104 186.753 1.00 57.95 235 GLU B CA 1
ATOM 8014 C C . GLU B 1 248 ? 148.811 188.907 186.462 1.00 60.42 235 GLU B C 1
ATOM 8015 O O . GLU B 1 248 ? 148.460 187.765 186.782 1.00 61.00 235 GLU B O 1
ATOM 8021 N N . LEU B 1 249 ? 149.974 189.150 185.855 1.00 56.85 236 LEU B N 1
ATOM 8022 C CA . LEU B 1 249 ? 150.901 188.064 185.557 1.00 55.29 236 LEU B CA 1
ATOM 8023 C C . LEU B 1 249 ? 151.395 187.395 186.834 1.00 55.77 236 LEU B C 1
ATOM 8024 O O . LEU B 1 249 ? 151.445 186.160 186.920 1.00 57.63 236 LEU B O 1
ATOM 8029 N N . LYS B 1 250 ? 151.759 188.195 187.841 1.00 58.94 237 LYS B N 1
ATOM 8030 C CA . LYS B 1 250 ? 152.220 187.632 189.105 1.00 59.93 237 LYS B CA 1
ATOM 8031 C C . LYS B 1 250 ? 151.124 186.817 189.778 1.00 58.50 237 LYS B C 1
ATOM 8032 O O . LYS B 1 250 ? 151.389 185.736 190.315 1.00 58.74 237 LYS B O 1
ATOM 8038 N N . LYS B 1 251 ? 149.886 187.316 189.757 1.00 58.36 238 LYS B N 1
ATOM 8039 C CA . LYS B 1 251 ? 148.785 186.568 190.353 1.00 61.24 238 LYS B CA 1
ATOM 8040 C C . LYS B 1 251 ? 148.555 185.249 189.625 1.00 65.60 238 LYS B C 1
ATOM 8041 O O . LYS B 1 251 ? 148.347 184.209 190.262 1.00 63.49 238 LYS B O 1
ATOM 8047 N N . ILE B 1 252 ? 148.589 185.271 188.289 1.00 61.03 239 ILE B N 1
ATOM 8048 C CA . ILE B 1 252 ? 148.395 184.041 187.525 1.00 54.56 239 ILE B CA 1
ATOM 8049 C C . ILE B 1 252 ? 149.488 183.035 187.854 1.00 54.21 239 ILE B C 1
ATOM 8050 O O . ILE B 1 252 ? 149.221 181.839 188.026 1.00 56.98 239 ILE B O 1
ATOM 8055 N N . LYS B 1 253 ? 150.735 183.501 187.950 1.00 53.11 240 LYS B N 1
ATOM 8056 C CA . LYS B 1 253 ? 151.829 182.602 188.302 1.00 53.74 240 LYS B CA 1
ATOM 8057 C C . LYS B 1 253 ? 151.650 182.030 189.704 1.00 57.43 240 LYS B C 1
ATOM 8058 O O . LYS B 1 253 ? 151.908 180.843 189.934 1.00 61.84 240 LYS B O 1
ATOM 8064 N N . ASP B 1 254 ? 151.207 182.856 190.655 1.00 61.58 241 ASP B N 1
ATOM 8065 C CA . ASP B 1 254 ? 151.163 182.427 192.050 1.00 60.49 241 ASP B CA 1
ATOM 8066 C C . ASP B 1 254 ? 149.995 181.497 192.360 1.00 61.57 241 ASP B C 1
ATOM 8067 O O . ASP B 1 254 ? 150.147 180.590 193.185 1.00 63.25 241 ASP B O 1
ATOM 8072 N N . GLU B 1 255 ? 148.831 181.689 191.730 1.00 61.22 242 GLU B N 1
ATOM 8073 C CA . GLU B 1 255 ? 147.685 180.853 192.087 1.00 63.55 242 GLU B CA 1
ATOM 8074 C C . GLU B 1 255 ? 147.861 179.389 191.695 1.00 64.78 242 GLU B C 1
ATOM 8075 O O . GLU B 1 255 ? 147.061 178.552 192.125 1.00 65.27 242 GLU B O 1
ATOM 8081 N N . LEU B 1 256 ? 148.875 179.054 190.894 1.00 60.80 243 LEU B N 1
ATOM 8082 C CA . LEU B 1 256 ? 149.106 177.672 190.487 1.00 59.60 243 LEU B CA 1
ATOM 8083 C C . LEU B 1 256 ? 150.490 177.172 190.885 1.00 59.82 243 LEU B C 1
ATOM 8084 O O . LEU B 1 256 ? 150.993 176.219 190.284 1.00 62.09 243 LEU B O 1
ATOM 8089 N N . GLU B 1 257 ? 151.112 177.789 191.891 1.00 60.15 244 GLU B N 1
ATOM 8090 C CA . GLU B 1 257 ? 152.459 177.388 192.288 1.00 63.61 244 GLU B CA 1
ATOM 8091 C C . GLU B 1 257 ? 152.473 175.990 192.894 1.00 67.59 244 GLU B C 1
ATOM 8092 O O . GLU B 1 257 ? 153.426 175.227 192.693 1.00 67.21 244 GLU B O 1
ATOM 8098 N N . ASP B 1 258 ? 151.429 175.634 193.642 1.00 66.24 245 ASP B N 1
ATOM 8099 C CA . ASP B 1 258 ? 151.407 174.375 194.375 1.00 64.16 245 ASP B CA 1
ATOM 8100 C C . ASP B 1 258 ? 151.111 173.165 193.497 1.00 64.05 245 ASP B C 1
ATOM 8101 O O . ASP B 1 258 ? 151.198 172.034 193.987 1.00 65.06 245 ASP B O 1
ATOM 8106 N N . THR B 1 259 ? 150.767 173.365 192.229 1.00 59.34 246 THR B N 1
ATOM 8107 C CA . THR B 1 259 ? 150.469 172.270 191.317 1.00 59.20 246 THR B CA 1
ATOM 8108 C C . THR B 1 259 ? 151.676 172.000 190.427 1.00 53.94 246 THR B C 1
ATOM 8109 O O . THR B 1 259 ? 152.428 172.918 190.090 1.00 56.44 246 THR B O 1
ATOM 8113 N N . GLN B 1 260 ? 151.868 170.733 190.063 1.00 46.23 247 GLN B N 1
ATOM 8114 C CA . GLN B 1 260 ? 152.972 170.341 189.206 1.00 49.16 247 GLN B CA 1
ATOM 8115 C C . GLN B 1 260 ? 152.462 169.523 188.024 1.00 50.80 247 GLN B C 1
ATOM 8116 O O . GLN B 1 260 ? 151.469 168.800 188.149 1.00 55.01 247 GLN B O 1
ATOM 8122 N N . PRO B 1 261 ? 153.124 169.612 186.860 1.00 41.76 248 PRO B N 1
ATOM 8123 C CA . PRO B 1 261 ? 154.318 170.404 186.549 1.00 40.29 248 PRO B CA 1
ATOM 8124 C C . PRO B 1 261 ? 153.977 171.811 186.077 1.00 39.24 248 PRO B C 1
ATOM 8125 O O . PRO B 1 261 ? 154.870 172.592 185.760 1.00 38.55 248 PRO B O 1
ATOM 8129 N N . ILE B 1 262 ? 152.687 172.155 186.024 1.00 31.42 249 ILE B N 1
ATOM 8130 C CA . ILE B 1 262 ? 152.276 173.450 185.490 1.00 30.60 249 ILE B CA 1
ATOM 8131 C C . ILE B 1 262 ? 152.817 174.590 186.340 1.00 33.79 249 ILE B C 1
ATOM 8132 O O . ILE B 1 262 ? 153.099 175.678 185.824 1.00 42.14 249 ILE B O 1
ATOM 8137 N N . GLY B 1 263 ? 152.987 174.367 187.643 1.00 32.45 250 GLY B N 1
ATOM 8138 C CA . GLY B 1 263 ? 153.512 175.419 188.498 1.00 34.04 250 GLY B CA 1
ATOM 8139 C C . GLY B 1 263 ? 154.932 175.813 188.144 1.00 38.51 250 GLY B C 1
ATOM 8140 O O . GLY B 1 263 ? 155.283 176.995 188.176 1.00 47.00 250 GLY B O 1
ATOM 8141 N N . SER B 1 264 ? 155.771 174.832 187.812 1.00 31.62 251 SER B N 1
ATOM 8142 C CA . SER B 1 264 ? 157.141 175.130 187.413 1.00 29.72 251 SER B CA 1
ATOM 8143 C C . SER B 1 264 ? 157.222 175.657 185.987 1.00 33.66 251 SER B C 1
ATOM 8144 O O . SER B 1 264 ? 158.102 176.469 185.682 1.00 38.32 251 SER B O 1
ATOM 8147 N N . LEU B 1 265 ? 156.329 175.204 185.105 1.00 30.84 252 LEU B N 1
ATOM 8148 C CA . LEU B 1 265 ? 156.372 175.622 183.708 1.00 26.27 252 LEU B CA 1
ATOM 8149 C C . LEU B 1 265 ? 155.817 177.026 183.500 1.00 27.54 252 LEU B C 1
ATOM 8150 O O . LEU B 1 265 ? 156.298 177.749 182.622 1.00 31.94 252 LEU B O 1
ATOM 8155 N N . ILE B 1 266 ? 154.818 177.431 184.289 1.00 31.33 253 ILE B N 1
ATOM 8156 C CA . ILE B 1 266 ? 154.200 178.738 184.099 1.00 27.92 253 ILE B CA 1
ATOM 8157 C C . ILE B 1 266 ? 155.162 179.872 184.415 1.00 28.27 253 ILE B C 1
ATOM 8158 O O . ILE B 1 266 ? 154.902 181.019 184.040 1.00 35.53 253 ILE B O 1
ATOM 8163 N N . LYS B 1 267 ? 156.273 179.584 185.091 1.00 23.62 254 LYS B N 1
ATOM 8164 C CA . LYS B 1 267 ? 157.275 180.600 185.388 1.00 31.71 254 LYS B CA 1
ATOM 8165 C C . LYS B 1 267 ? 158.101 180.989 184.171 1.00 40.03 254 LYS B C 1
ATOM 8166 O O . LYS B 1 267 ? 159.100 181.701 184.324 1.00 43.74 254 LYS B O 1
ATOM 8172 N N . LEU B 1 268 ? 157.719 180.538 182.978 1.00 35.39 255 LEU B N 1
ATOM 8173 C CA . LEU B 1 268 ? 158.430 180.860 181.749 1.00 26.88 255 LEU B CA 1
ATOM 8174 C C . LEU B 1 268 ? 157.752 181.953 180.935 1.00 24.78 255 LEU B C 1
ATOM 8175 O O . LEU B 1 268 ? 158.427 182.644 180.167 1.00 28.27 255 LEU B O 1
ATOM 8180 N N . ALA B 1 269 ? 156.442 182.125 181.091 1.00 24.31 256 ALA B N 1
ATOM 8181 C CA . ALA B 1 269 ? 155.700 183.102 180.309 1.00 22.09 256 ALA B CA 1
ATOM 8182 C C . ALA B 1 269 ? 156.110 184.524 180.674 1.00 33.38 256 ALA B C 1
ATOM 8183 O O . ALA B 1 269 ? 156.561 184.800 181.789 1.00 37.64 256 ALA B O 1
ATOM 8185 N N . ARG B 1 270 ? 155.951 185.434 179.710 1.00 34.93 257 ARG B N 1
ATOM 8186 C CA . ARG B 1 270 ? 156.267 186.841 179.906 1.00 29.09 257 ARG B CA 1
ATOM 8187 C C . ARG B 1 270 ? 155.081 187.773 179.717 1.00 28.54 257 ARG B C 1
ATOM 8188 O O . ARG B 1 270 ? 155.124 188.899 180.221 1.00 39.07 257 ARG B O 1
ATOM 8196 N N . THR B 1 271 ? 154.037 187.348 179.013 1.00 29.57 258 THR B N 1
ATOM 8197 C CA . THR B 1 271 ? 152.838 188.145 178.820 1.00 30.92 258 THR B CA 1
ATOM 8198 C C . THR B 1 271 ? 151.632 187.378 179.341 1.00 34.29 258 THR B C 1
ATOM 8199 O O . THR B 1 271 ? 151.677 186.160 179.520 1.00 45.65 258 THR B O 1
ATOM 8203 N N . VAL B 1 272 ? 150.545 188.109 179.590 1.00 32.79 259 VAL B N 1
ATOM 8204 C CA . VAL B 1 272 ? 149.325 187.473 180.079 1.00 38.90 259 VAL B CA 1
ATOM 8205 C C . VAL B 1 272 ? 148.733 186.558 179.014 1.00 39.86 259 VAL B C 1
ATOM 8206 O O . VAL B 1 272 ? 148.230 185.469 179.319 1.00 41.55 259 VAL B O 1
ATOM 8210 N N . ASP B 1 273 ? 148.781 186.982 177.749 1.00 28.49 260 ASP B N 1
ATOM 8211 C CA . ASP B 1 273 ? 148.256 186.159 176.665 1.00 29.06 260 ASP B CA 1
ATOM 8212 C C . ASP B 1 273 ? 149.052 184.868 176.510 1.00 34.47 260 ASP B C 1
ATOM 8213 O O . ASP B 1 273 ? 148.477 183.808 176.239 1.00 39.26 260 ASP B O 1
ATOM 8218 N N . GLN B 1 274 ? 150.378 184.938 176.668 1.00 27.94 261 GLN B N 1
ATOM 8219 C CA . GLN B 1 274 ? 151.190 183.725 176.645 1.00 26.22 261 GLN B CA 1
ATOM 8220 C C . GLN B 1 274 ? 150.789 182.774 177.765 1.00 25.48 261 GLN B C 1
ATOM 8221 O O . GLN B 1 274 ? 150.698 181.558 177.557 1.00 28.78 261 GLN B O 1
ATOM 8227 N N . ALA B 1 275 ? 150.553 183.312 178.962 1.00 21.92 262 ALA B N 1
ATOM 8228 C CA . ALA B 1 275 ? 150.135 182.476 180.080 1.00 24.71 262 ALA B CA 1
ATOM 8229 C C . ALA B 1 275 ? 148.791 181.818 179.804 1.00 29.97 262 ALA B C 1
ATOM 8230 O O . ALA B 1 275 ? 148.600 180.636 180.106 1.00 40.48 262 ALA B O 1
ATOM 8232 N N . LYS B 1 276 ? 147.845 182.563 179.227 1.00 21.41 263 LYS B N 1
ATOM 8233 C CA . LYS B 1 276 ? 146.547 181.975 178.908 1.00 23.46 263 LYS B CA 1
ATOM 8234 C C . LYS B 1 276 ? 146.659 180.906 177.826 1.00 26.76 263 LYS B C 1
ATOM 8235 O O . LYS B 1 276 ? 145.976 179.876 177.899 1.00 33.37 263 LYS B O 1
ATOM 8241 N N . ALA B 1 277 ? 147.504 181.131 176.816 1.00 24.66 264 ALA B N 1
ATOM 8242 C CA . ALA B 1 277 ? 147.712 180.117 175.787 1.00 28.32 264 ALA B CA 1
ATOM 8243 C C . ALA B 1 277 ? 148.322 178.851 176.375 1.00 29.91 264 ALA B C 1
ATOM 8244 O O . ALA B 1 277 ? 147.902 177.735 176.039 1.00 25.43 264 ALA B O 1
ATOM 8246 N N . LEU B 1 278 ? 149.313 179.005 177.258 1.00 29.68 265 LEU B N 1
ATOM 8247 C CA . LEU B 1 278 ? 149.894 177.848 177.928 1.00 23.19 265 LEU B CA 1
ATOM 8248 C C . LEU B 1 278 ? 148.867 177.128 178.788 1.00 23.80 265 LEU B C 1
ATOM 8249 O O . LEU B 1 278 ? 148.858 175.894 178.839 1.00 33.86 265 LEU B O 1
ATOM 8254 N N . LEU B 1 279 ? 148.005 177.877 179.478 1.00 22.89 266 LEU B N 1
ATOM 8255 C CA . LEU B 1 279 ? 146.959 177.252 180.275 1.00 23.16 266 LEU B CA 1
ATOM 8256 C C . LEU B 1 279 ? 146.019 176.436 179.403 1.00 28.22 266 LEU B C 1
ATOM 8257 O O . LEU B 1 279 ? 145.652 175.313 179.760 1.00 32.84 266 LEU B O 1
ATOM 8262 N N . THR B 1 280 ? 145.621 176.980 178.250 1.00 22.67 267 THR B N 1
ATOM 8263 C CA . THR B 1 280 ? 144.746 176.229 177.351 1.00 25.49 267 THR B CA 1
ATOM 8264 C C . THR B 1 280 ? 145.432 174.971 176.826 1.00 29.11 267 THR B C 1
ATOM 8265 O O . THR B 1 280 ? 144.822 173.893 176.789 1.00 32.89 267 THR B O 1
ATOM 8269 N N . PHE B 1 281 ? 146.702 175.085 176.429 1.00 25.17 268 PHE B N 1
ATOM 8270 C CA . PHE B 1 281 ? 147.435 173.924 175.929 1.00 19.73 268 PHE B CA 1
ATOM 8271 C C . PHE B 1 281 ? 147.542 172.837 176.994 1.00 26.70 268 PHE B C 1
ATOM 8272 O O . PHE B 1 281 ? 147.279 171.658 176.724 1.00 29.71 268 PHE B O 1
ATOM 8280 N N . VAL B 1 282 ? 147.921 173.217 178.216 1.00 29.57 269 VAL B N 1
ATOM 8281 C CA . VAL B 1 282 ? 148.101 172.239 179.283 1.00 24.70 269 VAL B CA 1
ATOM 8282 C C . VAL B 1 282 ? 146.762 171.643 179.701 1.00 26.01 269 VAL B C 1
ATOM 8283 O O . VAL B 1 282 ? 146.678 170.460 180.042 1.00 30.14 269 VAL B O 1
ATOM 8287 N N . ASP B 1 283 ? 145.695 172.445 179.686 1.00 22.06 270 ASP B N 1
ATOM 8288 C CA . ASP B 1 283 ? 144.373 171.912 179.990 1.00 23.70 270 ASP B CA 1
ATOM 8289 C C . ASP B 1 283 ? 143.947 170.884 178.953 1.00 30.29 270 ASP B C 1
ATOM 8290 O O . ASP B 1 283 ? 143.329 169.869 179.292 1.00 35.99 270 ASP B O 1
ATOM 8295 N N . ALA B 1 284 ? 144.254 171.137 177.679 1.00 31.55 271 ALA B N 1
ATOM 8296 C CA . ALA B 1 284 ? 143.962 170.147 176.647 1.00 30.45 271 ALA B CA 1
ATOM 8297 C C . ALA B 1 284 ? 144.785 168.880 176.846 1.00 34.06 271 ALA B C 1
ATOM 8298 O O . ALA B 1 284 ? 144.272 167.767 176.683 1.00 31.75 271 ALA B O 1
ATOM 8300 N N . ILE B 1 285 ? 146.064 169.031 177.196 1.00 33.05 272 ILE B N 1
ATOM 8301 C CA . ILE B 1 285 ? 146.948 167.873 177.327 1.00 27.44 272 ILE B CA 1
ATOM 8302 C C . ILE B 1 285 ? 146.543 167.010 178.518 1.00 29.78 272 ILE B C 1
ATOM 8303 O O . ILE B 1 285 ? 146.415 165.786 178.403 1.00 31.25 272 ILE B O 1
ATOM 8308 N N . ALA B 1 286 ? 146.333 167.635 179.679 1.00 37.24 273 ALA B N 1
ATOM 8309 C CA . ALA B 1 286 ? 146.074 166.891 180.906 1.00 34.58 273 ALA B CA 1
ATOM 8310 C C . ALA B 1 286 ? 144.709 166.223 180.913 1.00 35.61 273 ALA B C 1
ATOM 8311 O O . ALA B 1 286 ? 144.477 165.328 181.731 1.00 40.04 273 ALA B O 1
ATOM 8313 N N . GLU B 1 287 ? 143.799 166.640 180.032 1.00 43.26 274 GLU B N 1
ATOM 8314 C CA . GLU B 1 287 ? 142.504 165.981 179.936 1.00 45.88 274 GLU B CA 1
ATOM 8315 C C . GLU B 1 287 ? 142.636 164.528 179.502 1.00 50.28 274 GLU B C 1
ATOM 8316 O O . GLU B 1 287 ? 141.728 163.732 179.761 1.00 51.54 274 GLU B O 1
ATOM 8322 N N . LYS B 1 288 ? 143.743 164.174 178.845 1.00 53.21 275 LYS B N 1
ATOM 8323 C CA . LYS B 1 288 ? 144.011 162.811 178.383 1.00 49.74 275 LYS B CA 1
ATOM 8324 C C . LYS B 1 288 ? 142.905 162.292 177.470 1.00 51.40 275 LYS B C 1
ATOM 8325 O O . LYS B 1 288 ? 142.644 161.088 177.411 1.00 52.59 275 LYS B O 1
ATOM 8331 N N . THR B 1 289 ? 142.247 163.201 176.760 1.00 51.56 276 THR B N 1
ATOM 8332 C CA . THR B 1 289 ? 141.312 162.863 175.699 1.00 51.13 276 THR B CA 1
ATOM 8333 C C . THR B 1 289 ? 141.848 163.440 174.398 1.00 52.83 276 THR B C 1
ATOM 8334 O O . THR B 1 289 ? 142.174 164.629 174.330 1.00 53.10 276 THR B O 1
ATOM 8338 N N . LEU B 1 290 ? 141.944 162.596 173.370 1.00 44.26 277 LEU B N 1
ATOM 8339 C CA . LEU B 1 290 ? 142.580 162.966 172.112 1.00 43.16 277 LEU B CA 1
ATOM 8340 C C . LEU B 1 290 ? 141.599 163.555 171.106 1.00 47.41 277 LEU B C 1
ATOM 8341 O O . LEU B 1 290 ? 141.807 163.424 169.893 1.00 53.01 277 LEU B O 1
ATOM 8346 N N . ARG B 1 291 ? 140.529 164.190 171.575 1.00 47.91 278 ARG B N 1
ATOM 8347 C CA . ARG B 1 291 ? 139.516 164.798 170.717 1.00 47.74 278 ARG B CA 1
ATOM 8348 C C . ARG B 1 291 ? 139.552 166.322 170.800 1.00 47.98 278 ARG B C 1
ATOM 8349 O O . ARG B 1 291 ? 138.512 166.980 170.828 1.00 51.85 278 ARG B O 1
ATOM 8357 N N . ASN B 1 292 ? 140.748 166.902 170.842 1.00 40.12 279 ASN B N 1
ATOM 8358 C CA . ASN B 1 292 ? 140.911 168.337 171.015 1.00 41.13 279 ASN B CA 1
ATOM 8359 C C . ASN B 1 292 ? 141.747 168.924 169.886 1.00 40.43 279 ASN B C 1
ATOM 8360 O O . ASN B 1 292 ? 142.550 168.230 169.257 1.00 43.35 279 ASN B O 1
ATOM 8365 N N . THR B 1 293 ? 141.541 170.215 169.635 1.00 29.42 280 THR B N 1
ATOM 8366 C CA . THR B 1 293 ? 142.305 170.960 168.644 1.00 25.12 280 THR B CA 1
ATOM 8367 C C . THR B 1 293 ? 142.354 172.415 169.079 1.00 27.78 280 THR B C 1
ATOM 8368 O O . THR B 1 293 ? 141.319 172.992 169.420 1.00 40.41 280 THR B O 1
ATOM 8372 N N . VAL B 1 294 ? 143.548 173.002 169.077 1.00 25.06 281 VAL B N 1
ATOM 8373 C CA . VAL B 1 294 ? 143.741 174.394 169.465 1.00 24.52 281 VAL B CA 1
ATOM 8374 C C . VAL B 1 294 ? 144.476 175.111 168.344 1.00 26.01 281 VAL B C 1
ATOM 8375 O O . VAL B 1 294 ? 145.563 174.685 167.938 1.00 31.10 281 VAL B O 1
ATOM 8379 N N . THR B 1 295 ? 143.891 176.198 167.850 1.00 30.77 282 THR B N 1
ATOM 8380 C CA . THR B 1 295 ? 144.482 177.008 166.793 1.00 27.49 282 THR B CA 1
ATOM 8381 C C . THR B 1 295 ? 144.840 178.373 167.364 1.00 26.18 282 THR B C 1
ATOM 8382 O O . THR B 1 295 ? 143.978 179.062 167.918 1.00 34.75 282 THR B O 1
ATOM 8386 N N . LEU B 1 296 ? 146.102 178.762 167.219 1.00 15.13 283 LEU B N 1
ATOM 8387 C CA . LEU B 1 296 ? 146.608 180.018 167.752 1.00 20.25 283 LEU B CA 1
ATOM 8388 C C . LEU B 1 296 ? 147.069 180.901 166.602 1.00 29.15 283 LEU B C 1
ATOM 8389 O O . LEU B 1 296 ? 147.897 180.482 165.789 1.00 39.86 283 LEU B O 1
ATOM 8394 N N . THR B 1 297 ? 146.532 182.117 166.534 1.00 26.97 284 THR B N 1
ATOM 8395 C CA . THR B 1 297 ? 146.875 183.069 165.485 1.00 24.40 284 THR B CA 1
ATOM 8396 C C . THR B 1 297 ? 147.261 184.398 166.113 1.00 30.04 284 THR B C 1
ATOM 8397 O O . THR B 1 297 ? 146.635 184.841 167.078 1.00 34.42 284 THR B O 1
ATOM 8401 N N . ALA B 1 298 ? 148.289 185.029 165.562 1.00 31.94 285 ALA B N 1
ATOM 8402 C CA . ALA B 1 298 ? 148.787 186.303 166.070 1.00 28.92 285 ALA B CA 1
ATOM 8403 C C . ALA B 1 298 ? 149.717 186.897 165.021 1.00 35.21 285 ALA B C 1
ATOM 8404 O O . ALA B 1 298 ? 149.929 186.318 163.952 1.00 46.44 285 ALA B O 1
ATOM 8406 N N . ALA B 1 299 ? 150.274 188.061 165.337 1.00 24.31 286 ALA B N 1
ATOM 8407 C CA . ALA B 1 299 ? 151.230 188.716 164.456 1.00 25.69 286 ALA B CA 1
ATOM 8408 C C . ALA B 1 299 ? 152.599 188.061 164.627 1.00 29.18 286 ALA B C 1
ATOM 8409 O O . ALA B 1 299 ? 152.737 187.006 165.250 1.00 31.95 286 ALA B O 1
ATOM 8411 N N . ARG B 1 300 ? 153.633 188.679 164.067 1.00 30.07 287 ARG B N 1
ATOM 8412 C CA . ARG B 1 300 ? 154.989 188.162 164.177 1.00 26.46 287 ARG B CA 1
ATOM 8413 C C . ARG B 1 300 ? 155.666 188.737 165.414 1.00 32.30 287 ARG B C 1
ATOM 8414 O O . ARG B 1 300 ? 155.810 189.957 165.540 1.00 29.44 287 ARG B O 1
ATOM 8422 N N . GLY B 1 301 ? 156.087 187.856 166.317 1.00 30.04 288 GLY B N 1
ATOM 8423 C CA . GLY B 1 301 ? 156.740 188.260 167.543 1.00 16.90 288 GLY B CA 1
ATOM 8424 C C . GLY B 1 301 ? 155.881 188.235 168.786 1.00 17.99 288 GLY B C 1
ATOM 8425 O O . GLY B 1 301 ? 156.231 188.900 169.766 1.00 19.14 288 GLY B O 1
ATOM 8426 N N . ARG B 1 302 ? 154.774 187.495 168.783 1.00 24.55 289 ARG B N 1
ATOM 8427 C CA . ARG B 1 302 ? 153.856 187.480 169.915 1.00 24.32 289 ARG B CA 1
ATOM 8428 C C . ARG B 1 302 ? 154.079 186.314 170.872 1.00 24.16 289 ARG B C 1
ATOM 8429 O O . ARG B 1 302 ? 153.585 186.366 172.003 1.00 26.97 289 ARG B O 1
ATOM 8437 N N . GLY B 1 303 ? 154.800 185.276 170.463 1.00 24.12 290 GLY B N 1
ATOM 8438 C CA . GLY B 1 303 ? 155.111 184.189 171.370 1.00 17.93 290 GLY B CA 1
ATOM 8439 C C . GLY B 1 303 ? 154.339 182.905 171.150 1.00 24.18 290 GLY B C 1
ATOM 8440 O O . GLY B 1 303 ? 153.925 182.262 172.117 1.00 36.84 290 GLY B O 1
ATOM 8441 N N . LYS B 1 304 ? 154.139 182.510 169.892 1.00 15.25 291 LYS B N 1
ATOM 8442 C CA . LYS B 1 304 ? 153.430 181.262 169.625 1.00 12.91 291 LYS B CA 1
ATOM 8443 C C . LYS B 1 304 ? 154.374 180.067 169.634 1.00 14.46 291 LYS B C 1
ATOM 8444 O O . LYS B 1 304 ? 154.043 179.014 170.194 1.00 27.29 291 LYS B O 1
ATOM 8450 N N . SER B 1 305 ? 155.550 180.210 169.019 1.00 15.28 292 SER B N 1
ATOM 8451 C CA . SER B 1 305 ? 156.498 179.103 168.962 1.00 17.35 292 SER B CA 1
ATOM 8452 C C . SER B 1 305 ? 156.991 178.718 170.351 1.00 24.64 292 SER B C 1
ATOM 8453 O O . SER B 1 305 ? 157.069 177.529 170.675 1.00 33.72 292 SER B O 1
ATOM 8456 N N . ALA B 1 306 ? 157.323 179.704 171.186 1.00 19.11 293 ALA B N 1
ATOM 8457 C CA . ALA B 1 306 ? 157.776 179.404 172.541 1.00 19.81 293 ALA B CA 1
ATOM 8458 C C . ALA B 1 306 ? 156.671 178.753 173.363 1.00 21.40 293 ALA B C 1
ATOM 8459 O O . ALA B 1 306 ? 156.925 177.814 174.130 1.00 31.38 293 ALA B O 1
ATOM 8461 N N . ALA B 1 307 ? 155.436 179.239 173.220 1.00 14.42 294 ALA B N 1
ATOM 8462 C CA . ALA B 1 307 ? 154.321 178.648 173.951 1.00 14.49 294 ALA B CA 1
ATOM 8463 C C . ALA B 1 307 ? 154.105 177.196 173.550 1.00 22.32 294 ALA B C 1
ATOM 8464 O O . ALA B 1 307 ? 153.918 176.327 174.411 1.00 32.36 294 ALA B O 1
ATOM 8466 N N . MET B 1 308 ? 154.144 176.905 172.247 1.00 13.86 295 MET B N 1
ATOM 8467 C CA . MET B 1 308 ? 153.996 175.522 171.808 1.00 14.43 295 MET B CA 1
ATOM 8468 C C . MET B 1 308 ? 155.179 174.659 172.231 1.00 20.18 295 MET B C 1
ATOM 8469 O O . MET B 1 308 ? 154.996 173.479 172.551 1.00 21.47 295 MET B O 1
ATOM 8474 N N . GLY B 1 309 ? 156.387 175.223 172.254 1.00 16.00 296 GLY B N 1
ATOM 8475 C CA . GLY B 1 309 ? 157.531 174.471 172.742 1.00 13.59 296 GLY B CA 1
ATOM 8476 C C . GLY B 1 309 ? 157.392 174.077 174.200 1.00 22.20 296 GLY B C 1
ATOM 8477 O O . GLY B 1 309 ? 157.707 172.948 174.579 1.00 23.92 296 GLY B O 1
ATOM 8478 N N . VAL B 1 310 ? 156.917 175.002 175.036 1.00 22.66 297 VAL B N 1
ATOM 8479 C CA . VAL B 1 310 ? 156.711 174.680 176.447 1.00 15.48 297 VAL B CA 1
ATOM 8480 C C . VAL B 1 310 ? 155.567 173.683 176.611 1.00 19.44 297 VAL B C 1
ATOM 8481 O O . VAL B 1 310 ? 155.615 172.794 177.473 1.00 24.69 297 VAL B O 1
ATOM 8485 N N . ALA B 1 311 ? 154.519 173.811 175.793 1.00 8.02 298 ALA B N 1
ATOM 8486 C CA . ALA B 1 311 ? 153.447 172.823 175.820 1.00 13.44 298 ALA B CA 1
ATOM 8487 C C . ALA B 1 311 ? 153.936 171.434 175.431 1.00 24.41 298 ALA B C 1
ATOM 8488 O O . ALA B 1 311 ? 153.412 170.439 175.943 1.00 27.97 298 ALA B O 1
ATOM 8490 N N . ILE B 1 312 ? 154.927 171.343 174.542 1.00 25.85 299 ILE B N 1
ATOM 8491 C CA . ILE B 1 312 ? 155.498 170.043 174.197 1.00 17.61 299 ILE B CA 1
ATOM 8492 C C . ILE B 1 312 ? 156.179 169.416 175.409 1.00 14.94 299 ILE B C 1
ATOM 8493 O O . ILE B 1 312 ? 156.043 168.213 175.661 1.00 8.03 299 ILE B O 1
ATOM 8498 N N . ALA B 1 313 ? 156.931 170.214 176.172 1.00 20.10 300 ALA B N 1
ATOM 8499 C CA . ALA B 1 313 ? 157.553 169.702 177.389 1.00 15.12 300 ALA B CA 1
ATOM 8500 C C . ALA B 1 313 ? 156.509 169.273 178.410 1.00 16.03 300 ALA B C 1
ATOM 8501 O O . ALA B 1 313 ? 156.690 168.261 179.096 1.00 18.06 300 ALA B O 1
ATOM 8503 N N . ALA B 1 314 ? 155.417 170.030 178.531 1.00 21.16 301 ALA B N 1
ATOM 8504 C CA . ALA B 1 314 ? 154.333 169.611 179.417 1.00 16.50 301 ALA B CA 1
ATOM 8505 C C . ALA B 1 314 ? 153.747 168.274 178.978 1.00 10.77 301 ALA B C 1
ATOM 8506 O O . ALA B 1 314 ? 153.485 167.396 179.810 1.00 21.71 301 ALA B O 1
ATOM 8508 N N . ALA B 1 315 ? 153.542 168.098 177.671 1.00 15.17 302 ALA B N 1
ATOM 8509 C CA . ALA B 1 315 ? 153.021 166.834 177.160 1.00 23.23 302 ALA B CA 1
ATOM 8510 C C . ALA B 1 315 ? 153.979 165.683 177.442 1.00 20.06 302 ALA B C 1
ATOM 8511 O O . ALA B 1 315 ? 153.547 164.577 177.786 1.00 14.61 302 ALA B O 1
ATOM 8513 N N . VAL B 1 316 ? 155.282 165.920 177.283 1.00 28.63 303 VAL B N 1
ATOM 8514 C CA . VAL B 1 316 ? 156.271 164.884 177.576 1.00 19.06 303 VAL B CA 1
ATOM 8515 C C . VAL B 1 316 ? 156.222 164.509 179.051 1.00 17.55 303 VAL B C 1
ATOM 8516 O O . VAL B 1 316 ? 156.218 163.326 179.411 1.00 22.16 303 VAL B O 1
ATOM 8520 N N . ALA B 1 317 ? 156.171 165.514 179.928 1.00 25.13 304 ALA B N 1
ATOM 8521 C CA . ALA B 1 317 ? 156.094 165.264 181.361 1.00 22.91 304 ALA B CA 1
ATOM 8522 C C . ALA B 1 317 ? 154.784 164.615 181.782 1.00 24.48 304 ALA B C 1
ATOM 8523 O O . ALA B 1 317 ? 154.725 164.036 182.870 1.00 25.87 304 ALA B O 1
ATOM 8525 N N . TYR B 1 318 ? 153.739 164.700 180.963 1.00 25.07 305 TYR B N 1
ATOM 8526 C CA . TYR B 1 318 ? 152.456 164.097 181.290 1.00 18.95 305 TYR B CA 1
ATOM 8527 C C . TYR B 1 318 ? 152.328 162.664 180.789 1.00 23.13 305 TYR B C 1
ATOM 8528 O O . TYR B 1 318 ? 151.257 162.066 180.927 1.00 32.38 305 TYR B O 1
ATOM 8537 N N . GLY B 1 319 ? 153.382 162.102 180.210 1.00 22.83 306 GLY B N 1
ATOM 8538 C CA . GLY B 1 319 ? 153.379 160.714 179.800 1.00 25.46 306 GLY B CA 1
ATOM 8539 C C . GLY B 1 319 ? 153.042 160.438 178.350 1.00 31.13 306 GLY B C 1
ATOM 8540 O O . GLY B 1 319 ? 152.454 159.389 178.065 1.00 36.80 306 GLY B O 1
ATOM 8541 N N . TYR B 1 320 ? 153.387 161.337 177.432 1.00 31.15 307 TYR B N 1
ATOM 8542 C CA . TYR B 1 320 ? 153.115 161.127 176.017 1.00 19.91 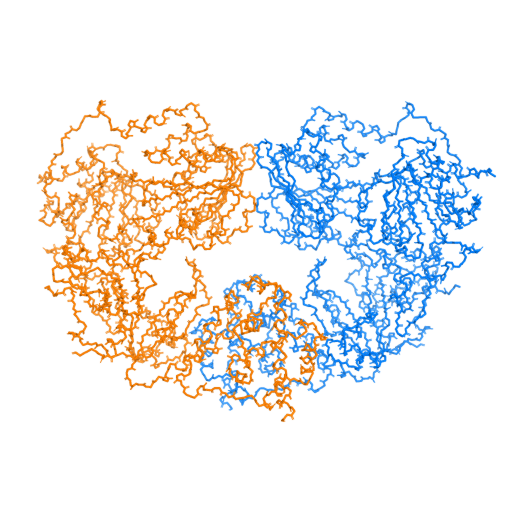307 TYR B CA 1
ATOM 8543 C C . TYR B 1 320 ? 154.309 160.464 175.344 1.00 27.92 307 TYR B C 1
ATOM 8544 O O . TYR B 1 320 ? 155.463 160.800 175.624 1.00 37.55 307 TYR B O 1
ATOM 8553 N N . SER B 1 321 ? 154.027 159.516 174.451 1.00 23.64 308 SER B N 1
ATOM 8554 C CA . SER B 1 321 ? 155.064 158.717 173.807 1.00 20.07 308 SER B CA 1
ATOM 8555 C C . SER B 1 321 ? 155.356 159.151 172.376 1.00 25.03 308 SER B C 1
ATOM 8556 O O . SER B 1 321 ? 156.518 159.375 172.024 1.00 26.57 308 SER B O 1
ATOM 8559 N N . ASN B 1 322 ? 154.328 159.266 171.539 1.00 20.45 309 ASN B N 1
ATOM 8560 C CA . ASN B 1 322 ? 154.490 159.584 170.124 1.00 15.89 309 ASN B CA 1
ATOM 8561 C C . ASN B 1 322 ? 154.116 161.044 169.894 1.00 16.52 309 ASN B C 1
ATOM 8562 O O . ASN B 1 322 ? 152.950 161.423 170.036 1.00 18.07 309 ASN B O 1
ATOM 8567 N N . ILE B 1 323 ? 155.106 161.858 169.534 1.00 23.42 310 ILE B N 1
ATOM 8568 C CA . ILE B 1 323 ? 154.923 163.286 169.296 1.00 15.94 310 ILE B CA 1
ATOM 8569 C C . ILE B 1 323 ? 155.570 163.630 167.961 1.00 14.48 310 ILE B C 1
ATOM 8570 O O . ILE B 1 323 ? 156.759 163.358 167.758 1.00 17.71 310 ILE B O 1
ATOM 8575 N N . PHE B 1 324 ? 154.797 164.236 167.062 1.00 8.58 311 PHE B N 1
ATOM 8576 C CA . PHE B 1 324 ? 155.247 164.560 165.715 1.00 10.64 311 PHE B CA 1
ATOM 8577 C C . PHE B 1 324 ? 155.118 166.056 165.468 1.00 14.87 311 PHE B C 1
ATOM 8578 O O . PHE B 1 324 ? 154.130 166.677 165.869 1.00 22.14 311 PHE B O 1
ATOM 8586 N N . ILE B 1 325 ? 156.119 166.632 164.803 1.00 11.96 312 ILE B N 1
ATOM 8587 C CA . ILE B 1 325 ? 156.164 168.061 164.514 1.00 13.69 312 ILE B CA 1
ATOM 8588 C C . ILE B 1 325 ? 156.375 168.252 163.019 1.00 24.99 312 ILE B C 1
ATOM 8589 O O . ILE B 1 325 ? 157.303 167.674 162.443 1.00 32.02 312 ILE B O 1
ATOM 8594 N N . THR B 1 326 ? 155.523 169.066 162.393 1.00 28.67 313 THR B N 1
ATOM 8595 C CA . THR B 1 326 ? 155.624 169.370 160.971 1.00 23.78 313 THR B CA 1
ATOM 8596 C C . THR B 1 326 ? 155.645 170.879 160.772 1.00 29.90 313 THR B C 1
ATOM 8597 O O . THR B 1 326 ? 155.087 171.634 161.572 1.00 27.73 313 THR B O 1
ATOM 8601 N N . SER B 1 327 ? 156.296 171.312 159.696 1.00 34.47 314 SER B N 1
ATOM 8602 C CA . SER B 1 327 ? 156.366 172.723 159.343 1.00 31.49 314 SER B CA 1
ATOM 8603 C C . SER B 1 327 ? 156.751 172.830 157.875 1.00 34.84 314 SER B C 1
ATOM 8604 O O . SER B 1 327 ? 157.323 171.889 157.312 1.00 40.72 314 SER B O 1
ATOM 8607 N N . PRO B 1 328 ? 156.439 173.956 157.222 1.00 36.30 315 PRO B N 1
ATOM 8608 C CA . PRO B 1 328 ? 156.869 174.124 155.821 1.00 35.80 315 PRO B CA 1
ATOM 8609 C C . PRO B 1 328 ? 158.370 174.008 155.631 1.00 38.58 315 PRO B C 1
ATOM 8610 O O . PRO B 1 328 ? 158.821 173.443 154.628 1.00 35.79 315 PRO B O 1
ATOM 8614 N N . SER B 1 329 ? 159.157 174.528 156.565 1.00 46.11 316 SER B N 1
ATOM 8615 C CA . SER B 1 329 ? 160.607 174.471 156.490 1.00 45.56 316 SER B CA 1
ATOM 8616 C C . SER B 1 329 ? 161.163 174.102 157.856 1.00 44.99 316 SER B C 1
ATOM 8617 O O . SER B 1 329 ? 160.587 174.475 158.885 1.00 50.44 316 SER B O 1
ATOM 8620 N N . PRO B 1 330 ? 162.279 173.368 157.898 1.00 40.55 317 PRO B N 1
ATOM 8621 C CA . PRO B 1 330 ? 162.900 173.044 159.192 1.00 37.15 317 PRO B CA 1
ATOM 8622 C C . PRO B 1 330 ? 163.575 174.228 159.866 1.00 40.83 317 PRO B C 1
ATOM 8623 O O . PRO B 1 330 ? 164.142 174.052 160.952 1.00 46.10 317 PRO B O 1
ATOM 8627 N N . GLU B 1 331 ? 163.551 175.415 159.260 1.00 43.63 318 GLU B N 1
ATOM 8628 C CA . GLU B 1 331 ? 164.056 176.609 159.926 1.00 44.68 318 GLU B CA 1
ATOM 8629 C C . GLU B 1 331 ? 163.002 177.285 160.791 1.00 45.63 318 GLU B C 1
ATOM 8630 O O . GLU B 1 331 ? 163.311 178.276 161.460 1.00 44.71 318 GLU B O 1
ATOM 8636 N N . ASN B 1 332 ? 161.767 176.776 160.787 1.00 42.63 319 ASN B N 1
ATOM 8637 C CA . ASN B 1 332 ? 160.699 177.373 161.581 1.00 38.45 319 ASN B CA 1
ATOM 8638 C C . ASN B 1 332 ? 160.663 176.845 163.009 1.00 36.59 319 ASN B C 1
ATOM 8639 O O . ASN B 1 332 ? 159.894 177.362 163.826 1.00 41.00 319 ASN B O 1
ATOM 8644 N N . LEU B 1 333 ? 161.468 175.833 163.327 1.00 26.41 320 LEU B N 1
ATOM 8645 C CA . LEU B 1 333 ? 161.421 175.166 164.621 1.00 24.96 320 LEU B CA 1
ATOM 8646 C C . LEU B 1 333 ? 162.586 175.553 165.527 1.00 25.95 320 LEU B C 1
ATOM 8647 O O . LEU B 1 333 ? 162.777 174.933 166.581 1.00 30.61 320 LEU B O 1
ATOM 8652 N N . LYS B 1 334 ? 163.350 176.582 165.150 1.00 33.84 321 LYS B N 1
ATOM 8653 C CA . LYS B 1 334 ? 164.561 176.932 165.886 1.00 36.08 321 LYS B CA 1
ATOM 8654 C C . LYS B 1 334 ? 164.257 177.331 167.326 1.00 36.29 321 LYS B C 1
ATOM 8655 O O . LYS B 1 334 ? 164.977 176.933 168.247 1.00 37.32 321 LYS B O 1
ATOM 8661 N N . THR B 1 335 ? 163.207 178.123 167.542 1.00 24.97 322 THR B N 1
ATOM 8662 C CA . THR B 1 335 ? 162.827 178.524 168.891 1.00 24.12 322 THR B CA 1
ATOM 8663 C C . THR B 1 335 ? 161.917 177.515 169.576 1.00 28.85 322 THR B C 1
ATOM 8664 O O . THR B 1 335 ? 161.955 177.401 170.809 1.00 40.26 322 THR B O 1
ATOM 8668 N N . LEU B 1 336 ? 161.108 176.781 168.811 1.00 18.95 323 LEU B N 1
ATOM 8669 C CA . LEU B 1 336 ? 160.297 175.721 169.396 1.00 17.69 323 LEU B CA 1
ATOM 8670 C C . LEU B 1 336 ? 161.173 174.678 170.077 1.00 20.67 323 LEU B C 1
ATOM 8671 O O . LEU B 1 336 ? 160.918 174.291 171.227 1.00 26.76 323 LEU B O 1
ATOM 8676 N N . PHE B 1 337 ? 162.231 174.232 169.397 1.00 18.62 324 PHE B N 1
ATOM 8677 C CA . PHE B 1 337 ? 163.111 173.232 169.983 1.00 14.32 324 PHE B CA 1
ATOM 8678 C C . PHE B 1 337 ? 164.014 173.809 171.062 1.00 20.52 324 PHE B C 1
ATOM 8679 O O . PHE B 1 337 ? 164.541 173.047 171.876 1.00 35.16 324 PHE B O 1
ATOM 8687 N N . GLU B 1 338 ? 164.209 175.128 171.091 1.00 17.02 325 GLU B N 1
ATOM 8688 C CA . GLU B 1 338 ? 164.931 175.733 172.205 1.00 18.20 325 GLU B CA 1
ATOM 8689 C C . GLU B 1 338 ? 164.074 175.758 173.463 1.00 22.29 325 GLU B C 1
ATOM 8690 O O . GLU B 1 338 ? 164.551 175.440 174.560 1.00 32.66 325 GLU B O 1
ATOM 8696 N N . PHE B 1 339 ? 162.804 176.121 173.328 1.00 19.15 326 PHE B N 1
ATOM 8697 C CA . PHE B 1 339 ? 161.929 176.158 174.490 1.00 15.83 326 PHE B CA 1
ATOM 8698 C C . PHE B 1 339 ? 161.495 174.777 174.958 1.00 19.92 326 PHE B C 1
ATOM 8699 O O . PHE B 1 339 ? 161.164 174.622 176.139 1.00 26.99 326 PHE B O 1
ATOM 8707 N N . VAL B 1 340 ? 161.527 173.763 174.090 1.00 22.41 327 VAL B N 1
ATOM 8708 C CA . VAL B 1 340 ? 161.353 172.397 174.580 1.00 13.87 327 VAL B CA 1
ATOM 8709 C C . VAL B 1 340 ? 162.452 172.050 175.581 1.00 13.67 327 VAL B C 1
ATOM 8710 O O . VAL B 1 340 ? 162.182 171.528 176.672 1.00 24.55 327 VAL B O 1
ATOM 8714 N N . PHE B 1 341 ? 163.705 172.362 175.242 1.00 17.55 328 PHE B N 1
ATOM 8715 C CA . PHE B 1 341 ? 164.805 172.097 176.163 1.00 18.42 328 PHE B CA 1
ATOM 8716 C C . PHE B 1 341 ? 164.741 172.995 177.390 1.00 15.80 328 PHE B C 1
ATOM 8717 O O . PHE B 1 341 ? 165.146 172.577 178.478 1.00 27.60 328 PHE B O 1
ATOM 8725 N N . LYS B 1 342 ? 164.255 174.228 177.239 1.00 13.21 329 LYS B N 1
ATOM 8726 C CA . LYS B 1 342 ? 164.070 175.080 178.413 1.00 16.73 329 LYS B CA 1
ATOM 8727 C C . LYS B 1 342 ? 163.056 174.486 179.382 1.00 22.00 329 LYS B C 1
ATOM 8728 O O . LYS B 1 342 ? 163.275 174.505 180.599 1.00 32.44 329 LYS B O 1
ATOM 8734 N N . GLY B 1 343 ? 161.944 173.957 178.869 1.00 24.00 330 GLY B N 1
ATOM 8735 C CA . GLY B 1 343 ? 161.001 173.258 179.726 1.00 24.01 330 GLY B CA 1
ATOM 8736 C C . GLY B 1 343 ? 161.591 172.020 180.370 1.00 27.13 330 GLY B C 1
ATOM 8737 O O . GLY B 1 343 ? 161.329 171.741 181.546 1.00 29.07 330 GLY B O 1
ATOM 8738 N N . PHE B 1 344 ? 162.397 171.264 179.620 1.00 23.49 331 PHE B N 1
ATOM 8739 C CA . PHE B 1 344 ? 163.075 170.110 180.208 1.00 15.18 331 PHE B CA 1
ATOM 8740 C C . PHE B 1 344 ? 163.993 170.533 181.349 1.00 20.39 331 PHE B C 1
ATOM 8741 O O . PHE B 1 344 ? 164.031 169.879 182.396 1.00 24.58 331 PHE B O 1
ATOM 8749 N N . ASP B 1 345 ? 164.740 171.623 181.162 1.00 25.30 332 ASP B N 1
ATOM 8750 C CA . ASP B 1 345 ? 165.597 172.133 182.229 1.00 24.61 332 ASP B CA 1
ATOM 8751 C C . ASP B 1 345 ? 164.783 172.566 183.439 1.00 26.84 332 ASP B C 1
ATOM 8752 O O . ASP B 1 345 ? 165.179 172.303 184.579 1.00 33.16 332 ASP B O 1
ATOM 8757 N N . ALA B 1 346 ? 163.653 173.233 183.214 1.00 26.49 333 ALA B N 1
ATOM 8758 C CA . ALA B 1 346 ? 162.771 173.608 184.311 1.00 25.16 333 ALA B CA 1
ATOM 8759 C C . ALA B 1 346 ? 162.118 172.408 184.983 1.00 29.66 333 ALA B C 1
ATOM 8760 O O . ALA B 1 346 ? 161.598 172.550 186.094 1.00 33.58 333 ALA B O 1
ATOM 8762 N N . LEU B 1 347 ? 162.126 171.240 184.341 1.00 35.49 334 LEU B N 1
ATOM 8763 C CA . LEU B 1 347 ? 161.591 170.016 184.927 1.00 29.86 334 LEU B CA 1
ATOM 8764 C C . LEU B 1 347 ? 162.665 169.153 185.578 1.00 32.19 334 LEU B C 1
ATOM 8765 O O . LEU B 1 347 ? 162.399 167.989 185.898 1.00 35.52 334 LEU B O 1
ATOM 8770 N N . ASP B 1 348 ? 163.873 169.688 185.761 1.00 36.00 335 ASP B N 1
ATOM 8771 C CA . ASP B 1 348 ? 164.992 169.023 186.428 1.00 34.96 335 ASP B CA 1
ATOM 8772 C C . ASP B 1 348 ? 165.524 167.820 185.658 1.00 37.34 335 ASP B C 1
ATOM 8773 O O . ASP B 1 348 ? 166.201 166.967 186.239 1.00 41.65 335 ASP B O 1
ATOM 8778 N N . TYR B 1 349 ? 165.244 167.724 184.361 1.00 36.95 336 TYR B N 1
ATOM 8779 C CA . TYR B 1 349 ? 165.837 166.667 183.553 1.00 35.29 336 TYR B CA 1
ATOM 8780 C C . TYR B 1 349 ? 167.314 166.959 183.314 1.00 39.39 336 TYR B C 1
ATOM 8781 O O . TYR B 1 349 ? 167.738 168.116 183.250 1.00 45.57 336 TYR B O 1
ATOM 8790 N N . LYS B 1 350 ? 168.100 165.897 183.175 1.00 35.19 337 LYS B N 1
ATOM 8791 C CA . LYS B 1 350 ? 169.539 166.013 182.989 1.00 39.86 337 LYS B CA 1
ATOM 8792 C C . LYS B 1 350 ? 169.932 165.543 181.595 1.00 43.16 337 LYS B C 1
ATOM 8793 O O . LYS B 1 350 ? 169.389 164.559 181.084 1.00 45.97 337 LYS B O 1
ATOM 8799 N N . ASP B 1 351 ? 170.876 166.256 180.987 1.00 48.65 338 ASP B N 1
ATOM 8800 C CA . ASP B 1 351 ? 171.338 165.922 179.649 1.00 46.05 338 ASP B CA 1
ATOM 8801 C C . ASP B 1 351 ? 172.203 164.667 179.670 1.00 48.26 338 ASP B C 1
ATOM 8802 O O . ASP B 1 351 ? 172.931 164.403 180.630 1.00 55.77 338 ASP B O 1
ATOM 8807 N N . HIS B 1 352 ? 172.096 163.881 178.596 1.00 40.81 339 HIS B N 1
ATOM 8808 C CA . HIS B 1 352 ? 172.910 162.689 178.374 1.00 42.82 339 HIS B CA 1
ATOM 8809 C C . HIS B 1 352 ? 172.656 161.611 179.420 1.00 49.40 339 HIS B C 1
ATOM 8810 O O . HIS B 1 352 ? 173.363 160.600 179.458 1.00 53.00 339 HIS B O 1
ATOM 8817 N N . ALA B 1 353 ? 171.655 161.816 180.273 1.00 42.99 340 ALA B N 1
ATOM 8818 C CA . ALA B 1 353 ? 171.284 160.820 181.269 1.00 39.65 340 ALA B CA 1
ATOM 8819 C C . ALA B 1 353 ? 169.795 160.522 181.179 1.00 39.68 340 ALA B C 1
ATOM 8820 O O . ALA B 1 353 ? 169.367 159.383 181.392 1.00 41.58 340 ALA B O 1
ATOM 8822 N N . ASP B 1 354 ? 169.000 161.544 180.859 1.00 36.11 341 ASP B N 1
ATOM 8823 C CA . ASP B 1 354 ? 167.558 161.399 180.739 1.00 35.72 341 ASP B CA 1
ATOM 8824 C C . ASP B 1 354 ? 167.041 161.568 179.320 1.00 42.45 341 ASP B C 1
ATOM 8825 O O . ASP B 1 354 ? 165.963 161.053 179.011 1.00 41.95 341 ASP B O 1
ATOM 8830 N N . TYR B 1 355 ? 167.771 162.272 178.457 1.00 41.66 342 TYR B N 1
ATOM 8831 C CA . TYR B 1 355 ? 167.363 162.436 177.071 1.00 36.83 342 TYR B CA 1
ATOM 8832 C C . TYR B 1 355 ? 168.596 162.630 176.202 1.00 39.22 342 TYR B C 1
ATOM 8833 O O . TYR B 1 355 ? 169.665 163.014 176.681 1.00 43.55 342 TYR B O 1
ATOM 8842 N N . THR B 1 356 ? 168.432 162.353 174.909 1.00 36.58 343 THR B N 1
ATOM 8843 C CA . THR B 1 356 ? 169.488 162.552 173.928 1.00 37.07 343 THR B CA 1
ATOM 8844 C C . THR B 1 356 ? 168.905 163.225 172.693 1.00 39.63 343 THR B C 1
ATOM 8845 O O . THR B 1 356 ? 167.737 163.027 172.351 1.00 39.06 343 THR B O 1
ATOM 8849 N N . ILE B 1 357 ? 169.734 164.025 172.026 1.00 36.59 344 ILE B N 1
ATOM 8850 C CA . ILE B 1 357 ? 169.320 164.825 170.878 1.00 34.98 344 ILE B CA 1
ATOM 8851 C C . ILE B 1 357 ? 169.972 164.260 169.625 1.00 38.67 344 ILE B C 1
ATOM 8852 O O . ILE B 1 357 ? 171.197 164.099 169.573 1.00 45.98 344 ILE B O 1
ATOM 8857 N N . ILE B 1 358 ? 169.155 163.969 168.615 1.00 37.04 345 ILE B N 1
ATOM 8858 C CA . ILE B 1 358 ? 169.621 163.455 167.332 1.00 39.33 345 ILE B CA 1
ATOM 8859 C C . ILE B 1 358 ? 169.475 164.564 166.301 1.00 42.45 345 ILE B C 1
ATOM 8860 O O . ILE B 1 358 ? 168.369 165.069 166.074 1.00 45.67 345 ILE B O 1
ATOM 8865 N N . GLN B 1 359 ? 170.586 164.934 165.671 1.00 57.08 346 GLN B N 1
ATOM 8866 C CA . GLN B 1 359 ? 170.644 166.062 164.754 1.00 56.88 346 GLN B CA 1
ATOM 8867 C C . GLN B 1 359 ? 171.062 165.586 163.369 1.00 62.87 346 GLN B C 1
ATOM 8868 O O . GLN B 1 359 ? 171.976 164.768 163.234 1.00 67.55 346 GLN B O 1
ATOM 8874 N N . SER B 1 360 ? 170.388 166.103 162.341 1.00 70.91 347 SER B N 1
ATOM 8875 C CA . SER B 1 360 ? 170.628 165.691 160.957 1.00 73.49 347 SER B CA 1
ATOM 8876 C C . SER B 1 360 ? 171.787 166.506 160.396 1.00 76.80 347 SER B C 1
ATOM 8877 O O . SER B 1 360 ? 171.608 167.606 159.872 1.00 78.21 347 SER B O 1
ATOM 8880 N N . THR B 1 361 ? 172.997 165.952 160.506 1.00 93.57 348 THR B N 1
ATOM 8881 C CA . THR B 1 361 ? 174.185 166.652 160.026 1.00 94.11 348 THR B CA 1
ATOM 8882 C C . THR B 1 361 ? 174.338 166.557 158.512 1.00 94.13 348 THR B C 1
ATOM 8883 O O . THR B 1 361 ? 174.867 167.484 157.889 1.00 95.08 348 THR B O 1
ATOM 8887 N N . ASN B 1 362 ? 173.899 165.449 157.911 1.00 100.21 349 ASN B N 1
ATOM 8888 C CA . ASN B 1 362 ? 174.218 165.188 156.507 1.00 102.51 349 ASN B CA 1
ATOM 8889 C C . ASN B 1 362 ? 173.672 166.243 155.550 1.00 104.11 349 ASN B C 1
ATOM 8890 O O . ASN B 1 362 ? 174.443 166.728 154.704 1.00 102.62 349 ASN B O 1
ATOM 8895 N N . PRO B 1 363 ? 172.389 166.648 155.608 1.00 105.63 350 PRO B N 1
ATOM 8896 C CA . PRO B 1 363 ? 171.920 167.678 154.669 1.00 104.51 350 PRO B CA 1
ATOM 8897 C C . PRO B 1 363 ? 172.475 169.059 154.982 1.00 103.86 350 PRO B C 1
ATOM 8898 O O . PRO B 1 363 ? 173.265 169.226 155.916 1.00 102.67 350 PRO B O 1
ATOM 8902 N N . GLU B 1 364 ? 172.066 170.057 154.194 1.00 102.54 351 GLU B N 1
ATOM 8903 C CA . GLU B 1 364 ? 172.563 171.415 154.391 1.00 103.40 351 GLU B CA 1
ATOM 8904 C C . GLU B 1 364 ? 172.123 171.985 155.734 1.00 104.82 351 GLU B C 1
ATOM 8905 O O . GLU B 1 364 ? 172.911 172.645 156.422 1.00 105.33 351 GLU B O 1
ATOM 8911 N N . PHE B 1 365 ? 170.872 171.745 156.127 1.00 92.21 352 PHE B N 1
ATOM 8912 C CA . PHE B 1 365 ? 170.381 172.241 157.407 1.00 88.65 352 PHE B CA 1
ATOM 8913 C C . PHE B 1 365 ? 170.951 171.410 158.549 1.00 88.04 352 PHE B C 1
ATOM 8914 O O . PHE B 1 365 ? 170.250 170.574 159.128 1.00 88.15 352 PHE B O 1
ATOM 8922 N N . ASN B 1 366 ? 172.226 171.634 158.878 1.00 86.71 353 ASN B N 1
ATOM 8923 C CA . ASN B 1 366 ? 172.870 170.844 159.922 1.00 86.94 353 ASN B CA 1
ATOM 8924 C C . ASN B 1 366 ? 172.205 171.061 161.274 1.00 85.31 353 ASN B C 1
ATOM 8925 O O . ASN B 1 366 ? 171.970 170.103 162.018 1.00 85.03 353 ASN B O 1
ATOM 8930 N N . LYS B 1 367 ? 171.877 172.310 161.604 1.00 78.33 354 LYS B N 1
ATOM 8931 C CA . LYS B 1 367 ? 171.329 172.624 162.918 1.00 78.23 354 LYS B CA 1
ATOM 8932 C C . LYS B 1 367 ? 169.903 172.124 163.106 1.00 78.09 354 LYS B C 1
ATOM 8933 O O . LYS B 1 367 ? 169.387 172.194 164.226 1.00 80.34 354 LYS B O 1
ATOM 8939 N N . ALA B 1 368 ? 169.257 171.630 162.053 1.00 61.35 355 ALA B N 1
ATOM 8940 C CA . ALA B 1 368 ? 167.872 171.191 162.157 1.00 61.40 355 ALA B CA 1
ATOM 8941 C C . ALA B 1 368 ? 167.783 169.903 162.968 1.00 61.48 355 ALA B C 1
ATOM 8942 O O . ALA B 1 368 ? 168.250 168.849 162.527 1.00 59.93 355 ALA B O 1
ATOM 8944 N N . ILE B 1 369 ? 167.183 169.990 164.153 1.00 46.59 356 ILE B N 1
ATOM 8945 C CA . ILE B 1 369 ? 166.925 168.812 164.972 1.00 36.89 356 ILE B CA 1
ATOM 8946 C C . ILE B 1 369 ? 165.856 167.971 164.292 1.00 37.67 356 ILE B C 1
ATOM 8947 O O . ILE B 1 369 ? 164.896 168.502 163.724 1.00 39.01 356 ILE B O 1
ATOM 8952 N N . VAL B 1 370 ? 166.019 166.650 164.339 1.00 33.93 357 VAL B N 1
ATOM 8953 C CA . VAL B 1 370 ? 165.097 165.757 163.648 1.00 29.77 357 VAL B CA 1
ATOM 8954 C C . VAL B 1 370 ? 164.439 164.793 164.626 1.00 32.59 357 VAL B C 1
ATOM 8955 O O . VAL B 1 370 ? 163.330 164.309 164.376 1.00 36.05 357 VAL B O 1
ATOM 8959 N N . ARG B 1 371 ? 165.107 164.506 165.741 1.00 26.76 358 ARG B N 1
ATOM 8960 C CA . ARG B 1 371 ? 164.595 163.512 166.673 1.00 23.66 358 ARG B CA 1
ATOM 8961 C C . ARG B 1 371 ? 165.176 163.760 168.058 1.00 26.29 358 ARG B C 1
ATOM 8962 O O . ARG B 1 371 ? 166.347 164.123 168.190 1.00 29.30 358 ARG B O 1
ATOM 8970 N N . VAL B 1 372 ? 164.343 163.568 169.080 1.00 28.91 359 VAL B N 1
ATOM 8971 C CA . VAL B 1 372 ? 164.752 163.647 170.479 1.00 30.08 359 VAL B CA 1
ATOM 8972 C C . VAL B 1 372 ? 164.199 162.426 171.199 1.00 34.10 359 VAL B C 1
ATOM 8973 O O . VAL B 1 372 ? 163.005 162.130 171.094 1.00 36.14 359 VAL B O 1
ATOM 8977 N N . ASN B 1 373 ? 165.063 161.720 171.927 1.00 32.93 360 ASN B N 1
ATOM 8978 C CA . ASN B 1 373 ? 164.689 160.506 172.640 1.00 26.15 360 ASN B CA 1
ATOM 8979 C C . ASN B 1 373 ? 164.730 160.742 174.144 1.00 36.11 360 ASN B C 1
ATOM 8980 O O . ASN B 1 373 ? 165.659 161.371 174.657 1.00 37.79 360 ASN B O 1
ATOM 8985 N N . ILE B 1 374 ? 163.718 160.233 174.844 1.00 42.05 361 ILE B N 1
ATOM 8986 C CA . ILE B 1 374 ? 163.585 160.391 176.288 1.00 37.43 361 ILE B CA 1
ATOM 8987 C C . ILE B 1 374 ? 163.413 159.011 176.908 1.00 35.83 361 ILE B C 1
ATOM 8988 O O . ILE B 1 374 ? 162.552 158.237 176.477 1.00 37.15 361 ILE B O 1
ATOM 8993 N N . HIS B 1 375 ? 164.225 158.707 177.919 1.00 34.69 362 HIS B N 1
ATOM 8994 C CA . HIS B 1 375 ? 164.222 157.403 178.576 1.00 35.07 362 HIS B CA 1
ATOM 8995 C C . HIS B 1 375 ? 164.247 157.560 180.093 1.00 37.68 362 HIS B C 1
ATOM 8996 O O . HIS B 1 375 ? 165.054 156.946 180.793 1.00 37.56 362 HIS B O 1
ATOM 9003 N N . ARG B 1 376 ? 163.359 158.401 180.627 1.00 42.89 363 ARG B N 1
ATOM 9004 C CA . ARG B 1 376 ? 163.288 158.576 182.075 1.00 37.88 363 ARG B CA 1
ATOM 9005 C C . ARG B 1 376 ? 162.615 157.380 182.738 1.00 34.28 363 ARG B C 1
ATOM 9006 O O . ARG B 1 376 ? 163.233 156.665 183.534 1.00 36.38 363 ARG B O 1
ATOM 9014 N N . ASN B 1 377 ? 161.343 157.145 182.420 1.00 38.07 364 ASN B N 1
ATOM 9015 C CA . ASN B 1 377 ? 160.612 155.992 182.928 1.00 40.71 364 ASN B CA 1
ATOM 9016 C C . ASN B 1 377 ? 160.400 154.945 181.843 1.00 41.86 364 ASN B C 1
ATOM 9017 O O . ASN B 1 377 ? 160.813 153.793 181.999 1.00 50.17 364 ASN B O 1
ATOM 9022 N N . HIS B 1 378 ? 159.770 155.325 180.737 1.00 30.86 365 HIS B N 1
ATOM 9023 C CA . HIS B 1 378 ? 159.671 154.492 179.552 1.00 32.87 365 HIS B CA 1
ATOM 9024 C C . HIS B 1 378 ? 160.069 155.333 178.348 1.00 37.19 365 HIS B C 1
ATOM 9025 O O . HIS B 1 378 ? 160.129 156.562 178.416 1.00 40.55 365 HIS B O 1
ATOM 9032 N N . ARG B 1 379 ? 160.358 154.658 177.240 1.00 35.70 366 ARG B N 1
ATOM 9033 C CA . ARG B 1 379 ? 160.917 155.341 176.081 1.00 29.74 366 ARG B CA 1
ATOM 9034 C C . ARG B 1 379 ? 159.884 156.263 175.443 1.00 33.95 366 ARG B C 1
ATOM 9035 O O . ARG B 1 379 ? 158.760 155.848 175.146 1.00 35.91 366 ARG B O 1
ATOM 9043 N N . GLN B 1 380 ? 160.274 157.521 175.238 1.00 32.07 367 GLN B N 1
ATOM 9044 C CA . GLN B 1 380 ? 159.451 158.518 174.571 1.00 26.94 367 GLN B CA 1
ATOM 9045 C C . GLN B 1 380 ? 160.299 159.239 173.535 1.00 32.41 367 GLN B C 1
ATOM 9046 O O . GLN B 1 380 ? 161.516 159.366 173.691 1.00 35.16 367 GLN B O 1
ATOM 9052 N N . THR B 1 381 ? 159.651 159.716 172.475 1.00 26.20 368 THR B N 1
ATOM 9053 C CA . THR B 1 381 ? 160.368 160.329 171.367 1.00 24.04 368 THR B CA 1
ATOM 9054 C C . THR B 1 381 ? 159.603 161.533 170.834 1.00 28.06 368 THR B C 1
ATOM 9055 O O . THR B 1 381 ? 158.389 161.652 171.014 1.00 33.06 368 THR B O 1
ATOM 9059 N N . ILE B 1 382 ? 160.343 162.433 170.190 1.00 23.24 369 ILE B N 1
ATOM 9060 C CA . ILE B 1 382 ? 159.797 163.598 169.502 1.00 18.19 369 ILE B CA 1
ATOM 9061 C C . ILE B 1 382 ? 160.412 163.629 168.110 1.00 21.15 369 ILE B C 1
ATOM 9062 O O . ILE B 1 382 ? 161.637 163.734 167.977 1.00 18.75 369 ILE B O 1
ATOM 9067 N N . GLN B 1 383 ? 159.574 163.548 167.079 1.00 22.52 370 GLN B N 1
ATOM 9068 C CA . GLN B 1 383 ? 160.042 163.388 165.709 1.00 22.01 370 GLN B CA 1
ATOM 9069 C C . GLN B 1 383 ? 159.570 164.532 164.824 1.00 26.05 370 GLN B C 1
ATOM 9070 O O . GLN B 1 383 ? 158.423 164.977 164.922 1.00 32.68 370 GLN B O 1
ATOM 9076 N N . TYR B 1 384 ? 160.464 164.996 163.953 1.00 27.14 371 TYR B N 1
ATOM 9077 C CA . TYR B 1 384 ? 160.154 166.004 162.948 1.00 23.12 371 TYR B CA 1
ATOM 9078 C C . TYR B 1 384 ? 160.008 165.338 161.587 1.00 26.10 371 TYR B C 1
ATOM 9079 O O . TYR B 1 384 ? 160.920 164.639 161.133 1.00 36.69 371 TYR B O 1
ATOM 9088 N N . ILE B 1 385 ? 158.870 165.569 160.931 1.00 21.71 372 ILE B N 1
ATOM 9089 C CA . ILE B 1 385 ? 158.570 164.971 159.638 1.00 23.32 372 ILE B CA 1
ATOM 9090 C C . ILE B 1 385 ? 158.199 166.067 158.648 1.00 27.45 372 ILE B C 1
ATOM 9091 O O . ILE B 1 385 ? 157.969 167.221 159.014 1.00 33.39 372 ILE B O 1
ATOM 9096 N N . ARG B 1 386 ? 158.162 165.690 157.374 1.00 26.76 373 ARG B N 1
ATOM 9097 C CA . ARG B 1 386 ? 157.711 166.580 156.319 1.00 21.87 373 ARG B CA 1
ATOM 9098 C C . ARG B 1 386 ? 156.194 166.504 156.177 1.00 30.33 373 ARG B C 1
ATOM 9099 O O . ARG B 1 386 ? 155.578 165.498 156.534 1.00 35.58 373 ARG B O 1
ATOM 9107 N N . PRO B 1 387 ? 155.562 167.562 155.660 1.00 31.23 374 PRO B N 1
ATOM 9108 C CA . PRO B 1 387 ? 154.093 167.552 155.545 1.00 28.21 374 PRO B CA 1
ATOM 9109 C C . PRO B 1 387 ? 153.553 166.464 154.634 1.00 31.15 374 PRO B C 1
ATOM 9110 O O . PRO B 1 387 ? 152.363 166.139 154.724 1.00 32.25 374 PRO B O 1
ATOM 9114 N N . GLN B 1 388 ? 154.379 165.894 153.763 1.00 31.33 375 GLN B N 1
ATOM 9115 C CA . GLN B 1 388 ? 153.952 164.845 152.849 1.00 29.79 375 GLN B CA 1
ATOM 9116 C C . GLN B 1 388 ? 154.088 163.447 153.440 1.00 36.60 375 GLN B C 1
ATOM 9117 O O . GLN B 1 388 ? 153.807 162.467 152.743 1.00 43.59 375 GLN B O 1
ATOM 9123 N N . ASP B 1 389 ? 154.505 163.330 154.699 1.00 24.70 376 ASP B N 1
ATOM 9124 C CA . ASP B 1 389 ? 154.743 162.041 155.347 1.00 23.32 376 ASP B CA 1
ATOM 9125 C C . ASP B 1 389 ? 153.619 161.665 156.303 1.00 29.96 376 ASP B C 1
ATOM 9126 O O . ASP B 1 389 ? 153.868 161.147 157.393 1.00 34.32 376 ASP B O 1
ATOM 9131 N N . ALA B 1 390 ? 152.370 161.923 155.918 1.00 23.00 377 ALA B N 1
ATOM 9132 C CA . ALA B 1 390 ? 151.231 161.643 156.783 1.00 25.87 377 ALA B CA 1
ATOM 9133 C C . ALA B 1 390 ? 150.999 160.155 157.012 1.00 31.91 377 ALA B C 1
ATOM 9134 O O . ALA B 1 390 ? 150.188 159.804 157.875 1.00 34.97 377 ALA B O 1
ATOM 9136 N N . HIS B 1 391 ? 151.669 159.277 156.266 1.00 33.81 378 HIS B N 1
ATOM 9137 C CA . HIS B 1 391 ? 151.464 157.842 156.421 1.00 28.42 378 HIS B CA 1
ATOM 9138 C C . HIS B 1 391 ? 152.152 157.264 157.651 1.00 29.40 378 HIS B C 1
ATOM 9139 O O . HIS B 1 391 ? 151.912 156.098 157.980 1.00 26.49 378 HIS B O 1
ATOM 9146 N N . VAL B 1 392 ? 152.997 158.044 158.337 1.00 30.00 379 VAL B N 1
ATOM 9147 C CA . VAL B 1 392 ? 153.702 157.554 159.518 1.00 27.38 379 VAL B CA 1
ATOM 9148 C C . VAL B 1 392 ? 152.982 157.891 160.816 1.00 26.14 379 VAL B C 1
ATOM 9149 O O . VAL B 1 392 ? 153.472 157.532 161.895 1.00 31.44 379 VAL B O 1
ATOM 9153 N N . LEU B 1 393 ? 151.827 158.555 160.748 1.00 21.59 380 LEU B N 1
ATOM 9154 C CA . LEU B 1 393 ? 151.111 159.013 161.932 1.00 20.78 380 LEU B CA 1
ATOM 9155 C C . LEU B 1 393 ? 150.066 158.015 162.412 1.00 25.57 380 LEU B C 1
ATOM 9156 O O . LEU B 1 393 ? 149.049 158.420 162.989 1.00 34.43 380 LEU B O 1
ATOM 9161 N N . GLY B 1 394 ? 150.280 156.721 162.178 1.00 22.23 381 GLY B N 1
ATOM 9162 C CA . GLY B 1 394 ? 149.309 155.731 162.616 1.00 24.53 381 GLY B CA 1
ATOM 9163 C C . GLY B 1 394 ? 149.211 155.621 164.126 1.00 26.49 381 GLY B C 1
ATOM 9164 O O . GLY B 1 394 ? 148.137 155.348 164.667 1.00 29.19 381 GLY B O 1
ATOM 9165 N N . GLN B 1 395 ? 150.328 155.826 164.825 1.00 24.09 382 GLN B N 1
ATOM 9166 C CA . GLN B 1 395 ? 150.400 155.660 166.271 1.00 21.81 382 GLN B CA 1
ATOM 9167 C C . GLN B 1 395 ? 150.576 156.984 167.006 1.00 25.71 382 GLN B C 1
ATOM 9168 O O . GLN B 1 395 ? 150.956 156.988 168.180 1.00 26.81 382 GLN B O 1
ATOM 9174 N N . ALA B 1 396 ? 150.306 158.106 166.343 1.00 27.91 383 ALA B N 1
ATOM 9175 C CA . ALA B 1 396 ? 150.583 159.410 166.924 1.00 18.42 383 ALA B CA 1
ATOM 9176 C C . ALA B 1 396 ? 149.626 159.717 168.072 1.00 26.79 383 ALA B C 1
ATOM 9177 O O . ALA B 1 396 ? 148.538 159.146 168.187 1.00 30.86 383 ALA B O 1
ATOM 9179 N N . GLU B 1 397 ? 150.057 160.637 168.936 1.00 29.46 384 GLU B N 1
ATOM 9180 C CA . GLU B 1 397 ? 149.242 161.097 170.053 1.00 21.35 384 GLU B CA 1
ATOM 9181 C C . GLU B 1 397 ? 149.158 162.617 170.071 1.00 22.89 384 GLU B C 1
ATOM 9182 O O . GLU B 1 397 ? 148.190 163.185 170.584 1.00 27.50 384 GLU B O 1
ATOM 9188 N N . LEU B 1 398 ? 150.167 163.284 169.518 1.00 15.38 385 LEU B N 1
ATOM 9189 C CA . LEU B 1 398 ? 150.182 164.740 169.461 1.00 10.48 385 LEU B CA 1
ATOM 9190 C C . LEU B 1 398 ? 150.944 165.166 168.218 1.00 19.73 385 LEU B C 1
ATOM 9191 O O . LEU B 1 398 ? 152.112 164.804 168.053 1.00 27.85 385 LEU B O 1
ATOM 9196 N N . VAL B 1 399 ? 150.286 165.931 167.351 1.00 16.06 386 VAL B N 1
ATOM 9197 C CA . VAL B 1 399 ? 150.893 166.470 166.139 1.00 8.40 386 VAL B CA 1
ATOM 9198 C C . VAL B 1 399 ? 150.839 167.987 166.227 1.00 9.98 386 VAL B C 1
ATOM 9199 O O . VAL B 1 399 ? 149.761 168.565 166.408 1.00 15.95 386 VAL B O 1
ATOM 9203 N N . VAL B 1 400 ? 151.995 168.628 166.100 1.00 12.57 387 VAL B N 1
ATOM 9204 C CA . VAL B 1 400 ? 152.109 170.080 166.161 1.00 11.29 387 VAL B CA 1
ATOM 9205 C C . VAL B 1 400 ? 152.448 170.578 164.766 1.00 20.08 387 VAL B C 1
ATOM 9206 O O . VAL B 1 400 ? 153.479 170.199 164.198 1.00 30.13 387 VAL B O 1
ATOM 9210 N N . ILE B 1 401 ? 151.590 171.429 164.215 1.00 24.69 388 ILE B N 1
ATOM 9211 C CA . ILE B 1 401 ? 151.756 171.969 162.871 1.00 24.52 388 ILE B CA 1
ATOM 9212 C C . ILE B 1 401 ? 152.084 173.449 163.020 1.00 23.42 388 ILE B C 1
ATOM 9213 O O . ILE B 1 401 ? 151.194 174.275 163.246 1.00 26.19 388 ILE B O 1
ATOM 9218 N N . ASP B 1 402 ? 153.362 173.790 162.899 1.00 18.40 389 ASP B N 1
ATOM 9219 C CA . ASP B 1 402 ? 153.780 175.182 162.941 1.00 26.44 389 ASP B CA 1
ATOM 9220 C C . ASP B 1 402 ? 153.602 175.818 161.570 1.00 33.03 389 ASP B C 1
ATOM 9221 O O . ASP B 1 402 ? 153.896 175.200 160.543 1.00 42.21 389 ASP B O 1
ATOM 9226 N N . GLU B 1 403 ? 153.112 177.059 161.559 1.00 24.05 390 GLU B N 1
ATOM 9227 C CA . GLU B 1 403 ? 152.839 177.797 160.325 1.00 21.93 390 GLU B CA 1
ATOM 9228 C C . GLU B 1 403 ? 151.881 177.012 159.425 1.00 18.11 390 GLU B C 1
ATOM 9229 O O . GLU B 1 403 ? 152.218 176.603 158.314 1.00 22.45 390 GLU B O 1
ATOM 9235 N N . ALA B 1 404 ? 150.668 176.801 159.937 1.00 17.31 391 ALA B N 1
ATOM 9236 C CA . ALA B 1 404 ? 149.694 175.977 159.231 1.00 24.71 391 ALA B CA 1
ATOM 9237 C C . ALA B 1 404 ? 149.085 176.682 158.028 1.00 25.99 391 ALA B C 1
ATOM 9238 O O . ALA B 1 404 ? 148.527 176.012 157.153 1.00 29.02 391 ALA B O 1
ATOM 9240 N N . ALA B 1 405 ? 149.167 178.012 157.966 1.00 30.04 392 ALA B N 1
ATOM 9241 C CA . ALA B 1 405 ? 148.593 178.745 156.844 1.00 22.24 392 ALA B CA 1
ATOM 9242 C C . ALA B 1 405 ? 149.456 178.659 155.593 1.00 22.17 392 ALA B C 1
ATOM 9243 O O . ALA B 1 405 ? 148.930 178.735 154.478 1.00 21.97 392 ALA B O 1
ATOM 9245 N N . ALA B 1 406 ? 150.768 178.497 155.751 1.00 24.09 393 ALA B N 1
ATOM 9246 C CA . ALA B 1 406 ? 151.683 178.437 154.619 1.00 20.71 393 ALA B CA 1
ATOM 9247 C C . ALA B 1 406 ? 151.760 177.055 153.987 1.00 25.71 393 ALA B C 1
ATOM 9248 O O . ALA B 1 406 ? 152.510 176.875 153.023 1.00 37.52 393 ALA B O 1
ATOM 9250 N N . ILE B 1 407 ? 151.023 176.080 154.509 1.00 25.79 394 ILE B N 1
ATOM 9251 C CA . ILE B 1 407 ? 150.989 174.730 153.954 1.00 24.67 394 ILE B CA 1
ATOM 9252 C C . ILE B 1 407 ? 149.800 174.630 153.005 1.00 31.90 394 ILE B C 1
ATOM 9253 O O . ILE B 1 407 ? 148.725 175.165 153.312 1.00 33.41 394 ILE B O 1
ATOM 9258 N N . PRO B 1 408 ? 149.943 173.985 151.847 1.00 28.55 395 PRO B N 1
ATOM 9259 C CA . PRO B 1 408 ? 148.779 173.765 150.982 1.00 23.00 395 PRO B CA 1
ATOM 9260 C C . PRO B 1 408 ? 147.681 173.015 151.719 1.00 28.69 395 PRO B C 1
ATOM 9261 O O . PRO B 1 408 ? 147.944 172.105 152.507 1.00 37.61 395 PRO B O 1
ATOM 9265 N N . LEU B 1 409 ? 146.438 173.415 151.455 1.00 29.30 396 LEU B N 1
ATOM 9266 C CA . LEU B 1 409 ? 145.313 172.919 152.244 1.00 29.70 396 LEU B CA 1
ATOM 9267 C C . LEU B 1 409 ? 145.141 171.402 152.218 1.00 40.15 396 LEU B C 1
ATOM 9268 O O . LEU B 1 409 ? 144.843 170.835 153.284 1.00 41.92 396 LEU B O 1
ATOM 9273 N N . PRO B 1 410 ? 145.264 170.697 151.086 1.00 33.24 397 PRO B N 1
ATOM 9274 C CA . PRO B 1 410 ? 145.110 169.231 151.137 1.00 29.15 397 PRO B CA 1
ATOM 9275 C C . PRO B 1 410 ? 146.104 168.535 152.054 1.00 31.75 397 PRO B C 1
ATOM 9276 O O . PRO B 1 410 ? 145.753 167.522 152.672 1.00 38.24 397 PRO B O 1
ATOM 9280 N N . LEU B 1 411 ? 147.333 169.045 152.170 1.00 30.67 398 LEU B N 1
ATOM 9281 C CA . LEU B 1 411 ? 148.289 168.442 153.095 1.00 26.76 398 LEU B CA 1
ATOM 9282 C C . LEU B 1 411 ? 147.803 168.547 154.537 1.00 25.81 398 LEU B C 1
ATOM 9283 O O . LEU B 1 411 ? 147.858 167.567 155.291 1.00 32.92 398 LEU B O 1
ATOM 9288 N N . VAL B 1 412 ? 147.308 169.722 154.931 1.00 25.28 399 VAL B N 1
ATOM 9289 C CA . VAL B 1 412 ? 146.746 169.883 156.268 1.00 27.73 399 VAL B CA 1
ATOM 9290 C C . VAL B 1 412 ? 145.534 168.980 156.444 1.00 26.19 399 VAL B C 1
ATOM 9291 O O . VAL B 1 412 ? 145.350 168.362 157.498 1.00 31.74 399 VAL B O 1
ATOM 9295 N N . LYS B 1 413 ? 144.692 168.886 155.414 1.00 26.11 400 LYS B N 1
ATOM 9296 C CA . LYS B 1 413 ? 143.523 168.018 155.471 1.00 33.71 400 LYS B CA 1
ATOM 9297 C C . LYS B 1 413 ? 143.904 166.559 155.678 1.00 39.31 400 LYS B C 1
ATOM 9298 O O . LYS B 1 413 ? 143.160 165.819 156.331 1.00 41.96 400 LYS B O 1
ATOM 9304 N N . LYS B 1 414 ? 145.039 166.131 155.130 1.00 35.14 401 LYS B N 1
ATOM 9305 C CA . LYS B 1 414 ? 145.521 164.771 155.326 1.00 34.19 401 LYS B CA 1
ATOM 9306 C C . LYS B 1 414 ? 146.314 164.589 156.615 1.00 36.05 401 LYS B C 1
ATOM 9307 O O . LYS B 1 414 ? 146.525 163.445 157.032 1.00 40.22 401 LYS B O 1
ATOM 9313 N N . LEU B 1 415 ? 146.760 165.672 157.255 1.00 32.31 402 LEU B N 1
ATOM 9314 C CA . LEU B 1 415 ? 147.448 165.541 158.536 1.00 23.10 402 LEU B CA 1
ATOM 9315 C C . LEU B 1 415 ? 146.498 165.445 159.724 1.00 25.06 402 LEU B C 1
ATOM 9316 O O . LEU B 1 415 ? 146.952 165.139 160.831 1.00 27.89 402 LEU B O 1
ATOM 9321 N N . MET B 1 416 ? 145.205 165.695 159.532 1.00 28.64 403 MET B N 1
ATOM 9322 C CA . MET B 1 416 ? 144.227 165.574 160.609 1.00 28.46 403 MET B CA 1
ATOM 9323 C C . MET B 1 416 ? 143.953 164.100 160.872 1.00 35.86 403 MET B C 1
ATOM 9324 O O . MET B 1 416 ? 143.706 163.330 159.939 1.00 44.44 403 MET B O 1
ATOM 9329 N N . GLY B 1 417 ? 143.994 163.704 162.140 1.00 28.88 404 GLY B N 1
ATOM 9330 C CA . GLY B 1 417 ? 143.699 162.345 162.521 1.00 29.81 404 GLY B CA 1
ATOM 9331 C C . GLY B 1 417 ? 142.856 162.276 163.776 1.00 35.99 404 GLY B C 1
ATOM 9332 O O . GLY B 1 417 ? 142.292 163.276 164.229 1.00 38.23 404 GLY B O 1
ATOM 9333 N N . PRO B 1 418 ? 142.747 161.084 164.361 1.00 33.97 405 PRO B N 1
ATOM 9334 C CA . PRO B 1 418 ? 142.036 160.926 165.640 1.00 29.16 405 PRO B CA 1
ATOM 9335 C C . PRO B 1 418 ? 142.963 161.107 166.842 1.00 29.69 405 PRO B C 1
ATOM 9336 O O . PRO B 1 418 ? 143.130 160.211 167.674 1.00 35.02 405 PRO B O 1
ATOM 9340 N N . TYR B 1 419 ? 143.579 162.279 166.933 1.00 23.83 406 TYR B N 1
ATOM 9341 C CA . TYR B 1 419 ? 144.485 162.579 168.034 1.00 23.17 406 TYR B CA 1
ATOM 9342 C C . TYR B 1 419 ? 144.437 164.081 168.301 1.00 30.32 406 TYR B C 1
ATOM 9343 O O . TYR B 1 419 ? 143.522 164.777 167.850 1.00 36.65 406 TYR B O 1
ATOM 9352 N N . LEU B 1 420 ? 145.426 164.581 169.033 1.00 19.80 407 LEU B N 1
ATOM 9353 C CA . LEU B 1 420 ? 145.447 165.953 169.520 1.00 18.89 407 LEU B CA 1
ATOM 9354 C C . LEU B 1 420 ? 146.366 166.793 168.640 1.00 22.38 407 LEU B C 1
ATOM 9355 O O . LEU B 1 420 ? 147.516 166.414 168.400 1.00 32.85 407 LEU B O 1
ATOM 9360 N N . VAL B 1 421 ? 145.860 167.931 168.164 1.00 23.72 408 VAL B N 1
ATOM 9361 C CA . VAL B 1 421 ? 146.542 168.753 167.170 1.00 23.20 408 VAL B CA 1
ATOM 9362 C C . VAL B 1 421 ? 146.727 170.163 167.715 1.00 14.82 408 VAL B C 1
ATOM 9363 O O . VAL B 1 421 ? 145.802 170.742 168.294 1.00 17.42 408 VAL B O 1
ATOM 9367 N N . PHE B 1 422 ? 147.924 170.713 167.526 1.00 11.95 409 PHE B N 1
ATOM 9368 C CA . PHE B 1 422 ? 148.238 172.096 167.863 1.00 16.46 409 PHE B CA 1
ATOM 9369 C C . PHE B 1 422 ? 148.623 172.840 166.593 1.00 19.81 409 PHE B C 1
ATOM 9370 O O . PHE B 1 422 ? 149.485 172.377 165.839 1.00 28.67 409 PHE B O 1
ATOM 9378 N N . MET B 1 423 ? 148.002 173.996 166.362 1.00 17.16 410 MET B N 1
ATOM 9379 C CA . MET B 1 423 ? 148.275 174.803 165.181 1.00 13.16 410 MET B CA 1
ATOM 9380 C C . MET B 1 423 ? 148.635 176.224 165.577 1.00 21.26 410 MET B C 1
ATOM 9381 O O . MET B 1 423 ? 148.034 176.796 166.490 1.00 28.44 410 MET B O 1
ATOM 9386 N N . ALA B 1 424 ? 149.613 176.790 164.876 1.00 16.31 411 ALA B N 1
ATOM 9387 C CA . ALA B 1 424 ? 149.972 178.192 165.004 1.00 17.32 411 ALA B CA 1
ATOM 9388 C C . ALA B 1 424 ? 150.099 178.795 163.614 1.00 24.46 411 ALA B C 1
ATOM 9389 O O . ALA B 1 424 ? 150.525 178.125 162.670 1.00 30.64 411 ALA B O 1
ATOM 9391 N N . SER B 1 425 ? 149.727 180.066 163.493 1.00 24.07 412 SER B N 1
ATOM 9392 C CA . SER B 1 425 ? 149.742 180.731 162.199 1.00 20.14 412 SER B CA 1
ATOM 9393 C C . SER B 1 425 ? 150.050 182.208 162.383 1.00 23.33 412 SER B C 1
ATOM 9394 O O . SER B 1 425 ? 149.768 182.791 163.433 1.00 16.11 412 SER B O 1
ATOM 9397 N N . THR B 1 426 ? 150.629 182.805 161.347 1.00 30.12 413 THR B N 1
ATOM 9398 C CA . THR B 1 426 ? 150.932 184.229 161.320 1.00 30.15 413 THR B CA 1
ATOM 9399 C C . THR B 1 426 ? 149.941 184.933 160.404 1.00 28.14 413 THR B C 1
ATOM 9400 O O . THR B 1 426 ? 149.747 184.519 159.257 1.00 31.88 413 THR B O 1
ATOM 9404 N N . ILE B 1 427 ? 149.316 185.993 160.911 1.00 24.86 414 ILE B N 1
ATOM 9405 C CA . ILE B 1 427 ? 148.268 186.698 160.181 1.00 27.26 414 ILE B CA 1
ATOM 9406 C C . ILE B 1 427 ? 148.668 188.106 159.772 1.00 33.90 414 ILE B C 1
ATOM 9407 O O . ILE B 1 427 ? 147.963 188.715 158.951 1.00 38.59 414 ILE B O 1
ATOM 9412 N N . SER B 1 428 ? 149.760 188.643 160.304 1.00 33.95 415 SER B N 1
ATOM 9413 C CA . SER B 1 428 ? 150.203 189.986 159.957 1.00 27.65 415 SER B CA 1
ATOM 9414 C C . SER B 1 428 ? 151.717 190.046 160.114 1.00 29.82 415 SER B C 1
ATOM 9415 O O . SER B 1 428 ? 152.372 189.033 160.371 1.00 37.15 415 SER B O 1
ATOM 9418 N N . GLY B 1 429 ? 152.275 191.239 159.958 1.00 26.72 416 GLY B N 1
ATOM 9419 C CA . GLY B 1 429 ? 153.704 191.400 160.091 1.00 26.44 416 GLY B CA 1
ATOM 9420 C C . GLY B 1 429 ? 154.464 190.791 158.924 1.00 30.51 416 GLY B C 1
ATOM 9421 O O . GLY B 1 429 ? 153.903 190.383 157.908 1.00 30.64 416 GLY B O 1
ATOM 9422 N N . TYR B 1 430 ? 155.781 190.735 159.101 1.00 29.41 417 TYR B N 1
ATOM 9423 C CA . TYR B 1 430 ? 156.658 190.197 158.071 1.00 30.47 417 TYR B CA 1
ATOM 9424 C C . TYR B 1 430 ? 156.388 188.713 157.854 1.00 32.65 417 TYR B C 1
ATOM 9425 O O . TYR B 1 430 ? 156.100 187.973 158.797 1.00 38.57 417 TYR B O 1
ATOM 9434 N N . GLU B 1 431 ? 156.470 188.286 156.592 1.00 32.75 418 GLU B N 1
ATOM 9435 C CA . GLU B 1 431 ? 156.283 186.886 156.205 1.00 33.93 418 GLU B CA 1
ATOM 9436 C C . GLU B 1 431 ? 154.907 186.358 156.599 1.00 34.71 418 GLU B C 1
ATOM 9437 O O . GLU B 1 431 ? 154.749 185.173 156.896 1.00 36.24 418 GLU B O 1
ATOM 9443 N N . GLY B 1 432 ? 153.900 187.227 156.598 1.00 33.64 419 GLY B N 1
ATOM 9444 C CA . GLY B 1 432 ? 152.554 186.824 156.936 1.00 24.34 419 GLY B CA 1
ATOM 9445 C C . GLY B 1 432 ? 151.844 186.151 155.780 1.00 30.00 419 GLY B C 1
ATOM 9446 O O . GLY B 1 432 ? 152.343 186.066 154.660 1.00 38.87 419 GLY B O 1
ATOM 9447 N N . THR B 1 433 ? 150.641 185.669 156.069 1.00 27.70 420 THR B N 1
ATOM 9448 C CA . THR B 1 433 ? 149.823 184.953 155.101 1.00 29.06 420 THR B CA 1
ATOM 9449 C C . THR B 1 433 ? 148.609 185.795 154.732 1.00 30.74 420 THR B C 1
ATOM 9450 O O . THR B 1 433 ? 148.064 186.516 155.574 1.00 32.57 420 THR B O 1
ATOM 9454 N N . GLY B 1 434 ? 148.196 185.708 153.470 1.00 24.69 421 GLY B N 1
ATOM 9455 C CA . GLY B 1 434 ? 147.043 186.461 153.022 1.00 28.09 421 GLY B CA 1
ATOM 9456 C C . GLY B 1 434 ? 145.767 186.021 153.714 1.00 32.13 421 GLY B C 1
ATOM 9457 O O . GLY B 1 434 ? 145.613 184.871 154.122 1.00 38.48 421 GLY B O 1
ATOM 9458 N N . ARG B 1 435 ? 144.830 186.965 153.836 1.00 31.85 422 ARG B N 1
ATOM 9459 C CA . ARG B 1 435 ? 143.619 186.718 154.611 1.00 32.83 422 ARG B CA 1
ATOM 9460 C C . ARG B 1 435 ? 142.729 185.660 153.972 1.00 31.87 422 ARG B C 1
ATOM 9461 O O . ARG B 1 435 ? 142.007 184.955 154.685 1.00 39.49 422 ARG B O 1
ATOM 9469 N N . SER B 1 436 ? 142.750 185.540 152.644 1.00 27.64 423 SER B N 1
ATOM 9470 C CA . SER B 1 436 ? 141.917 184.540 151.982 1.00 34.95 423 SER B CA 1
ATOM 9471 C C . SER B 1 436 ? 142.340 183.122 152.354 1.00 37.36 423 SER B C 1
ATOM 9472 O O . SER B 1 436 ? 141.490 182.265 152.634 1.00 38.98 423 SER B O 1
ATOM 9475 N N . LEU B 1 437 ? 143.649 182.859 152.372 1.00 33.31 424 LEU B N 1
ATOM 9476 C CA . LEU B 1 437 ? 144.142 181.537 152.747 1.00 33.31 424 LEU B CA 1
ATOM 9477 C C . LEU B 1 437 ? 143.778 181.197 154.187 1.00 32.76 424 LEU B C 1
ATOM 9478 O O . LEU B 1 437 ? 143.329 180.080 154.477 1.00 34.13 424 LEU B O 1
ATOM 9483 N N . SER B 1 438 ? 143.964 182.152 155.102 1.00 28.20 425 SER B N 1
ATOM 9484 C CA . SER B 1 438 ? 143.613 181.920 156.497 1.00 32.55 425 SER B CA 1
ATOM 9485 C C . SER B 1 438 ? 142.121 181.672 156.652 1.00 32.92 425 SER B C 1
ATOM 9486 O O . SER B 1 438 ? 141.707 180.793 157.417 1.00 39.78 425 SER B O 1
ATOM 9489 N N . LEU B 1 439 ? 141.296 182.442 155.939 1.00 33.68 426 LEU B N 1
ATOM 9490 C CA . LEU B 1 439 ? 139.855 182.242 156.019 1.00 36.35 426 LEU B CA 1
ATOM 9491 C C . LEU B 1 439 ? 139.472 180.855 155.531 1.00 35.58 426 LEU B C 1
ATOM 9492 O O . LEU B 1 439 ? 138.638 180.184 156.147 1.00 41.21 426 LEU B O 1
ATOM 9497 N N . LYS B 1 440 ? 140.082 180.400 154.433 1.00 34.71 427 LYS B N 1
ATOM 9498 C CA . LYS B 1 440 ? 139.818 179.045 153.957 1.00 37.40 427 LYS B CA 1
ATOM 9499 C C . LYS B 1 440 ? 140.227 178.004 154.993 1.00 37.32 427 LYS B C 1
ATOM 9500 O O . LYS B 1 440 ? 139.497 177.031 155.225 1.00 38.08 427 LYS B O 1
ATOM 9506 N N . LEU B 1 441 ? 141.386 178.193 155.629 1.00 38.24 428 LEU B N 1
ATOM 9507 C CA . LEU B 1 441 ? 141.865 177.220 156.608 1.00 35.81 428 LEU B CA 1
ATOM 9508 C C . LEU B 1 441 ? 140.919 177.115 157.801 1.00 36.23 428 LEU B C 1
ATOM 9509 O O . LEU B 1 441 ? 140.501 176.011 158.180 1.00 40.91 428 LEU B O 1
ATOM 9514 N N . ILE B 1 442 ? 140.568 178.253 158.407 1.00 37.17 429 ILE B N 1
ATOM 9515 C CA . ILE B 1 442 ? 139.655 178.205 159.547 1.00 35.31 429 ILE B CA 1
ATOM 9516 C C . ILE B 1 442 ? 138.266 177.736 159.146 1.00 35.21 429 ILE B C 1
ATOM 9517 O O . ILE B 1 442 ? 137.604 177.053 159.934 1.00 38.69 429 ILE B O 1
ATOM 9522 N N . LYS B 1 443 ? 137.793 178.080 157.945 1.00 41.21 430 LYS B N 1
ATOM 9523 C CA . LYS B 1 443 ? 136.505 177.568 157.501 1.00 41.52 430 LYS B CA 1
ATOM 9524 C C . LYS B 1 443 ? 136.524 176.052 157.375 1.00 41.78 430 LYS B C 1
ATOM 9525 O O . LYS B 1 443 ? 135.565 175.388 157.780 1.00 47.50 430 LYS B O 1
ATOM 9531 N N . GLN B 1 444 ? 137.606 175.482 156.838 1.00 44.17 431 GLN B N 1
ATOM 9532 C CA . GLN B 1 444 ? 137.701 174.027 156.762 1.00 44.87 431 GLN B CA 1
ATOM 9533 C C . GLN B 1 444 ? 137.748 173.397 158.150 1.00 43.38 431 GLN B C 1
ATOM 9534 O O . GLN B 1 444 ? 137.096 172.374 158.395 1.00 40.71 431 GLN B O 1
ATOM 9540 N N . LEU B 1 445 ? 138.513 173.991 159.072 1.00 43.95 432 LEU B N 1
ATOM 9541 C CA . LEU B 1 445 ? 138.573 173.442 160.426 1.00 41.95 432 LEU B CA 1
ATOM 9542 C C . LEU B 1 445 ? 137.206 173.480 161.100 1.00 44.31 432 LEU B C 1
ATOM 9543 O O . LEU B 1 445 ? 136.814 172.524 161.777 1.00 43.35 432 LEU B O 1
ATOM 9548 N N . ARG B 1 446 ? 136.467 174.577 160.927 1.00 49.59 433 ARG B N 1
ATOM 9549 C CA . ARG B 1 446 ? 135.131 174.663 161.506 1.00 45.71 433 ARG B CA 1
ATOM 9550 C C . ARG B 1 446 ? 134.176 173.682 160.837 1.00 46.58 433 ARG B C 1
ATOM 9551 O O . ARG B 1 446 ? 133.263 173.155 161.483 1.00 45.70 433 ARG B O 1
ATOM 9559 N N . GLU B 1 447 ? 134.365 173.431 159.540 1.00 53.45 434 GLU B N 1
ATOM 9560 C CA . GLU B 1 447 ? 133.549 172.439 158.848 1.00 55.62 434 GLU B CA 1
ATOM 9561 C C . GLU B 1 447 ? 133.799 171.039 159.393 1.00 55.68 434 GLU B C 1
ATOM 9562 O O . GLU B 1 447 ? 132.862 170.243 159.527 1.00 55.03 434 GLU B O 1
ATOM 9568 N N . GLN B 1 448 ? 135.059 170.714 159.698 1.00 57.51 435 GLN B N 1
ATOM 9569 C CA . GLN B 1 448 ? 135.376 169.378 160.196 1.00 57.42 435 GLN B CA 1
ATOM 9570 C C . GLN B 1 448 ? 134.706 169.103 161.538 1.00 57.36 435 GLN B C 1
ATOM 9571 O O . GLN B 1 448 ? 134.170 168.010 161.757 1.00 56.00 435 GLN B O 1
ATOM 9577 N N . SER B 1 449 ? 134.725 170.073 162.445 1.00 60.13 436 SER B N 1
ATOM 9578 C CA . SER B 1 449 ? 134.117 169.899 163.760 1.00 61.85 436 SER B CA 1
ATOM 9579 C C . SER B 1 449 ? 132.612 170.136 163.705 1.00 58.59 436 SER B C 1
ATOM 9580 O O . SER B 1 449 ? 131.875 169.368 163.085 1.00 58.41 436 SER B O 1
ATOM 9583 N N . ARG B 1 480 ? 134.776 166.037 168.554 1.00 41.76 467 ARG B N 1
ATOM 9584 C CA . ARG B 1 480 ? 135.943 166.896 168.403 1.00 40.79 467 ARG B CA 1
ATOM 9585 C C . ARG B 1 480 ? 135.655 168.302 168.913 1.00 41.87 467 ARG B C 1
ATOM 9586 O O . ARG B 1 480 ? 134.567 168.835 168.708 1.00 48.89 467 ARG B O 1
ATOM 9594 N N . SER B 1 481 ? 136.640 168.898 169.579 1.00 43.36 468 SER B N 1
ATOM 9595 C CA . SER B 1 481 ? 136.518 170.234 170.145 1.00 47.59 468 SER B CA 1
ATOM 9596 C C . SER B 1 481 ? 137.553 171.147 169.507 1.00 46.61 468 SER B C 1
ATOM 9597 O O . SER B 1 481 ? 138.732 170.790 169.420 1.00 52.52 468 SER B O 1
ATOM 9600 N N . LEU B 1 482 ? 137.112 172.319 169.061 1.00 39.08 469 LEU B N 1
ATOM 9601 C CA . LEU B 1 482 ? 137.986 173.314 168.457 1.00 38.24 469 LEU B CA 1
ATOM 9602 C C . LEU B 1 482 ? 137.971 174.573 169.309 1.00 44.24 469 LEU B C 1
ATOM 9603 O O . LEU B 1 482 ? 136.900 175.104 169.619 1.00 47.46 469 LEU B O 1
ATOM 9608 N N . LYS B 1 483 ? 139.156 175.045 169.688 1.00 41.87 470 LYS B N 1
ATOM 9609 C CA . LYS B 1 483 ? 139.299 176.239 170.508 1.00 39.45 470 LYS B CA 1
ATOM 9610 C C . LYS B 1 483 ? 140.327 177.159 169.869 1.00 40.88 470 LYS B C 1
ATOM 9611 O O . LYS B 1 483 ? 141.423 176.716 169.513 1.00 37.98 470 LYS B O 1
ATOM 9617 N N . GLU B 1 484 ? 139.975 178.433 169.728 1.00 47.27 471 GLU B N 1
ATOM 9618 C CA . GLU B 1 484 ? 140.808 179.418 169.053 1.00 40.93 471 GLU B CA 1
ATOM 9619 C C . GLU B 1 484 ? 141.232 180.496 170.040 1.00 41.48 471 GLU B C 1
ATOM 9620 O O . GLU B 1 484 ? 140.412 180.985 170.822 1.00 48.90 471 GLU B O 1
ATOM 9626 N N . ILE B 1 485 ? 142.512 180.864 169.999 1.00 32.09 472 ILE B N 1
ATOM 9627 C CA . ILE B 1 485 ? 143.082 181.854 170.900 1.00 34.33 472 ILE B CA 1
ATOM 9628 C C . ILE B 1 485 ? 143.920 182.833 170.086 1.00 32.62 472 ILE B C 1
ATOM 9629 O O . ILE B 1 485 ? 144.289 182.570 168.942 1.00 30.77 472 ILE B O 1
ATOM 9634 N N . THR B 1 486 ? 144.212 183.982 170.695 1.00 36.67 473 THR B N 1
ATOM 9635 C CA . THR B 1 486 ? 144.917 185.059 170.016 1.00 35.91 473 THR B CA 1
ATOM 9636 C C . THR B 1 486 ? 145.874 185.732 170.989 1.00 36.09 473 THR B C 1
ATOM 9637 O O . THR B 1 486 ? 145.627 185.770 172.197 1.00 41.06 473 THR B O 1
ATOM 9641 N N . LEU B 1 487 ? 146.970 186.265 170.452 1.00 27.04 474 LEU B N 1
ATOM 9642 C CA . LEU B 1 487 ? 147.933 187.045 171.217 1.00 29.01 474 LEU B CA 1
ATOM 9643 C C . LEU B 1 487 ? 148.075 188.423 170.586 1.00 34.35 474 LEU B C 1
ATOM 9644 O O . LEU B 1 487 ? 148.045 188.558 169.360 1.00 37.79 474 LEU B O 1
ATOM 9649 N N . SER B 1 488 ? 148.221 189.447 171.425 1.00 33.80 475 SER B N 1
ATOM 9650 C CA . SER B 1 488 ? 148.317 190.820 170.947 1.00 28.65 475 SER B CA 1
ATOM 9651 C C . SER B 1 488 ? 149.611 191.508 171.350 1.00 30.83 475 SER B C 1
ATOM 9652 O O . SER B 1 488 ? 150.274 192.114 170.501 1.00 36.20 475 SER B O 1
ATOM 9655 N N . GLU B 1 489 ? 149.991 191.437 172.617 1.00 33.71 476 GLU B N 1
ATOM 9656 C CA . GLU B 1 489 ? 151.112 192.229 173.114 1.00 31.04 476 GLU B CA 1
ATOM 9657 C C . GLU B 1 489 ? 152.436 191.576 172.730 1.00 31.67 476 GLU B C 1
ATOM 9658 O O . GLU B 1 489 ? 152.612 190.373 172.944 1.00 39.64 476 GLU B O 1
ATOM 9664 N N . PRO B 1 490 ? 153.384 192.329 172.160 1.00 25.30 477 PRO B N 1
ATOM 9665 C CA . PRO B 1 490 ? 154.682 191.741 171.803 1.00 23.90 477 PRO B CA 1
ATOM 9666 C C . PRO B 1 490 ? 155.515 191.382 173.022 1.00 31.36 477 PRO B C 1
ATOM 9667 O O . PRO B 1 490 ? 155.068 191.558 174.158 1.00 33.06 477 PRO B O 1
ATOM 9671 N N . ILE B 1 491 ? 156.729 190.888 172.803 1.00 33.20 478 ILE B N 1
ATOM 9672 C CA . ILE B 1 491 ? 157.597 190.416 173.874 1.00 34.24 478 ILE B CA 1
ATOM 9673 C C . ILE B 1 491 ? 158.877 191.241 173.963 1.00 29.26 478 ILE B C 1
ATOM 9674 O O . ILE B 1 491 ? 159.275 191.669 175.046 1.00 36.01 478 ILE B O 1
ATOM 9679 N N . ARG B 1 492 ? 159.532 191.482 172.827 1.00 21.10 479 ARG B N 1
ATOM 9680 C CA . ARG B 1 492 ? 160.827 192.152 172.857 1.00 26.75 479 ARG B CA 1
ATOM 9681 C C . ARG B 1 492 ? 160.704 193.626 173.223 1.00 31.12 479 ARG B C 1
ATOM 9682 O O . ARG B 1 492 ? 161.618 194.186 173.837 1.00 39.26 479 ARG B O 1
ATOM 9690 N N . TYR B 1 493 ? 159.597 194.271 172.860 1.00 34.37 480 TYR B N 1
ATOM 9691 C CA . TYR B 1 493 ? 159.419 195.697 173.093 1.00 33.00 480 TYR B CA 1
ATOM 9692 C C . TYR B 1 493 ? 158.007 195.948 173.603 1.00 35.77 480 TYR B C 1
ATOM 9693 O O . TYR B 1 493 ? 157.135 195.078 173.540 1.00 40.03 480 TYR B O 1
ATOM 9702 N N . ALA B 1 494 ? 157.789 197.154 174.119 1.00 29.80 481 ALA B N 1
ATOM 9703 C CA . ALA B 1 494 ? 156.480 197.518 174.641 1.00 27.96 481 ALA B CA 1
ATOM 9704 C C . ALA B 1 494 ? 155.477 197.703 173.510 1.00 29.31 481 ALA B C 1
ATOM 9705 O O . ALA B 1 494 ? 155.834 198.057 172.384 1.00 36.87 481 ALA B O 1
ATOM 9707 N N . GLN B 1 495 ? 154.208 197.455 173.821 1.00 34.22 482 GLN B N 1
ATOM 9708 C CA . GLN B 1 495 ? 153.146 197.646 172.846 1.00 37.31 482 GLN B CA 1
ATOM 9709 C C . GLN B 1 495 ? 153.010 199.121 172.483 1.00 43.76 482 GLN B C 1
ATOM 9710 O O . GLN B 1 495 ? 153.229 200.011 173.309 1.00 45.09 482 GLN B O 1
ATOM 9716 N N . GLY B 1 496 ? 152.643 199.374 171.231 1.00 43.03 483 GLY B N 1
ATOM 9717 C CA . GLY B 1 496 ? 152.579 200.736 170.740 1.00 37.10 483 GLY B CA 1
ATOM 9718 C C . GLY B 1 496 ? 153.918 201.325 170.370 1.00 34.56 483 GLY B C 1
ATOM 9719 O O . GLY B 1 496 ? 154.098 202.543 170.462 1.00 39.56 483 GLY B O 1
ATOM 9720 N N . ASP B 1 497 ? 154.871 200.493 169.961 1.00 32.22 484 ASP B N 1
ATOM 9721 C CA . ASP B 1 497 ? 156.190 200.983 169.589 1.00 33.68 484 ASP B CA 1
ATOM 9722 C C . ASP B 1 497 ? 156.115 201.799 168.305 1.00 38.93 484 ASP B C 1
ATOM 9723 O O . ASP B 1 497 ? 155.382 201.457 167.373 1.00 42.72 484 ASP B O 1
ATOM 9728 N N . ASN B 1 498 ? 156.874 202.896 168.265 1.00 35.60 485 ASN B N 1
ATOM 9729 C CA . ASN B 1 498 ? 156.841 203.791 167.113 1.00 33.06 485 ASN B CA 1
ATOM 9730 C C . ASN B 1 498 ? 157.598 203.219 165.918 1.00 36.26 485 ASN B C 1
ATOM 9731 O O . ASN B 1 498 ? 157.136 203.337 164.778 1.00 39.32 485 ASN B O 1
ATOM 9736 N N . VAL B 1 499 ? 158.761 202.609 166.156 1.00 32.69 486 VAL B N 1
ATOM 9737 C CA . VAL B 1 499 ? 159.565 202.086 165.054 1.00 27.42 486 VAL B CA 1
ATOM 9738 C C . VAL B 1 499 ? 158.837 200.949 164.348 1.00 28.71 486 VAL B C 1
ATOM 9739 O O . VAL B 1 499 ? 158.872 200.842 163.117 1.00 38.00 486 VAL B O 1
ATOM 9743 N N . GLU B 1 500 ? 158.164 200.085 165.110 1.00 28.57 487 GLU B N 1
ATOM 9744 C CA . GLU B 1 500 ? 157.380 199.017 164.498 1.00 28.96 487 GLU B CA 1
ATOM 9745 C C . GLU B 1 500 ? 156.253 199.583 163.644 1.00 34.69 487 GLU B C 1
ATOM 9746 O O . GLU B 1 500 ? 155.976 199.075 162.552 1.00 38.43 487 GLU B O 1
ATOM 9752 N N . LYS B 1 501 ? 155.586 200.631 164.131 1.00 32.59 488 LYS B N 1
ATOM 9753 C CA . LYS B 1 501 ? 154.518 201.257 163.359 1.00 26.49 488 LYS B CA 1
ATOM 9754 C C . LYS B 1 501 ? 155.051 201.852 162.062 1.00 27.38 488 LYS B C 1
ATOM 9755 O O . LYS B 1 501 ? 154.443 201.689 160.996 1.00 36.50 488 LYS B O 1
ATOM 9761 N N . TRP B 1 502 ? 156.193 202.539 162.133 1.00 23.88 489 TRP B N 1
ATOM 9762 C CA . TRP B 1 502 ? 156.789 203.118 160.934 1.00 22.93 489 TRP B CA 1
ATOM 9763 C C . TRP B 1 502 ? 157.190 202.037 159.939 1.00 28.97 489 TRP B C 1
ATOM 9764 O O . TRP B 1 502 ? 156.994 202.198 158.729 1.00 37.09 489 TRP B O 1
ATOM 9775 N N . LEU B 1 503 ? 157.758 200.932 160.427 1.00 26.94 490 LEU B N 1
ATOM 9776 C CA . LEU B 1 503 ? 158.139 199.839 159.539 1.00 21.90 490 LEU B CA 1
ATOM 9777 C C . LEU B 1 503 ? 156.920 199.195 158.891 1.00 18.63 490 LEU B C 1
ATOM 9778 O O . LEU B 1 503 ? 156.948 198.857 157.704 1.00 26.15 490 LEU B O 1
ATOM 9783 N N . ASN B 1 504 ? 155.843 199.004 159.656 1.00 20.26 491 ASN B N 1
ATOM 9784 C CA . ASN B 1 504 ? 154.631 198.426 159.085 1.00 23.01 491 ASN B CA 1
ATOM 9785 C C . ASN B 1 504 ? 154.022 199.347 158.037 1.00 25.83 491 ASN B C 1
ATOM 9786 O O . ASN B 1 504 ? 153.492 198.878 157.023 1.00 32.25 491 ASN B O 1
ATOM 9791 N N . THR B 1 505 ? 154.074 200.660 158.269 1.00 28.02 492 THR B N 1
ATOM 9792 C CA . THR B 1 505 ? 153.542 201.606 157.292 1.00 23.53 492 THR B CA 1
ATOM 9793 C C . THR B 1 505 ? 154.389 201.633 156.025 1.00 28.95 492 THR B C 1
ATOM 9794 O O . THR B 1 505 ? 153.855 201.608 154.910 1.00 32.12 492 THR B O 1
ATOM 9798 N N . LEU B 1 506 ? 155.714 201.677 156.176 1.00 24.77 493 LEU B N 1
ATOM 9799 C CA . LEU B 1 506 ? 156.591 201.845 155.020 1.00 23.89 493 LEU B CA 1
ATOM 9800 C C . LEU B 1 506 ? 156.519 200.651 154.073 1.00 26.29 493 LEU B C 1
ATOM 9801 O O . LEU B 1 506 ? 156.476 200.824 152.850 1.00 29.45 493 LEU B O 1
ATOM 9806 N N . LEU B 1 507 ? 156.508 199.435 154.614 1.00 29.42 494 LEU B N 1
ATOM 9807 C CA . LEU B 1 507 ? 156.517 198.223 153.804 1.00 22.16 494 LEU B CA 1
ATOM 9808 C C . LEU B 1 507 ? 155.127 197.662 153.548 1.00 23.64 494 LEU B C 1
ATOM 9809 O O . LEU B 1 507 ? 155.011 196.620 152.897 1.00 24.53 494 LEU B O 1
ATOM 9814 N N . CYS B 1 508 ? 154.077 198.322 154.040 1.00 32.06 495 CYS B N 1
ATOM 9815 C CA . CYS B 1 508 ? 152.695 197.865 153.875 1.00 33.26 495 CYS B CA 1
ATOM 9816 C C . CYS B 1 508 ? 152.512 196.440 154.394 1.00 37.58 495 CYS B C 1
ATOM 9817 O O . CYS B 1 508 ? 151.819 195.621 153.787 1.00 39.64 495 CYS B O 1
ATOM 9820 N N . LEU B 1 509 ? 153.142 196.142 155.532 1.00 30.23 496 LEU B N 1
ATOM 9821 C CA . LEU B 1 509 ? 153.050 194.808 156.113 1.00 29.09 496 LEU B CA 1
ATOM 9822 C C . LEU B 1 509 ? 151.706 194.564 156.783 1.00 31.89 496 LEU B C 1
ATOM 9823 O O . LEU B 1 509 ? 151.217 193.430 156.783 1.00 36.17 496 LEU B O 1
ATOM 9828 N N . ASP B 1 510 ? 151.099 195.598 157.353 1.00 36.11 497 ASP B N 1
ATOM 9829 C CA . ASP B 1 510 ? 149.790 195.465 157.979 1.00 35.32 497 ASP B CA 1
ATOM 9830 C C . ASP B 1 510 ? 148.686 195.820 156.993 1.00 38.67 497 ASP B C 1
ATOM 9831 O O . ASP B 1 510 ? 147.608 195.229 157.017 1.00 44.02 497 ASP B O 1
ATOM 9836 N N . PRO B 1 524 ? 128.268 196.986 142.140 1.00 59.84 511 PRO B N 1
ATOM 9837 C CA . PRO B 1 524 ? 127.772 197.513 140.864 1.00 61.08 511 PRO B CA 1
ATOM 9838 C C . PRO B 1 524 ? 127.812 196.481 139.742 1.00 61.72 511 PRO B C 1
ATOM 9839 O O . PRO B 1 524 ? 128.502 195.470 139.860 1.00 60.83 511 PRO B O 1
ATOM 9843 N N . ASP B 1 525 ? 127.068 196.737 138.673 1.00 66.06 512 ASP B N 1
ATOM 9844 C CA . ASP B 1 525 ? 127.096 195.852 137.520 1.00 68.65 512 ASP B CA 1
ATOM 9845 C C . ASP B 1 525 ? 128.472 195.906 136.859 1.00 70.75 512 ASP B C 1
ATOM 9846 O O . ASP B 1 525 ? 129.067 196.983 136.753 1.00 71.55 512 ASP B O 1
ATOM 9851 N N . PRO B 1 526 ? 129.011 194.765 136.420 1.00 62.77 513 PRO B N 1
ATOM 9852 C CA . PRO B 1 526 ? 130.334 194.785 135.776 1.00 56.81 513 PRO B CA 1
ATOM 9853 C C . PRO B 1 526 ? 130.395 195.660 134.537 1.00 57.80 513 PRO B C 1
ATOM 9854 O O . PRO B 1 526 ? 131.445 196.251 134.260 1.00 57.32 513 PRO B O 1
ATOM 9858 N N . SER B 1 527 ? 129.297 195.766 133.784 1.00 64.73 514 SER B N 1
ATOM 9859 C CA . SER B 1 527 ? 129.303 196.552 132.556 1.00 64.45 514 SER B CA 1
ATOM 9860 C C . SER B 1 527 ? 129.468 198.045 132.811 1.00 63.17 514 SER B C 1
ATOM 9861 O O . SER B 1 527 ? 129.832 198.779 131.888 1.00 63.46 514 SER B O 1
ATOM 9864 N N . GLN B 1 528 ? 129.209 198.509 134.030 1.00 65.83 515 GLN B N 1
ATOM 9865 C CA . GLN B 1 528 ? 129.319 199.923 134.362 1.00 67.56 515 GLN B CA 1
ATOM 9866 C C . GLN B 1 528 ? 130.697 200.309 134.884 1.00 67.25 515 GLN B C 1
ATOM 9867 O O . GLN B 1 528 ? 130.924 201.488 135.171 1.00 68.37 515 GLN B O 1
ATOM 9873 N N . CYS B 1 529 ? 131.615 199.356 135.011 1.00 56.90 516 CYS B N 1
ATOM 9874 C CA . CYS B 1 529 ? 132.947 199.651 135.513 1.00 53.33 516 CYS B CA 1
ATOM 9875 C C . CYS B 1 529 ? 133.825 200.229 134.407 1.00 54.05 516 CYS B C 1
ATOM 9876 O O . CYS B 1 529 ? 133.541 200.097 133.214 1.00 57.20 516 CYS B O 1
ATOM 9879 N N . GLU B 1 530 ? 134.906 200.883 134.823 1.00 44.63 517 GLU B N 1
ATOM 9880 C CA . GLU B 1 530 ? 135.824 201.535 133.903 1.00 42.99 517 GLU B CA 1
ATOM 9881 C C . GLU B 1 530 ? 137.255 201.258 134.338 1.00 44.17 517 GLU B C 1
ATOM 9882 O O . GLU B 1 530 ? 137.553 201.239 135.534 1.00 48.88 517 GLU B O 1
ATOM 9888 N N . LEU B 1 531 ? 138.134 201.042 133.366 1.00 32.61 518 LEU B N 1
ATOM 9889 C CA . LEU B 1 531 ? 139.542 200.783 133.625 1.00 28.99 518 LEU B CA 1
ATOM 9890 C C . LEU B 1 531 ? 140.319 202.092 133.617 1.00 34.71 518 LEU B C 1
ATOM 9891 O O . LEU B 1 531 ? 140.041 202.985 132.812 1.00 41.32 518 LEU B O 1
ATOM 9896 N N . LEU B 1 532 ? 141.293 202.201 134.516 1.00 31.87 519 LEU B N 1
ATOM 9897 C CA . LEU B 1 532 ? 142.093 203.407 134.662 1.00 25.18 519 LEU B CA 1
ATOM 9898 C C . LEU B 1 532 ? 143.568 203.042 134.736 1.00 25.96 519 LEU B C 1
ATOM 9899 O O . LEU B 1 532 ? 143.935 201.913 135.063 1.00 34.11 519 LEU B O 1
ATOM 9904 N N . HIS B 1 533 ? 144.412 204.019 134.424 1.00 23.62 520 HIS B N 1
ATOM 9905 C CA . HIS B 1 533 ? 145.858 203.874 134.498 1.00 26.86 520 HIS B CA 1
ATOM 9906 C C . HIS B 1 533 ? 146.371 204.666 135.691 1.00 32.85 520 HIS B C 1
ATOM 9907 O O . HIS B 1 533 ? 146.035 205.844 135.848 1.00 46.12 520 HIS B O 1
ATOM 9914 N N . VAL B 1 534 ? 147.177 204.021 136.529 1.00 26.65 521 VAL B N 1
ATOM 9915 C CA . VAL B 1 534 ? 147.669 204.616 137.767 1.00 30.59 521 VAL B CA 1
ATOM 9916 C C . VAL B 1 534 ? 149.084 205.125 137.533 1.00 30.77 521 VAL B C 1
ATOM 9917 O O . VAL B 1 534 ? 149.985 204.349 137.195 1.00 28.30 521 VAL B O 1
ATOM 9921 N N . ASN B 1 535 ? 149.282 206.426 137.721 1.00 37.38 522 ASN B N 1
ATOM 9922 C CA . ASN B 1 535 ? 150.598 207.028 137.573 1.00 38.34 522 ASN B CA 1
ATOM 9923 C C . ASN B 1 535 ? 151.484 206.632 138.746 1.00 36.96 522 ASN B C 1
ATOM 9924 O O . ASN B 1 535 ? 151.072 206.734 139.905 1.00 43.03 522 ASN B O 1
ATOM 9929 N N . ARG B 1 536 ? 152.700 206.179 138.447 1.00 32.98 523 ARG B N 1
ATOM 9930 C CA . ARG B 1 536 ? 153.627 205.738 139.480 1.00 32.86 523 ARG B CA 1
ATOM 9931 C C . ARG B 1 536 ? 154.542 206.845 139.983 1.00 33.96 523 ARG B C 1
ATOM 9932 O O . ARG B 1 536 ? 155.281 206.623 140.947 1.00 37.03 523 ARG B O 1
ATOM 9940 N N . ASP B 1 537 ? 154.526 208.021 139.355 1.00 44.06 524 ASP B N 1
ATOM 9941 C CA . ASP B 1 537 ? 155.337 209.128 139.846 1.00 44.60 524 ASP B CA 1
ATOM 9942 C C . ASP B 1 537 ? 154.715 209.795 141.065 1.00 39.69 524 ASP B C 1
ATOM 9943 O O . ASP B 1 537 ? 155.439 210.348 141.900 1.00 38.45 524 ASP B O 1
ATOM 9948 N N . THR B 1 538 ? 153.387 209.761 141.180 1.00 39.12 525 THR B N 1
ATOM 9949 C CA . THR B 1 538 ? 152.691 210.322 142.328 1.00 37.67 525 THR B CA 1
ATOM 9950 C C . THR B 1 538 ? 152.174 209.265 143.292 1.00 37.63 525 THR B C 1
ATOM 9951 O O . THR B 1 538 ? 151.882 209.593 144.446 1.00 42.99 525 THR B O 1
ATOM 9955 N N . LEU B 1 539 ? 152.050 208.013 142.846 1.00 29.48 526 LEU B N 1
ATOM 9956 C CA . LEU B 1 539 ? 151.637 206.943 143.746 1.00 25.20 526 LEU B CA 1
ATOM 9957 C C . LEU B 1 539 ? 152.667 206.705 144.842 1.00 31.53 526 LEU B C 1
ATOM 9958 O O . LEU B 1 539 ? 152.315 206.234 145.928 1.00 40.00 526 LEU B O 1
ATOM 9963 N N . PHE B 1 540 ? 153.930 207.027 144.583 1.00 32.82 527 PHE B N 1
ATOM 9964 C CA . PHE B 1 540 ? 155.015 206.851 145.540 1.00 32.50 527 PHE B CA 1
ATOM 9965 C C . PHE B 1 540 ? 155.616 208.194 145.933 1.00 33.13 527 PHE B C 1
ATOM 9966 O O . PHE B 1 540 ? 156.835 208.349 146.024 1.00 32.28 527 PHE B O 1
ATOM 9974 N N . SER B 1 541 ? 154.758 209.186 146.167 1.00 34.79 528 SER B N 1
ATOM 9975 C CA . SER B 1 541 ? 155.181 210.522 146.564 1.00 35.87 528 SER B CA 1
ATOM 9976 C C . SER B 1 541 ? 154.843 210.849 148.011 1.00 47.39 528 SER B C 1
ATOM 9977 O O . SER B 1 541 ? 155.080 211.982 148.445 1.00 50.85 528 SER B O 1
ATOM 9980 N N . PHE B 1 542 ? 154.286 209.896 148.760 1.00 51.95 529 PHE B N 1
ATOM 9981 C CA . PHE B 1 542 ? 153.957 210.064 150.177 1.00 46.36 529 PHE B CA 1
ATOM 9982 C C . PHE B 1 542 ? 152.916 211.156 150.411 1.00 42.55 529 PHE B C 1
ATOM 9983 O O . PHE B 1 542 ? 152.880 211.773 151.477 1.00 43.73 529 PHE B O 1
ATOM 9991 N N . HIS B 1 543 ? 152.067 211.407 149.429 1.00 45.35 530 HIS B N 1
ATOM 9992 C CA . HIS B 1 543 ? 150.905 212.242 149.694 1.00 45.30 530 HIS B CA 1
ATOM 9993 C C . HIS B 1 543 ? 149.853 211.423 150.441 1.00 42.86 530 HIS B C 1
ATOM 9994 O O . HIS B 1 543 ? 149.736 210.217 150.212 1.00 50.40 530 HIS B O 1
ATOM 10001 N N . PRO B 1 544 ? 149.093 212.040 151.352 1.00 39.24 531 PRO B N 1
ATOM 10002 C CA . PRO B 1 544 ? 148.123 211.255 152.138 1.00 41.44 531 PRO B CA 1
ATOM 10003 C C . PRO B 1 544 ? 147.123 210.483 151.293 1.00 44.42 531 PRO B C 1
ATOM 10004 O O . PRO B 1 544 ? 146.831 209.319 151.597 1.00 49.99 531 PRO B O 1
ATOM 10008 N N . VAL B 1 545 ? 146.610 211.088 150.221 1.00 41.87 532 VAL B N 1
ATOM 10009 C CA . VAL B 1 545 ? 145.656 210.393 149.362 1.00 41.93 532 VAL B CA 1
ATOM 10010 C C . VAL B 1 545 ? 146.350 209.281 148.583 1.00 39.43 532 VAL B C 1
ATOM 10011 O O . VAL B 1 545 ? 145.837 208.157 148.477 1.00 38.04 532 VAL B O 1
ATOM 10015 N N . SER B 1 546 ? 147.528 209.577 148.031 1.00 34.41 533 SER B N 1
ATOM 10016 C CA . SER B 1 546 ? 148.289 208.566 147.307 1.00 34.43 533 SER B CA 1
ATOM 10017 C C . SER B 1 546 ? 148.670 207.408 148.217 1.00 35.31 533 SER B C 1
ATOM 10018 O O . SER B 1 546 ? 148.594 206.245 147.811 1.00 37.45 533 SER B O 1
ATOM 10021 N N . GLU B 1 547 ? 149.087 207.708 149.449 1.00 44.91 534 GLU B N 1
ATOM 10022 C CA . GLU B 1 547 ? 149.424 206.651 150.396 1.00 40.82 534 GLU B CA 1
ATOM 10023 C C . GLU B 1 547 ? 148.200 205.815 150.749 1.00 39.19 534 GLU B C 1
ATOM 10024 O O . GLU B 1 547 ? 148.282 204.581 150.833 1.00 45.43 534 GLU B O 1
ATOM 10030 N N . LYS B 1 548 ? 147.057 206.470 150.960 1.00 36.74 535 LYS B N 1
ATOM 10031 C CA . LYS B 1 548 ? 145.839 205.741 151.292 1.00 36.51 535 LYS B CA 1
ATOM 10032 C C . LYS B 1 548 ? 145.427 204.812 150.159 1.00 43.56 535 LYS B C 1
ATOM 10033 O O . LYS B 1 548 ? 144.901 203.720 150.402 1.00 46.48 535 LYS B O 1
ATOM 10039 N N . PHE B 1 549 ? 145.653 205.228 148.910 1.00 41.44 536 PHE B N 1
ATOM 10040 C CA . PHE B 1 549 ? 145.339 204.352 147.782 1.00 35.99 536 PHE B CA 1
ATOM 10041 C C . PHE B 1 549 ? 146.369 203.234 147.633 1.00 32.99 536 PHE B C 1
ATOM 10042 O O . PHE B 1 549 ? 146.019 202.096 147.287 1.00 35.74 536 PHE B O 1
ATOM 10050 N N . LEU B 1 550 ? 147.646 203.545 147.869 1.00 27.25 537 LEU B N 1
ATOM 10051 C CA . LEU B 1 550 ? 148.696 202.544 147.731 1.00 28.33 537 LEU B CA 1
ATOM 10052 C C . LEU B 1 550 ? 148.503 201.409 148.724 1.00 31.04 537 LEU B C 1
ATOM 10053 O O . LEU B 1 550 ? 148.693 200.234 148.382 1.00 35.37 537 LEU B O 1
ATOM 10058 N N . GLN B 1 551 ? 148.128 201.739 149.961 1.00 34.51 538 GLN B N 1
ATOM 10059 C CA . GLN B 1 551 ? 147.868 200.689 150.938 1.00 26.62 538 GLN B CA 1
ATOM 10060 C C . GLN B 1 551 ? 146.713 199.798 150.502 1.00 28.83 538 GLN B C 1
ATOM 10061 O O . GLN B 1 551 ? 146.792 198.575 150.647 1.00 34.72 538 GLN B O 1
ATOM 10067 N N . GLN B 1 552 ? 145.648 200.386 149.954 1.00 28.05 539 GLN B N 1
ATOM 10068 C CA . GLN B 1 552 ? 144.515 199.602 149.475 1.00 34.28 539 GLN B CA 1
ATOM 10069 C C . GLN B 1 552 ? 144.895 198.678 148.327 1.00 35.87 539 GLN B C 1
ATOM 10070 O O . GLN B 1 552 ? 144.393 197.552 148.253 1.00 32.67 539 GLN B O 1
ATOM 10076 N N . MET B 1 553 ? 145.752 199.140 147.416 1.00 35.93 540 MET B N 1
ATOM 10077 C CA . MET B 1 553 ? 146.163 198.288 146.303 1.00 23.75 540 MET B CA 1
ATOM 10078 C C . MET B 1 553 ? 147.069 197.152 146.771 1.00 33.64 540 MET B C 1
ATOM 10079 O O . MET B 1 553 ? 146.895 195.996 146.358 1.00 41.80 540 MET B O 1
ATOM 10084 N N . VAL B 1 554 ? 148.046 197.462 147.629 1.00 34.47 541 VAL B N 1
ATOM 10085 C CA . VAL B 1 554 ? 148.955 196.423 148.106 1.00 25.11 541 VAL B CA 1
ATOM 10086 C C . VAL B 1 554 ? 148.202 195.397 148.944 1.00 18.95 541 VAL B C 1
ATOM 10087 O O . VAL B 1 554 ? 148.451 194.191 148.841 1.00 16.52 541 VAL B O 1
ATOM 10091 N N . ALA B 1 555 ? 147.262 195.851 149.777 1.00 25.52 542 ALA B N 1
ATOM 10092 C CA . ALA B 1 555 ? 146.414 194.931 150.519 1.00 29.38 542 ALA B CA 1
ATOM 10093 C C . ALA B 1 555 ? 145.536 194.085 149.612 1.00 32.22 542 ALA B C 1
ATOM 10094 O O . ALA B 1 555 ? 145.085 193.015 150.034 1.00 38.03 542 ALA B O 1
ATOM 10096 N N . LEU B 1 556 ? 145.276 194.542 148.389 1.00 37.85 543 LEU B N 1
ATOM 10097 C CA . LEU B 1 556 ? 144.549 193.765 147.395 1.00 34.35 543 LEU B CA 1
ATOM 10098 C C . LEU B 1 556 ? 145.417 192.680 146.773 1.00 27.42 543 LEU B C 1
ATOM 10099 O O . LEU B 1 556 ? 144.973 191.538 146.622 1.00 29.28 543 LEU B O 1
ATOM 10104 N N . TYR B 1 557 ? 146.651 193.021 146.404 1.00 26.34 544 TYR B N 1
ATOM 10105 C CA . TYR B 1 557 ? 147.441 192.095 145.600 1.00 31.50 544 TYR B CA 1
ATOM 10106 C C . TYR B 1 557 ? 148.218 191.071 146.423 1.00 33.45 544 TYR B C 1
ATOM 10107 O O . TYR B 1 557 ? 148.777 190.140 145.836 1.00 33.54 544 TYR B O 1
ATOM 10116 N N . VAL B 1 558 ? 148.248 191.184 147.751 1.00 37.64 545 VAL B N 1
ATOM 10117 C CA . VAL B 1 558 ? 148.961 190.220 148.588 1.00 31.37 545 VAL B CA 1
ATOM 10118 C C . VAL B 1 558 ? 148.009 189.324 149.375 1.00 27.49 545 VAL B C 1
ATOM 10119 O O . VAL B 1 558 ? 148.447 188.606 150.277 1.00 32.81 545 VAL B O 1
ATOM 10123 N N . ALA B 1 559 ? 146.717 189.335 149.046 1.00 28.89 546 ALA B N 1
ATOM 10124 C CA . ALA B 1 559 ? 145.745 188.572 149.818 1.00 29.62 546 ALA B CA 1
ATOM 10125 C C . ALA B 1 559 ? 145.810 187.073 149.556 1.00 34.11 546 ALA B C 1
ATOM 10126 O O . ALA B 1 559 ? 145.121 186.315 150.246 1.00 37.53 546 ALA B O 1
ATOM 10128 N N . SER B 1 560 ? 146.602 186.625 148.583 1.00 31.68 547 SER B N 1
ATOM 10129 C CA . SER B 1 560 ? 146.705 185.208 148.268 1.00 28.54 547 SER B CA 1
ATOM 10130 C C . SER B 1 560 ? 148.119 184.658 148.370 1.00 30.36 547 SER B C 1
ATOM 10131 O O . SER B 1 560 ? 148.334 183.488 148.036 1.00 37.65 547 SER B O 1
ATOM 10134 N N . HIS B 1 561 ? 149.086 185.457 148.811 1.00 26.99 548 HIS B N 1
ATOM 10135 C CA . HIS B 1 561 ? 150.439 184.955 148.996 1.00 30.06 548 HIS B CA 1
ATOM 10136 C C . HIS B 1 561 ? 150.503 184.006 150.186 1.00 36.37 548 HIS B C 1
ATOM 10137 O O . HIS B 1 561 ? 149.799 184.174 151.183 1.00 45.30 548 HIS B O 1
ATOM 10144 N N . TYR B 1 562 ? 151.357 182.987 150.067 1.00 32.50 549 TYR B N 1
ATOM 10145 C CA . TYR B 1 562 ? 151.624 182.110 151.200 1.00 23.86 549 TYR B CA 1
ATOM 10146 C C . TYR B 1 562 ? 152.517 182.783 152.231 1.00 32.06 549 TYR B C 1
ATOM 10147 O O . TYR B 1 562 ? 152.396 182.505 153.428 1.00 35.89 549 TYR B O 1
ATOM 10156 N N . LYS B 1 563 ? 153.414 183.660 151.788 1.00 34.62 550 LYS B N 1
ATOM 10157 C CA . LYS B 1 563 ? 154.287 184.415 152.679 1.00 35.04 550 LYS B CA 1
ATOM 10158 C C . LYS B 1 563 ? 154.453 185.809 152.093 1.00 36.97 550 LYS B C 1
ATOM 10159 O O . LYS B 1 563 ? 154.981 185.957 150.988 1.00 42.24 550 LYS B O 1
ATOM 10165 N N . ASN B 1 564 ? 153.998 186.823 152.824 1.00 32.02 551 ASN B N 1
ATOM 10166 C CA . ASN B 1 564 ? 154.157 188.199 152.377 1.00 31.16 551 ASN B CA 1
ATOM 10167 C C . ASN B 1 564 ? 155.635 188.542 152.242 1.00 38.66 551 ASN B C 1
ATOM 10168 O O . ASN B 1 564 ? 156.438 188.245 153.130 1.00 40.99 551 ASN B O 1
ATOM 10173 N N . SER B 1 565 ? 155.993 189.166 151.122 1.00 41.18 552 SER B N 1
ATOM 10174 C CA . SER B 1 565 ? 157.376 189.527 150.831 1.00 35.18 552 SER B CA 1
ATOM 10175 C C . SER B 1 565 ? 157.424 190.998 150.444 1.00 36.33 552 SER B C 1
ATOM 10176 O O . SER B 1 565 ? 156.733 191.408 149.489 1.00 43.30 552 SER B O 1
ATOM 10179 N N . PRO B 1 566 ? 158.207 191.826 151.138 1.00 34.73 553 PRO B N 1
ATOM 10180 C CA . PRO B 1 566 ? 158.246 193.259 150.824 1.00 36.92 553 PRO B CA 1
ATOM 10181 C C . PRO B 1 566 ? 159.223 193.640 149.722 1.00 35.36 553 PRO B C 1
ATOM 10182 O O . PRO B 1 566 ? 159.396 194.837 149.470 1.00 37.62 553 PRO B O 1
ATOM 10186 N N . ASN B 1 567 ? 159.878 192.677 149.069 1.00 34.31 554 ASN B N 1
ATOM 10187 C CA . ASN B 1 567 ? 160.745 192.992 147.940 1.00 35.42 554 ASN B CA 1
ATOM 10188 C C . ASN B 1 567 ? 159.956 193.317 146.679 1.00 40.65 554 ASN B C 1
ATOM 10189 O O . ASN B 1 567 ? 160.420 194.111 145.847 1.00 44.38 554 ASN B O 1
ATOM 10194 N N . ASP B 1 568 ? 158.771 192.725 146.525 1.00 39.70 555 ASP B N 1
ATOM 10195 C CA . ASP B 1 568 ? 157.918 193.044 145.391 1.00 37.06 555 ASP B CA 1
ATOM 10196 C C . ASP B 1 568 ? 157.492 194.504 145.385 1.00 39.20 555 ASP B C 1
ATOM 10197 O O . ASP B 1 568 ? 157.199 195.041 144.316 1.00 47.30 555 ASP B O 1
ATOM 10202 N N . LEU B 1 569 ? 157.458 195.161 146.547 1.00 34.18 556 LEU B N 1
ATOM 10203 C CA . LEU B 1 569 ? 157.192 196.595 146.573 1.00 32.97 556 LEU B CA 1
ATOM 10204 C C . LEU B 1 569 ? 158.289 197.372 145.858 1.00 36.66 556 LEU B C 1
ATOM 10205 O O . LEU B 1 569 ? 158.002 198.265 145.052 1.00 41.15 556 LEU B O 1
ATOM 10210 N N . GLN B 1 570 ? 159.552 197.039 146.130 1.00 33.00 557 GLN B N 1
ATOM 10211 C CA . GLN B 1 570 ? 160.652 197.685 145.423 1.00 34.39 557 GLN B CA 1
ATOM 10212 C C . GLN B 1 570 ? 160.631 197.338 143.941 1.00 40.74 557 GLN B C 1
ATOM 10213 O O . GLN B 1 570 ? 160.911 198.194 143.093 1.00 39.40 557 GLN B O 1
ATOM 10219 N N . LEU B 1 571 ? 160.305 196.085 143.608 1.00 42.75 558 LEU B N 1
ATOM 10220 C CA . LEU B 1 571 ? 160.203 195.710 142.199 1.00 36.56 558 LEU B CA 1
ATOM 10221 C C . LEU B 1 571 ? 159.128 196.521 141.484 1.00 38.98 558 LEU B C 1
ATOM 10222 O O . LEU B 1 571 ? 159.347 197.008 140.370 1.00 47.40 558 LEU B O 1
ATOM 10227 N N . MET B 1 572 ? 157.961 196.676 142.109 1.00 33.96 559 MET B N 1
ATOM 10228 C CA . MET B 1 572 ? 156.883 197.454 141.509 1.00 29.78 559 MET B CA 1
ATOM 10229 C C . MET B 1 572 ? 157.261 198.925 141.396 1.00 30.23 559 MET B C 1
ATOM 10230 O O . MET B 1 572 ? 156.919 199.588 140.410 1.00 31.06 559 MET B O 1
ATOM 10235 N N . SER B 1 573 ? 157.972 199.453 142.393 1.00 31.44 560 SER B N 1
ATOM 10236 C CA . SER B 1 573 ? 158.302 200.873 142.397 1.00 36.13 560 SER B CA 1
ATOM 10237 C C . SER B 1 573 ? 159.373 201.225 141.370 1.00 40.83 560 SER B C 1
ATOM 10238 O O . SER B 1 573 ? 159.250 202.238 140.674 1.00 39.36 560 SER B O 1
ATOM 10241 N N . ASP B 1 574 ? 160.427 200.415 141.258 1.00 46.81 561 ASP B N 1
ATOM 10242 C CA . ASP B 1 574 ? 161.603 200.792 140.482 1.00 43.89 561 ASP B CA 1
ATOM 10243 C C . ASP B 1 574 ? 161.739 200.065 139.151 1.00 48.62 561 ASP B C 1
ATOM 10244 O O . ASP B 1 574 ? 162.763 200.233 138.480 1.00 55.05 561 ASP B O 1
ATOM 10249 N N . ALA B 1 575 ? 160.758 199.264 138.749 1.00 43.58 562 ALA B N 1
ATOM 10250 C CA . ALA B 1 575 ? 160.833 198.615 137.448 1.00 37.91 562 ALA B CA 1
ATOM 10251 C C . ALA B 1 575 ? 160.726 199.656 136.336 1.00 45.21 562 ALA B C 1
ATOM 10252 O O . ALA B 1 575 ? 159.925 200.590 136.433 1.00 46.42 562 ALA B O 1
ATOM 10254 N N . PRO B 1 576 ? 161.517 199.525 135.266 1.00 48.41 563 PRO B N 1
ATOM 10255 C CA . PRO B 1 576 ? 161.534 200.568 134.232 1.00 43.38 563 PRO B CA 1
ATOM 10256 C C . PRO B 1 576 ? 160.372 200.501 133.251 1.00 42.16 563 PRO B C 1
ATOM 10257 O O . PRO B 1 576 ? 160.046 201.509 132.618 1.00 45.98 563 PRO B O 1
ATOM 10261 N N . ALA B 1 577 ? 159.740 199.337 133.107 1.00 29.85 564 ALA B N 1
ATOM 10262 C CA . ALA B 1 577 ? 158.718 199.144 132.085 1.00 28.85 564 ALA B CA 1
ATOM 10263 C C . ALA B 1 577 ? 157.393 198.635 132.638 1.00 33.82 564 ALA B C 1
ATOM 10264 O O . ALA B 1 577 ? 156.534 198.213 131.858 1.00 39.07 564 ALA B O 1
ATOM 10266 N N . HIS B 1 578 ? 157.200 198.662 133.952 1.00 33.51 565 HIS B N 1
ATOM 10267 C CA . HIS B 1 578 ? 155.984 198.123 134.546 1.00 26.25 565 HIS B CA 1
ATOM 10268 C C . HIS B 1 578 ? 154.887 199.179 134.596 1.00 25.94 565 HIS B C 1
ATOM 10269 O O . HIS B 1 578 ? 155.152 200.360 134.832 1.00 33.56 565 HIS B O 1
ATOM 10276 N N . GLU B 1 579 ? 153.647 198.743 134.375 1.00 25.17 566 GLU B N 1
ATOM 10277 C CA . GLU B 1 579 ? 152.485 199.619 134.377 1.00 25.20 566 GLU B CA 1
ATOM 10278 C C . GLU B 1 579 ? 151.396 199.022 135.257 1.00 24.34 566 GLU B C 1
ATOM 10279 O O . GLU B 1 579 ? 151.290 197.801 135.394 1.00 29.82 566 GLU B O 1
ATOM 10285 N N . LEU B 1 580 ? 150.580 199.894 135.847 1.00 22.56 567 LEU B N 1
ATOM 10286 C CA . LEU B 1 580 ? 149.536 199.496 136.783 1.00 18.10 567 LEU B CA 1
ATOM 10287 C C . LEU B 1 580 ? 148.184 199.985 136.287 1.00 17.66 567 LEU B C 1
ATOM 10288 O O . LEU B 1 580 ? 148.037 201.157 135.930 1.00 29.06 567 LEU B O 1
ATOM 10293 N N . PHE B 1 581 ? 147.201 199.090 136.273 1.00 15.09 568 PHE B N 1
ATOM 10294 C CA . PHE B 1 581 ? 145.845 199.409 135.851 1.00 20.13 568 PHE B CA 1
ATOM 10295 C C . PHE B 1 581 ? 144.871 198.965 136.931 1.00 22.81 568 PHE B C 1
ATOM 10296 O O . PHE B 1 581 ? 145.035 197.894 137.522 1.00 34.02 568 PHE B O 1
ATOM 10304 N N . VAL B 1 582 ? 143.857 199.787 137.186 1.00 16.10 569 VAL B N 1
ATOM 10305 C CA . VAL B 1 582 ? 142.883 199.527 138.238 1.00 16.13 569 VAL B CA 1
ATOM 10306 C C . VAL B 1 582 ? 141.483 199.621 137.648 1.00 21.69 569 VAL B C 1
ATOM 10307 O O . VAL B 1 582 ? 141.227 200.434 136.753 1.00 31.90 569 VAL B O 1
ATOM 10311 N N . LEU B 1 583 ? 140.585 198.764 138.127 1.00 22.62 570 LEU B N 1
ATOM 10312 C CA . LEU B 1 583 ? 139.207 198.709 137.653 1.00 30.10 570 LEU B CA 1
ATOM 10313 C C . LEU B 1 583 ? 138.305 199.303 138.728 1.00 32.74 570 LEU B C 1
ATOM 10314 O O . LEU B 1 583 ? 138.178 198.739 139.819 1.00 39.57 570 LEU B O 1
ATOM 10319 N N . THR B 1 584 ? 137.676 200.431 138.415 1.00 41.78 571 THR B N 1
ATOM 10320 C CA . THR B 1 584 ? 136.786 201.117 139.337 1.00 42.99 571 THR B CA 1
ATOM 10321 C C . THR B 1 584 ? 135.399 201.240 138.724 1.00 50.68 571 THR B C 1
ATOM 10322 O O . THR B 1 584 ? 135.242 201.247 137.500 1.00 54.20 571 THR B O 1
ATOM 10326 N N . GLY B 1 585 ? 134.392 201.330 139.588 1.00 62.35 572 GLY B N 1
ATOM 10327 C CA . GLY B 1 585 ? 133.030 201.523 139.153 1.00 61.67 572 GLY B CA 1
ATOM 10328 C C . GLY B 1 585 ? 132.713 202.989 138.942 1.00 63.80 572 GLY B C 1
ATOM 10329 O O . GLY B 1 585 ? 133.599 203.848 138.964 1.00 63.41 572 GLY B O 1
ATOM 10330 N N . PRO B 1 586 ? 131.436 203.304 138.723 1.00 80.93 573 PRO B N 1
ATOM 10331 C CA . PRO B 1 586 ? 131.033 204.712 138.572 1.00 80.75 573 PRO B CA 1
ATOM 10332 C C . PRO B 1 586 ? 131.209 205.459 139.886 1.00 80.91 573 PRO B C 1
ATOM 10333 O O . PRO B 1 586 ? 130.654 205.069 140.916 1.00 82.29 573 PRO B O 1
ATOM 10337 N N . ILE B 1 587 ? 131.992 206.537 139.848 1.00 91.88 574 ILE B N 1
ATOM 10338 C CA . ILE B 1 587 ? 132.327 207.311 141.035 1.00 94.52 574 ILE B CA 1
ATOM 10339 C C . ILE B 1 587 ? 132.114 208.791 140.742 1.00 93.23 574 ILE B C 1
ATOM 10340 O O . ILE B 1 587 ? 132.009 209.215 139.591 1.00 91.33 574 ILE B O 1
ATOM 10345 N N . GLN B 1 588 ? 132.052 209.575 141.813 1.00 108.72 575 GLN B N 1
ATOM 10346 C CA . GLN B 1 588 ? 131.815 211.008 141.745 1.00 110.86 575 GLN B CA 1
ATOM 10347 C C . GLN B 1 588 ? 133.086 211.772 142.095 1.00 111.22 575 GLN B C 1
ATOM 10348 O O . GLN B 1 588 ? 134.060 211.213 142.607 1.00 110.58 575 GLN B O 1
ATOM 10354 N N . GLU B 1 589 ? 133.063 213.071 141.808 1.00 112.59 576 GLU B N 1
ATOM 10355 C CA . GLU B 1 589 ? 134.212 213.924 142.075 1.00 111.93 576 GLU B CA 1
ATOM 10356 C C . GLU B 1 589 ? 134.428 214.097 143.575 1.00 111.66 576 GLU B C 1
ATOM 10357 O O . GLU B 1 589 ? 133.479 214.157 144.362 1.00 110.71 576 GLU B O 1
ATOM 10363 N N . GLY B 1 590 ? 135.697 214.179 143.965 1.00 106.97 577 GLY B N 1
ATOM 10364 C CA . GLY B 1 590 ? 136.057 214.353 145.356 1.00 105.79 577 GLY B CA 1
ATOM 10365 C C . GLY B 1 590 ? 136.023 213.097 146.195 1.00 106.09 577 GLY B C 1
ATOM 10366 O O . GLY B 1 590 ? 136.177 213.185 147.418 1.00 107.07 577 GLY B O 1
ATOM 10367 N N . ARG B 1 591 ? 135.828 211.930 145.583 1.00 94.51 578 ARG B N 1
ATOM 10368 C CA . ARG B 1 591 ? 135.770 210.665 146.311 1.00 93.05 578 ARG B CA 1
ATOM 10369 C C . ARG B 1 591 ? 136.678 209.670 145.603 1.00 92.48 578 ARG B C 1
ATOM 10370 O O . ARG B 1 591 ? 136.468 209.366 144.426 1.00 91.62 578 ARG B O 1
ATOM 10378 N N . LEU B 1 592 ? 137.681 209.170 146.315 1.00 71.89 579 LEU B N 1
ATOM 10379 C CA . LEU B 1 592 ? 138.593 208.200 145.729 1.00 70.98 579 LEU B CA 1
ATOM 10380 C C . LEU B 1 592 ? 137.857 206.893 145.455 1.00 70.79 579 LEU B C 1
ATOM 10381 O O . LEU B 1 592 ? 137.183 206.367 146.351 1.00 71.10 579 LEU B O 1
ATOM 10386 N N . PRO B 1 593 ? 137.950 206.346 144.246 1.00 61.54 580 PRO B N 1
ATOM 10387 C CA . PRO B 1 593 ? 137.276 205.078 143.959 1.00 58.99 580 PRO B CA 1
ATOM 10388 C C . PRO B 1 593 ? 137.901 203.923 144.722 1.00 57.22 580 PRO B C 1
ATOM 10389 O O . PRO B 1 593 ? 139.103 203.902 144.996 1.00 57.59 580 PRO B O 1
ATOM 10393 N N . GLU B 1 594 ? 137.063 202.952 145.062 1.00 50.74 581 GLU B N 1
ATOM 10394 C CA . GLU B 1 594 ? 137.533 201.754 145.745 1.00 49.33 581 GLU B CA 1
ATOM 10395 C C . GLU B 1 594 ? 138.015 200.741 144.715 1.00 49.09 581 GLU B C 1
ATOM 10396 O O . GLU B 1 594 ? 137.231 200.331 143.852 1.00 51.47 581 GLU B O 1
ATOM 10402 N N . PRO B 1 595 ? 139.282 200.318 144.759 1.00 39.80 582 PRO B N 1
ATOM 10403 C CA . PRO B 1 595 ? 139.796 199.411 143.725 1.00 35.73 582 PRO B CA 1
ATOM 10404 C C . PRO B 1 595 ? 139.159 198.034 143.772 1.00 33.73 582 PRO B C 1
ATOM 10405 O O . PRO B 1 595 ? 139.355 197.279 144.727 1.00 41.86 582 PRO B O 1
ATOM 10409 N N . LEU B 1 596 ? 138.374 197.707 142.745 1.00 25.31 583 LEU B N 1
ATOM 10410 C CA . LEU B 1 596 ? 137.782 196.378 142.656 1.00 26.69 583 LEU B CA 1
ATOM 10411 C C . LEU B 1 596 ? 138.791 195.347 142.164 1.00 33.66 583 LEU B C 1
ATOM 10412 O O . LEU B 1 596 ? 138.800 194.208 142.642 1.00 34.93 583 LEU B O 1
ATOM 10417 N N . CYS B 1 597 ? 139.643 195.726 141.214 1.00 30.92 584 CYS B N 1
ATOM 10418 C CA . CYS B 1 597 ? 140.633 194.821 140.653 1.00 23.68 584 CYS B CA 1
ATOM 10419 C C . CYS B 1 597 ? 141.870 195.618 140.274 1.00 23.69 584 CYS B C 1
ATOM 10420 O O . CYS B 1 597 ? 141.791 196.818 140.004 1.00 28.08 584 CYS B O 1
ATOM 10423 N N . VAL B 1 598 ? 143.013 194.940 140.253 1.00 20.09 585 VAL B N 1
ATOM 10424 C CA . VAL B 1 598 ? 144.287 195.568 139.924 1.00 18.84 585 VAL B CA 1
ATOM 10425 C C . VAL B 1 598 ? 145.059 194.643 138.993 1.00 18.84 585 VAL B C 1
ATOM 10426 O O . VAL B 1 598 ? 145.075 193.423 139.185 1.00 21.63 585 VAL B O 1
ATOM 10430 N N . ILE B 1 599 ? 145.680 195.226 137.969 1.00 19.95 586 ILE B N 1
ATOM 10431 C CA . ILE B 1 599 ? 146.455 194.492 136.975 1.00 16.02 586 ILE B CA 1
ATOM 10432 C C . ILE B 1 599 ? 147.828 195.136 136.865 1.00 13.09 586 ILE B C 1
ATOM 10433 O O . ILE B 1 599 ? 147.934 196.360 136.741 1.00 25.22 586 ILE B O 1
ATOM 10438 N N . GLN B 1 600 ? 148.873 194.319 136.913 1.00 6.94 587 GLN B N 1
ATOM 10439 C CA . GLN B 1 600 ? 150.236 194.772 136.676 1.00 13.31 587 GLN B CA 1
ATOM 10440 C C . GLN B 1 600 ? 150.760 194.115 135.407 1.00 20.68 587 GLN B C 1
ATOM 10441 O O . GLN B 1 600 ? 150.715 192.888 135.276 1.00 24.46 587 GLN B O 1
ATOM 10447 N N . VAL B 1 601 ? 151.251 194.932 134.479 1.00 26.43 588 VAL B N 1
ATOM 10448 C CA . VAL B 1 601 ? 151.684 194.472 133.166 1.00 16.52 588 VAL B CA 1
ATOM 10449 C C . VAL B 1 601 ? 153.136 194.874 132.960 1.00 20.28 588 VAL B C 1
ATOM 10450 O O . VAL B 1 601 ? 153.595 195.899 133.472 1.00 32.76 588 VAL B O 1
ATOM 10454 N N . SER B 1 602 ? 153.865 194.049 132.213 1.00 22.32 589 SER B N 1
ATOM 10455 C CA . SER B 1 602 ? 155.240 194.333 131.834 1.00 24.96 589 SER B CA 1
ATOM 10456 C C . SER B 1 602 ? 155.399 194.129 130.336 1.00 31.27 589 SER B C 1
ATOM 10457 O O . SER B 1 602 ? 154.851 193.179 129.770 1.00 40.00 589 SER B O 1
ATOM 10460 N N . LEU B 1 603 ? 156.150 195.022 129.697 1.00 31.38 590 LEU B N 1
ATOM 10461 C CA . LEU B 1 603 ? 156.363 194.963 128.258 1.00 32.37 590 LEU B CA 1
ATOM 10462 C C . LEU B 1 603 ? 157.615 194.153 127.949 1.00 36.62 590 LEU B C 1
ATOM 10463 O O . LEU B 1 603 ? 158.693 194.438 128.478 1.00 33.74 590 LEU B O 1
ATOM 10468 N N . GLU B 1 604 ? 157.468 193.150 127.083 1.00 38.46 591 GLU B N 1
ATOM 10469 C CA . GLU B 1 604 ? 158.546 192.230 126.756 1.00 36.36 591 GLU B CA 1
ATOM 10470 C C . GLU B 1 604 ? 158.655 192.067 125.247 1.00 38.99 591 GLU B C 1
ATOM 10471 O O . GLU B 1 604 ? 157.674 192.223 124.515 1.00 37.41 591 GLU B O 1
ATOM 10477 N N . GLY B 1 605 ? 159.864 191.753 124.787 1.00 48.97 592 GLY B N 1
ATOM 10478 C CA . GLY B 1 605 ? 160.095 191.507 123.378 1.00 49.19 592 GLY B CA 1
ATOM 10479 C C . GLY B 1 605 ? 161.157 192.401 122.776 1.00 50.25 592 GLY B C 1
ATOM 10480 O O . GLY B 1 605 ? 161.945 193.014 123.503 1.00 50.86 592 GLY B O 1
ATOM 10481 N N . LYS B 1 606 ? 161.185 192.478 121.444 1.00 51.83 593 LYS B N 1
ATOM 10482 C CA . LYS B 1 606 ? 162.115 193.331 120.704 1.00 54.49 593 LYS B CA 1
ATOM 10483 C C . LYS B 1 606 ? 163.568 193.037 121.087 1.00 56.73 593 LYS B C 1
ATOM 10484 O O . LYS B 1 606 ? 164.299 193.895 121.584 1.00 59.06 593 LYS B O 1
ATOM 10490 N N . ILE B 1 607 ? 163.976 191.796 120.839 1.00 60.83 594 ILE B N 1
ATOM 10491 C CA . ILE B 1 607 ? 165.344 191.351 121.074 1.00 60.90 594 ILE B CA 1
ATOM 10492 C C . ILE B 1 607 ? 166.041 191.202 119.730 1.00 64.11 594 ILE B C 1
ATOM 10493 O O . ILE B 1 607 ? 165.490 190.599 118.800 1.00 63.80 594 ILE B O 1
ATOM 10498 N N . SER B 1 608 ? 167.246 191.757 119.623 1.00 74.20 595 SER B N 1
ATOM 10499 C CA . SER B 1 608 ? 168.004 191.665 118.382 1.00 75.78 595 SER B CA 1
ATOM 10500 C C . SER B 1 608 ? 168.360 190.214 118.084 1.00 75.21 595 SER B C 1
ATOM 10501 O O . SER B 1 608 ? 168.692 189.440 118.985 1.00 76.81 595 SER B O 1
ATOM 10504 N N . LYS B 1 609 ? 168.291 189.848 116.801 1.00 73.97 596 LYS B N 1
ATOM 10505 C CA . LYS B 1 609 ? 168.543 188.469 116.402 1.00 74.88 596 LYS B CA 1
ATOM 10506 C C . LYS B 1 609 ? 169.979 188.035 116.664 1.00 73.62 596 LYS B C 1
ATOM 10507 O O . LYS B 1 609 ? 170.231 186.834 116.799 1.00 74.94 596 LYS B O 1
ATOM 10513 N N . GLN B 1 610 ? 170.920 188.978 116.740 1.00 76.83 597 GLN B N 1
ATOM 10514 C CA . GLN B 1 610 ? 172.295 188.618 117.070 1.00 75.72 597 GLN B CA 1
ATOM 10515 C C . GLN B 1 610 ? 172.385 188.015 118.466 1.00 81.82 597 GLN B C 1
ATOM 10516 O O . GLN B 1 610 ? 173.029 186.977 118.662 1.00 84.56 597 GLN B O 1
ATOM 10522 N N . SER B 1 611 ? 171.730 188.641 119.446 1.00 78.95 598 SER B N 1
ATOM 10523 C CA . SER B 1 611 ? 171.744 188.117 120.807 1.00 77.16 598 SER B CA 1
ATOM 10524 C C . SER B 1 611 ? 170.976 186.807 120.921 1.00 74.51 598 SER B C 1
ATOM 10525 O O . SER B 1 611 ? 171.383 185.921 121.680 1.00 70.24 598 SER B O 1
ATOM 10528 N N . ILE B 1 612 ? 169.877 186.662 120.177 1.00 72.95 599 ILE B N 1
ATOM 10529 C CA . ILE B 1 612 ? 169.141 185.401 120.185 1.00 73.89 599 ILE B CA 1
ATOM 10530 C C . ILE B 1 612 ? 170.003 184.279 119.619 1.00 76.01 599 ILE B C 1
ATOM 10531 O O . ILE B 1 612 ? 170.017 183.162 120.148 1.00 76.90 599 ILE B O 1
ATOM 10536 N N . LEU B 1 613 ? 170.723 184.554 118.528 1.00 77.77 600 LEU B N 1
ATOM 10537 C CA . LEU B 1 613 ? 171.617 183.551 117.957 1.00 74.95 600 LEU B CA 1
ATOM 10538 C C . LEU B 1 613 ? 172.757 183.218 118.912 1.00 75.44 600 LEU B C 1
ATOM 10539 O O . LEU B 1 613 ? 173.163 182.055 119.023 1.00 75.15 600 LEU B O 1
ATOM 10544 N N . LYS B 1 614 ? 173.296 184.228 119.599 1.00 73.69 601 LYS B N 1
ATOM 10545 C CA . LYS B 1 614 ? 174.354 183.975 120.572 1.00 76.46 601 LYS B CA 1
ATOM 10546 C C . LYS B 1 614 ? 173.855 183.105 121.719 1.00 80.34 601 LYS B C 1
ATOM 10547 O O . LYS B 1 614 ? 174.567 182.208 122.185 1.00 81.65 601 LYS B O 1
ATOM 10553 N N . SER B 1 615 ? 172.632 183.358 122.192 1.00 79.50 602 SER B N 1
ATOM 10554 C CA . SER B 1 615 ? 172.096 182.587 123.310 1.00 78.77 602 SER B CA 1
ATOM 10555 C C . SER B 1 615 ? 171.745 181.165 122.890 1.00 78.53 602 SER B C 1
ATOM 10556 O O . SER B 1 615 ? 172.054 180.207 123.609 1.00 75.64 602 SER B O 1
ATOM 10559 N N . LEU B 1 616 ? 171.101 181.005 121.733 1.00 74.21 603 LEU B N 1
ATOM 10560 C CA . LEU B 1 616 ? 170.712 179.683 121.258 1.00 71.22 603 LEU B CA 1
ATOM 10561 C C . LEU B 1 616 ? 171.907 178.814 120.889 1.00 73.61 603 LEU B C 1
ATOM 10562 O O . LEU B 1 616 ? 171.737 177.603 120.713 1.00 75.92 603 LEU B O 1
ATOM 10567 N N . SER B 1 617 ? 173.100 179.396 120.766 1.00 80.78 604 SER B N 1
ATOM 10568 C CA . SER B 1 617 ? 174.317 178.651 120.475 1.00 81.96 604 SER B CA 1
ATOM 10569 C C . SER B 1 617 ? 175.224 178.534 121.695 1.00 79.07 604 SER B C 1
ATOM 10570 O O . SER B 1 617 ? 176.416 178.244 121.552 1.00 79.43 604 SER B O 1
ATOM 10573 N N . ARG B 1 618 ? 174.686 178.761 122.888 1.00 80.81 605 ARG B N 1
ATOM 10574 C CA . ARG B 1 618 ? 175.453 178.659 124.124 1.00 84.45 605 ARG B CA 1
ATOM 10575 C C . ARG B 1 618 ? 174.473 178.415 125.268 1.00 88.24 605 ARG B C 1
ATOM 10576 O O . ARG B 1 618 ? 173.296 178.114 125.044 1.00 87.24 605 ARG B O 1
ATOM 10584 N N . GLY B 1 619 ? 174.960 178.539 126.499 1.00 90.49 606 GLY B N 1
ATOM 10585 C CA . GLY B 1 619 ? 174.120 178.317 127.659 1.00 88.79 606 GLY B CA 1
ATOM 10586 C C . GLY B 1 619 ? 173.792 179.576 128.435 1.00 88.14 606 GLY B C 1
ATOM 10587 O O . GLY B 1 619 ? 172.858 179.587 129.242 1.00 88.95 606 GLY B O 1
ATOM 10588 N N . GLN B 1 620 ? 174.550 180.643 128.199 1.00 87.77 607 GLN B N 1
ATOM 10589 C CA . GLN B 1 620 ? 174.335 181.895 128.909 1.00 87.62 607 GLN B CA 1
ATOM 10590 C C . GLN B 1 620 ? 173.029 182.548 128.470 1.00 87.70 607 GLN B C 1
ATOM 10591 O O . GLN B 1 620 ? 172.629 182.469 127.305 1.00 86.63 607 GLN B O 1
ATOM 10597 N N . GLN B 1 621 ? 172.364 183.201 129.425 1.00 79.36 608 GLN B N 1
ATOM 10598 C CA . GLN B 1 621 ? 171.092 183.847 129.168 1.00 79.40 608 GLN B CA 1
ATOM 10599 C C . GLN B 1 621 ? 170.938 185.032 130.112 1.00 76.64 608 GLN B C 1
ATOM 10600 O O . GLN B 1 621 ? 171.128 184.866 131.327 1.00 76.66 608 GLN B O 1
ATOM 10606 N N . PRO B 1 622 ? 170.613 186.220 129.597 1.00 77.90 609 PRO B N 1
ATOM 10607 C CA . PRO B 1 622 ? 170.437 187.379 130.488 1.00 78.75 609 PRO B CA 1
ATOM 10608 C C . PRO B 1 622 ? 169.320 187.197 131.500 1.00 79.86 609 PRO B C 1
ATOM 10609 O O . PRO B 1 622 ? 169.393 187.766 132.597 1.00 78.21 609 PRO B O 1
ATOM 10613 N N . ALA B 1 623 ? 168.280 186.436 131.152 1.00 78.29 610 ALA B N 1
ATOM 10614 C CA . ALA B 1 623 ? 167.141 186.150 132.023 1.00 78.98 610 ALA B CA 1
ATOM 10615 C C . ALA B 1 623 ? 166.380 187.409 132.428 1.00 78.65 610 ALA B C 1
ATOM 10616 O O . ALA B 1 623 ? 165.635 187.397 133.414 1.00 75.78 610 ALA B O 1
ATOM 10618 N N . GLY B 1 624 ? 166.555 188.505 131.688 1.00 68.81 611 GLY B N 1
ATOM 10619 C CA . GLY B 1 624 ? 165.775 189.700 131.967 1.00 65.57 611 GLY B CA 1
ATOM 10620 C C . GLY B 1 624 ? 164.300 189.507 131.674 1.00 65.13 611 GLY B C 1
ATOM 10621 O O . GLY B 1 624 ? 163.438 189.941 132.443 1.00 64.37 611 GLY B O 1
ATOM 10622 N N . ASP B 1 625 ? 163.991 188.857 130.558 1.00 53.58 612 ASP B N 1
ATOM 10623 C CA . ASP B 1 625 ? 162.625 188.543 130.172 1.00 48.30 612 ASP B CA 1
ATOM 10624 C C . ASP B 1 625 ? 162.295 187.103 130.542 1.00 53.90 612 ASP B C 1
ATOM 10625 O O . ASP B 1 625 ? 163.173 186.307 130.881 1.00 55.35 612 ASP B O 1
ATOM 10630 N N . LEU B 1 626 ? 161.008 186.775 130.472 1.00 47.75 613 LEU B N 1
ATOM 10631 C CA . LEU B 1 626 ? 160.551 185.432 130.804 1.00 45.26 613 LEU B CA 1
ATOM 10632 C C . LEU B 1 626 ? 159.952 184.712 129.608 1.00 42.76 613 LEU B C 1
ATOM 10633 O O . LEU B 1 626 ? 160.341 183.575 129.323 1.00 47.12 613 LEU B O 1
ATOM 10638 N N . ILE B 1 627 ? 159.013 185.338 128.893 1.00 37.96 614 ILE B N 1
ATOM 10639 C CA . ILE B 1 627 ? 158.364 184.651 127.775 1.00 37.42 614 ILE B CA 1
ATOM 10640 C C . ILE B 1 627 ? 159.247 184.638 126.535 1.00 37.81 614 ILE B C 1
ATOM 10641 O O . ILE B 1 627 ? 159.379 183.574 125.914 1.00 37.87 614 ILE B O 1
ATOM 10646 N N . PRO B 1 628 ? 159.854 185.751 126.095 1.00 50.61 615 PRO B N 1
ATOM 10647 C CA . PRO B 1 628 ? 160.778 185.649 124.954 1.00 47.91 615 PRO B CA 1
ATOM 10648 C C . PRO B 1 628 ? 161.925 184.678 125.170 1.00 47.94 615 PRO B C 1
ATOM 10649 O O . PRO B 1 628 ? 162.301 183.962 124.235 1.00 53.26 615 PRO B O 1
ATOM 10653 N N . TRP B 1 629 ? 162.499 184.632 126.370 1.00 49.14 616 TRP B N 1
ATOM 10654 C CA . TRP B 1 629 ? 163.702 183.849 126.616 1.00 52.85 616 TRP B CA 1
ATOM 10655 C C . TRP B 1 629 ? 163.414 182.381 126.889 1.00 57.11 616 TRP B C 1
ATOM 10656 O O . TRP B 1 629 ? 164.354 181.587 126.991 1.00 56.49 616 TRP B O 1
ATOM 10667 N N . LEU B 1 630 ? 162.148 182.002 127.012 1.00 45.86 617 LEU B N 1
ATOM 10668 C CA . LEU B 1 630 ? 161.777 180.619 127.271 1.00 37.21 617 LEU B CA 1
ATOM 10669 C C . LEU B 1 630 ? 161.291 179.912 126.018 1.00 35.22 617 LEU B C 1
ATOM 10670 O O . LEU B 1 630 ? 161.693 178.772 125.764 1.00 43.18 617 LEU B O 1
ATOM 10675 N N . VAL B 1 631 ? 160.433 180.558 125.227 1.00 33.39 618 VAL B N 1
ATOM 10676 C CA . VAL B 1 631 ? 159.951 179.941 123.995 1.00 35.78 618 VAL B CA 1
ATOM 10677 C C . VAL B 1 631 ? 161.101 179.743 123.018 1.00 38.48 618 VAL B C 1
ATOM 10678 O O . VAL B 1 631 ? 161.172 178.727 122.316 1.00 47.42 618 VAL B O 1
ATOM 10682 N N . SER B 1 632 ? 162.031 180.700 122.971 1.00 36.36 619 SER B N 1
ATOM 10683 C CA . SER B 1 632 ? 163.168 180.582 122.066 1.00 37.10 619 SER B CA 1
ATOM 10684 C C . SER B 1 632 ? 164.023 179.369 122.406 1.00 36.49 619 SER B C 1
ATOM 10685 O O . SER B 1 632 ? 164.492 178.662 121.509 1.00 43.46 619 SER B O 1
ATOM 10688 N N . GLN B 1 633 ? 164.248 179.119 123.696 1.00 44.32 620 GLN B N 1
ATOM 10689 C CA . GLN B 1 633 ? 165.065 177.975 124.089 1.00 45.34 620 GLN B CA 1
ATOM 10690 C C . GLN B 1 633 ? 164.304 176.662 123.935 1.00 41.34 620 GLN B C 1
ATOM 10691 O O . GLN B 1 633 ? 164.868 175.664 123.472 1.00 44.64 620 GLN B O 1
ATOM 10697 N N . GLN B 1 634 ? 163.025 176.638 124.315 1.00 36.12 621 GLN B N 1
ATOM 10698 C CA . GLN B 1 634 ? 162.263 175.395 124.250 1.00 33.71 621 GLN B CA 1
ATOM 10699 C C . GLN B 1 634 ? 162.029 174.956 122.810 1.00 34.26 621 GLN B C 1
ATOM 10700 O O . GLN B 1 634 ? 162.125 173.764 122.498 1.00 38.76 621 GLN B O 1
ATOM 10706 N N . PHE B 1 635 ? 161.714 175.895 121.920 1.00 27.31 622 PHE B N 1
ATOM 10707 C CA . PHE B 1 635 ? 161.375 175.573 120.542 1.00 28.94 622 PHE B CA 1
ATOM 10708 C C . PHE B 1 635 ? 162.539 175.752 119.579 1.00 36.77 622 PHE B C 1
ATOM 10709 O O . PHE B 1 635 ? 162.395 175.431 118.396 1.00 38.84 622 PHE B O 1
ATOM 10717 N N . GLN B 1 636 ? 163.680 176.246 120.055 1.00 41.65 623 GLN B N 1
ATOM 10718 C CA . GLN B 1 636 ? 164.840 176.521 119.208 1.00 42.92 623 GLN B CA 1
ATOM 10719 C C . GLN B 1 636 ? 164.449 177.397 118.020 1.00 47.26 623 GLN B C 1
ATOM 10720 O O . GLN B 1 636 ? 164.782 177.120 116.866 1.00 45.88 623 GLN B O 1
ATOM 10726 N N . ASP B 1 637 ? 163.723 178.469 118.320 1.00 57.50 624 ASP B N 1
ATOM 10727 C CA . ASP B 1 637 ? 163.248 179.419 117.328 1.00 54.33 624 ASP B CA 1
ATOM 10728 C C . ASP B 1 637 ? 163.917 180.770 117.542 1.00 56.14 624 ASP B C 1
ATOM 10729 O O . ASP B 1 637 ? 164.208 181.165 118.674 1.00 59.07 624 ASP B O 1
ATOM 10734 N N . ASP B 1 638 ? 164.163 181.473 116.439 1.00 71.56 625 ASP B N 1
ATOM 10735 C CA . ASP B 1 638 ? 164.839 182.760 116.470 1.00 73.95 625 ASP B CA 1
ATOM 10736 C C . ASP B 1 638 ? 163.954 183.916 116.026 1.00 71.86 625 ASP B C 1
ATOM 10737 O O . ASP B 1 638 ? 164.420 185.060 116.005 1.00 70.33 625 ASP B O 1
ATOM 10742 N N . GLU B 1 639 ? 162.695 183.655 115.673 1.00 69.49 626 GLU B N 1
ATOM 10743 C CA . GLU B 1 639 ? 161.805 184.688 115.164 1.00 66.79 626 GLU B CA 1
ATOM 10744 C C . GLU B 1 639 ? 160.782 185.171 116.183 1.00 67.93 626 GLU B C 1
ATOM 10745 O O . GLU B 1 639 ? 160.207 186.248 115.992 1.00 68.68 626 GLU B O 1
ATOM 10751 N N . PHE B 1 640 ? 160.534 184.406 117.247 1.00 53.66 627 PHE B N 1
ATOM 10752 C CA . PHE B 1 640 ? 159.547 184.821 118.237 1.00 44.11 627 PHE B CA 1
ATOM 10753 C C . PHE B 1 640 ? 160.081 185.937 119.125 1.00 47.29 627 PHE B C 1
ATOM 10754 O O . PHE B 1 640 ? 159.347 186.872 119.464 1.00 53.62 627 PHE B O 1
ATOM 10762 N N . ALA B 1 641 ? 161.356 185.861 119.509 1.00 55.75 628 ALA B N 1
ATOM 10763 C CA . ALA B 1 641 ? 161.916 186.816 120.458 1.00 58.95 628 ALA B CA 1
ATOM 10764 C C . ALA B 1 641 ? 162.096 188.208 119.870 1.00 60.79 628 ALA B C 1
ATOM 10765 O O . ALA B 1 641 ? 162.413 189.136 120.620 1.00 61.02 628 ALA B O 1
ATOM 10767 N N . SER B 1 642 ? 161.917 188.378 118.563 1.00 59.19 629 SER B N 1
ATOM 10768 C CA . SER B 1 642 ? 162.042 189.682 117.928 1.00 57.15 629 SER B CA 1
ATOM 10769 C C . SER B 1 642 ? 160.722 190.439 117.857 1.00 57.35 629 SER B C 1
ATOM 10770 O O . SER B 1 642 ? 160.700 191.570 117.361 1.00 60.44 629 SER B O 1
ATOM 10773 N N . LEU B 1 643 ? 159.630 189.852 118.337 1.00 49.76 630 LEU B N 1
ATOM 10774 C CA . LEU B 1 643 ? 158.328 190.504 118.314 1.00 51.15 630 LEU B CA 1
ATOM 10775 C C . LEU B 1 643 ? 158.188 191.428 119.522 1.00 57.40 630 LEU B C 1
ATOM 10776 O O . LEU B 1 643 ? 159.155 191.731 120.226 1.00 55.03 630 LEU B O 1
ATOM 10781 N N . SER B 1 644 ? 156.966 191.899 119.765 1.00 54.60 631 SER B N 1
ATOM 10782 C CA . SER B 1 644 ? 156.649 192.737 120.911 1.00 46.91 631 SER B CA 1
ATOM 10783 C C . SER B 1 644 ? 155.412 192.184 121.603 1.00 45.28 631 SER B C 1
ATOM 10784 O O . SER B 1 644 ? 154.433 191.823 120.943 1.00 44.41 631 SER B O 1
ATOM 10787 N N . GLY B 1 645 ? 155.458 192.120 122.932 1.00 30.52 632 GLY B N 1
ATOM 10788 C CA . GLY B 1 645 ? 154.343 191.573 123.683 1.00 29.92 632 GLY B CA 1
ATOM 10789 C C . GLY B 1 645 ? 154.331 192.078 125.107 1.00 36.54 632 GLY B C 1
ATOM 10790 O O . GLY B 1 645 ? 155.233 192.790 125.551 1.00 41.48 632 GLY B O 1
ATOM 10791 N N . ALA B 1 646 ? 153.279 191.694 125.824 1.00 30.83 633 ALA B N 1
ATOM 10792 C CA . ALA B 1 646 ? 153.073 192.098 127.206 1.00 23.17 633 ALA B CA 1
ATOM 10793 C C . ALA B 1 646 ? 152.879 190.869 128.081 1.00 21.12 633 ALA B C 1
ATOM 10794 O O . ALA B 1 646 ? 152.199 189.917 127.686 1.00 26.70 633 ALA B O 1
ATOM 10796 N N . ARG B 1 647 ? 153.475 190.894 129.269 1.00 18.35 634 ARG B N 1
ATOM 10797 C CA . ARG B 1 647 ? 153.339 189.817 130.241 1.00 13.29 634 ARG B CA 1
ATOM 10798 C C . ARG B 1 647 ? 152.549 190.326 131.437 1.00 19.84 634 ARG B C 1
ATOM 10799 O O . ARG B 1 647 ? 152.933 191.322 132.058 1.00 29.59 634 ARG B O 1
ATOM 10807 N N . ILE B 1 648 ? 151.456 189.639 131.762 1.00 10.70 635 ILE B N 1
ATOM 10808 C CA . ILE B 1 648 ? 150.626 189.996 132.909 1.00 11.83 635 ILE B CA 1
ATOM 10809 C C . ILE B 1 648 ? 151.306 189.428 134.151 1.00 17.94 635 ILE B C 1
ATOM 10810 O O . ILE B 1 648 ? 151.193 188.238 134.447 1.00 20.09 635 ILE B O 1
ATOM 10815 N N . VAL B 1 649 ? 152.027 190.283 134.879 1.00 12.87 636 VAL B N 1
ATOM 10816 C CA . VAL B 1 649 ? 152.768 189.823 136.049 1.00 12.93 636 VAL B CA 1
ATOM 10817 C C . VAL B 1 649 ? 151.818 189.441 137.175 1.00 23.68 636 VAL B C 1
ATOM 10818 O O . VAL B 1 649 ? 151.993 188.405 137.825 1.00 33.25 636 VAL B O 1
ATOM 10822 N N . ARG B 1 650 ? 150.802 190.262 137.427 1.00 19.31 637 ARG B N 1
ATOM 10823 C CA . ARG B 1 650 ? 149.878 189.997 138.519 1.00 13.95 637 ARG B CA 1
ATOM 10824 C C . ARG B 1 650 ? 148.508 190.562 138.183 1.00 12.43 637 ARG B C 1
ATOM 10825 O O . ARG B 1 650 ? 148.400 191.618 137.558 1.00 23.74 637 ARG B O 1
ATOM 10833 N N . ILE B 1 651 ? 147.469 189.845 138.600 1.00 11.29 638 ILE B N 1
ATOM 10834 C CA . ILE B 1 651 ? 146.094 190.317 138.495 1.00 21.39 638 ILE B CA 1
ATOM 10835 C C . ILE B 1 651 ? 145.295 189.719 139.646 1.00 30.24 638 ILE B C 1
ATOM 10836 O O . ILE B 1 651 ? 145.258 188.497 139.819 1.00 41.50 638 ILE B O 1
ATOM 10841 N N . ALA B 1 652 ? 144.670 190.571 140.455 1.00 17.44 639 ALA B N 1
ATOM 10842 C CA . ALA B 1 652 ? 143.950 190.104 141.631 1.00 13.58 639 ALA B CA 1
ATOM 10843 C C . ALA B 1 652 ? 142.762 191.012 141.898 1.00 21.97 639 ALA B C 1
ATOM 10844 O O . ALA B 1 652 ? 142.870 192.234 141.776 1.00 27.43 639 ALA B O 1
ATOM 10846 N N . THR B 1 653 ? 141.638 190.411 142.272 1.00 31.20 640 THR B N 1
ATOM 10847 C CA . THR B 1 653 ? 140.416 191.139 142.577 1.00 35.20 640 THR B CA 1
ATOM 10848 C C . THR B 1 653 ? 140.184 191.162 144.085 1.00 40.60 640 THR B C 1
ATOM 10849 O O . THR B 1 653 ? 140.942 190.583 144.867 1.00 38.05 640 THR B O 1
ATOM 10853 N N . ASN B 1 654 ? 139.121 191.847 144.485 1.00 43.90 641 ASN B N 1
ATOM 10854 C CA . ASN B 1 654 ? 138.773 191.941 145.898 1.00 44.34 641 ASN B CA 1
ATOM 10855 C C . ASN B 1 654 ? 138.242 190.599 146.388 1.00 43.79 641 ASN B C 1
ATOM 10856 O O . ASN B 1 654 ? 137.323 190.044 145.776 1.00 45.16 641 ASN B O 1
ATOM 10861 N N . PRO B 1 655 ? 138.792 190.046 147.472 1.00 40.89 642 PRO B N 1
ATOM 10862 C CA . PRO B 1 655 ? 138.346 188.716 147.920 1.00 40.22 642 PRO B CA 1
ATOM 10863 C C . PRO B 1 655 ? 136.864 188.642 148.234 1.00 43.67 642 PRO B C 1
ATOM 10864 O O . PRO B 1 655 ? 136.267 187.567 148.098 1.00 48.36 642 PRO B O 1
ATOM 10868 N N . ASP B 1 656 ? 136.248 189.747 148.654 1.00 43.69 643 ASP B N 1
ATOM 10869 C CA . ASP B 1 656 ? 134.811 189.755 148.891 1.00 44.99 643 ASP B CA 1
ATOM 10870 C C . ASP B 1 656 ? 134.001 189.830 147.603 1.00 47.34 643 ASP B C 1
ATOM 10871 O O . ASP B 1 656 ? 132.816 189.482 147.612 1.00 50.14 643 ASP B O 1
ATOM 10876 N N . TYR B 1 657 ? 134.610 190.269 146.501 1.00 48.13 644 TYR B N 1
ATOM 10877 C CA . TYR B 1 657 ? 133.912 190.447 145.235 1.00 47.75 644 TYR B CA 1
ATOM 10878 C C . TYR B 1 657 ? 134.262 189.379 144.205 1.00 49.32 644 TYR B C 1
ATOM 10879 O O . TYR B 1 657 ? 133.969 189.561 143.019 1.00 50.08 644 TYR B O 1
ATOM 10888 N N . MET B 1 658 ? 134.878 188.277 144.621 1.00 48.51 645 MET B N 1
ATOM 10889 C CA . MET B 1 658 ? 135.331 187.277 143.668 1.00 47.41 645 MET B CA 1
ATOM 10890 C C . MET B 1 658 ? 134.151 186.536 143.046 1.00 45.40 645 MET B C 1
ATOM 10891 O O . MET B 1 658 ? 133.054 186.470 143.607 1.00 45.86 645 MET B O 1
ATOM 10896 N N . SER B 1 659 ? 134.399 185.978 141.860 1.00 42.98 646 SER B N 1
ATOM 10897 C CA . SER B 1 659 ? 133.423 185.165 141.134 1.00 42.60 646 SER B CA 1
ATOM 10898 C C . SER B 1 659 ? 132.140 185.941 140.845 1.00 39.17 646 SER B C 1
ATOM 10899 O O . SER B 1 659 ? 131.033 185.434 141.027 1.00 41.25 646 SER B O 1
ATOM 10902 N N . MET B 1 660 ? 132.288 187.187 140.386 1.00 44.71 647 MET B N 1
ATOM 10903 C CA . MET B 1 660 ? 131.143 187.989 139.975 1.00 49.51 647 MET B CA 1
ATOM 10904 C C . MET B 1 660 ? 131.388 188.763 138.682 1.00 52.64 647 MET B C 1
ATOM 10905 O O . MET B 1 660 ? 130.517 189.535 138.268 1.00 52.02 647 MET B O 1
ATOM 10910 N N . GLY B 1 661 ? 132.538 188.581 138.036 1.00 45.82 648 GLY B N 1
ATOM 10911 C CA . GLY B 1 661 ? 132.747 189.083 136.693 1.00 42.33 648 GLY B CA 1
ATOM 10912 C C . GLY B 1 661 ? 133.626 190.304 136.536 1.00 40.48 648 GLY B C 1
ATOM 10913 O O . GLY B 1 661 ? 133.601 190.920 135.466 1.00 35.83 648 GLY B O 1
ATOM 10914 N N . TYR B 1 662 ? 134.406 190.676 137.552 1.00 39.38 649 TYR B N 1
ATOM 10915 C CA . TYR B 1 662 ? 135.221 191.881 137.431 1.00 40.88 649 TYR B CA 1
ATOM 10916 C C . TYR B 1 662 ? 136.583 191.608 136.805 1.00 41.95 649 TYR B C 1
ATOM 10917 O O . TYR B 1 662 ? 137.074 192.433 136.025 1.00 50.73 649 TYR B O 1
ATOM 10926 N N . GLY B 1 663 ? 137.209 190.477 137.129 1.00 26.72 650 GLY B N 1
ATOM 10927 C CA . GLY B 1 663 ? 138.491 190.159 136.521 1.00 22.12 650 GLY B CA 1
ATOM 10928 C C . GLY B 1 663 ? 138.393 189.976 135.019 1.00 25.96 650 GLY B C 1
ATOM 10929 O O . GLY B 1 663 ? 139.253 190.447 134.269 1.00 33.47 650 GLY B O 1
ATOM 10930 N N . SER B 1 664 ? 137.342 189.294 134.560 1.00 22.89 651 SER B N 1
ATOM 10931 C CA . SER B 1 664 ? 137.135 189.122 133.127 1.00 20.93 651 SER B CA 1
ATOM 10932 C C . SER B 1 664 ? 136.897 190.459 132.436 1.00 28.49 651 SER B C 1
ATOM 10933 O O . SER B 1 664 ? 137.419 190.699 131.341 1.00 33.63 651 SER B O 1
ATOM 10936 N N . LYS B 1 665 ? 136.105 191.338 133.056 1.00 27.09 652 LYS B N 1
ATOM 10937 C CA . LYS B 1 665 ? 135.858 192.652 132.471 1.00 23.94 652 LYS B CA 1
ATOM 10938 C C . LYS B 1 665 ? 137.141 193.466 132.377 1.00 28.88 652 LYS B C 1
ATOM 10939 O O . LYS B 1 665 ? 137.400 194.113 131.355 1.00 39.89 652 LYS B O 1
ATOM 10945 N N . ALA B 1 666 ? 137.960 193.446 133.431 1.00 18.28 653 ALA B N 1
ATOM 10946 C CA . ALA B 1 666 ? 139.230 194.163 133.386 1.00 12.87 653 ALA B CA 1
ATOM 10947 C C . ALA B 1 666 ? 140.159 193.596 132.322 1.00 19.68 653 ALA B C 1
ATOM 10948 O O . ALA B 1 666 ? 140.827 194.360 131.614 1.00 29.62 653 ALA B O 1
ATOM 10950 N N . LEU B 1 667 ? 140.213 192.268 132.193 1.00 23.82 654 LEU B N 1
ATOM 10951 C CA . LEU B 1 667 ? 141.056 191.653 131.172 1.00 25.31 654 LEU B CA 1
ATOM 10952 C C . LEU B 1 667 ? 140.598 192.041 129.771 1.00 26.65 654 LEU B C 1
ATOM 10953 O O . LEU B 1 667 ? 141.418 192.390 128.912 1.00 29.92 654 LEU B O 1
ATOM 10958 N N . GLN B 1 668 ? 139.286 191.992 129.524 1.00 21.77 655 GLN B N 1
ATOM 10959 C CA . GLN B 1 668 ? 138.764 192.371 128.216 1.00 22.88 655 GLN B CA 1
ATOM 10960 C C . GLN B 1 668 ? 139.038 193.839 127.915 1.00 26.54 655 GLN B C 1
ATOM 10961 O O . GLN B 1 668 ? 139.392 194.192 126.784 1.00 32.89 655 GLN B O 1
ATOM 10967 N N . LEU B 1 669 ? 138.873 194.712 128.911 1.00 20.18 656 LEU B N 1
ATOM 10968 C CA . LEU B 1 669 ? 139.150 196.127 128.694 1.00 21.74 656 LEU B CA 1
ATOM 10969 C C . LEU B 1 669 ? 140.622 196.373 128.396 1.00 25.62 656 LEU B C 1
ATOM 10970 O O . LEU B 1 669 ? 140.945 197.182 127.520 1.00 32.79 656 LEU B O 1
ATOM 10975 N N . LEU B 1 670 ? 141.527 195.689 129.099 1.00 27.30 657 LEU B N 1
ATOM 10976 C CA . LEU B 1 670 ? 142.949 195.830 128.797 1.00 25.69 657 LEU B CA 1
ATOM 10977 C C . LEU B 1 670 ? 143.267 195.336 127.391 1.00 33.12 657 LEU B C 1
ATOM 10978 O O . LEU B 1 670 ? 144.042 195.971 126.661 1.00 39.97 657 LEU B O 1
ATOM 10983 N N . VAL B 1 671 ? 142.674 194.206 126.994 1.00 32.77 658 VAL B N 1
ATOM 10984 C CA . VAL B 1 671 ? 142.907 193.667 125.656 1.00 28.70 658 VAL B CA 1
ATOM 10985 C C . VAL B 1 671 ? 142.437 194.657 124.598 1.00 32.90 658 VAL B C 1
ATOM 10986 O O . VAL B 1 671 ? 143.152 194.946 123.631 1.00 34.24 658 VAL B O 1
ATOM 10990 N N . ASP B 1 672 ? 141.233 195.208 124.776 1.00 39.47 659 ASP B N 1
ATOM 10991 C CA . ASP B 1 672 ? 140.725 196.196 123.831 1.00 39.79 659 ASP B CA 1
ATOM 10992 C C . ASP B 1 672 ? 141.587 197.449 123.811 1.00 37.47 659 ASP B C 1
ATOM 10993 O O . ASP B 1 672 ? 141.766 198.061 122.753 1.00 40.12 659 ASP B O 1
ATOM 10998 N N . TYR B 1 673 ? 142.125 197.850 124.963 1.00 34.82 660 TYR B N 1
ATOM 10999 C CA . TYR B 1 673 ? 143.029 198.992 124.994 1.00 36.61 660 TYR B CA 1
ATOM 11000 C C . TYR B 1 673 ? 144.275 198.727 124.163 1.00 39.28 660 TYR B C 1
ATOM 11001 O O . TYR B 1 673 ? 144.726 199.599 123.414 1.00 45.48 660 TYR B O 1
ATOM 11010 N N . TYR B 1 674 ? 144.843 197.526 124.274 1.00 37.28 661 TYR B N 1
ATOM 11011 C CA . TYR B 1 674 ? 146.044 197.220 123.507 1.00 34.63 661 TYR B CA 1
ATOM 11012 C C . TYR B 1 674 ? 145.752 196.890 122.050 1.00 40.01 661 TYR B C 1
ATOM 11013 O O . TYR B 1 674 ? 146.695 196.782 121.258 1.00 44.52 661 TYR B O 1
ATOM 11022 N N . GLU B 1 675 ? 144.484 196.736 121.677 1.00 46.24 662 GLU B N 1
ATOM 11023 C CA . GLU B 1 675 ? 144.086 196.524 120.293 1.00 44.10 662 GLU B CA 1
ATOM 11024 C C . GLU B 1 675 ? 143.729 197.821 119.578 1.00 43.56 662 GLU B C 1
ATOM 11025 O O . GLU B 1 675 ? 143.260 197.776 118.437 1.00 43.59 662 GLU B O 1
ATOM 11031 N N . GLY B 1 676 ? 143.940 198.967 120.218 1.00 45.30 663 GLY B N 1
ATOM 11032 C CA . GLY B 1 676 ? 143.585 200.249 119.631 1.00 42.19 663 GLY B CA 1
ATOM 11033 C C . GLY B 1 676 ? 142.096 200.476 119.474 1.00 44.87 663 GLY B C 1
ATOM 11034 O O . GLY B 1 676 ? 141.662 201.018 118.450 1.00 46.32 663 GLY B O 1
ATOM 11035 N N . LYS B 1 677 ? 141.302 200.076 120.463 1.00 49.66 664 LYS B N 1
ATOM 11036 C CA . LYS B 1 677 ? 139.855 200.240 120.423 1.00 49.63 664 LYS B CA 1
ATOM 11037 C C . LYS B 1 677 ? 139.380 201.514 121.108 1.00 50.46 664 LYS B C 1
ATOM 11038 O O . LYS B 1 677 ? 138.179 201.797 121.095 1.00 53.45 664 LYS B O 1
ATOM 11044 N N . PHE B 1 678 ? 140.284 202.287 121.705 1.00 52.46 665 PHE B N 1
ATOM 11045 C CA . PHE B 1 678 ? 139.936 203.521 122.399 1.00 53.46 665 PHE B CA 1
ATOM 11046 C C . PHE B 1 678 ? 140.596 204.690 121.683 1.00 54.52 665 PHE B C 1
ATOM 11047 O O . PHE B 1 678 ? 141.821 204.714 121.527 1.00 56.73 665 PHE B O 1
ATOM 11055 N N . ALA B 1 679 ? 139.788 205.655 121.260 1.00 60.20 666 ALA B N 1
ATOM 11056 C CA . ALA B 1 679 ? 140.293 206.813 120.534 1.00 60.88 666 ALA B CA 1
ATOM 11057 C C . ALA B 1 679 ? 140.322 208.049 121.426 1.00 62.30 666 ALA B C 1
ATOM 11058 O O . ALA B 1 679 ? 140.984 209.038 121.111 1.00 61.43 666 ALA B O 1
ATOM 11060 N N . LEU B 1 718 ? 153.310 217.333 139.643 1.00 56.04 705 LEU B N 1
ATOM 11061 C CA . LEU B 1 718 ? 152.490 216.239 140.150 1.00 58.40 705 LEU B CA 1
ATOM 11062 C C . LEU B 1 718 ? 151.312 215.954 139.223 1.00 59.70 705 LEU B C 1
ATOM 11063 O O . LEU B 1 718 ? 150.249 216.560 139.358 1.00 59.47 705 LEU B O 1
ATOM 11068 N N . PRO B 1 719 ? 151.503 215.031 138.287 1.00 54.04 706 PRO B N 1
ATOM 11069 C CA . PRO B 1 719 ? 150.428 214.674 137.356 1.00 47.68 706 PRO B CA 1
ATOM 11070 C C . PRO B 1 719 ? 149.282 213.999 138.085 1.00 49.98 706 PRO B C 1
ATOM 11071 O O . PRO B 1 719 ? 149.467 213.475 139.193 1.00 53.82 706 PRO B O 1
ATOM 11075 N N . PRO B 1 720 ? 148.079 214.012 137.512 1.00 49.53 707 PRO B N 1
ATOM 11076 C CA . PRO B 1 720 ? 146.940 213.369 138.179 1.00 52.98 707 PRO B CA 1
ATOM 11077 C C . PRO B 1 720 ? 147.179 211.882 138.392 1.00 53.67 707 PRO B C 1
ATOM 11078 O O . PRO B 1 720 ? 147.781 211.203 137.558 1.00 56.64 707 PRO B O 1
ATOM 11082 N N . LEU B 1 721 ? 146.699 211.381 139.533 1.00 42.72 708 LEU B N 1
ATOM 11083 C CA . LEU B 1 721 ? 146.897 209.976 139.871 1.00 45.03 708 LEU B CA 1
ATOM 11084 C C . LEU B 1 721 ? 146.200 209.060 138.872 1.00 44.32 708 LEU B C 1
ATOM 11085 O O . LEU B 1 721 ? 146.756 208.032 138.468 1.00 40.28 708 LEU B O 1
ATOM 11090 N N . PHE B 1 722 ? 144.988 209.415 138.459 1.00 47.76 709 PHE B N 1
ATOM 11091 C CA . PHE B 1 722 ? 144.176 208.587 137.578 1.00 43.14 709 PHE B CA 1
ATOM 11092 C C . PHE B 1 722 ? 144.092 209.223 136.199 1.00 45.65 709 PHE B C 1
ATOM 11093 O O . PHE B 1 722 ? 143.771 210.409 136.075 1.00 51.29 709 PHE B O 1
ATOM 11101 N N . SER B 1 723 ? 144.376 208.431 135.169 1.00 43.96 710 SER B N 1
ATOM 11102 C CA . SER B 1 723 ? 144.296 208.870 133.783 1.00 46.26 710 SER B CA 1
ATOM 11103 C C . SER B 1 723 ? 143.380 207.926 133.020 1.00 42.25 710 SER B C 1
ATOM 11104 O O . SER B 1 723 ? 143.533 206.704 133.107 1.00 47.38 710 SER B O 1
ATOM 11107 N N . LYS B 1 724 ? 142.430 208.491 132.282 1.00 42.95 711 LYS B N 1
ATOM 11108 C CA . LYS B 1 724 ? 141.526 207.676 131.484 1.00 44.56 711 LYS B CA 1
ATOM 11109 C C . LYS B 1 724 ? 142.273 207.032 130.323 1.00 46.20 711 LYS B C 1
ATOM 11110 O O . LYS B 1 724 ? 143.279 207.554 129.835 1.00 49.64 711 LYS B O 1
ATOM 11116 N N . LEU B 1 725 ? 141.770 205.876 129.883 1.00 41.61 712 LEU B N 1
ATOM 11117 C CA . LEU B 1 725 ? 142.419 205.163 128.788 1.00 44.01 712 LEU B CA 1
ATOM 11118 C C . LEU B 1 725 ? 142.320 205.928 127.475 1.00 45.34 712 LEU B C 1
ATOM 11119 O O . LEU B 1 725 ? 143.221 205.834 126.636 1.00 49.75 712 LEU B O 1
ATOM 11124 N N . SER B 1 726 ? 141.242 206.691 127.280 1.00 52.42 713 SER B N 1
ATOM 11125 C CA . SER B 1 726 ? 141.070 207.441 126.043 1.00 53.34 713 SER B CA 1
ATOM 11126 C C . SER B 1 726 ? 142.076 208.574 125.900 1.00 51.93 713 SER B C 1
ATOM 11127 O O . SER B 1 726 ? 142.244 209.099 124.795 1.00 55.28 713 SER B O 1
ATOM 11130 N N . GLU B 1 727 ? 142.743 208.965 126.983 1.00 54.40 714 GLU B N 1
ATOM 11131 C CA . GLU B 1 727 ? 143.681 210.078 126.953 1.00 56.82 714 GLU B CA 1
ATOM 11132 C C . GLU B 1 727 ? 145.111 209.658 126.640 1.00 55.59 714 GLU B C 1
ATOM 11133 O O . GLU B 1 727 ? 145.970 210.531 126.474 1.00 58.62 714 GLU B O 1
ATOM 11139 N N . ARG B 1 728 ? 145.392 208.360 126.555 1.00 51.08 715 ARG B N 1
ATOM 11140 C CA . ARG B 1 728 ? 146.736 207.873 126.282 1.00 54.35 715 ARG B CA 1
ATOM 11141 C C . ARG B 1 728 ? 146.708 206.906 125.109 1.00 57.38 715 ARG B C 1
ATOM 11142 O O . ARG B 1 728 ? 145.776 206.109 124.971 1.00 60.12 715 ARG B O 1
ATOM 11150 N N . ARG B 1 729 ? 147.735 206.987 124.261 1.00 57.96 716 ARG B N 1
ATOM 11151 C CA . ARG B 1 729 ? 147.840 206.124 123.089 1.00 53.37 716 ARG B CA 1
ATOM 11152 C C . ARG B 1 729 ? 148.532 204.819 123.462 1.00 57.81 716 ARG B C 1
ATOM 11153 O O . ARG B 1 729 ? 149.651 204.848 123.987 1.00 60.91 716 ARG B O 1
ATOM 11161 N N . PRO B 1 730 ? 147.910 203.669 123.204 1.00 54.71 717 PRO B N 1
ATOM 11162 C CA . PRO B 1 730 ? 148.517 202.393 123.602 1.00 51.69 717 PRO B CA 1
ATOM 11163 C C . PRO B 1 730 ? 149.734 202.026 122.772 1.00 51.89 717 PRO B C 1
ATOM 11164 O O . PRO B 1 730 ? 150.159 202.788 121.897 1.00 51.12 717 PRO B O 1
ATOM 11168 N N . GLU B 1 731 ? 150.302 200.858 123.045 1.00 57.87 718 GLU B N 1
ATOM 11169 C CA . GLU B 1 731 ? 151.435 200.336 122.300 1.00 59.76 718 GLU B CA 1
ATOM 11170 C C . GLU B 1 731 ? 150.961 199.354 121.236 1.00 57.94 718 GLU B C 1
ATOM 11171 O O . GLU B 1 731 ? 149.853 198.817 121.299 1.00 59.11 718 GLU B O 1
ATOM 11177 N N . LYS B 1 732 ? 151.821 199.124 120.248 1.00 50.58 719 LYS B N 1
ATOM 11178 C CA . LYS B 1 732 ? 151.545 198.158 119.192 1.00 49.57 719 LYS B CA 1
ATOM 11179 C C . LYS B 1 732 ? 152.178 196.830 119.586 1.00 53.98 719 LYS B C 1
ATOM 11180 O O . LYS B 1 732 ? 153.405 196.687 119.569 1.00 56.87 719 LYS B O 1
ATOM 11186 N N . LEU B 1 733 ? 151.341 195.860 119.940 1.00 48.17 720 LEU B N 1
ATOM 11187 C CA . LEU B 1 733 ? 151.792 194.589 120.480 1.00 49.51 720 LEU B CA 1
ATOM 11188 C C . LEU B 1 733 ? 151.234 193.441 119.652 1.00 49.94 720 LEU B C 1
ATOM 11189 O O . LEU B 1 733 ? 150.139 193.532 119.089 1.00 47.05 720 LEU B O 1
ATOM 11194 N N . ASP B 1 734 ? 152.003 192.355 119.583 1.00 39.06 721 ASP B N 1
ATOM 11195 C CA . ASP B 1 734 ? 151.613 191.181 118.814 1.00 34.92 721 ASP B CA 1
ATOM 11196 C C . ASP B 1 734 ? 150.913 190.132 119.667 1.00 38.09 721 ASP B C 1
ATOM 11197 O O . ASP B 1 734 ? 149.982 189.473 119.195 1.00 40.34 721 ASP B O 1
ATOM 11202 N N . TYR B 1 735 ? 151.340 189.967 120.917 1.00 36.37 722 TYR B N 1
ATOM 11203 C CA . TYR B 1 735 ? 150.808 188.918 121.773 1.00 30.25 722 TYR B CA 1
ATOM 11204 C C . TYR B 1 735 ? 150.754 189.411 123.211 1.00 37.84 722 TYR B C 1
ATOM 11205 O O . TYR B 1 735 ? 151.362 190.423 123.568 1.00 41.36 722 TYR B O 1
ATOM 11214 N N . VAL B 1 736 ? 150.004 188.681 124.033 1.00 29.43 723 VAL B N 1
ATOM 11215 C CA . VAL B 1 736 ? 149.988 188.869 125.479 1.00 25.06 723 VAL B CA 1
ATOM 11216 C C . VAL B 1 736 ? 150.103 187.494 126.127 1.00 19.01 723 VAL B C 1
ATOM 11217 O O . VAL B 1 736 ? 149.497 186.527 125.654 1.00 22.84 723 VAL B O 1
ATOM 11221 N N . GLY B 1 737 ? 150.921 187.395 127.176 1.00 9.07 724 GLY B N 1
ATOM 11222 C CA . GLY B 1 737 ? 151.224 186.116 127.775 1.00 2.76 724 GLY B CA 1
ATOM 11223 C C . GLY B 1 737 ? 151.204 186.182 129.289 1.00 13.89 724 GLY B C 1
ATOM 11224 O O . GLY B 1 737 ? 151.364 187.240 129.894 1.00 26.45 724 GLY B O 1
ATOM 11225 N N . VAL B 1 738 ? 151.009 185.012 129.897 1.00 12.24 725 VAL B N 1
ATOM 11226 C CA . VAL B 1 738 ? 150.936 184.883 131.347 1.00 11.00 725 VAL B CA 1
ATOM 11227 C C . VAL B 1 738 ? 151.617 183.588 131.771 1.00 16.37 725 VAL B C 1
ATOM 11228 O O . VAL B 1 738 ? 151.618 182.594 131.041 1.00 24.26 725 VAL B O 1
ATOM 11232 N N . SER B 1 739 ? 152.219 183.616 132.959 1.00 19.46 726 SER B N 1
ATOM 11233 C CA . SER B 1 739 ? 152.853 182.451 133.561 1.00 9.79 726 SER B CA 1
ATOM 11234 C C . SER B 1 739 ? 152.286 182.259 134.959 1.00 19.76 726 SER B C 1
ATOM 11235 O O . SER B 1 739 ? 152.220 183.213 135.738 1.00 36.19 726 SER B O 1
ATOM 11238 N N . TYR B 1 740 ? 151.876 181.034 135.275 1.00 11.98 727 TYR B N 1
ATOM 11239 C CA . TYR B 1 740 ? 151.217 180.767 136.546 1.00 8.62 727 TYR B CA 1
ATOM 11240 C C . TYR B 1 740 ? 151.360 179.290 136.880 1.00 22.62 727 TYR B C 1
ATOM 11241 O O . TYR B 1 740 ? 151.722 178.474 136.032 1.00 33.84 727 TYR B O 1
ATOM 11250 N N . GLY B 1 741 ? 151.074 178.958 138.138 1.00 25.87 728 GLY B N 1
ATOM 11251 C CA . GLY B 1 741 ? 151.069 177.566 138.565 1.00 20.11 728 GLY B CA 1
ATOM 11252 C C . GLY B 1 741 ? 149.749 176.909 138.212 1.00 23.45 728 GLY B C 1
ATOM 11253 O O . GLY B 1 741 ? 148.677 177.438 138.519 1.00 28.27 728 GLY B O 1
ATOM 11254 N N . LEU B 1 742 ? 149.826 175.743 137.579 1.00 18.83 729 LEU B N 1
ATOM 11255 C CA . LEU B 1 742 ? 148.651 175.147 136.955 1.00 20.88 729 LEU B CA 1
ATOM 11256 C C . LEU B 1 742 ? 147.624 174.706 137.991 1.00 26.93 729 LEU B C 1
ATOM 11257 O O . LEU B 1 742 ? 147.957 174.040 138.975 1.00 23.50 729 LEU B O 1
ATOM 11262 N N . THR B 1 743 ? 146.369 175.080 137.754 1.00 27.92 730 THR B N 1
ATOM 11263 C CA . THR B 1 743 ? 145.224 174.611 138.521 1.00 26.22 730 THR B CA 1
ATOM 11264 C C . THR B 1 743 ? 144.015 174.651 137.600 1.00 27.05 730 THR B C 1
ATOM 11265 O O . THR B 1 743 ? 143.953 175.473 136.684 1.00 37.64 730 THR B O 1
ATOM 11269 N N . GLN B 1 744 ? 143.056 173.756 137.841 1.00 23.08 731 GLN B N 1
ATOM 11270 C CA . GLN B 1 744 ? 141.897 173.676 136.957 1.00 23.62 731 GLN B CA 1
ATOM 11271 C C . GLN B 1 744 ? 141.080 174.962 136.968 1.00 24.05 731 GLN B C 1
ATOM 11272 O O . GLN B 1 744 ? 140.657 175.435 135.906 1.00 34.28 731 GLN B O 1
ATOM 11278 N N . GLN B 1 745 ? 140.858 175.545 138.148 1.00 21.86 732 GLN B N 1
ATOM 11279 C CA . GLN B 1 745 ? 140.073 176.771 138.248 1.00 29.86 732 GLN B CA 1
ATOM 11280 C C . GLN B 1 745 ? 140.759 177.942 137.553 1.00 34.02 732 GLN B C 1
ATOM 11281 O O . GLN B 1 745 ? 140.093 178.756 136.905 1.00 35.79 732 GLN B O 1
ATOM 11287 N N . LEU B 1 746 ? 142.082 178.050 137.683 1.00 20.22 733 LEU B N 1
ATOM 11288 C CA . LEU B 1 746 ? 142.805 179.125 137.012 1.00 12.14 733 LEU B CA 1
ATOM 11289 C C . LEU B 1 746 ? 142.927 178.867 135.515 1.00 20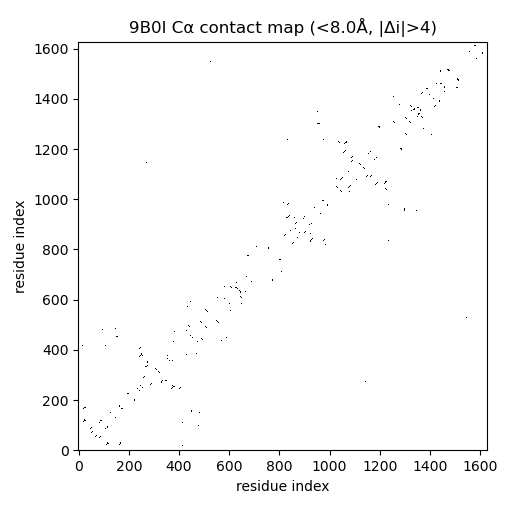.14 733 LEU B C 1
ATOM 11290 O O . LEU B 1 746 ? 142.838 179.806 134.710 1.00 32.02 733 LEU B O 1
ATOM 11295 N N . HIS B 1 747 ? 143.130 177.606 135.127 1.00 23.70 734 HIS B N 1
ATOM 11296 C CA . HIS B 1 747 ? 143.219 177.270 133.711 1.00 16.05 734 HIS B CA 1
ATOM 11297 C C . HIS B 1 747 ? 141.914 177.568 132.989 1.00 17.65 734 HIS B C 1
ATOM 11298 O O . HIS B 1 747 ? 141.931 178.042 131.851 1.00 24.80 734 HIS B O 1
ATOM 11305 N N . LYS B 1 748 ? 140.774 177.283 133.622 1.00 14.90 735 LYS B N 1
ATOM 11306 C CA . LYS B 1 748 ? 139.496 177.598 132.991 1.00 15.63 735 LYS B CA 1
ATOM 11307 C C . LYS B 1 748 ? 139.332 179.097 132.773 1.00 16.65 735 LYS B C 1
ATOM 11308 O O . LYS B 1 748 ? 138.892 179.528 131.698 1.00 20.08 735 LYS B O 1
ATOM 11314 N N . PHE B 1 749 ? 139.695 179.903 133.773 1.00 18.69 736 PHE B N 1
ATOM 11315 C CA . PHE B 1 749 ? 139.608 181.352 133.636 1.00 17.10 736 PHE B CA 1
ATOM 11316 C C . PHE B 1 749 ? 140.494 181.850 132.504 1.00 14.17 736 PHE B C 1
ATOM 11317 O O . PHE B 1 749 ? 140.081 182.705 131.714 1.00 20.92 736 PHE B O 1
ATOM 11325 N N . TRP B 1 750 ? 141.715 181.324 132.406 1.00 20.76 737 TRP B N 1
ATOM 11326 C CA . TRP B 1 750 ? 142.620 181.793 131.361 1.00 9.84 737 TRP B CA 1
ATOM 11327 C C . TRP B 1 750 ? 142.200 181.305 129.978 1.00 15.63 737 TRP B C 1
ATOM 11328 O O . TRP B 1 750 ? 142.383 182.018 128.987 1.00 18.12 737 TRP B O 1
ATOM 11339 N N . LYS B 1 751 ? 141.644 180.095 129.889 1.00 20.77 738 LYS B N 1
ATOM 11340 C CA . LYS B 1 751 ? 141.199 179.570 128.603 1.00 11.57 738 LYS B CA 1
ATOM 11341 C C . LYS B 1 751 ? 139.976 180.315 128.091 1.00 16.74 738 LYS B C 1
ATOM 11342 O O . LYS B 1 751 ? 139.824 180.514 126.881 1.00 16.84 738 LYS B O 1
ATOM 11348 N N . ARG B 1 752 ? 139.084 180.732 128.994 1.00 24.42 739 ARG B N 1
ATOM 11349 C CA . ARG B 1 752 ? 137.920 181.497 128.562 1.00 20.00 739 ARG B CA 1
ATOM 11350 C C . ARG B 1 752 ? 138.308 182.811 127.895 1.00 22.47 739 ARG B C 1
ATOM 11351 O O . ARG B 1 752 ? 137.539 183.332 127.081 1.00 28.59 739 ARG B O 1
ATOM 11359 N N . ALA B 1 753 ? 139.486 183.350 128.206 1.00 16.85 740 ALA B N 1
ATOM 11360 C CA . ALA B 1 753 ? 139.956 184.604 127.636 1.00 19.44 740 ALA B CA 1
ATOM 11361 C C . ALA B 1 753 ? 140.782 184.405 126.370 1.00 21.42 740 ALA B C 1
ATOM 11362 O O . ALA B 1 753 ? 141.533 185.309 125.987 1.00 26.07 740 ALA B O 1
ATOM 11364 N N . GLN B 1 754 ? 140.668 183.241 125.727 1.00 24.51 741 GLN B N 1
ATOM 11365 C CA . GLN B 1 754 ? 141.352 182.945 124.466 1.00 22.06 741 GLN B CA 1
ATOM 11366 C C . GLN B 1 754 ? 142.872 182.978 124.624 1.00 18.51 741 GLN B C 1
ATOM 11367 O O . GLN B 1 754 ? 143.580 183.689 123.911 1.00 21.13 741 GLN B O 1
ATOM 11373 N N . PHE B 1 755 ? 143.372 182.188 125.568 1.00 9.11 742 PHE B N 1
ATOM 11374 C CA . PHE B 1 755 ? 144.798 181.957 125.742 1.00 6.45 742 PHE B CA 1
ATOM 11375 C C . PHE B 1 755 ? 145.099 180.500 125.413 1.00 22.32 742 PHE B C 1
ATOM 11376 O O . PHE B 1 755 ? 144.294 179.612 125.709 1.00 23.12 742 PHE B O 1
ATOM 11384 N N . VAL B 1 756 ? 146.250 180.253 124.793 1.00 25.09 743 VAL B N 1
ATOM 11385 C CA . VAL B 1 756 ? 146.614 178.896 124.386 1.00 13.66 743 VAL B CA 1
ATOM 11386 C C . VAL B 1 756 ? 147.920 178.490 125.060 1.00 13.83 743 VAL B C 1
ATOM 11387 O O . VAL B 1 756 ? 148.840 179.310 125.180 1.00 12.43 743 VAL B O 1
ATOM 11391 N N . PRO B 1 757 ? 148.040 177.249 125.526 1.00 10.24 744 PRO B N 1
ATOM 11392 C CA . PRO B 1 757 ? 149.240 176.843 126.259 1.00 4.27 744 PRO B CA 1
ATOM 11393 C C . PRO B 1 757 ? 150.422 176.593 125.341 1.00 10.19 744 PRO B C 1
ATOM 11394 O O . PRO B 1 757 ? 150.281 176.152 124.199 1.00 24.52 744 PRO B O 1
ATOM 11398 N N . VAL B 1 758 ? 151.607 176.892 125.867 1.00 16.84 745 VAL B N 1
ATOM 11399 C CA . VAL B 1 758 ? 152.850 176.717 125.122 1.00 18.49 745 VAL B CA 1
ATOM 11400 C C . VAL B 1 758 ? 153.888 175.901 125.879 1.00 16.33 745 VAL B C 1
ATOM 11401 O O . VAL B 1 758 ? 154.730 175.237 125.247 1.00 21.31 745 VAL B O 1
ATOM 11405 N N . TYR B 1 759 ? 153.841 175.845 127.207 1.00 10.81 746 TYR B N 1
ATOM 11406 C CA . TYR B 1 759 ? 154.881 175.196 127.989 1.00 5.26 746 TYR B CA 1
ATOM 11407 C C . TYR B 1 759 ? 154.274 174.702 129.294 1.00 13.90 746 TYR B C 1
ATOM 11408 O O . TYR B 1 759 ? 153.273 175.243 129.767 1.00 14.76 746 TYR B O 1
ATOM 11417 N N . LEU B 1 760 ? 154.881 173.658 129.858 1.00 20.20 747 LEU B N 1
ATOM 11418 C CA . LEU B 1 760 ? 154.424 173.099 131.131 1.00 16.69 747 LEU B CA 1
ATOM 11419 C C . LEU B 1 760 ? 155.603 172.383 131.774 1.00 10.69 747 LEU B C 1
ATOM 11420 O O . LEU B 1 760 ? 156.031 171.336 131.279 1.00 16.20 747 LEU B O 1
ATOM 11425 N N . ARG B 1 761 ? 156.119 172.943 132.866 1.00 5.23 748 ARG B N 1
ATOM 11426 C CA . ARG B 1 761 ? 157.319 172.415 133.501 1.00 13.87 748 ARG B CA 1
ATOM 11427 C C . ARG B 1 761 ? 157.064 171.038 134.103 1.00 22.90 748 ARG B C 1
ATOM 11428 O O . ARG B 1 761 ? 155.950 170.710 134.516 1.00 26.45 748 ARG B O 1
ATOM 11436 N N . GLN B 1 762 ? 158.122 170.227 134.152 1.00 22.45 749 GLN B N 1
ATOM 11437 C CA . GLN B 1 762 ? 158.025 168.846 134.609 1.00 14.70 749 GLN B CA 1
ATOM 11438 C C . GLN B 1 762 ? 158.273 168.697 136.106 1.00 22.43 749 GLN B C 1
ATOM 11439 O O . GLN B 1 762 ? 157.653 167.845 136.750 1.00 32.25 749 GLN B O 1
ATOM 11445 N N . THR B 1 763 ? 159.170 169.499 136.673 1.00 26.95 750 THR B N 1
ATOM 11446 C CA . THR B 1 763 ? 159.471 169.443 138.098 1.00 25.59 750 THR B CA 1
ATOM 11447 C C . THR B 1 763 ? 158.514 170.359 138.850 1.00 24.19 750 THR B C 1
ATOM 11448 O O . THR B 1 763 ? 158.424 171.553 138.547 1.00 26.58 750 THR B O 1
ATOM 11452 N N . ALA B 1 764 ? 157.807 169.805 139.830 1.00 24.40 751 ALA B N 1
ATOM 11453 C CA . ALA B 1 764 ? 156.856 170.589 140.603 1.00 30.53 751 ALA B CA 1
ATOM 11454 C C . ALA B 1 764 ? 157.579 171.558 141.533 1.00 34.56 751 ALA B C 1
ATOM 11455 O O . ALA B 1 764 ? 158.717 171.327 141.949 1.00 40.08 751 ALA B O 1
ATOM 11457 N N . ASN B 1 765 ? 156.905 172.660 141.850 1.00 41.48 752 ASN B N 1
ATOM 11458 C CA . ASN B 1 765 ? 157.464 173.637 142.772 1.00 45.89 752 ASN B CA 1
ATOM 11459 C C . ASN B 1 765 ? 157.424 173.107 144.200 1.00 46.78 752 ASN B C 1
ATOM 11460 O O . ASN B 1 765 ? 156.425 172.541 144.650 1.00 48.28 752 ASN B O 1
ATOM 11465 N N . ASP B 1 766 ? 158.530 173.300 144.918 1.00 53.15 753 ASP B N 1
ATOM 11466 C CA . ASP B 1 766 ? 158.621 172.806 146.288 1.00 57.11 753 ASP B CA 1
ATOM 11467 C C . ASP B 1 766 ? 157.708 173.580 147.231 1.00 59.97 753 ASP B C 1
ATOM 11468 O O . ASP B 1 766 ? 157.146 173.002 148.168 1.00 56.09 753 ASP B O 1
ATOM 11473 N N . LEU B 1 767 ? 157.544 174.884 146.997 1.00 62.70 754 LEU B N 1
ATOM 11474 C CA . LEU B 1 767 ? 156.784 175.712 147.926 1.00 60.07 754 LEU B CA 1
ATOM 11475 C C . LEU B 1 767 ? 155.284 175.465 147.824 1.00 59.95 754 LEU B C 1
ATOM 11476 O O . LEU B 1 767 ? 154.560 175.672 148.803 1.00 64.22 754 LEU B O 1
ATOM 11481 N N . THR B 1 768 ? 154.796 175.040 146.662 1.00 48.46 755 THR B N 1
ATOM 11482 C CA . THR B 1 768 ? 153.363 174.865 146.455 1.00 46.96 755 THR B CA 1
ATOM 11483 C C . THR B 1 768 ? 152.980 173.479 145.965 1.00 43.46 755 THR B C 1
ATOM 11484 O O . THR B 1 768 ? 151.957 172.941 146.396 1.00 45.13 755 THR B O 1
ATOM 11488 N N . GLY B 1 769 ? 153.770 172.879 145.080 1.00 38.14 756 GLY B N 1
ATOM 11489 C CA . GLY B 1 769 ? 153.419 171.590 144.519 1.00 35.05 756 GLY B CA 1
ATOM 11490 C C . GLY B 1 769 ? 152.694 171.653 143.196 1.00 44.39 756 GLY B C 1
ATOM 11491 O O . GLY B 1 769 ? 151.838 170.802 142.930 1.00 40.61 756 GLY B O 1
ATOM 11492 N N . GLU B 1 770 ? 153.011 172.635 142.354 1.00 48.47 757 GLU B N 1
ATOM 11493 C CA . GLU B 1 770 ? 152.324 172.845 141.090 1.00 37.45 757 GLU B CA 1
ATOM 11494 C C . GLU B 1 770 ? 153.340 173.102 139.986 1.00 34.70 757 GLU B C 1
ATOM 11495 O O . GLU B 1 770 ? 154.468 173.536 140.235 1.00 34.53 757 GLU B O 1
ATOM 11501 N N . HIS B 1 771 ? 152.919 172.831 138.754 1.00 24.22 758 HIS B N 1
ATOM 11502 C CA . HIS B 1 771 ? 153.759 172.985 137.576 1.00 18.62 758 HIS B CA 1
ATOM 11503 C C . HIS B 1 771 ? 153.457 174.309 136.888 1.00 23.48 758 HIS B C 1
ATOM 11504 O O . HIS B 1 771 ? 152.294 174.693 136.740 1.00 29.00 758 HIS B O 1
ATOM 11511 N N . THR B 1 772 ? 154.511 175.001 136.466 1.00 20.83 759 THR B N 1
ATOM 11512 C CA . THR B 1 772 ? 154.349 176.279 135.788 1.00 14.85 759 THR B CA 1
ATOM 11513 C C . THR B 1 772 ? 153.803 176.079 134.379 1.00 19.05 759 THR B C 1
ATOM 11514 O O . THR B 1 772 ? 154.280 175.228 133.625 1.00 25.83 759 THR B O 1
ATOM 11518 N N . CYS B 1 773 ? 152.795 176.874 134.024 1.00 10.12 760 CYS B N 1
ATOM 11519 C CA . CYS B 1 773 ? 152.166 176.820 132.712 1.00 7.90 760 CYS B CA 1
ATOM 11520 C C . CYS B 1 773 ? 152.220 178.197 132.071 1.00 13.95 760 CYS B C 1
ATOM 11521 O O . CYS B 1 773 ? 152.046 179.212 132.750 1.00 21.18 760 CYS B O 1
ATOM 11524 N N . VAL B 1 774 ? 152.465 178.229 130.764 1.00 17.76 761 VAL B N 1
ATOM 11525 C CA . VAL B 1 774 ? 152.601 179.468 130.006 1.00 10.84 761 VAL B CA 1
ATOM 11526 C C . VAL B 1 774 ? 151.526 179.494 128.931 1.00 11.80 761 VAL B C 1
ATOM 11527 O O . VAL B 1 774 ? 151.360 178.520 128.190 1.00 26.40 761 VAL B O 1
ATOM 11531 N N . MET B 1 775 ? 150.798 180.604 128.847 1.00 5.31 762 MET B N 1
ATOM 11532 C CA . MET B 1 775 ? 149.753 180.780 127.852 1.00 6.12 762 MET B CA 1
ATOM 11533 C C . MET B 1 775 ? 149.955 182.105 127.131 1.00 9.51 762 MET B C 1
ATOM 11534 O O . MET B 1 775 ? 150.390 183.090 127.729 1.00 26.33 762 MET B O 1
ATOM 11539 N N . ILE B 1 776 ? 149.640 182.119 125.837 1.00 4.69 763 ILE B N 1
ATOM 11540 C CA . ILE B 1 776 ? 149.860 183.282 124.983 1.00 7.21 763 ILE B CA 1
ATOM 11541 C C . ILE B 1 776 ? 148.616 183.513 124.137 1.00 10.64 763 ILE B C 1
ATOM 11542 O O . ILE B 1 776 ? 147.983 182.559 123.676 1.00 22.47 763 ILE B O 1
ATOM 11547 N N . ARG B 1 777 ? 148.254 184.781 123.948 1.00 17.81 764 ARG B N 1
ATOM 11548 C CA . ARG B 1 777 ? 147.128 185.161 123.114 1.00 21.68 764 ARG B CA 1
ATOM 11549 C C . ARG B 1 777 ? 147.592 186.077 121.989 1.00 32.80 764 ARG B C 1
ATOM 11550 O O . ARG B 1 777 ? 148.280 187.073 122.254 1.00 26.11 764 ARG B O 1
ATOM 11558 N N . PRO B 1 778 ? 147.235 185.790 120.732 1.00 39.04 765 PRO B N 1
ATOM 11559 C CA . PRO B 1 778 ? 147.609 186.664 119.601 1.00 32.49 765 PRO B CA 1
ATOM 11560 C C . PRO B 1 778 ? 146.627 187.818 119.426 1.00 36.59 765 PRO B C 1
ATOM 11561 O O . PRO B 1 778 ? 145.710 187.795 118.596 1.00 41.28 765 PRO B O 1
ATOM 11565 N N . LEU B 1 779 ? 146.814 188.864 120.223 1.00 42.63 766 LEU B N 1
ATOM 11566 C CA . LEU B 1 779 ? 145.868 189.970 120.271 1.00 43.69 766 LEU B CA 1
ATOM 11567 C C . LEU B 1 779 ? 146.045 190.965 119.131 1.00 46.77 766 LEU B C 1
ATOM 11568 O O . LEU B 1 779 ? 145.209 191.863 118.994 1.00 53.68 766 LEU B O 1
ATOM 11573 N N . GLN B 1 780 ? 147.083 190.823 118.310 1.00 54.50 767 GLN B N 1
ATOM 11574 C CA . GLN B 1 780 ? 147.363 191.826 117.290 1.00 59.89 767 GLN B CA 1
ATOM 11575 C C . GLN B 1 780 ? 146.196 191.953 116.319 1.00 55.51 767 GLN B C 1
ATOM 11576 O O . GLN B 1 780 ? 145.608 190.957 115.890 1.00 56.74 767 GLN B O 1
ATOM 11582 N N . ASP B 1 781 ? 145.858 193.192 115.978 1.00 56.21 768 ASP B N 1
ATOM 11583 C CA . ASP B 1 781 ? 144.693 193.462 115.151 1.00 63.36 768 ASP B CA 1
ATOM 11584 C C . ASP B 1 781 ? 145.037 193.318 113.674 1.00 69.61 768 ASP B C 1
ATOM 11585 O O . ASP B 1 781 ? 145.957 193.973 113.175 1.00 71.92 768 ASP B O 1
ATOM 11590 N N . GLY B 1 782 ? 144.291 192.466 112.978 1.00 66.30 769 GLY B N 1
ATOM 11591 C CA . GLY B 1 782 ? 144.456 192.324 111.539 1.00 60.25 769 GLY B CA 1
ATOM 11592 C C . GLY B 1 782 ? 145.796 191.772 111.106 1.00 61.57 769 GLY B C 1
ATOM 11593 O O . GLY B 1 782 ? 146.393 192.278 110.148 1.00 61.36 769 GLY B O 1
ATOM 11594 N N . ASN B 1 783 ? 146.287 190.743 111.792 1.00 64.91 770 ASN B N 1
ATOM 11595 C CA . ASN B 1 783 ? 147.527 190.076 111.426 1.00 66.96 770 ASN B CA 1
ATOM 11596 C C . ASN B 1 783 ? 147.291 188.573 111.389 1.00 67.12 770 ASN B C 1
ATOM 11597 O O . ASN B 1 783 ? 146.289 188.066 111.898 1.00 68.32 770 ASN B O 1
ATOM 11602 N N . ASP B 1 784 ? 148.227 187.862 110.774 1.00 58.55 771 ASP B N 1
ATOM 11603 C CA . ASP B 1 784 ? 148.087 186.421 110.608 1.00 58.46 771 ASP B CA 1
ATOM 11604 C C . ASP B 1 784 ? 148.412 185.706 111.914 1.00 58.55 771 ASP B C 1
ATOM 11605 O O . ASP B 1 784 ? 149.523 185.862 112.434 1.00 54.86 771 ASP B O 1
ATOM 11610 N N . PRO B 1 785 ? 147.488 184.934 112.478 1.00 53.58 772 PRO B N 1
ATOM 11611 C CA . PRO B 1 785 ? 147.808 184.100 113.646 1.00 45.63 772 PRO B CA 1
ATOM 11612 C C . PRO B 1 785 ? 148.325 182.723 113.232 1.00 52.80 772 PRO B C 1
ATOM 11613 O O . PRO B 1 785 ? 147.677 181.696 113.446 1.00 56.96 772 PRO B O 1
ATOM 11617 N N . SER B 1 786 ? 149.505 182.701 112.612 1.00 50.60 773 SER B N 1
ATOM 11618 C CA . SER B 1 786 ? 150.096 181.462 112.132 1.00 48.63 773 SER B CA 1
ATOM 11619 C C . SER B 1 786 ? 151.404 181.098 112.812 1.00 43.31 773 SER B C 1
ATOM 11620 O O . SER B 1 786 ? 151.748 179.913 112.844 1.00 44.91 773 SER B O 1
ATOM 11623 N N . TRP B 1 787 ? 152.141 182.071 113.350 1.00 33.32 774 TRP B N 1
ATOM 11624 C CA . TRP B 1 787 ? 153.350 181.762 114.101 1.00 30.37 774 TRP B CA 1
ATOM 11625 C C . TRP B 1 787 ? 153.044 181.066 115.419 1.00 37.33 774 TRP B C 1
ATOM 11626 O O . TRP B 1 787 ? 153.940 180.446 116.000 1.00 40.13 774 TRP B O 1
ATOM 11637 N N . LEU B 1 788 ? 151.804 181.160 115.900 1.00 32.43 775 LEU B N 1
ATOM 11638 C CA . LEU B 1 788 ? 151.402 180.548 117.159 1.00 27.16 775 LEU B CA 1
ATOM 11639 C C . LEU B 1 788 ? 150.825 179.153 116.974 1.00 32.94 775 LEU B C 1
ATOM 11640 O O . LEU B 1 788 ? 150.907 178.328 117.895 1.00 36.97 775 LEU B O 1
ATOM 11645 N N . GLY B 1 789 ? 150.242 178.873 115.808 1.00 28.02 776 GLY B N 1
ATOM 11646 C CA . GLY B 1 789 ? 149.741 177.537 115.543 1.00 27.77 776 GLY B CA 1
ATOM 11647 C C . GLY B 1 789 ? 150.832 176.489 115.549 1.00 27.26 776 GLY B C 1
ATOM 11648 O O . GLY B 1 789 ? 150.619 175.369 116.020 1.00 29.93 776 GLY B O 1
ATOM 11649 N N . ALA B 1 790 ? 152.014 176.833 115.035 1.00 25.79 777 ALA B N 1
ATOM 11650 C CA . ALA B 1 790 ? 153.133 175.900 115.066 1.00 23.65 777 ALA B CA 1
ATOM 11651 C C . ALA B 1 790 ? 153.536 175.566 116.496 1.00 25.76 777 ALA B C 1
ATOM 11652 O O . ALA B 1 790 ? 153.749 174.393 116.828 1.00 36.66 777 ALA B O 1
ATOM 11654 N N . PHE B 1 791 ? 153.636 176.583 117.357 1.00 24.95 778 PHE B N 1
ATOM 11655 C CA . PHE B 1 791 ? 153.977 176.345 118.756 1.00 28.34 778 PHE B CA 1
ATOM 11656 C C . PHE B 1 791 ? 152.919 175.495 119.445 1.00 23.73 778 PHE B C 1
ATOM 11657 O O . PHE B 1 791 ? 153.250 174.572 120.200 1.00 26.77 778 PHE B O 1
ATOM 11665 N N . ALA B 1 792 ? 151.642 175.794 119.200 1.00 17.38 779 ALA B N 1
ATOM 11666 C CA . ALA B 1 792 ? 150.575 175.028 119.835 1.00 18.57 779 ALA B CA 1
ATOM 11667 C C . ALA B 1 792 ? 150.583 173.574 119.378 1.00 28.42 779 ALA B C 1
ATOM 11668 O O . ALA B 1 792 ? 150.404 172.663 120.194 1.00 34.82 779 ALA B O 1
ATOM 11670 N N . ALA B 1 793 ? 150.798 173.330 118.082 1.00 21.79 780 ALA B N 1
ATOM 11671 C CA . ALA B 1 793 ? 150.847 171.958 117.587 1.00 13.79 780 ALA B CA 1
ATOM 11672 C C . ALA B 1 793 ? 152.059 171.204 118.120 1.00 19.79 780 ALA B C 1
ATOM 11673 O O . ALA B 1 793 ? 151.951 170.019 118.459 1.00 30.66 780 ALA B O 1
ATOM 11675 N N . ASP B 1 794 ? 153.217 171.865 118.203 1.00 14.44 781 ASP B N 1
ATOM 11676 C CA . ASP B 1 794 ? 154.389 171.213 118.778 1.00 16.38 781 ASP B CA 1
ATOM 11677 C C . ASP B 1 794 ? 154.157 170.855 120.241 1.00 21.81 781 ASP B C 1
ATOM 11678 O O . ASP B 1 794 ? 154.506 169.750 120.679 1.00 29.91 781 ASP B O 1
ATOM 11683 N N . PHE B 1 795 ? 153.558 171.767 121.013 1.00 17.11 782 PHE B N 1
ATOM 11684 C CA . PHE B 1 795 ? 153.250 171.454 122.405 1.00 10.19 782 PHE B CA 1
ATOM 11685 C C . PHE B 1 795 ? 152.249 170.313 122.504 1.00 11.44 782 PHE B C 1
ATOM 11686 O O . PHE B 1 795 ? 152.351 169.467 123.398 1.00 16.46 782 PHE B O 1
ATOM 11694 N N . HIS B 1 796 ? 151.257 170.286 121.614 1.00 11.95 783 HIS B N 1
ATOM 11695 C CA . HIS B 1 796 ? 150.283 169.202 121.643 1.00 14.45 783 HIS B CA 1
ATOM 11696 C C . HIS B 1 796 ? 150.934 167.861 121.342 1.00 19.69 783 HIS B C 1
ATOM 11697 O O . HIS B 1 796 ? 150.550 166.842 121.924 1.00 17.38 783 HIS B O 1
ATOM 11704 N N . LYS B 1 797 ? 151.906 167.836 120.430 1.00 22.30 784 LYS B N 1
ATOM 11705 C CA . LYS B 1 797 ? 152.597 166.584 120.143 1.00 18.70 784 LYS B CA 1
ATOM 11706 C C . LYS B 1 797 ? 153.536 166.178 121.274 1.00 21.69 784 LYS B C 1
ATOM 11707 O O . LYS B 1 797 ? 153.745 164.980 121.494 1.00 19.07 784 LYS B O 1
ATOM 11713 N N . ARG B 1 798 ? 154.105 167.145 121.999 1.00 24.90 785 ARG B N 1
ATOM 11714 C CA . ARG B 1 798 ? 154.983 166.806 123.116 1.00 17.09 785 ARG B CA 1
ATOM 11715 C C . ARG B 1 798 ? 154.211 166.355 124.350 1.00 19.18 785 ARG B C 1
ATOM 11716 O O . ARG B 1 798 ? 154.688 165.488 125.089 1.00 24.55 785 ARG B O 1
ATOM 11724 N N . PHE B 1 799 ? 153.031 166.930 124.592 1.00 17.75 786 PHE B N 1
ATOM 11725 C CA . PHE B 1 799 ? 152.276 166.608 125.799 1.00 9.53 786 PHE B CA 1
ATOM 11726 C C . PHE B 1 799 ? 151.801 165.161 125.793 1.00 12.74 786 PHE B C 1
ATOM 11727 O O . PHE B 1 799 ? 151.766 164.512 126.843 1.00 16.70 786 PHE B O 1
ATOM 11735 N N . LEU B 1 800 ? 151.422 164.643 124.624 1.00 14.37 787 LEU B N 1
ATOM 11736 C CA . LEU B 1 800 ? 150.949 163.265 124.548 1.00 13.57 787 LEU B CA 1
ATOM 11737 C C . LEU B 1 800 ? 152.043 162.283 124.943 1.00 16.57 787 LEU B C 1
ATOM 11738 O O . LEU B 1 800 ? 151.779 161.287 125.626 1.00 20.47 787 LEU B O 1
ATOM 11743 N N . SER B 1 801 ? 153.279 162.540 124.515 1.00 19.35 788 SER B N 1
ATOM 11744 C CA . SER B 1 801 ? 154.379 161.647 124.861 1.00 19.04 788 SER B CA 1
ATOM 11745 C C . SER B 1 801 ? 154.852 161.874 126.291 1.00 21.41 788 SER B C 1
ATOM 11746 O O . SER B 1 801 ? 155.286 160.931 126.962 1.00 30.63 788 SER B O 1
ATOM 11749 N N . LEU B 1 802 ? 154.775 163.114 126.777 1.00 17.99 789 LEU B N 1
ATOM 11750 C CA . LEU B 1 802 ? 155.301 163.449 128.095 1.00 11.51 789 LEU B CA 1
ATOM 11751 C C . LEU B 1 802 ? 154.341 163.118 129.227 1.00 3.82 789 LEU B C 1
ATOM 11752 O O . LEU B 1 802 ? 154.688 163.347 130.389 1.00 8.93 789 LEU B O 1
ATOM 11757 N N . LEU B 1 803 ? 153.149 162.600 128.925 1.00 8.97 790 LEU B N 1
ATOM 11758 C CA . LEU B 1 803 ? 152.203 162.258 129.982 1.00 5.34 790 LEU B CA 1
ATOM 11759 C C . LEU B 1 803 ? 152.721 161.115 130.847 1.00 15.92 790 LEU B C 1
ATOM 11760 O O . LEU B 1 803 ? 152.243 160.911 131.968 1.00 26.52 790 LEU B O 1
ATOM 11765 N N . SER B 1 804 ? 153.683 160.345 130.339 1.00 10.42 791 SER B N 1
ATOM 11766 C CA . SER B 1 804 ? 154.215 159.230 131.116 1.00 12.51 791 SER B CA 1
ATOM 11767 C C . SER B 1 804 ? 155.378 159.668 132.002 1.00 15.38 791 SER B C 1
ATOM 11768 O O . SER B 1 804 ? 155.676 159.019 133.011 1.00 17.45 791 SER B O 1
ATOM 11771 N N . TYR B 1 805 ? 156.046 160.759 131.643 1.00 22.12 792 TYR B N 1
ATOM 11772 C CA . TYR B 1 805 ? 157.184 161.280 132.399 1.00 19.56 792 TYR B CA 1
ATOM 11773 C C . TYR B 1 805 ? 156.715 162.439 133.274 1.00 21.87 792 TYR B C 1
ATOM 11774 O O . TYR B 1 805 ? 156.611 163.577 132.810 1.00 30.31 792 TYR B O 1
ATOM 11783 N N . LYS B 1 806 ? 156.434 162.144 134.541 1.00 12.53 793 LYS B N 1
ATOM 11784 C CA . LYS B 1 806 ? 156.120 163.069 135.624 1.00 23.80 793 LYS B CA 1
ATOM 11785 C C . LYS B 1 806 ? 154.722 163.669 135.508 1.00 24.09 793 LYS B C 1
ATOM 11786 O O . LYS B 1 806 ? 154.279 164.328 136.447 1.00 23.04 793 LYS B O 1
ATOM 11792 N N . PHE B 1 807 ? 154.005 163.462 134.407 1.00 13.88 794 PHE B N 1
ATOM 11793 C CA . PHE B 1 807 ? 152.610 163.863 134.306 1.00 9.77 794 PHE B CA 1
ATOM 11794 C C . PHE B 1 807 ? 151.673 162.689 134.533 1.00 16.05 794 PHE B C 1
ATOM 11795 O O . PHE B 1 807 ? 150.472 162.800 134.274 1.00 23.64 794 PHE B O 1
ATOM 11803 N N . ARG B 1 808 ? 152.212 161.561 134.996 1.00 19.32 795 ARG B N 1
ATOM 11804 C CA . ARG B 1 808 ? 151.388 160.421 135.380 1.00 16.84 795 ARG B CA 1
ATOM 11805 C C . ARG B 1 808 ? 150.530 160.743 136.596 1.00 27.02 795 ARG B C 1
ATOM 11806 O O . ARG B 1 808 ? 149.489 160.114 136.817 1.00 29.12 795 ARG B O 1
ATOM 11814 N N . GLU B 1 809 ? 150.961 161.714 137.406 1.00 28.03 796 GLU B N 1
ATOM 11815 C CA . GLU B 1 809 ? 150.255 162.023 138.644 1.00 28.27 796 GLU B CA 1
ATOM 11816 C C . GLU B 1 809 ? 148.987 162.829 138.387 1.00 29.12 796 GLU B C 1
ATOM 11817 O O . GLU B 1 809 ? 148.044 162.783 139.185 1.00 31.29 796 GLU B O 1
ATOM 11823 N N . PHE B 1 810 ? 148.946 163.574 137.284 1.00 21.04 797 PHE B N 1
ATOM 11824 C CA . PHE B 1 810 ? 147.847 164.479 136.962 1.00 20.65 797 PHE B CA 1
ATOM 11825 C C . PHE B 1 810 ? 146.505 163.760 136.958 1.00 27.25 797 PHE B C 1
ATOM 11826 O O . PHE B 1 810 ? 146.408 162.629 136.467 1.00 27.63 797 PHE B O 1
ATOM 11834 N N . PRO B 1 811 ? 145.457 164.370 137.508 1.00 24.49 798 PRO B N 1
ATOM 11835 C CA . PRO B 1 811 ? 144.109 163.827 137.313 1.00 20.24 798 PRO B CA 1
ATOM 11836 C C . PRO B 1 811 ? 143.745 163.827 135.836 1.00 21.90 798 PRO B C 1
ATOM 11837 O O . PRO B 1 811 ? 144.201 164.675 135.068 1.00 31.49 798 PRO B O 1
ATOM 11841 N N . SER B 1 812 ? 142.920 162.857 135.442 1.00 21.78 799 SER B N 1
ATOM 11842 C CA . SER B 1 812 ? 142.624 162.675 134.024 1.00 22.36 799 SER B CA 1
ATOM 11843 C C . SER B 1 812 ? 141.947 163.903 133.428 1.00 26.77 799 SER B C 1
ATOM 11844 O O . SER B 1 812 ? 142.268 164.313 132.307 1.00 35.55 799 SER B O 1
ATOM 11847 N N . ILE B 1 813 ? 141.009 164.505 134.162 1.00 20.36 800 ILE B N 1
ATOM 11848 C CA . ILE B 1 813 ? 140.274 165.652 133.636 1.00 25.59 800 ILE B CA 1
ATOM 11849 C C . ILE B 1 813 ? 141.202 166.843 133.430 1.00 22.85 800 ILE B C 1
ATOM 11850 O O . ILE B 1 813 ? 141.075 167.587 132.449 1.00 21.87 800 ILE B O 1
ATOM 11855 N N . LEU B 1 814 ? 142.140 167.051 134.356 1.00 16.88 801 LEU B N 1
ATOM 11856 C CA . LEU B 1 814 ? 143.040 168.195 134.250 1.00 18.86 801 LEU B CA 1
ATOM 11857 C C . LEU B 1 814 ? 143.935 168.089 133.022 1.00 26.14 801 LEU B C 1
ATOM 11858 O O . LEU B 1 814 ? 144.179 169.090 132.339 1.00 31.63 801 LEU B O 1
ATOM 11863 N N . ALA B 1 815 ? 144.442 166.890 132.727 1.00 17.91 802 ALA B N 1
ATOM 11864 C CA . ALA B 1 815 ? 145.244 166.705 131.521 1.00 7.59 802 ALA B CA 1
ATOM 11865 C C . ALA B 1 815 ? 144.380 166.774 130.269 1.00 11.05 802 ALA B C 1
ATOM 11866 O O . ALA B 1 815 ? 144.825 167.265 129.224 1.00 17.60 802 ALA B O 1
ATOM 11868 N N . LEU B 1 816 ? 143.143 166.279 130.355 1.00 9.45 803 LEU B N 1
ATOM 11869 C CA . LEU B 1 816 ? 142.247 166.309 129.205 1.00 13.99 803 LEU B CA 1
ATOM 11870 C C . LEU B 1 816 ? 141.926 167.738 128.789 1.00 23.92 803 LEU B C 1
ATOM 11871 O O . LEU B 1 816 ? 141.886 168.048 127.593 1.00 29.28 803 LEU B O 1
ATOM 11876 N N . THR B 1 817 ? 141.684 168.623 129.760 1.00 25.18 804 THR B N 1
ATOM 11877 C CA . THR B 1 817 ? 141.406 170.017 129.420 1.00 17.43 804 THR B CA 1
ATOM 11878 C C . THR B 1 817 ? 142.605 170.693 128.768 1.00 15.61 804 THR B C 1
ATOM 11879 O O . THR B 1 817 ? 142.436 171.457 127.812 1.00 21.73 804 THR B O 1
ATOM 11883 N N . ILE B 1 818 ? 143.816 170.430 129.264 1.00 11.81 805 ILE B N 1
ATOM 11884 C CA . ILE B 1 818 ? 145.010 171.003 128.650 1.00 12.66 805 ILE B CA 1
ATOM 11885 C C . ILE B 1 818 ? 145.181 170.490 127.226 1.00 22.61 805 ILE B C 1
ATOM 11886 O O . ILE B 1 818 ? 145.523 171.254 126.315 1.00 25.75 805 ILE B O 1
ATOM 11891 N N . GLU B 1 819 ? 144.961 169.191 127.012 1.00 19.62 806 GLU B N 1
ATOM 11892 C CA . GLU B 1 819 ? 145.070 168.645 125.663 1.00 14.05 806 GLU B CA 1
ATOM 11893 C C . GLU B 1 819 ? 144.042 169.272 124.729 1.00 22.96 806 GLU B C 1
ATOM 11894 O O . GLU B 1 819 ? 144.368 169.637 123.593 1.00 31.57 806 GLU B O 1
ATOM 11900 N N . GLU B 1 820 ? 142.797 169.408 125.191 1.00 15.39 807 GLU B N 1
ATOM 11901 C CA . GLU B 1 820 ? 141.760 170.010 124.359 1.00 17.29 807 GLU B CA 1
ATOM 11902 C C . GLU B 1 820 ? 142.096 171.455 124.017 1.00 24.50 807 GLU B C 1
ATOM 11903 O O . GLU B 1 820 ? 141.927 171.885 122.870 1.00 31.36 807 GLU B O 1
ATOM 11909 N N . SER B 1 821 ? 142.573 172.220 125.000 1.00 19.19 808 SER B N 1
ATOM 11910 C CA . SER B 1 821 ? 142.932 173.610 124.753 1.00 17.24 808 SER B CA 1
ATOM 11911 C C . SER B 1 821 ? 144.109 173.738 123.794 1.00 22.58 808 SER B C 1
ATOM 11912 O O . SER B 1 821 ? 144.091 174.608 122.917 1.00 27.56 808 SER B O 1
ATOM 11915 N N . ALA B 1 822 ? 145.132 172.890 123.936 1.00 19.34 809 ALA B N 1
ATOM 11916 C CA . ALA B 1 822 ? 146.254 172.935 123.003 1.00 16.28 809 ALA B CA 1
ATOM 11917 C C . ALA B 1 822 ? 145.827 172.552 121.592 1.00 24.69 809 ALA B C 1
ATOM 11918 O O . ALA B 1 822 ? 146.258 173.187 120.622 1.00 26.42 809 ALA B O 1
ATOM 11920 N N . ASN B 1 823 ? 144.982 171.528 121.454 1.00 27.55 810 ASN B N 1
ATOM 11921 C CA . ASN B 1 823 ? 144.502 171.145 120.131 1.00 20.63 810 ASN B CA 1
ATOM 11922 C C . ASN B 1 823 ? 143.671 172.254 119.501 1.00 22.43 810 ASN B C 1
ATOM 11923 O O . ASN B 1 823 ? 143.798 172.525 118.302 1.00 27.41 810 ASN B O 1
ATOM 11928 N N . ALA B 1 824 ? 142.811 172.904 120.288 1.00 25.25 811 ALA B N 1
ATOM 11929 C CA . ALA B 1 824 ? 142.022 174.013 119.769 1.00 30.56 811 ALA B CA 1
ATOM 11930 C C . ALA B 1 824 ? 142.884 175.211 119.395 1.00 29.04 811 ALA B C 1
ATOM 11931 O O . ALA B 1 824 ? 142.573 175.900 118.418 1.00 30.24 811 ALA B O 1
ATOM 11933 N N . GLY B 1 825 ? 143.950 175.483 120.150 1.00 26.80 812 GLY B N 1
ATOM 11934 C CA . GLY B 1 825 ? 144.847 176.564 119.789 1.00 24.60 812 GLY B CA 1
ATOM 11935 C C . GLY B 1 825 ? 145.758 176.259 118.623 1.00 27.00 812 GLY B C 1
ATOM 11936 O O . GLY B 1 825 ? 146.269 177.188 117.991 1.00 30.64 812 GLY B O 1
ATOM 11937 N N . ALA B 1 826 ? 145.982 174.980 118.328 1.00 35.05 813 ALA B N 1
ATOM 11938 C CA . ALA B 1 826 ? 146.784 174.595 117.173 1.00 37.80 813 ALA B CA 1
ATOM 11939 C C . ALA B 1 826 ? 146.064 174.800 115.847 1.00 38.33 813 ALA B C 1
ATOM 11940 O O . ALA B 1 826 ? 146.702 174.693 114.795 1.00 41.07 813 ALA B O 1
ATOM 11942 N N . M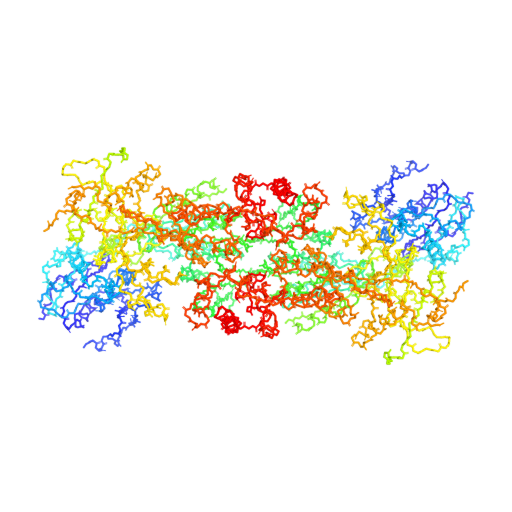ET B 1 827 ? 144.763 175.088 115.865 1.00 40.46 814 MET B N 1
ATOM 11943 C CA . MET B 1 827 ? 144.001 175.278 114.638 1.00 37.81 814 MET B CA 1
ATOM 11944 C C . MET B 1 827 ? 144.180 176.659 114.027 1.00 39.74 814 MET B C 1
ATOM 11945 O O . MET B 1 827 ? 143.598 176.927 112.972 1.00 42.56 814 MET B O 1
ATOM 11950 N N . LEU B 1 828 ? 144.950 177.542 114.664 1.00 39.53 815 LEU B N 1
ATOM 11951 C CA . LEU B 1 828 ? 145.195 178.857 114.087 1.00 41.14 815 LEU B CA 1
ATOM 11952 C C . LEU B 1 828 ? 145.963 178.775 112.775 1.00 45.85 815 LEU B C 1
ATOM 11953 O O . LEU B 1 828 ? 145.943 179.734 111.997 1.00 46.27 815 LEU B O 1
ATOM 11958 N N . ASP B 1 829 ? 146.636 177.657 112.512 1.00 53.72 816 ASP B N 1
ATOM 11959 C CA . ASP B 1 829 ? 147.300 177.421 111.235 1.00 49.97 816 ASP B CA 1
ATOM 11960 C C . ASP B 1 829 ? 146.462 176.452 110.414 1.00 46.47 816 ASP B C 1
ATOM 11961 O O . ASP B 1 829 ? 146.312 175.286 110.810 1.00 45.15 816 ASP B O 1
ATOM 11966 N N . PRO B 1 830 ? 145.896 176.875 109.281 1.00 56.70 817 PRO B N 1
ATOM 11967 C CA . PRO B 1 830 ? 145.027 175.970 108.510 1.00 59.66 817 PRO B CA 1
ATOM 11968 C C . PRO B 1 830 ? 145.735 174.734 107.983 1.00 59.61 817 PRO B C 1
ATOM 11969 O O . PRO B 1 830 ? 145.065 173.740 107.678 1.00 59.70 817 PRO B O 1
ATOM 11973 N N . SER B 1 831 ? 147.063 174.761 107.860 1.00 57.23 818 SER B N 1
ATOM 11974 C CA . SER B 1 831 ? 147.800 173.590 107.404 1.00 56.10 818 SER B CA 1
ATOM 11975 C C . SER B 1 831 ? 147.895 172.502 108.465 1.00 54.76 818 SER B C 1
ATOM 11976 O O . SER B 1 831 ? 148.346 171.395 108.151 1.00 53.69 818 SER B O 1
ATOM 11979 N N . ASN B 1 832 ? 147.488 172.782 109.700 1.00 52.60 819 ASN B N 1
ATOM 11980 C CA . ASN B 1 832 ? 147.563 171.821 110.791 1.00 51.56 819 ASN B CA 1
ATOM 11981 C C . ASN B 1 832 ? 146.314 170.958 110.908 1.00 51.93 819 ASN B C 1
ATOM 11982 O O . ASN B 1 832 ? 146.200 170.186 111.865 1.00 48.81 819 ASN B O 1
ATOM 11987 N N . ALA B 1 833 ? 145.377 171.078 109.972 1.00 53.83 820 ALA B N 1
ATOM 11988 C CA . ALA B 1 833 ? 144.177 170.263 110.020 1.00 53.46 820 ALA B CA 1
ATOM 11989 C C . ALA B 1 833 ? 144.543 168.786 109.874 1.00 57.72 820 ALA B C 1
ATOM 11990 O O . ALA B 1 833 ? 145.473 168.438 109.141 1.00 57.51 820 ALA B O 1
ATOM 11992 N N . PRO B 1 834 ? 143.836 167.897 110.565 1.00 57.97 821 PRO B N 1
ATOM 11993 C CA . PRO B 1 834 ? 144.185 166.477 110.514 1.00 52.30 821 PRO B CA 1
ATOM 11994 C C . PRO B 1 834 ? 143.677 165.811 109.244 1.00 53.99 821 PRO B C 1
ATOM 11995 O O . PRO B 1 834 ? 142.797 166.316 108.545 1.00 55.37 821 PRO B O 1
ATOM 11999 N N . THR B 1 835 ? 144.257 164.649 108.960 1.00 55.93 822 THR B N 1
ATOM 12000 C CA . THR B 1 835 ? 143.893 163.841 107.808 1.00 53.11 822 THR B CA 1
ATOM 12001 C C . THR B 1 835 ? 143.324 162.508 108.277 1.00 53.54 822 THR B C 1
ATOM 12002 O O . THR B 1 835 ? 143.583 162.056 109.394 1.00 58.03 822 THR B O 1
ATOM 12006 N N . GLU B 1 836 ? 142.538 161.883 107.408 1.00 55.81 823 GLU B N 1
ATOM 12007 C CA . GLU B 1 836 ? 141.905 160.619 107.744 1.00 57.37 823 GLU B CA 1
ATOM 12008 C C . GLU B 1 836 ? 142.920 159.480 107.736 1.00 59.17 823 GLU B C 1
ATOM 12009 O O . GLU B 1 836 ? 144.060 159.625 107.287 1.00 62.56 823 GLU B O 1
ATOM 12015 N N . LEU B 1 837 ? 142.487 158.333 108.254 1.00 54.04 824 LEU B N 1
ATOM 12016 C CA . LEU B 1 837 ? 143.307 157.131 108.283 1.00 53.61 824 LEU B CA 1
ATOM 12017 C C . LEU B 1 837 ? 142.880 156.192 107.162 1.00 56.14 824 LEU B C 1
ATOM 12018 O O . LEU B 1 837 ? 141.697 155.861 107.036 1.00 60.55 824 LEU B O 1
ATOM 12023 N N . THR B 1 838 ? 143.844 155.767 106.353 1.00 56.16 825 THR B N 1
ATOM 12024 C CA . THR B 1 838 ? 143.597 154.880 105.227 1.00 56.63 825 THR B CA 1
ATOM 12025 C C . THR B 1 838 ? 143.979 153.447 105.578 1.00 58.46 825 THR B C 1
ATOM 12026 O O . THR B 1 838 ? 144.699 153.189 106.545 1.00 57.16 825 THR B O 1
ATOM 12030 N N . LYS B 1 839 ? 143.485 152.509 104.764 1.00 59.02 826 LYS B N 1
ATOM 12031 C CA . LYS B 1 839 ? 143.794 151.099 104.980 1.00 56.38 826 LYS B CA 1
ATOM 12032 C C . LYS B 1 839 ? 145.286 150.825 104.848 1.00 54.67 826 LYS B C 1
ATOM 12033 O O . LYS B 1 839 ? 145.830 149.989 105.579 1.00 56.22 826 LYS B O 1
ATOM 12039 N N . ALA B 1 840 ? 145.960 151.514 103.926 1.00 54.29 827 ALA B N 1
ATOM 12040 C CA . ALA B 1 840 ? 147.392 151.305 103.746 1.00 58.63 827 ALA B CA 1
ATOM 12041 C C . ALA B 1 840 ? 148.168 151.669 105.004 1.00 59.67 827 ALA B C 1
ATOM 12042 O O . ALA B 1 840 ? 149.094 150.952 105.400 1.00 59.83 827 ALA B O 1
ATOM 12044 N N . GLU B 1 841 ? 147.809 152.782 105.647 1.00 51.83 828 GLU B N 1
ATOM 12045 C CA . GLU B 1 841 ? 148.491 153.171 106.877 1.00 48.60 828 GLU B CA 1
ATOM 12046 C C . GLU B 1 841 ? 148.102 152.274 108.043 1.00 50.39 828 GLU B C 1
ATOM 12047 O O . GLU B 1 841 ? 148.933 152.002 108.916 1.00 54.48 828 GLU B O 1
ATOM 12053 N N . LEU B 1 842 ? 146.850 151.815 108.082 1.00 44.81 829 LEU B N 1
ATOM 12054 C CA . LEU B 1 842 ? 146.426 150.911 109.146 1.00 43.50 829 LEU B CA 1
ATOM 12055 C C . LEU B 1 842 ? 147.171 149.584 109.074 1.00 45.85 829 LEU B C 1
ATOM 12056 O O . LEU B 1 842 ? 147.546 149.018 110.107 1.00 45.22 829 LEU B O 1
ATOM 12061 N N . ASP B 1 843 ? 147.393 149.071 107.861 1.00 54.44 830 ASP B N 1
ATOM 12062 C CA . ASP B 1 843 ? 148.080 147.792 107.714 1.00 51.57 830 ASP B CA 1
ATOM 12063 C C . ASP B 1 843 ? 149.538 147.874 108.149 1.00 51.09 830 ASP B C 1
ATOM 12064 O O . ASP B 1 843 ? 150.161 146.841 108.416 1.00 52.10 830 ASP B O 1
ATOM 12069 N N . GLN B 1 844 ? 150.099 149.079 108.222 1.00 49.92 831 GLN B N 1
ATOM 12070 C CA . GLN B 1 844 ? 151.459 149.262 108.710 1.00 48.24 831 GLN B CA 1
ATOM 12071 C C . GLN B 1 844 ? 151.531 149.392 110.224 1.00 48.86 831 GLN B C 1
ATOM 12072 O O . GLN B 1 844 ? 152.631 149.551 110.763 1.00 50.46 831 GLN B O 1
ATOM 12078 N N . LEU B 1 845 ? 150.396 149.335 110.918 1.00 37.65 832 LEU B N 1
ATOM 12079 C CA . LEU B 1 845 ? 150.348 149.465 112.368 1.00 38.24 832 LEU B CA 1
ATOM 12080 C C . LEU B 1 845 ? 149.897 148.190 113.065 1.00 39.92 832 LEU B C 1
ATOM 12081 O O . LEU B 1 845 ? 150.500 147.786 114.063 1.00 43.54 832 LEU B O 1
ATOM 12086 N N . PHE B 1 846 ? 148.849 147.539 112.566 1.00 37.67 833 PHE B N 1
ATOM 12087 C CA . PHE B 1 846 ? 148.282 146.359 113.203 1.00 33.59 833 PHE B CA 1
ATOM 12088 C C . PHE B 1 846 ? 148.330 145.176 112.246 1.00 38.69 833 PHE B C 1
ATOM 12089 O O . PHE B 1 846 ? 147.859 145.272 111.108 1.00 39.45 833 PHE B O 1
ATOM 12097 N N . THR B 1 847 ? 148.897 144.067 112.712 1.00 41.45 834 THR B N 1
ATOM 12098 C CA . THR B 1 847 ? 148.894 142.815 111.976 1.00 37.43 834 THR B CA 1
ATOM 12099 C C . THR B 1 847 ? 147.525 142.148 112.078 1.00 40.41 834 THR B C 1
ATOM 12100 O O . THR B 1 847 ? 146.732 142.477 112.962 1.00 44.59 834 THR B O 1
ATOM 12104 N N . PRO B 1 848 ? 147.215 141.213 111.173 1.00 44.44 835 PRO B N 1
ATOM 12105 C CA . PRO B 1 848 ? 145.908 140.537 111.248 1.00 48.79 835 PRO B CA 1
ATOM 12106 C C . PRO B 1 848 ? 145.660 139.825 112.566 1.00 49.78 835 PRO B C 1
ATOM 12107 O O . PRO B 1 848 ? 144.507 139.740 113.008 1.00 52.69 835 PRO B O 1
ATOM 12111 N N . PHE B 1 849 ? 146.706 139.310 113.212 1.00 46.47 836 PHE B N 1
ATOM 12112 C CA . PHE B 1 849 ? 146.525 138.681 114.514 1.00 43.84 836 PHE B CA 1
ATOM 12113 C C . PHE B 1 849 ? 146.197 139.703 115.595 1.00 46.34 836 PHE B C 1
ATOM 12114 O O . PHE B 1 849 ? 145.441 139.394 116.523 1.00 48.57 836 PHE B O 1
ATOM 12122 N N . ASP B 1 850 ? 146.738 140.919 115.489 1.00 39.15 837 ASP B N 1
ATOM 12123 C CA . ASP B 1 850 ? 146.319 141.992 116.384 1.00 33.76 837 ASP B CA 1
ATOM 12124 C C . ASP B 1 850 ? 144.847 142.327 116.186 1.00 34.17 837 ASP B C 1
ATOM 12125 O O . ASP B 1 850 ? 144.121 142.565 117.159 1.00 37.03 837 ASP B O 1
ATOM 12130 N N . HIS B 1 851 ? 144.389 142.351 114.931 1.00 33.87 838 HIS B N 1
ATOM 12131 C CA . HIS B 1 851 ? 142.970 142.562 114.664 1.00 37.57 838 HIS B CA 1
ATOM 12132 C C . HIS B 1 851 ? 142.129 141.451 115.274 1.00 40.93 838 HIS B C 1
ATOM 12133 O O . HIS B 1 851 ? 141.056 141.709 115.833 1.00 40.94 838 HIS B O 1
ATOM 12140 N N . LYS B 1 852 ? 142.596 140.204 115.169 1.00 40.07 839 LYS B N 1
ATOM 12141 C CA . LYS B 1 852 ? 141.867 139.086 115.761 1.00 36.75 839 LYS B CA 1
ATOM 12142 C C . LYS B 1 852 ? 141.799 139.209 117.279 1.00 35.65 839 LYS B C 1
ATOM 12143 O O . LYS B 1 852 ? 140.753 138.944 117.881 1.00 38.19 839 LYS B O 1
ATOM 12149 N N . ARG B 1 853 ? 142.904 139.608 117.912 1.00 34.72 840 ARG B N 1
ATOM 12150 C CA . ARG B 1 853 ? 142.901 139.801 119.360 1.00 37.85 840 ARG B CA 1
ATOM 12151 C C . ARG B 1 853 ? 141.941 140.912 119.770 1.00 40.97 840 ARG B C 1
ATOM 12152 O O . ARG B 1 853 ? 141.190 140.765 120.743 1.00 42.00 840 ARG B O 1
ATOM 12160 N N . LEU B 1 854 ? 141.948 142.028 119.036 1.00 40.83 841 LEU B N 1
ATOM 12161 C CA . LEU B 1 854 ? 141.036 143.126 119.343 1.00 35.25 841 LEU B CA 1
ATOM 12162 C C . LEU B 1 854 ? 139.582 142.696 119.185 1.00 38.03 841 LEU B C 1
ATOM 12163 O O . LEU B 1 854 ? 138.734 143.024 120.025 1.00 39.47 841 LEU B O 1
ATOM 12168 N N . GLU B 1 855 ? 139.277 141.959 118.115 1.00 41.78 842 GLU B N 1
ATOM 12169 C CA . GLU B 1 855 ? 137.913 141.486 117.900 1.00 42.13 842 GLU B CA 1
ATOM 12170 C C . GLU B 1 855 ? 137.484 140.515 118.992 1.00 43.13 842 GLU B C 1
ATOM 12171 O O . GLU B 1 855 ? 136.338 140.561 119.456 1.00 44.24 842 GLU B O 1
ATOM 12177 N N . SER B 1 856 ? 138.386 139.625 119.414 1.00 42.38 843 SER B N 1
ATOM 12178 C CA . SER B 1 856 ? 138.054 138.693 120.486 1.00 46.33 843 SER B CA 1
ATOM 12179 C C . SER B 1 856 ? 137.794 139.426 121.794 1.00 42.64 843 SER B C 1
ATOM 12180 O O . SER B 1 856 ? 136.872 139.072 122.538 1.00 41.30 843 SER B O 1
ATOM 12183 N N . TYR B 1 857 ? 138.602 140.445 122.099 1.00 39.59 844 TYR B N 1
ATOM 12184 C CA . TYR B 1 857 ? 138.365 141.222 123.312 1.00 40.48 844 TYR B CA 1
ATOM 12185 C C . TYR B 1 857 ? 137.034 141.958 123.248 1.00 45.62 844 TYR B C 1
ATOM 12186 O O . TYR B 1 857 ? 136.301 142.013 124.241 1.00 48.73 844 TYR B O 1
ATOM 12195 N N . ALA B 1 858 ? 136.707 142.535 122.088 1.00 43.80 845 ALA B N 1
ATOM 12196 C CA . ALA B 1 858 ? 135.467 143.296 121.969 1.00 36.36 845 ALA B CA 1
ATOM 12197 C C . ALA B 1 858 ? 134.242 142.421 122.195 1.00 41.84 845 ALA B C 1
ATOM 12198 O O . ALA B 1 858 ? 133.200 142.917 122.638 1.00 42.91 845 ALA B O 1
ATOM 12200 N N . ASN B 1 859 ? 134.344 141.127 121.908 1.00 47.50 846 ASN B N 1
ATOM 12201 C CA . ASN B 1 859 ? 133.238 140.198 122.099 1.00 48.56 846 ASN B CA 1
ATOM 12202 C C . ASN B 1 859 ? 133.187 139.617 123.505 1.00 53.60 846 ASN B C 1
ATOM 12203 O O . ASN B 1 859 ? 132.289 138.820 123.797 1.00 54.51 846 ASN B O 1
ATOM 12208 N N . GLY B 1 860 ? 134.120 139.991 124.378 1.00 55.66 847 GLY B N 1
ATOM 12209 C CA . GLY B 1 860 ? 134.128 139.478 125.733 1.00 49.98 847 GLY B CA 1
ATOM 12210 C C . GLY B 1 860 ? 134.736 138.106 125.895 1.00 48.93 847 GLY B C 1
ATOM 12211 O O . GLY B 1 860 ? 134.397 137.402 126.850 1.00 52.47 847 GLY B O 1
ATOM 12212 N N . LEU B 1 861 ? 135.622 137.699 124.989 1.00 52.56 848 LEU B N 1
ATOM 12213 C CA . LEU B 1 861 ? 136.267 136.395 125.054 1.00 56.83 848 LEU B CA 1
ATOM 12214 C C . LEU B 1 861 ? 137.720 136.480 125.503 1.00 56.14 848 LEU B C 1
ATOM 12215 O O . LEU B 1 861 ? 138.461 135.503 125.357 1.00 58.02 848 LEU B O 1
ATOM 12220 N N . LEU B 1 862 ? 138.147 137.619 126.042 1.00 42.43 849 LEU B N 1
ATOM 12221 C CA . LEU B 1 862 ? 139.529 137.785 126.463 1.00 37.74 849 LEU B CA 1
ATOM 12222 C C . LEU B 1 862 ? 139.584 138.699 127.676 1.00 45.13 849 LEU B C 1
ATOM 12223 O O . LEU B 1 862 ? 138.679 139.500 127.920 1.00 50.52 849 LEU B O 1
ATOM 12228 N N . ASP B 1 863 ? 140.666 138.564 128.437 1.00 46.34 850 ASP B N 1
ATOM 12229 C CA . ASP B 1 863 ? 140.946 139.465 129.543 1.00 38.17 850 ASP B CA 1
ATOM 12230 C C . ASP B 1 863 ? 141.555 140.761 129.024 1.00 40.70 850 ASP B C 1
ATOM 12231 O O . ASP B 1 863 ? 142.255 140.779 128.008 1.00 45.57 850 ASP B O 1
ATOM 12236 N N . TYR B 1 864 ? 141.285 141.857 129.734 1.00 31.10 851 TYR B N 1
ATOM 12237 C CA . TYR B 1 864 ? 141.805 143.150 129.305 1.00 33.87 851 TYR B CA 1
ATOM 12238 C C . TYR B 1 864 ? 143.313 143.264 129.471 1.00 37.92 851 TYR B C 1
ATOM 12239 O O . TYR B 1 864 ? 143.902 144.219 128.955 1.00 42.53 851 TYR B O 1
ATOM 12248 N N . HIS B 1 865 ? 143.950 142.327 130.175 1.00 33.69 852 HIS B N 1
ATOM 12249 C CA . HIS B 1 865 ? 145.404 142.352 130.282 1.00 30.23 852 HIS B CA 1
ATOM 12250 C C . HIS B 1 865 ? 146.069 141.938 128.977 1.00 28.73 852 HIS B C 1
ATOM 12251 O O . HIS B 1 865 ? 147.219 142.312 128.724 1.00 28.38 852 HIS B O 1
ATOM 12258 N N . VAL B 1 866 ? 145.367 141.168 128.143 1.00 28.63 853 VAL B N 1
ATOM 12259 C CA . VAL B 1 866 ? 145.958 140.680 126.901 1.00 34.99 853 VAL B CA 1
ATOM 12260 C C . VAL B 1 866 ? 146.128 141.822 125.906 1.00 37.96 853 VAL B C 1
ATOM 12261 O O . VAL B 1 866 ? 147.229 142.064 125.398 1.00 39.08 853 VAL B O 1
ATOM 12265 N N . VAL B 1 867 ? 145.046 142.538 125.614 1.00 34.52 854 VAL B N 1
ATOM 12266 C CA . VAL B 1 867 ? 145.107 143.690 124.699 1.00 28.69 854 VAL B CA 1
ATOM 12267 C C . VAL B 1 867 ? 145.385 144.917 125.562 1.00 28.35 854 VAL B C 1
ATOM 12268 O O . VAL B 1 867 ? 144.509 145.719 125.892 1.00 23.68 854 VAL B O 1
ATOM 12272 N N . LEU B 1 868 ? 146.656 145.079 125.917 1.00 29.68 855 LEU B N 1
ATOM 12273 C CA . LEU B 1 868 ? 147.101 146.244 126.676 1.00 23.59 855 LEU B CA 1
ATOM 12274 C C . LEU B 1 868 ? 148.333 146.911 126.092 1.00 26.68 855 LEU B C 1
ATOM 12275 O O . LEU B 1 868 ? 148.560 148.092 126.375 1.00 31.40 855 LEU B O 1
ATOM 12280 N N . ASP B 1 869 ? 149.134 146.217 125.290 1.00 25.49 856 ASP B N 1
ATOM 12281 C CA . ASP B 1 869 ? 150.204 146.842 124.529 1.00 21.34 856 ASP B CA 1
ATOM 12282 C C . ASP B 1 869 ? 149.685 147.642 123.345 1.00 23.83 856 ASP B C 1
ATOM 12283 O O . ASP B 1 869 ? 150.426 148.466 122.798 1.00 29.15 856 ASP B O 1
ATOM 12288 N N . LEU B 1 870 ? 148.437 147.413 122.935 1.00 18.79 857 LEU B N 1
ATOM 12289 C CA . LEU B 1 870 ? 147.829 148.146 121.836 1.00 20.03 857 LEU B CA 1
ATOM 12290 C C . LEU B 1 870 ? 147.201 149.461 122.273 1.00 24.54 857 LEU B C 1
ATOM 12291 O O . LEU B 1 870 ? 146.824 150.261 121.412 1.00 32.96 857 LEU B O 1
ATOM 12296 N N . MET B 1 871 ? 147.069 149.698 123.577 1.00 17.16 858 MET B N 1
ATOM 12297 C CA . MET B 1 871 ? 146.436 150.929 124.046 1.00 9.92 858 MET B CA 1
ATOM 12298 C C . MET B 1 871 ? 147.190 152.187 123.635 1.00 14.11 858 MET B C 1
ATOM 12299 O O . MET B 1 871 ? 146.535 153.149 123.195 1.00 25.97 858 MET B O 1
ATOM 12304 N N . PRO B 1 872 ? 148.520 152.280 123.771 1.00 12.75 859 PRO B N 1
ATOM 12305 C CA . PRO B 1 872 ? 149.192 153.523 123.352 1.00 16.39 859 PRO B CA 1
ATOM 12306 C C . PRO B 1 872 ? 148.951 153.889 121.899 1.00 16.68 859 PRO B C 1
ATOM 12307 O O . PRO B 1 872 ? 148.764 155.073 121.594 1.00 20.88 859 PRO B O 1
ATOM 12311 N N . THR B 1 873 ? 148.929 152.910 120.992 1.00 18.24 860 THR B N 1
ATOM 12312 C CA . THR B 1 873 ? 148.718 153.212 119.581 1.00 14.44 860 THR B CA 1
ATOM 12313 C C . THR B 1 873 ? 147.309 153.730 119.318 1.00 23.74 860 THR B C 1
ATOM 12314 O O . THR B 1 873 ? 147.135 154.699 118.572 1.00 32.67 860 THR B O 1
ATOM 12318 N N . ILE B 1 874 ? 146.296 153.106 119.922 1.00 18.56 861 ILE B N 1
ATOM 12319 C CA . ILE B 1 874 ? 144.924 153.572 119.740 1.00 16.01 861 ILE B CA 1
ATOM 12320 C C . ILE B 1 874 ? 144.745 154.963 120.338 1.00 21.45 861 ILE B C 1
ATOM 12321 O O . ILE B 1 874 ? 144.083 155.828 119.749 1.00 26.10 861 ILE B O 1
ATOM 12326 N N . ALA B 1 875 ? 145.329 155.202 121.515 1.00 15.88 862 ALA B N 1
ATOM 12327 C CA . ALA B 1 875 ? 145.231 156.522 122.129 1.00 7.21 862 ALA B CA 1
ATOM 12328 C C . ALA B 1 875 ? 145.899 157.584 121.268 1.00 16.04 862 ALA B C 1
ATOM 12329 O O . ALA B 1 875 ? 145.351 158.676 121.084 1.00 22.26 862 ALA B O 1
ATOM 12331 N N . GLN B 1 876 ? 147.083 157.285 120.728 1.00 17.79 863 GLN B N 1
ATOM 12332 C CA . GLN B 1 876 ? 147.761 158.248 119.870 1.00 15.20 863 GLN B CA 1
ATOM 12333 C C . GLN B 1 876 ? 147.006 158.468 118.568 1.00 18.75 863 GLN B C 1
ATOM 12334 O O . GLN B 1 876 ? 147.023 159.577 118.027 1.00 21.24 863 GLN B O 1
ATOM 12340 N N . LEU B 1 877 ? 146.351 157.431 118.043 1.00 24.09 864 LEU B N 1
ATOM 12341 C CA . LEU B 1 877 ? 145.528 157.605 116.851 1.00 24.13 864 LEU B CA 1
ATOM 12342 C C . LEU B 1 877 ? 144.340 158.515 117.126 1.00 27.08 864 LEU B C 1
ATOM 12343 O O . LEU B 1 877 ? 144.008 159.375 116.304 1.00 34.16 864 LEU B O 1
ATOM 12348 N N . TYR B 1 878 ? 143.678 158.336 118.271 1.00 21.03 865 TYR B N 1
ATOM 12349 C CA . TYR B 1 878 ? 142.480 159.124 118.543 1.00 23.14 865 TYR B CA 1
ATOM 12350 C C . TYR B 1 878 ? 142.820 160.564 118.905 1.00 29.55 865 TYR B C 1
ATOM 12351 O O . TYR B 1 878 ? 142.159 161.497 118.436 1.00 37.57 865 TYR B O 1
ATOM 12360 N N . PHE B 1 879 ? 143.840 160.770 119.733 1.00 27.15 866 PHE B N 1
ATOM 12361 C CA . PHE B 1 879 ? 144.120 162.093 120.274 1.00 26.06 866 PHE B CA 1
ATOM 12362 C C . PHE B 1 879 ? 145.005 162.941 119.373 1.00 24.12 866 PHE B C 1
ATOM 12363 O O . PHE B 1 879 ? 145.344 164.066 119.750 1.00 34.06 866 PHE B O 1
ATOM 12371 N N . THR B 1 880 ? 145.391 162.440 118.204 1.00 18.87 867 THR B N 1
ATOM 12372 C CA . THR B 1 880 ? 146.124 163.239 117.233 1.00 24.32 867 THR B CA 1
ATOM 12373 C C . THR B 1 880 ? 145.257 163.674 116.058 1.00 33.07 867 THR B C 1
ATOM 12374 O O . THR B 1 880 ? 145.732 164.424 115.200 1.00 36.98 867 THR B O 1
ATOM 12378 N N . GLY B 1 881 ? 144.001 163.235 116.005 1.00 35.52 868 GLY B N 1
ATOM 12379 C CA . GLY B 1 881 ? 143.059 163.690 115.008 1.00 35.52 868 GLY B CA 1
ATOM 12380 C C . GLY B 1 881 ? 142.805 162.731 113.866 1.00 37.77 868 GLY B C 1
ATOM 12381 O O . GLY B 1 881 ? 141.854 162.946 113.104 1.00 42.81 868 GLY B O 1
ATOM 12382 N N . ARG B 1 882 ? 143.622 161.685 113.717 1.00 39.46 869 ARG B N 1
ATOM 12383 C CA . ARG B 1 882 ? 143.438 160.756 112.606 1.00 39.74 869 ARG B CA 1
ATOM 12384 C C . ARG B 1 882 ? 142.113 160.012 112.714 1.00 39.32 869 ARG B C 1
ATOM 12385 O O . ARG B 1 882 ? 141.415 159.823 111.712 1.00 39.88 869 ARG B O 1
ATOM 12393 N N . LEU B 1 883 ? 141.750 159.583 113.918 1.00 43.22 870 LEU B N 1
ATOM 12394 C CA . LEU B 1 883 ? 140.533 158.816 114.142 1.00 43.66 870 LEU B CA 1
ATOM 12395 C C . LEU B 1 883 ? 139.433 159.629 114.811 1.00 47.45 870 LEU B C 1
ATOM 12396 O O . LEU B 1 883 ? 138.369 159.076 115.109 1.00 47.14 870 LEU B O 1
ATOM 12401 N N . ARG B 1 884 ? 139.660 160.924 115.049 1.00 49.92 871 ARG B N 1
ATOM 12402 C CA . ARG B 1 884 ? 138.733 161.706 115.863 1.00 52.74 871 ARG B CA 1
ATOM 12403 C C . ARG B 1 884 ? 137.366 161.840 115.201 1.00 54.14 871 ARG B C 1
ATOM 12404 O O . ARG B 1 884 ? 136.332 161.711 115.867 1.00 57.01 871 ARG B O 1
ATOM 12412 N N . GLU B 1 885 ? 137.335 162.105 113.895 1.00 51.13 872 GLU B N 1
ATOM 12413 C CA . GLU B 1 885 ? 136.059 162.328 113.224 1.00 52.13 872 GLU B CA 1
ATOM 12414 C C . GLU B 1 885 ? 135.333 161.027 112.904 1.00 56.32 872 GLU B C 1
ATOM 12415 O O . GLU B 1 885 ? 134.116 161.042 112.692 1.00 58.84 872 GLU B O 1
ATOM 12421 N N . ALA B 1 886 ? 136.050 159.903 112.856 1.00 56.76 873 ALA B N 1
ATOM 12422 C CA . ALA B 1 886 ? 135.414 158.632 112.528 1.00 56.19 873 ALA B CA 1
ATOM 12423 C C . ALA B 1 886 ? 134.602 158.080 113.694 1.00 56.84 873 ALA B C 1
ATOM 12424 O O . ALA B 1 886 ? 133.505 157.547 113.491 1.00 57.99 873 ALA B O 1
ATOM 12426 N N . VAL B 1 887 ? 135.122 158.188 114.914 1.00 46.52 874 VAL B N 1
ATOM 12427 C CA . VAL B 1 887 ? 134.472 157.660 116.108 1.00 46.71 874 VAL B CA 1
ATOM 12428 C C . VAL B 1 887 ? 134.341 158.787 117.124 1.00 49.32 874 VAL B C 1
ATOM 12429 O O . VAL B 1 887 ? 135.288 159.553 117.337 1.00 47.08 874 VAL B O 1
ATOM 12433 N N . LYS B 1 888 ? 133.165 158.896 117.736 1.00 50.08 875 LYS B N 1
ATOM 12434 C CA . LYS B 1 888 ? 132.867 159.946 118.698 1.00 48.21 875 LYS B CA 1
ATOM 12435 C C . LYS B 1 888 ? 132.884 159.384 120.114 1.00 46.98 875 LYS B C 1
ATOM 12436 O O . LYS B 1 888 ? 132.391 158.279 120.362 1.00 49.09 875 LYS B O 1
ATOM 12442 N N . LEU B 1 889 ? 133.461 160.149 121.039 1.00 34.41 876 LEU B N 1
ATOM 12443 C CA . LEU B 1 889 ? 133.583 159.748 122.433 1.00 32.26 876 LEU B CA 1
ATOM 12444 C C . LEU B 1 889 ? 133.104 160.876 123.335 1.00 34.66 876 LEU B C 1
ATOM 12445 O O . LEU B 1 889 ? 133.279 162.055 123.015 1.00 34.59 876 LEU B O 1
ATOM 12450 N N . SER B 1 890 ? 132.506 160.506 124.465 1.00 34.88 877 SER B N 1
ATOM 12451 C CA . SER B 1 890 ? 132.050 161.478 125.444 1.00 34.95 877 SER B CA 1
ATOM 12452 C C . SER B 1 890 ? 133.217 161.928 126.321 1.00 37.36 877 SER B C 1
ATOM 12453 O O . SER B 1 890 ? 134.369 161.537 126.120 1.00 38.70 877 SER B O 1
ATOM 12456 N N . GLY B 1 891 ? 132.918 162.779 127.304 1.00 35.60 878 GLY B N 1
ATOM 12457 C CA . GLY B 1 891 ? 133.963 163.263 128.191 1.00 29.28 878 GLY B CA 1
ATOM 12458 C C . GLY B 1 891 ? 134.543 162.175 129.076 1.00 32.54 878 GLY B C 1
ATOM 12459 O O . GLY B 1 891 ? 135.763 162.082 129.241 1.00 39.86 878 GLY B O 1
ATOM 12460 N N . LEU B 1 892 ? 133.680 161.343 129.662 1.00 30.70 879 LEU B N 1
ATOM 12461 C CA . LEU B 1 892 ? 134.154 160.272 130.533 1.00 28.75 879 LEU B CA 1
ATOM 12462 C C . LEU B 1 892 ? 134.965 159.242 129.756 1.00 35.93 879 LEU B C 1
ATOM 12463 O O . LEU B 1 892 ? 136.022 158.794 130.220 1.00 34.26 879 LEU B O 1
ATOM 12468 N N . GLN B 1 893 ? 134.483 158.853 128.572 1.00 35.76 880 GLN B N 1
ATOM 12469 C CA . GLN B 1 893 ? 135.230 157.922 127.735 1.00 30.98 880 GLN B CA 1
ATOM 12470 C C . GLN B 1 893 ? 136.563 158.512 127.300 1.00 25.92 880 GLN B C 1
ATOM 12471 O O . GLN B 1 893 ? 137.577 157.805 127.291 1.00 30.72 880 GLN B O 1
ATOM 12477 N N . GLN B 1 894 ? 136.586 159.798 126.944 1.00 19.02 881 GLN B N 1
ATOM 12478 C CA . GLN B 1 894 ? 137.847 160.443 126.607 1.00 20.43 881 GLN B CA 1
ATOM 12479 C C . GLN B 1 894 ? 138.815 160.430 127.780 1.00 22.59 881 GLN B C 1
ATOM 12480 O O . GLN B 1 894 ? 140.004 160.157 127.592 1.00 25.43 881 GLN B O 1
ATOM 12486 N N . ALA B 1 895 ? 138.329 160.715 128.991 1.00 26.26 882 ALA B N 1
ATOM 12487 C CA . ALA B 1 895 ? 139.208 160.716 130.157 1.00 21.36 882 ALA B CA 1
ATOM 12488 C C . ALA B 1 895 ? 139.767 159.327 130.434 1.00 23.63 882 ALA B C 1
ATOM 12489 O O . ALA B 1 895 ? 140.963 159.176 130.713 1.00 31.34 882 ALA B O 1
ATOM 12491 N N . ILE B 1 896 ? 138.919 158.299 130.356 1.00 23.18 883 ILE B N 1
ATOM 12492 C CA . ILE B 1 896 ? 139.383 156.940 130.620 1.00 24.90 883 ILE B CA 1
ATOM 12493 C C . ILE B 1 896 ? 140.392 156.499 129.567 1.00 24.86 883 ILE B C 1
ATOM 12494 O O . ILE B 1 896 ? 141.430 155.905 129.893 1.00 23.77 883 ILE B O 1
ATOM 12499 N N . LEU B 1 897 ? 140.110 156.778 128.290 1.00 26.70 884 LEU B N 1
ATOM 12500 C CA . LEU B 1 897 ? 141.048 156.413 127.234 1.00 20.54 884 LEU B CA 1
ATOM 12501 C C . LEU B 1 897 ? 142.374 157.137 127.401 1.00 16.70 884 LEU B C 1
ATOM 12502 O O . LEU B 1 897 ? 143.440 156.522 127.281 1.00 19.70 884 LEU B O 1
ATOM 12507 N N . LEU B 1 898 ? 142.333 158.440 127.689 1.00 15.60 885 LEU B N 1
ATOM 12508 C CA . LEU B 1 898 ? 143.568 159.183 127.903 1.00 15.71 885 LEU B CA 1
ATOM 12509 C C . LEU B 1 898 ? 144.373 158.583 129.044 1.00 11.59 885 LEU B C 1
ATOM 12510 O O . LEU B 1 898 ? 145.568 158.315 128.890 1.00 15.11 885 LEU B O 1
ATOM 12515 N N . ALA B 1 899 ? 143.728 158.332 130.184 1.00 11.75 886 ALA B N 1
ATOM 12516 C CA . ALA B 1 899 ? 144.454 157.787 131.325 1.00 12.19 886 ALA B CA 1
ATOM 12517 C C . ALA B 1 899 ? 145.092 156.449 130.981 1.00 22.30 886 ALA B C 1
ATOM 12518 O O . ALA B 1 899 ? 146.318 156.298 131.066 1.00 24.97 886 ALA B O 1
ATOM 12520 N N . LEU B 1 900 ? 144.284 155.492 130.512 1.00 29.96 887 LEU B N 1
ATOM 12521 C CA . LEU B 1 900 ? 144.786 154.140 130.279 1.00 22.60 887 LEU B CA 1
ATOM 12522 C C . LEU B 1 900 ? 145.863 154.111 129.200 1.00 16.12 887 LEU B C 1
ATOM 12523 O O . LEU B 1 900 ? 146.854 153.384 129.330 1.00 6.76 887 LEU B O 1
ATOM 12528 N N . GLY B 1 901 ? 145.698 154.889 128.132 1.00 17.41 888 GLY B N 1
ATOM 12529 C CA . GLY B 1 901 ? 146.629 154.829 127.028 1.00 7.52 888 GLY B CA 1
ATOM 12530 C C . GLY B 1 901 ? 147.889 155.649 127.195 1.00 15.08 888 GLY B C 1
ATOM 12531 O O . GLY B 1 901 ? 148.977 155.168 126.870 1.00 22.22 888 GLY B O 1
ATOM 12532 N N . LEU B 1 902 ? 147.775 156.881 127.691 1.00 10.68 889 LEU B N 1
ATOM 12533 C CA . LEU B 1 902 ? 148.910 157.789 127.743 1.00 7.34 889 LEU B CA 1
ATOM 12534 C C . LEU B 1 902 ? 149.538 157.905 129.124 1.00 12.42 889 LEU B C 1
ATOM 12535 O O . LEU B 1 902 ? 150.723 158.240 129.219 1.00 15.23 889 LEU B O 1
ATOM 12540 N N . GLN B 1 903 ? 148.788 157.649 130.199 1.00 8.28 890 GLN B N 1
ATOM 12541 C CA . GLN B 1 903 ? 149.338 157.738 131.542 1.00 8.51 890 GLN B CA 1
ATOM 12542 C C . GLN B 1 903 ? 149.633 156.382 132.161 1.00 19.70 890 GLN B C 1
ATOM 12543 O O . GLN B 1 903 ? 150.246 156.333 133.232 1.00 20.50 890 GLN B O 1
ATOM 12549 N N . ARG B 1 904 ? 149.218 155.288 131.521 1.00 20.79 891 ARG B N 1
ATOM 12550 C CA . ARG B 1 904 ? 149.566 153.935 131.954 1.00 10.64 891 ARG B CA 1
ATOM 12551 C C . ARG B 1 904 ? 149.092 153.658 133.379 1.00 19.25 891 ARG B C 1
ATOM 12552 O O . ARG B 1 904 ? 149.794 153.033 134.176 1.00 17.80 891 ARG B O 1
ATOM 12560 N N . LYS B 1 905 ? 147.891 154.126 133.703 1.00 28.19 892 LYS B N 1
ATOM 12561 C CA . LYS B 1 905 ? 147.348 153.956 135.039 1.00 24.24 892 LYS B CA 1
ATOM 12562 C C . LYS B 1 905 ? 146.658 152.603 135.177 1.00 26.62 892 LYS B C 1
ATOM 12563 O O . LYS B 1 905 ? 146.307 151.950 134.192 1.00 32.87 892 LYS B O 1
ATOM 12569 N N . ASP B 1 906 ? 146.470 152.187 136.424 1.00 40.40 893 ASP B N 1
ATOM 12570 C CA . ASP B 1 906 ? 145.804 150.934 136.740 1.00 42.73 893 ASP B CA 1
ATOM 12571 C C . ASP B 1 906 ? 144.300 151.146 136.866 1.00 46.43 893 ASP B C 1
ATOM 12572 O O . ASP B 1 906 ? 143.812 152.272 136.981 1.00 53.43 893 ASP B O 1
ATOM 12577 N N . ILE B 1 907 ? 143.562 150.035 136.843 1.00 49.21 894 ILE B N 1
ATOM 12578 C CA . ILE B 1 907 ? 142.109 150.118 136.941 1.00 52.73 894 ILE B CA 1
ATOM 12579 C C . ILE B 1 907 ? 141.682 150.544 138.341 1.00 52.00 894 ILE B C 1
ATOM 12580 O O . ILE B 1 907 ? 140.765 151.360 138.497 1.00 52.72 894 ILE B O 1
ATOM 12585 N N . ASP B 1 908 ? 142.333 150.014 139.377 1.00 51.68 895 ASP B N 1
ATOM 12586 C CA . ASP B 1 908 ? 142.021 150.390 140.749 1.00 52.30 895 ASP B CA 1
ATOM 12587 C C . ASP B 1 908 ? 142.376 151.835 141.070 1.00 53.84 895 ASP B C 1
ATOM 12588 O O . ASP B 1 908 ? 141.634 152.487 141.813 1.00 56.07 895 ASP B O 1
ATOM 12593 N N . THR B 1 909 ? 143.489 152.348 140.542 1.00 49.71 896 THR B N 1
ATOM 12594 C CA . THR B 1 909 ? 143.794 153.765 140.710 1.00 47.46 896 THR B CA 1
ATOM 12595 C C . THR B 1 909 ? 142.755 154.628 140.005 1.00 47.98 896 THR B C 1
ATOM 12596 O O . THR B 1 909 ? 142.366 155.686 140.514 1.00 52.36 896 THR B O 1
ATOM 12600 N N . LEU B 1 910 ? 142.284 154.183 138.839 1.00 44.82 897 LEU B N 1
ATOM 12601 C CA . LEU B 1 910 ? 141.245 154.913 138.121 1.00 41.30 897 LEU B CA 1
ATOM 12602 C C . LEU B 1 910 ? 139.931 154.917 138.891 1.00 45.33 897 LEU B C 1
ATOM 12603 O O . LEU B 1 910 ? 139.203 155.915 138.880 1.00 48.74 897 LEU B O 1
ATOM 12608 N N . ALA B 1 911 ? 139.605 153.804 139.552 1.00 51.03 898 ALA B N 1
ATOM 12609 C CA . ALA B 1 911 ? 138.355 153.728 140.300 1.00 49.11 898 ALA B CA 1
ATOM 12610 C C . ALA B 1 911 ? 138.325 154.742 141.436 1.00 48.93 898 ALA B C 1
ATOM 12611 O O . ALA B 1 911 ? 137.288 155.365 141.696 1.00 51.36 898 ALA B O 1
ATOM 12613 N N . THR B 1 912 ? 139.450 154.914 142.132 1.00 49.08 899 THR B N 1
ATOM 12614 C CA . THR B 1 912 ? 139.513 155.880 143.223 1.00 50.14 899 THR B CA 1
ATOM 12615 C C . THR B 1 912 ? 139.349 157.306 142.710 1.00 49.70 899 THR B C 1
ATOM 12616 O O . THR B 1 912 ? 138.588 158.100 143.275 1.00 53.70 899 THR B O 1
ATOM 12620 N N . GLU B 1 913 ? 140.056 157.648 141.630 1.00 42.77 900 GLU B N 1
ATOM 12621 C CA . GLU B 1 913 ? 140.044 159.021 141.135 1.00 41.90 900 GLU B CA 1
ATOM 12622 C C . GLU B 1 913 ? 138.664 159.425 140.636 1.00 42.38 900 GLU B C 1
ATOM 12623 O O . GLU B 1 913 ? 138.210 160.548 140.884 1.00 47.10 900 GLU B O 1
ATOM 12629 N N . LEU B 1 914 ? 137.984 158.529 139.928 1.00 48.87 901 LEU B N 1
ATOM 12630 C CA . LEU B 1 914 ? 136.686 158.834 139.346 1.00 52.18 901 LEU B CA 1
ATOM 12631 C C . LEU B 1 914 ? 135.528 158.586 140.302 1.00 54.18 901 LEU B C 1
ATOM 12632 O O . LEU B 1 914 ? 134.381 158.869 139.940 1.00 55.88 901 LEU B O 1
ATOM 12637 N N . ASN B 1 915 ? 135.801 158.074 141.505 1.00 57.45 902 ASN B N 1
ATOM 12638 C CA . ASN B 1 915 ? 134.767 157.760 142.494 1.00 60.70 902 ASN B CA 1
ATOM 12639 C C . ASN B 1 915 ? 133.711 156.822 141.908 1.00 61.92 902 ASN B C 1
ATOM 12640 O O . ASN B 1 915 ? 132.505 157.049 142.025 1.00 61.49 902 ASN B O 1
ATOM 12645 N N . LEU B 1 916 ? 134.182 155.762 141.268 1.00 58.77 903 LEU B N 1
ATOM 12646 C CA . LEU B 1 916 ? 133.354 154.739 140.652 1.00 55.64 903 LEU B CA 1
ATOM 12647 C C . LEU B 1 916 ? 133.921 153.378 141.018 1.00 58.71 903 LEU B C 1
ATOM 12648 O O . LEU B 1 916 ? 135.123 153.248 141.273 1.00 62.85 903 LEU B O 1
ATOM 12653 N N . PRO B 1 917 ? 133.084 152.342 141.068 1.00 61.72 904 PRO B N 1
ATOM 12654 C CA . PRO B 1 917 ? 133.607 150.998 141.339 1.00 62.56 904 PRO B CA 1
ATOM 12655 C C . PRO B 1 917 ? 134.506 150.514 140.212 1.00 62.29 904 PRO B C 1
ATOM 12656 O O . PRO B 1 917 ? 134.329 150.883 139.049 1.00 59.95 904 PRO B O 1
ATOM 12660 N N . GLY B 1 918 ? 135.485 149.682 140.573 1.00 62.48 905 GLY B N 1
ATOM 12661 C CA . GLY B 1 918 ? 136.426 149.181 139.585 1.00 62.38 905 GLY B CA 1
ATOM 12662 C C . GLY B 1 918 ? 135.782 148.319 138.519 1.00 64.34 905 GLY B C 1
ATOM 12663 O O . GLY B 1 918 ? 136.209 148.336 137.362 1.00 63.53 905 GLY B O 1
ATOM 12664 N N . SER B 1 919 ? 134.752 147.559 138.883 1.00 63.80 906 SER B N 1
ATOM 12665 C CA . SER B 1 919 ? 134.061 146.675 137.955 1.00 61.95 906 SER B CA 1
ATOM 12666 C C . SER B 1 919 ? 133.134 147.422 137.007 1.00 60.10 906 SER B C 1
ATOM 12667 O O . SER B 1 919 ? 132.585 146.811 136.085 1.00 58.93 906 SER B O 1
ATOM 12670 N N . GLN B 1 920 ? 132.939 148.723 137.218 1.00 57.24 907 GLN B N 1
ATOM 12671 C CA . GLN B 1 920 ? 132.153 149.553 136.320 1.00 58.98 907 GLN B CA 1
ATOM 12672 C C . GLN B 1 920 ? 133.012 150.370 135.365 1.00 59.40 907 GLN B C 1
ATOM 12673 O O . GLN B 1 920 ? 132.562 150.669 134.253 1.00 58.30 907 GLN B O 1
ATOM 12679 N N . VAL B 1 921 ? 134.241 150.714 135.756 1.00 51.81 908 VAL B N 1
ATOM 12680 C CA . VAL B 1 921 ? 135.144 151.414 134.849 1.00 46.30 908 VAL B CA 1
ATOM 12681 C C . VAL B 1 921 ? 135.468 150.540 133.643 1.00 47.80 908 VAL B C 1
ATOM 12682 O O . VAL B 1 921 ? 135.566 151.029 132.512 1.00 50.05 908 VAL B O 1
ATOM 12686 N N . LEU B 1 922 ? 135.631 149.234 133.862 1.00 49.91 909 LEU B N 1
ATOM 12687 C CA . LEU B 1 922 ? 135.872 148.319 132.751 1.00 49.08 909 LEU B CA 1
ATOM 12688 C C . LEU B 1 922 ? 134.651 148.208 131.846 1.00 46.69 909 LEU B C 1
ATOM 12689 O O . LEU B 1 922 ? 134.789 148.041 130.629 1.00 48.49 909 LEU B O 1
ATOM 12694 N N . ALA B 1 923 ? 133.450 148.294 132.421 1.00 48.37 910 ALA B N 1
ATOM 12695 C CA . ALA B 1 923 ? 132.233 148.134 131.631 1.00 46.37 910 ALA B CA 1
ATOM 12696 C C . ALA B 1 923 ? 132.091 149.224 130.579 1.00 45.89 910 ALA B C 1
ATOM 12697 O O . ALA B 1 923 ? 131.536 148.977 129.504 1.00 48.63 910 ALA B O 1
ATOM 12699 N N . ILE B 1 924 ? 132.574 150.435 130.869 1.00 45.43 911 ILE B N 1
ATOM 12700 C CA . ILE B 1 924 ? 132.524 151.522 129.895 1.00 49.09 911 ILE B CA 1
ATOM 12701 C C . ILE B 1 924 ? 133.763 151.560 129.010 1.00 46.61 911 ILE B C 1
ATOM 12702 O O . ILE B 1 924 ? 133.725 152.170 127.930 1.00 48.23 911 ILE B O 1
ATOM 12707 N N . PHE B 1 925 ? 134.852 150.909 129.414 1.00 39.48 912 PHE B N 1
ATOM 12708 C CA . PHE B 1 925 ? 136.048 150.805 128.591 1.00 39.62 912 PHE B CA 1
ATOM 12709 C C . PHE B 1 925 ? 135.900 149.789 127.469 1.00 42.19 912 PHE B C 1
ATOM 12710 O O . PHE B 1 925 ? 136.559 149.927 126.436 1.00 44.18 912 PHE B O 1
ATOM 12718 N N . MET B 1 926 ? 135.046 148.782 127.638 1.00 44.77 913 MET B N 1
ATOM 12719 C CA . MET B 1 926 ? 134.767 147.816 126.587 1.00 39.28 913 MET B CA 1
ATOM 12720 C C . MET B 1 926 ? 133.869 148.401 125.504 1.00 41.64 913 MET B C 1
ATOM 12721 O O . MET B 1 926 ? 133.716 147.798 124.437 1.00 42.91 913 MET B O 1
ATOM 12726 N N . LYS B 1 927 ? 133.280 149.569 125.755 1.00 44.64 914 LYS B N 1
ATOM 12727 C CA . LYS B 1 927 ? 132.514 150.293 124.750 1.00 47.09 914 LYS B CA 1
ATOM 12728 C C . LYS B 1 927 ? 133.369 151.214 123.898 1.00 46.59 914 LYS B C 1
ATOM 12729 O O . LYS B 1 927 ? 132.987 151.522 122.769 1.00 50.62 914 LYS B O 1
ATOM 12735 N N . ILE B 1 928 ? 134.511 151.663 124.417 1.00 36.20 915 ILE B N 1
ATOM 12736 C CA . ILE B 1 928 ? 135.464 152.393 123.592 1.00 32.00 915 ILE B CA 1
ATOM 12737 C C . ILE B 1 928 ? 136.060 151.476 122.532 1.00 37.38 915 ILE B C 1
ATOM 12738 O O . ILE B 1 928 ? 136.226 151.870 121.371 1.00 39.45 915 ILE B O 1
ATOM 12743 N N . MET B 1 929 ? 136.385 150.239 122.912 1.00 41.37 916 MET B N 1
ATOM 12744 C CA . MET B 1 929 ? 137.111 149.314 122.050 1.00 38.44 916 MET B CA 1
ATOM 12745 C C . MET B 1 929 ? 136.222 148.581 121.057 1.00 36.14 916 MET B C 1
ATOM 12746 O O . MET B 1 929 ? 136.748 147.977 120.118 1.00 40.20 916 MET B O 1
ATOM 12751 N N . ARG B 1 930 ? 134.904 148.601 121.238 1.00 40.59 917 ARG B N 1
ATOM 12752 C CA . ARG B 1 930 ? 133.994 147.994 120.278 1.00 43.46 917 ARG B CA 1
ATOM 12753 C C . ARG B 1 930 ? 133.413 149.020 119.315 1.00 43.75 917 ARG B C 1
ATOM 12754 O O . ARG B 1 930 ? 132.589 148.668 118.464 1.00 44.73 917 ARG B O 1
ATOM 12762 N N . LYS B 1 931 ? 133.828 150.278 119.431 1.00 42.01 918 LYS B N 1
ATOM 12763 C CA . LYS B 1 931 ? 133.586 151.305 118.426 1.00 43.15 918 LYS B CA 1
ATOM 12764 C C . LYS B 1 931 ? 134.772 151.499 117.498 1.00 43.29 918 LYS B C 1
ATOM 12765 O O . LYS B 1 931 ? 134.587 151.757 116.307 1.00 42.03 918 LYS B O 1
ATOM 12771 N N . VAL B 1 932 ? 135.989 151.383 118.031 1.00 42.63 919 VAL B N 1
ATOM 12772 C CA . VAL B 1 932 ? 137.195 151.469 117.214 1.00 37.92 919 VAL B CA 1
ATOM 12773 C C . VAL B 1 932 ? 137.331 150.235 116.330 1.00 38.34 919 VAL B C 1
ATOM 12774 O O . VAL B 1 932 ? 137.727 150.328 115.160 1.00 46.03 919 VAL B O 1
ATOM 12778 N N . THR B 1 933 ? 137.000 149.061 116.874 1.00 37.09 920 THR B N 1
ATOM 12779 C CA . THR B 1 933 ? 137.164 147.816 116.131 1.00 42.88 920 THR B CA 1
ATOM 12780 C C . THR B 1 933 ? 136.297 147.800 114.879 1.00 49.35 920 THR B C 1
ATOM 12781 O O . THR B 1 933 ? 136.732 147.332 113.820 1.00 48.83 920 THR B O 1
ATOM 12785 N N . GLN B 1 934 ? 135.064 148.301 114.980 1.00 50.99 921 GLN B N 1
ATOM 12786 C CA . GLN B 1 934 ? 134.184 148.334 113.816 1.00 47.79 921 GLN B CA 1
ATOM 12787 C C . GLN B 1 934 ? 134.752 149.226 112.720 1.00 48.30 921 GLN B C 1
ATOM 12788 O O . GLN B 1 934 ? 134.706 148.872 111.535 1.00 55.04 921 GLN B O 1
ATOM 12794 N N . HIS B 1 935 ? 135.292 150.387 113.093 1.00 42.06 922 HIS B N 1
ATOM 12795 C CA . HIS B 1 935 ? 135.898 151.262 112.097 1.00 46.32 922 HIS B CA 1
ATOM 12796 C C . HIS B 1 935 ? 137.114 150.608 111.454 1.00 46.16 922 HIS B C 1
ATOM 12797 O O . HIS B 1 935 ? 137.304 150.703 110.237 1.00 42.52 922 HIS B O 1
ATOM 12804 N N . PHE B 1 936 ? 137.952 149.944 112.254 1.00 45.52 923 PHE B N 1
ATOM 12805 C CA . PHE B 1 936 ? 139.111 149.263 111.683 1.00 42.43 923 PHE B CA 1
ATOM 12806 C C . PHE B 1 936 ? 138.682 148.163 110.720 1.00 45.23 923 PHE B C 1
ATOM 12807 O O . PHE B 1 936 ? 139.281 147.995 109.651 1.00 48.43 923 PHE B O 1
ATOM 12815 N N . GLY B 1 937 ? 137.646 147.405 111.082 1.00 52.80 924 GLY B N 1
ATOM 12816 C CA . GLY B 1 937 ? 137.171 146.348 110.204 1.00 54.45 924 GLY B CA 1
ATOM 12817 C C . GLY B 1 937 ? 136.605 146.885 108.905 1.00 51.81 924 GLY B C 1
ATOM 12818 O O . GLY B 1 937 ? 136.860 146.340 107.828 1.00 49.71 924 GLY B O 1
ATOM 12819 N N . ALA B 1 938 ? 135.822 147.964 108.989 1.00 50.90 925 ALA B N 1
ATOM 12820 C CA . ALA B 1 938 ? 135.294 148.584 107.778 1.00 52.73 925 ALA B CA 1
ATOM 12821 C C . ALA B 1 938 ? 136.409 149.137 106.901 1.00 55.43 925 ALA B C 1
ATOM 12822 O O . ALA B 1 938 ? 136.339 149.036 105.672 1.00 56.44 925 ALA B O 1
ATOM 12824 N N . LEU B 1 939 ? 137.438 149.730 107.510 1.00 55.05 926 LEU B N 1
ATOM 12825 C CA . LEU B 1 939 ? 138.560 150.251 106.737 1.00 52.23 926 LEU B CA 1
ATOM 12826 C C . LEU B 1 939 ? 139.330 149.132 106.045 1.00 49.66 926 LEU B C 1
ATOM 12827 O O . LEU B 1 939 ? 139.719 149.269 104.880 1.00 51.05 926 LEU B O 1
ATOM 12832 N N . VAL B 1 940 ? 139.568 148.022 106.747 1.00 52.00 927 VAL B N 1
ATOM 12833 C CA . VAL B 1 940 ? 140.328 146.921 106.160 1.00 54.86 927 VAL B CA 1
ATOM 12834 C C . VAL B 1 940 ? 139.530 146.248 105.049 1.00 56.52 927 VAL B C 1
ATOM 12835 O O . VAL B 1 940 ? 140.050 145.997 103.956 1.00 54.52 927 VAL B O 1
ATOM 12839 N N . SER B 1 941 ? 138.255 145.945 105.311 1.00 56.78 928 SER B N 1
ATOM 12840 C CA . SER B 1 941 ? 137.438 145.269 104.307 1.00 54.53 928 SER B CA 1
ATOM 12841 C C . SER B 1 941 ? 137.195 146.161 103.096 1.00 56.23 928 SER B C 1
ATOM 12842 O O . SER B 1 941 ? 137.235 145.690 101.954 1.00 59.32 928 SER B O 1
ATOM 12845 N N . GLY B 1 942 ? 136.941 147.445 103.322 1.00 54.22 929 GLY B N 1
ATOM 12846 C CA . GLY B 1 942 ? 136.705 148.378 102.236 1.00 52.80 929 GLY B CA 1
ATOM 12847 C C . GLY B 1 942 ? 137.979 148.845 101.561 1.00 54.85 929 GLY B C 1
ATOM 12848 O O . GLY B 1 942 ? 138.844 148.039 101.217 1.00 55.97 929 GLY B O 1
#

Solvent-accessible surface area: 73471 Å² total; per-residue (Å²): 249,140,60,40,79,80,0,30,23,10,2,111,17,7,14,71,56,61,54,5,2,4,0,2,1,15,18,101,85,16,117,95,5,1,24,77,1,26,148,26,5,39,78,66,32,133,135,9,57,82,26,0,0,21,0,37,56,129,170,121,47,143,127,17,67,76,144,49,110,26,93,122,4,67,5,126,68,2,85,118,2,59,31,47,41,9,6,0,0,0,2,56,31,9,66,14,16,25,1,26,16,8,2,64,0,3,29,3,0,22,0,4,2,1,1,0,4,19,12,79,52,42,140,58,44,122,91,0,62,96,31,89,15,82,15,5,72,187,27,107,42,101,47,57,101,125,25,98,7,22,15,7,40,1,9,15,59,1,4,36,73,5,117,10,0,0,3,0,34,33,129,34,75,27,33,116,55,0,21,3,93,72,45,167,100,90,103,113,67,98,100,143,161,105,82,62,109,60,33,101,83,20,102,136,22,28,90,146,55,116,149,64,119,22,12,4,32,1,0,133,50,5,155,9,32,46,12,0,103,1,4,44,30,0,6,95,10,0,39,108,114,56,19,104,17,9,3,12,0,35,1,19,66,35,31,14,16,31,14,1,0,0,3,0,0,0,0,0,4,35,59,28,10,6,10,0,4,0,0,0,47,41,28,78,40,4,83,39,0,8,84,44,0,44,88,0,0,93,35,25,115,29,133,75,160,68,19,12,46,71,76,78,27,96,139,47,163,83,76,139,8,30,38,59,0,34,1,76,118,140,37,117,17,11,0,34,30,15,132,10,100,31,32,109,43,12,52,26,11,18,0,0,0,0,4,29,2,6,8,11,23,62,83,45,4,116,154,0,45,21,92,11,0,1,0,5,0,4,13,88,26,10,17,61,4,11,8,135,14,38,15,114,102,15,50,100,33,8,149,111,79,77,113,50,42,112,86,33,86,7,65,57,5,43,55,17,23,106,44,3,31,0,38,129,10,13,37,53,3,4,12,13,136,102,79,40,78,112,10,68,4,14,22,1,31,25,79,9,0,1,21,48,98,101,70,10,21,138,0,0,56,68,6,4,62,10,14,23,6,68,45,68,70,19,35,2,55,31,3,4,59,10,0,2,4,41,14,17,48,4,2,0,0,1,10,93,87,107,167,89,171,72,7,86,4,13,0,11,1,5,0,11,41,16,6,122,10,57,101,152,38,0,113,127,10,24,65,122,63,119,65,95,77,42,17,64,2,0,14,38,0,0,61,19,16,11,29,28,112,4,0,42,49,20,0,2,47,4,36,51,41,26,24,22,31,99,74,88,120,102,36,14,12,58,42,0,5,88,20,3,7,32,2,12,42,44,114,58,104,176,64,97,26,49,26,120,11,64,148,72,159,26,92,141,4,28,2,3,0,5,34,23,30,9,46,74,126,79,4,107,47,7,86,171,21,125,3,17,0,4,40,9,72,15,57,54,60,128,138,40,49,59,23,40,1,0,0,0,37,38,3,43,92,77,89,95,55,44,68,0,0,56,17,0,26,28,13,17,71,24,4,4,31,19,0,2,11,69,2,60,122,13,69,2,78,25,0,9,28,1,0,59,4,0,52,68,5,8,97,58,30,111,97,60,52,76,87,80,7,70,96,66,65,0,67,148,88,5,60,103,124,4,40,85,6,5,94,10,10,10,98,50,63,25,76,41,34,13,2,12,7,8,0,25,53,0,0,76,16,6,0,66,5,80,0,58,102,42,10,178,26,63,48,73,21,22,1,1,1,0,0,4,0,4,0,28,19,72,19,111,61,0,14,108,68,35,139,59,83,21,102,86,0,51,39,42,3,66,95,0,1,113,75,3,31,132,40,3,40,65,38,54,97,81,249,140,60,41,81,77,1,31,24,10,2,111,18,7,14,69,57,60,52,5,2,3,0,2,1,15,17,102,86,15,119,96,3,2,25,79,2,24,150,25,4,40,77,66,31,132,135,8,56,83,27,0,0,21,0,38,54,130,171,118,47,145,126,16,66,76,143,48,108,25,92,123,4,70,5,126,68,3,83,117,3,58,32,47,43,10,5,0,0,0,3,53,30,9,67,12,16,25,2,25,16,8,2,63,0,3,29,3,0,22,0,4,2,0,2,0,4,20,10,78,52,42,138,59,45,123,91,0,60,93,32,89,14,82,15,7,73,188,27,108,45,98,47,58,101,126,24,98,7,22,15,7,40,2,10,16,61,1,4,38,73,4,119,10,0,0,3,0,35,33,132,32,76,26,32,116,58,0,21,2,93,71,44,164,99,92,102,111,67,98,102,142,162,104,82,62,111,59,33,100,81,20,102,134,22,28,89,148,56,113,150,66,120,22,11,5,32,0,1,134,51,5,156,11,32,48,13,0,101,1,3,44,31,0,7,94,9,0,39,110,112,56,21,103,16,9,4,13,1,33,2,21,65,33,30,13,16,32,14,1,0,0,2,0,0,0,1,0,3,35,59,28,12,6,10,0,3,0,0,1,47,43,26,78,39,5,84,40,0,8,80,43,0,45,89,0,0,94,34,23,115,29,131,74,160,68,19,12,46,70,76,77,27,96,141,45,162,84,76,141,9,29,37,60,0,33,1,78,118,140,36,116,18,12,0,34,31,15,134,11,100,32,33,109,42,12,52,25,11,18,0,0,0,0,4,28,2,5,8,12,23,62,85,41,4,118,152,0,42,21,92,11,0,1,0,4,0,4,13,87,26,10,16,63,4,12,8,133,14,38,16,112,100,15,50,100,33,9,146,114,78,77,112,50,41,113,86,33,86,7,66,57,4,44,55,17,22,107,45,3,30,0,37,127,9,13,36,52,2,4,11,14,136,101,80,39,78,115,11,65,3,13,20,0,31,27,80,7,1,1,21,49,98,100,70,10,21,138,0,0,54,66,6,4,59,12,14,22,7,68,45,69,70,20,38,2,54,31,4,4,59,8,0,2,3,40,14,17,47,3,1,0,1,1,10,91,88,109,167,88,172,72,6,87,3,11,0,11,1,5,0,11,42,18,5,120,12,56,99,154,33,0,114,141,10,27,71,145,62,118,65,96,75,43,14,66,2,0,14,36,0,1,61,21,17,11,29,28,112,5,0,43,50,21,0,2,46,4,35,54,40,26,24,21,30,102,74,88,121,101,36,13,11,57,43,0,4,90,21,2,6,32,3,10,43,44,114,58,102,177,63,97,26,48,26,116,11,63,146,73,160,26,91,140,5,27,3,3,0,6,34,24,30,10,48,72,127,78,4,106,52,8,86,170,22,122,4,17,0,3,40,10,71,14,57,56,61,129,138,40,48,57,23,39,0,0,0,0,40,38,4,44,94,78,90,96,55,44,69,0,0,56,17,0,26,29,14,18,71,24,4,5,30,19,0,2,10,70,2,57,121,13,69,2,78,24,0,8,28,0,0,60,4,0,51,68,5,7,95,58,29,111,98,61,53,78,87,80,6,70,96,66,66,0,69,148,87,5,60,104,123,4,40,85,7,5,95,9,10,10,101,50,61,24,78,42,34,13,1,11,7,9,0,24,52,0,0,74,15,6,0,66,4,80,0,58,104,43,9,177,26,63,47,74,22,22,0,2,1,0,0,5,0,4,0,28,17,73,18,111,60,1,15,106,69,35,140,60,83,22,100,84,0,51,38,41,4,63,96,1,2,112,75,4,28,132,40,2,40,64,39,54,98,81

B-factor: mean 45.22, std 22.15, range [0.52, 120.38]

Nearest PDB structures (foldseek):
  9b0i-assembly1_B  TM=1.001E+00  e=0.000E+00  Thermochaetoides thermophila DSM 1495
  9b0e-assembly1_A  TM=9.918E-01  e=0.000E+00  Thermochaetoides thermophila DSM 1495
  9aym-assembly1_B  TM=9.915E-01  e=0.000E+00  Thermochaetoides thermophila DSM 1495
  6rxt-assembly1_CR  TM=8.989E-01  e=7.557E-102  Thermochaetoides thermophila
  7mq8-assembly1_NJ  TM=8.802E-01  e=2.189E-95  Homo sapiens

Secondary structure (DSSP, 8-state):
-PPPTHHHHHHHHHHHHT--EEEEEESS-HHHHHHHHHHHHHTT-SS----EEEEES---HHHHTTTS-EEEEEGGGGGGGTT--EEEEEE--GGG--HHHHHHHHTTEEEEEEEEEEE---S-TTGGGS---SSHHHH--SS-------HHHHHHHGGGG-TTEEEE-TT--B-TT-TTTT--PPPPP-TTT---HHHHHHHHHHHTTTTSTTHHHHGGG--SHHHHHHHHHHHHHHHTT-S-EEEEEEE-TTSSHHHHHHHHHHHHHHTT--EEEEE-SSTTTTHHHHHHHHHHHHHTT--BTTTEEEEE--SSS-TT-EEEEEE-SSS-EEEEEE-TT-GGGGGG-SEEEEES-TTS-HHHHHHH--SSEEEEEEE-SSTT---HHHHHHHHHHHHHH--EEEEEE--S-SSS-TT-HHHHHHHHHHT----GGG-EEEEE-HHHHTS--HHHHHHHHHHHHHHTTT-SS--THHHHHHHH-SSEEEEEEE-S--TTSPPP-SEEEEEEEEE---HHHHHHHHTSS------SHHHHHHHHHT-SSSTTSEEEEEEEEEE-GGG-SSSHHHHHHHHHHHHHTT------SEEEGGGS-----SEEEEEEE--HHHHHHHHHTT-EEEEE-SSPPTTT---EEEEEE---TT--TTHHHHHHHHHHHHHHHHTTTT-SSS-HHHHHHHHHHHHHHGGGSGGG---PPPHHHHHTT--HHHHHHHHHHHTT-S-TTTTTTTHHHHHHHHHTTTTTTTS---HHHHHHHHIIIII---HHHHHHHHTS-HHHHHHHHHHHHHHHHHHHHHHHH-/-PPPTHHHHHHHHHHHHT--EEEEEESS-HHHHHHHHHHHHHTT-SS----EEEEES---HHHHTTTS-EEEEEGGGGGGGTT--EEEEEE--GGG--HHHHHHHHTTEEEEEEEEEEE---SSTTGGGS---SSHHHH--SS-------HHHHHHHGGGG-TTEEEE-TT--B-TT-TTTT--PPPPP-TTT---HHHHHHHHHHHTTTTSTTHHHHGGG--SHHHHHHHHHHHHHHHTT-S-EEEEEEE-TTSSHHHHHHHHHHHHHHTT--EEEEE-SSTTTTHHHHHHHHHHHHHTT--BTTTEEEEE--SSS-TT-EEEEEE-SSS-EEEEEE-TT-GGGGGG-SEEEEES-TTS-HHHHHHH--SSEEEEEEE-SSTT---HHHHHHHHHHHHHH--EEEEEE--S-SSS-TT-HHHHHHHHHHT----GGG-EEEEE-HHHHTS--HHHHHHHHHHHHHHTTT-SS--THHHHHHHH-SSEEEEEEE-S--TTSPPP-SEEEEEEEEE---HHHHHHHHTSS------SHHHHHHHHHT-SSSTTSEEEEEEEEEE-GGG-SSSHHHHHHHHHHHHHTT------SEEEGGGS-----SEEEEEEE--HHHHHHHHHTT-EEEEE-SSPPTTT---EEEEEE---TT--TTHHHHHHHHHHHHHHHHTTTT-SSS-HHHHHHHHHHHHHHGGGSGGG---PPPHHHHHTT--HHHHHHHHHHHTT-S-TTTTTTTHHHHHHHHHTTTTTTTS---HHHHHHHHIIIII---HHHHHHHHTS-HHHHHHHHHHHHHHHHHHHHHHHH-

Foldseek 3Di:
DDADPLLLLLLVVQQVQQFEFEEEEAADPCLVVVCVSLCSLCVPDDVQDFAEEEEEAPDCSVVVVVPGHYDYAYLVRLLVCPPAAGQYYEYADPQECFLQSVQSRPVRYFTSHYYYYYDYHDDDPCPQQADHHPPCVLQADPVRHDWGAQLSLLVLQLQLVFQRYFYAYPVNDTDPSHNNPPDDHDDDDDVPPDDDPFVVVLVVLLPVCCPDPDLNLLSVPDDGPQLSVLLVVLLVVLLVPAFLAEEEEEEAPFQQPLLSVLLSVLSNVVNPFAAAEEEELDLSQNPNSPVSVVVNCVSVVHDPPPFKDWDFDCPDPPRRRTAKIWGPPPHIHMYGYDYLVPLVVCPPHAEYEYEAPLLAPPVSVVSNDDSHYYYYYHHDFGAFHAAPVSVVVNVVVVVVVPSYYHYGYGYAGDRGGPPHRVSVSSCLSLLRGDALVQKAKWWFDLVQLSNPDPVSSVVVSLVVSFFRNHDSTDDSSVVSCQNTNRFKTKMFIFGDDDPPDDTRGFKMWIKGKAAQDDLVVLVVCLVDPDDSPSDDVLRPLCNVVVDRPPRRFIEMETATMGGDPVCPPNCNSVSNVVNVLCLQQQVACVDDRIDHSNVDRHDQHFKYKYKDFDDPVVVVVCVVSPWAWQDWDQDADSSHGTIIIMTMHGSHPPDQPAVQLVSLLVVLVVLLQCCQPNVLVPQLLSSVVNNVRSVVRNVSHVVLADEEDALVNVCVPDPVVNLVVLVCVLVPNDDPVVPQVCLQVVLCCCSSNHCVVVDDDDPLQNSLSSNVHRSVDDLVVVCVSVVHDSVVSVVVPSVVSNSVSVVSVVRNVD/DDADPLLLLLLVVQQVQQFEFEEEEAADPCLVVVCVSLCSLCVPDDVQDFAEEEEEAPDCSVVVVVPGHYDYAYLVRLLVCPPAAGQYYEYADPQECFLQSVQSRPVRYFTSHYYYYYDYHDDDPCPQQADHHPPCVLQADPVRHDWGAQLSLLVLQLQLVFQRYFYAYPVNDTDPSHNNPPDDHDDDDDVPPDDDPFVVVLVVLLPVCCPDPDLNLLSVPDDGPQLSVLLVVLLVVLLVPAFLAEEEEEEAPFQQPLLSVLLSVLSNVVNPFAAAEEEELDLSQNPNSPVNVVVNCVSVVHDPPPFKDWDFDCPDPPRRRTAKIWGPPPHIHMYGYDYLVPLVVCPPHAEYEYEAPLLAPPVSVVSNDDSHYYYYYHHDFGAFHAAPVSVVVNVVVVVVVPSYYHYGYGYAGDRGGPPHRVSVSSCLSLLRGDALVQKAKWWFDLVQLSNPDPVSSVVVSLVVSFFRNHDSTDDSSVVSCQNTNRFKTKMFIFGDDDPPDDTRGFKMWIKGKAAQDDLVVLVVCLVDPDDSPSDDVLRPLCNVVVDRPPRRFIEMETAGMGGHPVCPPNCNSVSNVVNVLCLQQQVACVDDRIDHSNVDRHDQHFKYKYKDFDDPVVVVVVVVSPWAWQDWDQDADSSHGTIIIMTMHGSHPPDQPAVQLVSLLVVLVVLLQCCQPNVLVPQLLSSVVNNVRSVVRNVSHVVLADEEDALVNVCVPDPVVNLVVLVCVLVVNDDPVVPQVCLQVVLCCCSSNHCVVVDDDDPLQNSLSSNVHRSVDDLVVVCVSVVHDSVVSVVVPSVVSNSVSVVSVVRNVD

InterPro domains:
  IPR000182 GNAT domain [PF13718] (539-767)
  IPR007807 TcmA/NAT10, helicase domain [PF05127] (283-497)
  IPR013562 TmcA/NAT10, N-terminal [PF08351] (10-203)
  IPR027417 P-loop containing nucleoside triphosphate hydrolase [G3DSA:3.40.50.300] (279-487)
  IPR027992 Possible tRNA binding domain [PF13725] (774-1013)
  IPR032672 TmcA/NAT10/Kre33 [PTHR10925] (3-1065)
  IPR033688 RNA cytidine acetyltransferase NAT10 [MF_03211] (3-1043)

Organism: Chaetomium thermophilum (strain DSM 1495 / CBS 144.50 / IMI 039719) (NCBI:txid759272)

Sequence (1628 aa):
KTVDSRIPTLIRNGLQTKKRSFFVVVGDHAKEAIVHLYYIMSSMDVRQNKSVLWAYKKEPFELFISLNDIRYCYYKETDKILGNTYGMCILQDFEAITPNILARTIETVEGGGLVVLLLKGMTSLKQLYTMTMDVHARYRTEAHDDVIARFNERFLLSLGSCESCLVIDDELNVLPISGGKGVKPLPPPDEDEELSPAAKELKKIKDELEDTQPIGSLIKLARTVDQAKALLTFVDAIAEKTLRNTVTLTAARGRGKSAAMGVAIAAAVAYGYSNIFITSPSPENLKTLFEFVFKGFDALDYKDHADYTIIQSTNPEFNKAIVRVNIHRNHRQTIQYIRPQDAHVLGQAELVVIDEAAAIPLPLVKKLMGPYLVFMASTISGYEGTGRSLSLKLIKQLREQSRSLKEITLSEPIRYAQGDNVEKWLNTLLCLDPDPSQCELLHVNRDTLFSFHPVSEKFLQQMVALYVASHYKNSPNDLQLMSDAPAHELFVLTGPIQEGRLPEPLCVIQVSLEGKISKQSILKSLSRGQQPAGDLIPWLVSQQFQDDEFASLSGARIVRIATNPDYMSMGYGSKALQLLVDYYEGKFALPPLFSKLSERRPEKLDYVGVSYGLTQQLHKFWKRAQFVPVYLRQTANDLTGEHTCVMIRPLQDGNDPSWLGAFAADFHKRFLSLLSYKFREFPSILALTIEESANAGAMLDPSNAPTELTKAELDQLFTPFDHKRLESYANGLLDYHVVLDLMPTIAQLYFTGRLREAVKLSGLQQAILLALGLQRKDIDTLATELNLPGSQVLAIFMKIMRKVTQHFGALVSGKTVDSRIPTLIRNGLQTKKRSFFVVVGDHAKEAIVHLYYIMSSMDVRQNKSVLWAYKKEPFELFISLNDIRYCYYKETDKILGNTYGMCILQDFEAITPNILARTIETVEGGGLVVLLLKGMTSLKQLYTMTMDVHARYRTEAHDDVIARFNERFLLSLGSCESCLVIDDELNVLPISGGKGVKPLPPPDEDEELSPAAKELKKIKDELEDTQPIGSLIKLARTVDQAKALLTFVDAIAEKTLRNTVTLTAARGRGKSAAMGVAIAAAVAYGYSNIFITSPSPENLKTLFEFVFKGFDALDYKDHADYTIIQSTNPEFNKAIVRVNIHRNHRQTIQYIRPQDAHVLGQAELVVIDEAAAIPLPLVKKLMGPYLVFMASTISGYEGTGRSLSLKLIKQLREQSRSLKEITLSEPIRYAQGDNVEKWLNTLLCLDPDPSQCELLHVNRDTLFSFHPVSEKFLQQMVALYVASHYKNSPNDLQLMSDAPAHELFVLTGPIQEGRLPEPLCVIQVSLEGKISKQSILKSLSRGQQPAGDLIPWLVSQQFQDDEFASLSGARIVRIATNPDYMSMGYGSKALQLLVDYYEGKFALPPLFSKLSERRPEKLDYVGVSYGLTQQLHKFWKRAQFVPVYLRQTANDLTGEHTCVMIRPLQDGNDPSWLGAFAADFHKRFLSLLSYKFREFPSILALTIEESANAGAMLDPSNAPTELTKAELDQLFTPFDHKRLESYANGLLDYHVVLDLMPTIAQLYFTGRLREAVKLSGLQQAILLALGLQRKDIDTLATELNLPGSQVLAIFMKIMRKVTQHFGALVSG